Protein 4UQL (pdb70)

InterPro domains:
  IPR001821 [NiFe]-hydrogenase, small subunit [PIRSF000310] (13-313)
  IPR001821 [NiFe]-hydrogenase, small subunit [PTHR30013] (14-313)
  IPR001821 [NiFe]-hydrogenase, small subunit [TIGR00391] (17-311)
  IPR006137 NADH:ubiquinone oxidoreductase-like, 20kDa subunit [PF01058] (67-210)
  IPR006311 Twin-arginine translocation pathway, signal sequence [PS51318] (1-50)
  IPR019546 Twin-arginine translocation pathway, signal sequence, bacterial/archaeal [TIGR01409] (21-50)
  IPR027394 Cytochrome-c3 hydrogenase, C-terminal [PF14720] (229-311)
  IPR037024 [NiFe]-hydrogenase, small subunit, N-terminal domain superfamily [G3DSA:3.40.50.700] (50-228)
  IPR037148 [NiFe]-hydrogenase, small subunit, C-terminal domain superfamily [G3DSA:4.10.480.10] (229-313)

Solvent-accessible surface area: 50407 Å² total

Nearest PDB structures (foldseek):
  4upv-assembly1_B  TM=1.004E+00  e=9.635E-62  Solidesulfovibrio fructosivorans
  4ucx-assembly3_C  TM=1.003E+00  e=6.636E-60  Solidesulfovibrio fructosivorans
  4ucw-assembly1_A  TM=9.988E-01  e=8.092E-60  Solidesulfovibrio fructosivorans
  1yrq-assembly5_F  TM=1.002E+00  e=2.042E-59  Solidesulfovibrio fructosivorans
  4ucq-assembly1_A  TM=9.997E-01  e=3.466E-59  Solidesulfovibrio fructosivorans

Organism: Solidesulfovibrio fructosivorans (NCBI:txid878)

Foldseek 3Di:
DDDAAEEEEDEWAAPCVLVVQLQLDVVPHPVCCCVPHHPDQADPVDDDDDAPRRVVSNVCQCPPPVAHAYEYEAWQQCPPNQVVIDDNNHRSLVVLLSSVVGHPAYEYFELCQLFNPDCCAPPNPRNTGHVCRSNVDQHQYQYFSGHHSCQVVVQVVCCVPPRHADADPSNYHCVFFVDFQQVLDPQVVLVVVVQEDCDCPDPSLVVLHDLVQQQAPSVPAGGCCNPCHHSNPHGQSRVSHHDQNGRDHNSSPVRPPRRHPD/DDDDAAEEEEDEWAADCVLVVLLQLDVVPHPVCCCVPHHPDQADVVDDDDDAPRNVVSNVCQLPDPVAHAYEYHAWQQCPPNQPVIDDNRHRPLVVLLSSVVGHPAYEYFELCQLFNPDCCAPPNPRVTGHVCRSRVDQHQYQYDPGHHSCQVVVQVVCCVPPNHADADPSNYHCVFFVDFQQVLDPLVVLVVVVQEDCDCVDPSLVVLHDLVQQQAPSVVAGGCCNPCPHSNPHDQSRVSHHHQNGRDHNSSPVRPPRRHPD/DQFFAQDFAKFWDWALPLFPATWIKIFTAHGQATAFIWIFHDDFDCLQVVQAFFFLQCSLQSQQVLDQLGDPSSQFSLLFVLFFQLAFADLLQQLLSQLLLLLSLLLSLLCLVQVRFCLLAAQLVLLLVDQLCVLLVVLVVLFPDDPCSHSVNLVVLSVVVVVQVVVVCVDVCVPRLQPPHDVNHQDHSSLNSLSVSLSVVSVVLSVLSQVLSCLSQVHGHYGDFAGNFGGNCLVCLDDPSLVSSVVSLLVSLCCLRGRVLSSLLVSLLRVVVQLVFQFDAKAWFQAGDFSGSSASVSSQVGHLLHTFIGGRNDLLDTHGDDLQQKAWFQQQAQAPNPAAPHRQLRHDQHGHDDDDPPRRHRYLFIAIAGNNHFHAWALLRSLSNCCSVCSPLSVVLVVVSCVSSVHDPSSLRGLSVLSNSSSSVSNVSSVCSVVSSVVSNVVCVVPVRGGDDGDQDQWGKGKGWHQHNLGIKMWIFTHHRSGTNGIDIAFNQSRASNAAGPVNDGGSLRVSSGGFGANDSVSRSSNSSNVSSSSHHSRRND/DPQFFAQDFAKFWDWALPLFPATWIKIFTDGGQATAFIWIFHDDFDCLQVVQAFFFLQCSLQSQQVLDQLGDPSSQFSLLFVLFFQLAFADLLQQLLSQLLLLLSLLLSLLCLVQPRFVLLAALLVLLLVDQLCVLLVVLVVQFPDDPCSHSVNLVVLSVVVVCQVVVVPVDVCVPRLCPPHDSNHFDHSSLNSLSSSLSVVSVVLSVLSQVLSCLSQVGGPYGDFAGNFGGNCLVCLADPSLVSSVVSLLVSLCSLRGRVQSSLLSSCLRVVVQLVFQFDFKAWFLAGCFSGSSASVSSQVGHLLHTFMTGRNDLQDTHGDDLVQKDWFQQQAQADPPQAPHRQLRHDQHGHDDDDPPRRHRYLFIAMDGNRHFHAWALLRSLSNCCSVCSPLSVVLVVVSCVSNVHDPSSLSGLSNLSNSSSSVSNVSSVCSVVSSVVSNVCSVPDSRGGDDGDQDQWGKGKGWHQHNLGTKIWIFTHHRSGTNGIDIAFNQSSASNAAGPVRHGGSLRVSSGGFGANDSVSRSSNSSNVSSSSHHSRRND

B-factor: mean 11.03, std 7.53, range [3.12, 58.78]

Sequence (1610 aa):
AKHRPSVVWLHNAECTGCTEAAIRTIKPYIDALILDTISLDYQETIIMAAAGEAAEAALHQALEGKDGYYLVVEGGLPTIDGGQWGMVAGHPMIETTKKAAAKAKGIICIGTCSAYGGVQKAKPNPSQAKGVSEALGVKTINIPGCPPNPINFVGAVVHVLTKGIPDLDENGRPKLFYGELVHDNCPRLPHFEASEFAPSFDSEEAKKGFCLYELGCKGPVTYNNCPKVLFNQVNWPVQAGHPCLGCSEPDFWDTMTPFYEQGTAKHRPSVVWLHNAECTGCTEAAIRTIKPYIDALILDTISLDYQETIMAAAGEAAEAALHQALEGKDGYYLVVEGGLPTIDGGQWGMVAGHPMIETTKKAAAKAKGIICIGTCSAYGGVQKAKPNPSQAKGVSEALGVKTINIPGCPPNPINFVGAVVHVLTKGIPDLDENGRPKLFYGELVHDNCPRLPHFEASEFAPSFDSEEAKKGFCLYELGCKGPVTYNNCPKVLFNQVNWPVQAGHPCLGCSEPDFWDTMTPFYEQGGPTPQSTFTGPIVVDPITRIEGHLRIMVEVENGKVKDAWSSSQLFRGLEIILKGRDPRDAQHFTQRACGVTYVHALASSRCVDDAVKVSIPANARMMRNLVMASQYLHDHLVHFYHAHALDWVDVTAALKADPNKAAKLAASIAPARPGNSAKALKAVQDKLKAFVESGQLGIFTNAYFLGGHKAYYLPPEVDLIATAHYLEALHMQVKAASAMAILGGKNPHTQFTVVGGCSNYQGLTKDPLANYLALSKEVCQFVNECYIPDLLAVAGFYKDWGGIGGTSNYLAFGEFATDDSSPEKHLATSQFPSGVITGRDLGKVDNVDLGAIYEDVKYSWYAAPPGGGDGKHPYDGVTDPKYTKLDDKDHYSWMKAPRYKGKAMEVGPLARTFIAYAKGQPDFKKVVDMVLGKLSVPATALHSTLGRTAARGIETAIVCANMEKWIKEMADSGAKDNTLCAKWEMPEESKGVGLADAPRGALSHWIRIKGKKIDNFQLVVPSTWNLGPRGAQGDKSPVEEALIGTPIADPKRPVEILRTVHAFDPIACGVHKPTPQSTFTGPIVVDPITRIEGHLRIMVEVENGKVKDAWSSSQLFRGLEIILKGRDPRDAQHFTQRACGVTYVHALASSRCVDDAVKVSIPANARMMRNLVMASQYLHDHLVHFYHAHALDWVDVTAALKADPNKAAKLAASIAPARPGNSAKALKAVQDKLKAFVESGQLGIFTNAYFLGGHKAYYLPPEVDLIATAHYLEALHMQVKAASAMAILGGKNPHTQFTVVGGCSNYQGLTKDPLANYLALSKEVCQFVNECYIPDLLAVAGFYKDWGGIGGTSNYLAFGEFATDDSSPEKHLATSQFPSGVITGRDLGKVDNVDLGAIYEDVKYSWYAPGGDGKHPYDGVTDPKYTKLDDKDHYSWMKAPRYKGKAMEVGPLARTFIAYAKGQPDFKKVVDMVLGKLSVPATALHSTLGRTAARGIETAIVCANMEKWIKEMADSGAKDNTLCAKWEMPEESSKGVGLADAPRGALSHWIRIKGKKIDNFQLVVPSTWNLGPRGAQGDKSPVEEALIGTPIADPKRPVEILRTVHAFDPIACGVH

Secondary structure (DSSP, 8-state):
-PPPPEEEEEE-B--SHHHHHHTT-BTTBHHHIIIII-EEEE-TTT-S--HHHHHHHHHHHHT-TT--EEEEESBEE-GGGGTTBEETTEEHHHHHHHHHHH-S-EEEEHHHHHH--GGGSTT-TT-EE-HHHHH----EEE-SSSPPHHHHHHHHHHHHHT-PPPB-TTS-BHHHHSSBTGGG-TTHHHHHTT-B-SSTTSHHHHTT-B-GGGT--GGG-B--HHHH-BTTTB-TTTTT-----TTSTTHHHHS-STTS--/----PPEEEEEE-B--SHHHHHHTT-BTTBHHHIIIII-EEEE-TTT-S--HHHHHHHHHHHHT-TT--EEEEESBEE-TGGGTTBEETTEEHHHHHHHHHHH-SEEEEEHHHHHH--GGGSTT-TT-EE-HHHHH----EEE-SSSPPHHHHHHHHHHHHHT-SPPB-TTS-BHHHHSSBTGGG-TTHHHHHTT-B-SSTTSHHHHTT-B-GGGT--GGG-B--HHHH-BTTTB-TTTTT-----TTSTTHHHHS-STTS--/--------EEEEE-S--SSSS-EEEEEEEETTEEEEEEEEE-B---HHHHHTTS-GGGHHHHHGGG-----HHHHHHHHHHHHHHT-PPPHHHHHHHHHHHHHHHHHHHHHIIIIIIGGGT--HHHHTT--HHHHHHHHHHHS---GGGSHHHHHHHHHHHHHHHHTT--GGGTT-TTTT--TT----HHHHHHHHHHHHHHHHHHHHHHHHHHHHHSSSSS---EETTEE--GGGGSHHHHHHHHHHHHHHHHHIIIIIHHHHHHHHHH-GGGGGSS----EEE--EEES--SSHHHHHHHEEE--EEE-TT-TT-PBPP-GGGEEEE-TTBSB-TT-TTB-GGG----B----TT-TTS-BSS-EEEETTB--B-SHHHHHHHHHHTT-HHHHHHHHHHHHHHT--GGGGSSHHHHHHHHHHHHHHHHHHHHHHHHHHHHHHHH----B------SSEEEEEEEEETTEEEEEEEEEETTEEEEEEEE-HHHHHH----TT-PPPHHHHHHTT-B-S-TTS-HHHHHHHHHT---HHHH-/-PPP-----EEEEE-S--SSSS-EEEEEEEETTEEEEEEEEE-B---HHHHHTTS-GGGHHHHHHTT-----HHHHHHHHHHHHHHT----HHHHHHHHHHHHHHHHHHHHHIIIIIIGGGT--TGGGGGS-HHHHHHHHHHHS---GGGSHHHHHHHHHHHHHHHHTT--GGGTT-TTTT--TT----HHHHHHHHHHHHHHHHHHHHHHHHHHHHHSSSSS---EETTEE--GGGGSHHHHHHHHHHHHHHHHHIIIIIHHHHHHHHHHTGGGGGSS----EEE--EEES--SSHHHHHHHEEE--EEE-TT-TT--BPP-GGGEEEE-TTTTB-TT-TTB-GGG----B----TT-TTS--SS-EEEETTB--B-SHHHHHHHHHHTT-HHHHHHHHHHHHHHT--GGGGSSHHHHHHHHHHHHHHHHHHHHHHHHHHHHHHHH----B------SSEEEEEEEEETTEEEEEEEEEETTEEEEEEEE-HHHHHH----TT-PPPHHHHHHTT-B-S-TTS-HHHHHHHHHT---HHHH-

CATH classification: 3.40.50.700 (+1 more: 4.10.480.10)

Radius of gyration: 38.62 Å; Cα contacts (8 Å, |Δi|>4): 4024; chains: 4; bounding box: 84×78×112 Å

Structure (mmCIF, N/CA/C/O backbone):
data_4UQL
#
_entry.id   4UQL
#
_cell.length_a   64.690
_cell.length_b   100.850
_cell.length_c   116.700
_cell.angle_alpha   90.00
_cell.angle_beta   105.96
_cell.angle_gamma   90.00
#
_symmetry.space_group_name_H-M   'P 1 21 1'
#
loop_
_entity.id
_entity.type
_entity.pdbx_description
1 polymer 'HYDROGENASE (NIFE) SMALL SUBUNIT HYDA'
2 polymer 'NICKEL-DEPENDENT HYDROGENASE LARGE SUBUNIT'
3 non-polymer 'IRON/SULFUR CLUSTER'
4 non-polymer 'FE3-S4 CLUSTER'
5 non-polymer GLYCEROL
6 non-polymer GLYCINE
7 non-polymer 'morpholine-4-sulfonic acid'
8 non-polymer 'HYDROSULFURIC ACID'
9 non-polymer 'CARBONMONOXIDE-(DICYANO) IRON'
10 non-polymer 'NICKEL (II) ION'
11 non-polymer 'MAGNESIUM ION'
12 non-polymer 'CHLORIDE ION'
13 water water
#
loop_
_atom_site.group_PDB
_atom_site.id
_atom_site.type_symbol
_atom_site.label_atom_id
_atom_site.label_alt_id
_atom_site.label_comp_id
_atom_site.label_asym_id
_atom_site.label_entity_id
_atom_site.label_seq_id
_atom_site.pdbx_PDB_ins_code
_atom_site.Cartn_x
_atom_site.Cartn_y
_atom_site.Cartn_z
_atom_site.occupancy
_atom_site.B_iso_or_equiv
_atom_site.auth_seq_id
_atom_site.auth_comp_id
_atom_site.auth_asym_id
_atom_site.auth_atom_id
_atom_site.pdbx_PDB_model_num
ATOM 1 N N . ALA A 1 4 ? 9.111 42.301 53.021 1.00 48.01 3 ALA A N 1
ATOM 2 C CA . ALA A 1 4 ? 8.147 43.352 52.565 1.00 50.80 3 ALA A CA 1
ATOM 3 C C . ALA A 1 4 ? 6.734 43.167 53.101 1.00 41.73 3 ALA A C 1
ATOM 4 O O . ALA A 1 4 ? 6.524 43.135 54.318 1.00 50.22 3 ALA A O 1
ATOM 5 N N . LYS A 1 5 ? 5.766 43.059 52.192 1.00 37.33 4 LYS A N 1
ATOM 6 C CA . LYS A 1 5 ? 4.365 42.859 52.565 1.00 37.89 4 LYS A CA 1
ATOM 7 C C . LYS A 1 5 ? 4.126 41.441 53.153 1.00 38.14 4 LYS A C 1
ATOM 8 O O . LYS A 1 5 ? 4.654 40.447 52.644 1.00 33.50 4 LYS A O 1
ATOM 14 N N . HIS A 1 6 ? 3.343 41.378 54.230 1.00 31.21 5 HIS A N 1
ATOM 15 C CA . HIS A 1 6 ? 2.998 40.126 54.895 1.00 25.31 5 HIS A CA 1
ATOM 16 C C . HIS A 1 6 ? 2.024 39.319 54.045 1.00 23.48 5 HIS A C 1
ATOM 17 O O . HIS A 1 6 ? 1.042 39.849 53.577 1.00 30.83 5 HIS A O 1
ATOM 24 N N . ARG A 1 7 ? 2.302 38.040 53.844 1.00 16.89 6 ARG A N 1
ATOM 25 C CA . ARG A 1 7 ? 1.376 37.186 53.115 1.00 15.05 6 ARG A CA 1
ATOM 26 C C . ARG A 1 7 ? 0.539 36.410 54.127 1.00 12.65 6 ARG A C 1
ATOM 27 O O . ARG A 1 7 ? 1.058 35.923 55.131 1.00 14.44 6 ARG A O 1
ATOM 35 N N . PRO A 1 8 ? -0.765 36.262 53.855 1.00 11.77 7 PRO A N 1
ATOM 36 C CA . PRO A 1 8 ? -1.616 35.513 54.762 1.00 12.13 7 PRO A CA 1
ATOM 37 C C . PRO A 1 8 ? -1.179 34.065 54.992 1.00 11.34 7 PRO A C 1
ATOM 38 O O . PRO A 1 8 ? -0.862 33.356 54.037 1.00 10.35 7 PRO A O 1
ATOM 42 N N . SER A 1 9 ? -1.134 33.668 56.248 1.00 10.41 8 SER A N 1
ATOM 43 C CA . SER A 1 9 ? -0.725 32.336 56.639 1.00 10.50 8 SER A CA 1
ATOM 44 C C . SER A 1 9 ? -1.785 31.285 56.307 1.00 10.42 8 SER A C 1
ATOM 45 O O . SER A 1 9 ? -2.957 31.435 56.634 1.00 10.39 8 SER A O 1
ATOM 48 N N . VAL A 1 10 ? -1.330 30.214 55.654 1.00 9.36 9 VAL A N 1
ATOM 49 C CA . VAL A 1 10 ? -2.158 29.044 55.383 1.00 8.99 9 VAL A CA 1
ATOM 50 C C . VAL A 1 10 ? -1.549 27.810 56.030 1.00 9.14 9 VAL A C 1
ATOM 51 O O . VAL A 1 10 ? -0.394 27.504 55.805 1.00 9.53 9 VAL A O 1
ATOM 55 N N . VAL A 1 11 ? -2.338 27.121 56.829 1.00 7.98 10 VAL A N 1
ATOM 56 C CA . VAL A 1 11 ? -1.993 25.823 57.427 1.00 7.21 10 VAL A CA 1
ATOM 57 C C . VAL A 1 11 ? -2.785 24.766 56.662 1.00 6.92 10 VAL A C 1
ATOM 58 O O . VAL A 1 11 ? -3.978 24.892 56.564 1.00 7.45 10 VAL A O 1
ATOM 62 N N . TRP A 1 12 ? -2.111 23.749 56.137 1.00 7.26 11 TRP A N 1
ATOM 63 C CA . TRP A 1 12 ? -2.765 22.712 55.328 1.00 6.86 11 TRP A CA 1
ATOM 64 C C . TRP A 1 12 ? -2.548 21.384 56.034 1.00 6.09 11 TRP A C 1
ATOM 65 O O . TRP A 1 12 ? -1.396 20.997 56.275 1.00 7.56 11 TRP A O 1
ATOM 76 N N . LEU A 1 13 ? -3.631 20.734 56.444 1.00 5.51 12 LEU A N 1
ATOM 77 C CA . LEU A 1 13 ? -3.608 19.470 57.155 1.00 6.85 12 LEU A CA 1
ATOM 78 C C . LEU A 1 13 ? -4.027 18.321 56.240 1.00 6.18 12 LEU A C 1
ATOM 79 O O . LEU A 1 13 ? -4.920 18.484 55.384 1.00 7.32 12 LEU A O 1
ATOM 84 N N . HIS A 1 14 ? -3.344 17.181 56.407 1.00 5.82 13 HIS A N 1
ATOM 85 C CA . HIS A 1 14 ? -3.651 15.958 55.646 1.00 5.52 13 HIS A CA 1
ATOM 86 C C . HIS A 1 14 ? -4.149 14.905 56.618 1.00 5.23 13 HIS A C 1
ATOM 87 O O . HIS A 1 14 ? -3.399 14.511 57.515 1.00 6.42 13 HIS A O 1
ATOM 94 N N . ASN A 1 15 ? -5.399 14.478 56.421 1.00 5.04 14 ASN A N 1
ATOM 95 C CA . ASN A 1 15 ? -6.004 13.505 57.309 1.00 6.15 14 ASN A CA 1
ATOM 96 C C . ASN A 1 15 ? -6.130 12.159 56.592 1.00 5.44 14 ASN A C 1
ATOM 97 O O . ASN A 1 15 ? -5.129 11.634 56.132 1.00 6.14 14 ASN A O 1
ATOM 102 N N . ALA A 1 16 ? -7.324 11.594 56.463 1.00 5.30 15 ALA A N 1
ATOM 103 C CA . ALA A 1 16 ? -7.556 10.364 55.689 1.00 5.32 15 ALA A CA 1
ATOM 104 C C . ALA A 1 16 ? -7.783 10.783 54.245 1.00 4.27 15 ALA A C 1
ATOM 105 O O . ALA A 1 16 ? -8.872 11.162 53.848 1.00 5.16 15 ALA A O 1
ATOM 107 N N . GLU A 1 17 ? -6.691 10.731 53.478 1.00 4.77 16 GLU A N 1
ATOM 108 C CA . GLU A 1 17 ? -6.625 11.329 52.141 1.00 4.86 16 GLU A CA 1
ATOM 109 C C . GLU A 1 17 ? -5.709 10.454 51.293 1.00 5.29 16 GLU A C 1
ATOM 110 O O . GLU A 1 17 ? -4.968 9.637 51.795 1.00 5.64 16 GLU A O 1
ATOM 116 N N . CYS A 1 18 ? -5.791 10.666 49.972 1.00 4.25 17 CYS A N 1
ATOM 117 C CA . CYS A 1 18 ? -4.945 9.949 49.013 1.00 4.47 17 CYS A CA 1
ATOM 118 C C . CYS A 1 18 ? -3.932 10.863 48.378 1.00 4.34 17 CYS A C 1
ATOM 119 O O . CYS A 1 18 ? -3.149 10.416 47.570 1.00 4.61 17 CYS A O 1
ATOM 122 N N . THR A 1 19 ? -3.924 12.125 48.821 1.00 4.27 18 THR A N 1
ATOM 123 C CA . THR A 1 19 ? -3.012 13.181 48.342 1.00 4.67 18 THR A CA 1
ATOM 124 C C . THR A 1 19 ? -3.326 13.655 46.925 1.00 4.15 18 THR A C 1
ATOM 125 O O . THR A 1 19 ? -2.635 14.541 46.364 1.00 5.12 18 THR A O 1
ATOM 129 N N . GLY A 1 20 ? -4.415 13.172 46.343 1.00 4.10 19 GLY A N 1
ATOM 130 C CA . GLY A 1 20 ? -4.858 13.610 45.029 1.00 5.02 19 GLY A CA 1
ATOM 131 C C . GLY A 1 20 ? -5.332 15.053 45.022 1.00 4.22 19 GLY A C 1
ATOM 132 O O . GLY A 1 20 ? -5.256 15.712 43.994 1.00 4.92 19 GLY A O 1
ATOM 133 N N . CYS A 1 21 ? -5.733 15.574 46.160 1.00 3.82 20 CYS A N 1
ATOM 134 C CA . CYS A 1 21 ? -6.184 16.967 46.263 1.00 5.10 20 CYS A CA 1
ATOM 135 C C . CYS A 1 21 ? -4.965 17.885 46.269 1.00 4.15 20 CYS A C 1
ATOM 136 O O . CYS A 1 21 ? -4.986 18.891 45.569 1.00 6.21 20 CYS A O 1
ATOM 139 N N . THR A 1 22 ? -3.908 17.552 47.025 1.00 3.43 21 THR A N 1
ATOM 140 C CA . THR A 1 22 ? -2.657 18.272 46.894 1.00 4.11 21 THR A CA 1
ATOM 141 C C . THR A 1 22 ? -2.165 18.263 45.465 1.00 4.34 21 THR A C 1
ATOM 142 O O . THR A 1 22 ? -1.725 19.287 44.961 1.00 4.21 21 THR A O 1
ATOM 146 N N . GLU A 1 23 ? -2.185 17.087 44.848 1.00 4.40 22 GLU A N 1
ATOM 147 C CA . GLU A 1 23 ? -1.699 16.975 43.486 1.00 4.10 22 GLU A CA 1
ATOM 148 C C . GLU A 1 23 ? -2.533 17.859 42.568 1.00 3.83 22 GLU A C 1
ATOM 149 O O . GLU A 1 23 ? -1.974 18.578 41.713 1.00 5.20 22 GLU A O 1
ATOM 155 N N . ALA A 1 24 ? -3.854 17.842 42.725 1.00 3.79 23 ALA A N 1
ATOM 156 C CA . ALA A 1 24 ? -4.692 18.719 41.945 1.00 4.79 23 ALA A CA 1
ATOM 157 C C . ALA A 1 24 ? -4.323 20.185 42.112 1.00 4.72 23 ALA A C 1
ATOM 158 O O . ALA A 1 24 ? -4.249 20.934 41.106 1.00 5.25 23 ALA A O 1
ATOM 160 N N . ALA A 1 25 ? -4.099 20.596 43.357 1.00 5.20 24 ALA A N 1
ATOM 161 C CA . ALA A 1 25 ? -3.822 21.981 43.639 1.00 5.78 24 ALA A CA 1
ATOM 162 C C . ALA A 1 25 ? -2.567 22.476 42.893 1.00 5.75 24 ALA A C 1
ATOM 163 O O . ALA A 1 25 ? -2.501 23.594 42.377 1.00 6.48 24 ALA A O 1
ATOM 165 N N . ILE A 1 26 ? -1.560 21.603 42.776 1.00 5.24 25 ILE A N 1
ATOM 166 C CA . ILE A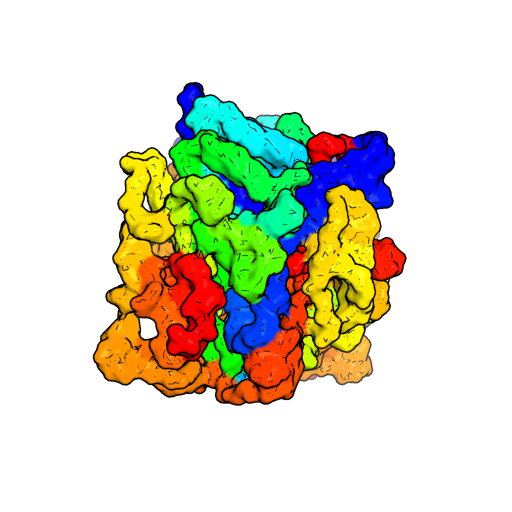 1 26 ? -0.299 21.981 42.120 1.00 5.76 25 ILE A CA 1
ATOM 167 C C . ILE A 1 26 ? -0.386 21.954 40.604 1.00 5.48 25 ILE A C 1
ATOM 168 O O . ILE A 1 26 ? 0.591 22.308 39.921 1.00 6.24 25 ILE A O 1
ATOM 173 N N . ARG A 1 27 ? -1.537 21.589 40.067 1.00 5.20 26 ARG A N 1
ATOM 174 C CA . ARG A 1 27 ? -1.774 21.703 38.615 1.00 6.13 26 ARG A CA 1
ATOM 175 C C . ARG A 1 27 ? -2.273 23.091 38.236 1.00 6.25 26 ARG A C 1
ATOM 176 O O . ARG A 1 27 ? -2.530 23.360 37.067 1.00 7.58 26 ARG A O 1
ATOM 184 N N . THR A 1 28 ? -2.397 23.991 39.208 1.00 5.60 27 THR A N 1
ATOM 185 C CA . THR A 1 28 ? -2.832 25.339 38.914 1.00 6.00 27 THR A CA 1
ATOM 186 C C . THR A 1 28 ? -1.878 26.041 37.923 1.00 6.02 27 THR A C 1
ATOM 187 O O . THR A 1 28 ? -0.667 25.894 38.042 1.00 7.19 27 THR A O 1
ATOM 191 N N . ILE A 1 29 ? -2.439 26.858 37.024 1.00 6.14 28 ILE A N 1
ATOM 192 C CA . ILE A 1 29 ? -1.646 27.672 36.110 1.00 7.88 28 ILE A CA 1
ATOM 193 C C . ILE A 1 29 ? -2.024 29.149 36.195 1.00 8.11 28 ILE A C 1
ATOM 194 O O . ILE A 1 29 ? -1.369 29.971 35.559 1.00 10.16 28 ILE A O 1
ATOM 199 N N . LYS A 1 30 ? -3.049 29.483 36.984 1.00 9.26 29 LYS A N 1
ATOM 200 C CA . LYS A 1 30 ? -3.479 30.868 37.132 1.00 10.76 29 LYS A CA 1
ATOM 201 C C . LYS A 1 30 ? -3.634 31.237 38.594 1.00 10.64 29 LYS A C 1
ATOM 202 O O . LYS A 1 30 ? -4.754 31.343 39.098 1.00 13.48 29 LYS A O 1
ATOM 213 N N . PRO A 1 31 ? -2.502 31.418 39.308 1.00 9.66 30 PRO A N 1
ATOM 214 C CA . PRO A 1 31 ? -1.112 31.319 38.886 1.00 9.81 30 PRO A CA 1
ATOM 215 C C . PRO A 1 31 ? -0.560 29.924 39.093 1.00 8.33 30 PRO A C 1
ATOM 216 O O . PRO A 1 31 ? -1.247 29.069 39.662 1.00 8.92 30 PRO A O 1
ATOM 220 N N . TYR A 1 32 ? 0.656 29.667 38.637 1.00 7.34 31 TYR A N 1
ATOM 221 C CA . TYR A 1 32 ? 1.322 28.430 39.031 1.00 7.20 31 TYR A CA 1
ATOM 222 C C . TYR A 1 32 ? 1.570 28.454 40.539 1.00 7.72 31 TYR A C 1
ATOM 223 O O . TYR A 1 32 ? 1.573 29.505 41.179 1.00 8.22 31 TYR A O 1
ATOM 232 N N . ILE A 1 33 ? 1.804 27.275 41.085 1.00 7.49 32 ILE A N 1
ATOM 233 C CA . ILE A 1 33 ? 1.865 27.131 42.506 1.00 7.91 32 ILE A CA 1
ATOM 234 C C . ILE A 1 33 ? 3.047 27.854 43.140 1.00 8.31 32 ILE A C 1
ATOM 235 O O . ILE A 1 33 ? 2.935 28.335 44.268 1.00 9.08 32 ILE A O 1
ATOM 240 N N . ASP A 1 34 ? 4.165 27.985 42.404 1.00 9.14 33 ASP A N 1
ATOM 241 C CA . ASP A 1 34 ? 5.306 28.736 42.929 1.00 9.17 33 ASP A CA 1
ATOM 242 C C . ASP A 1 34 ? 4.927 30.208 43.150 1.00 8.90 33 ASP A C 1
ATOM 243 O O . ASP A 1 34 ? 5.224 30.768 44.192 1.00 9.29 33 ASP A O 1
ATOM 248 N N . ALA A 1 35 ? 4.230 30.802 42.179 1.00 8.84 34 ALA A N 1
ATOM 249 C CA . ALA A 1 35 ? 3.839 32.178 42.336 1.00 8.67 34 ALA A CA 1
ATOM 250 C C . ALA A 1 35 ? 2.877 32.333 43.501 1.00 7.89 34 ALA A C 1
ATOM 251 O O . ALA A 1 35 ? 2.954 33.286 44.262 1.00 10.09 34 ALA A O 1
ATOM 253 N N . LEU A 1 36 ? 1.974 31.374 43.660 1.00 9.44 35 LEU A N 1
ATOM 254 C CA . LEU A 1 36 ? 0.997 31.509 44.712 1.00 8.73 35 LEU A CA 1
ATOM 255 C C . LEU A 1 36 ? 1.688 31.510 46.070 1.00 9.19 35 LEU A C 1
ATOM 256 O O . LEU A 1 36 ? 1.390 32.328 46.936 1.00 10.68 35 LEU A O 1
ATOM 261 N N . ILE A 1 37 ? 2.653 30.619 46.258 1.00 9.35 36 ILE A N 1
ATOM 262 C CA . ILE A 1 37 ? 3.275 30.499 47.552 1.00 10.00 36 ILE A CA 1
ATOM 263 C C . ILE A 1 37 ? 4.409 31.486 47.788 1.00 11.08 36 ILE A C 1
ATOM 264 O O . ILE A 1 37 ? 4.795 31.724 48.938 1.00 11.39 36 ILE A O 1
ATOM 269 N N . LEU A 1 38 ? 4.980 32.061 46.728 1.00 10.52 37 LEU A N 1
ATOM 270 C CA . LEU A 1 38 ? 6.014 33.068 46.900 1.00 11.65 37 LEU A CA 1
ATOM 271 C C . LEU A 1 38 ? 5.386 34.454 47.066 1.00 11.55 37 LEU A C 1
ATOM 272 O O . LEU A 1 38 ? 5.972 35.318 47.735 1.00 14.41 37 LEU A O 1
ATOM 277 N N . ASP A 1 39 ? 4.210 34.673 46.452 1.00 12.18 38 ASP A N 1
ATOM 278 C CA . ASP A 1 39 ? 3.679 36.039 46.263 1.00 13.18 38 ASP A CA 1
ATOM 279 C C . ASP A 1 39 ? 2.368 36.291 46.983 1.00 13.91 38 ASP A C 1
ATOM 280 O O . ASP A 1 39 ? 2.116 37.412 47.386 1.00 16.04 38 ASP A O 1
ATOM 285 N N . THR A 1 40 ? 1.533 35.262 47.128 1.00 13.09 39 THR A N 1
ATOM 286 C CA . THR A 1 40 ? 0.143 35.480 47.548 1.00 12.49 39 THR A CA 1
ATOM 287 C C . THR A 1 40 ? -0.202 34.970 48.950 1.00 11.49 39 THR A C 1
ATOM 288 O O . THR A 1 40 ? -0.871 35.652 49.721 1.00 14.56 39 THR A O 1
ATOM 292 N N . ILE A 1 41 ? 0.237 33.749 49.241 1.00 10.92 40 ILE A N 1
ATOM 293 C CA . ILE A 1 41 ? 0.038 33.179 50.555 1.00 10.26 40 ILE A CA 1
ATOM 294 C C . ILE A 1 41 ? 1.396 32.875 51.194 1.00 9.40 40 ILE A C 1
ATOM 295 O O . ILE A 1 41 ? 2.420 32.830 50.525 1.00 11.21 40 ILE A O 1
ATOM 300 N N . SER A 1 42 ? 1.365 32.596 52.490 1.00 9.51 41 SER A N 1
ATOM 301 C CA . SER A 1 42 ? 2.489 31.965 53.187 1.00 8.33 41 SER A CA 1
ATOM 302 C C . SER A 1 42 ? 2.013 30.584 53.604 1.00 8.61 41 SER A C 1
ATOM 303 O O . SER A 1 42 ? 1.250 30.425 54.551 1.00 9.47 41 SER A O 1
ATOM 306 N N . LEU A 1 43 ? 2.453 29.586 52.831 1.00 8.79 42 LEU A N 1
ATOM 307 C CA . LEU A 1 43 ? 2.084 28.203 53.081 1.00 9.57 42 LEU A CA 1
ATOM 308 C C . LEU A 1 43 ? 3.001 27.698 54.185 1.00 8.46 42 LEU A C 1
ATOM 309 O O . LEU A 1 43 ? 4.175 27.387 53.940 1.00 8.08 42 LEU A O 1
ATOM 314 N N . ASP A 1 44 ? 2.470 27.601 55.398 1.00 7.84 43 ASP A N 1
ATOM 315 C CA . ASP A 1 44 ? 3.314 27.481 56.577 1.00 7.94 43 ASP A CA 1
ATOM 316 C C . ASP A 1 44 ? 3.365 26.082 57.163 1.00 8.15 43 ASP A C 1
ATOM 317 O O . ASP A 1 44 ? 4.150 25.812 58.062 1.00 9.22 43 ASP A O 1
ATOM 322 N N . TYR A 1 45 ? 2.565 25.170 56.594 1.00 8.18 44 TYR A N 1
ATOM 323 C CA . TYR A 1 45 ? 2.599 23.742 56.987 1.00 7.84 44 TYR A CA 1
ATOM 324 C C . TYR A 1 45 ? 1.907 23.009 55.854 1.00 6.67 44 TYR A C 1
ATOM 325 O O . TYR A 1 45 ? 0.825 23.386 55.417 1.00 7.98 44 TYR A O 1
ATOM 334 N N . GLN A 1 46 ? 2.601 22.014 55.297 1.00 6.53 45 GLN A N 1
ATOM 335 C CA . GLN A 1 46 ? 2.100 21.221 54.190 1.00 6.56 45 GLN A CA 1
ATOM 336 C C . GLN A 1 46 ? 3.009 19.986 54.098 1.00 6.66 45 GLN A C 1
ATOM 337 O O . GLN A 1 46 ? 4.130 20.057 53.609 1.00 6.71 45 GLN A O 1
ATOM 343 N N . GLU A 1 47 ? 2.527 18.857 54.599 1.00 6.89 46 GLU A N 1
ATOM 344 C CA . GLU A 1 47 ? 3.389 17.713 54.795 1.00 7.08 46 GLU A CA 1
ATOM 345 C C . GLU A 1 47 ? 4.025 17.184 53.503 1.00 7.41 46 GLU A C 1
ATOM 346 O O . GLU A 1 47 ? 5.139 16.693 53.527 1.00 8.51 46 GLU A O 1
ATOM 352 N N . THR A 1 48 ? 3.292 17.276 52.404 1.00 6.88 47 THR A N 1
ATOM 353 C CA . THR A 1 48 ? 3.733 16.696 51.128 1.00 6.33 47 THR A CA 1
ATOM 354 C C . THR A 1 48 ? 4.979 17.378 50.604 1.00 6.38 47 THR A C 1
ATOM 355 O O . THR A 1 48 ? 5.804 16.744 49.901 1.00 7.25 47 THR A O 1
ATOM 359 N N . ILE A 1 49 ? 5.116 18.678 50.867 1.00 7.29 48 ILE A N 1
ATOM 360 C CA A ILE A 1 49 ? 6.206 19.427 50.225 0.50 8.80 48 ILE A CA 1
ATOM 361 C CA B ILE A 1 49 ? 6.233 19.366 50.231 0.50 9.15 48 ILE A CA 1
ATOM 362 C C . ILE A 1 49 ? 7.182 20.090 51.186 1.00 7.50 48 ILE A C 1
ATOM 363 O O . ILE A 1 49 ? 8.229 20.517 50.760 1.00 7.47 48 ILE A O 1
ATOM 372 N N . MET A 1 50 ? 6.857 20.156 52.469 1.00 7.18 49 MET A N 1
ATOM 373 C CA . MET A 1 50 ? 7.697 20.964 53.367 1.00 6.77 49 MET A CA 1
ATOM 374 C C . MET A 1 50 ? 9.037 20.295 53.652 1.00 6.43 49 MET A C 1
ATOM 375 O O . MET A 1 50 ? 9.162 19.078 53.674 1.00 7.42 49 MET A O 1
ATOM 380 N N . ALA A 1 51 ? 10.029 21.137 53.930 1.00 7.32 50 ALA A N 1
ATOM 381 C CA . ALA A 1 51 ? 11.408 20.687 54.206 1.00 8.00 50 ALA A CA 1
ATOM 382 C C . ALA A 1 51 ? 11.562 19.996 55.542 1.00 8.34 50 ALA A C 1
ATOM 383 O O . ALA A 1 51 ? 12.193 18.953 55.612 1.00 9.36 50 ALA A O 1
ATOM 385 N N . ALA A 1 52 ? 11.023 20.602 56.598 1.00 8.64 51 ALA A N 1
ATOM 386 C CA . ALA A 1 52 ? 11.130 20.039 57.928 1.00 8.56 51 ALA A CA 1
ATOM 387 C C . ALA A 1 52 ? 10.407 18.707 58.022 1.00 8.47 51 ALA A C 1
ATOM 388 O O . ALA A 1 52 ? 9.380 18.523 57.376 1.00 9.22 51 ALA A O 1
ATOM 390 N N . ALA A 1 53 ? 10.895 17.819 58.890 1.00 8.22 52 ALA A N 1
ATOM 391 C CA . ALA A 1 53 ? 10.217 16.575 59.206 1.00 7.00 52 ALA A CA 1
ATOM 392 C C . ALA A 1 53 ? 10.166 16.424 60.699 1.00 7.87 52 ALA A C 1
ATOM 393 O O . ALA A 1 53 ? 10.891 17.109 61.438 1.00 8.81 52 ALA A O 1
ATOM 395 N N . GLY A 1 54 ? 9.359 15.481 61.170 1.00 7.92 53 GLY A N 1
ATOM 396 C CA . GLY A 1 54 ? 9.378 15.111 62.565 1.00 8.05 53 GLY A CA 1
ATOM 397 C C . GLY A 1 54 ? 9.106 16.252 63.501 1.00 8.42 53 GLY A C 1
ATOM 398 O O . GLY A 1 54 ? 8.251 17.073 63.259 1.00 8.85 53 GLY A O 1
ATOM 399 N N . GLU A 1 55 ? 9.856 16.313 64.596 1.00 9.34 54 GLU A N 1
ATOM 400 C CA . GLU A 1 55 ? 9.627 17.372 65.576 1.00 9.49 54 GLU A CA 1
ATOM 401 C C . GLU A 1 55 ? 9.802 18.772 64.993 1.00 10.34 54 GLU A C 1
ATOM 402 O O . GLU A 1 55 ? 9.134 19.701 65.428 1.00 11.23 54 GLU A O 1
ATOM 408 N N . ALA A 1 56 ? 10.692 18.935 64.026 1.00 9.40 55 ALA A N 1
ATOM 409 C CA . ALA A 1 56 ? 10.840 20.238 63.370 1.00 9.74 55 ALA A CA 1
ATOM 410 C C . ALA A 1 56 ? 9.585 20.640 62.595 1.00 9.45 55 ALA A C 1
ATOM 411 O O . ALA A 1 56 ? 9.180 21.817 62.563 1.00 9.75 55 ALA A O 1
ATOM 413 N N . ALA A 1 57 ? 8.958 19.651 61.956 1.00 8.34 56 ALA A N 1
ATOM 414 C CA . ALA A 1 57 ? 7.684 19.895 61.272 1.00 8.24 56 ALA A CA 1
ATOM 415 C C . ALA A 1 57 ? 6.554 20.198 62.258 1.00 8.96 56 ALA A C 1
ATOM 416 O O . ALA A 1 57 ? 5.747 21.085 62.036 1.00 9.48 56 ALA A O 1
ATOM 418 N N . GLU A 1 58 ? 6.487 19.445 63.356 1.00 8.65 57 GLU A N 1
ATOM 419 C CA . GLU A 1 58 ? 5.465 19.708 64.363 1.00 10.81 57 GLU A CA 1
ATOM 420 C C . GLU A 1 58 ? 5.651 21.136 64.942 1.00 9.77 57 GLU A C 1
ATOM 421 O O . GLU A 1 58 ? 4.682 21.874 65.169 1.00 11.94 57 GLU A O 1
ATOM 427 N N . ALA A 1 59 ? 6.915 21.527 65.140 1.00 9.41 58 ALA A N 1
ATOM 428 C CA . ALA A 1 59 ? 7.231 22.848 65.656 1.00 10.74 58 ALA A CA 1
ATOM 429 C C . ALA A 1 59 ? 6.798 23.887 64.629 1.00 9.60 58 ALA A C 1
ATOM 430 O O . ALA A 1 59 ? 6.278 24.949 64.996 1.00 10.82 58 ALA A O 1
ATOM 432 N N . ALA A 1 60 ? 6.996 23.607 63.340 1.00 9.25 59 ALA A N 1
ATOM 433 C CA . ALA A 1 60 ? 6.550 24.547 62.321 1.00 9.40 59 ALA A CA 1
ATOM 434 C C . ALA A 1 60 ? 4.997 24.720 62.364 1.00 9.74 59 ALA A C 1
ATOM 435 O O . ALA A 1 60 ? 4.456 25.846 62.206 1.00 10.15 59 ALA A O 1
ATOM 437 N N . LEU A 1 61 ? 4.274 23.627 62.590 1.00 8.92 60 LEU A N 1
ATOM 438 C CA . LEU A 1 61 ? 2.829 23.702 62.705 1.00 9.58 60 LEU A CA 1
ATOM 439 C C . LEU A 1 61 ? 2.475 24.610 63.859 1.00 9.82 60 LEU A C 1
ATOM 440 O O . LEU A 1 61 ? 1.603 25.474 63.722 1.00 10.94 60 LEU A O 1
ATOM 445 N N . HIS A 1 62 ? 3.065 24.344 65.019 1.00 11.09 61 HIS A N 1
ATOM 446 C CA . HIS A 1 62 ? 2.764 25.143 66.220 1.00 11.99 61 HIS A CA 1
ATOM 447 C C . HIS A 1 62 ? 3.091 26.609 66.066 1.00 11.73 61 HIS A C 1
ATOM 448 O O . HIS A 1 62 ? 2.284 27.458 66.438 1.00 11.56 61 HIS A O 1
ATOM 461 N N . GLN A 1 63 ? 4.209 26.905 65.408 1.00 11.70 62 GLN A N 1
ATOM 462 C CA . GLN A 1 63 ? 4.582 28.281 65.108 1.00 12.84 62 GLN A CA 1
ATOM 463 C C . GLN A 1 63 ? 3.495 28.937 64.262 1.00 11.41 62 GLN A C 1
ATOM 464 O O . GLN A 1 63 ? 3.111 30.087 64.497 1.00 13.83 62 GLN A O 1
ATOM 475 N N . ALA A 1 64 ? 2.979 28.199 63.282 1.00 10.70 63 ALA A N 1
ATOM 476 C CA . ALA A 1 64 ? 1.913 28.745 62.458 1.00 10.69 63 ALA A CA 1
ATOM 477 C C . ALA A 1 64 ? 0.613 28.972 63.241 1.00 11.21 63 ALA A C 1
ATOM 478 O O . ALA A 1 64 ? -0.019 30.026 63.146 1.00 12.63 63 ALA A O 1
ATOM 480 N N . LEU A 1 65 ? 0.242 27.996 64.064 1.00 11.42 64 LEU A N 1
ATOM 481 C CA . LEU A 1 65 ? -1.007 28.077 64.785 1.00 12.39 64 LEU A CA 1
ATOM 482 C C . LEU A 1 65 ? -0.946 29.185 65.821 1.00 12.18 64 LEU A C 1
ATOM 483 O O . LEU A 1 65 ? -1.996 29.730 66.171 1.00 15.62 64 LEU A O 1
ATOM 488 N N . GLU A 1 66 ? 0.252 29.528 66.298 1.00 13.16 65 GLU A N 1
ATOM 489 C CA . GLU A 1 66 ? 0.388 30.595 67.311 1.00 14.62 65 GLU A CA 1
ATOM 490 C C . GLU A 1 66 ? 0.756 31.977 66.722 1.00 15.97 65 GLU A C 1
ATOM 491 O O . GLU A 1 66 ? 0.925 32.959 67.457 1.00 19.92 65 GLU A O 1
ATOM 502 N N . GLY A 1 67 ? 0.800 32.079 65.397 1.00 15.87 66 GLY A N 1
ATOM 503 C CA . GLY A 1 67 ? 1.214 33.320 64.736 1.00 17.26 66 GLY A CA 1
ATOM 504 C C . GLY A 1 67 ? 0.272 34.447 65.073 1.00 18.37 66 GLY A C 1
ATOM 505 O O . GLY A 1 67 ? -0.953 34.271 65.085 1.00 19.52 66 GLY A O 1
ATOM 506 N N . LYS A 1 68 ? 0.834 35.623 65.333 1.00 22.88 67 LYS A N 1
ATOM 507 C CA . LYS A 1 68 ? 0.039 36.747 65.804 1.00 22.81 67 LYS A CA 1
ATOM 508 C C . LYS A 1 68 ? -0.984 37.235 64.780 1.00 21.60 67 LYS A C 1
ATOM 509 O O . LYS A 1 68 ? -2.026 37.755 65.149 1.00 22.59 67 LYS A O 1
ATOM 515 N N . ASP A 1 69 ? -0.704 37.025 63.501 1.00 18.90 68 ASP A N 1
ATOM 516 C CA . ASP A 1 69 ? -1.614 37.483 62.462 1.00 18.32 68 ASP A CA 1
ATOM 517 C C . ASP A 1 69 ? -2.688 36.460 62.135 1.00 14.42 68 ASP A C 1
ATOM 518 O O . ASP A 1 69 ? -3.495 36.701 61.263 1.00 17.88 68 ASP A O 1
ATOM 523 N N . GLY A 1 70 ? -2.686 35.311 62.819 1.00 14.83 69 GLY A N 1
ATOM 524 C CA . GLY A 1 70 ? -3.659 34.258 62.553 1.00 13.65 69 GLY A CA 1
ATOM 525 C C . GLY A 1 70 ? -3.394 33.530 61.246 1.00 12.92 69 GLY A C 1
ATOM 526 O O . GLY A 1 70 ? -2.391 33.766 60.582 1.00 13.11 69 GLY A O 1
ATOM 527 N N . TYR A 1 71 ? -4.310 32.666 60.869 1.00 11.88 70 TYR A N 1
ATOM 528 C CA . TYR A 1 71 ? -4.084 31.777 59.725 1.00 10.13 70 TYR A CA 1
ATOM 529 C C . TYR A 1 71 ? -5.418 31.295 59.190 1.00 10.15 70 TYR A C 1
ATOM 530 O O . TYR A 1 71 ? -6.444 31.312 59.892 1.00 11.37 70 TYR A O 1
ATOM 539 N N . TYR A 1 72 ? -5.394 30.843 57.940 1.00 9.40 71 TYR A N 1
ATOM 540 C CA . TYR A 1 72 ? -6.485 30.136 57.331 1.00 9.98 71 TYR A CA 1
ATOM 541 C C . TYR A 1 72 ? -6.128 28.641 57.327 1.00 9.07 71 TYR A C 1
ATOM 542 O O . TYR A 1 72 ? -4.952 28.280 57.267 1.00 9.44 71 TYR A O 1
ATOM 551 N N . LEU A 1 73 ? -7.152 27.798 57.325 1.00 8.14 72 LEU A N 1
ATOM 552 C CA . LEU A 1 73 ? -6.950 26.345 57.391 1.00 7.03 72 LEU A CA 1
ATOM 553 C C . LEU A 1 73 ? -7.443 25.696 56.150 1.00 6.50 72 LEU A C 1
ATOM 554 O O . LEU A 1 73 ? -8.623 25.912 55.777 1.00 7.49 72 LEU A O 1
ATOM 559 N N . VAL A 1 74 ? -6.590 24.886 55.517 1.00 6.71 73 VAL A N 1
ATOM 560 C CA . VAL A 1 74 ? -7.040 24.000 54.431 1.00 5.57 73 VAL A CA 1
ATOM 561 C C . VAL A 1 74 ? -6.986 22.589 55.001 1.00 6.36 73 VAL A C 1
ATOM 562 O O . VAL A 1 74 ? -6.005 22.211 55.623 1.00 5.99 73 VAL A O 1
ATOM 566 N N . VAL A 1 75 ? -8.043 21.831 54.763 1.00 5.51 74 VAL A N 1
ATOM 567 C CA . VAL A 1 75 ? -8.111 20.441 55.225 1.00 5.48 74 VAL A CA 1
ATOM 568 C C . VAL A 1 75 ? -8.284 19.525 54.033 1.00 4.88 74 VAL A C 1
ATOM 569 O O . VAL A 1 75 ? -9.264 19.695 53.269 1.00 5.22 74 VAL A O 1
ATOM 573 N N . GLU A 1 76 ? -7.414 18.520 53.946 1.00 4.87 75 GLU A N 1
ATOM 574 C CA . GLU A 1 76 ? -7.493 17.485 52.913 1.00 4.64 75 GLU A CA 1
ATOM 575 C C . GLU A 1 76 ? -7.692 16.174 53.663 1.00 5.06 75 GLU A C 1
ATOM 576 O O . GLU A 1 76 ? -6.914 15.863 54.542 1.00 5.94 75 GLU A O 1
ATOM 582 N N . GLY A 1 77 ? -8.720 15.445 53.257 1.00 4.65 76 GLY A N 1
ATOM 583 C CA . GLY A 1 77 ? -9.000 14.151 53.879 1.00 4.55 76 GLY A CA 1
ATOM 584 C C . GLY A 1 77 ? -10.112 14.178 54.901 1.00 5.15 76 GLY A C 1
ATOM 585 O O . GLY A 1 77 ? -10.343 15.200 55.557 1.00 6.38 76 GLY A O 1
ATOM 586 N N . GLY A 1 78 ? -10.780 13.028 55.060 1.00 5.27 77 GLY A N 1
ATOM 587 C CA . GLY A 1 78 ? -11.771 12.814 56.111 1.00 4.98 77 GLY A CA 1
ATOM 588 C C . GLY A 1 78 ? -11.102 12.525 57.457 1.00 5.29 77 GLY A C 1
ATOM 589 O O . GLY A 1 78 ? -9.886 12.396 57.564 1.00 6.24 77 GLY A O 1
ATOM 590 N N . LEU A 1 79 ? -11.929 12.468 58.501 1.00 5.74 78 LEU A N 1
ATOM 591 C CA . LEU A 1 79 ? -11.451 12.249 59.851 1.00 6.35 78 LEU A CA 1
ATOM 592 C C . LEU A 1 79 ? -11.873 10.881 60.347 1.00 6.75 78 LEU A C 1
ATOM 593 O O . LEU A 1 79 ? -13.067 10.618 60.526 1.00 7.87 78 LEU A O 1
ATOM 598 N N . PRO A 1 80 ? -10.902 9.968 60.524 1.00 7.00 79 PRO A N 1
ATOM 599 C CA . PRO A 1 80 ? -11.264 8.646 61.060 1.00 8.45 79 PRO A CA 1
ATOM 600 C C . PRO A 1 80 ? -11.516 8.770 62.556 1.00 8.21 79 PRO A C 1
ATOM 601 O O . PRO A 1 80 ? -10.652 9.221 63.276 1.00 10.60 79 PRO A O 1
ATOM 605 N N . THR A 1 81 ? -12.679 8.324 63.017 1.00 6.98 80 THR A N 1
ATOM 606 C CA . THR A 1 81 ? -13.100 8.549 64.411 1.00 8.44 80 THR A CA 1
ATOM 607 C C . THR A 1 81 ? -13.134 7.317 65.281 1.00 7.94 80 THR A C 1
ATOM 608 O O . THR A 1 81 ? -13.226 7.451 66.506 1.00 9.26 80 THR A O 1
ATOM 612 N N . ILE A 1 82 ? -13.051 6.112 64.708 1.00 7.32 81 ILE A N 1
ATOM 613 C CA . ILE A 1 82 ? -13.094 4.913 65.558 1.00 7.55 81 ILE A CA 1
ATOM 614 C C . ILE A 1 82 ? -11.913 4.915 66.512 1.00 7.47 81 ILE A C 1
ATOM 615 O O . ILE A 1 82 ? -10.874 5.513 66.243 1.00 7.22 81 ILE A O 1
ATOM 620 N N . ASP A 1 83 ? -12.060 4.258 67.660 1.00 8.85 82 ASP A N 1
ATOM 621 C CA . ASP A 1 83 ? -10.980 4.138 68.625 1.00 8.14 82 ASP A CA 1
ATOM 622 C C . ASP A 1 83 ? -10.401 5.521 68.982 1.00 8.29 82 ASP A C 1
ATOM 623 O O . ASP A 1 83 ? -9.193 5.690 69.098 1.00 9.63 82 ASP A O 1
ATOM 628 N N . GLY A 1 84 ? -11.284 6.515 69.147 1.00 9.92 83 GLY A N 1
ATOM 629 C CA . GLY A 1 84 ? -10.878 7.871 69.540 1.00 9.97 83 GLY A CA 1
ATOM 630 C C . GLY A 1 84 ? -9.968 8.558 68.576 1.00 8.04 83 GLY A C 1
ATOM 631 O O . GLY A 1 84 ? -9.265 9.490 68.913 1.00 10.00 83 GLY A O 1
ATOM 632 N N . GLY A 1 85 ? -10.097 8.179 67.299 1.00 7.32 84 GLY A N 1
ATOM 633 C CA . GLY A 1 85 ? -9.285 8.807 66.230 1.00 6.92 84 GLY A CA 1
ATOM 634 C C . GLY A 1 85 ? -7.965 8.159 65.960 1.00 6.54 84 GLY A C 1
ATOM 635 O O . GLY A 1 85 ? -7.217 8.620 65.109 1.00 6.55 84 GLY A O 1
ATOM 636 N N . GLN A 1 86 ? -7.665 7.055 66.636 1.00 6.72 85 GLN A N 1
ATOM 637 C CA . GLN A 1 86 ? -6.317 6.502 66.605 1.00 6.56 85 GLN A CA 1
ATOM 638 C C . GLN A 1 86 ? -5.918 5.792 65.309 1.00 6.23 85 GLN A C 1
ATOM 639 O O . GLN A 1 86 ? -4.747 5.479 65.169 1.00 7.66 85 GLN A O 1
ATOM 645 N N . TRP A 1 87 ? -6.878 5.527 64.412 1.00 6.16 86 TRP A N 1
ATOM 646 C CA . TRP A 1 87 ? -6.536 4.885 63.144 1.00 6.34 86 TRP A CA 1
ATOM 647 C C . TRP A 1 87 ? -6.002 5.887 62.105 1.00 6.13 86 TRP A C 1
ATOM 648 O O . TRP A 1 87 ? -5.644 5.495 61.011 1.00 5.76 86 TRP A O 1
ATOM 659 N N . GLY A 1 88 ? -5.918 7.156 62.471 1.00 6.01 87 GLY A N 1
ATOM 660 C CA . GLY A 1 88 ? -5.247 8.164 61.606 1.00 6.54 87 GLY A CA 1
ATOM 661 C C . GLY A 1 88 ? -4.558 9.127 62.513 1.00 5.69 87 GLY A C 1
ATOM 662 O O . GLY A 1 88 ? -5.216 9.873 63.211 1.00 6.60 87 GLY A O 1
ATOM 663 N N . MET A 1 89 ? -3.231 9.075 62.499 1.00 5.64 88 MET A N 1
ATOM 664 C CA . MET A 1 89 ? -2.417 9.837 63.433 1.00 6.62 88 MET A CA 1
ATOM 665 C C . MET A 1 89 ? -1.249 10.527 62.746 1.00 7.26 88 MET A C 1
ATOM 666 O O . MET A 1 89 ? -0.660 9.973 61.796 1.00 7.00 88 MET A O 1
ATOM 675 N N . VAL A 1 90 ? -0.839 11.692 63.290 1.00 7.41 89 VAL A N 1
ATOM 676 C CA . VAL A 1 90 ? 0.367 12.388 62.876 1.00 7.41 89 VAL A CA 1
ATOM 677 C C . VAL A 1 90 ? 1.047 12.873 64.112 1.00 7.43 89 VAL A C 1
ATOM 678 O O . VAL A 1 90 ? 0.397 13.459 64.994 1.00 7.89 89 VAL A O 1
ATOM 682 N N . ALA A 1 91 ? 2.345 12.621 64.197 1.00 7.16 90 ALA A N 1
ATOM 683 C CA . ALA A 1 91 ? 3.168 13.020 65.359 1.00 8.09 90 ALA A CA 1
ATOM 684 C C . ALA A 1 91 ? 2.608 12.430 66.664 1.00 8.98 90 ALA A C 1
ATOM 685 O O . ALA A 1 91 ? 2.772 13.014 67.729 1.00 10.89 90 ALA A O 1
ATOM 687 N N . GLY A 1 92 ? 1.937 11.282 66.568 1.00 8.31 91 GLY A N 1
ATOM 688 C CA . GLY A 1 92 ? 1.429 10.616 67.762 1.00 9.41 91 GLY A CA 1
ATOM 689 C C . GLY A 1 92 ? 0.131 11.207 68.251 1.00 9.10 91 GLY A C 1
ATOM 690 O O . GLY A 1 92 ? -0.330 10.873 69.336 1.00 12.30 91 GLY A O 1
ATOM 691 N N . HIS A 1 93 ? -0.529 12.005 67.419 1.00 8.83 92 HIS A N 1
ATOM 692 C CA . HIS A 1 93 ? -1.844 12.583 67.757 1.00 9.86 92 HIS A CA 1
ATOM 693 C C . HIS A 1 93 ? -2.920 12.216 66.737 1.00 8.35 92 HIS A C 1
ATOM 694 O O . HIS A 1 93 ? -2.685 12.284 65.537 1.00 7.97 92 HIS A O 1
ATOM 701 N N . PRO A 1 94 ? -4.120 11.826 67.194 1.00 7.17 93 PRO A N 1
ATOM 702 C CA . PRO A 1 94 ? -5.214 11.622 66.262 1.00 7.04 93 PRO A CA 1
ATOM 703 C C . PRO A 1 94 ? -5.432 12.827 65.371 1.00 7.59 93 PRO A C 1
ATOM 704 O O . PRO A 1 94 ? -5.476 13.954 65.844 1.00 7.72 93 PRO A O 1
ATOM 708 N N . MET A 1 95 ? -5.668 12.548 64.098 1.00 6.46 94 MET A N 1
ATOM 709 C CA . MET A 1 95 ? -5.951 13.602 63.147 1.00 7.69 94 MET A CA 1
ATOM 710 C C . MET A 1 95 ? -7.123 14.463 63.595 1.00 7.97 94 MET A C 1
ATOM 711 O O . MET A 1 95 ? -7.107 15.664 63.394 1.00 8.84 94 MET A O 1
ATOM 716 N N . ILE A 1 96 ? -8.156 13.858 64.181 1.00 8.65 95 ILE A N 1
ATOM 717 C CA . ILE A 1 96 ? -9.292 14.630 64.623 1.00 9.06 95 ILE A CA 1
ATOM 718 C C . ILE A 1 96 ? -8.857 15.673 65.664 1.00 9.06 95 ILE A C 1
ATOM 719 O O . ILE A 1 96 ? -9.378 16.784 65.670 1.00 10.60 95 ILE A O 1
ATOM 724 N N . GLU A 1 97 ? -7.915 15.354 66.534 1.00 9.82 96 GLU A N 1
ATOM 725 C CA . GLU A 1 97 ? -7.475 16.298 67.555 1.00 10.74 96 GLU A CA 1
ATOM 726 C C . GLU A 1 97 ? -6.790 17.500 66.922 1.00 9.36 96 GLU A C 1
ATOM 727 O O . GLU A 1 97 ? -7.060 18.631 67.285 1.00 10.99 96 GLU A O 1
ATOM 738 N N . THR A 1 98 ? -5.881 17.253 66.003 1.00 10.21 97 THR A N 1
ATOM 739 C CA . THR A 1 98 ? -5.158 18.334 65.390 1.00 9.10 97 THR A CA 1
ATOM 740 C C . THR A 1 98 ? -6.080 19.198 64.534 1.00 8.57 97 THR A C 1
ATOM 741 O O . THR A 1 98 ? -5.968 20.444 64.572 1.00 10.15 97 THR A O 1
ATOM 745 N N . THR A 1 99 ? -6.990 18.586 63.777 1.00 8.75 98 THR A N 1
ATOM 746 C CA . THR A 1 99 ? -7.919 19.348 62.998 1.00 8.83 98 THR A CA 1
ATOM 747 C C . THR A 1 99 ? -8.839 20.192 63.866 1.00 7.79 98 THR A C 1
ATOM 748 O O . THR A 1 99 ? -9.095 21.354 63.530 1.00 9.56 98 THR A O 1
ATOM 752 N N . LYS A 1 100 ? -9.314 19.625 64.972 1.00 9.66 99 LYS A N 1
ATOM 753 C CA . LYS A 1 100 ? -10.162 20.368 65.892 1.00 11.34 99 LYS A CA 1
ATOM 754 C C . LYS A 1 100 ? -9.416 21.562 66.467 1.00 11.33 99 LYS A C 1
ATOM 755 O O . LYS A 1 100 ? -9.964 22.661 66.506 1.00 11.29 99 LYS A O 1
ATOM 761 N N . LYS A 1 101 ? -8.140 21.392 66.841 1.00 10.22 100 LYS A N 1
ATOM 762 C CA . LYS A 1 101 ? -7.345 22.470 67.429 1.00 13.24 100 LYS A CA 1
ATOM 763 C C . LYS A 1 101 ? -7.153 23.571 66.381 1.00 11.92 100 LYS A C 1
ATOM 764 O O . LYS A 1 101 ? -7.300 24.762 66.663 1.00 13.38 100 LYS A O 1
ATOM 770 N N . ALA A 1 102 ? -6.793 23.174 65.174 1.00 10.84 101 ALA A N 1
ATOM 771 C CA . ALA A 1 102 ? -6.512 24.144 64.139 1.00 10.77 101 ALA A CA 1
ATOM 772 C C . ALA A 1 102 ? -7.775 24.877 63.708 1.00 10.93 101 ALA A C 1
ATOM 773 O O . ALA A 1 102 ? -7.747 26.079 63.425 1.00 10.54 101 ALA A O 1
ATOM 775 N N . ALA A 1 103 ? -8.874 24.154 63.625 1.00 11.25 102 ALA A N 1
ATOM 776 C CA . ALA A 1 103 ? -10.151 24.726 63.214 1.00 11.96 102 ALA A CA 1
ATOM 777 C C . ALA A 1 103 ? -10.620 25.788 64.197 1.00 13.53 102 ALA A C 1
ATOM 778 O O . ALA A 1 103 ? -11.209 26.777 63.789 1.00 13.55 102 ALA A O 1
ATOM 780 N N . ALA A 1 104 ? -10.320 25.609 65.483 1.00 14.17 103 ALA A N 1
ATOM 781 C CA . ALA A 1 104 ? -10.858 26.517 66.508 1.00 16.45 103 ALA A CA 1
ATOM 782 C C . ALA A 1 104 ? -10.458 27.977 66.342 1.00 16.60 103 ALA A C 1
ATOM 783 O O . ALA A 1 104 ? -11.287 28.864 66.567 1.00 18.71 103 ALA A O 1
ATOM 785 N N . LYS A 1 105 ? -9.220 28.219 65.915 1.00 14.80 104 LYS A N 1
ATOM 786 C CA . LYS A 1 105 ? -8.729 29.587 65.770 1.00 14.93 104 LYS A CA 1
ATOM 787 C C . LYS A 1 105 ? -8.598 30.046 64.314 1.00 13.83 104 LYS A C 1
ATOM 788 O O . LYS A 1 105 ? -8.251 31.201 64.079 1.00 16.55 104 LYS A O 1
ATOM 794 N N . ALA A 1 106 ? -8.890 29.177 63.342 1.00 11.98 105 ALA A N 1
ATOM 795 C CA . ALA A 1 106 ? -8.777 29.527 61.942 1.00 11.29 105 ALA A CA 1
ATOM 796 C C . ALA A 1 106 ? -9.658 30.719 61.583 1.00 10.77 105 ALA A C 1
ATOM 797 O O . ALA A 1 106 ? -10.790 30.816 62.033 1.00 12.39 105 ALA A O 1
ATOM 799 N N . LYS A 1 107 ? -9.152 31.585 60.712 1.00 9.92 106 LYS A N 1
ATOM 800 C CA . LYS A 1 107 ? -9.931 32.689 60.145 1.00 11.51 106 LYS A CA 1
ATOM 801 C C . LYS A 1 107 ? -10.971 32.164 59.185 1.00 11.95 106 LYS A C 1
ATOM 802 O O . LYS A 1 107 ? -11.961 32.819 58.913 1.00 18.06 106 LYS A O 1
ATOM 808 N N . GLY A 1 108 ? -10.719 30.975 58.647 1.00 10.45 107 GLY A N 1
ATOM 809 C CA . GLY A 1 108 ? -11.606 30.379 57.658 1.00 11.12 107 GLY A CA 1
ATOM 810 C C . GLY A 1 108 ? -11.106 28.968 57.442 1.00 9.67 107 GLY A C 1
ATOM 811 O O . GLY A 1 108 ? -9.917 28.706 57.647 1.00 10.11 107 GLY A O 1
ATOM 812 N N . ILE A 1 109 ? -12.024 28.093 57.032 1.00 9.76 108 ILE A N 1
ATOM 813 C CA . ILE A 1 109 ? -11.742 26.698 56.798 1.00 9.32 108 ILE A CA 1
ATOM 814 C C . ILE A 1 109 ? -12.171 26.322 55.398 1.00 8.89 108 ILE A C 1
ATOM 815 O O . ILE A 1 109 ? -13.351 26.437 55.067 1.00 10.30 108 ILE A O 1
ATOM 820 N N . ILE A 1 110 ? -11.216 25.887 54.593 1.00 7.43 109 ILE A N 1
ATOM 821 C CA . ILE A 1 110 ? -11.489 25.416 53.259 1.00 6.95 109 ILE A CA 1
ATOM 822 C C . ILE A 1 110 ? -11.240 23.908 53.231 1.00 7.12 109 ILE A C 1
ATOM 823 O O . ILE A 1 110 ? -10.146 23.459 53.568 1.00 7.64 109 ILE A O 1
ATOM 828 N N . CYS A 1 111 ? -12.289 23.143 52.927 1.00 6.23 110 CYS A N 1
ATOM 829 C CA . CYS A 1 111 ? -12.141 21.683 52.744 1.00 5.56 110 CYS A CA 1
ATOM 830 C C . CYS A 1 111 ? -11.876 21.391 51.273 1.00 5.46 110 CYS A C 1
ATOM 831 O O . CYS A 1 111 ? -12.778 21.538 50.436 1.00 5.68 110 CYS A O 1
ATOM 834 N N . ILE A 1 112 ? -10.635 21.031 50.965 1.00 5.48 111 ILE A N 1
ATOM 835 C CA . ILE A 1 112 ? -10.272 20.647 49.602 1.00 5.06 111 ILE A CA 1
ATOM 836 C C . ILE A 1 112 ? -10.588 19.165 49.427 1.00 4.59 111 ILE A C 1
ATOM 837 O O . ILE A 1 112 ? -10.047 18.333 50.159 1.00 5.19 111 ILE A O 1
ATOM 842 N N . GLY A 1 113 ? -11.514 18.897 48.514 1.00 4.64 112 GLY A N 1
ATOM 843 C CA . GLY A 1 113 ? -11.921 17.523 48.183 1.00 4.58 112 GLY A CA 1
ATOM 844 C C . GLY A 1 113 ? -13.187 17.036 48.854 1.00 4.45 112 GLY A C 1
ATOM 845 O O . GLY A 1 113 ? -13.576 17.477 49.931 1.00 5.46 112 GLY A O 1
ATOM 846 N N . THR A 1 114 ? -13.791 16.051 48.221 1.00 4.16 113 THR A N 1
ATOM 847 C CA . THR A 1 114 ? -14.947 15.434 48.775 1.00 4.51 113 THR A CA 1
ATOM 848 C C . THR A 1 114 ? -14.648 14.775 50.122 1.00 4.71 113 THR A C 1
ATOM 849 O O . THR A 1 114 ? -15.541 14.718 50.981 1.00 5.22 113 THR A O 1
ATOM 853 N N . CYS A 1 115 ? -13.445 14.272 50.350 1.00 5.03 114 CYS A N 1
ATOM 854 C CA . CYS A 1 115 ? -13.173 13.598 51.632 1.00 4.60 114 CYS A CA 1
ATOM 855 C C . CYS A 1 115 ? -13.244 14.539 52.831 1.00 4.79 114 CYS A C 1
ATOM 856 O O . CYS A 1 115 ? -13.928 14.240 53.789 1.00 6.02 114 CYS A O 1
ATOM 859 N N . SER A 1 116 ? -12.544 15.677 52.788 1.00 5.19 115 SER A N 1
ATOM 860 C CA . SER A 1 116 ? -12.675 16.605 53.908 1.00 5.44 115 SER A CA 1
ATOM 861 C C . SER A 1 116 ? -14.059 17.224 53.929 1.00 5.79 115 SER A C 1
ATOM 862 O O . SER A 1 116 ? -14.649 17.446 55.006 1.00 6.74 115 SER A O 1
ATOM 865 N N . ALA A 1 117 ? -14.635 17.541 52.780 1.00 5.64 116 ALA A N 1
ATOM 866 C CA . ALA A 1 117 ? -15.970 18.187 52.751 1.00 6.28 116 ALA A CA 1
ATOM 867 C C . ALA A 1 117 ? -17.032 17.289 53.387 1.00 7.20 116 ALA A C 1
ATOM 868 O O . ALA A 1 117 ? -17.827 17.780 54.213 1.00 6.96 116 ALA A O 1
ATOM 870 N N . TYR A 1 118 ? -17.065 16.023 52.977 1.00 5.97 117 TYR A N 1
ATOM 871 C CA . TYR A 1 118 ? -18.193 15.143 53.206 1.00 6.74 117 TYR A CA 1
ATOM 872 C C . TYR A 1 118 ? -17.855 13.785 53.788 1.00 6.84 117 TYR A C 1
ATOM 873 O O . TYR A 1 118 ? -18.783 13.052 54.163 1.00 9.00 117 TYR A O 1
ATOM 882 N N . GLY A 1 119 ? -16.572 13.415 53.850 1.00 6.12 118 GLY A N 1
ATOM 883 C CA . GLY A 1 119 ? -16.132 12.149 54.397 1.00 5.62 118 GLY A CA 1
ATOM 884 C C . GLY A 1 119 ? -15.408 11.276 53.391 1.00 4.90 118 GLY A C 1
ATOM 885 O O . GLY A 1 119 ? -14.391 10.672 53.724 1.00 5.68 118 GLY A O 1
ATOM 886 N N . GLY A 1 120 ? -15.900 11.276 52.133 1.00 5.10 119 GLY A N 1
ATOM 887 C CA . GLY A 1 120 ? -15.181 10.634 51.028 1.00 5.95 119 GLY A CA 1
ATOM 888 C C . GLY A 1 120 ? -15.043 9.135 51.085 1.00 4.16 119 GLY A C 1
ATOM 889 O O . GLY A 1 120 ? -15.856 8.413 51.635 1.00 5.44 119 GLY A O 1
ATOM 890 N N . VAL A 1 121 ? -14.005 8.652 50.425 1.00 4.21 120 VAL A N 1
ATOM 891 C CA . VAL A 1 121 ? -13.933 7.235 50.034 1.00 4.77 120 VAL A CA 1
ATOM 892 C C . VAL A 1 121 ? -13.908 6.333 51.248 1.00 5.03 120 VAL A C 1
ATOM 893 O O . VAL A 1 121 ? -14.549 5.291 51.266 1.00 5.61 120 VAL A O 1
ATOM 897 N N . GLN A 1 122 ? -13.181 6.750 52.297 1.00 4.62 121 GLN A N 1
ATOM 898 C CA . GLN A 1 122 ? -13.051 5.915 53.494 1.00 4.95 121 GLN A CA 1
ATOM 899 C C . GLN A 1 122 ? -14.374 5.831 54.285 1.00 5.13 121 GLN A C 1
ATOM 900 O O . GLN A 1 122 ? -14.557 4.945 55.108 1.00 5.49 121 GLN A O 1
ATOM 906 N N . LYS A 1 123 ? -15.278 6.787 54.037 1.00 5.24 122 LYS A N 1
ATOM 907 C CA . LYS A 1 123 ? -16.603 6.800 54.685 1.00 5.29 122 LYS A CA 1
ATOM 908 C C . LYS A 1 123 ? -17.594 5.902 53.961 1.00 5.57 122 LYS A C 1
ATOM 909 O O . LYS A 1 123 ? -18.636 5.558 54.500 1.00 6.65 122 LYS A O 1
ATOM 915 N N . ALA A 1 124 ? -17.259 5.439 52.772 1.00 5.59 123 ALA A N 1
ATOM 916 C CA . ALA A 1 124 ? -18.156 4.573 52.033 1.00 5.71 123 ALA A CA 1
ATOM 917 C C . ALA A 1 124 ? -18.423 3.279 52.832 1.00 5.92 123 ALA A C 1
ATOM 918 O O . ALA A 1 124 ? -17.578 2.764 53.558 1.00 5.74 123 ALA A O 1
ATOM 920 N N . LYS A 1 125 ? -19.618 2.738 52.645 1.00 6.89 124 LYS A N 1
ATOM 921 C CA . LYS A 1 125 ? -20.042 1.583 53.411 1.00 7.57 124 LYS A CA 1
ATOM 922 C C . LYS A 1 125 ? -19.042 0.445 53.292 1.00 6.53 124 LYS A C 1
ATOM 923 O O . LYS A 1 125 ? -18.545 0.146 52.194 1.00 6.22 124 LYS A O 1
ATOM 929 N N . PRO A 1 126 ? -18.752 -0.245 54.411 1.00 6.73 125 PRO A N 1
ATOM 930 C CA . PRO A 1 126 ? -19.323 -0.125 55.766 1.00 6.80 125 PRO A CA 1
ATOM 931 C C . PRO A 1 126 ? -18.532 0.797 56.682 1.00 6.91 125 PRO A C 1
ATOM 932 O O . PRO A 1 126 ? -18.670 0.722 57.916 1.00 8.86 125 PRO A O 1
ATOM 936 N N . ASN A 1 127 ? -17.670 1.633 56.115 1.00 7.01 126 ASN A N 1
ATOM 937 C CA . ASN A 1 127 ? -16.959 2.685 56.871 1.00 7.28 126 ASN A CA 1
ATOM 938 C C . ASN A 1 127 ? -16.214 2.122 58.092 1.00 7.19 126 ASN A C 1
ATOM 939 O O . ASN A 1 127 ? -16.493 2.469 59.235 1.00 7.92 126 ASN A O 1
ATOM 944 N N . PRO A 1 128 ? -15.184 1.302 57.837 1.00 7.45 127 PRO A N 1
ATOM 945 C CA . PRO A 1 128 ? -14.553 0.610 58.981 1.00 7.52 127 PRO A CA 1
ATOM 946 C C . PRO A 1 128 ? -13.873 1.554 59.958 1.00 6.86 127 PRO A C 1
ATOM 947 O O . PRO A 1 128 ? -13.797 1.247 61.149 1.00 8.65 127 PRO A O 1
ATOM 951 N N . SER A 1 129 ? -13.373 2.685 59.469 1.00 6.62 128 SER A N 1
ATOM 952 C CA . SER A 1 129 ? -12.690 3.631 60.351 1.00 7.08 128 SER A CA 1
ATOM 953 C C . SER A 1 129 ? -13.604 4.681 60.981 1.00 6.11 128 SER A C 1
ATOM 954 O O . SER A 1 129 ? -13.115 5.565 61.693 1.00 7.21 128 SER A O 1
ATOM 957 N N . GLN A 1 130 ? -14.910 4.617 60.691 1.00 6.79 129 GLN A N 1
ATOM 958 C CA . GLN A 1 130 ? -15.871 5.608 61.162 1.00 7.55 129 GLN A CA 1
ATOM 959 C C . GLN A 1 130 ? -15.408 7.003 60.770 1.00 7.73 129 GLN A C 1
ATOM 960 O O . GLN A 1 130 ? -15.302 7.928 61.578 1.00 8.03 129 GLN A O 1
ATOM 966 N N . ALA A 1 131 ? -15.103 7.111 59.479 1.00 6.02 130 ALA A N 1
ATOM 967 C CA . ALA A 1 131 ? -14.665 8.355 58.910 1.00 6.01 130 ALA A CA 1
ATOM 968 C C . ALA A 1 131 ? -15.794 9.313 58.727 1.00 6.35 130 ALA A C 1
ATOM 969 O O . ALA A 1 131 ? -16.915 8.937 58.363 1.00 8.54 130 ALA A O 1
ATOM 971 N N . LYS A 1 132 ? -15.492 10.588 58.944 1.00 6.51 131 LYS A N 1
ATOM 972 C CA . LYS A 1 132 ? -16.476 11.696 58.856 1.00 7.45 131 LYS A CA 1
ATOM 973 C C . LYS A 1 132 ? -15.865 12.862 58.107 1.00 6.87 131 LYS A C 1
ATOM 974 O O . LYS A 1 132 ? -14.658 13.043 58.080 1.00 7.31 131 LYS A O 1
ATOM 985 N N . GLY A 1 133 ? -16.723 13.644 57.470 1.00 6.85 132 GLY A N 1
ATOM 986 C CA . GLY A 1 133 ? -16.287 14.905 56.983 1.00 6.80 132 GLY A CA 1
ATOM 987 C C . GLY A 1 133 ? -15.968 15.855 58.108 1.00 6.59 132 GLY A C 1
ATOM 988 O O . GLY A 1 133 ? -16.318 15.606 59.263 1.00 7.24 132 GLY A O 1
ATOM 989 N N . VAL A 1 134 ? -15.322 16.959 57.777 1.00 7.58 133 VAL A N 1
ATOM 990 C CA . VAL A 1 134 ? -14.896 17.901 58.825 1.00 7.80 133 VAL A CA 1
ATOM 991 C C . VAL A 1 134 ? -16.107 18.541 59.527 1.00 8.10 133 VAL A C 1
ATOM 992 O O . VAL A 1 134 ? -16.185 18.525 60.752 1.00 10.00 133 VAL A O 1
ATOM 996 N N . SER A 1 135 ? -17.064 19.062 58.777 1.00 8.84 134 SER A N 1
ATOM 997 C CA . SER A 1 135 ? -18.254 19.644 59.430 1.00 9.55 134 SER A CA 1
ATOM 998 C C . SER A 1 135 ? -19.045 18.583 60.173 1.00 10.02 134 SER A C 1
ATOM 999 O O . SER A 1 135 ? -19.579 18.817 61.283 1.00 11.98 134 SER A O 1
ATOM 1006 N N . GLU A 1 136 ? -19.117 17.393 59.588 1.00 10.22 135 GLU A N 1
ATOM 1007 C CA . GLU A 1 136 ? -19.822 16.266 60.221 1.00 10.40 135 GLU A CA 1
ATOM 1008 C C . GLU A 1 136 ? -19.214 15.957 61.600 1.00 11.56 135 GLU A C 1
ATOM 1009 O O . GLU A 1 136 ? -19.953 15.734 62.562 1.00 13.35 135 GLU A O 1
ATOM 1015 N N . ALA A 1 137 ? -17.889 15.922 61.693 1.00 10.50 136 ALA A N 1
ATOM 1016 C CA . ALA A 1 137 ? -17.206 15.551 62.934 1.00 11.59 136 ALA A CA 1
ATOM 1017 C C . ALA A 1 137 ? -17.158 16.699 63.947 1.00 14.07 136 ALA A C 1
ATOM 1018 O O . ALA A 1 137 ? -17.285 16.448 65.132 1.00 15.37 136 ALA A O 1
ATOM 1020 N N . LEU A 1 138 ? -16.939 17.928 63.470 1.00 11.52 137 LEU A N 1
ATOM 1021 C CA . LEU A 1 138 ? -16.625 19.066 64.338 1.00 13.76 137 LEU A CA 1
ATOM 1022 C C . LEU A 1 138 ? -17.766 20.047 64.560 1.00 14.12 137 LEU A C 1
ATOM 1023 O O . LEU A 1 138 ? -17.719 20.825 65.526 1.00 16.85 137 LEU A O 1
ATOM 1028 N N . GLY A 1 139 ? -18.824 19.965 63.748 1.00 13.78 138 GLY A N 1
ATOM 1029 C CA . GLY A 1 139 ? -19.969 20.879 63.847 1.00 16.34 138 GLY A CA 1
ATOM 1030 C C . GLY A 1 139 ? -19.651 22.314 63.466 1.00 19.81 138 GLY A C 1
ATOM 1031 O O . GLY A 1 139 ? -20.361 23.230 63.915 1.00 28.23 138 GLY A O 1
ATOM 1032 N N . VAL A 1 140 ? -18.590 22.519 62.680 1.00 17.88 139 VAL A N 1
ATOM 1033 C CA . VAL A 1 140 ? -18.154 23.866 62.228 1.00 18.77 139 VAL A CA 1
ATOM 1034 C C . VAL A 1 140 ? -18.545 24.006 60.759 1.00 17.69 139 VAL A C 1
ATOM 1035 O O . VAL A 1 140 ? -18.562 23.023 60.041 1.00 16.89 139 VAL A O 1
ATOM 1039 N N . LYS A 1 141 ? -18.829 25.221 60.299 1.00 18.68 140 LYS A N 1
ATOM 1040 C CA . LYS A 1 141 ? -19.104 25.488 58.902 1.00 15.58 140 LYS A CA 1
ATOM 1041 C C . LYS A 1 141 ? -17.779 25.537 58.145 1.00 13.51 140 LYS A C 1
ATOM 1042 O O . LYS A 1 141 ? -16.786 26.077 58.639 1.00 16.42 140 LYS A O 1
ATOM 1048 N N . THR A 1 142 ? -17.790 24.963 56.939 1.00 11.58 141 THR A N 1
ATOM 1049 C CA . THR A 1 142 ? -16.632 24.917 56.055 1.00 9.85 141 THR A CA 1
ATOM 1050 C C . THR A 1 142 ? -16.989 25.404 54.666 1.00 9.38 141 THR A C 1
ATOM 1051 O O . THR A 1 142 ? -18.151 25.303 54.208 1.00 11.44 141 THR A O 1
ATOM 1055 N N . ILE A 1 143 ? -15.975 25.947 53.997 1.00 8.16 142 ILE A N 1
ATOM 1056 C CA . ILE A 1 143 ? -16.089 26.266 52.583 1.00 7.74 142 ILE A CA 1
ATOM 1057 C C . ILE A 1 143 ? -15.616 25.012 51.853 1.00 7.72 142 ILE A C 1
ATOM 1058 O O . ILE A 1 143 ? -14.447 24.656 51.936 1.00 7.88 142 ILE A O 1
ATOM 1063 N N . ASN A 1 144 ? -16.514 24.338 51.179 1.00 7.28 143 ASN A N 1
ATOM 1064 C CA . ASN A 1 144 ? -16.222 23.057 50.574 1.00 6.52 143 ASN A CA 1
ATOM 1065 C C . ASN A 1 144 ? -15.887 23.221 49.098 1.00 5.86 143 ASN A C 1
ATOM 1066 O O . ASN A 1 144 ? -16.659 23.788 48.321 1.00 6.69 143 ASN A O 1
ATOM 1071 N N . ILE A 1 145 ? -14.756 22.603 48.718 1.00 5.91 144 ILE A N 1
ATOM 1072 C CA . ILE A 1 145 ? -14.301 22.556 47.335 1.00 6.06 144 ILE A CA 1
ATOM 1073 C C . ILE A 1 145 ? -14.195 21.089 46.920 1.00 6.08 144 ILE A C 1
ATOM 1074 O O . ILE A 1 145 ? -13.122 20.529 46.852 1.00 5.04 144 ILE A O 1
ATOM 1079 N N . PRO A 1 146 ? -15.343 20.448 46.659 1.00 5.53 145 PRO A N 1
ATOM 1080 C CA . PRO A 1 146 ? -15.345 18.996 46.483 1.00 5.28 145 PRO A CA 1
ATOM 1081 C C . PRO A 1 146 ? -15.131 18.581 45.030 1.00 4.93 145 PRO A C 1
ATOM 1082 O O . PRO A 1 146 ? -14.863 19.414 44.153 1.00 5.05 145 PRO A O 1
ATOM 1086 N N . GLY A 1 147 ? -15.238 17.296 44.791 1.00 4.72 146 GLY A N 1
ATOM 1087 C CA . GLY A 1 147 ? -14.629 16.675 43.638 1.00 4.80 146 GLY A CA 1
ATOM 1088 C C . GLY A 1 147 ? -13.544 15.776 44.146 1.00 3.61 146 GLY A C 1
ATOM 1089 O O . GLY A 1 147 ? -12.999 15.976 45.251 1.00 4.24 146 GLY A O 1
ATOM 1090 N N . CYS A 1 148 ? -13.126 14.838 43.312 1.00 3.60 147 CYS A N 1
ATOM 1091 C CA . CYS A 1 148 ? -12.254 13.772 43.748 1.00 4.28 147 CYS A CA 1
ATOM 1092 C C . CYS A 1 148 ? -11.126 13.556 42.721 1.00 3.49 147 CYS A C 1
ATOM 1093 O O . CYS A 1 148 ? -11.041 12.502 42.032 1.00 4.61 147 CYS A O 1
ATOM 1096 N N . PRO A 1 149 ? -10.226 14.521 42.573 1.00 3.67 148 PRO A N 1
ATOM 1097 C CA . PRO A 1 149 ? -10.142 15.778 43.302 1.00 3.58 148 PRO A CA 1
ATOM 1098 C C . PRO A 1 149 ? -10.876 16.922 42.584 1.00 3.41 148 PRO A C 1
ATOM 1099 O O . PRO A 1 149 ? -11.264 16.842 41.401 1.00 4.41 148 PRO A O 1
ATOM 1103 N N . PRO A 1 150 ? -11.038 18.036 43.290 1.00 4.32 149 PRO A N 1
ATOM 1104 C CA . PRO A 1 150 ? -11.527 19.256 42.650 1.00 4.57 149 PRO A CA 1
ATOM 1105 C C . PRO A 1 150 ? -10.537 19.766 41.617 1.00 4.56 149 PRO A C 1
ATOM 1106 O O . PRO A 1 150 ? -9.313 19.508 41.647 1.00 5.39 149 PRO A O 1
ATOM 1110 N N . ASN A 1 151 ? -11.071 20.586 40.728 1.00 4.72 150 ASN A N 1
ATOM 1111 C CA . ASN A 1 151 ? -10.235 21.320 39.797 1.00 4.94 150 ASN A CA 1
ATOM 1112 C C . ASN A 1 151 ? -9.365 22.322 40.571 1.00 4.43 150 ASN A C 1
ATOM 1113 O O . ASN A 1 151 ? -9.876 23.032 41.452 1.00 5.63 150 ASN A O 1
ATOM 1118 N N . PRO A 1 152 ? -8.070 22.431 40.249 1.00 4.15 151 PRO A N 1
ATOM 1119 C CA . PRO A 1 152 ? -7.300 23.562 40.851 1.00 5.11 151 PRO A CA 1
ATOM 1120 C C . PRO A 1 152 ? -7.913 24.930 40.686 1.00 6.37 151 PRO A C 1
ATOM 1121 O O . PRO A 1 152 ? -7.774 25.765 41.590 1.00 6.71 151 PRO A O 1
ATOM 1125 N N . ILE A 1 153 ? -8.635 25.125 39.589 1.00 5.87 152 ILE A N 1
ATOM 1126 C CA . ILE A 1 153 ? -9.267 26.399 39.369 1.00 6.67 152 ILE A CA 1
ATOM 1127 C C . ILE A 1 153 ? -10.212 26.740 40.523 1.00 6.20 152 ILE A C 1
ATOM 1128 O O . ILE A 1 153 ? -10.318 27.908 40.973 1.00 7.78 152 ILE A O 1
ATOM 1133 N N . ASN A 1 154 ? -10.897 25.720 41.017 1.00 5.54 153 ASN A N 1
ATOM 1134 C CA . ASN A 1 154 ? -11.940 25.925 42.042 1.00 6.91 153 ASN A CA 1
ATOM 1135 C C . ASN A 1 154 ? -11.304 26.165 43.387 1.00 6.30 153 ASN A C 1
ATOM 1136 O O . ASN A 1 154 ? -11.731 27.010 44.162 1.00 7.97 153 ASN A O 1
ATOM 1141 N N . PHE A 1 155 ? -10.246 25.409 43.670 1.00 6.02 154 PHE A N 1
ATOM 1142 C CA . PHE A 1 155 ? -9.538 25.550 44.934 1.00 6.30 154 PHE A CA 1
ATOM 1143 C C . PHE A 1 155 ? -8.786 26.877 45.034 1.00 6.68 154 PHE A C 1
ATOM 1144 O O . PHE A 1 155 ? -8.950 27.630 45.981 1.00 7.80 154 PHE A O 1
ATOM 1152 N N . VAL A 1 156 ? -7.960 27.158 44.015 1.00 7.16 155 VAL A N 1
ATOM 1153 C CA . VAL A 1 156 ? -7.189 28.395 44.000 1.00 7.62 155 VAL A CA 1
ATOM 1154 C C . VAL A 1 156 ? -8.143 29.577 43.911 1.00 8.60 155 VAL A C 1
ATOM 1155 O O . VAL A 1 156 ? -7.934 30.555 44.637 1.00 10.19 155 VAL A O 1
ATOM 1159 N N . GLY A 1 157 ? -9.214 29.478 43.117 1.00 9.35 156 GLY A N 1
ATOM 1160 C CA . GLY A 1 157 ? -10.214 30.536 43.052 1.00 10.92 156 GLY A CA 1
ATOM 1161 C C . GLY A 1 157 ? -10.834 30.852 44.393 1.00 10.21 156 GLY A C 1
ATOM 1162 O O . GLY A 1 157 ? -10.999 32.022 44.771 1.00 13.24 156 GLY A O 1
ATOM 1163 N N . ALA A 1 158 ? -11.171 29.829 45.159 1.00 8.51 157 ALA A N 1
ATOM 1164 C CA . ALA A 1 158 ? -11.759 30.006 46.458 1.00 10.44 157 ALA A CA 1
ATOM 1165 C C . ALA A 1 158 ? -10.775 30.603 47.453 1.00 10.20 157 ALA A C 1
ATOM 1166 O O . ALA A 1 158 ? -11.156 31.466 48.229 1.00 11.91 157 ALA A O 1
ATOM 1168 N N . VAL A 1 159 ? -9.530 30.113 47.456 1.00 9.15 158 VAL A N 1
ATOM 1169 C CA . VAL A 1 159 ? -8.503 30.695 48.315 1.00 10.82 158 VAL A CA 1
ATOM 1170 C C . VAL A 1 159 ? -8.326 32.178 48.053 1.00 11.03 158 VAL A C 1
ATOM 1171 O O . VAL A 1 159 ? -8.326 32.993 48.988 1.00 12.23 158 VAL A O 1
ATOM 1175 N N . VAL A 1 160 ? -8.144 32.537 46.786 1.00 10.75 159 VAL A N 1
ATOM 1176 C CA . VAL A 1 160 ? -7.940 33.938 46.437 1.00 13.62 159 VAL A CA 1
ATOM 1177 C C . VAL A 1 160 ? -9.172 34.754 46.828 1.00 12.91 159 VAL A C 1
ATOM 1178 O O . VAL A 1 160 ? -9.038 35.861 47.361 1.00 17.33 159 VAL A O 1
ATOM 1182 N N . HIS A 1 161 ? -10.367 34.223 46.586 1.00 13.80 160 HIS A N 1
ATOM 1183 C CA . HIS A 1 161 ? -11.599 34.915 46.932 1.00 15.68 160 HIS A CA 1
ATOM 1184 C C . HIS A 1 161 ? -11.657 35.197 48.425 1.00 16.48 160 HIS A C 1
ATOM 1185 O O . HIS A 1 161 ? -11.919 36.336 48.836 1.00 18.69 160 HIS A O 1
ATOM 1192 N N . VAL A 1 162 ? -11.367 34.188 49.239 1.00 15.36 161 VAL A N 1
ATOM 1193 C CA . VAL A 1 162 ? -11.424 34.336 50.677 1.00 17.07 161 VAL A CA 1
ATOM 1194 C C . VAL A 1 162 ? -10.419 35.381 51.156 1.00 18.47 161 VAL A C 1
ATOM 1195 O O . VAL A 1 162 ? -10.762 36.232 51.984 1.00 22.04 161 VAL A O 1
ATOM 1199 N N . LEU A 1 163 ? -9.201 35.353 50.613 1.00 16.57 162 LEU A N 1
ATOM 1200 C CA . LEU A 1 163 ? -8.166 36.298 51.035 1.00 20.58 162 LEU A CA 1
ATOM 1201 C C . LEU A 1 163 ? -8.432 37.732 50.587 1.00 20.81 162 LEU A C 1
ATOM 1202 O O . LEU A 1 163 ? -8.024 38.663 51.256 1.00 26.52 162 LEU A O 1
ATOM 1207 N N . THR A 1 164 ? -9.124 37.901 49.461 1.00 22.73 163 THR A N 1
ATOM 1208 C CA . THR A 1 164 ? -9.232 39.221 48.839 1.00 29.60 163 THR A CA 1
ATOM 1209 C C . THR A 1 164 ? -10.592 39.875 49.034 1.00 32.33 163 THR A C 1
ATOM 1210 O O . THR A 1 164 ? -10.682 41.091 49.219 1.00 45.01 163 THR A O 1
ATOM 1214 N N . LYS A 1 165 ? -11.649 39.078 48.985 1.00 29.26 164 LYS A N 1
ATOM 1215 C CA . LYS A 1 165 ? -12.998 39.594 48.953 1.00 31.56 164 LYS A CA 1
ATOM 1216 C C . LYS A 1 165 ? -13.771 39.199 50.206 1.00 29.42 164 LYS A C 1
ATOM 1217 O O . LYS A 1 165 ? -14.360 40.077 50.845 1.00 40.72 164 LYS A O 1
ATOM 1228 N N . GLY A 1 166 ? -13.726 37.925 50.577 1.00 23.79 165 GLY A N 1
ATOM 1229 C CA . GLY A 1 166 ? -14.459 37.379 51.705 1.00 23.19 165 GLY A CA 1
ATOM 1230 C C . GLY A 1 166 ? -15.046 36.020 51.332 1.00 20.21 165 GLY A C 1
ATOM 1231 O O . GLY A 1 166 ? -14.579 35.397 50.403 1.00 21.51 165 GLY A O 1
ATOM 1232 N N . ILE A 1 167 ? -16.060 35.563 52.069 1.00 20.33 166 ILE A N 1
ATOM 1233 C CA . ILE A 1 167 ? -16.656 34.243 51.832 1.00 19.45 166 ILE A CA 1
ATOM 1234 C C . ILE A 1 167 ? -17.514 34.265 50.562 1.00 15.40 166 ILE A C 1
ATOM 1235 O O . ILE A 1 167 ? -18.424 35.055 50.454 1.00 17.16 166 ILE A O 1
ATOM 1240 N N . PRO A 1 168 ? -17.218 33.375 49.591 1.00 13.23 167 PRO A N 1
ATOM 1241 C CA . PRO A 1 168 ? -18.045 33.368 48.393 1.00 13.91 167 PRO A CA 1
ATOM 1242 C C . PRO A 1 168 ? -19.416 32.840 48.702 1.00 13.20 167 PRO A C 1
ATOM 1243 O O . PRO A 1 168 ? -19.601 32.153 49.702 1.00 14.52 167 PRO A O 1
ATOM 1247 N N . ASP A 1 169 ? -20.379 33.186 47.863 1.00 12.73 168 ASP A N 1
ATOM 1248 C CA . ASP A 1 169 ? -21.756 32.650 48.008 1.00 12.02 168 ASP A CA 1
ATOM 1249 C C . ASP A 1 169 ? -21.718 31.111 47.913 1.00 10.85 168 ASP A C 1
ATOM 1250 O O . ASP A 1 169 ? -21.225 30.586 46.945 1.00 11.71 168 ASP A O 1
ATOM 1259 N N . LEU A 1 170 ? -22.286 30.426 48.895 1.00 10.64 169 LEU A N 1
ATOM 1260 C CA . LEU A 1 170 ? -22.232 28.973 49.004 1.00 11.27 169 LEU A CA 1
ATOM 1261 C C . LEU A 1 170 ? -23.615 28.379 48.830 1.00 12.06 169 LEU A C 1
ATOM 1262 O O . LEU A 1 170 ? -24.618 28.940 49.276 1.00 13.53 169 LEU A O 1
ATOM 1267 N N . ASP A 1 171 ? -23.658 27.209 48.231 1.00 10.03 170 ASP A N 1
ATOM 1268 C CA . ASP A 1 171 ? -24.865 26.424 48.183 1.00 11.35 170 ASP A CA 1
ATOM 1269 C C . ASP A 1 171 ? -25.107 25.669 49.499 1.00 11.34 170 ASP A C 1
ATOM 1270 O O . ASP A 1 171 ? -24.344 25.790 50.470 1.00 11.97 170 ASP A O 1
ATOM 1275 N N . GLU A 1 172 ? -26.192 24.906 49.519 1.00 12.05 171 GLU A N 1
ATOM 1276 C CA . GLU A 1 172 ? -26.625 24.211 50.716 1.00 13.68 171 GLU A CA 1
ATOM 1277 C C . GLU A 1 172 ? -25.643 23.111 51.104 1.00 12.69 171 GLU A C 1
ATOM 1278 O O . GLU A 1 172 ? -25.643 22.685 52.242 1.00 14.54 171 GLU A O 1
ATOM 1284 N N . ASN A 1 173 ? -24.751 22.716 50.192 1.00 10.35 172 ASN A N 1
ATOM 1285 C CA . ASN A 1 173 ? -23.680 21.770 50.522 1.00 10.76 172 ASN A CA 1
ATOM 1286 C C . ASN A 1 173 ? -22.328 22.474 50.793 1.00 9.96 172 ASN A C 1
ATOM 1287 O O . ASN A 1 173 ? -21.276 21.843 50.828 1.00 10.23 172 ASN A O 1
ATOM 1292 N N . GLY A 1 174 ? -22.355 23.787 50.991 1.00 9.67 173 GLY A N 1
ATOM 1293 C CA . GLY A 1 174 ? -21.160 24.538 51.351 1.00 8.39 173 GLY A CA 1
ATOM 1294 C C . GLY A 1 174 ? -20.231 24.865 50.201 1.00 7.94 173 GLY A C 1
ATOM 1295 O O . GLY A 1 174 ? -19.091 25.243 50.432 1.00 9.31 173 GLY A O 1
ATOM 1296 N N . ARG A 1 175 ? -20.705 24.673 48.971 1.00 7.90 174 ARG A N 1
ATOM 1297 C CA . ARG A 1 175 ? -19.849 24.810 47.794 1.00 7.43 174 ARG A CA 1
ATOM 1298 C C . ARG A 1 175 ? -20.027 26.192 47.146 1.00 7.98 174 ARG A C 1
ATOM 1299 O O . ARG A 1 175 ? -21.151 26.666 46.985 1.00 8.63 174 ARG A O 1
ATOM 1307 N N . PRO A 1 176 ? -18.938 26.826 46.740 1.00 7.07 175 PRO A N 1
ATOM 1308 C CA . PRO A 1 176 ? -19.070 28.136 46.079 1.00 7.26 175 PRO A CA 1
ATOM 1309 C C . PRO A 1 176 ? -19.871 28.047 44.791 1.00 7.77 175 PRO A C 1
ATOM 1310 O O . PRO A 1 176 ? -19.530 27.256 43.896 1.00 8.25 175 PRO A O 1
ATOM 1314 N N . LYS A 1 177 ? -20.943 28.839 44.689 1.00 9.62 176 LYS A N 1
ATOM 1315 C CA . LYS A 1 177 ? -21.744 28.864 43.472 1.00 9.92 176 LYS A CA 1
ATOM 1316 C C . LYS A 1 177 ? -20.939 29.280 42.249 1.00 10.17 176 LYS A C 1
ATOM 1317 O O . LYS A 1 177 ? -21.283 28.906 41.123 1.00 11.52 176 LYS A O 1
ATOM 1323 N N . LEU A 1 178 ? -19.852 30.020 42.459 1.00 9.86 177 LEU A N 1
ATOM 1324 C CA . LEU A 1 178 ? -18.975 30.420 41.330 1.00 10.96 177 LEU A CA 1
ATOM 1325 C C . LEU A 1 178 ? -18.513 29.224 40.500 1.00 10.27 177 LEU A C 1
ATOM 1326 O O . LEU A 1 178 ? -18.340 29.324 39.300 1.00 12.67 177 LEU A O 1
ATOM 1331 N N . PHE A 1 179 ? -18.293 28.103 41.174 1.00 7.74 178 PHE A N 1
ATOM 1332 C CA . PHE A 1 179 ? -17.744 26.892 40.524 1.00 7.29 178 PHE A CA 1
ATOM 1333 C C . PHE A 1 179 ? -18.740 25.737 40.479 1.00 6.95 178 PHE A C 1
ATOM 1334 O O . PHE A 1 179 ? -18.668 24.913 39.571 1.00 8.11 178 PHE A O 1
ATOM 1342 N N . TYR A 1 180 ? -19.639 25.676 41.463 1.00 6.26 179 TYR A N 1
ATOM 1343 C CA . TYR A 1 180 ? -20.496 24.511 41.646 1.00 7.17 179 TYR A CA 1
ATOM 1344 C C . TYR A 1 180 ? -21.972 24.855 41.418 1.00 6.99 179 TYR A C 1
ATOM 1345 O O . TYR A 1 180 ? -22.822 24.096 41.803 1.00 7.81 179 TYR A O 1
ATOM 1354 N N . GLY A 1 181 ? -22.269 26.007 40.808 1.00 7.20 180 GLY A N 1
ATOM 1355 C CA . GLY A 1 181 ? -23.650 26.468 40.672 1.00 8.10 180 GLY A CA 1
ATOM 1356 C C . GLY A 1 181 ? -24.471 25.785 39.591 1.00 8.26 180 GLY A C 1
ATOM 1357 O O . GLY A 1 181 ? -25.694 25.897 39.581 1.00 10.72 180 GLY A O 1
ATOM 1358 N N . GLU A 1 182 ? -23.773 25.106 38.678 1.00 7.90 181 GLU A N 1
ATOM 1359 C CA . GLU A 1 182 ? -24.396 24.451 37.537 1.00 8.59 181 GLU A CA 1
ATOM 1360 C C . GLU A 1 182 ? -24.099 22.954 37.499 1.00 8.68 181 GLU A C 1
ATOM 1361 O O . GLU A 1 182 ? -23.020 22.485 37.895 1.00 7.05 181 GLU A O 1
ATOM 1367 N N . LEU A 1 183 ? -25.058 22.212 36.988 1.00 7.69 182 LEU A N 1
ATOM 1368 C CA . LEU A 1 183 ? -24.860 20.802 36.693 1.00 7.08 182 LEU A CA 1
ATOM 1369 C C . LEU A 1 183 ? -23.825 20.597 35.619 1.00 7.19 182 LEU A C 1
ATOM 1370 O O . LEU A 1 183 ? -23.773 21.327 34.641 1.00 7.37 182 LEU A O 1
ATOM 1375 N N . VAL A 1 184 ? -23.001 19.576 35.810 1.00 6.53 183 VAL A N 1
ATOM 1376 C CA . VAL A 1 184 ? -22.129 19.068 34.744 1.00 5.78 183 VAL A CA 1
ATOM 1377 C C . VAL A 1 184 ? -22.906 18.922 33.424 1.00 6.02 183 VAL A C 1
ATOM 1378 O O . VAL A 1 184 ? -22.535 19.429 32.382 1.00 6.82 183 VAL A O 1
ATOM 1382 N N . HIS A 1 185 ? -24.061 18.299 33.525 1.00 5.85 184 HIS A N 1
ATOM 1383 C CA . HIS A 1 185 ? -24.864 18.030 32.364 1.00 5.64 184 HIS A CA 1
ATOM 1384 C C . HIS A 1 185 ? -25.310 19.240 31.569 1.00 5.46 184 HIS A C 1
ATOM 1385 O O . HIS A 1 185 ? -25.386 19.170 30.344 1.00 6.78 184 HIS A O 1
ATOM 1392 N N . ASP A 1 186 ? -25.568 20.345 32.252 1.00 5.88 185 ASP A N 1
ATOM 1393 C CA . ASP A 1 186 ? -26.070 21.493 31.540 1.00 7.47 185 ASP A CA 1
ATOM 1394 C C . ASP A 1 186 ? -25.076 22.047 30.539 1.00 7.21 185 ASP A C 1
ATOM 1395 O O . ASP A 1 186 ? -25.473 22.604 29.494 1.00 8.39 185 ASP A O 1
ATOM 1400 N N . ASN A 1 187 ? -23.810 21.835 30.863 1.00 5.60 186 ASN A N 1
ATOM 1401 C CA . ASN A 1 187 ? -22.701 22.343 30.042 1.00 6.86 186 ASN A CA 1
ATOM 1402 C C . ASN A 1 187 ? -21.996 21.291 29.194 1.00 6.42 186 ASN A C 1
ATOM 1403 O O . ASN A 1 187 ? -21.009 21.585 28.526 1.00 7.65 186 ASN A O 1
ATOM 1408 N N . CYS A 1 188 ? -22.532 20.075 29.168 1.00 6.34 187 CYS A N 1
ATOM 1409 C CA . CYS A 1 188 ? -21.897 18.997 28.468 1.00 6.35 187 CYS A CA 1
ATOM 1410 C C . CYS A 1 188 ? -22.131 19.133 26.951 1.00 5.87 187 CYS A C 1
ATOM 1411 O O . CYS A 1 188 ? -23.265 19.316 26.511 1.00 5.76 187 CYS A O 1
ATOM 1414 N N . PRO A 1 189 ? -21.075 18.965 26.121 1.00 5.73 188 PRO A N 1
ATOM 1415 C CA . PRO A 1 189 ? -21.292 19.027 24.674 1.00 6.92 188 PRO A CA 1
ATOM 1416 C C . PRO A 1 189 ? -22.193 17.917 24.120 1.00 6.21 188 PRO A C 1
ATOM 1417 O O . PRO A 1 189 ? -22.664 18.052 23.001 1.00 7.11 188 PRO A O 1
ATOM 1421 N N . ARG A 1 190 ? -22.394 16.852 24.887 1.00 5.80 189 ARG A N 1
ATOM 1422 C CA . ARG A 1 190 ? -23.255 15.778 24.434 1.00 5.83 189 ARG A CA 1
ATOM 1423 C C . ARG A 1 190 ? -24.711 15.965 24.832 1.00 5.88 189 ARG A C 1
ATOM 1424 O O . ARG A 1 190 ? -25.557 15.070 24.527 1.00 6.97 189 ARG A O 1
ATOM 1432 N N . LEU A 1 191 ? -25.055 17.114 25.380 1.00 6.33 190 LEU A N 1
ATOM 1433 C CA . LEU A 1 191 ? -26.435 17.390 25.764 1.00 6.73 190 LEU A CA 1
ATOM 1434 C C . LEU A 1 191 ? -27.432 17.300 24.615 1.00 7.42 190 LEU A C 1
ATOM 1435 O O . LEU A 1 191 ? -28.493 16.760 24.790 1.00 8.31 190 LEU A O 1
ATOM 1440 N N . PRO A 1 192 ? -27.093 17.820 23.433 1.00 8.02 191 PRO A N 1
ATOM 1441 C CA . PRO A 1 192 ? -28.027 17.647 22.335 1.00 9.37 191 PRO A CA 1
ATOM 1442 C C . PRO A 1 192 ? -28.290 16.147 22.013 1.00 8.48 191 PRO A C 1
ATOM 1443 O O . PRO A 1 192 ? -29.407 15.787 21.695 1.00 9.24 191 PRO A O 1
ATOM 1447 N N . HIS A 1 193 ? -27.282 15.303 22.122 1.00 8.21 192 HIS A N 1
ATOM 1448 C CA . HIS A 1 193 ? -27.516 13.871 21.994 1.00 8.22 192 HIS A CA 1
ATOM 1449 C C . HIS A 1 193 ? -28.469 13.337 23.052 1.00 8.11 192 HIS A C 1
ATOM 1450 O O . HIS A 1 193 ? -29.410 12.588 22.737 1.00 9.06 192 HIS A O 1
ATOM 1457 N N . PHE A 1 194 ? -28.241 13.705 24.305 1.00 8.07 193 PHE A N 1
ATOM 1458 C CA . PHE A 1 194 ? -29.169 13.335 25.379 1.00 8.23 193 PHE A CA 1
ATOM 1459 C C . PHE A 1 194 ? -30.608 13.727 25.038 1.00 8.58 193 PHE A C 1
ATOM 1460 O O . PHE A 1 194 ? -31.524 12.921 25.161 1.00 9.98 193 PHE A O 1
ATOM 1468 N N . GLU A 1 195 ? -30.814 14.977 24.644 1.00 8.72 194 GLU A N 1
ATOM 1469 C CA . GLU A 1 195 ? -32.151 15.442 24.377 1.00 10.45 194 GLU A CA 1
ATOM 1470 C C . GLU A 1 195 ? -32.798 14.673 23.239 1.00 9.47 194 GLU A C 1
ATOM 1471 O O . GLU A 1 195 ? -34.023 14.518 23.221 1.00 11.60 194 GLU A O 1
ATOM 1477 N N . ALA A 1 196 ? -31.999 14.221 22.274 1.00 9.16 195 ALA A N 1
ATOM 1478 C CA . ALA A 1 196 ? -32.503 13.426 21.135 1.00 10.36 195 ALA A CA 1
ATOM 1479 C C . ALA A 1 196 ? -32.494 11.929 21.426 1.00 9.39 195 ALA A C 1
ATOM 1480 O O . ALA A 1 196 ? -32.766 11.114 20.529 1.00 11.71 195 ALA A O 1
ATOM 1482 N N . SER A 1 197 ? -32.198 11.552 22.669 1.00 9.01 196 SER A N 1
ATOM 1483 C CA . SER A 1 197 ? -32.140 10.130 23.073 1.00 10.88 196 SER A CA 1
ATOM 1484 C C . SER A 1 197 ? -31.149 9.333 22.199 1.00 10.83 196 SER A C 1
ATOM 1485 O O . SER A 1 197 ? -31.408 8.170 21.821 1.00 11.25 196 SER A O 1
ATOM 1488 N N . GLU A 1 198 ? -30.019 9.961 21.903 1.00 9.41 197 GLU A N 1
ATOM 1489 C CA . GLU A 1 198 ? -28.907 9.366 21.180 1.00 9.05 197 GLU A CA 1
ATOM 1490 C C . GLU A 1 198 ? -27.874 8.945 22.230 1.00 8.64 197 GLU A C 1
ATOM 1491 O O . GLU A 1 198 ? -27.048 9.735 22.688 1.00 7.49 197 GLU A O 1
ATOM 1497 N N . PHE A 1 199 ? -27.966 7.672 22.605 1.00 8.02 198 PHE A N 1
ATOM 1498 C CA . PHE A 1 199 ? -27.219 7.076 23.713 1.00 8.30 198 PHE A CA 1
ATOM 1499 C C . PHE A 1 199 ? -26.316 5.931 23.232 1.00 7.84 198 PHE A C 1
ATOM 1500 O O . PHE A 1 199 ? -26.700 5.154 22.367 1.00 9.49 198 PHE A O 1
ATOM 1508 N N . ALA A 1 200 ? -25.139 5.818 23.831 1.00 7.11 199 ALA A N 1
ATOM 1509 C CA . ALA A 1 200 ? -24.254 4.682 23.677 1.00 7.26 199 ALA A CA 1
ATOM 1510 C C . ALA A 1 200 ? -24.737 3.536 24.588 1.00 7.42 199 ALA A C 1
ATOM 1511 O O . ALA A 1 200 ? -24.809 3.710 25.799 1.00 8.41 199 ALA A O 1
ATOM 1513 N N . PRO A 1 201 ? -25.001 2.344 24.008 1.00 7.41 200 PRO A N 1
ATOM 1514 C CA . PRO A 1 201 ? -25.461 1.244 24.862 1.00 8.53 200 PRO A CA 1
ATOM 1515 C C . PRO A 1 201 ? -24.315 0.431 25.487 1.00 8.58 200 PRO A C 1
ATOM 1516 O O . PRO A 1 201 ? -24.535 -0.358 26.411 1.00 11.34 200 PRO A O 1
ATOM 1520 N N . SER A 1 202 ? -23.099 0.642 24.991 1.00 7.88 201 SER A N 1
ATOM 1521 C CA . SER A 1 202 ? -21.900 -0.054 25.458 1.00 7.50 201 SER A CA 1
ATOM 1522 C C . SER A 1 202 ? -20.701 0.741 24.971 1.00 6.47 201 SER A C 1
ATOM 1523 O O . SER A 1 202 ? -20.816 1.619 24.078 1.00 7.49 201 SER A O 1
ATOM 1526 N N . PHE A 1 203 ? -19.533 0.492 25.569 1.00 5.70 202 PHE A N 1
ATOM 1527 C CA . PHE A 1 203 ? -18.363 1.264 25.198 1.00 5.41 202 PHE A CA 1
ATOM 1528 C C . PHE A 1 203 ? -17.794 0.845 23.856 1.00 6.23 202 PHE A C 1
ATOM 1529 O O . PHE A 1 203 ? -17.093 1.630 23.259 1.00 7.29 202 PHE A O 1
ATOM 1537 N N . ASP A 1 204 ? -18.099 -0.376 23.413 1.00 6.85 203 ASP A N 1
ATOM 1538 C CA . ASP A 1 204 ? -17.627 -0.850 22.088 1.00 7.05 203 ASP A CA 1
ATOM 1539 C C . ASP A 1 204 ? -18.514 -0.458 20.923 1.00 8.01 203 ASP A C 1
ATOM 1540 O O . ASP A 1 204 ? -18.133 -0.634 19.774 1.00 9.39 203 ASP A O 1
ATOM 1545 N N . SER A 1 205 ? -19.687 0.066 21.231 1.00 7.06 204 SER A N 1
ATOM 1546 C CA . SER A 1 205 ? -20.701 0.324 20.219 1.00 6.83 204 SER A CA 1
ATOM 1547 C C . SER A 1 205 ? -20.328 1.432 19.255 1.00 7.16 204 SER A C 1
ATOM 1548 O O . SER A 1 205 ? -19.520 2.298 19.556 1.00 7.36 204 SER A O 1
ATOM 1551 N N . GLU A 1 206 ? -20.950 1.360 18.082 1.00 7.43 205 GLU A N 1
ATOM 1552 C CA . GLU A 1 206 ? -20.777 2.440 17.113 1.00 8.32 205 GLU A CA 1
ATOM 1553 C C . GLU A 1 206 ? -21.281 3.783 17.683 1.00 7.59 205 GLU A C 1
ATOM 1554 O O . GLU A 1 206 ? -20.696 4.825 17.417 1.00 8.36 205 GLU A O 1
ATOM 1565 N N . GLU A 1 207 ? -22.325 3.735 18.504 1.00 7.74 206 GLU A N 1
ATOM 1566 C CA . GLU A 1 207 ? -22.823 4.938 19.160 1.00 7.83 206 GLU A CA 1
ATOM 1567 C C . GLU A 1 207 ? -21.731 5.593 20.050 1.00 6.94 206 GLU A C 1
ATOM 1568 O O . GLU A 1 207 ? -21.588 6.844 20.064 1.00 7.56 206 GLU A O 1
ATOM 1574 N N . ALA A 1 208 ? -20.997 4.759 20.817 1.00 6.43 207 ALA A N 1
ATOM 1575 C CA . ALA A 1 208 ? -19.881 5.279 21.610 1.00 6.76 207 ALA A CA 1
ATOM 1576 C C . ALA A 1 208 ? -18.840 5.909 20.679 1.00 6.52 207 ALA A C 1
ATOM 1577 O O . ALA A 1 208 ? -18.329 7.009 20.961 1.00 6.23 207 ALA A O 1
ATOM 1579 N N . LYS A 1 209 ? -18.517 5.260 19.566 1.00 7.89 208 LYS A N 1
ATOM 1580 C CA . LYS A 1 209 ? -17.540 5.815 18.644 1.00 7.83 208 LYS A CA 1
ATOM 1581 C C . LYS A 1 209 ? -17.992 7.157 18.080 1.00 7.38 208 LYS A C 1
ATOM 1582 O O . LYS A 1 209 ? -17.157 8.035 17.826 1.00 10.15 208 LYS A O 1
ATOM 1588 N N . LYS A 1 210 ? -19.307 7.318 17.887 1.00 7.82 209 LYS A N 1
ATOM 1589 C CA . LYS A 1 210 ? -19.897 8.565 17.354 1.00 8.80 209 LYS A CA 1
ATOM 1590 C C . LYS A 1 210 ? -20.038 9.632 18.431 1.00 8.86 209 LYS A C 1
ATOM 1591 O O . LYS A 1 210 ? -20.513 10.728 18.164 1.00 10.65 209 LYS A O 1
ATOM 1597 N N . GLY A 1 211 ? -19.619 9.330 19.648 1.00 7.48 210 GLY A N 1
ATOM 1598 C CA . GLY A 1 211 ? -19.713 10.345 20.710 1.00 6.70 210 GLY A CA 1
ATOM 1599 C C . GLY A 1 211 ? -21.087 10.625 21.261 1.00 6.20 210 GLY A C 1
ATOM 1600 O O . GLY A 1 211 ? -21.371 11.704 21.727 1.00 7.94 210 GLY A O 1
ATOM 1601 N N . PHE A 1 212 ? -21.938 9.604 21.259 1.00 6.26 211 PHE A N 1
ATOM 1602 C CA . PHE A 1 212 ? -23.280 9.724 21.845 1.00 6.33 211 PHE A CA 1
ATOM 1603 C C . PHE A 1 212 ? -23.233 9.886 23.353 1.00 6.46 211 PHE A C 1
ATOM 1604 O O . PHE A 1 212 ? -22.205 9.710 23.981 1.00 6.37 211 PHE A O 1
ATOM 1612 N N . CYS A 1 213 ? -24.350 10.328 23.913 1.00 7.02 212 CYS A N 1
ATOM 1613 C CA . CYS A 1 213 ? -24.489 10.533 25.346 1.00 7.20 212 CYS A CA 1
ATOM 1614 C C . CYS A 1 213 ? -24.259 9.242 26.101 1.00 6.18 212 CYS A C 1
ATOM 1615 O O . CYS A 1 213 ? -24.619 8.171 25.623 1.00 6.50 212 CYS A O 1
ATOM 1618 N N . LEU A 1 214 ? -23.649 9.393 27.275 1.00 4.87 213 LEU A N 1
ATOM 1619 C CA . LEU A 1 214 ? -23.250 8.274 28.136 1.00 5.74 213 LEU A CA 1
ATOM 1620 C C . LEU A 1 214 ? -24.247 7.945 29.272 1.00 5.26 213 LEU A C 1
ATOM 1621 O O . LEU A 1 214 ? -23.905 7.197 30.167 1.00 6.04 213 LEU A O 1
ATOM 1626 N N . TYR A 1 215 ? -25.452 8.516 29.219 1.00 6.01 214 TYR A N 1
ATOM 1627 C CA . TYR A 1 215 ? -26.414 8.330 30.321 1.00 6.56 214 TYR A CA 1
ATOM 1628 C C . TYR A 1 215 ? -26.732 6.849 30.567 1.00 7.31 214 TYR A C 1
ATOM 1629 O O . TYR A 1 215 ? -26.881 6.415 31.698 1.00 7.46 214 TYR A O 1
ATOM 1638 N N . GLU A 1 216 ? -26.888 6.075 29.490 1.00 7.09 215 GLU A N 1
ATOM 1639 C CA . GLU A 1 216 ? -27.230 4.653 29.650 1.00 7.24 215 GLU A CA 1
ATOM 1640 C C . GLU A 1 216 ? -26.078 3.836 30.190 1.00 7.11 215 GLU A C 1
ATOM 1641 O O . GLU A 1 216 ? -26.290 2.703 30.627 1.00 11.24 215 GLU A O 1
ATOM 1647 N N . LEU A 1 217 ? -24.887 4.395 30.160 1.00 6.77 216 LEU A N 1
ATOM 1648 C CA . LEU A 1 217 ? -23.701 3.793 30.764 1.00 6.45 216 LEU A CA 1
ATOM 1649 C C . LEU A 1 217 ? -23.399 4.337 32.135 1.00 6.80 216 LEU A C 1
ATOM 1650 O O . LEU A 1 217 ? -22.307 4.101 32.657 1.00 6.64 216 LEU A O 1
ATOM 1655 N N . GLY A 1 218 ? -24.363 5.044 32.726 1.00 6.38 217 GLY A N 1
ATOM 1656 C CA . GLY A 1 218 ? -24.283 5.425 34.120 1.00 7.14 217 GLY A CA 1
ATOM 1657 C C . GLY A 1 218 ? -23.975 6.884 34.428 1.00 5.66 217 GLY A C 1
ATOM 1658 O O . GLY A 1 218 ? -23.794 7.248 35.605 1.00 6.85 217 GLY A O 1
ATOM 1659 N N . CYS A 1 219 ? -23.852 7.724 33.386 1.00 4.48 218 CYS A N 1
ATOM 1660 C CA . CYS A 1 219 ? -23.441 9.072 33.616 1.00 5.58 218 CYS A CA 1
ATOM 1661 C C . CYS A 1 219 ? -24.267 9.790 34.674 1.00 4.60 218 CYS A C 1
ATOM 1662 O O . CYS A 1 219 ? -25.495 9.914 34.559 1.00 5.19 218 CYS A O 1
ATOM 1665 N N . LYS A 1 220 ? -23.577 10.315 35.678 1.00 4.43 219 LYS A N 1
ATOM 1666 C CA . LYS A 1 220 ? -24.239 11.111 36.740 1.00 4.94 219 LYS A CA 1
ATOM 1667 C C . LYS A 1 220 ? -24.185 12.597 36.507 1.00 5.22 219 LYS A C 1
ATOM 1668 O O . LYS A 1 220 ? -24.572 13.388 37.365 1.00 5.82 219 LYS A O 1
ATOM 1674 N N . GLY A 1 221 ? -23.782 13.036 35.324 1.00 5.46 220 GLY A N 1
ATOM 1675 C CA . GLY A 1 221 ? -23.785 14.459 35.026 1.00 6.59 220 GLY A CA 1
ATOM 1676 C C . GLY A 1 221 ? -25.081 15.160 35.376 1.00 5.76 220 GLY A C 1
ATOM 1677 O O . GLY A 1 221 ? -25.064 16.314 35.836 1.00 6.16 220 GLY A O 1
ATOM 1678 N N . PRO A 1 222 ? -26.244 14.513 35.087 1.00 5.39 221 PRO A N 1
ATOM 1679 C CA . PRO A 1 222 ? -27.505 15.230 35.374 1.00 6.67 221 PRO A CA 1
ATOM 1680 C C . PRO A 1 222 ? -27.818 15.511 36.837 1.00 6.60 221 PRO A C 1
ATOM 1681 O O . PRO A 1 222 ? -28.731 16.262 37.095 1.00 8.87 221 PRO A O 1
ATOM 1685 N N . VAL A 1 223 ? -27.082 14.924 37.779 1.00 7.02 222 VAL A N 1
ATOM 1686 C CA . VAL A 1 223 ? -27.331 15.152 39.188 1.00 7.22 222 VAL A CA 1
ATOM 1687 C C . VAL A 1 223 ? -26.057 15.617 39.915 1.00 7.55 222 VAL A C 1
ATOM 1688 O O . VAL A 1 223 ? -25.987 15.612 41.152 1.00 9.67 222 VAL A O 1
ATOM 1692 N N . THR A 1 224 ? -25.044 16.058 39.151 1.00 6.08 223 THR A N 1
ATOM 1693 C CA . THR A 1 224 ? -23.756 16.439 39.716 1.00 5.32 223 THR A CA 1
ATOM 1694 C C . THR A 1 224 ? -23.417 17.891 39.428 1.00 5.76 223 THR A C 1
ATOM 1695 O O . THR A 1 224 ? -23.419 18.321 38.265 1.00 6.67 223 THR A O 1
ATOM 1699 N N . TYR A 1 225 ? -23.174 18.662 40.501 1.00 6.19 224 TYR A N 1
ATOM 1700 C CA . TYR A 1 225 ? -22.778 20.073 40.384 1.00 6.24 224 TYR A CA 1
ATOM 1701 C C . TYR A 1 225 ? -21.267 20.213 40.333 1.00 6.25 224 TYR A C 1
ATOM 1702 O O . TYR A 1 225 ? -20.568 19.931 41.271 1.00 6.92 224 TYR A O 1
ATOM 1711 N N . ASN A 1 226 ? -20.775 20.648 39.188 1.00 5.91 225 ASN A N 1
ATOM 1712 C CA . ASN A 1 226 ? -19.335 20.856 38.979 1.00 6.11 225 ASN A CA 1
ATOM 1713 C C . ASN A 1 226 ? -19.159 21.616 37.675 1.00 6.15 225 ASN A C 1
ATOM 1714 O O . ASN A 1 226 ? -20.151 21.715 36.911 1.00 7.02 225 ASN A O 1
ATOM 1719 N N . ASN A 1 227 ? -17.943 22.099 37.411 1.00 5.87 226 ASN A N 1
ATOM 1720 C CA . ASN A 1 227 ? -17.701 22.929 36.238 1.00 5.81 226 ASN A CA 1
ATOM 1721 C C . ASN A 1 227 ? -16.791 22.224 35.203 1.00 5.34 226 ASN A C 1
ATOM 1722 O O . ASN A 1 227 ? -16.239 22.877 34.321 1.00 6.77 226 ASN A O 1
ATOM 1727 N N . CYS A 1 228 ? -16.721 20.889 35.274 1.00 5.36 227 CYS A N 1
ATOM 1728 C CA . CYS A 1 228 ? -15.782 20.119 34.465 1.00 4.46 227 CYS A CA 1
ATOM 1729 C C . CYS A 1 228 ? -15.823 20.414 32.949 1.00 4.65 227 CYS A C 1
ATOM 1730 O O . CYS A 1 228 ? -14.773 20.673 32.371 1.00 5.55 227 CYS A O 1
ATOM 1733 N N . PRO A 1 229 ? -17.004 20.350 32.294 1.00 5.21 228 PRO A N 1
ATOM 1734 C CA . PRO A 1 229 ? -16.970 20.651 30.860 1.00 5.31 228 PRO A CA 1
ATOM 1735 C C . PRO A 1 229 ? -16.591 22.097 30.519 1.00 5.17 228 PRO A C 1
ATOM 1736 O O . PRO A 1 229 ? -16.136 22.376 29.415 1.00 7.59 228 PRO A O 1
ATOM 1740 N N . LYS A 1 230 ? -16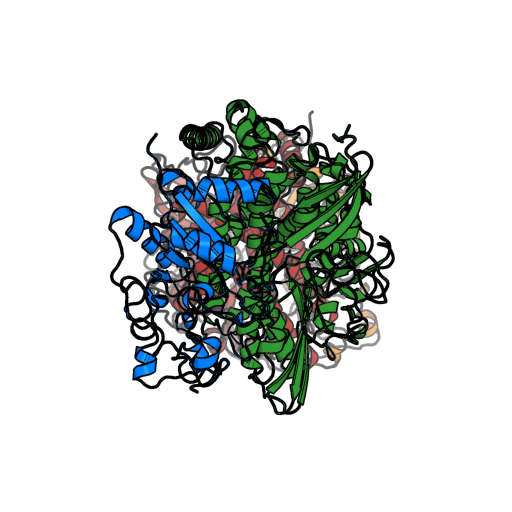.859 23.003 31.432 1.00 5.23 229 LYS A N 1
ATOM 1741 C CA . LYS A 1 230 ? -16.647 24.429 31.178 1.00 5.98 229 LYS A CA 1
ATOM 1742 C C . LYS A 1 230 ? -15.175 24.792 31.196 1.00 6.44 229 LYS A C 1
ATOM 1743 O O . LYS A 1 230 ? -14.709 25.504 30.309 1.00 7.62 229 LYS A O 1
ATOM 1749 N N . VAL A 1 231 ? -14.445 24.305 32.182 1.00 5.66 230 VAL A N 1
ATOM 1750 C CA . VAL A 1 231 ? -13.069 24.708 32.389 1.00 6.29 230 VAL A CA 1
ATOM 1751 C C . VAL A 1 231 ? -12.051 23.629 32.049 1.00 6.19 230 VAL A C 1
ATOM 1752 O O . VAL A 1 231 ? -10.891 23.933 31.818 1.00 7.45 230 VAL A O 1
ATOM 1756 N N . LEU A 1 232 ? -12.513 22.393 31.946 1.00 6.57 231 LEU A N 1
ATOM 1757 C CA . LEU A 1 232 ? -11.663 21.244 31.648 1.00 5.19 231 LEU A CA 1
ATOM 1758 C C . LEU A 1 232 ? -10.662 21.019 32.742 1.00 4.81 231 LEU A C 1
ATOM 1759 O O . LEU A 1 232 ? -10.523 21.809 33.681 1.00 6.08 231 LEU A O 1
ATOM 1764 N N . PHE A 1 233 ? -9.974 19.875 32.631 1.00 4.52 232 PHE A N 1
ATOM 1765 C CA . PHE A 1 233 ? -8.847 19.524 33.485 1.00 4.33 232 PHE A CA 1
ATOM 1766 C C . PHE A 1 233 ? -7.553 19.603 32.619 1.00 4.79 232 PHE A C 1
ATOM 1767 O O . PHE A 1 233 ? -7.520 19.172 31.450 1.00 4.91 232 PHE A O 1
ATOM 1775 N N . ASN A 1 234 ? -6.518 20.080 33.268 1.00 4.68 233 ASN A N 1
ATOM 1776 C CA . ASN A 1 234 ? -5.174 20.113 32.682 1.00 5.33 233 ASN A CA 1
ATOM 1777 C C . ASN A 1 234 ? -5.142 20.832 31.345 1.00 6.04 233 ASN A C 1
ATOM 1778 O O . ASN A 1 234 ? -4.260 20.583 30.523 1.00 5.60 233 ASN A O 1
ATOM 1783 N N . GLN A 1 235 ? -6.076 21.764 31.185 1.00 5.51 234 GLN A N 1
ATOM 1784 C CA . GLN A 1 235 ? -6.221 22.548 29.937 1.00 5.87 234 GLN A CA 1
ATOM 1785 C C . GLN A 1 235 ? -6.511 21.722 28.708 1.00 6.66 234 GLN A C 1
ATOM 1786 O O . GLN A 1 235 ? -6.398 22.252 27.595 1.00 8.68 234 GLN A O 1
ATOM 1792 N N . VAL A 1 236 ? -6.909 20.454 28.889 1.00 4.87 235 VAL A N 1
ATOM 1793 C CA . VAL A 1 236 ? -7.069 19.587 27.738 1.00 5.33 235 VAL A CA 1
ATOM 1794 C C . VAL A 1 236 ? -8.288 18.692 27.667 1.00 4.69 235 VAL A C 1
ATOM 1795 O O . VAL A 1 236 ? -8.662 18.306 26.564 1.00 5.47 235 VAL A O 1
ATOM 1799 N N . ASN A 1 237 ? -8.915 18.313 28.788 1.00 4.32 236 ASN A N 1
ATOM 1800 C CA . ASN A 1 237 ? -9.871 17.213 28.706 1.00 4.35 236 ASN A CA 1
ATOM 1801 C C . ASN A 1 237 ? -10.793 17.130 29.894 1.00 3.85 236 ASN A C 1
ATOM 1802 O O . ASN A 1 237 ? -10.541 17.812 30.896 1.00 4.82 236 ASN A O 1
ATOM 1807 N N . TRP A 1 238 ? -11.823 16.302 29.797 1.00 3.90 237 TRP A N 1
ATOM 1808 C CA . TRP A 1 238 ? -12.573 15.941 31.005 1.00 4.56 237 TRP A CA 1
ATOM 1809 C C . TRP A 1 238 ? -13.150 14.530 30.735 1.00 5.00 237 TRP A C 1
ATOM 1810 O O . TRP A 1 238 ? -13.133 14.054 29.587 1.00 5.08 237 TRP A O 1
ATOM 1821 N N . PRO A 1 239 ? -13.778 13.882 31.739 1.00 4.18 238 PRO A N 1
ATOM 1822 C CA . PRO A 1 239 ? -14.099 12.478 31.566 1.00 4.62 238 PRO A CA 1
ATOM 1823 C C . PRO A 1 239 ? -15.010 12.143 30.404 1.00 4.35 238 PRO A C 1
ATOM 1824 O O . PRO A 1 239 ? -14.758 11.182 29.683 1.00 4.77 238 PRO A O 1
ATOM 1828 N N . VAL A 1 240 ? -16.085 12.901 30.201 1.00 4.27 239 VAL A N 1
ATOM 1829 C CA . VAL A 1 240 ? -17.035 12.591 29.127 1.00 4.60 239 VAL A CA 1
ATOM 1830 C C . VAL A 1 240 ? -16.382 12.799 27.752 1.00 4.66 239 VAL A C 1
ATOM 1831 O O . VAL A 1 240 ? -16.654 12.048 26.800 1.00 5.18 239 VAL A O 1
ATOM 1835 N N . GLN A 1 241 ? -15.544 13.821 27.631 1.00 4.12 240 GLN A N 1
ATOM 1836 C CA . GLN A 1 241 ? -14.754 14.016 26.383 1.00 4.83 240 GLN A CA 1
ATOM 1837 C C . GLN A 1 241 ? -13.840 12.816 26.087 1.00 5.15 240 GLN A C 1
ATOM 1838 O O . GLN A 1 241 ? -13.617 12.456 24.923 1.00 5.67 240 GLN A O 1
ATOM 1844 N N . ALA A 1 242 ? -13.351 12.173 27.158 1.00 3.95 241 ALA A N 1
ATOM 1845 C CA . ALA A 1 242 ? -12.602 10.913 27.081 1.00 4.25 241 ALA A CA 1
ATOM 1846 C C . ALA A 1 242 ? -13.506 9.718 27.030 1.00 4.04 241 ALA A C 1
ATOM 1847 O O . ALA A 1 242 ? -13.043 8.585 27.174 1.00 4.77 241 ALA A O 1
ATOM 1849 N N . GLY A 1 243 ? -14.806 9.927 26.776 1.00 4.90 242 GLY A N 1
ATOM 1850 C CA . GLY A 1 243 ? -15.738 8.826 26.490 1.00 4.07 242 GLY A CA 1
ATOM 1851 C C . GLY A 1 243 ? -16.315 8.118 27.717 1.00 4.31 242 GLY A C 1
ATOM 1852 O O . GLY A 1 243 ? -16.943 7.074 27.540 1.00 5.01 242 GLY A O 1
ATOM 1853 N N . HIS A 1 244 ? -16.056 8.630 28.927 1.00 3.95 243 HIS A N 1
ATOM 1854 C CA . HIS A 1 244 ? -16.439 7.947 30.141 1.00 4.39 243 HIS A CA 1
ATOM 1855 C C . HIS A 1 244 ? -17.511 8.725 30.915 1.00 4.58 243 HIS A C 1
ATOM 1856 O O . HIS A 1 244 ? -17.398 9.923 31.063 1.00 5.16 243 HIS A O 1
ATOM 1863 N N . PRO A 1 245 ? -18.526 8.022 31.478 1.00 5.14 244 PRO A N 1
ATOM 1864 C CA . PRO A 1 245 ? -19.507 8.708 32.303 1.00 4.59 244 PRO A CA 1
ATOM 1865 C C . PRO A 1 245 ? -18.888 9.396 33.526 1.00 4.09 244 PRO A C 1
ATOM 1866 O O . PRO A 1 245 ? -17.834 8.996 34.070 1.00 5.23 244 PRO A O 1
ATOM 1870 N N . CYS A 1 246 ? -19.586 10.453 33.930 1.00 4.42 245 CYS A N 1
ATOM 1871 C CA . CYS A 1 246 ? -19.328 11.119 35.219 1.00 4.15 245 CYS A CA 1
ATOM 1872 C C . CYS A 1 246 ? -19.753 10.173 36.364 1.00 3.97 245 CYS A C 1
ATOM 1873 O O . CYS A 1 246 ? -20.802 9.517 36.272 1.00 5.49 245 CYS A O 1
ATOM 1876 N N . LEU A 1 247 ? -18.915 10.124 37.391 1.00 4.35 246 LEU A N 1
ATOM 1877 C CA . LEU A 1 247 ? -19.173 9.329 38.609 1.00 4.37 246 LEU A CA 1
ATOM 1878 C C . LEU A 1 247 ? -19.955 10.101 39.655 1.00 4.21 246 LEU A C 1
ATOM 1879 O O . LEU A 1 247 ? -20.363 9.515 40.677 1.00 6.56 246 LEU A O 1
ATOM 1884 N N . GLY A 1 248 ? -20.114 11.421 39.466 1.00 4.03 247 GLY A N 1
ATOM 1885 C CA . GLY A 1 248 ? -20.746 12.219 40.516 1.00 4.93 247 GLY A CA 1
ATOM 1886 C C . GLY A 1 248 ? -19.837 12.671 41.629 1.00 4.25 247 GLY A C 1
ATOM 1887 O O . GLY A 1 248 ? -20.289 12.841 42.752 1.00 5.60 247 GLY A O 1
ATOM 1888 N N . CYS A 1 249 ? -18.534 12.836 41.350 1.00 4.06 248 CYS A N 1
ATOM 1889 C CA . CYS A 1 249 ? -17.536 12.873 42.400 1.00 4.60 248 CYS A CA 1
ATOM 1890 C C . CYS A 1 249 ? -17.485 14.114 43.272 1.00 4.79 248 CYS A C 1
ATOM 1891 O O . CYS A 1 249 ? -16.767 14.108 44.278 1.00 5.35 248 CYS A O 1
ATOM 1894 N N . SER A 1 250 ? -18.228 15.159 42.887 1.00 4.47 249 SER A N 1
ATOM 1895 C CA . SER A 1 250 ? -18.374 16.347 43.732 1.00 5.22 249 SER A CA 1
ATOM 1896 C C . SER A 1 250 ? -19.610 16.340 44.595 1.00 5.94 249 SER A C 1
ATOM 1897 O O . SER A 1 250 ? -19.827 17.312 45.328 1.00 7.21 249 SER A O 1
ATOM 1900 N N . GLU A 1 251 ? -20.362 15.242 44.593 1.00 5.47 250 GLU A N 1
ATOM 1901 C CA . GLU A 1 251 ? -21.581 15.116 45.392 1.00 6.07 250 GLU A CA 1
ATOM 1902 C C . GLU A 1 251 ? -21.299 14.410 46.714 1.00 6.86 250 GLU A C 1
ATOM 1903 O O . GLU A 1 251 ? -20.507 13.473 46.779 1.00 6.91 250 GLU A O 1
ATOM 1909 N N . PRO A 1 252 ? -21.905 14.882 47.813 1.00 6.70 251 PRO A N 1
ATOM 1910 C CA . PRO A 1 252 ? -21.684 14.200 49.085 1.00 6.53 251 PRO A CA 1
ATOM 1911 C C . PRO A 1 252 ? -21.998 12.699 49.036 1.00 5.58 251 PRO A C 1
ATOM 1912 O O . PRO A 1 252 ? -23.033 12.290 48.494 1.00 7.34 251 PRO A O 1
ATOM 1916 N N . ASP A 1 253 ? -21.107 11.908 49.632 1.00 6.53 252 ASP A N 1
ATOM 1917 C CA . ASP A 1 253 ? -21.348 10.493 49.781 1.00 6.95 252 ASP A CA 1
ATOM 1918 C C . ASP A 1 253 ? -21.543 9.780 48.460 1.00 6.94 252 ASP A C 1
ATOM 1919 O O . ASP A 1 253 ? -22.228 8.749 48.394 1.00 6.75 252 ASP A O 1
ATOM 1924 N N . PHE A 1 254 ? -20.920 10.297 47.396 1.00 6.22 253 PHE A N 1
ATOM 1925 C CA . PHE A 1 254 ? -21.211 9.767 46.060 1.00 5.68 253 PHE A CA 1
ATOM 1926 C C . PHE A 1 254 ? -20.848 8.286 45.936 1.00 4.53 253 PHE A C 1
ATOM 1927 O O . PHE A 1 254 ? -21.449 7.552 45.120 1.00 5.36 253 PHE A O 1
ATOM 1935 N N . TRP A 1 255 ? -19.844 7.832 46.702 1.00 4.65 254 TRP A N 1
ATOM 1936 C CA . TRP A 1 255 ? -19.462 6.446 46.659 1.00 6.03 254 TRP A CA 1
ATOM 1937 C C . TRP A 1 255 ? -20.621 5.500 46.915 1.00 5.83 254 TRP A C 1
ATOM 1938 O O . TRP A 1 255 ? -20.619 4.354 46.450 1.00 7.05 254 TRP A O 1
ATOM 1949 N N . ASP A 1 256 ? -21.580 5.946 47.719 1.00 5.28 255 ASP A N 1
ATOM 1950 C CA . ASP A 1 256 ? -22.776 5.162 48.013 1.00 5.90 255 ASP A CA 1
ATOM 1951 C C . ASP A 1 256 ? -24.001 5.639 47.270 1.00 6.87 255 ASP A C 1
ATOM 1952 O O . ASP A 1 256 ? -24.845 4.821 46.974 1.00 11.49 255 ASP A O 1
ATOM 1957 N N . THR A 1 257 ? -24.115 6.921 46.929 1.00 5.91 256 THR A N 1
ATOM 1958 C CA . THR A 1 257 ? -25.321 7.395 46.263 1.00 6.28 256 THR A CA 1
ATOM 1959 C C . THR A 1 257 ? -25.282 7.259 44.751 1.00 6.48 256 THR A C 1
ATOM 1960 O O . THR A 1 257 ? -26.347 7.212 44.111 1.00 8.81 256 THR A O 1
ATOM 1964 N N . MET A 1 258 ? -24.073 7.203 44.176 1.00 6.40 257 MET A N 1
ATOM 1965 C CA . MET A 1 258 ? -23.914 7.170 42.729 1.00 7.10 257 MET A CA 1
ATOM 1966 C C . MET A 1 258 ? -23.543 5.805 42.141 1.00 7.04 257 MET A C 1
ATOM 1967 O O . MET A 1 258 ? -23.449 5.640 40.933 1.00 7.95 257 MET A O 1
ATOM 1972 N N . THR A 1 259 ? -23.291 4.843 43.007 1.00 6.24 258 THR A N 1
ATOM 1973 C CA . THR A 1 259 ? -23.006 3.514 42.610 1.00 6.75 258 THR A CA 1
ATOM 1974 C C . THR A 1 259 ? -24.300 2.715 42.504 1.00 7.12 258 THR A C 1
ATOM 1975 O O . THR A 1 259 ? -25.214 2.940 43.273 1.00 9.59 258 THR A O 1
ATOM 1979 N N . PRO A 1 260 ? -24.371 1.749 41.585 1.00 8.37 259 PRO A N 1
ATOM 1980 C CA . PRO A 1 260 ? -23.311 1.334 40.663 1.00 8.33 259 PRO A CA 1
ATOM 1981 C C . PRO A 1 260 ? -22.984 2.407 39.633 1.00 6.12 259 PRO A C 1
ATOM 1982 O O . PRO A 1 260 ? -23.873 3.053 39.075 1.00 7.64 259 PRO A O 1
ATOM 1986 N N . PHE A 1 261 ? -21.691 2.606 39.375 1.00 5.85 260 PHE A N 1
ATOM 1987 C CA . PHE A 1 261 ? -21.266 3.706 38.481 1.00 6.27 260 PHE A CA 1
ATOM 1988 C C . PHE A 1 261 ? -21.734 3.545 37.067 1.00 6.31 260 PHE A C 1
ATOM 1989 O O . PHE A 1 261 ? -21.893 4.530 36.359 1.00 7.50 260 PHE A O 1
ATOM 1997 N N . TYR A 1 262 ? -21.906 2.311 36.610 1.00 5.39 261 TYR A N 1
ATOM 1998 C CA . TYR A 1 262 ? -22.235 2.092 35.219 1.00 5.98 261 TYR A CA 1
ATOM 1999 C C . TYR A 1 262 ? -23.733 1.818 35.006 1.00 7.44 261 TYR A C 1
ATOM 2000 O O . TYR A 1 262 ? -24.138 1.305 33.953 1.00 10.31 261 TYR A O 1
ATOM 2009 N N . GLU A 1 263 ? -24.542 2.115 36.025 1.00 7.49 262 GLU A N 1
ATOM 2010 C CA . GLU A 1 263 ? -25.997 1.944 36.009 1.00 9.53 262 GLU A CA 1
ATOM 2011 C C . GLU A 1 263 ? -26.650 3.248 36.413 1.00 8.42 262 GLU A C 1
ATOM 2012 O O . GLU A 1 263 ? -25.989 4.122 36.906 1.00 9.58 262 GLU A O 1
ATOM 2018 N N . GLN A 1 264 ? -27.951 3.388 36.129 1.00 10.03 263 GLN A N 1
ATOM 2019 C CA . GLN A 1 264 ? -28.759 4.430 36.732 1.00 9.88 263 GLN A CA 1
ATOM 2020 C C . GLN A 1 264 ? -29.591 3.849 37.903 1.00 11.92 263 GLN A C 1
ATOM 2021 O O . GLN A 1 264 ? -30.836 3.694 37.786 1.00 14.33 263 GLN A O 1
ATOM 2027 N N . GLY A 1 265 ? -28.891 3.594 39.021 1.00 13.48 264 GLY A N 1
ATOM 2028 C CA . GLY A 1 265 ? -29.471 3.120 40.268 1.00 16.88 264 GLY A CA 1
ATOM 2029 C C . GLY A 1 265 ? -29.339 1.622 40.397 1.00 19.90 264 GLY A C 1
ATOM 2030 O O . GLY A 1 265 ? -29.323 0.928 39.381 1.00 24.49 264 GLY A O 1
ATOM 2032 N N . THR B 1 3 ? 50.672 17.798 1.184 1.00 27.03 2 THR B N 1
ATOM 2033 C CA . THR B 1 3 ? 51.228 16.675 0.368 1.00 28.75 2 THR B CA 1
ATOM 2034 C C . THR B 1 3 ? 50.612 16.660 -1.042 1.00 28.30 2 THR B C 1
ATOM 2035 O O . THR B 1 3 ? 49.413 16.899 -1.191 1.00 25.73 2 THR B O 1
ATOM 2039 N N . ALA B 1 4 ? 51.448 16.424 -2.066 1.00 23.19 3 ALA B N 1
ATOM 2040 C CA . ALA B 1 4 ? 50.971 16.255 -3.444 1.00 20.98 3 ALA B CA 1
ATOM 2041 C C . ALA B 1 4 ? 50.397 14.860 -3.628 1.00 20.96 3 ALA B C 1
ATOM 2042 O O . ALA B 1 4 ? 51.094 13.846 -3.474 1.00 22.48 3 ALA B O 1
ATOM 2044 N N . LYS B 1 5 ? 49.115 14.828 -3.972 1.00 22.20 4 LYS B N 1
ATOM 2045 C CA . LYS B 1 5 ? 48.355 13.595 -4.081 1.00 18.48 4 LYS B CA 1
ATOM 2046 C C . LYS B 1 5 ? 47.616 13.574 -5.402 1.00 21.34 4 LYS B C 1
ATOM 2047 O O . LYS B 1 5 ? 47.220 14.644 -5.943 1.00 20.82 4 LYS B O 1
ATOM 2058 N N . HIS B 1 6 ? 47.446 12.347 -5.909 1.00 18.71 5 HIS B N 1
ATOM 2059 C CA . HIS B 1 6 ? 46.695 12.107 -7.118 1.00 18.85 5 HIS B CA 1
ATOM 2060 C C . HIS B 1 6 ? 46.120 10.677 -7.180 1.00 17.54 5 HIS B C 1
ATOM 2061 O O . HIS B 1 6 ? 46.809 9.697 -7.157 1.00 23.25 5 HIS B O 1
ATOM 2068 N N . ARG B 1 7 ? 44.808 10.608 -7.257 1.00 11.31 6 ARG B N 1
ATOM 2069 C CA . ARG B 1 7 ? 44.048 9.407 -7.656 1.00 11.79 6 ARG B CA 1
ATOM 2070 C C . ARG B 1 7 ? 43.810 9.490 -9.182 1.00 9.87 6 ARG B C 1
ATOM 2071 O O . ARG B 1 7 ? 43.599 10.555 -9.736 1.00 11.08 6 ARG B O 1
ATOM 2079 N N . PRO B 1 8 ? 43.834 8.342 -9.878 1.00 9.60 7 PRO B N 1
ATOM 2080 C CA . PRO B 1 8 ? 43.668 8.387 -11.315 1.00 10.01 7 PRO B CA 1
ATOM 2081 C C . PRO B 1 8 ? 42.366 9.035 -11.754 1.00 8.34 7 PRO B C 1
ATOM 2082 O O . PRO B 1 8 ? 41.282 8.715 -11.211 1.00 8.96 7 PRO B O 1
ATOM 2086 N N . SER B 1 9 ? 42.473 9.923 -12.739 1.00 7.66 8 SER B N 1
ATOM 2087 C CA . SER B 1 9 ? 41.344 10.646 -13.238 1.00 7.82 8 SER B CA 1
ATOM 2088 C C . SER B 1 9 ? 40.481 9.792 -14.148 1.00 6.87 8 SER B C 1
ATOM 2089 O O . SER B 1 9 ? 40.983 9.110 -15.040 1.00 8.51 8 SER B O 1
ATOM 2092 N N . VAL B 1 10 ? 39.164 9.826 -13.894 1.00 7.66 9 VAL B N 1
ATOM 2093 C CA . VAL B 1 10 ? 38.188 9.174 -14.769 1.00 6.99 9 VAL B CA 1
ATOM 2094 C C . VAL B 1 10 ? 37.217 10.232 -15.270 1.00 6.61 9 VAL B C 1
ATOM 2095 O O . VAL B 1 10 ? 36.624 10.961 -14.481 1.00 7.13 9 VAL B O 1
ATOM 2099 N N . VAL B 1 11 ? 37.048 10.290 -16.582 1.00 6.49 10 VAL B N 1
ATOM 2100 C CA . VAL B 1 11 ? 36.060 11.112 -17.255 1.00 6.07 10 VAL B CA 1
ATOM 2101 C C . VAL B 1 11 ? 35.001 10.142 -17.751 1.00 5.95 10 VAL B C 1
ATOM 2102 O O . VAL B 1 11 ? 35.342 9.203 -18.496 1.00 6.50 10 VAL B O 1
ATOM 2106 N N . TRP B 1 12 ? 33.750 10.370 -17.373 1.00 5.19 11 TRP B N 1
ATOM 2107 C CA . TRP B 1 12 ? 32.635 9.514 -17.752 1.00 4.85 11 TRP B CA 1
ATOM 2108 C C . TRP B 1 12 ? 31.710 10.292 -18.637 1.00 5.00 11 TRP B C 1
ATOM 2109 O O . TRP B 1 12 ? 31.161 11.327 -18.210 1.00 6.47 11 TRP B O 1
ATOM 2120 N N . LEU B 1 13 ? 31.518 9.825 -19.860 1.00 5.70 12 LEU B N 1
ATOM 2121 C CA . LEU B 1 13 ? 30.616 10.506 -20.805 1.00 5.82 12 LEU B CA 1
ATOM 2122 C C . LEU B 1 13 ? 29.322 9.732 -20.973 1.00 5.55 12 LEU B C 1
ATOM 2123 O O . LEU B 1 13 ? 29.372 8.484 -21.025 1.00 7.10 12 LEU B O 1
ATOM 2128 N N . HIS B 1 14 ? 28.205 10.459 -21.075 1.00 5.18 13 HIS B N 1
ATOM 2129 C CA . HIS B 1 14 ? 26.904 9.879 -21.372 1.00 5.01 13 HIS B CA 1
ATOM 2130 C C . HIS B 1 14 ? 26.461 10.327 -22.740 1.00 5.85 13 HIS B C 1
ATOM 2131 O O . HIS B 1 14 ? 26.290 11.512 -22.995 1.00 5.85 13 HIS B O 1
ATOM 2138 N N . ASN B 1 15 ? 26.279 9.362 -23.614 1.00 4.90 14 ASN B N 1
ATOM 2139 C CA . ASN B 1 15 ? 25.863 9.609 -24.975 1.00 5.15 14 ASN B CA 1
ATOM 2140 C C . ASN B 1 15 ? 24.410 9.160 -25.180 1.00 4.92 14 ASN B C 1
ATOM 2141 O O . ASN B 1 15 ? 23.535 9.684 -24.458 1.00 5.43 14 ASN B O 1
ATOM 2146 N N . ALA B 1 16 ? 24.121 8.230 -26.090 1.00 4.71 15 ALA B N 1
ATOM 2147 C CA . ALA B 1 16 ? 22.752 7.773 -26.282 1.00 5.01 15 ALA B CA 1
ATOM 2148 C C . ALA B 1 16 ? 22.571 6.566 -25.355 1.00 4.83 15 ALA B C 1
ATOM 2149 O O . ALA B 1 16 ? 22.953 5.429 -25.671 1.00 5.45 15 ALA B O 1
ATOM 2151 N N . GLU B 1 17 ? 22.061 6.857 -24.157 1.00 4.64 16 GLU B N 1
ATOM 2152 C CA . GLU B 1 17 ? 21.995 5.922 -23.055 1.00 4.13 16 GLU B CA 1
ATOM 2153 C C . GLU B 1 17 ? 20.713 6.123 -22.279 1.00 4.42 16 GLU B C 1
ATOM 2154 O O . GLU B 1 17 ? 19.999 7.125 -22.413 1.00 5.33 16 GLU B O 1
ATOM 2160 N N . CYS B 1 18 ? 20.442 5.138 -21.415 1.00 4.14 17 CYS B N 1
ATOM 2161 C CA . CYS B 1 18 ? 19.269 5.155 -20.554 1.00 4.63 17 CYS B CA 1
ATOM 2162 C C . CYS B 1 18 ? 19.655 5.414 -19.088 1.00 4.53 17 CYS B C 1
ATOM 2163 O O . CYS B 1 18 ? 18.763 5.520 -18.220 1.00 4.83 17 CYS B O 1
ATOM 2166 N N . THR B 1 19 ? 20.955 5.507 -18.797 1.00 4.13 18 THR B N 1
ATOM 2167 C CA . THR B 1 19 ? 21.503 5.740 -17.471 1.00 4.01 18 THR B CA 1
ATOM 2168 C C . THR B 1 19 ? 21.411 4.520 -16.563 1.00 4.63 18 THR B C 1
ATOM 2169 O O . THR B 1 19 ? 21.829 4.539 -15.420 1.00 4.69 18 THR B O 1
ATOM 2173 N N . GLY B 1 20 ? 20.971 3.414 -17.143 1.00 3.70 19 GLY B N 1
ATOM 2174 C CA . GLY B 1 20 ? 20.962 2.166 -16.381 1.00 4.02 19 GLY B CA 1
ATOM 2175 C C . GLY B 1 20 ? 22.351 1.633 -16.072 1.00 3.99 19 GLY B C 1
ATOM 2176 O O . GLY B 1 20 ? 22.541 0.880 -15.105 1.00 4.48 19 GLY B O 1
ATOM 2177 N N . CYS B 1 21 ? 23.333 1.992 -16.872 1.00 4.39 20 CYS B N 1
ATOM 2178 C CA . CYS B 1 21 ? 24.720 1.586 -16.598 1.00 4.15 20 CYS B CA 1
ATOM 2179 C C . CYS B 1 21 ? 25.340 2.377 -15.446 1.00 4.28 20 CYS B C 1
ATOM 2180 O O . CYS B 1 21 ? 25.972 1.776 -14.560 1.00 5.33 20 CYS B O 1
ATOM 2183 N N . THR B 1 22 ? 25.089 3.685 -15.405 1.00 3.93 21 THR B N 1
ATOM 2184 C CA . THR B 1 22 ? 25.433 4.450 -14.191 1.00 4.64 21 THR B CA 1
ATOM 2185 C C . THR B 1 22 ? 24.751 3.855 -12.958 1.00 3.64 21 THR B C 1
ATOM 2186 O O . THR B 1 22 ? 25.408 3.681 -11.921 1.00 4.02 21 THR B O 1
ATOM 2190 N N . GLU B 1 23 ? 23.460 3.557 -13.067 1.00 3.68 22 GLU B N 1
ATOM 2191 C CA . GLU B 1 23 ? 22.744 2.951 -11.944 1.00 3.63 22 GLU B CA 1
ATOM 2192 C C . GLU B 1 23 ? 23.336 1.652 -11.537 1.00 4.41 22 GLU B C 1
ATOM 2193 O O . GLU B 1 23 ? 23.538 1.422 -10.332 1.00 4.71 22 GLU B O 1
ATOM 2199 N N . ALA B 1 24 ? 23.660 0.787 -12.516 1.00 3.98 23 ALA B N 1
ATOM 2200 C CA . ALA B 1 24 ? 24.294 -0.489 -12.157 1.00 4.48 23 ALA B CA 1
ATOM 2201 C C . ALA B 1 24 ? 25.606 -0.258 -11.412 1.00 4.73 23 ALA B C 1
ATOM 2202 O O . ALA B 1 24 ? 25.899 -0.917 -10.413 1.00 5.22 23 ALA B O 1
ATOM 2204 N N . ALA B 1 25 ? 26.432 0.670 -11.897 1.00 4.84 24 ALA B N 1
ATOM 2205 C CA . ALA B 1 25 ? 27.722 0.914 -11.272 1.00 4.72 24 ALA B CA 1
ATOM 2206 C C . ALA B 1 25 ? 27.581 1.269 -9.795 1.00 5.27 24 ALA B C 1
ATOM 2207 O O . ALA B 1 25 ? 28.405 0.838 -8.968 1.00 5.31 24 ALA B O 1
ATOM 2209 N N . ILE B 1 26 ? 26.562 2.051 -9.436 1.00 4.67 25 ILE B N 1
ATOM 2210 C CA . ILE B 1 26 ? 26.411 2.466 -8.038 1.00 5.42 25 ILE B CA 1
ATOM 2211 C C . ILE B 1 26 ? 25.813 1.406 -7.142 1.00 5.08 25 ILE B C 1
ATOM 2212 O O . ILE B 1 26 ? 25.698 1.613 -5.949 1.00 5.54 25 ILE B O 1
ATOM 2217 N N . ARG B 1 27 ? 25.508 0.239 -7.709 1.00 4.96 26 ARG B N 1
ATOM 2218 C CA . ARG B 1 27 ? 25.102 -0.924 -6.915 1.00 5.19 26 ARG B CA 1
ATOM 2219 C C . ARG B 1 27 ? 26.317 -1.722 -6.429 1.00 5.31 26 ARG B C 1
ATOM 2220 O O . ARG B 1 27 ? 26.154 -2.724 -5.748 1.00 7.75 26 ARG B O 1
ATOM 2228 N N . THR B 1 28 ? 27.529 -1.291 -6.747 1.00 5.31 27 THR B N 1
ATOM 2229 C CA . THR B 1 28 ? 28.744 -1.947 -6.265 1.00 5.87 27 THR B CA 1
ATOM 2230 C C . THR B 1 28 ? 28.765 -2.025 -4.737 1.00 6.12 27 THR B C 1
ATOM 2231 O O . THR B 1 28 ? 28.409 -1.082 -4.059 1.00 5.95 27 THR B O 1
ATOM 2235 N N . ILE B 1 29 ? 29.229 -3.155 -4.203 1.00 6.97 28 ILE B N 1
ATOM 2236 C CA . ILE B 1 29 ? 29.489 -3.289 -2.766 1.00 7.31 28 ILE B CA 1
ATOM 2237 C C . ILE B 1 29 ? 30.943 -3.687 -2.431 1.00 7.81 28 ILE B C 1
ATOM 2238 O O . ILE B 1 29 ? 31.337 -3.770 -1.263 1.00 9.91 28 ILE B O 1
ATOM 2243 N N . LYS B 1 30 ? 31.770 -3.863 -3.451 1.00 9.81 29 LYS B N 1
ATOM 2244 C CA . LYS B 1 30 ? 33.163 -4.222 -3.205 1.00 11.28 29 LYS B CA 1
ATOM 2245 C C . LYS B 1 30 ? 34.082 -3.482 -4.142 1.00 12.29 29 LYS B C 1
ATOM 2246 O O . LYS B 1 30 ? 34.491 -4.015 -5.203 1.00 16.79 29 LYS B O 1
ATOM 2252 N N . PRO B 1 31 ? 34.379 -2.228 -3.808 1.00 10.05 30 PRO B N 1
ATOM 2253 C CA . PRO B 1 31 ? 33.870 -1.403 -2.718 1.00 9.90 30 PRO B CA 1
ATOM 2254 C C . PRO B 1 31 ? 32.532 -0.734 -3.060 1.00 7.44 30 PRO B C 1
ATOM 2255 O O . PRO B 1 31 ? 32.089 -0.755 -4.201 1.00 9.22 30 PRO B O 1
ATOM 2259 N N . TYR B 1 32 ? 31.930 -0.106 -2.067 1.00 7.57 31 TYR B N 1
ATOM 2260 C CA . TYR B 1 32 ? 30.793 0.782 -2.317 1.00 6.92 31 TYR B CA 1
ATOM 2261 C C . TYR B 1 32 ? 31.275 1.987 -3.098 1.00 7.05 31 TYR B C 1
ATOM 2262 O O . TYR B 1 32 ? 32.467 2.310 -3.125 1.00 7.57 31 TYR B O 1
ATOM 2271 N N . ILE B 1 33 ? 30.357 2.655 -3.764 1.00 6.43 32 ILE B N 1
ATOM 2272 C CA . ILE B 1 33 ? 30.727 3.715 -4.678 1.00 8.24 32 ILE B CA 1
ATOM 2273 C C . ILE B 1 33 ? 31.408 4.897 -4.019 1.00 7.16 32 ILE B C 1
ATOM 2274 O O . ILE B 1 33 ? 32.247 5.557 -4.632 1.00 8.62 32 ILE B O 1
ATOM 2279 N N . ASP B 1 34 ? 31.022 5.197 -2.776 1.00 7.21 33 ASP B N 1
ATOM 2280 C CA . ASP B 1 34 ? 31.654 6.281 -2.056 1.00 8.23 33 ASP B CA 1
ATOM 2281 C C . ASP B 1 34 ? 33.144 6.012 -1.858 1.00 7.89 33 ASP B C 1
ATOM 2282 O O . ASP B 1 34 ? 33.959 6.884 -2.139 1.00 8.75 33 ASP B O 1
ATOM 2287 N N . ALA B 1 35 ? 33.491 4.808 -1.375 1.00 8.11 34 ALA B N 1
ATOM 2288 C CA . ALA B 1 35 ? 34.880 4.417 -1.191 1.00 8.57 34 ALA B CA 1
ATOM 2289 C C . ALA B 1 35 ? 35.643 4.483 -2.497 1.00 8.21 34 ALA B C 1
ATOM 2290 O O . ALA B 1 35 ? 36.781 4.981 -2.539 1.00 9.77 34 ALA B O 1
ATOM 2292 N N . LEU B 1 36 ? 35.002 4.069 -3.590 1.00 7.71 35 LEU B N 1
ATOM 2293 C CA . LEU B 1 36 ? 35.675 4.062 -4.869 1.00 8.58 35 LEU B CA 1
ATOM 2294 C C . LEU B 1 36 ? 36.072 5.494 -5.259 1.00 9.03 35 LEU B C 1
ATOM 2295 O O . LEU B 1 36 ? 37.219 5.751 -5.687 1.00 9.74 35 LEU B O 1
ATOM 2300 N N . ILE B 1 37 ? 35.112 6.410 -5.133 1.00 7.63 36 ILE B N 1
ATOM 2301 C CA . ILE B 1 37 ? 35.371 7.768 -5.575 1.00 8.32 36 ILE B CA 1
ATOM 2302 C C . ILE B 1 37 ? 36.113 8.644 -4.572 1.00 8.60 36 ILE B C 1
ATOM 2303 O O . ILE B 1 37 ? 36.715 9.656 -4.964 1.00 8.52 36 ILE B O 1
ATOM 2308 N N . LEU B 1 38 ? 36.119 8.250 -3.301 1.00 8.35 37 LEU B N 1
ATOM 2309 C CA . LEU B 1 38 ? 36.907 8.982 -2.302 1.00 9.86 37 LEU B CA 1
ATOM 2310 C C . LEU B 1 38 ? 38.350 8.468 -2.283 1.00 10.02 37 LEU B C 1
ATOM 2311 O O . LEU B 1 38 ? 39.262 9.249 -2.081 1.00 11.95 37 LEU B O 1
ATOM 2316 N N . ASP B 1 39 ? 38.570 7.180 -2.523 1.00 10.25 38 ASP B N 1
ATOM 2317 C CA . ASP B 1 39 ? 39.866 6.575 -2.228 1.00 12.07 38 ASP B CA 1
ATOM 2318 C C . ASP B 1 39 ? 40.605 6.033 -3.408 1.00 12.09 38 ASP B C 1
ATOM 2319 O O . ASP B 1 39 ? 41.819 5.986 -3.363 1.00 14.59 38 ASP B O 1
ATOM 2324 N N . THR B 1 40 ? 39.894 5.627 -4.476 1.00 10.35 39 THR B N 1
ATOM 2325 C CA . THR B 1 40 ? 40.529 4.844 -5.528 1.00 10.59 39 THR B CA 1
ATOM 2326 C C . THR B 1 40 ? 40.689 5.613 -6.838 1.00 9.50 39 THR B C 1
ATOM 2327 O O . THR B 1 40 ? 41.717 5.517 -7.486 1.00 12.14 39 THR B O 1
ATOM 2331 N N . ILE B 1 41 ? 39.634 6.325 -7.237 1.00 8.85 40 ILE B N 1
ATOM 2332 C CA . ILE B 1 41 ? 39.621 7.109 -8.460 1.00 8.74 40 ILE B CA 1
ATOM 2333 C C . ILE B 1 41 ? 39.285 8.534 -8.126 1.00 7.75 40 ILE B C 1
ATOM 2334 O O . ILE B 1 41 ? 38.831 8.851 -7.020 1.00 9.11 40 ILE B O 1
ATOM 2339 N N . SER B 1 42 ? 39.530 9.402 -9.100 1.00 6.95 41 SER B N 1
ATOM 2340 C CA . SER B 1 42 ? 39.055 10.767 -9.079 1.00 6.61 41 SER B CA 1
ATOM 2341 C C . SER B 1 42 ? 38.047 10.898 -10.213 1.00 7.11 41 SER B C 1
ATOM 2342 O O . SER B 1 42 ? 38.409 10.928 -11.386 1.00 7.96 41 SER B O 1
ATOM 2345 N N . LEU B 1 43 ? 36.756 10.835 -9.854 1.00 6.04 42 LEU B N 1
ATOM 2346 C CA . LEU B 1 43 ? 35.711 10.884 -10.828 1.00 6.76 42 LEU B CA 1
ATOM 2347 C C . LEU B 1 43 ? 35.479 12.345 -11.167 1.00 7.56 42 LEU B C 1
ATOM 2348 O O . LEU B 1 43 ? 34.884 13.079 -10.382 1.00 7.74 42 LEU B O 1
ATOM 2353 N N . ASP B 1 44 ? 35.980 12.768 -12.320 1.00 6.87 43 ASP B N 1
ATOM 2354 C CA . ASP B 1 44 ? 36.151 14.193 -12.608 1.00 6.27 43 ASP B CA 1
ATOM 2355 C C . ASP B 1 44 ? 35.068 14.800 -13.502 1.00 6.56 43 ASP B C 1
ATOM 2356 O O . ASP B 1 44 ? 35.004 16.034 -13.635 1.00 8.49 43 ASP B O 1
ATOM 2361 N N . TYR B 1 45 ? 34.240 13.957 -14.097 1.00 5.95 44 TYR B N 1
ATOM 2362 C CA . TYR B 1 45 ? 33.105 14.414 -14.873 1.00 5.66 44 TYR B CA 1
ATOM 2363 C C . TYR B 1 45 ? 32.157 13.247 -14.889 1.00 5.37 44 TYR B C 1
ATOM 2364 O O . TYR B 1 45 ? 32.562 12.094 -15.205 1.00 6.61 44 TYR B O 1
ATOM 2373 N N . GLN B 1 46 ? 30.903 13.495 -14.518 1.00 5.55 45 GLN B N 1
ATOM 2374 C CA . GLN B 1 46 ? 29.886 12.432 -14.464 1.00 6.03 45 GLN B CA 1
ATOM 2375 C C . GLN B 1 46 ? 28.553 13.166 -14.347 1.00 5.77 45 GLN B C 1
ATOM 2376 O O . GLN B 1 46 ? 28.193 13.674 -13.269 1.00 6.03 45 GLN B O 1
ATOM 2382 N N . GLU B 1 47 ? 27.855 13.338 -15.467 1.00 5.95 46 GLU B N 1
ATOM 2383 C CA . GLU B 1 47 ? 26.663 14.211 -15.504 1.00 5.64 46 GLU B CA 1
ATOM 2384 C C . GLU B 1 47 ? 25.577 13.866 -14.502 1.00 5.14 46 GLU B C 1
ATOM 2385 O O . GLU B 1 47 ? 24.921 14.758 -14.026 1.00 6.11 46 GLU B O 1
ATOM 2391 N N . THR B 1 48 ? 25.381 12.587 -14.216 1.00 5.44 47 THR B N 1
ATOM 2392 C CA . THR B 1 48 ? 24.248 12.127 -13.397 1.00 6.14 47 THR B CA 1
ATOM 2393 C C . THR B 1 48 ? 24.435 12.596 -11.948 1.00 6.48 47 THR B C 1
ATOM 2394 O O . THR B 1 48 ? 23.473 12.825 -11.249 1.00 6.76 47 THR B O 1
ATOM 2398 N N . ILE B 1 49 ? 25.667 12.703 -11.478 1.00 7.00 48 ILE B N 1
ATOM 2399 C CA . ILE B 1 49 ? 25.883 13.000 -10.062 1.00 8.74 48 ILE B CA 1
ATOM 2400 C C . ILE B 1 49 ? 26.685 14.252 -9.744 1.00 7.06 48 ILE B C 1
ATOM 2401 O O . ILE B 1 49 ? 26.665 14.693 -8.621 1.00 6.64 48 ILE B O 1
ATOM 2406 N N . MET B 1 50 ? 27.328 14.891 -10.725 1.00 6.38 49 MET B N 1
ATOM 2407 C CA . MET B 1 50 ? 28.188 16.022 -10.445 1.00 5.12 49 MET B CA 1
ATOM 2408 C C . MET B 1 50 ? 27.412 17.282 -10.035 1.00 4.94 49 MET B C 1
ATOM 2409 O O . MET B 1 50 ? 26.281 17.536 -10.452 1.00 6.14 49 MET B O 1
ATOM 2414 N N . ALA B 1 51 ? 28.062 18.051 -9.192 1.00 5.57 50 ALA B N 1
ATOM 2415 C CA . ALA B 1 51 ? 27.473 19.263 -8.658 1.00 6.05 50 ALA B CA 1
ATOM 2416 C C . ALA B 1 51 ? 27.371 20.373 -9.694 1.00 6.80 50 ALA B C 1
ATOM 2417 O O . ALA B 1 51 ? 26.331 21.043 -9.761 1.00 7.68 50 ALA B O 1
ATOM 2419 N N . ALA B 1 52 ? 28.443 20.626 -10.444 1.00 6.58 51 ALA B N 1
ATOM 2420 C CA . ALA B 1 52 ? 28.410 21.708 -11.446 1.00 7.02 51 ALA B CA 1
ATOM 2421 C C . ALA B 1 52 ? 27.422 21.416 -12.535 1.00 5.60 51 ALA B C 1
ATOM 2422 O O . ALA B 1 52 ? 27.201 20.226 -12.856 1.00 6.44 51 ALA B O 1
ATOM 2424 N N . ALA B 1 53 ? 26.847 22.459 -13.123 1.00 5.80 52 ALA B N 1
ATOM 2425 C CA . ALA B 1 53 ? 25.968 22.361 -14.258 1.00 6.08 52 ALA B CA 1
ATOM 2426 C C . ALA B 1 53 ? 26.411 23.359 -15.302 1.00 5.90 52 ALA B C 1
ATOM 2427 O O . ALA B 1 53 ? 27.175 24.263 -15.011 1.00 7.02 52 ALA B O 1
ATOM 2429 N N . GLY B 1 54 ? 25.898 23.203 -16.515 1.00 6.22 53 GLY B N 1
ATOM 2430 C CA . GLY B 1 54 ? 26.079 24.233 -17.507 1.00 6.91 53 GLY B CA 1
ATOM 2431 C C . GLY B 1 54 ? 27.525 24.523 -17.828 1.00 6.66 53 GLY B C 1
ATOM 2432 O O . GLY B 1 54 ? 28.345 23.626 -17.897 1.00 7.06 53 GLY B O 1
ATOM 2433 N N . GLU B 1 55 ? 27.867 25.802 -17.952 1.00 7.18 54 GLU B N 1
ATOM 2434 C CA . GLU B 1 55 ? 29.244 26.139 -18.286 1.00 7.77 54 GLU B CA 1
ATOM 2435 C C . GLU B 1 55 ? 30.258 25.680 -17.236 1.00 6.48 54 GLU B C 1
ATOM 2436 O O . GLU B 1 55 ? 31.397 25.347 -17.565 1.00 7.85 54 GLU B O 1
ATOM 2442 N N . ALA B 1 56 ? 29.831 25.625 -15.986 1.00 6.13 55 ALA B N 1
ATOM 2443 C CA . ALA B 1 56 ? 30.703 25.130 -14.932 1.00 6.75 55 ALA B CA 1
ATOM 2444 C C . ALA B 1 56 ? 31.019 23.630 -15.098 1.00 6.80 55 ALA B C 1
ATOM 2445 O O . ALA B 1 56 ? 32.141 23.182 -14.821 1.00 6.74 55 ALA B O 1
ATOM 2447 N N . ALA B 1 57 ? 30.020 22.881 -15.550 1.00 6.26 56 ALA B N 1
ATOM 2448 C CA . ALA B 1 57 ? 30.239 21.469 -15.861 1.00 6.62 56 ALA B CA 1
ATOM 2449 C C . ALA B 1 57 ? 31.124 21.319 -17.082 1.00 6.50 56 ALA B C 1
ATOM 2450 O O . ALA B 1 57 ? 32.010 20.457 -17.085 1.00 8.33 56 ALA B O 1
ATOM 2452 N N . GLU B 1 58 ? 30.851 22.101 -18.123 1.00 7.84 57 GLU B N 1
ATOM 2453 C CA . GLU B 1 58 ? 31.685 22.016 -19.319 1.00 8.66 57 GLU B CA 1
ATOM 2454 C C . GLU B 1 58 ? 33.161 22.368 -18.955 1.00 7.97 57 GLU B C 1
ATOM 2455 O O . GLU B 1 58 ? 34.127 21.768 -19.462 1.00 8.81 57 GLU B O 1
ATOM 2461 N N . ALA B 1 59 ? 33.337 23.381 -18.092 1.00 8.21 58 ALA B N 1
ATOM 2462 C CA . ALA B 1 59 ? 34.654 23.753 -17.616 1.00 7.61 58 ALA B CA 1
ATOM 2463 C C . ALA B 1 59 ? 35.323 22.622 -16.842 1.00 7.77 58 ALA B C 1
ATOM 2464 O O . ALA B 1 59 ? 36.520 22.383 -17.010 1.00 9.70 58 ALA B O 1
ATOM 2466 N N . ALA B 1 60 ? 34.575 21.897 -16.021 1.00 7.66 59 ALA B N 1
ATOM 2467 C CA . ALA B 1 60 ? 35.104 20.751 -15.328 1.00 7.49 59 ALA B CA 1
ATOM 2468 C C . ALA B 1 60 ? 35.556 19.672 -16.322 1.00 7.57 59 ALA B C 1
ATOM 2469 O O . ALA B 1 60 ? 36.608 19.051 -16.124 1.00 8.39 59 ALA B O 1
ATOM 2471 N N . LEU B 1 61 ? 34.773 19.427 -17.370 1.00 7.27 60 LEU B N 1
ATOM 2472 C CA . LEU B 1 61 ? 35.191 18.478 -18.373 1.00 7.27 60 LEU B CA 1
ATOM 2473 C C . LEU B 1 61 ? 36.516 18.876 -19.005 1.00 8.05 60 LEU B C 1
ATOM 2474 O O . LEU B 1 61 ? 37.411 18.057 -19.117 1.00 8.72 60 LEU B O 1
ATOM 2479 N N . HIS B 1 62 ? 36.605 20.126 -19.445 1.00 7.91 61 HIS B N 1
ATOM 2480 C CA . HIS B 1 62 ? 37.793 20.591 -20.118 1.00 8.92 61 HIS B CA 1
ATOM 2481 C C . HIS B 1 62 ? 39.007 20.515 -19.188 1.00 9.02 61 HIS B C 1
ATOM 2482 O O . HIS B 1 62 ? 40.106 20.106 -19.605 1.00 10.38 61 HIS B O 1
ATOM 2495 N N . GLN B 1 63 ? 38.812 20.880 -17.928 1.00 9.01 62 GLN B N 1
ATOM 2496 C CA . GLN B 1 63 ? 39.872 20.776 -16.943 1.00 10.01 62 GLN B CA 1
ATOM 2497 C C . GLN B 1 63 ? 40.383 19.317 -16.845 1.00 10.57 62 GLN B C 1
ATOM 2498 O O . GLN B 1 63 ? 41.606 19.062 -16.825 1.00 12.06 62 GLN B O 1
ATOM 2509 N N . ALA B 1 64 ? 39.477 18.357 -16.804 1.00 8.96 63 ALA B N 1
ATOM 2510 C CA . ALA B 1 64 ? 39.844 16.936 -16.762 1.00 8.23 63 ALA B CA 1
ATOM 2511 C C . ALA B 1 64 ? 40.544 16.492 -18.045 1.00 8.20 63 ALA B C 1
ATOM 2512 O O . ALA B 1 64 ? 41.554 15.799 -18.008 1.00 9.89 63 ALA B O 1
ATOM 2514 N N . LEU B 1 65 ? 40.003 16.876 -19.205 1.00 8.44 64 LEU B N 1
ATOM 2515 C CA . LEU B 1 65 ? 40.587 16.438 -20.467 1.00 9.71 64 LEU B CA 1
ATOM 2516 C C . LEU B 1 65 ? 42.004 16.989 -20.651 1.00 9.18 64 LEU B C 1
ATOM 2517 O O . LEU B 1 65 ? 42.829 16.333 -21.290 1.00 10.61 64 LEU B O 1
ATOM 2522 N N . GLU B 1 66 ? 42.282 18.164 -20.074 1.00 9.09 65 GLU B N 1
ATOM 2523 C CA . GLU B 1 66 ? 43.581 18.813 -20.195 1.00 11.13 65 GLU B CA 1
ATOM 2524 C C . GLU B 1 66 ? 44.510 18.499 -19.019 1.00 10.39 65 GLU B C 1
ATOM 2525 O O . GLU B 1 66 ? 45.611 19.023 -18.938 1.00 12.89 65 GLU B O 1
ATOM 2536 N N . GLY B 1 67 ? 44.090 17.626 -18.119 1.00 9.88 66 GLY B N 1
ATOM 2537 C CA . GLY B 1 67 ? 44.900 17.288 -16.935 1.00 10.04 66 GLY B CA 1
ATOM 2538 C C . GLY B 1 67 ? 46.256 16.720 -17.305 1.00 10.50 66 GLY B C 1
ATOM 2539 O O . GLY B 1 67 ? 46.372 15.880 -18.187 1.00 12.21 66 GLY B O 1
ATOM 2540 N N . LYS B 1 68 ? 47.303 17.154 -16.623 1.00 11.20 67 LYS B N 1
ATOM 2541 C CA . LYS B 1 68 ? 48.639 16.733 -17.030 1.00 11.82 67 LYS B CA 1
ATOM 2542 C C . LYS B 1 68 ? 48.932 15.309 -16.672 1.00 12.05 67 LYS B C 1
ATOM 2543 O O . LYS B 1 68 ? 49.851 14.723 -17.246 1.00 13.20 67 LYS B O 1
ATOM 2554 N N . ASP B 1 69 ? 48.141 14.732 -15.772 1.00 10.81 68 ASP B N 1
ATOM 2555 C CA . ASP B 1 69 ? 48.326 13.339 -15.358 1.00 12.25 68 ASP B CA 1
ATOM 2556 C C . ASP B 1 69 ? 47.680 12.356 -16.288 1.00 9.84 68 ASP B C 1
ATOM 2557 O O . ASP B 1 69 ? 47.912 11.166 -16.170 1.00 12.92 68 ASP B O 1
ATOM 2562 N N . GLY B 1 70 ? 46.894 12.855 -17.241 1.00 9.90 69 GLY B N 1
ATOM 2563 C CA . GLY B 1 70 ? 46.109 11.997 -18.130 1.00 10.47 69 GLY B CA 1
ATOM 2564 C C . GLY B 1 70 ? 44.848 11.480 -17.429 1.00 9.83 69 GLY B C 1
ATOM 2565 O O . GLY B 1 70 ? 44.578 11.817 -16.262 1.00 10.39 69 GLY B O 1
ATOM 2566 N N . TYR B 1 71 ? 44.038 10.715 -18.161 1.00 9.03 70 TYR B N 1
ATOM 2567 C CA . TYR B 1 71 ? 42.768 10.220 -17.640 1.00 8.35 70 TYR B CA 1
ATOM 2568 C C . TYR B 1 71 ? 42.340 8.963 -18.371 1.00 8.14 70 TYR B C 1
ATOM 2569 O O . TYR B 1 71 ? 42.741 8.691 -19.499 1.00 9.40 70 TYR B O 1
ATOM 2578 N N . TYR B 1 72 ? 41.476 8.218 -17.691 1.00 7.32 71 TYR B N 1
ATOM 2579 C CA . TYR B 1 72 ? 40.774 7.120 -18.264 1.00 7.60 71 TYR B CA 1
ATOM 2580 C C . TYR B 1 72 ? 39.393 7.602 -18.657 1.00 6.55 71 TYR B C 1
ATOM 2581 O O . TYR B 1 72 ? 38.792 8.458 -18.002 1.00 8.57 71 TYR B O 1
ATOM 2590 N N . LEU B 1 73 ? 38.904 7.080 -19.777 1.00 6.11 72 LEU B N 1
ATOM 2591 C CA . LEU B 1 73 ? 37.599 7.425 -20.312 1.00 6.54 72 LEU B CA 1
ATOM 2592 C C . LEU B 1 73 ? 36.616 6.272 -20.138 1.00 5.39 72 LEU B C 1
ATOM 2593 O O . LEU B 1 73 ? 36.863 5.164 -20.595 1.00 7.47 72 LEU B O 1
ATOM 2598 N N . VAL B 1 74 ? 35.494 6.548 -19.458 1.00 5.56 73 VAL B N 1
ATOM 2599 C CA . VAL B 1 74 ? 34.339 5.627 -19.419 1.00 5.86 73 VAL B CA 1
ATOM 2600 C C . VAL B 1 74 ? 33.280 6.168 -20.354 1.00 4.55 73 VAL B C 1
ATOM 2601 O O . VAL B 1 74 ? 32.925 7.357 -20.228 1.00 5.63 73 VAL B O 1
ATOM 2605 N N . VAL B 1 75 ? 32.770 5.337 -21.261 1.00 4.77 74 VAL B N 1
ATOM 2606 C CA . VAL B 1 75 ? 31.701 5.785 -22.123 1.00 4.60 74 VAL B CA 1
ATOM 2607 C C . VAL B 1 75 ? 30.446 4.952 -21.892 1.00 4.63 74 VAL B C 1
ATOM 2608 O O . VAL B 1 75 ? 30.487 3.728 -21.875 1.00 5.06 74 VAL B O 1
ATOM 2612 N N . GLU B 1 76 ? 29.348 5.641 -21.622 1.00 4.92 75 GLU B N 1
ATOM 2613 C CA . GLU B 1 76 ? 28.022 5.058 -21.444 1.00 4.65 75 GLU B CA 1
ATOM 2614 C C . GLU B 1 76 ? 27.159 5.530 -22.603 1.00 4.24 75 GLU B C 1
ATOM 2615 O O . GLU B 1 76 ? 27.059 6.713 -22.829 1.00 6.30 75 GLU B O 1
ATOM 2621 N N . GLY B 1 77 ? 26.592 4.598 -23.344 1.00 4.71 76 GLY B N 1
ATOM 2622 C CA . GLY B 1 77 ? 25.712 4.940 -24.454 1.00 5.10 76 GLY B CA 1
ATOM 2623 C C . GLY B 1 77 ? 26.378 4.832 -25.811 1.00 5.22 76 GLY B C 1
ATOM 2624 O O . GLY B 1 77 ? 27.588 4.972 -25.961 1.00 6.40 76 GLY B O 1
ATOM 2625 N N . GLY B 1 78 ? 25.526 4.643 -26.822 1.00 5.07 77 GLY B N 1
ATOM 2626 C CA . GLY B 1 78 ? 25.957 4.656 -28.223 1.00 6.03 77 GLY B CA 1
ATOM 2627 C C . GLY B 1 78 ? 26.106 6.061 -28.757 1.00 5.89 77 GLY B C 1
ATOM 2628 O O . GLY B 1 78 ? 25.737 7.036 -28.124 1.00 6.02 77 GLY B O 1
ATOM 2629 N N . LEU B 1 79 ? 26.679 6.155 -29.964 1.00 5.82 78 LEU B N 1
ATOM 2630 C CA . LEU B 1 79 ? 26.958 7.439 -30.598 1.00 5.40 78 LEU B CA 1
ATOM 2631 C C . LEU B 1 79 ? 25.976 7.671 -31.743 1.00 5.36 78 LEU B C 1
ATOM 2632 O O . LEU B 1 79 ? 26.020 6.933 -32.719 1.00 6.82 78 LEU B O 1
ATOM 2637 N N . PRO B 1 80 ? 25.061 8.641 -31.598 1.00 5.48 79 PRO B N 1
ATOM 2638 C CA . PRO B 1 80 ? 24.105 8.875 -32.677 1.00 6.65 79 PRO B CA 1
ATOM 2639 C C . PRO B 1 80 ? 24.749 9.718 -33.758 1.00 6.23 79 PRO B C 1
ATOM 2640 O O . PRO B 1 80 ? 25.167 10.865 -33.493 1.00 7.04 79 PRO B O 1
ATOM 2644 N N . THR B 1 81 ? 24.878 9.158 -34.956 1.00 5.86 80 THR B N 1
ATOM 2645 C CA . THR B 1 81 ? 25.687 9.815 -35.983 1.00 6.60 80 THR B CA 1
ATOM 2646 C C . THR B 1 81 ? 24.887 10.527 -37.068 1.00 6.39 80 THR B C 1
ATOM 2647 O O . THR B 1 81 ? 25.475 11.291 -37.798 1.00 7.98 80 THR B O 1
ATOM 2651 N N . ILE B 1 82 ? 23.576 10.317 -37.189 1.00 6.41 81 ILE B N 1
ATOM 2652 C CA . ILE B 1 82 ? 22.819 10.916 -38.279 1.00 7.29 81 ILE B CA 1
ATOM 2653 C C . ILE B 1 82 ? 22.827 12.420 -38.159 1.00 7.19 81 ILE B C 1
ATOM 2654 O O . ILE B 1 82 ? 23.027 12.987 -37.061 1.00 7.20 81 ILE B O 1
ATOM 2659 N N . ASP B 1 83 ? 22.645 13.097 -39.292 1.00 7.67 82 ASP B N 1
ATOM 2660 C CA . ASP B 1 83 ? 22.546 14.571 -39.326 1.00 10.31 82 ASP B CA 1
ATOM 2661 C C . ASP B 1 83 ? 23.752 15.203 -38.616 1.00 8.47 82 ASP B C 1
ATOM 2662 O O . ASP B 1 83 ? 23.603 16.099 -37.783 1.00 10.29 82 ASP B O 1
ATOM 2671 N N . GLY B 1 84 ? 24.962 14.776 -38.949 1.00 9.17 83 GLY B N 1
ATOM 2672 C CA . GLY B 1 84 ? 26.153 15.367 -38.380 1.00 12.00 83 GLY B CA 1
ATOM 2673 C C . GLY B 1 84 ? 26.296 15.235 -36.878 1.00 9.97 83 GLY B C 1
ATOM 2674 O O . GLY B 1 84 ? 26.997 16.002 -36.232 1.00 11.31 83 GLY B O 1
ATOM 2675 N N . GLY B 1 85 ? 25.673 14.212 -36.322 1.00 8.16 84 GLY B N 1
ATOM 2676 C CA . GLY B 1 85 ? 25.758 14.005 -34.873 1.00 7.82 84 GLY B CA 1
ATOM 2677 C C . GLY B 1 85 ? 24.813 14.838 -34.046 1.00 7.55 84 GLY B C 1
ATOM 2678 O O . GLY B 1 85 ? 24.865 14.764 -32.815 1.00 8.45 84 GLY B O 1
ATOM 2679 N N . GLN B 1 86 ? 23.936 15.621 -34.702 1.00 6.84 85 GLN B N 1
ATOM 2680 C CA . GLN B 1 86 ? 23.139 16.574 -34.014 1.00 8.15 85 GLN B CA 1
ATOM 2681 C C . GLN B 1 86 ? 21.961 16.052 -33.226 1.00 6.93 85 GLN B C 1
ATOM 2682 O O . GLN B 1 86 ? 21.352 16.850 -32.505 1.00 8.44 85 GLN B O 1
ATOM 2688 N N . TRP B 1 87 ? 21.583 14.785 -33.390 1.00 5.89 86 TRP B N 1
ATOM 2689 C CA . TRP B 1 87 ? 20.455 14.251 -32.629 1.00 6.02 86 TRP B CA 1
ATOM 2690 C C . TRP B 1 87 ? 20.879 13.823 -31.219 1.00 5.70 86 TRP B C 1
ATOM 2691 O O . TRP B 1 87 ? 20.028 13.327 -30.468 1.00 6.01 86 TRP B O 1
ATOM 2702 N N . GLY B 1 88 ? 22.147 14.012 -30.842 1.00 5.80 87 GLY B N 1
ATOM 2703 C CA . GLY B 1 88 ? 22.602 13.770 -29.497 1.00 5.40 87 GLY B CA 1
ATOM 2704 C C . GLY B 1 88 ? 23.654 14.810 -29.194 1.00 5.37 87 GLY B C 1
ATOM 2705 O O . GLY B 1 88 ? 24.750 14.726 -29.756 1.00 6.39 87 GLY B O 1
ATOM 2706 N N . MET B 1 89 ? 23.349 15.791 -28.329 1.00 6.17 88 MET B N 1
ATOM 2707 C CA . MET B 1 89 ? 24.246 16.906 -28.062 1.00 6.69 88 MET B CA 1
ATOM 2708 C C . MET B 1 89 ? 24.334 17.218 -26.580 1.00 6.62 88 MET B C 1
ATOM 2709 O O . MET B 1 89 ? 23.336 17.049 -25.853 1.00 7.33 88 MET B O 1
ATOM 2718 N N . VAL B 1 90 ? 25.518 17.633 -26.154 1.00 6.80 89 VAL B N 1
ATOM 2719 C CA . VAL B 1 90 ? 25.733 18.144 -24.801 1.00 7.21 89 VAL B CA 1
ATOM 2720 C C . VAL B 1 90 ? 26.493 19.463 -24.958 1.00 7.75 89 VAL B C 1
ATOM 2721 O O . VAL B 1 90 ? 27.517 19.533 -25.641 1.00 7.95 89 VAL B O 1
ATOM 2725 N N . ALA B 1 91 ? 26.019 20.491 -24.262 1.00 6.69 90 ALA B N 1
ATOM 2726 C CA . ALA B 1 91 ? 26.627 21.819 -24.284 1.00 9.08 90 ALA B CA 1
ATOM 2727 C C . ALA B 1 91 ? 26.775 22.347 -25.704 1.00 9.17 90 ALA B C 1
ATOM 2728 O O . ALA B 1 91 ? 27.728 23.090 -26.019 1.00 11.20 90 ALA B O 1
ATOM 2730 N N . GLY B 1 92 ? 25.841 21.972 -26.575 1.00 8.57 91 GLY B N 1
ATOM 2731 C CA . GLY B 1 92 ? 25.851 22.445 -27.952 1.00 9.95 91 GLY B CA 1
ATOM 2732 C C . GLY B 1 92 ? 26.808 21.717 -28.882 1.00 10.64 91 GLY B C 1
ATOM 2733 O O . GLY B 1 92 ? 27.008 22.149 -30.016 1.00 13.44 91 GLY B O 1
ATOM 2734 N N . HIS B 1 93 ? 27.395 20.615 -28.421 1.00 10.08 92 HIS B N 1
ATOM 2735 C CA . HIS B 1 93 ? 28.319 19.835 -29.228 1.00 9.87 92 HIS B CA 1
ATOM 2736 C C . HIS B 1 93 ? 27.825 18.424 -29.486 1.00 8.16 92 HIS B C 1
ATOM 2737 O O . HIS B 1 93 ? 27.371 17.761 -28.550 1.00 8.53 92 HIS B O 1
ATOM 2744 N N . PRO B 1 94 ? 27.922 17.947 -30.717 1.00 7.62 93 PRO B N 1
ATOM 2745 C CA . PRO B 1 94 ? 27.586 16.544 -30.982 1.00 7.59 93 PRO B CA 1
ATOM 2746 C C . PRO B 1 94 ? 28.323 15.601 -30.061 1.00 6.66 93 PRO B C 1
ATOM 2747 O O . PRO B 1 94 ? 29.555 15.693 -29.885 1.00 7.60 93 PRO B O 1
ATOM 2751 N N . MET B 1 95 ? 27.602 14.615 -29.518 1.00 6.65 94 MET B N 1
ATOM 2752 C CA . MET B 1 95 ? 28.211 13.591 -28.708 1.00 6.91 94 MET B CA 1
ATOM 2753 C C . MET B 1 95 ? 29.393 12.884 -29.402 1.00 8.03 94 MET B C 1
ATOM 2754 O O . MET B 1 95 ? 30.405 12.556 -28.768 1.00 7.89 94 MET B O 1
ATOM 2759 N N . ILE B 1 96 ? 29.262 12.639 -30.708 1.00 7.24 95 ILE B N 1
ATOM 2760 C CA . ILE B 1 96 ? 30.348 11.940 -31.419 1.00 9.31 95 ILE B CA 1
ATOM 2761 C C . ILE B 1 96 ? 31.594 12.830 -31.408 1.00 9.95 95 ILE B C 1
ATOM 2762 O O . ILE B 1 96 ? 32.705 12.314 -31.270 1.00 9.68 95 ILE B O 1
ATOM 2767 N N . GLU B 1 97 ? 31.437 14.155 -31.486 1.00 9.15 96 GLU B N 1
ATOM 2768 C CA . GLU B 1 97 ? 32.609 15.010 -31.469 1.00 9.61 96 GLU B CA 1
ATOM 2769 C C . GLU B 1 97 ? 33.318 14.992 -30.127 1.00 9.16 96 GLU B C 1
ATOM 2770 O O . GLU B 1 97 ? 34.543 14.868 -30.034 1.00 9.92 96 GLU B O 1
ATOM 2776 N N . THR B 1 98 ? 32.559 15.133 -29.059 1.00 8.19 97 THR B N 1
ATOM 2777 C CA . THR B 1 98 ? 33.175 15.129 -27.728 1.00 8.11 97 THR B CA 1
ATOM 2778 C C . THR B 1 98 ? 33.829 13.793 -27.397 1.00 8.26 97 THR B C 1
ATOM 2779 O O . THR B 1 98 ? 34.924 13.745 -26.832 1.00 9.31 97 THR B O 1
ATOM 2783 N N . THR B 1 99 ? 33.140 12.689 -27.694 1.00 8.07 98 THR B N 1
ATOM 2784 C CA . THR B 1 99 ? 33.705 11.379 -27.443 1.00 8.35 98 THR B CA 1
ATOM 2785 C C . THR B 1 99 ? 34.979 11.161 -28.278 1.00 8.66 98 THR B C 1
ATOM 2786 O O . THR B 1 99 ? 35.938 10.572 -27.790 1.00 8.07 98 THR B O 1
ATOM 2790 N N . LYS B 1 100 ? 34.967 11.596 -29.536 1.00 8.73 99 LYS B N 1
ATOM 2791 C CA . LYS B 1 100 ? 36.151 11.440 -30.360 1.00 10.52 99 LYS B CA 1
ATOM 2792 C C . LYS B 1 100 ? 37.312 12.189 -29.708 1.00 10.81 99 LYS B C 1
ATOM 2793 O O . LYS B 1 100 ? 38.408 11.628 -29.608 1.00 11.82 99 LYS B O 1
ATOM 2799 N N . LYS B 1 101 ? 37.110 13.439 -29.310 1.00 9.76 100 LYS B N 1
ATOM 2800 C CA . LYS B 1 101 ? 38.155 14.214 -28.670 1.00 12.54 100 LYS B CA 1
ATOM 2801 C C . LYS B 1 101 ? 38.655 13.546 -27.398 1.00 10.09 100 LYS B C 1
ATOM 2802 O O . LYS B 1 101 ? 39.873 13.473 -27.176 1.00 12.14 100 LYS B O 1
ATOM 2808 N N . ALA B 1 102 ? 37.747 13.123 -26.510 1.00 9.31 101 ALA B N 1
ATOM 2809 C CA . ALA B 1 102 ? 38.162 12.469 -25.262 1.00 9.12 101 ALA B CA 1
ATOM 2810 C C . ALA B 1 102 ? 38.890 11.167 -25.519 1.00 8.80 101 ALA B C 1
ATOM 2811 O O . ALA B 1 102 ? 39.864 10.827 -24.823 1.00 10.09 101 ALA B O 1
ATOM 2813 N N . ALA B 1 103 ? 38.412 10.405 -26.505 1.00 8.96 102 ALA B N 1
ATOM 2814 C CA . ALA B 1 103 ? 39.028 9.130 -26.805 1.00 10.44 102 ALA B CA 1
ATOM 2815 C C . ALA B 1 103 ? 40.468 9.279 -27.293 1.00 12.10 102 ALA B C 1
ATOM 2816 O O . ALA B 1 103 ? 41.298 8.452 -26.954 1.00 12.64 102 ALA B O 1
ATOM 2818 N N . ALA B 1 104 ? 40.759 10.340 -28.040 1.00 11.72 103 ALA B N 1
ATOM 2819 C CA . ALA B 1 104 ? 42.050 10.517 -28.680 1.00 13.84 103 ALA B CA 1
ATOM 2820 C C . ALA B 1 104 ? 43.187 10.645 -27.680 1.00 14.97 103 ALA B C 1
ATOM 2821 O O . ALA B 1 104 ? 44.316 10.222 -27.978 1.00 16.84 103 ALA B O 1
ATOM 2823 N N . LYS B 1 105 ? 42.932 11.204 -26.499 1.00 14.75 104 LYS B N 1
ATOM 2824 C CA . LYS B 1 105 ? 44.000 11.375 -25.518 1.00 14.88 104 LYS B CA 1
ATOM 2825 C C . LYS B 1 105 ? 43.848 10.489 -24.301 1.00 11.85 104 LYS B C 1
ATOM 2826 O O . LYS B 1 105 ? 44.626 10.597 -23.387 1.00 14.57 104 LYS B O 1
ATOM 2832 N N . ALA B 1 106 ? 42.819 9.656 -24.236 1.00 9.83 105 ALA B N 1
ATOM 2833 C CA . ALA B 1 106 ? 42.610 8.801 -23.059 1.00 9.77 105 ALA B CA 1
ATOM 2834 C C . ALA B 1 106 ? 43.724 7.784 -22.892 1.00 10.45 105 ALA B C 1
ATOM 2835 O O . ALA B 1 106 ? 44.204 7.215 -23.856 1.00 12.55 105 ALA B O 1
ATOM 2837 N N . LYS B 1 107 ? 44.047 7.494 -21.643 1.00 9.35 106 LYS B N 1
ATOM 2838 C CA . LYS B 1 107 ? 44.987 6.411 -21.284 1.00 11.79 106 LYS B CA 1
ATOM 2839 C C . LYS B 1 107 ? 44.390 5.052 -21.623 1.00 10.17 106 LYS B C 1
ATOM 2840 O O . LYS B 1 107 ? 45.089 4.100 -21.927 1.00 14.17 106 LYS B O 1
ATOM 2851 N N . GLY B 1 108 ? 43.073 4.955 -21.514 1.00 10.88 107 GLY B N 1
ATOM 2852 C CA . GLY B 1 108 ? 42.340 3.741 -21.817 1.00 10.90 107 GLY B CA 1
ATOM 2853 C C . GLY B 1 108 ? 40.881 4.099 -21.917 1.00 8.56 107 GLY B C 1
ATOM 2854 O O . GLY B 1 108 ? 40.449 5.103 -21.369 1.00 8.85 107 GLY B O 1
ATOM 2855 N N . ILE B 1 109 ? 40.093 3.243 -22.566 1.00 8.88 108 ILE B N 1
ATOM 2856 C CA . ILE B 1 109 ? 38.682 3.501 -22.804 1.00 8.22 108 ILE B CA 1
ATOM 2857 C C . ILE B 1 109 ? 37.917 2.279 -22.355 1.00 8.40 108 ILE B C 1
ATOM 2858 O O . ILE B 1 109 ? 38.153 1.186 -22.877 1.00 9.87 108 ILE B O 1
ATOM 2863 N N . ILE B 1 110 ? 37.007 2.485 -21.411 1.00 7.37 109 ILE B N 1
ATOM 2864 C CA . ILE B 1 110 ? 36.106 1.450 -20.954 1.00 6.27 109 ILE B CA 1
ATOM 2865 C C . ILE B 1 110 ? 34.687 1.792 -21.402 1.00 5.17 109 ILE B C 1
ATOM 2866 O O . ILE B 1 110 ? 34.164 2.852 -21.044 1.00 6.58 109 ILE B O 1
ATOM 2871 N N . CYS B 1 111 ? 34.077 0.898 -22.171 1.00 5.26 110 CYS B N 1
ATOM 2872 C CA . CYS B 1 111 ? 32.693 1.040 -22.572 1.00 5.63 110 CYS B CA 1
ATOM 2873 C C . CYS B 1 111 ? 31.849 0.256 -21.593 1.00 4.98 110 CYS B C 1
ATOM 2874 O O . CYS B 1 111 ? 31.865 -0.992 -21.562 1.00 5.89 110 CYS B O 1
ATOM 2877 N N . ILE B 1 112 ? 31.129 1.017 -20.767 1.00 4.57 111 ILE B N 1
ATOM 2878 C CA . ILE B 1 112 ? 30.157 0.426 -19.842 1.00 4.49 111 ILE B CA 1
ATOM 2879 C C . ILE B 1 112 ? 28.827 0.231 -20.548 1.00 4.57 111 ILE B C 1
ATOM 2880 O O . ILE B 1 112 ? 28.258 1.205 -21.035 1.00 5.24 111 ILE B O 1
ATOM 2885 N N . GLY B 1 113 ? 28.439 -1.040 -20.676 1.00 4.01 112 GLY B N 1
ATOM 2886 C CA . GLY B 1 113 ? 27.182 -1.410 -21.344 1.00 4.19 112 GLY B CA 1
ATOM 2887 C C . GLY B 1 113 ? 27.270 -1.803 -22.781 1.00 4.35 112 GLY B C 1
ATOM 2888 O O . GLY B 1 113 ? 28.208 -1.423 -23.517 1.00 5.16 112 GLY B O 1
ATOM 2889 N N . THR B 1 114 ? 26.300 -2.593 -23.161 1.00 4.43 113 THR B N 1
ATOM 2890 C CA . THR B 1 114 ? 26.117 -2.983 -24.583 1.00 4.47 113 THR B CA 1
ATOM 2891 C C . THR B 1 114 ? 25.985 -1.765 -25.499 1.00 4.62 113 THR B C 1
ATOM 2892 O O . THR B 1 114 ? 26.491 -1.786 -26.627 1.00 4.95 113 THR B O 1
ATOM 2896 N N . CYS B 1 115 ? 25.396 -0.669 -25.041 1.00 4.26 114 CYS B N 1
ATOM 2897 C CA . CYS B 1 115 ? 25.272 0.495 -25.959 1.00 4.72 114 CYS B CA 1
ATOM 2898 C C . CYS B 1 115 ? 26.610 1.089 -26.388 1.00 5.02 114 CYS B C 1
ATOM 2899 O O . CYS B 1 115 ? 26.860 1.294 -27.595 1.00 5.36 114 CYS B O 1
ATOM 2902 N N . SER B 1 116 ? 27.455 1.438 -25.417 1.00 4.63 115 SER B N 1
ATOM 2903 C CA . SER B 1 116 ? 28.754 2.016 -25.806 1.00 4.50 115 SER B CA 1
ATOM 2904 C C . SER B 1 116 ? 29.614 0.936 -26.471 1.00 4.63 115 SER B C 1
ATOM 2905 O O . SER B 1 116 ? 30.354 1.232 -27.400 1.00 5.30 115 SER B O 1
ATOM 2908 N N . ALA B 1 117 ? 29.573 -0.292 -25.979 1.00 5.00 116 ALA B N 1
ATOM 2909 C CA . ALA B 1 117 ? 30.422 -1.333 -26.565 1.00 5.05 116 ALA B CA 1
ATOM 2910 C C . ALA B 1 117 ? 30.059 -1.599 -28.028 1.00 5.40 116 ALA B C 1
ATOM 2911 O O . ALA B 1 117 ? 30.950 -1.654 -28.869 1.00 6.37 116 ALA B O 1
ATOM 2913 N N . TYR B 1 118 ? 28.751 -1.738 -28.340 1.00 5.08 117 TYR B N 1
ATOM 2914 C CA . TYR B 1 118 ? 28.287 -2.299 -29.596 1.00 5.38 117 TYR B CA 1
ATOM 2915 C C . TYR B 1 118 ? 27.228 -1.509 -30.334 1.00 5.78 117 TYR B C 1
ATOM 2916 O O . TYR B 1 118 ? 26.904 -1.851 -31.470 1.00 7.26 117 TYR B O 1
ATOM 2925 N N . GLY B 1 119 ? 26.671 -0.492 -29.681 1.00 5.57 118 GLY B N 1
ATOM 2926 C CA . GLY B 1 119 ? 25.634 0.301 -30.231 1.00 5.43 118 GLY B CA 1
ATOM 2927 C C . GLY B 1 119 ? 24.313 0.300 -29.501 1.00 5.35 118 GLY B C 1
ATOM 2928 O O . GLY B 1 119 ? 23.678 1.346 -29.318 1.00 5.83 118 GLY B O 1
ATOM 2929 N N . GLY B 1 120 ? 23.894 -0.885 -29.045 1.00 4.23 119 GLY B N 1
ATOM 2930 C CA . GLY B 1 120 ? 22.757 -1.018 -28.130 1.00 5.54 119 GLY B CA 1
ATOM 2931 C C . GLY B 1 120 ? 21.394 -0.710 -28.701 1.00 4.68 119 GLY B C 1
ATOM 2932 O O . GLY B 1 120 ? 21.116 -0.838 -29.898 1.00 4.40 119 GLY B O 1
ATOM 2933 N N . VAL B 1 121 ? 20.499 -0.324 -27.798 1.00 3.96 120 VAL B N 1
ATOM 2934 C CA . VAL B 1 121 ? 19.070 -0.366 -28.102 1.00 4.65 120 VAL B CA 1
ATOM 2935 C C . VAL B 1 121 ? 18.702 0.577 -29.245 1.00 4.85 120 VAL B C 1
ATOM 2936 O O . VAL B 1 121 ? 17.862 0.259 -30.096 1.00 5.77 120 VAL B O 1
ATOM 2940 N N . GLN B 1 122 ? 19.296 1.770 -29.250 1.00 5.05 121 GLN B N 1
ATOM 2941 C CA . GLN B 1 122 ? 19.017 2.748 -30.306 1.00 4.49 121 GLN B CA 1
ATOM 2942 C C . GLN B 1 122 ? 19.571 2.367 -31.683 1.00 4.98 121 GLN B C 1
ATOM 2943 O O . GLN B 1 122 ? 19.087 2.893 -32.695 1.00 5.34 121 GLN B O 1
ATOM 2949 N N . LYS B 1 123 ? 20.496 1.412 -31.724 1.00 5.06 122 LYS B N 1
ATOM 2950 C CA . LYS B 1 123 ? 21.001 0.890 -32.997 1.00 5.23 122 LYS B CA 1
ATOM 2951 C C . LYS B 1 123 ? 20.080 -0.162 -33.589 1.00 5.71 122 LYS B C 1
ATOM 2952 O O . LYS B 1 123 ? 20.195 -0.460 -34.772 1.00 5.92 122 LYS B O 1
ATOM 2958 N N . ALA B 1 124 ? 19.161 -0.721 -32.795 1.00 5.68 123 ALA B N 1
ATOM 2959 C CA . ALA B 1 124 ? 18.282 -1.735 -33.294 1.00 5.61 123 ALA B CA 1
ATOM 2960 C C . ALA B 1 124 ? 17.539 -1.248 -34.529 1.00 5.61 123 ALA B C 1
ATOM 2961 O O . ALA B 1 124 ? 17.174 -0.073 -34.631 1.00 6.11 123 ALA B O 1
ATOM 2963 N N . LYS B 1 125 ? 17.266 -2.170 -35.437 1.00 5.89 124 LYS B N 1
ATOM 2964 C CA . LYS B 1 125 ? 16.645 -1.817 -36.702 1.00 6.40 124 LYS B CA 1
ATOM 2965 C C . LYS B 1 125 ? 15.351 -1.042 -36.450 1.00 4.97 124 LYS B C 1
ATOM 2966 O O . LYS B 1 125 ? 14.543 -1.394 -35.582 1.00 6.29 124 LYS B O 1
ATOM 2972 N N . PRO B 1 126 ? 15.105 0.040 -37.224 1.00 5.95 125 PRO B N 1
ATOM 2973 C CA . PRO B 1 126 ? 15.847 0.506 -38.401 1.00 6.42 125 PRO B CA 1
ATOM 2974 C C . PRO B 1 126 ? 16.918 1.548 -38.065 1.00 6.04 125 PRO B C 1
ATOM 2975 O O . PRO B 1 126 ? 17.367 2.251 -38.970 1.00 7.74 125 PRO B O 1
ATOM 2979 N N . ASN B 1 127 ? 17.285 1.671 -36.776 1.00 6.16 126 ASN B N 1
ATOM 2980 C CA . ASN B 1 127 ? 18.336 2.552 -36.331 1.00 6.31 126 ASN B CA 1
ATOM 2981 C C . ASN B 1 127 ? 18.078 4.014 -36.758 1.00 5.85 126 ASN B C 1
ATOM 2982 O O . ASN B 1 127 ? 18.837 4.612 -37.559 1.00 5.39 126 ASN B O 1
ATOM 2987 N N . PRO B 1 128 ? 17.039 4.637 -36.221 1.00 6.32 127 PRO B N 1
ATOM 2988 C CA . PRO B 1 128 ? 16.647 6.000 -36.663 1.00 7.50 127 PRO B CA 1
ATOM 2989 C C . PRO B 1 128 ? 17.770 7.040 -36.577 1.00 6.71 127 PRO B C 1
ATOM 2990 O O . PRO B 1 128 ? 17.907 7.893 -37.443 1.00 7.79 127 PRO B O 1
ATOM 2994 N N . SER B 1 129 ? 18.600 6.950 -35.546 1.00 6.42 128 SER B N 1
ATOM 2995 C CA . SER B 1 129 ? 19.650 7.928 -35.297 1.00 7.15 128 SER B CA 1
ATOM 2996 C C . SER B 1 129 ? 20.997 7.546 -35.855 1.00 6.60 128 SER B C 1
ATOM 2997 O O . SER B 1 129 ? 21.981 8.276 -35.639 1.00 6.23 128 SER B O 1
ATOM 3000 N N . GLN B 1 130 ? 21.073 6.408 -36.563 1.00 5.32 129 GLN B N 1
ATOM 3001 C CA . GLN B 1 130 ? 22.383 5.859 -36.984 1.00 5.58 129 GLN B CA 1
ATOM 3002 C C . GLN B 1 130 ? 23.349 5.838 -35.811 1.00 4.96 129 GLN B C 1
ATOM 3003 O O . GLN B 1 130 ? 24.458 6.341 -35.839 1.00 6.38 129 GLN B O 1
ATOM 3009 N N . ALA B 1 131 ? 22.853 5.195 -34.751 1.00 5.89 130 ALA B N 1
ATOM 3010 C CA . ALA B 1 131 ? 23.675 4.954 -33.580 1.00 5.68 130 ALA B CA 1
ATOM 3011 C C . ALA B 1 131 ? 24.711 3.856 -33.819 1.00 6.05 130 ALA B C 1
ATOM 3012 O O . ALA B 1 131 ? 24.403 2.818 -34.412 1.00 6.92 130 ALA B O 1
ATOM 3014 N N . LYS B 1 132 ? 25.896 4.103 -33.293 1.00 5.21 131 LYS B N 1
ATOM 3015 C CA . LYS B 1 132 ? 27.010 3.182 -33.438 1.00 5.10 131 LYS B CA 1
ATOM 3016 C C . LYS B 1 132 ? 27.666 2.942 -32.088 1.00 5.34 131 LYS B C 1
ATOM 3017 O O . LYS B 1 132 ? 27.604 3.786 -31.202 1.00 6.33 131 LYS B O 1
ATOM 3023 N N . GLY B 1 133 ? 28.304 1.783 -31.921 1.00 5.61 132 GLY B N 1
ATOM 3024 C CA . GLY B 1 133 ? 29.164 1.593 -30.780 1.00 5.71 132 GLY B CA 1
ATOM 3025 C C . GLY B 1 133 ? 30.399 2.499 -30.898 1.00 5.88 132 GLY B C 1
ATOM 3026 O O . GLY B 1 133 ? 30.675 3.083 -31.980 1.00 6.83 132 GLY B O 1
ATOM 3027 N N . VAL B 1 134 ? 31.145 2.644 -29.816 1.00 6.40 133 VAL B N 1
ATOM 3028 C CA . VAL B 1 134 ? 32.294 3.526 -29.819 1.00 7.01 133 VAL B CA 1
ATOM 3029 C C . VAL B 1 134 ? 33.360 3.063 -30.822 1.00 6.26 133 VAL B C 1
ATOM 3030 O O . VAL B 1 134 ? 33.815 3.867 -31.624 1.00 7.66 133 VAL B O 1
ATOM 3034 N N . SER B 1 135 ? 33.773 1.792 -30.760 1.00 7.10 134 SER B N 1
ATOM 3035 C CA . SER B 1 135 ? 34.775 1.305 -31.715 1.00 8.07 134 SER B CA 1
ATOM 3036 C C . SER B 1 135 ? 34.235 1.372 -33.124 1.00 8.10 134 SER B C 1
ATOM 3037 O O . SER B 1 135 ? 34.975 1.688 -34.072 1.00 8.49 134 SER B O 1
ATOM 3044 N N . GLU B 1 136 ? 32.969 1.029 -33.297 1.00 6.79 135 GLU B N 1
ATOM 3045 C CA . GLU B 1 136 ? 32.328 1.086 -34.613 1.00 6.69 135 GLU B CA 1
ATOM 3046 C C . GLU B 1 136 ? 32.446 2.458 -35.214 1.00 7.17 135 GLU B C 1
ATOM 3047 O O . GLU B 1 136 ? 32.704 2.597 -36.414 1.00 9.27 135 GLU B O 1
ATOM 3053 N N . ALA B 1 137 ? 32.210 3.486 -34.400 1.00 7.75 136 ALA B N 1
ATOM 3054 C CA . ALA B 1 137 ? 32.200 4.864 -34.890 1.00 9.56 136 ALA B CA 1
ATOM 3055 C C . ALA B 1 137 ? 33.583 5.456 -35.057 1.00 11.51 136 ALA B C 1
ATOM 3056 O O . ALA B 1 137 ? 33.804 6.266 -35.977 1.00 14.45 136 ALA B O 1
ATOM 3058 N N . LEU B 1 138 ? 34.478 5.101 -34.132 1.00 9.62 137 LEU B N 1
ATOM 3059 C CA . LEU B 1 138 ? 35.740 5.829 -34.013 1.00 11.76 137 LEU B CA 1
ATOM 3060 C C . LEU B 1 138 ? 36.966 5.044 -34.457 1.00 12.12 137 LEU B C 1
ATOM 3061 O O . LEU B 1 138 ? 37.997 5.638 -34.687 1.00 13.95 137 LEU B O 1
ATOM 3066 N N . GLY B 1 139 ? 36.843 3.735 -34.589 1.00 11.37 138 GLY B N 1
ATOM 3067 C CA . GLY B 1 139 ? 37.927 2.875 -35.009 1.00 13.05 138 GLY B CA 1
ATOM 3068 C C . GLY B 1 139 ? 39.031 2.717 -33.981 1.00 14.44 138 GLY B C 1
ATOM 3069 O O . GLY B 1 139 ? 40.180 2.450 -34.361 1.00 23.79 138 GLY B O 1
ATOM 3070 N N . VAL B 1 140 ? 38.676 2.945 -32.719 1.00 14.04 139 VAL B N 1
ATOM 3071 C CA . VAL B 1 140 ? 39.539 2.795 -31.546 1.00 14.15 139 VAL B CA 1
ATOM 3072 C C . VAL B 1 140 ? 39.183 1.486 -30.845 1.00 15.07 139 VAL B C 1
ATOM 3073 O O . VAL B 1 140 ? 38.014 1.088 -30.862 1.00 13.49 139 VAL B O 1
ATOM 3077 N N . LYS B 1 141 ? 40.163 0.870 -30.192 1.00 15.59 140 LYS B N 1
ATOM 3078 C CA . LYS B 1 141 ? 39.938 -0.361 -29.439 1.00 14.70 140 LYS B CA 1
ATOM 3079 C C . LYS B 1 141 ? 39.405 0.056 -28.064 1.00 12.14 140 LYS B C 1
ATOM 3080 O O . LYS B 1 141 ? 39.857 1.046 -27.502 1.00 15.97 140 LYS B O 1
ATOM 3086 N N . THR B 1 142 ? 38.453 -0.710 -27.541 1.00 9.30 141 THR B N 1
ATOM 3087 C CA . THR B 1 142 ? 37.867 -0.411 -26.250 1.00 8.10 141 THR B CA 1
ATOM 3088 C C . THR B 1 142 ? 37.833 -1.664 -25.374 1.00 8.15 141 THR B C 1
ATOM 3089 O O . THR B 1 142 ? 37.814 -2.777 -25.877 1.00 9.29 141 THR B O 1
ATOM 3093 N N . ILE B 1 143 ? 37.838 -1.458 -24.042 1.00 7.41 142 ILE B N 1
ATOM 3094 C CA . ILE B 1 143 ? 37.579 -2.534 -23.097 1.00 6.70 142 ILE B CA 1
ATOM 3095 C C . ILE B 1 143 ? 36.078 -2.525 -22.895 1.00 5.26 142 ILE B C 1
ATOM 3096 O O . ILE B 1 143 ? 35.494 -1.569 -22.349 1.00 6.72 142 ILE B O 1
ATOM 3101 N N . ASN B 1 144 ? 35.431 -3.586 -23.335 1.00 5.88 143 ASN B N 1
ATOM 3102 C CA . ASN B 1 144 ? 33.949 -3.623 -23.329 1.00 5.29 143 ASN B CA 1
ATOM 3103 C C . ASN B 1 144 ? 33.434 -4.362 -22.117 1.00 5.27 143 ASN B C 1
ATOM 3104 O O . ASN B 1 144 ? 33.827 -5.516 -21.860 1.00 5.12 143 ASN B O 1
ATOM 3109 N N . ILE B 1 145 ? 32.498 -3.735 -21.407 1.00 4.91 144 ILE B N 1
ATOM 3110 C CA . ILE B 1 145 ? 31.853 -4.329 -20.225 1.00 5.05 144 ILE B CA 1
ATOM 3111 C C . ILE B 1 145 ? 30.346 -4.357 -20.518 1.00 5.46 144 ILE B C 1
ATOM 3112 O O . ILE B 1 145 ? 29.586 -3.527 -20.023 1.00 5.42 144 ILE B O 1
ATOM 3117 N N . PRO B 1 146 ? 29.920 -5.270 -21.394 1.00 5.14 145 PRO B N 1
ATOM 3118 C CA . PRO B 1 146 ? 28.558 -5.240 -21.889 1.00 5.43 145 PRO B CA 1
ATOM 3119 C C . PRO B 1 146 ? 27.572 -5.987 -20.980 1.00 4.02 145 PRO B C 1
ATOM 3120 O O . PRO B 1 146 ? 27.894 -6.498 -19.897 1.00 5.25 145 PRO B O 1
ATOM 3124 N N . GLY B 1 147 ? 26.349 -6.032 -21.451 1.00 4.25 146 GLY B N 1
ATOM 3125 C CA . GLY B 1 147 ? 25.205 -6.307 -20.611 1.00 4.27 146 GLY B CA 1
ATOM 3126 C C . GLY B 1 147 ? 24.381 -5.045 -20.546 1.00 3.70 146 GLY B C 1
ATOM 3127 O O . GLY B 1 147 ? 24.858 -3.957 -20.867 1.00 4.60 146 GLY B O 1
ATOM 3128 N N . CYS B 1 1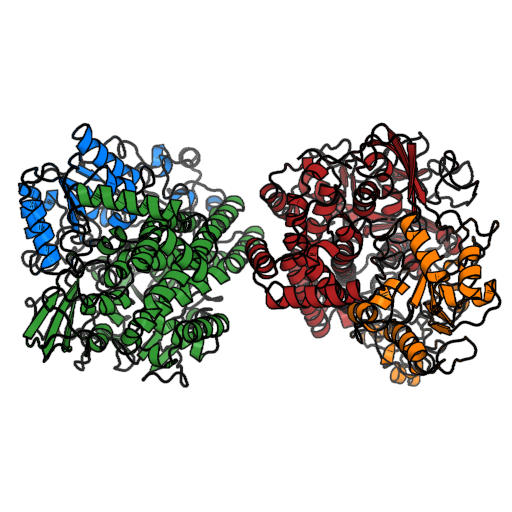48 ? 23.101 -5.209 -20.185 1.00 3.21 147 CYS B N 1
ATOM 3129 C CA . CYS B 1 148 ? 22.128 -4.144 -20.322 1.00 3.81 147 CYS B CA 1
ATOM 3130 C C . CYS B 1 148 ? 21.280 -4.042 -19.054 1.00 3.93 147 CYS B C 1
ATOM 3131 O O . CYS B 1 148 ? 20.078 -4.279 -19.044 1.00 4.80 147 CYS B O 1
ATOM 3134 N N . PRO B 1 149 ? 21.917 -3.577 -17.960 1.00 3.68 148 PRO B N 1
ATOM 3135 C CA . PRO B 1 149 ? 23.334 -3.172 -17.833 1.00 4.12 148 PRO B CA 1
ATOM 3136 C C . PRO B 1 149 ? 24.245 -4.311 -17.389 1.00 4.28 148 PRO B C 1
ATOM 3137 O O . PRO B 1 149 ? 23.804 -5.349 -16.919 1.00 4.19 148 PRO B O 1
ATOM 3141 N N . PRO B 1 150 ? 25.558 -4.116 -17.478 1.00 4.30 149 PRO B N 1
ATOM 3142 C CA . PRO B 1 150 ? 26.493 -5.033 -16.833 1.00 4.47 149 PRO B CA 1
ATOM 3143 C C . PRO B 1 150 ? 26.343 -5.094 -15.335 1.00 4.35 149 PRO B C 1
ATOM 3144 O O . PRO B 1 150 ? 25.886 -4.118 -14.702 1.00 4.91 149 PRO B O 1
ATOM 3148 N N . ASN B 1 151 ? 26.751 -6.198 -14.751 1.00 4.38 150 ASN B N 1
ATOM 3149 C CA . ASN B 1 151 ? 26.909 -6.288 -13.320 1.00 4.36 150 ASN B CA 1
ATOM 3150 C C . ASN B 1 151 ? 27.951 -5.248 -12.843 1.00 4.21 150 ASN B C 1
ATOM 3151 O O . ASN B 1 151 ? 29.024 -5.133 -13.445 1.00 5.19 150 ASN B O 1
ATOM 3156 N N . PRO B 1 152 ? 27.697 -4.548 -11.714 1.00 4.48 151 PRO B N 1
ATOM 3157 C CA . PRO B 1 152 ? 28.766 -3.729 -11.141 1.00 5.11 151 PRO B CA 1
ATOM 3158 C C . PRO B 1 152 ? 30.033 -4.502 -10.875 1.00 4.90 151 PRO B C 1
ATOM 3159 O O . PRO B 1 152 ? 31.130 -3.912 -10.902 1.00 6.10 151 PRO B O 1
ATOM 3163 N N . ILE B 1 153 ? 29.911 -5.792 -10.549 1.00 4.86 152 ILE B N 1
ATOM 3164 C CA . ILE B 1 153 ? 31.101 -6.585 -10.257 1.00 5.78 152 ILE B CA 1
ATOM 3165 C C . ILE B 1 153 ? 32.045 -6.548 -11.464 1.00 5.89 152 ILE B C 1
ATOM 3166 O O . ILE B 1 153 ? 33.257 -6.515 -11.296 1.00 7.34 152 ILE B O 1
ATOM 3171 N N . ASN B 1 154 ? 31.454 -6.575 -12.657 1.00 5.86 153 ASN B N 1
ATOM 3172 C CA . ASN B 1 154 ? 32.231 -6.627 -13.891 1.00 5.63 153 ASN B CA 1
ATOM 3173 C C . ASN B 1 154 ? 32.807 -5.262 -14.259 1.00 6.69 153 ASN B C 1
ATOM 3174 O O . ASN B 1 154 ? 33.990 -5.162 -14.655 1.00 6.81 153 ASN B O 1
ATOM 3179 N N . PHE B 1 155 ? 32.014 -4.210 -14.082 1.00 6.33 154 PHE B N 1
ATOM 3180 C CA . PHE B 1 155 ? 32.498 -2.899 -14.374 1.00 5.99 154 PHE B CA 1
ATOM 3181 C C . PHE B 1 155 ? 33.556 -2.416 -13.368 1.00 6.81 154 PHE B C 1
ATOM 3182 O O . PHE B 1 155 ? 34.646 -2.026 -13.760 1.00 7.64 154 PHE B O 1
ATOM 3190 N N . VAL B 1 156 ? 33.233 -2.472 -12.068 1.00 7.52 155 VAL B N 1
ATOM 3191 C CA . VAL B 1 156 ? 34.165 -2.025 -11.043 1.00 8.01 155 VAL B CA 1
ATOM 3192 C C . VAL B 1 156 ? 35.373 -2.963 -11.048 1.00 9.12 155 VAL B C 1
ATOM 3193 O O . VAL B 1 156 ? 36.499 -2.519 -10.889 1.00 8.88 155 VAL B O 1
ATOM 3197 N N . GLY B 1 157 ? 35.154 -4.269 -11.252 1.00 8.84 156 GLY B N 1
ATOM 3198 C CA . GLY B 1 157 ? 36.282 -5.198 -11.341 1.00 11.33 156 GLY B CA 1
ATOM 3199 C C . GLY B 1 157 ? 37.216 -4.837 -12.476 1.00 9.41 156 GLY B C 1
ATOM 3200 O O . GLY B 1 157 ? 38.428 -4.827 -12.302 1.00 10.77 156 GLY B O 1
ATOM 3201 N N . ALA B 1 158 ? 36.662 -4.499 -13.619 1.00 8.22 157 ALA B N 1
ATOM 3202 C CA . ALA B 1 158 ? 37.494 -4.100 -14.720 1.00 8.62 157 ALA B CA 1
ATOM 3203 C C . ALA B 1 158 ? 38.264 -2.820 -14.442 1.00 8.70 157 ALA B C 1
ATOM 3204 O O . ALA B 1 158 ? 39.450 -2.724 -14.794 1.00 10.20 157 ALA B O 1
ATOM 3206 N N . VAL B 1 159 ? 37.592 -1.812 -13.884 1.00 9.71 158 VAL B N 1
ATOM 3207 C CA . VAL B 1 159 ? 38.247 -0.550 -13.534 1.00 10.02 158 VAL B CA 1
ATOM 3208 C C . VAL B 1 159 ? 39.418 -0.799 -12.598 1.00 9.87 158 VAL B C 1
ATOM 3209 O O . VAL B 1 159 ? 40.557 -0.338 -12.833 1.00 11.11 158 VAL B O 1
ATOM 3213 N N . VAL B 1 160 ? 39.152 -1.561 -11.537 1.00 10.58 159 VAL B N 1
ATOM 3214 C CA . VAL B 1 160 ? 40.203 -1.831 -10.569 1.00 10.49 159 VAL B CA 1
ATOM 3215 C C . VAL B 1 160 ? 41.349 -2.625 -11.215 1.00 12.34 159 VAL B C 1
ATOM 3216 O O . VAL B 1 160 ? 42.528 -2.373 -10.929 1.00 14.33 159 VAL B O 1
ATOM 3220 N N . HIS B 1 161 ? 41.028 -3.546 -12.099 1.00 11.46 160 HIS B N 1
ATOM 3221 C CA . HIS B 1 161 ? 42.053 -4.319 -12.788 1.00 11.96 160 HIS B CA 1
ATOM 3222 C C . HIS B 1 161 ? 42.924 -3.403 -13.611 1.00 12.64 160 HIS B C 1
ATOM 3223 O O . HIS B 1 161 ? 44.139 -3.504 -13.559 1.00 13.59 160 HIS B O 1
ATOM 3230 N N . VAL B 1 162 ? 42.286 -2.536 -14.395 1.00 11.09 161 VAL B N 1
ATOM 3231 C CA . VAL B 1 162 ? 43.016 -1.613 -15.266 1.00 13.07 161 VAL B CA 1
ATOM 3232 C C . VAL B 1 162 ? 43.967 -0.753 -14.456 1.00 12.54 161 VAL B C 1
ATOM 3233 O O . VAL B 1 162 ? 45.119 -0.549 -14.847 1.00 17.14 161 VAL B O 1
ATOM 3237 N N . LEU B 1 163 ? 43.522 -0.288 -13.308 1.00 14.33 162 LEU B N 1
ATOM 3238 C CA . LEU B 1 163 ? 44.326 0.593 -12.489 1.00 16.15 162 LEU B CA 1
ATOM 3239 C C . LEU B 1 163 ? 45.451 -0.111 -11.726 1.00 19.57 162 LEU B C 1
ATOM 3240 O O . LEU B 1 163 ? 46.407 0.519 -11.357 1.00 26.82 162 LEU B O 1
ATOM 3245 N N . THR B 1 164 ? 45.343 -1.412 -11.482 1.00 19.03 163 THR B N 1
ATOM 3246 C CA . THR B 1 164 ? 46.290 -2.089 -10.590 1.00 18.85 163 THR B CA 1
ATOM 3247 C C . THR B 1 164 ? 47.114 -3.172 -11.259 1.00 22.41 163 THR B C 1
ATOM 3248 O O . THR B 1 164 ? 48.200 -3.454 -10.805 1.00 35.36 163 THR B O 1
ATOM 3252 N N . LYS B 1 165 ? 46.608 -3.759 -12.343 1.00 21.17 164 LYS B N 1
ATOM 3253 C CA . LYS B 1 165 ? 47.227 -4.920 -12.958 1.00 22.09 164 LYS B CA 1
ATOM 3254 C C . LYS B 1 165 ? 47.598 -4.671 -14.390 1.00 22.79 164 LYS B C 1
ATOM 3255 O O . LYS B 1 165 ? 48.668 -5.071 -14.834 1.00 29.07 164 LYS B O 1
ATOM 3261 N N . GLY B 1 166 ? 46.731 -3.969 -15.084 1.00 17.40 165 GLY B N 1
ATOM 3262 C CA . GLY B 1 166 ? 46.872 -3.679 -16.496 1.00 17.65 165 GLY B CA 1
ATOM 3263 C C . GLY B 1 166 ? 45.617 -4.033 -17.262 1.00 15.35 165 GLY B C 1
ATOM 3264 O O . GLY B 1 166 ? 44.522 -4.158 -16.701 1.00 16.90 165 GLY B O 1
ATOM 3265 N N . ILE B 1 167 ? 45.753 -4.199 -18.577 1.00 15.03 166 ILE B N 1
ATOM 3266 C CA . ILE B 1 167 ? 44.597 -4.502 -19.393 1.00 14.86 166 ILE B CA 1
ATOM 3267 C C . ILE B 1 167 ? 44.298 -6.003 -19.180 1.00 12.66 166 ILE B C 1
ATOM 3268 O O . ILE B 1 167 ? 45.166 -6.845 -19.408 1.00 14.94 166 ILE B O 1
ATOM 3273 N N . PRO B 1 168 ? 43.052 -6.353 -18.774 1.00 13.39 167 PRO B N 1
ATOM 3274 C CA . PRO B 1 168 ? 42.762 -7.781 -18.620 1.00 14.48 167 PRO B CA 1
ATOM 3275 C C . PRO B 1 168 ? 42.660 -8.447 -19.978 1.00 11.86 167 PRO B C 1
ATOM 3276 O O . PRO B 1 168 ? 42.427 -7.797 -20.991 1.00 12.27 167 PRO B O 1
ATOM 3280 N N . ASP B 1 169 ? 42.862 -9.748 -20.005 1.00 11.31 168 ASP B N 1
ATOM 3281 C CA . ASP B 1 169 ? 42.755 -10.490 -21.265 1.00 10.36 168 ASP B CA 1
ATOM 3282 C C . ASP B 1 169 ? 41.342 -10.341 -21.794 1.00 10.84 168 ASP B C 1
ATOM 3283 O O . ASP B 1 169 ? 40.370 -10.553 -21.058 1.00 11.79 168 ASP B O 1
ATOM 3288 N N . LEU B 1 170 ? 41.226 -9.943 -23.047 1.00 9.25 169 LEU B N 1
ATOM 3289 C CA . LEU B 1 170 ? 39.922 -9.723 -23.692 1.00 8.66 169 LEU B CA 1
ATOM 3290 C C . LEU B 1 170 ? 39.630 -10.745 -24.749 1.00 8.40 169 LEU B C 1
ATOM 3291 O O . LEU B 1 170 ? 40.521 -11.263 -25.404 1.00 11.78 169 LEU B O 1
ATOM 3296 N N . ASP B 1 171 ? 38.355 -11.071 -24.885 1.00 8.24 170 ASP B N 1
ATOM 3297 C CA . ASP B 1 171 ? 37.925 -11.940 -25.949 1.00 8.25 170 ASP B CA 1
ATOM 3298 C C . ASP B 1 171 ? 37.815 -11.148 -27.270 1.00 9.76 170 ASP B C 1
ATOM 3299 O O . ASP B 1 171 ? 38.128 -9.965 -27.329 1.00 10.14 170 ASP B O 1
ATOM 3304 N N . GLU B 1 172 ? 37.316 -11.809 -28.315 1.00 10.61 171 GLU B N 1
ATOM 3305 C CA . GLU B 1 172 ? 37.232 -11.188 -29.626 1.00 10.60 171 GLU B CA 1
ATOM 3306 C C . GLU B 1 172 ? 36.189 -10.096 -29.716 1.00 10.58 171 GLU B C 1
ATOM 3307 O O . GLU B 1 172 ? 36.208 -9.316 -30.649 1.00 12.80 171 GLU B O 1
ATOM 3318 N N . ASN B 1 173 ? 35.285 -10.041 -28.735 1.00 8.70 172 ASN B N 1
ATOM 3319 C CA . ASN B 1 173 ? 34.316 -8.950 -28.635 1.00 8.63 172 ASN B CA 1
ATOM 3320 C C . ASN B 1 173 ? 34.777 -7.864 -27.640 1.00 8.23 172 ASN B C 1
ATOM 3321 O O . ASN B 1 173 ? 33.990 -7.016 -27.217 1.00 8.16 172 ASN B O 1
ATOM 3326 N N . GLY B 1 174 ? 36.043 -7.908 -27.228 1.00 7.12 173 GLY B N 1
ATOM 3327 C CA . GLY B 1 174 ? 36.609 -6.890 -26.369 1.00 7.84 173 GLY B CA 1
ATOM 3328 C C . GLY B 1 174 ? 36.283 -7.005 -24.898 1.00 6.49 173 GLY B C 1
ATOM 3329 O O . GLY B 1 174 ? 36.489 -6.051 -24.142 1.00 7.88 173 GLY B O 1
ATOM 3330 N N . ARG B 1 175 ? 35.758 -8.150 -24.475 1.00 6.69 174 ARG B N 1
ATOM 3331 C CA . ARG B 1 175 ? 35.231 -8.304 -23.130 1.00 6.71 174 ARG B CA 1
ATOM 3332 C C . ARG B 1 175 ? 36.238 -9.028 -22.278 1.00 6.67 174 ARG B C 1
ATOM 3333 O O . ARG B 1 175 ? 36.784 -10.010 -22.724 1.00 7.14 174 ARG B O 1
ATOM 3341 N N . PRO B 1 176 ? 36.438 -8.619 -21.033 1.00 6.28 175 PRO B N 1
ATOM 3342 C CA . PRO B 1 176 ? 37.372 -9.328 -20.176 1.00 7.03 175 PRO B CA 1
ATOM 3343 C C . PRO B 1 176 ? 36.925 -10.762 -19.923 1.00 7.31 175 PRO B C 1
ATOM 3344 O O . PRO B 1 176 ? 35.795 -10.975 -19.437 1.00 8.67 175 PRO B O 1
ATOM 3348 N N . LYS B 1 177 ? 37.829 -11.715 -20.166 1.00 7.84 176 LYS B N 1
ATOM 3349 C CA . LYS B 1 177 ? 37.543 -13.120 -19.936 1.00 8.51 176 LYS B CA 1
ATOM 3350 C C . LYS B 1 177 ? 37.268 -13.433 -18.484 1.00 8.58 176 LYS B C 1
ATOM 3351 O O . LYS B 1 177 ? 36.563 -14.382 -18.185 1.00 10.37 176 LYS B O 1
ATOM 3357 N N . LEU B 1 178 ? 37.834 -12.628 -17.582 1.00 8.72 177 LEU B N 1
ATOM 3358 C CA . LEU B 1 178 ? 37.563 -12.775 -16.155 1.00 10.90 177 LEU B CA 1
ATOM 3359 C C . LEU B 1 178 ? 36.077 -12.850 -15.833 1.00 9.21 177 LEU B C 1
ATOM 3360 O O . LEU B 1 178 ? 35.670 -13.549 -14.902 1.00 11.49 177 LEU B O 1
ATOM 3365 N N . PHE B 1 179 ? 35.282 -12.060 -16.568 1.00 7.64 178 PHE B N 1
ATOM 3366 C CA . PHE B 1 179 ? 33.847 -11.973 -16.326 1.00 6.77 178 PHE B CA 1
ATOM 3367 C C . PHE B 1 179 ? 32.978 -12.595 -17.414 1.00 6.98 178 PHE B C 1
ATOM 3368 O O . PHE B 1 179 ? 31.866 -13.039 -17.116 1.00 7.45 178 PHE B O 1
ATOM 3376 N N . TYR B 1 180 ? 33.480 -12.564 -18.657 1.00 6.06 179 TYR B N 1
ATOM 3377 C CA . TYR B 1 180 ? 32.738 -12.925 -19.835 1.00 6.47 179 TYR B CA 1
ATOM 3378 C C . TYR B 1 180 ? 33.237 -14.188 -20.529 1.00 6.92 179 TYR B C 1
ATOM 3379 O O . TYR B 1 180 ? 32.814 -14.490 -21.641 1.00 7.52 179 TYR B O 1
ATOM 3388 N N . GLY B 1 181 ? 34.098 -14.931 -19.837 1.00 7.43 180 GLY B N 1
ATOM 3389 C CA . GLY B 1 181 ? 34.730 -16.115 -20.450 1.00 7.74 180 GLY B CA 1
ATOM 3390 C C . GLY B 1 181 ? 33.848 -17.353 -20.547 1.00 7.83 180 GLY B C 1
ATOM 3391 O O . GLY B 1 181 ? 34.195 -18.285 -21.278 1.00 10.77 180 GLY B O 1
ATOM 3392 N N . GLU B 1 182 ? 32.732 -17.368 -19.812 1.00 8.04 181 GLU B N 1
ATOM 3393 C CA . GLU B 1 182 ? 31.831 -18.517 -19.748 1.00 7.39 181 GLU B CA 1
ATOM 3394 C C . GLU B 1 182 ? 30.416 -18.145 -20.178 1.00 7.18 181 GLU B C 1
ATOM 3395 O O . GLU B 1 182 ? 29.953 -17.022 -19.963 1.00 7.25 181 GLU B O 1
ATOM 3406 N N . LEU B 1 183 ? 29.715 -19.080 -20.784 1.00 6.82 182 LEU B N 1
ATOM 3407 C CA . LEU B 1 183 ? 28.305 -18.958 -21.098 1.00 6.16 182 LEU B CA 1
ATOM 3408 C C . LEU B 1 183 ? 27.493 -18.899 -19.821 1.00 6.82 182 LEU B C 1
ATOM 3409 O O . LEU B 1 183 ? 27.764 -19.637 -18.869 1.00 7.59 182 LEU B O 1
ATOM 3414 N N . VAL B 1 184 ? 26.472 -18.072 -19.858 1.00 6.38 183 VAL B N 1
ATOM 3415 C CA . VAL B 1 184 ? 25.443 -18.053 -18.823 1.00 5.60 183 VAL B CA 1
ATOM 3416 C C . VAL B 1 184 ? 24.976 -19.491 -18.535 1.00 6.13 183 VAL B C 1
ATOM 3417 O O . VAL B 1 184 ? 24.916 -19.950 -17.405 1.00 6.92 183 VAL B O 1
ATOM 3421 N N . HIS B 1 185 ? 24.668 -20.194 -19.614 1.00 5.46 184 HIS B N 1
ATOM 3422 C CA . HIS B 1 185 ? 24.093 -21.549 -19.513 1.00 5.38 184 HIS B CA 1
ATOM 3423 C C . HIS B 1 185 ? 25.005 -22.512 -18.784 1.00 6.26 184 HIS B C 1
ATOM 3424 O O . HIS B 1 185 ? 24.515 -23.403 -18.087 1.00 7.84 184 HIS B O 1
ATOM 3431 N N . ASP B 1 186 ? 26.319 -22.386 -18.965 1.00 7.47 185 ASP B N 1
ATOM 3432 C CA . ASP B 1 186 ? 27.217 -23.355 -18.373 1.00 9.64 185 ASP B CA 1
ATOM 3433 C C . ASP B 1 186 ? 27.217 -23.323 -16.858 1.00 8.59 185 ASP B C 1
ATOM 3434 O O . ASP B 1 186 ? 27.574 -24.306 -16.236 1.00 11.03 185 ASP B O 1
ATOM 3439 N N . ASN B 1 187 ? 26.769 -22.222 -16.260 1.00 8.30 186 ASN B N 1
ATOM 3440 C CA . ASN B 1 187 ? 26.688 -22.066 -14.838 1.00 8.74 186 ASN B CA 1
ATOM 3441 C C . ASN B 1 187 ? 25.252 -21.980 -14.323 1.00 6.41 186 ASN B C 1
ATOM 3442 O O . ASN B 1 187 ? 25.056 -21.652 -13.172 1.00 7.94 186 ASN B O 1
ATOM 3447 N N . CYS B 1 188 ? 24.257 -22.253 -15.167 1.00 5.63 187 CYS B N 1
ATOM 3448 C CA . CYS B 1 188 ? 22.880 -22.085 -14.778 1.00 5.24 187 CYS B CA 1
ATOM 3449 C C . CYS B 1 188 ? 22.453 -23.272 -13.868 1.00 6.36 187 CYS B C 1
ATOM 3450 O O . CYS B 1 188 ? 22.662 -24.420 -14.227 1.00 6.84 187 CYS B O 1
ATOM 3453 N N . PRO B 1 189 ? 21.806 -23.009 -12.731 1.00 5.69 188 PRO B N 1
ATOM 3454 C CA . PRO B 1 189 ? 21.304 -24.106 -11.926 1.00 6.28 188 PRO B CA 1
ATOM 3455 C C . PRO B 1 189 ? 20.233 -24.950 -12.569 1.00 6.72 188 PRO B C 1
ATOM 3456 O O . PRO B 1 189 ? 19.912 -25.992 -12.012 1.00 8.20 188 PRO B O 1
ATOM 3460 N N . ARG B 1 190 ? 19.653 -24.520 -13.686 1.00 5.46 189 ARG B N 1
ATOM 3461 C CA . ARG B 1 190 ? 18.663 -25.322 -14.397 1.00 6.02 189 ARG B CA 1
ATOM 3462 C C . ARG B 1 190 ? 19.307 -26.252 -15.410 1.00 6.87 189 ARG B C 1
ATOM 3463 O O . ARG B 1 190 ? 18.602 -27.007 -16.100 1.00 6.48 189 ARG B O 1
ATOM 3471 N N . LEU B 1 191 ? 20.643 -26.201 -15.518 1.00 5.86 190 LEU B N 1
ATOM 3472 C CA . LEU B 1 191 ? 21.379 -27.045 -16.466 1.00 6.66 190 LEU B CA 1
ATOM 3473 C C . LEU B 1 191 ? 21.026 -28.542 -16.379 1.00 7.22 190 LEU B C 1
ATOM 3474 O O . LEU B 1 191 ? 20.821 -29.187 -17.434 1.00 7.57 190 LEU B O 1
ATOM 3479 N N . PRO B 1 192 ? 20.866 -29.115 -15.151 1.00 7.11 191 PRO B N 1
ATOM 3480 C CA . PRO B 1 192 ? 20.491 -30.545 -15.116 1.00 7.58 191 PRO B CA 1
ATOM 3481 C C . PRO B 1 192 ? 19.130 -30.787 -15.777 1.00 8.31 191 PRO B C 1
ATOM 3482 O O . PRO B 1 192 ? 18.919 -31.834 -16.365 1.00 9.96 191 PRO B O 1
ATOM 3486 N N . HIS B 1 193 ? 18.199 -29.825 -15.684 1.00 6.07 192 HIS B N 1
ATOM 3487 C CA . HIS B 1 193 ? 16.921 -29.968 -16.427 1.00 7.47 192 HIS B CA 1
ATOM 3488 C C . HIS B 1 193 ? 17.169 -29.908 -17.916 1.00 6.01 192 HIS B C 1
ATOM 3489 O O . HIS B 1 193 ? 16.593 -30.717 -18.677 1.00 6.36 192 HIS B O 1
ATOM 3496 N N . PHE B 1 194 ? 17.950 -28.927 -18.366 1.00 5.91 193 PHE B N 1
ATOM 3497 C CA . PHE B 1 194 ? 18.271 -28.846 -19.798 1.00 6.05 193 PHE B CA 1
ATOM 3498 C C . PHE B 1 194 ? 18.806 -30.200 -20.317 1.00 6.38 193 PHE B C 1
ATOM 3499 O O . PHE B 1 194 ? 18.366 -30.711 -21.338 1.00 6.29 193 PHE B O 1
ATOM 3507 N N . GLU B 1 195 ? 19.788 -30.734 -19.613 1.00 7.38 194 GLU B N 1
ATOM 3508 C CA . GLU B 1 195 ? 20.438 -31.983 -20.063 1.00 8.00 194 GLU B CA 1
ATOM 3509 C C . GLU B 1 195 ? 19.451 -33.144 -20.153 1.00 7.69 194 GLU B C 1
ATOM 3510 O O . GLU B 1 195 ? 19.595 -34.005 -21.005 1.00 11.11 194 GLU B O 1
ATOM 3521 N N . ALA B 1 196 ? 18.463 -33.156 -19.256 1.00 6.13 195 ALA B N 1
ATOM 3522 C CA . ALA B 1 196 ? 17.412 -34.162 -19.210 1.00 7.55 195 ALA B CA 1
ATOM 3523 C C . ALA B 1 196 ? 16.206 -33.774 -20.092 1.00 6.61 195 ALA B C 1
ATOM 3524 O O . ALA B 1 196 ? 15.162 -34.407 -20.038 1.00 7.07 195 ALA B O 1
ATOM 3526 N N . SER B 1 197 ? 16.368 -32.740 -20.911 1.00 6.71 196 SER B N 1
ATOM 3527 C CA . SER B 1 197 ? 15.290 -32.248 -21.768 1.00 7.85 196 SER B CA 1
ATOM 3528 C C . SER B 1 197 ? 13.985 -32.016 -21.003 1.00 7.34 196 SER B C 1
ATOM 3529 O O . SER B 1 197 ? 12.900 -32.400 -21.474 1.00 7.96 196 SER B O 1
ATOM 3532 N N . GLU B 1 198 ? 14.115 -31.345 -19.848 1.00 6.54 197 GLU B N 1
ATOM 3533 C CA . GLU B 1 198 ? 13.007 -31.040 -18.956 1.00 6.59 197 GLU B CA 1
ATOM 3534 C C . GLU B 1 198 ? 12.783 -29.511 -19.053 1.00 6.61 197 GLU B C 1
ATOM 3535 O O . GLU B 1 198 ? 13.493 -28.731 -18.435 1.00 6.80 197 GLU B O 1
ATOM 3541 N N . PHE B 1 199 ? 11.765 -29.148 -19.822 1.00 6.49 198 PHE B N 1
ATOM 3542 C CA . PHE B 1 199 ? 11.502 -27.760 -20.233 1.00 6.41 198 PHE B CA 1
ATOM 3543 C C . PHE B 1 199 ? 10.108 -27.335 -19.793 1.00 6.47 198 PHE B C 1
ATOM 3544 O O . PHE B 1 199 ? 9.157 -28.087 -19.840 1.00 7.90 198 PHE B O 1
ATOM 3552 N N . ALA B 1 200 ? 9.972 -26.060 -19.482 1.00 7.08 199 ALA B N 1
ATOM 3553 C CA . ALA B 1 200 ? 8.680 -25.420 -19.270 1.00 6.99 199 ALA B CA 1
ATOM 3554 C C . ALA B 1 200 ? 8.089 -25.041 -20.627 1.00 6.34 199 ALA B C 1
ATOM 3555 O O . ALA B 1 200 ? 8.724 -24.313 -21.387 1.00 7.19 199 ALA B O 1
ATOM 3557 N N . PRO B 1 201 ? 6.880 -25.516 -20.954 1.00 7.06 200 PRO B N 1
ATOM 3558 C CA . PRO B 1 201 ? 6.315 -25.189 -22.266 1.00 7.46 200 PRO B CA 1
ATOM 3559 C C . PRO B 1 201 ? 5.656 -23.840 -22.306 1.00 7.61 200 PRO B C 1
ATOM 3560 O O . PRO B 1 201 ? 5.362 -23.349 -23.400 1.00 9.43 200 PRO B O 1
ATOM 3564 N N . SER B 1 202 ? 5.386 -23.262 -21.132 1.00 7.67 201 SER B N 1
ATOM 3565 C CA . SER B 1 202 ? 4.690 -21.972 -21.018 1.00 8.06 201 SER B CA 1
ATOM 3566 C C . SER B 1 202 ? 4.964 -21.435 -19.626 1.00 6.59 201 SER B C 1
ATOM 3567 O O . SER B 1 202 ? 5.380 -22.196 -18.718 1.00 7.44 201 SER B O 1
ATOM 3570 N N . PHE B 1 203 ? 4.723 -20.158 -19.429 1.00 6.05 202 PHE B N 1
ATOM 3571 C CA . PHE B 1 203 ? 4.956 -19.574 -18.130 1.00 6.07 202 PHE B CA 1
ATOM 3572 C C . PHE B 1 203 ? 3.974 -20.023 -17.046 1.00 6.25 202 PHE B C 1
ATOM 3573 O O . PHE B 1 203 ? 4.334 -20.003 -15.862 1.00 7.56 202 PHE B O 1
ATOM 3581 N N . ASP B 1 204 ? 2.767 -20.418 -17.443 1.00 5.78 203 ASP B N 1
ATOM 3582 C CA . ASP B 1 204 ? 1.737 -20.835 -16.486 1.00 6.15 203 ASP B CA 1
ATOM 3583 C C . ASP B 1 204 ? 1.852 -22.331 -16.140 1.00 6.73 203 ASP B C 1
ATOM 3584 O O . ASP B 1 204 ? 1.149 -22.803 -15.269 1.00 7.94 203 ASP B O 1
ATOM 3589 N N . SER B 1 205 ? 2.723 -23.057 -16.827 1.00 6.52 204 SER B N 1
ATOM 3590 C CA . SER B 1 205 ? 2.790 -24.526 -16.701 1.00 6.30 204 SER B CA 1
ATOM 3591 C C . SER B 1 205 ? 3.327 -24.993 -15.368 1.00 6.57 204 SER B C 1
ATOM 3592 O O . SER B 1 205 ? 4.098 -24.294 -14.662 1.00 6.84 204 SER B O 1
ATOM 3595 N N . GLU B 1 206 ? 2.881 -26.188 -14.998 1.00 6.38 205 GLU B N 1
ATOM 3596 C CA . GLU B 1 206 ? 3.442 -26.775 -13.805 1.00 6.66 205 GLU B CA 1
ATOM 3597 C C . GLU B 1 206 ? 4.953 -26.942 -13.930 1.00 6.90 205 GLU B C 1
ATOM 3598 O O . GLU B 1 206 ? 5.701 -26.830 -12.939 1.00 7.20 205 GLU B O 1
ATOM 3604 N N . GLU B 1 207 ? 5.426 -27.244 -15.129 1.00 7.18 206 GLU B N 1
ATOM 3605 C CA . GLU B 1 207 ? 6.868 -27.344 -15.348 1.00 6.51 206 GLU B CA 1
ATOM 3606 C C . GLU B 1 207 ? 7.603 -26.041 -14.997 1.00 5.80 206 GLU B C 1
ATOM 3607 O O . GLU B 1 207 ? 8.676 -26.044 -14.405 1.00 6.15 206 GLU B O 1
ATOM 3613 N N . ALA B 1 208 ? 7.016 -24.917 -15.347 1.00 6.28 207 ALA B N 1
ATOM 3614 C CA . ALA B 1 208 ? 7.611 -23.624 -14.954 1.00 5.64 207 ALA B CA 1
ATOM 3615 C C . ALA B 1 208 ? 7.635 -23.498 -13.435 1.00 5.26 207 ALA B C 1
ATOM 3616 O O . ALA B 1 208 ? 8.644 -23.056 -12.868 1.00 5.58 207 ALA B O 1
ATOM 3618 N N . LYS B 1 209 ? 6.530 -23.897 -12.787 1.00 5.96 208 LYS B N 1
ATOM 3619 C CA . LYS B 1 209 ? 6.479 -23.819 -11.317 1.00 7.00 208 LYS B CA 1
ATOM 3620 C C . LYS B 1 209 ? 7.561 -24.645 -10.653 1.00 6.69 208 LYS B C 1
ATOM 3621 O O . LYS B 1 209 ? 8.072 -24.281 -9.612 1.00 8.37 208 LYS B O 1
ATOM 3627 N N . LYS B 1 210 ? 7.895 -25.784 -11.279 1.00 6.87 209 LYS B N 1
ATOM 3628 C CA . LYS B 1 210 ? 8.919 -26.701 -10.780 1.00 8.35 209 LYS B CA 1
ATOM 3629 C C . LYS B 1 210 ? 10.336 -26.237 -11.074 1.00 8.31 209 LYS B C 1
ATOM 3630 O O . LYS B 1 210 ? 11.289 -26.889 -10.663 1.00 10.59 209 LYS B O 1
ATOM 3641 N N . GLY B 1 211 ? 10.502 -25.159 -11.843 1.00 6.92 210 GLY B N 1
ATOM 3642 C CA . GLY B 1 211 ? 11.854 -24.650 -12.146 1.00 6.89 210 GLY B CA 1
ATOM 3643 C C . GLY B 1 211 ? 12.538 -25.371 -13.288 1.00 6.96 210 GLY B C 1
ATOM 3644 O O . GLY B 1 211 ? 13.768 -25.410 -13.356 1.00 6.70 210 GLY B O 1
ATOM 3645 N N . PHE B 1 212 ? 11.749 -25.918 -14.227 1.00 6.48 211 PHE B N 1
ATOM 3646 C CA . PHE B 1 212 ? 12.331 -26.551 -15.429 1.00 6.01 211 PHE B CA 1
ATOM 3647 C C . PHE B 1 212 ? 13.035 -25.513 -16.306 1.00 5.23 211 PHE B C 1
ATOM 3648 O O . PHE B 1 212 ? 12.845 -24.308 -16.132 1.00 6.06 211 PHE B O 1
ATOM 3656 N N . CYS B 1 213 ? 13.872 -25.997 -17.225 1.00 4.91 212 CYS B N 1
ATOM 3657 C CA . CYS B 1 213 ? 14.645 -25.121 -18.068 1.00 5.14 212 CYS B CA 1
ATOM 3658 C C . CYS B 1 213 ? 13.753 -24.293 -18.968 1.00 5.07 212 CYS B C 1
ATOM 3659 O O . CYS B 1 213 ? 12.671 -24.734 -19.387 1.00 5.80 212 CYS B O 1
ATOM 3662 N N . LEU B 1 214 ? 14.187 -23.065 -19.212 1.00 5.18 213 LEU B N 1
ATOM 3663 C CA . LEU B 1 214 ? 13.412 -22.039 -19.970 1.00 5.23 213 LEU B CA 1
ATOM 3664 C C . LEU B 1 214 ? 13.796 -21.943 -21.460 1.00 5.07 213 LEU B C 1
ATOM 3665 O O . LEU B 1 214 ? 13.427 -21.002 -22.149 1.00 6.09 213 LEU B O 1
ATOM 3670 N N . TYR B 1 215 ? 14.514 -22.939 -21.976 1.00 5.68 214 TYR B N 1
ATOM 3671 C CA . TYR B 1 215 ? 14.980 -22.908 -23.364 1.00 6.39 214 TYR B CA 1
ATOM 3672 C C . TYR B 1 215 ? 13.844 -22.797 -24.391 1.00 6.19 214 TYR B C 1
ATOM 3673 O O . TYR B 1 215 ? 13.946 -22.063 -25.374 1.00 6.34 214 TYR B O 1
ATOM 3690 N N . GLU B 1 216 ? 12.747 -23.513 -24.159 1.00 5.81 215 GLU B N 1
ATOM 3691 C CA . GLU B 1 216 ? 11.612 -23.469 -25.095 1.00 6.32 215 GLU B CA 1
ATOM 3692 C C . GLU B 1 216 ? 10.892 -22.149 -25.045 1.00 7.27 215 GLU B C 1
ATOM 3693 O O . GLU B 1 216 ? 10.124 -21.837 -25.963 1.00 8.90 215 GLU B O 1
ATOM 3699 N N . LEU B 1 217 ? 11.126 -21.374 -23.981 1.00 6.02 216 LEU B N 1
ATOM 3700 C CA . LEU B 1 217 ? 10.577 -20.032 -23.864 1.00 5.30 216 LEU B CA 1
ATOM 3701 C C . LEU B 1 217 ? 11.528 -18.948 -24.299 1.00 5.51 216 LEU B C 1
ATOM 3702 O O . LEU B 1 217 ? 11.284 -17.776 -24.016 1.00 6.77 216 LEU B O 1
ATOM 3707 N N . GLY B 1 218 ? 12.576 -19.319 -25.017 1.00 5.41 217 GLY B N 1
ATOM 3708 C CA . GLY B 1 218 ? 13.441 -18.365 -25.642 1.00 5.81 217 GLY B CA 1
ATOM 3709 C C . GLY B 1 218 ? 14.793 -18.136 -25.018 1.00 5.32 217 GLY B C 1
ATOM 3710 O O . GLY B 1 218 ? 15.547 -17.261 -25.494 1.00 6.75 217 GLY B O 1
ATOM 3711 N N . CYS B 1 219 ? 15.129 -18.878 -23.941 1.00 5.14 218 CYS B N 1
ATOM 3712 C CA . CYS B 1 219 ? 16.335 -18.552 -23.186 1.00 4.99 218 CYS B CA 1
ATOM 3713 C C . CYS B 1 219 ? 17.559 -18.510 -24.068 1.00 5.45 218 CYS B C 1
ATOM 3714 O O . CYS B 1 219 ? 17.859 -19.508 -24.770 1.00 6.39 218 CYS B O 1
ATOM 3717 N N . LYS B 1 220 ? 18.275 -17.381 -24.042 1.00 5.21 219 LYS B N 1
ATOM 3718 C CA . LYS B 1 220 ? 19.535 -17.227 -24.775 1.00 5.55 219 LYS B CA 1
ATOM 3719 C C . LYS B 1 220 ? 20.764 -17.501 -23.948 1.00 5.03 219 LYS B C 1
ATOM 3720 O O . LYS B 1 220 ? 21.885 -17.318 -24.415 1.00 5.65 219 LYS B O 1
ATOM 3726 N N . GLY B 1 221 ? 20.606 -18.082 -22.764 1.00 4.93 220 GLY B N 1
ATOM 3727 C CA . GLY B 1 221 ? 21.781 -18.458 -21.961 1.00 5.17 220 GLY B CA 1
ATOM 3728 C C . GLY B 1 221 ? 22.791 -19.287 -22.720 1.00 5.56 220 GLY B C 1
ATOM 3729 O O . GLY B 1 221 ? 23.989 -19.089 -22.537 1.00 5.37 220 GLY B O 1
ATOM 3730 N N . PRO B 1 222 ? 22.335 -20.240 -23.557 1.00 5.49 221 PRO B N 1
ATOM 3731 C CA . PRO B 1 222 ? 23.298 -21.044 -24.309 1.00 5.82 221 PRO B CA 1
ATOM 3732 C C . PRO B 1 222 ? 24.196 -20.346 -25.300 1.00 5.99 221 PRO B C 1
ATOM 3733 O O . PRO B 1 222 ? 25.161 -20.999 -25.773 1.00 7.55 221 PRO B O 1
ATOM 3737 N N . VAL B 1 223 ? 23.889 -19.078 -25.660 1.00 5.55 222 VAL B N 1
ATOM 3738 C CA . VAL B 1 223 ? 24.655 -18.352 -26.661 1.00 6.13 222 VAL B CA 1
ATOM 3739 C C . VAL B 1 223 ? 25.142 -17.017 -26.102 1.00 6.23 222 VAL B C 1
ATOM 3740 O O . VAL B 1 223 ? 25.591 -16.153 -26.857 1.00 8.39 222 VAL B O 1
ATOM 3744 N N . THR B 1 224 ? 25.074 -16.836 -24.778 1.00 5.40 223 THR B N 1
ATOM 3745 C CA . THR B 1 224 ? 25.345 -15.547 -24.115 1.00 4.89 223 THR B CA 1
ATOM 3746 C C . THR B 1 224 ? 26.488 -15.705 -23.128 1.00 5.01 223 THR B C 1
ATOM 3747 O O . THR B 1 224 ? 26.401 -16.549 -22.242 1.00 6.42 223 THR B O 1
ATOM 3751 N N . TYR B 1 225 ? 27.540 -14.896 -23.292 1.00 5.17 224 TYR B N 1
ATOM 3752 C CA . TYR B 1 225 ? 28.662 -14.915 -22.397 1.00 6.09 224 TYR B CA 1
ATOM 3753 C C . TYR B 1 225 ? 28.452 -13.864 -21.298 1.00 6.03 224 TYR B C 1
ATOM 3754 O O . TYR B 1 225 ? 28.442 -12.651 -21.571 1.00 6.66 224 TYR B O 1
ATOM 3763 N N . ASN B 1 226 ? 28.340 -14.337 -20.061 1.00 5.67 225 ASN B N 1
ATOM 3764 C CA . ASN B 1 226 ? 28.175 -13.431 -18.912 1.00 5.45 225 ASN B CA 1
ATOM 3765 C C . ASN B 1 226 ? 28.282 -14.331 -17.671 1.00 6.25 225 ASN B C 1
ATOM 3766 O O . ASN B 1 226 ? 28.264 -15.567 -17.782 1.00 7.06 225 ASN B O 1
ATOM 3771 N N . ASN B 1 227 ? 28.384 -13.696 -16.511 1.00 6.23 226 ASN B N 1
ATOM 3772 C CA . ASN B 1 227 ? 28.594 -14.406 -15.262 1.00 5.52 226 ASN B CA 1
ATOM 3773 C C . ASN B 1 227 ? 27.396 -14.369 -14.306 1.00 5.13 226 ASN B C 1
ATOM 3774 O O . ASN B 1 227 ? 27.519 -14.710 -13.127 1.00 6.42 226 ASN B O 1
ATOM 3779 N N . CYS B 1 228 ? 26.232 -14.063 -14.837 1.00 5.44 227 CYS B N 1
ATOM 3780 C CA . CYS B 1 228 ? 25.033 -13.821 -14.059 1.00 5.65 227 CYS B CA 1
ATOM 3781 C C . CYS B 1 228 ? 24.667 -14.879 -13.000 1.00 6.00 227 CYS B C 1
ATOM 3782 O O . CYS B 1 228 ? 24.434 -14.521 -11.846 1.00 6.02 227 CYS B O 1
ATOM 3785 N N . PRO B 1 229 ? 24.612 -16.176 -13.388 1.00 6.28 228 PRO B N 1
ATOM 3786 C CA . PRO B 1 229 ? 24.242 -17.140 -12.327 1.00 6.01 228 PRO B CA 1
ATOM 3787 C C . PRO B 1 229 ? 25.312 -17.294 -11.260 1.00 6.35 228 PRO B C 1
ATOM 3788 O O . PRO B 1 229 ? 25.012 -17.774 -10.169 1.00 7.89 228 PRO B O 1
ATOM 3792 N N . LYS B 1 230 ? 26.561 -17.032 -11.616 1.00 6.40 229 LYS B N 1
ATOM 3793 C CA . LYS B 1 230 ? 27.668 -17.222 -10.697 1.00 7.75 229 LYS B CA 1
ATOM 3794 C C . LYS B 1 230 ? 27.729 -16.149 -9.622 1.00 7.76 229 LYS B C 1
ATOM 3795 O O . LYS B 1 230 ? 28.025 -16.450 -8.470 1.00 10.03 229 LYS B O 1
ATOM 3806 N N . VAL B 1 231 ? 27.568 -14.894 -10.007 1.00 6.65 230 VAL B N 1
ATOM 3807 C CA . VAL B 1 231 ? 27.694 -13.784 -9.062 1.00 6.26 230 VAL B CA 1
ATOM 3808 C C . VAL B 1 231 ? 26.365 -13.195 -8.617 1.00 4.96 230 VAL B C 1
ATOM 3809 O O . VAL B 1 231 ? 26.344 -12.499 -7.597 1.00 6.52 230 VAL B O 1
ATOM 3813 N N . LEU B 1 232 ? 25.274 -13.434 -9.376 1.00 4.35 231 LEU B N 1
ATOM 3814 C CA . LEU B 1 232 ? 23.938 -12.860 -9.129 1.00 4.53 231 LEU B CA 1
ATOM 3815 C C . LEU B 1 232 ? 23.974 -11.330 -9.305 1.00 4.17 231 LEU B C 1
ATOM 3816 O O . LEU B 1 232 ? 25.020 -10.717 -9.496 1.00 5.28 231 LEU B O 1
ATOM 3821 N N . PHE B 1 233 ? 22.779 -10.745 -9.233 1.00 4.44 232 PHE B N 1
ATOM 3822 C CA . PHE B 1 233 ? 22.594 -9.315 -9.169 1.00 3.93 232 PHE B CA 1
ATOM 3823 C C . PHE B 1 233 ? 22.046 -8.957 -7.801 1.00 4.23 232 PHE B C 1
ATOM 3824 O O . PHE B 1 233 ? 21.234 -9.689 -7.226 1.00 5.21 232 PHE B O 1
ATOM 3832 N N . ASN B 1 234 ? 22.499 -7.820 -7.310 1.00 4.76 233 ASN B N 1
ATOM 3833 C CA . ASN B 1 234 ? 22.000 -7.253 -6.070 1.00 4.12 233 ASN B CA 1
ATOM 3834 C C . ASN B 1 234 ? 22.179 -8.224 -4.883 1.00 4.74 233 ASN B C 1
ATOM 3835 O O . ASN B 1 234 ? 21.442 -8.115 -3.920 1.00 5.38 233 ASN B O 1
ATOM 3840 N N . GLN B 1 235 ? 23.121 -9.165 -5.017 1.00 4.93 234 GLN B N 1
ATOM 3841 C CA . GLN B 1 235 ? 23.413 -10.182 -3.993 1.00 5.63 234 GLN B CA 1
ATOM 3842 C C . GLN B 1 235 ? 22.205 -11.097 -3.769 1.00 5.70 234 GLN B C 1
ATOM 3843 O O . GLN B 1 235 ? 22.232 -11.840 -2.785 1.00 7.88 234 GLN B O 1
ATOM 3849 N N . VAL B 1 236 ? 21.208 -11.128 -4.664 1.00 5.61 235 VAL B N 1
ATOM 3850 C CA . VAL B 1 236 ? 19.995 -11.926 -4.387 1.00 5.41 235 VAL B CA 1
ATOM 3851 C C . VAL B 1 236 ? 19.401 -12.733 -5.534 1.00 5.19 235 VAL B C 1
ATOM 3852 O O . VAL B 1 236 ? 18.674 -13.651 -5.249 1.00 6.46 235 VAL B O 1
ATOM 3856 N N . ASN B 1 237 ? 19.651 -12.391 -6.803 1.00 5.00 236 ASN B N 1
ATOM 3857 C CA . ASN B 1 237 ? 18.800 -12.980 -7.863 1.00 4.10 236 ASN B CA 1
ATOM 3858 C C . ASN B 1 237 ? 19.419 -12.807 -9.242 1.00 4.16 236 ASN B C 1
ATOM 3859 O O . ASN B 1 237 ? 20.414 -12.080 -9.415 1.00 4.72 236 ASN B O 1
ATOM 3864 N N . TRP B 1 238 ? 18.849 -13.540 -10.196 1.00 4.15 237 TRP B N 1
ATOM 3865 C CA . TRP B 1 238 ? 19.155 -13.263 -11.607 1.00 4.78 237 TRP B CA 1
ATOM 3866 C C . TRP B 1 238 ? 17.949 -13.698 -12.437 1.00 4.33 237 TRP B C 1
ATOM 3867 O O . TRP B 1 238 ? 17.065 -14.371 -11.909 1.00 4.88 237 TRP B O 1
ATOM 3878 N N . PRO B 1 239 ? 17.851 -13.318 -13.705 1.00 4.29 238 PRO B N 1
ATOM 3879 C CA . PRO B 1 239 ? 16.606 -13.530 -14.415 1.00 5.26 238 PRO B CA 1
ATOM 3880 C C . PRO B 1 239 ? 16.048 -14.944 -14.405 1.00 4.73 238 PRO B C 1
ATOM 3881 O O . PRO B 1 239 ? 14.852 -15.122 -14.181 1.00 5.18 238 PRO B O 1
ATOM 3885 N N . VAL B 1 240 ? 16.882 -15.950 -14.662 1.00 4.98 239 VAL B N 1
ATOM 3886 C CA . VAL B 1 240 ? 16.383 -17.333 -14.748 1.00 4.93 239 VAL B CA 1
ATOM 3887 C C . VAL B 1 240 ? 15.905 -17.784 -13.360 1.00 4.81 239 VAL B C 1
ATOM 3888 O O . VAL B 1 240 ? 14.901 -18.513 -13.253 1.00 5.43 239 VAL B O 1
ATOM 3892 N N . GLN B 1 241 ? 16.591 -17.343 -12.288 1.00 4.94 240 GLN B N 1
ATOM 3893 C CA . GLN B 1 241 ? 16.118 -17.681 -10.946 1.00 4.76 240 GLN B CA 1
ATOM 3894 C C . GLN B 1 241 ? 14.740 -17.050 -10.690 1.00 5.10 240 GLN B C 1
ATOM 3895 O O . GLN B 1 241 ? 13.909 -17.650 -9.959 1.00 6.50 240 GLN B O 1
ATOM 3901 N N . ALA B 1 242 ? 14.452 -15.898 -11.304 1.00 4.47 241 ALA B N 1
ATOM 3902 C CA . ALA B 1 242 ? 13.131 -15.267 -11.283 1.00 4.89 241 ALA B CA 1
ATOM 3903 C C . ALA B 1 242 ? 12.203 -15.805 -12.373 1.00 4.51 241 ALA B C 1
ATOM 3904 O O . ALA B 1 242 ? 11.146 -15.230 -12.646 1.00 4.51 241 ALA B O 1
ATOM 3906 N N . GLY B 1 243 ? 12.538 -16.953 -12.979 1.00 4.53 242 GLY B N 1
ATOM 3907 C CA . GLY B 1 243 ? 11.696 -17.678 -13.893 1.00 4.56 242 GLY B CA 1
ATOM 3908 C C . GLY B 1 243 ? 11.629 -17.165 -15.300 1.00 5.03 242 GLY B C 1
ATOM 3909 O O . GLY B 1 243 ? 10.757 -17.617 -16.068 1.00 5.07 242 GLY B O 1
ATOM 3910 N N . HIS B 1 244 ? 12.544 -16.252 -15.678 1.00 4.24 243 HIS B N 1
ATOM 3911 C CA . HIS B 1 244 ? 12.435 -15.629 -16.996 1.00 4.05 243 HIS B CA 1
ATOM 3912 C C . HIS B 1 244 ? 13.652 -15.964 -17.856 1.00 4.56 243 HIS B C 1
ATOM 3913 O O . HIS B 1 244 ? 14.785 -15.971 -17.324 1.00 4.67 243 HIS B O 1
ATOM 3920 N N . PRO B 1 245 ? 13.468 -16.234 -19.157 1.00 4.37 244 PRO B N 1
ATOM 3921 C CA . PRO B 1 245 ? 14.647 -16.503 -19.992 1.00 4.32 244 PRO B CA 1
ATOM 3922 C C . PRO B 1 245 ? 15.623 -15.349 -20.082 1.00 4.14 244 PRO B C 1
ATOM 3923 O O . PRO B 1 245 ? 15.249 -14.213 -19.920 1.00 5.13 244 PRO B O 1
ATOM 3927 N N . CYS B 1 246 ? 16.902 -15.680 -20.303 1.00 3.46 245 CYS B N 1
ATOM 3928 C CA . CYS B 1 246 ? 17.928 -14.730 -20.676 1.00 3.94 245 CYS B CA 1
ATOM 3929 C C . CYS B 1 246 ? 17.632 -14.178 -22.058 1.00 3.89 245 CYS B C 1
ATOM 3930 O O . CYS B 1 246 ? 17.211 -14.917 -22.967 1.00 5.17 245 CYS B O 1
ATOM 3933 N N . LEU B 1 247 ? 17.807 -12.846 -22.206 1.00 4.18 246 LEU B N 1
ATOM 3934 C CA . LEU B 1 247 ? 17.605 -12.109 -23.455 1.00 5.02 246 LEU B CA 1
ATOM 3935 C C . LEU B 1 247 ? 18.858 -12.065 -24.320 1.00 4.97 246 LEU B C 1
ATOM 3936 O O . LEU B 1 247 ? 18.803 -11.612 -25.445 1.00 5.32 246 LEU B O 1
ATOM 3941 N N . GLY B 1 248 ? 20.003 -12.432 -23.761 1.00 4.82 247 GLY B N 1
ATOM 3942 C CA . GLY B 1 248 ? 21.263 -12.312 -24.489 1.00 5.12 247 GLY B CA 1
ATOM 3943 C C . GLY B 1 248 ? 21.895 -10.954 -24.399 1.00 5.06 247 GLY B C 1
ATOM 3944 O O . GLY B 1 248 ? 22.627 -10.570 -25.319 1.00 4.45 247 GLY B O 1
ATOM 3945 N N . CYS B 1 249 ? 21.661 -10.257 -23.291 1.00 4.42 248 CYS B N 1
ATOM 3946 C CA . CYS B 1 249 ? 21.893 -8.810 -23.312 1.00 4.71 248 CYS B CA 1
ATOM 3947 C C . CYS B 1 249 ? 23.362 -8.361 -23.281 1.00 4.28 248 CYS B C 1
ATOM 3948 O O . CYS B 1 249 ? 23.612 -7.170 -23.498 1.00 5.38 248 CYS B O 1
ATOM 3951 N N . SER B 1 250 ? 24.318 -9.287 -23.081 1.00 4.42 249 SER B N 1
ATOM 3952 C CA . SER B 1 250 ? 25.733 -8.945 -23.183 1.00 4.62 249 SER B CA 1
ATOM 3953 C C . SER B 1 250 ? 26.336 -9.263 -24.565 1.00 5.41 249 SER B C 1
ATOM 3954 O O . SER B 1 250 ? 27.540 -9.111 -24.744 1.00 6.17 249 SER B O 1
ATOM 3957 N N . GLU B 1 251 ? 25.492 -9.671 -25.512 1.00 5.66 250 GLU B N 1
ATOM 3958 C CA . GLU B 1 251 ? 25.958 -9.998 -26.848 1.00 5.69 250 GLU B CA 1
ATOM 3959 C C . GLU B 1 251 ? 25.786 -8.807 -27.796 1.00 4.77 250 GLU B C 1
ATOM 3960 O O . GLU B 1 251 ? 24.776 -8.080 -27.737 1.00 5.82 250 GLU B O 1
ATOM 3966 N N . PRO B 1 252 ? 26.750 -8.614 -28.699 1.00 6.55 251 PRO B N 1
ATOM 3967 C CA . PRO B 1 252 ? 26.589 -7.512 -29.646 1.00 6.02 251 PRO B CA 1
ATOM 3968 C C . PRO B 1 252 ? 25.316 -7.594 -30.441 1.00 6.68 251 PRO B C 1
ATOM 3969 O O . PRO B 1 252 ? 24.953 -8.642 -30.941 1.00 7.17 251 PRO B O 1
ATOM 3973 N N . ASP B 1 253 ? 24.666 -6.454 -30.604 1.00 7.05 252 ASP B N 1
ATOM 3974 C CA . ASP B 1 253 ? 23.492 -6.354 -31.481 1.00 6.77 252 ASP B CA 1
ATOM 3975 C C . ASP B 1 253 ? 22.356 -7.307 -31.067 1.00 6.15 252 ASP B C 1
ATOM 3976 O O . ASP B 1 253 ? 21.538 -7.687 -31.864 1.00 6.55 252 ASP B O 1
ATOM 3981 N N . PHE B 1 254 ? 22.260 -7.612 -29.775 1.00 6.11 253 PHE B N 1
ATOM 3982 C CA . PHE B 1 254 ? 21.320 -8.643 -29.338 1.00 5.37 253 PHE B CA 1
ATOM 3983 C C . PHE B 1 254 ? 19.862 -8.279 -29.625 1.00 5.41 253 PHE B C 1
ATOM 3984 O O . PHE B 1 254 ? 19.049 -9.164 -29.854 1.00 5.71 253 PHE B O 1
ATOM 3992 N N . TRP B 1 255 ? 19.539 -6.965 -29.686 1.00 4.97 254 TRP B N 1
ATOM 3993 C CA . TRP B 1 255 ? 18.210 -6.534 -29.988 1.00 5.65 254 TRP B CA 1
ATOM 3994 C C . TRP B 1 255 ? 17.727 -7.081 -31.316 1.00 4.91 254 TRP B C 1
ATOM 3995 O O . TRP B 1 255 ? 16.515 -7.204 -31.518 1.00 6.64 254 TRP B O 1
ATOM 4006 N N . ASP B 1 256 ? 18.675 -7.301 -32.243 1.00 5.74 255 ASP B N 1
ATOM 4007 C CA . ASP B 1 256 ? 18.352 -7.895 -33.527 1.00 5.94 255 ASP B CA 1
ATOM 4008 C C . ASP B 1 256 ? 18.735 -9.343 -33.683 1.00 7.05 255 ASP B C 1
ATOM 4009 O O . ASP B 1 256 ? 18.066 -10.022 -34.420 1.00 13.12 255 ASP B O 1
ATOM 4014 N N . THR B 1 257 ? 19.731 -9.835 -32.966 1.00 5.58 256 THR B N 1
ATOM 4015 C CA . THR B 1 257 ? 20.154 -11.208 -33.154 1.00 6.44 256 THR B CA 1
ATOM 4016 C C . THR B 1 257 ? 19.444 -12.171 -32.206 1.00 7.19 256 THR B C 1
ATOM 4017 O O . THR B 1 257 ? 19.401 -13.389 -32.511 1.00 8.47 256 THR B O 1
ATOM 4021 N N . MET B 1 258 ? 18.902 -11.679 -31.070 1.00 6.43 257 MET B N 1
ATOM 4022 C CA . MET B 1 258 ? 18.278 -12.548 -30.061 1.00 6.91 257 MET B CA 1
ATOM 4023 C C . MET B 1 258 ? 16.780 -12.470 -30.053 1.00 6.45 257 MET B C 1
ATOM 4024 O O . MET B 1 258 ? 16.149 -13.171 -29.274 1.00 7.71 257 MET B O 1
ATOM 4029 N N . THR B 1 259 ? 16.208 -11.620 -30.906 1.00 7.44 258 THR B N 1
ATOM 4030 C CA . THR B 1 259 ? 14.758 -11.484 -31.021 1.00 8.22 258 THR B CA 1
ATOM 4031 C C . THR B 1 259 ? 14.233 -12.342 -32.165 1.00 8.93 258 THR B C 1
ATOM 4032 O O . THR B 1 259 ? 14.941 -12.560 -33.165 1.00 9.77 258 THR B O 1
ATOM 4036 N N . PRO B 1 260 ? 13.020 -12.866 -32.041 1.00 8.51 259 PRO B N 1
ATOM 4037 C CA . PRO B 1 260 ? 12.086 -12.683 -30.924 1.00 7.67 259 PRO B CA 1
ATOM 4038 C C . PRO B 1 260 ? 12.560 -13.307 -29.630 1.00 6.56 259 PRO B C 1
ATOM 4039 O O . PRO B 1 260 ? 13.123 -14.420 -29.640 1.00 8.35 259 PRO B O 1
ATOM 4043 N N . PHE B 1 261 ? 12.410 -12.563 -28.536 1.00 6.15 260 PHE B N 1
ATOM 4044 C CA . PHE B 1 261 ? 12.984 -13.015 -27.270 1.00 5.58 260 PHE B CA 1
ATOM 4045 C C . PHE B 1 261 ? 12.376 -14.309 -26.742 1.00 5.88 260 PHE B C 1
ATOM 4046 O O . PHE B 1 261 ? 13.099 -15.058 -26.078 1.00 7.24 260 PHE B O 1
ATOM 4054 N N . TYR B 1 262 ? 11.110 -14.611 -27.084 1.00 5.47 261 TYR B N 1
ATOM 4055 C CA . TYR B 1 262 ? 10.489 -15.797 -26.536 1.00 6.35 261 TYR B CA 1
ATOM 4056 C C . TYR B 1 262 ? 10.523 -16.975 -27.489 1.00 7.92 261 TYR B C 1
ATOM 4057 O O . TYR B 1 262 ? 9.763 -17.922 -27.324 1.00 10.16 261 TYR B O 1
ATOM 4066 N N . GLU B 1 263 ? 11.420 -16.903 -28.464 1.00 8.05 262 GLU B N 1
ATOM 4067 C CA . GLU B 1 263 ? 11.577 -17.971 -29.454 1.00 9.92 262 GLU B CA 1
ATOM 4068 C C . GLU B 1 263 ? 13.036 -18.317 -29.582 1.00 9.03 262 GLU B C 1
ATOM 4069 O O . GLU B 1 263 ? 13.879 -17.591 -29.143 1.00 8.88 262 GLU B O 1
ATOM 4075 N N . GLN B 1 264 ? 13.301 -19.453 -30.210 1.00 9.28 263 GLN B N 1
ATOM 4076 C CA . GLN B 1 264 ? 14.667 -19.764 -30.657 1.00 10.49 263 GLN B CA 1
ATOM 4077 C C . GLN B 1 264 ? 14.812 -19.445 -32.161 1.00 14.48 263 GLN B C 1
ATOM 4078 O O . GLN B 1 264 ? 14.670 -20.329 -32.964 1.00 19.36 263 GLN B O 1
ATOM 4084 N N . GLY B 1 265 ? 14.981 -18.149 -32.493 1.00 20.83 264 GLY B N 1
ATOM 4085 C CA A GLY B 1 265 ? 15.247 -17.695 -33.865 0.55 21.87 264 GLY B CA 1
ATOM 4086 C CA B GLY B 1 265 ? 14.963 -17.647 -33.891 0.45 21.17 264 GLY B CA 1
ATOM 4087 C C A GLY B 1 265 ? 16.663 -17.997 -34.358 0.55 24.13 264 GLY B C 1
ATOM 4088 C C B GLY B 1 265 ? 13.636 -17.129 -34.482 0.45 24.95 264 GLY B C 1
ATOM 4089 O O A GLY B 1 265 ? 17.593 -18.306 -33.618 0.55 27.20 264 GLY B O 1
ATOM 4090 O O B GLY B 1 265 ? 12.514 -17.314 -33.984 0.45 19.51 264 GLY B O 1
ATOM 4093 N N . PRO C 2 20 ? 35.398 12.495 56.137 1.00 38.89 6 PRO Q N 1
ATOM 4094 C CA . PRO C 2 20 ? 34.530 11.329 56.400 1.00 36.64 6 PRO Q CA 1
ATOM 4095 C C . PRO C 2 20 ? 33.034 11.677 56.396 1.00 31.23 6 PRO Q C 1
ATOM 4096 O O . PRO C 2 20 ? 32.686 12.843 56.577 1.00 32.24 6 PRO Q O 1
ATOM 4100 N N . THR C 2 21 ? 32.169 10.682 56.173 1.00 24.48 7 THR Q N 1
ATOM 4101 C CA . THR C 2 21 ? 30.704 10.887 56.280 1.00 20.32 7 THR Q CA 1
ATOM 4102 C C . THR C 2 21 ? 30.431 11.388 57.694 1.00 18.25 7 THR Q C 1
ATOM 4103 O O . THR C 2 21 ? 30.736 10.686 58.685 1.00 19.28 7 THR Q O 1
ATOM 4107 N N . PRO C 2 22 ? 29.857 12.588 57.821 1.00 15.70 8 PRO Q N 1
ATOM 4108 C CA . PRO C 2 22 ? 29.603 13.103 59.179 1.00 16.17 8 PRO Q CA 1
ATOM 4109 C C . PRO C 2 22 ? 28.711 12.172 60.029 1.00 13.90 8 PRO Q C 1
ATOM 4110 O O . PRO C 2 22 ? 27.728 11.608 59.544 1.00 14.37 8 PRO Q O 1
ATOM 4114 N N . GLN C 2 23 ? 29.086 12.019 61.286 1.00 15.82 9 GLN Q N 1
ATOM 4115 C CA . GLN C 2 23 ? 28.471 11.053 62.178 1.00 14.87 9 GLN Q CA 1
ATOM 4116 C C . GLN C 2 23 ? 28.759 11.498 63.615 1.00 14.74 9 GLN Q C 1
ATOM 4117 O O . GLN C 2 23 ? 29.910 11.730 63.996 1.00 17.30 9 GLN Q O 1
ATOM 4123 N N . SER C 2 24 ? 27.686 11.634 64.388 1.00 12.76 10 SER Q N 1
ATOM 4124 C CA . SER C 2 24 ? 27.762 11.966 65.802 1.00 14.79 10 SER Q CA 1
ATOM 4125 C C . SER C 2 24 ? 28.128 10.711 66.617 1.00 13.64 10 SER Q C 1
ATOM 4126 O O . SER C 2 24 ? 28.328 9.624 66.060 1.00 14.18 10 SER Q O 1
ATOM 4129 N N . THR C 2 25 ? 28.250 10.881 67.942 1.00 15.31 11 THR Q N 1
ATOM 4130 C CA . THR C 2 25 ? 28.372 9.754 68.872 1.00 15.87 11 THR Q CA 1
ATOM 4131 C C . THR C 2 25 ? 27.047 9.394 69.558 1.00 15.64 11 THR Q C 1
ATOM 4132 O O . THR C 2 25 ? 27.031 8.622 70.501 1.00 18.12 11 THR Q O 1
ATOM 4136 N N . PHE C 2 26 ? 25.928 9.878 69.012 1.00 15.57 12 PHE Q N 1
ATOM 4137 C CA . PHE C 2 26 ? 24.648 9.783 69.694 1.00 15.28 12 PHE Q CA 1
ATOM 4138 C C . PHE C 2 26 ? 24.243 8.322 69.889 1.00 15.16 12 PHE Q C 1
ATOM 4139 O O . PHE C 2 26 ? 24.300 7.541 68.942 1.00 14.62 12 PHE Q O 1
ATOM 4147 N N . THR C 2 27 ? 23.786 7.990 71.104 1.00 14.60 13 THR Q N 1
ATOM 4148 C CA . THR C 2 27 ? 23.210 6.683 71.411 1.00 13.99 13 THR Q CA 1
ATOM 4149 C C . THR C 2 27 ? 21.843 6.909 72.037 1.00 13.60 13 THR Q C 1
ATOM 4150 O O . THR C 2 27 ? 21.719 7.564 73.053 1.00 17.26 13 THR Q O 1
ATOM 4154 N N . GLY C 2 28 ? 20.823 6.347 71.423 1.00 13.27 14 GLY Q N 1
ATOM 4155 C CA . GLY C 2 28 ? 19.475 6.458 71.937 1.00 13.71 14 GLY Q CA 1
ATOM 4156 C C . GLY C 2 28 ? 18.466 6.382 70.788 1.00 11.26 14 GLY Q C 1
ATOM 4157 O O . GLY C 2 28 ? 18.820 6.130 69.640 1.00 10.97 14 GLY Q O 1
ATOM 4158 N N . PRO C 2 29 ? 17.181 6.565 71.117 1.00 12.12 15 PRO Q N 1
ATOM 4159 C CA . PRO C 2 29 ? 16.130 6.482 70.110 1.00 10.75 15 PRO Q CA 1
ATOM 4160 C C . PRO C 2 29 ? 15.946 7.753 69.322 1.00 12.01 15 PRO Q C 1
ATOM 4161 O O . PRO C 2 29 ? 16.174 8.838 69.824 1.00 15.20 15 PRO Q O 1
ATOM 4165 N N . ILE C 2 30 ? 15.483 7.616 68.089 1.00 9.83 16 ILE Q N 1
ATOM 4166 C CA . ILE C 2 30 ? 15.017 8.774 67.317 1.00 10.04 16 ILE Q CA 1
ATOM 4167 C C . ILE C 2 30 ? 13.700 8.365 66.671 1.00 10.14 16 ILE Q C 1
ATOM 4168 O O . ILE C 2 30 ? 13.604 7.249 66.143 1.00 10.50 16 ILE Q O 1
ATOM 4173 N N . VAL C 2 31 ? 12.685 9.243 66.781 1.00 9.15 17 VAL Q N 1
ATOM 4174 C CA . VAL C 2 31 ? 11.418 9.077 66.072 1.00 9.27 17 VAL Q CA 1
ATOM 4175 C C . VAL C 2 31 ? 11.270 10.234 65.120 1.00 8.98 17 VAL Q C 1
ATOM 4176 O O . VAL C 2 31 ? 11.475 11.366 65.519 1.00 11.03 17 VAL Q O 1
ATOM 4180 N N . VAL C 2 32 ? 10.919 9.944 63.891 1.00 8.04 18 VAL Q N 1
ATOM 4181 C CA . VAL C 2 32 ? 10.595 10.985 62.923 1.00 7.61 18 VAL Q CA 1
ATOM 4182 C C . VAL C 2 32 ? 9.151 10.767 62.474 1.00 7.08 18 VAL Q C 1
ATOM 4183 O O . VAL C 2 32 ? 8.823 9.795 61.740 1.00 7.30 18 VAL Q O 1
ATOM 4187 N N . ASP C 2 33 ? 8.285 11.680 62.913 1.00 7.08 19 ASP Q N 1
ATOM 4188 C CA . ASP C 2 33 ? 6.830 11.571 62.638 1.00 6.99 19 ASP Q CA 1
ATOM 4189 C C . ASP C 2 33 ? 6.310 12.982 62.755 1.00 6.41 19 ASP Q C 1
ATOM 4190 O O . ASP C 2 33 ? 6.261 13.535 63.856 1.00 8.76 19 ASP Q O 1
ATOM 4195 N N . PRO C 2 34 ? 5.897 13.598 61.635 1.00 7.02 20 PRO Q N 1
ATOM 4196 C CA . PRO C 2 34 ? 5.710 12.992 60.296 1.00 6.65 20 PRO Q CA 1
ATOM 4197 C C . PRO C 2 34 ? 6.985 12.874 59.475 1.00 6.63 20 PRO Q C 1
ATOM 4198 O O . PRO C 2 34 ? 7.840 13.759 59.497 1.00 6.80 20 PRO Q O 1
ATOM 4202 N N . ILE C 2 35 ? 7.063 11.825 58.657 1.00 6.55 21 ILE Q N 1
ATOM 4203 C CA . ILE C 2 35 ? 7.958 11.853 57.541 1.00 6.86 21 ILE Q CA 1
ATOM 4204 C C . ILE C 2 35 ? 7.279 12.697 56.488 1.00 5.87 21 ILE Q C 1
ATOM 4205 O O . ILE C 2 35 ? 6.227 12.358 55.968 1.00 7.39 21 ILE Q O 1
ATOM 4210 N N . THR C 2 36 ? 7.848 13.864 56.204 1.00 6.00 22 THR Q N 1
ATOM 4211 C CA . THR C 2 36 ? 7.312 14.765 55.214 1.00 5.48 22 THR Q CA 1
ATOM 4212 C C . THR C 2 36 ? 7.917 14.441 53.848 1.00 5.86 22 THR Q C 1
ATOM 4213 O O . THR C 2 36 ? 8.840 13.616 53.772 1.00 5.93 22 THR Q O 1
ATOM 4217 N N . ARG C 2 37 ? 7.385 15.057 52.816 1.00 5.45 23 ARG Q N 1
ATOM 4218 C CA . ARG C 2 37 ? 7.838 14.834 51.437 1.00 6.16 23 ARG Q CA 1
ATOM 4219 C C . ARG C 2 37 ? 7.769 13.363 51.047 1.00 5.88 23 ARG Q C 1
ATOM 4220 O O . ARG C 2 37 ? 8.652 12.839 50.343 1.00 6.75 23 ARG Q O 1
ATOM 4228 N N . ILE C 2 38 ? 6.726 12.702 51.538 1.00 5.86 24 ILE Q N 1
ATOM 4229 C CA . ILE C 2 38 ? 6.235 11.462 50.991 1.00 6.18 24 ILE Q CA 1
ATOM 4230 C C . ILE C 2 38 ? 4.746 11.622 50.787 1.00 7.36 24 ILE Q C 1
ATOM 4231 O O . ILE C 2 38 ? 4.159 12.619 51.186 1.00 8.78 24 ILE Q O 1
ATOM 4236 N N . GLU C 2 39 ? 4.114 10.619 50.183 1.00 5.96 25 GLU Q N 1
ATOM 4237 C CA . GLU C 2 39 ? 2.676 10.520 50.232 1.00 5.62 25 GLU Q CA 1
ATOM 4238 C C . GLU C 2 39 ? 2.272 9.744 51.494 1.00 6.15 25 GLU Q C 1
ATOM 4239 O O . GLU C 2 39 ? 2.825 8.681 51.749 1.00 6.10 25 GLU Q O 1
ATOM 4245 N N . GLY C 2 40 ? 1.329 10.306 52.260 1.00 6.52 26 GLY Q N 1
ATOM 4246 C CA . GLY C 2 40 ? 0.756 9.595 53.399 1.00 5.68 26 GLY Q CA 1
ATOM 4247 C C . GLY C 2 40 ? 1.508 9.703 54.698 1.00 5.36 26 GLY Q C 1
ATOM 4248 O O . GLY C 2 40 ? 2.443 10.490 54.842 1.00 7.85 26 GLY Q O 1
ATOM 4249 N N . HIS C 2 41 ? 1.117 8.857 55.651 1.00 4.91 27 HIS Q N 1
ATOM 4250 C CA . HIS C 2 41 ? 1.432 9.089 57.062 1.00 5.48 27 HIS Q CA 1
ATOM 4251 C C . HIS C 2 41 ? 2.324 8.007 57.608 1.00 5.21 27 HIS Q C 1
ATOM 4252 O O . HIS C 2 41 ? 1.869 6.910 57.914 1.00 5.11 27 HIS Q O 1
ATOM 4259 N N . LEU C 2 42 ? 3.624 8.358 57.692 1.00 5.33 28 LEU Q N 1
ATOM 4260 C CA . LEU C 2 42 ? 4.635 7.462 58.179 1.00 5.26 28 LEU Q CA 1
ATOM 4261 C C . LEU C 2 42 ? 5.365 7.985 59.376 1.00 5.58 28 LEU Q C 1
ATOM 4262 O O . LEU C 2 42 ? 5.734 9.163 59.433 1.00 6.06 28 LEU Q O 1
ATOM 4267 N N . ARG C 2 43 ? 5.583 7.057 60.317 1.00 6.02 29 ARG Q N 1
ATOM 4268 C CA . ARG C 2 43 ? 6.398 7.266 61.526 1.00 5.97 29 ARG Q CA 1
ATOM 4269 C C . ARG C 2 43 ? 7.575 6.325 61.395 1.00 6.55 29 ARG Q C 1
ATOM 4270 O O . ARG C 2 43 ? 7.381 5.092 61.228 1.00 7.37 29 ARG Q O 1
ATOM 4278 N N . ILE C 2 44 ? 8.793 6.859 61.464 1.00 6.40 30 ILE Q N 1
ATOM 4279 C CA . ILE C 2 44 ? 9.978 6.006 61.535 1.00 7.42 30 ILE Q CA 1
ATOM 4280 C C . ILE C 2 44 ? 10.529 6.057 62.944 1.00 7.75 30 ILE Q C 1
ATOM 4281 O O . ILE C 2 44 ? 10.712 7.139 63.517 1.00 8.07 30 ILE Q O 1
ATOM 4286 N N . MET C 2 45 ? 10.757 4.883 63.536 1.00 6.82 31 MET Q N 1
ATOM 4287 C CA . MET C 2 45 ? 11.452 4.804 64.819 1.00 7.47 31 MET Q CA 1
ATOM 4288 C C . MET C 2 45 ? 12.748 4.072 64.584 1.00 8.05 31 MET Q C 1
ATOM 4289 O O . MET C 2 45 ? 12.775 3.038 63.900 1.00 8.54 31 MET Q O 1
ATOM 4294 N N . VAL C 2 46 ? 13.825 4.596 65.154 1.00 9.53 32 VAL Q N 1
ATOM 4295 C CA . VAL C 2 46 ? 15.129 3.937 65.113 1.00 8.40 32 VAL Q CA 1
ATOM 4296 C C . VAL C 2 46 ? 15.784 3.927 66.478 1.00 8.34 32 VAL Q C 1
ATOM 4297 O O . VAL C 2 46 ? 15.522 4.773 67.324 1.00 10.61 32 VAL Q O 1
ATOM 4301 N N . GLU C 2 47 ? 16.645 2.946 66.696 1.00 10.34 33 GLU Q N 1
ATOM 4302 C CA . GLU C 2 47 ? 17.608 2.951 67.804 1.00 11.08 33 GLU Q CA 1
ATOM 4303 C C . GLU C 2 47 ? 18.961 3.232 67.189 1.00 10.56 33 GLU Q C 1
ATOM 4304 O O . GLU C 2 47 ? 19.340 2.585 66.220 1.00 12.18 33 GLU Q O 1
ATOM 4310 N N . VAL C 2 48 ? 19.674 4.199 67.745 1.00 10.13 34 VAL Q N 1
ATOM 4311 C CA . VAL C 2 48 ? 20.967 4.640 67.252 1.00 10.57 34 VAL Q CA 1
ATOM 4312 C C . VAL C 2 48 ? 22.017 4.320 68.313 1.00 12.05 34 VAL Q C 1
ATOM 4313 O O . VAL C 2 48 ? 21.763 4.457 69.519 1.00 12.48 34 VAL Q O 1
ATOM 4317 N N . GLU C 2 49 ? 23.182 3.854 67.872 1.00 12.00 35 GLU Q N 1
ATOM 4318 C CA . GLU C 2 49 ? 24.292 3.582 68.806 1.00 12.45 35 GLU Q CA 1
ATOM 4319 C C . GLU C 2 49 ? 25.559 4.136 68.200 1.00 14.46 35 GLU Q C 1
ATOM 4320 O O . GLU C 2 49 ? 25.883 3.826 67.036 1.00 14.15 35 GLU Q O 1
ATOM 4326 N N . ASN C 2 50 ? 26.236 5.011 68.949 1.00 13.78 36 ASN Q N 1
ATOM 4327 C CA . ASN C 2 50 ? 27.486 5.632 68.509 1.00 15.24 36 ASN Q CA 1
ATOM 4328 C C . ASN C 2 50 ? 27.312 6.283 67.118 1.00 13.05 36 ASN Q C 1
ATOM 4329 O O . ASN C 2 50 ? 28.148 6.163 66.244 1.00 15.19 36 ASN Q O 1
ATOM 4338 N N . GLY C 2 51 ? 26.165 6.938 66.950 1.00 13.31 37 GLY Q N 1
ATOM 4339 C CA . GLY C 2 51 ? 25.873 7.680 65.733 1.00 12.87 37 GLY Q CA 1
ATOM 4340 C C . GLY C 2 51 ? 25.439 6.905 64.503 1.00 12.74 37 GLY Q C 1
ATOM 4341 O O . GLY C 2 51 ? 25.292 7.507 63.430 1.00 12.42 37 GLY Q O 1
ATOM 4342 N N . LYS C 2 52 ? 25.195 5.600 64.627 1.00 11.69 38 LYS Q N 1
ATOM 4343 C CA . LYS C 2 52 ? 24.634 4.824 63.509 1.00 11.85 38 LYS Q CA 1
ATOM 4344 C C . LYS C 2 52 ? 23.384 4.080 63.941 1.00 10.89 38 LYS Q C 1
ATOM 4345 O O . LYS C 2 52 ? 23.280 3.538 65.054 1.00 12.18 38 LYS Q O 1
ATOM 4351 N N . VAL C 2 53 ? 22.446 4.024 63.003 1.00 10.29 39 VAL Q N 1
ATOM 4352 C CA . VAL C 2 53 ? 21.199 3.293 63.243 1.00 9.91 39 VAL Q CA 1
ATOM 4353 C C . VAL C 2 53 ? 21.500 1.809 63.429 1.00 10.51 39 VAL Q C 1
ATOM 4354 O O . VAL C 2 53 ? 22.154 1.193 62.609 1.00 11.18 39 VAL Q O 1
ATOM 4358 N N . LYS C 2 54 ? 21.022 1.264 64.546 1.00 11.47 40 LYS Q N 1
ATOM 4359 C CA . LYS C 2 54 ? 21.222 -0.148 64.881 1.00 11.90 40 LYS Q CA 1
ATOM 4360 C C . LYS C 2 54 ? 19.965 -0.980 64.697 1.00 10.65 40 LYS Q C 1
ATOM 4361 O O . LYS C 2 54 ? 20.074 -2.177 64.469 1.00 11.57 40 LYS Q O 1
ATOM 4372 N N . ASP C 2 55 ? 18.776 -0.367 64.805 1.00 10.01 41 ASP Q N 1
ATOM 4373 C CA . ASP C 2 55 ? 17.539 -1.057 64.548 1.00 10.17 41 ASP Q CA 1
ATOM 4374 C C . ASP C 2 55 ? 16.506 -0.029 64.104 1.00 8.87 41 ASP Q C 1
ATOM 4375 O O . ASP C 2 55 ? 16.657 1.179 64.350 1.00 9.79 41 ASP Q O 1
ATOM 4380 N N . ALA C 2 56 ? 15.467 -0.511 63.431 1.00 7.95 42 ALA Q N 1
ATOM 4381 C CA . ALA C 2 56 ? 14.536 0.347 62.747 1.00 8.46 42 ALA Q CA 1
ATOM 4382 C C . ALA C 2 56 ? 13.163 -0.292 62.610 1.00 7.84 42 ALA Q C 1
ATOM 4383 O O . ALA C 2 56 ? 13.028 -1.527 62.511 1.00 7.72 42 ALA Q O 1
ATOM 4385 N N . TRP C 2 57 ? 12.160 0.573 62.618 1.00 7.31 43 TRP Q N 1
ATOM 4386 C CA . TRP C 2 57 ? 10.733 0.228 62.469 1.00 7.19 43 TRP Q CA 1
ATOM 4387 C C . TRP C 2 57 ? 10.048 1.214 61.521 1.00 6.37 43 TRP Q C 1
ATOM 4388 O O . TRP C 2 57 ? 10.182 2.426 61.687 1.00 8.35 43 TRP Q O 1
ATOM 4399 N N . SER C 2 58 ? 9.316 0.673 60.547 1.00 6.59 44 SER Q N 1
ATOM 4400 C CA . SER C 2 58 ? 8.505 1.460 59.622 1.00 5.93 44 SER Q CA 1
ATOM 4401 C C . SER C 2 58 ? 7.038 1.370 60.010 1.00 5.66 44 SER Q C 1
ATOM 4402 O O . SER C 2 58 ? 6.436 0.321 59.832 1.00 6.32 44 SER Q O 1
ATOM 4405 N N . SER C 2 59 ? 6.520 2.458 60.582 1.00 4.66 45 SER Q N 1
ATOM 4406 C CA . SER C 2 59 ? 5.203 2.441 61.211 1.00 5.77 45 SER Q CA 1
ATOM 4407 C C . SER C 2 59 ? 4.176 3.307 60.457 1.00 5.51 45 SER Q C 1
ATOM 4408 O O . SER C 2 59 ? 4.169 4.524 60.561 1.00 7.04 45 SER Q O 1
ATOM 4411 N N . SER C 2 60 ? 3.363 2.677 59.636 1.00 5.04 46 SER Q N 1
ATOM 4412 C CA . SER C 2 60 ? 2.353 3.386 58.884 1.00 4.79 46 SER Q CA 1
ATOM 4413 C C . SER C 2 60 ? 1.161 3.729 59.754 1.00 5.11 46 SER Q C 1
ATOM 4414 O O . SER C 2 60 ? 0.626 2.853 60.475 1.00 6.16 46 SER Q O 1
ATOM 4417 N N . GLN C 2 61 ? 0.718 4.991 59.678 1.00 4.95 47 GLN Q N 1
ATOM 4418 C CA . GLN C 2 61 ? -0.147 5.600 60.713 1.00 5.55 47 GLN Q CA 1
ATOM 4419 C C . GLN C 2 61 ? -1.597 5.900 60.322 1.00 5.31 47 GLN Q C 1
ATOM 4420 O O . GLN C 2 61 ? -2.330 6.501 61.136 1.00 6.37 47 GLN Q O 1
ATOM 4426 N N . LEU C 2 62 ? -2.036 5.505 59.130 1.00 4.89 48 LEU Q N 1
ATOM 4427 C CA . LEU C 2 62 ? -3.402 5.703 58.715 1.00 4.88 48 LEU Q CA 1
ATOM 4428 C C . LEU C 2 62 ? -3.906 4.424 58.069 1.00 5.31 48 LEU Q C 1
ATOM 4429 O O . LEU C 2 62 ? -3.230 3.816 57.208 1.00 5.34 48 LEU Q O 1
ATOM 4434 N N . PHE C 2 63 ? -5.134 4.035 58.446 1.00 5.20 49 PHE Q N 1
ATOM 4435 C CA . PHE C 2 63 ? -5.870 2.969 57.762 1.00 4.95 49 PHE Q CA 1
ATOM 4436 C C . PHE C 2 63 ? -7.162 3.545 57.194 1.00 4.39 49 PHE Q C 1
ATOM 4437 O O . PHE C 2 63 ? -7.845 4.288 57.892 1.00 5.76 49 PHE Q O 1
ATOM 4445 N N . ARG C 2 64 ? -7.497 3.144 55.960 1.00 3.72 50 ARG Q N 1
ATOM 4446 C CA . ARG C 2 64 ? -8.774 3.516 55.326 1.00 4.27 50 ARG Q CA 1
ATOM 4447 C C . ARG C 2 64 ? -9.673 2.291 55.054 1.00 5.18 50 ARG Q C 1
ATOM 4448 O O . ARG C 2 64 ? -10.859 2.303 55.315 1.00 5.87 50 ARG Q O 1
ATOM 4456 N N . GLY C 2 65 ? -9.116 1.214 54.506 1.00 5.17 51 GLY Q N 1
ATOM 4457 C CA . GLY C 2 65 ? -9.857 -0.041 54.360 1.00 5.27 51 GLY Q CA 1
ATOM 4458 C C . GLY C 2 65 ? -10.646 -0.218 53.096 1.00 4.66 51 GLY Q C 1
ATOM 4459 O O . GLY C 2 65 ? -11.757 -0.721 53.117 1.00 5.23 51 GLY Q O 1
ATOM 4460 N N . LEU C 2 66 ? -10.025 0.166 51.972 1.00 4.69 52 LEU Q N 1
ATOM 4461 C CA . LEU C 2 66 ? -10.673 0.035 50.669 1.00 5.07 52 LEU Q CA 1
ATOM 4462 C C . LEU C 2 66 ? -11.055 -1.413 50.357 1.00 4.89 52 LEU Q C 1
ATOM 4463 O O . LEU C 2 66 ? -12.079 -1.640 49.729 1.00 5.19 52 LEU Q O 1
ATOM 4468 N N . GLU C 2 67 ? -10.283 -2.417 50.807 1.00 4.79 53 GLU Q N 1
ATOM 4469 C CA . GLU C 2 67 ? -10.624 -3.820 50.521 1.00 5.49 53 GLU Q CA 1
ATOM 4470 C C . GLU C 2 67 ? -11.931 -4.203 51.215 1.00 5.87 53 GLU Q C 1
ATOM 4471 O O . GLU C 2 67 ? -12.740 -4.927 50.685 1.00 7.82 53 GLU Q O 1
ATOM 4477 N N . ILE C 2 68 ? -12.131 -3.689 52.428 1.00 5.52 54 ILE Q N 1
ATOM 4478 C CA . ILE C 2 68 ? -13.375 -3.922 53.196 1.00 5.49 54 ILE Q CA 1
ATOM 4479 C C . ILE C 2 68 ? -14.584 -3.251 52.510 1.00 4.60 54 ILE Q C 1
ATOM 4480 O O . ILE C 2 68 ? -15.644 -3.846 52.302 1.00 5.61 54 ILE Q O 1
ATOM 4485 N N . ILE C 2 69 ? -14.361 -1.991 52.101 1.00 5.11 55 ILE Q N 1
ATOM 4486 C CA . ILE C 2 69 ? -15.361 -1.190 51.452 1.00 5.45 55 ILE Q CA 1
ATOM 4487 C C . ILE C 2 69 ? -15.860 -1.821 50.133 1.00 5.08 55 ILE Q C 1
ATOM 4488 O O . ILE C 2 69 ? -17.050 -1.748 49.787 1.00 5.48 55 ILE Q O 1
ATOM 4493 N N . LEU C 2 70 ? -14.955 -2.493 49.403 1.00 4.54 56 LEU Q N 1
ATOM 4494 C CA . LEU C 2 70 ? -15.352 -3.089 48.143 1.00 4.92 56 LEU Q CA 1
ATOM 4495 C C . LEU C 2 70 ? -16.197 -4.351 48.225 1.00 5.57 56 LEU Q C 1
ATOM 4496 O O . LEU C 2 70 ? -16.875 -4.710 47.250 1.00 6.68 56 LEU Q O 1
ATOM 4501 N N . LYS C 2 71 ? -16.233 -5.007 49.385 1.00 6.44 57 LYS Q N 1
ATOM 4502 C CA . LYS C 2 71 ? -16.968 -6.270 49.487 1.00 6.70 57 LYS Q CA 1
ATOM 4503 C C . LYS C 2 71 ? -18.441 -6.073 49.138 1.00 6.83 57 LYS Q C 1
ATOM 4504 O O . LYS C 2 71 ? -19.098 -5.175 49.627 1.00 8.26 57 LYS Q O 1
ATOM 4510 N N . GLY C 2 72 ? -18.953 -6.935 48.262 1.00 6.71 58 GLY Q N 1
ATOM 4511 C CA . GLY C 2 72 ? -20.350 -6.899 47.898 1.00 7.77 58 GLY Q CA 1
ATOM 4512 C C . GLY C 2 72 ? -20.667 -5.964 46.775 1.00 7.44 58 GLY Q C 1
ATOM 4513 O O . GLY C 2 72 ? -21.811 -5.971 46.265 1.00 8.82 58 GLY Q O 1
ATOM 4514 N N . ARG C 2 73 ? -19.711 -5.138 46.357 1.00 6.55 59 ARG Q N 1
ATOM 4515 C CA . ARG C 2 73 ? -19.963 -4.192 45.271 1.00 5.41 59 ARG Q CA 1
ATOM 4516 C C . ARG C 2 73 ? -19.859 -4.802 43.859 1.00 5.83 59 ARG Q C 1
ATOM 4517 O O . ARG C 2 73 ? -19.389 -5.926 43.665 1.00 6.65 59 ARG Q O 1
ATOM 4525 N N . ASP C 2 74 ? -20.273 -4.019 42.865 1.00 7.65 60 ASP Q N 1
ATOM 4526 C CA . ASP C 2 74 ? -20.147 -4.380 41.464 1.00 6.72 60 ASP Q CA 1
ATOM 4527 C C . ASP C 2 74 ? -18.667 -4.399 41.094 1.00 6.07 60 ASP Q C 1
ATOM 4528 O O . ASP C 2 74 ? -17.998 -3.401 41.283 1.00 6.44 60 ASP Q O 1
ATOM 4533 N N . PRO C 2 75 ? -18.167 -5.505 40.491 1.00 5.95 61 PRO Q N 1
ATOM 4534 C CA . PRO C 2 75 ? -16.766 -5.518 40.057 1.00 5.60 61 PRO Q CA 1
ATOM 4535 C C . PRO C 2 75 ? -16.378 -4.365 39.116 1.00 4.85 61 PRO Q C 1
ATOM 4536 O O . PRO C 2 75 ? -15.202 -3.942 39.127 1.00 5.52 61 PRO Q O 1
ATOM 4540 N N . ARG C 2 76 ? -17.342 -3.883 38.303 1.00 4.62 62 ARG Q N 1
ATOM 4541 C CA . ARG C 2 76 ? -17.038 -2.749 37.442 1.00 4.43 62 ARG Q CA 1
ATOM 4542 C C . ARG C 2 76 ? -16.698 -1.500 38.243 1.00 4.87 62 ARG Q C 1
ATOM 4543 O O . ARG C 2 76 ? -16.019 -0.593 37.722 1.00 6.19 62 ARG Q O 1
ATOM 4551 N N . ASP C 2 77 ? -17.162 -1.411 39.480 1.00 5.65 63 ASP Q N 1
ATOM 4552 C CA . ASP C 2 77 ? -16.915 -0.205 40.277 1.00 4.80 63 ASP Q CA 1
ATOM 4553 C C . ASP C 2 77 ? -15.530 -0.218 40.917 1.00 4.18 63 ASP Q C 1
ATOM 4554 O O . ASP C 2 77 ? -15.069 0.822 41.394 1.00 5.11 63 ASP Q O 1
ATOM 4559 N N . ALA C 2 78 ? -14.864 -1.381 40.948 1.00 4.88 64 ALA Q N 1
ATOM 4560 C CA . ALA C 2 78 ? -13.656 -1.500 41.770 1.00 4.56 64 ALA Q CA 1
ATOM 4561 C C . ALA C 2 78 ? -12.599 -0.477 41.388 1.00 4.69 64 ALA Q C 1
ATOM 4562 O O . ALA C 2 78 ? -12.052 0.161 42.250 1.00 5.26 64 ALA Q O 1
ATOM 4564 N N . GLN C 2 79 ? -12.345 -0.300 40.090 1.00 4.17 65 GLN Q N 1
ATOM 4565 C CA . GLN C 2 79 ? -11.295 0.610 39.666 1.00 4.32 65 GLN Q CA 1
ATOM 4566 C C . GLN C 2 79 ? -11.484 2.047 40.122 1.00 4.05 65 GLN Q C 1
ATOM 4567 O O . GLN C 2 79 ? -10.503 2.746 40.315 1.00 4.22 65 GLN Q O 1
ATOM 4573 N N . HIS C 2 80 ? -12.715 2.470 40.291 1.00 3.96 66 HIS Q N 1
ATOM 4574 C CA . HIS C 2 80 ? -13.011 3.848 40.699 1.00 3.82 66 HIS Q CA 1
ATOM 4575 C C . HIS C 2 80 ? -12.675 4.042 42.169 1.00 3.57 66 HIS Q C 1
ATOM 4576 O O . HIS C 2 80 ? -12.197 5.079 42.554 1.00 4.87 66 HIS Q O 1
ATOM 4583 N N . PHE C 2 81 ? -12.973 3.024 42.991 1.00 3.89 67 PHE Q N 1
ATOM 4584 C CA . PHE C 2 81 ? -12.594 3.032 44.393 1.00 4.06 67 PHE Q CA 1
ATOM 4585 C C . PHE C 2 81 ? -11.083 2.860 44.566 1.00 3.81 67 PHE Q C 1
ATOM 4586 O O . PHE C 2 81 ? -10.454 3.601 45.322 1.00 4.16 67 PHE Q O 1
ATOM 4594 N N . THR C 2 82 ? -10.495 1.849 43.905 1.00 3.76 68 THR Q N 1
ATOM 4595 C CA . THR C 2 82 ? -9.095 1.586 44.183 1.00 3.98 68 THR Q CA 1
ATOM 4596 C C . THR C 2 82 ? -8.205 2.692 43.626 1.00 3.52 68 THR Q C 1
ATOM 4597 O O . THR C 2 82 ? -7.099 2.850 44.130 1.00 3.73 68 THR Q O 1
ATOM 4601 N N . GLN C 2 83 ? -8.635 3.420 42.599 1.00 3.30 69 GLN Q N 1
ATOM 4602 C CA . GLN C 2 83 ? -7.801 4.505 42.127 1.00 3.92 69 GLN Q CA 1
ATOM 4603 C C . GLN C 2 83 ? -7.469 5.464 43.300 1.00 3.45 69 GLN Q C 1
ATOM 4604 O O . GLN C 2 83 ? -6.422 6.100 43.360 1.00 4.41 69 GLN Q O 1
ATOM 4610 N N . ARG C 2 84 ? -8.458 5.627 44.179 1.00 3.98 70 ARG Q N 1
ATOM 4611 C CA . ARG C 2 84 ? -8.356 6.486 45.332 1.00 4.27 70 ARG Q CA 1
ATOM 4612 C C . ARG C 2 84 ? -7.522 5.886 46.455 1.00 4.28 70 ARG Q C 1
ATOM 4613 O O . ARG C 2 84 ? -7.371 6.510 47.526 1.00 5.38 70 ARG Q O 1
ATOM 4621 N N . ALA C 2 85 ? -6.912 4.719 46.211 1.00 4.18 71 ALA Q N 1
ATOM 4622 C CA . ALA C 2 85 ? -5.824 4.338 47.106 1.00 4.22 71 ALA Q CA 1
ATOM 4623 C C . ALA C 2 85 ? -4.755 5.460 47.187 1.00 4.69 71 ALA Q C 1
ATOM 4624 O O . ALA C 2 85 ? -4.086 5.657 48.192 1.00 6.06 71 ALA Q O 1
ATOM 4626 N N . CYS C 2 86 ? -4.572 6.168 46.065 1.00 5.09 72 CYS Q N 1
ATOM 4627 C CA . CYS C 2 86 ? -3.513 7.153 46.004 1.00 5.27 72 CYS Q CA 1
ATOM 4628 C C . CYS C 2 86 ? -3.653 8.061 44.815 1.00 4.51 72 CYS Q C 1
ATOM 4629 O O . CYS C 2 86 ? -3.914 7.616 43.695 1.00 4.60 72 CYS Q O 1
ATOM 4632 N N . GLY C 2 87 ? -3.453 9.357 45.067 1.00 4.60 73 GLY Q N 1
ATOM 4633 C CA . GLY C 2 87 ? -3.479 10.344 43.970 1.00 4.95 73 GLY Q CA 1
ATOM 4634 C C . GLY C 2 87 ? -2.124 10.860 43.523 1.00 4.61 73 GLY Q C 1
ATOM 4635 O O . GLY C 2 87 ? -2.043 11.690 42.624 1.00 6.04 73 GLY Q O 1
ATOM 4636 N N . VAL C 2 88 ? -1.062 10.384 44.161 1.00 4.11 74 VAL Q N 1
ATOM 4637 C CA . VAL C 2 88 ? 0.289 10.629 43.663 1.00 4.63 74 VAL Q CA 1
ATOM 4638 C C . VAL C 2 88 ? 0.534 9.662 42.506 1.00 4.78 74 VAL Q C 1
ATOM 4639 O O . VAL C 2 88 ? 0.725 10.094 41.354 1.00 5.35 74 VAL Q O 1
ATOM 4650 N N . THR C 2 90 ? -1.593 8.273 40.893 1.00 4.89 76 THR Q N 1
ATOM 4651 C CA . THR C 2 90 ? -2.883 8.230 40.246 1.00 5.29 76 THR Q CA 1
ATOM 4652 C C . THR C 2 90 ? -2.778 7.304 39.026 1.00 4.92 76 THR Q C 1
ATOM 4653 O O . THR C 2 90 ? -1.675 6.952 38.575 1.00 5.35 76 THR Q O 1
ATOM 4657 N N . TYR C 2 91 ? -3.928 6.877 38.535 1.00 4.42 77 TYR Q N 1
ATOM 4658 C CA . TYR C 2 91 ? -4.092 5.948 37.417 1.00 3.82 77 TYR Q CA 1
ATOM 4659 C C . TYR C 2 91 ? -3.714 4.506 37.750 1.00 3.55 77 TYR Q C 1
ATOM 4660 O O . TYR C 2 91 ? -4.426 3.558 37.380 1.00 4.82 77 TYR Q O 1
ATOM 4669 N N . VAL C 2 92 ? -2.574 4.278 38.392 1.00 4.02 78 VAL Q N 1
ATOM 4670 C CA . VAL C 2 92 ? -2.040 2.916 38.422 1.00 4.00 78 VAL Q CA 1
ATOM 4671 C C . VAL C 2 92 ? -2.965 1.885 39.060 1.00 4.32 78 VAL Q C 1
ATOM 4672 O O . VAL C 2 92 ? -3.029 0.760 38.605 1.00 4.16 78 VAL Q O 1
ATOM 4676 N N . HIS C 2 93 ? -3.706 2.285 40.086 1.00 3.51 79 HIS Q N 1
ATOM 4677 C CA . HIS C 2 93 ? -4.647 1.340 40.686 1.00 4.45 79 HIS Q CA 1
ATOM 4678 C C . HIS C 2 93 ? -5.881 1.147 39.813 1.00 4.45 79 HIS Q C 1
ATOM 4679 O O . HIS C 2 93 ? -6.423 0.060 39.802 1.00 4.30 79 HIS Q O 1
ATOM 4686 N N . ALA C 2 94 ? -6.315 2.175 39.076 1.00 3.46 80 ALA Q N 1
ATOM 4687 C CA . ALA C 2 94 ? -7.419 1.958 38.105 1.00 3.79 80 ALA Q CA 1
ATOM 4688 C C . ALA C 2 94 ? -6.942 0.948 37.044 1.00 4.24 80 ALA Q C 1
ATOM 4689 O O . ALA C 2 94 ? -7.730 0.079 36.609 1.00 4.69 80 ALA Q O 1
ATOM 4691 N N . LEU C 2 95 ? -5.666 1.067 36.626 1.00 3.56 81 LEU Q N 1
ATOM 4692 C CA . LEU C 2 95 ? -5.101 0.112 35.657 1.00 4.07 81 LEU Q CA 1
ATOM 4693 C C . LEU C 2 95 ? -5.038 -1.286 36.233 1.00 3.98 81 LEU Q C 1
ATOM 4694 O O . LEU C 2 95 ? -5.463 -2.261 35.565 1.00 4.62 81 LEU Q O 1
ATOM 4699 N N . ALA C 2 96 ? -4.502 -1.410 37.444 1.00 3.95 82 ALA Q N 1
ATOM 4700 C CA . ALA C 2 96 ? -4.403 -2.732 38.009 1.00 4.30 82 ALA Q CA 1
ATOM 4701 C C . ALA C 2 96 ? -5.761 -3.363 38.228 1.00 4.38 82 ALA Q C 1
ATOM 4702 O O . ALA C 2 96 ? -5.931 -4.561 37.977 1.00 4.91 82 ALA Q O 1
ATOM 4704 N N . SER C 2 97 ? -6.729 -2.585 38.687 1.00 4.33 83 SER Q N 1
ATOM 4705 C CA . SER C 2 97 ? -8.084 -3.117 38.850 1.00 4.63 83 SER Q CA 1
ATOM 4706 C C . SER C 2 97 ? -8.711 -3.488 37.532 1.00 4.93 83 SER Q C 1
ATOM 4707 O O . SER C 2 97 ? -9.429 -4.492 37.437 1.00 5.19 83 SER Q O 1
ATOM 4710 N N . SER C 2 98 ? -8.453 -2.672 36.519 1.00 4.71 84 SER Q N 1
ATOM 4711 C CA . SER C 2 98 ? -9.022 -3.007 35.205 1.00 5.00 84 SER Q CA 1
ATOM 4712 C C . SER C 2 98 ? -8.402 -4.271 34.643 1.00 5.05 84 SER Q C 1
ATOM 4713 O O . SER C 2 98 ? -9.090 -5.134 34.129 1.00 6.31 84 SER Q O 1
ATOM 4716 N N . ARG C 2 99 ? -7.090 -4.432 34.809 1.00 4.50 85 ARG Q N 1
ATOM 4717 C CA . ARG C 2 99 ? -6.419 -5.643 34.396 1.00 5.33 85 ARG Q CA 1
ATOM 4718 C C . ARG C 2 99 ? -6.987 -6.847 35.200 1.00 4.83 85 ARG Q C 1
ATOM 4719 O O . ARG C 2 99 ? -7.158 -7.947 34.659 1.00 5.84 85 ARG Q O 1
ATOM 4727 N N . CYS C 2 100 ? -7.237 -6.632 36.488 1.00 4.70 86 CYS Q N 1
ATOM 4728 C CA . CYS C 2 100 ? -7.700 -7.686 37.366 1.00 4.87 86 CYS Q CA 1
ATOM 4729 C C . CYS C 2 100 ? -9.108 -8.149 36.949 1.00 5.00 86 CYS Q C 1
ATOM 4730 O O . CYS C 2 100 ? -9.370 -9.359 36.804 1.00 5.51 86 CYS Q O 1
ATOM 4733 N N . VAL C 2 101 ? -10.014 -7.213 36.748 1.00 5.36 87 VAL Q N 1
ATOM 4734 C CA . VAL C 2 101 ? -11.375 -7.537 36.369 1.00 5.49 87 VAL Q CA 1
ATOM 4735 C C . VAL C 2 101 ? -11.406 -8.091 34.930 1.00 5.67 87 VAL Q C 1
ATOM 4736 O O . VAL C 2 101 ? -12.165 -9.025 34.642 1.00 6.11 87 VAL Q O 1
ATOM 4740 N N . ASP C 2 102 ? -10.572 -7.544 34.038 1.00 6.01 88 ASP Q N 1
ATOM 4741 C CA . ASP C 2 102 ? -10.472 -8.089 32.685 1.00 6.23 88 ASP Q CA 1
ATOM 4742 C C . ASP C 2 102 ? -10.076 -9.576 32.771 1.00 6.11 88 ASP Q C 1
ATOM 4743 O O . ASP C 2 102 ? -10.629 -10.413 32.044 1.00 7.22 88 ASP Q O 1
ATOM 4748 N N . ASP C 2 103 ? -9.124 -9.901 33.642 1.00 6.47 89 ASP Q N 1
ATOM 4749 C CA . ASP C 2 103 ? -8.698 -11.292 33.842 1.00 6.41 89 ASP Q CA 1
ATOM 4750 C C . ASP C 2 103 ? -9.832 -12.126 34.407 1.00 6.25 89 ASP Q C 1
ATOM 4751 O O . ASP C 2 103 ? -10.085 -13.234 33.938 1.00 7.95 89 ASP Q O 1
ATOM 4756 N N . ALA C 2 104 ? -10.534 -11.589 35.396 1.00 6.13 90 ALA Q N 1
ATOM 4757 C CA . ALA C 2 104 ? -11.632 -12.325 36.047 1.00 6.41 90 ALA Q CA 1
ATOM 4758 C C . ALA C 2 104 ? -12.790 -12.622 35.123 1.00 6.65 90 ALA Q C 1
ATOM 4759 O O . ALA C 2 104 ? -13.389 -13.688 35.202 1.00 7.51 90 ALA Q O 1
ATOM 4761 N N . VAL C 2 105 ? -13.059 -11.708 34.190 1.00 6.66 91 VAL Q N 1
ATOM 4762 C CA . VAL C 2 105 ? -14.171 -11.934 33.234 1.00 6.74 91 VAL Q CA 1
ATOM 4763 C C . VAL C 2 105 ? -13.660 -12.606 31.961 1.00 7.43 91 VAL Q C 1
ATOM 4764 O O . VAL C 2 105 ? -14.476 -12.916 31.061 1.00 8.08 91 VAL Q O 1
ATOM 4768 N N . LYS C 2 106 ? -12.349 -12.835 31.897 1.00 6.55 92 LYS Q N 1
ATOM 4769 C CA . LYS C 2 106 ? -11.693 -13.486 30.751 1.00 6.97 92 LYS Q CA 1
ATOM 4770 C C . LYS C 2 106 ? -11.960 -12.755 29.425 1.00 7.18 92 LYS Q C 1
ATOM 4771 O O . LYS C 2 106 ? -12.255 -13.346 28.408 1.00 9.64 92 LYS Q O 1
ATOM 4782 N N . VAL C 2 107 ? -11.723 -11.438 29.455 1.00 6.26 93 VAL Q N 1
ATOM 4783 C CA . VAL C 2 107 ? -11.722 -10.627 28.253 1.00 6.72 93 VAL Q CA 1
ATOM 4784 C C . VAL C 2 107 ? -10.288 -10.229 27.897 1.00 7.30 93 VAL Q C 1
ATOM 4785 O O . VAL C 2 107 ? -9.484 -9.850 28.778 1.00 8.04 93 VAL Q O 1
ATOM 4789 N N . SER C 2 108 ? -9.971 -10.287 26.603 1.00 6.65 94 SER Q N 1
ATOM 4790 C CA . SER C 2 108 ? -8.719 -9.763 26.082 1.00 7.30 94 SER Q CA 1
ATOM 4791 C C . SER C 2 108 ? -8.959 -8.397 25.466 1.00 6.55 94 SER Q C 1
ATOM 4792 O O . SER C 2 108 ? -9.740 -8.242 24.524 1.00 7.38 94 SER Q O 1
ATOM 4797 N N . ILE C 2 109 ? -8.333 -7.377 26.022 1.00 6.09 95 ILE Q N 1
ATOM 4798 C CA . ILE C 2 109 ? -8.541 -6.044 25.520 1.00 6.88 95 ILE Q CA 1
ATOM 4799 C C . ILE C 2 109 ? -7.943 -5.896 24.112 1.00 6.21 95 ILE Q C 1
ATOM 4800 O O . ILE C 2 109 ? -6.949 -6.539 23.775 1.00 6.91 95 ILE Q O 1
ATOM 4805 N N . PRO C 2 110 ? -8.508 -4.995 23.306 1.00 6.12 96 PRO Q N 1
ATOM 4806 C CA . PRO C 2 110 ? -7.974 -4.743 21.959 1.00 7.46 96 PRO Q CA 1
ATOM 4807 C C . PRO C 2 110 ? -6.565 -4.151 22.031 1.00 5.93 96 PRO Q C 1
ATOM 4808 O O . PRO C 2 110 ? -6.198 -3.489 23.025 1.00 5.71 96 PRO Q O 1
ATOM 4812 N N . ALA C 2 111 ? -5.801 -4.337 20.948 1.00 7.17 97 ALA Q N 1
ATOM 4813 C CA . ALA C 2 111 ? -4.455 -3.809 20.896 1.00 6.58 97 ALA Q CA 1
ATOM 4814 C C . ALA C 2 111 ? -4.411 -2.317 21.218 1.00 5.91 97 ALA Q C 1
ATOM 4815 O O . ALA C 2 111 ? -3.491 -1.868 21.914 1.00 6.43 97 ALA Q O 1
ATOM 4817 N N . ASN C 2 112 ? -5.341 -1.547 20.655 1.00 6.02 98 ASN Q N 1
ATOM 4818 C CA . ASN C 2 112 ? -5.328 -0.082 20.893 1.00 6.60 98 ASN Q CA 1
ATOM 4819 C C . ASN C 2 112 ? -5.458 0.252 22.364 1.00 6.16 98 ASN Q C 1
ATOM 4820 O O . ASN C 2 112 ? -4.909 1.258 22.805 1.00 6.38 98 ASN Q O 1
ATOM 4825 N N . ALA C 2 113 ? -6.235 -0.578 23.062 1.00 4.98 99 ALA Q N 1
ATOM 4826 C CA . ALA C 2 113 ? -6.431 -0.340 24.491 1.00 5.49 99 ALA Q CA 1
ATOM 4827 C C . ALA C 2 113 ? -5.180 -0.675 25.287 1.00 4.98 99 ALA Q C 1
ATOM 4828 O O . ALA C 2 113 ? -4.834 0.028 26.262 1.00 4.94 99 ALA Q O 1
ATOM 4830 N N . ARG C 2 114 ? -4.525 -1.764 24.897 1.00 5.21 100 ARG Q N 1
ATOM 4831 C CA . ARG C 2 114 ? -3.216 -2.086 25.509 1.00 4.42 100 ARG Q CA 1
ATOM 4832 C C . ARG C 2 114 ? -2.254 -0.896 25.318 1.00 5.12 100 ARG Q C 1
ATOM 4833 O O . ARG C 2 114 ? -1.569 -0.438 26.243 1.00 5.68 100 ARG Q O 1
ATOM 4841 N N . MET C 2 115 ? -2.194 -0.395 24.086 1.00 5.54 101 MET Q N 1
ATOM 4842 C CA . MET C 2 115 ? -1.282 0.723 23.756 1.00 5.82 101 MET Q CA 1
ATOM 4843 C C . MET C 2 115 ? -1.653 1.963 24.550 1.00 5.04 101 MET Q C 1
ATOM 4844 O O . MET C 2 115 ? -0.772 2.632 25.128 1.00 5.41 101 MET Q O 1
ATOM 4849 N N . MET C 2 116 ? -2.946 2.282 24.652 1.00 4.49 102 MET Q N 1
ATOM 4850 C CA . MET C 2 116 ? -3.336 3.518 25.331 1.00 4.48 102 MET Q CA 1
ATOM 4851 C C . MET C 2 116 ? -3.049 3.399 26.834 1.00 4.61 102 MET Q C 1
ATOM 4852 O O . MET C 2 116 ? -2.564 4.327 27.486 1.00 4.74 102 MET Q O 1
ATOM 4857 N N . ARG C 2 117 ? -3.412 2.242 27.404 1.00 4.13 103 ARG Q N 1
ATOM 4858 C CA . ARG C 2 117 ? -3.190 2.016 28.832 1.00 4.30 103 ARG Q CA 1
ATOM 4859 C C . ARG C 2 117 ? -1.702 2.100 29.138 1.00 4.54 103 ARG Q C 1
ATOM 4860 O O . ARG C 2 117 ? -1.308 2.688 30.151 1.00 5.16 103 ARG Q O 1
ATOM 4868 N N . ASN C 2 118 ? -0.849 1.555 28.283 1.00 4.03 104 ASN Q N 1
ATOM 4869 C CA . ASN C 2 118 ? 0.573 1.576 28.572 1.00 4.71 104 ASN Q CA 1
ATOM 4870 C C . ASN C 2 118 ? 1.182 2.952 28.363 1.00 4.56 104 ASN Q C 1
ATOM 4871 O O . ASN C 2 118 ? 2.098 3.325 29.092 1.00 4.97 104 ASN Q O 1
ATOM 4876 N N . LEU C 2 119 ? 0.671 3.725 27.405 1.00 4.63 105 LEU Q N 1
ATOM 4877 C CA . LEU C 2 119 ? 1.119 5.100 27.265 1.00 4.92 105 LEU Q CA 1
ATOM 4878 C C . LEU C 2 119 ? 0.744 5.980 28.438 1.00 4.51 105 LEU Q C 1
ATOM 4879 O O . LEU C 2 119 ? 1.554 6.802 28.868 1.00 4.87 105 LEU Q O 1
ATOM 4884 N N . VAL C 2 120 ? -0.454 5.775 28.988 1.00 3.91 106 VAL Q N 1
ATOM 4885 C CA . VAL C 2 120 ? -0.820 6.533 30.163 1.00 4.09 106 VAL Q CA 1
ATOM 4886 C C . VAL C 2 120 ? 0.124 6.183 31.332 1.00 3.77 106 VAL Q C 1
ATOM 4887 O O . VAL C 2 120 ? 0.506 7.031 32.134 1.00 4.46 106 VAL Q O 1
ATOM 4891 N N . MET C 2 121 ? 0.482 4.901 31.450 1.00 4.10 107 MET Q N 1
ATOM 4892 C CA . MET C 2 121 ? 1.444 4.503 32.451 1.00 4.38 107 MET Q CA 1
ATOM 4893 C C . MET C 2 121 ? 2.778 5.210 32.237 1.00 4.31 107 MET Q C 1
ATOM 4894 O O . MET C 2 121 ? 3.406 5.684 33.199 1.00 4.79 107 MET Q O 1
ATOM 4899 N N . ALA C 2 122 ? 3.242 5.263 30.985 1.00 4.49 108 ALA Q N 1
ATOM 4900 C CA . ALA C 2 122 ? 4.482 5.946 30.672 1.00 4.92 108 ALA Q CA 1
ATOM 4901 C C . ALA C 2 122 ? 4.431 7.414 31.066 1.00 4.14 108 ALA Q C 1
ATOM 4902 O O . ALA C 2 122 ? 5.360 7.921 31.706 1.00 4.91 108 ALA Q O 1
ATOM 4904 N N . SER C 2 123 ? 3.309 8.067 30.740 1.00 4.89 109 SER Q N 1
ATOM 4905 C CA . SER C 2 123 ? 3.135 9.469 31.129 1.00 4.26 109 SER Q CA 1
ATOM 4906 C C . SER C 2 123 ? 3.165 9.644 32.623 1.00 4.32 109 SER Q C 1
ATOM 4907 O O . SER C 2 123 ? 3.698 10.654 33.127 1.00 4.82 109 SER Q O 1
ATOM 4910 N N . GLN C 2 124 ? 2.595 8.688 33.353 1.00 4.62 110 GLN Q N 1
ATOM 4911 C CA . GLN C 2 124 ? 2.668 8.713 34.807 1.00 4.31 110 GLN Q CA 1
ATOM 4912 C C . GLN C 2 124 ? 4.074 8.590 35.327 1.00 4.62 110 GLN Q C 1
ATOM 4913 O O . GLN C 2 124 ? 4.452 9.292 36.268 1.00 5.46 110 GLN Q O 1
ATOM 4919 N N . TYR C 2 125 ? 4.855 7.630 34.793 1.00 4.12 111 TYR Q N 1
ATOM 4920 C CA . TYR C 2 125 ? 6.260 7.548 35.191 1.00 4.68 111 TYR Q CA 1
ATOM 4921 C C . TYR C 2 125 ? 6.960 8.900 35.067 1.00 4.82 111 TYR Q C 1
ATOM 4922 O O . TYR C 2 125 ? 7.728 9.306 35.943 1.00 6.26 111 TYR Q O 1
ATOM 4931 N N . LEU C 2 126 ? 6.737 9.593 33.956 1.00 5.56 112 LEU Q N 1
ATOM 4932 C CA . LEU C 2 126 ? 7.458 10.834 33.738 1.00 5.44 112 LEU Q CA 1
ATOM 4933 C C . LEU C 2 126 ? 7.039 11.922 34.748 1.00 5.29 112 LEU Q C 1
ATOM 4934 O O . LEU C 2 126 ? 7.894 12.591 35.346 1.00 6.75 112 LEU Q O 1
ATOM 4939 N N . HIS C 2 127 ? 5.712 12.068 34.955 1.00 5.63 113 HIS Q N 1
ATOM 4940 C CA . HIS C 2 127 ? 5.236 13.057 35.895 1.00 5.97 113 HIS Q CA 1
ATOM 4941 C C . HIS C 2 127 ? 5.772 12.739 37.289 1.00 6.03 113 HIS Q C 1
ATOM 4942 O O . HIS C 2 127 ? 6.312 13.597 37.972 1.00 6.48 113 HIS Q O 1
ATOM 4949 N N . ASP C 2 128 ? 5.591 11.488 37.693 1.00 5.97 114 ASP Q N 1
ATOM 4950 C CA . ASP C 2 128 ? 5.836 11.061 39.051 1.00 5.72 114 ASP Q CA 1
ATOM 4951 C C . ASP C 2 128 ? 7.337 11.148 39.405 1.00 5.42 114 ASP Q C 1
ATOM 4952 O O . ASP C 2 128 ? 7.728 11.734 40.439 1.00 6.67 114 ASP Q O 1
ATOM 4957 N N . HIS C 2 129 ? 8.204 10.596 38.564 1.00 5.97 115 HIS Q N 1
ATOM 4958 C CA . HIS C 2 129 ? 9.622 10.615 38.907 1.00 5.86 115 HIS Q CA 1
ATOM 4959 C C . HIS C 2 129 ? 10.215 12.034 38.911 1.00 5.85 115 HIS Q C 1
ATOM 4960 O O . HIS C 2 129 ? 11.048 12.352 39.742 1.00 6.32 115 HIS Q O 1
ATOM 4967 N N . LEU C 2 130 ? 9.764 12.907 38.021 1.00 6.21 116 LEU Q N 1
ATOM 4968 C CA . LEU C 2 130 ? 10.247 14.289 38.045 1.00 6.82 116 LEU Q CA 1
ATOM 4969 C C . LEU C 2 130 ? 9.871 14.989 39.337 1.00 6.46 116 LEU Q C 1
ATOM 4970 O O . LEU C 2 130 ? 10.707 15.664 39.923 1.00 7.27 116 LEU Q O 1
ATOM 4979 N N . VAL C 2 131 ? 8.604 14.876 39.738 1.00 5.35 117 VAL Q N 1
ATOM 4980 C CA . VAL C 2 131 ? 8.149 15.517 40.965 1.00 6.86 117 VAL Q CA 1
ATOM 4981 C C . VAL C 2 131 ? 8.891 14.902 42.130 1.00 6.05 117 VAL Q C 1
ATOM 4982 O O . VAL C 2 131 ? 9.269 15.561 43.077 1.00 6.63 117 VAL Q O 1
ATOM 4986 N N . HIS C 2 132 ? 9.056 13.575 42.083 1.00 5.71 118 HIS Q N 1
ATOM 4987 C CA . HIS C 2 132 ? 9.761 12.958 43.212 1.00 5.62 118 HIS Q CA 1
ATOM 4988 C C . HIS C 2 132 ? 11.162 13.504 43.405 1.00 5.74 118 HIS Q C 1
ATOM 4989 O O . HIS C 2 132 ? 11.565 13.931 44.514 1.00 5.91 118 HIS Q O 1
ATOM 4996 N N . PHE C 2 133 ? 11.945 13.513 42.329 1.00 5.90 119 PHE Q N 1
ATOM 4997 C CA . PHE C 2 133 ? 13.330 13.948 42.488 1.00 6.23 119 PHE Q CA 1
ATOM 4998 C C . PHE C 2 133 ? 13.405 15.391 42.990 1.00 5.87 119 PHE Q C 1
ATOM 4999 O O . PHE C 2 133 ? 14.091 15.706 43.970 1.00 6.39 119 PHE Q O 1
ATOM 5007 N N . TYR C 2 134 ? 12.685 16.295 42.333 1.00 5.71 120 TYR Q N 1
ATOM 5008 C CA . TYR C 2 134 ? 12.794 17.713 42.713 1.00 6.03 120 TYR Q CA 1
ATOM 5009 C C . TYR C 2 134 ? 12.075 18.052 43.998 1.00 6.79 120 TYR Q C 1
ATOM 5010 O O . TYR C 2 134 ? 12.656 18.674 44.881 1.00 7.71 120 TYR Q O 1
ATOM 5019 N N . HIS C 2 135 ? 10.791 17.690 44.059 1.00 6.01 121 HIS Q N 1
ATOM 5020 C CA . HIS C 2 135 ? 9.909 18.212 45.076 1.00 6.38 121 HIS Q CA 1
ATOM 5021 C C . HIS C 2 135 ? 9.847 17.378 46.339 1.00 6.41 121 HIS Q C 1
ATOM 5022 O O . HIS C 2 135 ? 9.551 17.933 47.401 1.00 9.26 121 HIS Q O 1
ATOM 5029 N N . ALA C 2 136 ? 10.159 16.097 46.240 1.00 6.04 122 ALA Q N 1
ATOM 5030 C CA . ALA C 2 136 ? 10.256 15.277 47.438 1.00 5.98 122 ALA Q CA 1
ATOM 5031 C C . ALA C 2 136 ? 11.663 15.066 47.922 1.00 6.68 122 ALA Q C 1
ATOM 5032 O O . ALA C 2 136 ? 11.949 15.173 49.121 1.00 9.72 122 ALA Q O 1
ATOM 5034 N N . HIS C 2 137 ? 12.553 14.678 47.014 1.00 6.44 123 HIS Q N 1
ATOM 5035 C CA . HIS C 2 137 ? 13.876 14.215 47.437 1.00 6.67 123 HIS Q CA 1
ATOM 5036 C C . HIS C 2 137 ? 14.940 15.301 47.550 1.00 6.23 123 HIS Q C 1
ATOM 5037 O O . HIS C 2 137 ? 15.763 15.244 48.448 1.00 8.15 123 HIS Q O 1
ATOM 5044 N N . ALA C 2 138 ? 14.952 16.246 46.622 1.00 7.26 124 ALA Q N 1
ATOM 5045 C CA . ALA C 2 138 ? 16.070 17.156 46.531 1.00 7.32 124 ALA Q CA 1
ATOM 5046 C C . ALA C 2 138 ? 16.382 17.951 47.795 1.00 7.34 124 ALA Q C 1
ATOM 5047 O O . ALA C 2 138 ? 17.562 18.181 48.064 1.00 7.67 124 ALA Q O 1
ATOM 5049 N N . LEU C 2 139 ? 15.383 18.318 48.587 1.00 7.25 125 LEU Q N 1
ATOM 5050 C CA . LEU C 2 139 ? 15.656 19.113 49.791 1.00 7.80 125 LEU Q CA 1
ATOM 5051 C C . LEU C 2 139 ? 16.398 18.319 50.863 1.00 7.35 125 LEU Q C 1
ATOM 5052 O O . LEU C 2 139 ? 16.786 18.913 51.875 1.00 8.70 125 LEU Q O 1
ATOM 5057 N N . ASP C 2 140 ? 16.588 17.010 50.671 1.00 6.52 126 ASP Q N 1
ATOM 5058 C CA . ASP C 2 140 ? 17.464 16.242 51.566 1.00 7.17 126 ASP Q CA 1
ATOM 5059 C C . ASP C 2 140 ? 18.939 16.424 51.222 1.00 8.15 126 ASP Q C 1
ATOM 5060 O O . ASP C 2 140 ? 19.808 16.031 52.024 1.00 8.03 126 ASP Q O 1
ATOM 5065 N N . TRP C 2 141 ? 19.224 16.984 50.042 1.00 9.09 127 TRP Q N 1
ATOM 5066 C CA . TRP C 2 141 ? 20.574 17.071 49.495 1.00 8.19 127 TRP Q CA 1
ATOM 5067 C C . TRP C 2 141 ? 21.004 18.491 49.161 1.00 8.80 127 TRP Q C 1
ATOM 5068 O O . TRP C 2 141 ? 22.228 18.752 49.109 1.00 10.25 127 TRP Q O 1
ATOM 5079 N N . VAL C 2 142 ? 20.010 19.360 48.912 1.00 8.60 128 VAL Q N 1
ATOM 5080 C CA . VAL C 2 142 ? 20.200 20.713 48.464 1.00 9.58 128 VAL Q CA 1
ATOM 5081 C C . VAL C 2 142 ? 19.855 21.677 49.608 1.00 10.36 128 VAL Q C 1
ATOM 5082 O O . VAL C 2 142 ? 18.765 21.596 50.186 1.00 11.69 128 VAL Q O 1
ATOM 5086 N N . ASP C 2 143 ? 20.830 22.531 49.961 1.00 10.81 129 ASP Q N 1
ATOM 5087 C CA . ASP C 2 143 ? 20.630 23.615 50.928 1.00 10.56 129 ASP Q CA 1
ATOM 5088 C C . ASP C 2 143 ? 20.146 24.883 50.200 1.00 11.96 129 ASP Q C 1
ATOM 5089 O O . ASP C 2 143 ? 20.946 25.568 49.556 1.00 11.07 129 ASP Q O 1
ATOM 5094 N N . VAL C 2 144 ? 18.851 25.183 50.268 1.00 12.95 130 VAL Q N 1
ATOM 5095 C CA . VAL C 2 144 ? 18.307 26.315 49.533 1.00 13.35 130 VAL Q CA 1
ATOM 5096 C C . VAL C 2 144 ? 18.810 27.654 50.049 1.00 14.05 130 VAL Q C 1
ATOM 5097 O O . VAL C 2 144 ? 19.022 28.578 49.257 1.00 15.10 130 VAL Q O 1
ATOM 5101 N N . THR C 2 145 ? 19.052 27.778 51.336 1.00 14.99 131 THR Q N 1
ATOM 5102 C CA . THR C 2 145 ? 19.631 29.028 51.843 1.00 17.24 131 THR Q CA 1
ATOM 5103 C C . THR C 2 145 ? 21.064 29.261 51.306 1.00 14.04 131 THR Q C 1
ATOM 5104 O O . THR C 2 145 ? 21.441 30.408 51.049 1.00 15.88 131 THR Q O 1
ATOM 5108 N N . ALA C 2 146 ? 21.838 28.204 51.065 1.00 13.36 132 ALA Q N 1
ATOM 5109 C CA . ALA C 2 146 ? 23.162 28.353 50.525 1.00 12.65 132 ALA Q CA 1
ATOM 5110 C C . ALA C 2 146 ? 23.100 28.795 49.064 1.00 11.69 132 ALA Q C 1
ATOM 5111 O O . ALA C 2 146 ? 23.993 29.494 48.580 1.00 10.77 132 ALA Q O 1
ATOM 5113 N N . ALA C 2 147 ? 22.008 28.464 48.379 1.00 11.14 133 ALA Q N 1
ATOM 5114 C CA . ALA C 2 147 ? 21.830 28.999 47.038 1.00 10.41 133 ALA Q CA 1
ATOM 5115 C C . ALA C 2 147 ? 21.805 30.528 46.983 1.00 10.96 133 ALA Q C 1
ATOM 5116 O O . ALA C 2 147 ? 22.190 31.117 45.970 1.00 12.48 133 ALA Q O 1
ATOM 5118 N N . LEU C 2 148 ? 21.354 31.163 48.069 1.00 11.44 134 LEU Q N 1
ATOM 5119 C CA . LEU C 2 148 ? 21.333 32.620 48.164 1.00 11.78 134 LEU Q CA 1
ATOM 5120 C C . LEU C 2 148 ? 22.724 33.217 48.054 1.00 9.98 134 LEU Q C 1
ATOM 5121 O O . LEU C 2 148 ? 22.832 34.402 47.708 1.00 12.36 134 LEU Q O 1
ATOM 5126 N N . LYS C 2 149 ? 23.763 32.455 48.423 1.00 9.74 135 LYS Q N 1
ATOM 5127 C CA . LYS C 2 149 ? 25.150 32.939 48.451 1.00 12.10 135 LYS Q CA 1
ATOM 5128 C C . LYS C 2 149 ? 25.901 32.694 47.171 1.00 12.15 135 LYS Q C 1
ATOM 5129 O O . LYS C 2 149 ? 27.007 33.207 46.989 1.00 13.76 135 LYS Q O 1
ATOM 5135 N N . ALA C 2 150 ? 25.334 31.894 46.280 1.00 11.38 136 ALA Q N 1
ATOM 5136 C CA . ALA C 2 150 ? 26.037 31.523 45.066 1.00 13.01 136 ALA Q CA 1
ATOM 5137 C C . ALA C 2 150 ? 26.352 32.695 44.162 1.00 12.65 136 ALA Q C 1
ATOM 5138 O O . ALA C 2 150 ? 25.655 33.705 44.170 1.00 13.60 136 ALA Q O 1
ATOM 5140 N N . ASP C 2 151 ? 27.407 32.541 43.359 1.00 12.60 137 ASP Q N 1
ATOM 5141 C CA . ASP C 2 151 ? 27.720 33.492 42.299 1.00 14.22 137 ASP Q CA 1
ATOM 5142 C C . ASP C 2 151 ? 26.993 33.004 41.031 1.00 14.09 137 ASP Q C 1
ATOM 5143 O O . ASP C 2 151 ? 27.305 31.948 40.554 1.00 12.87 137 ASP Q O 1
ATOM 5148 N N . PRO C 2 152 ? 26.003 33.765 40.519 1.00 13.22 138 PRO Q N 1
ATOM 5149 C CA . PRO C 2 152 ? 25.279 33.218 39.359 1.00 13.40 138 PRO Q CA 1
ATOM 5150 C C . PRO C 2 152 ? 26.152 33.037 38.123 1.00 12.16 138 PRO Q C 1
ATOM 5151 O O . PRO C 2 152 ? 25.838 32.179 37.299 1.00 12.44 138 PRO Q O 1
ATOM 5155 N N . ASN C 2 153 ? 27.215 33.843 37.968 1.00 15.97 139 ASN Q N 1
ATOM 5156 C CA . ASN C 2 153 ? 28.127 33.647 36.826 1.00 15.73 139 ASN Q CA 1
ATOM 5157 C C . ASN C 2 153 ? 28.873 32.339 36.987 1.00 12.92 139 ASN Q C 1
ATOM 5158 O O . ASN C 2 153 ? 28.974 31.563 36.026 1.00 16.37 139 ASN Q O 1
ATOM 5163 N N . LYS C 2 154 ? 29.374 32.057 38.195 1.00 14.16 140 LYS Q N 1
ATOM 5164 C CA . LYS C 2 154 ? 30.039 30.765 38.423 1.00 15.14 140 LYS Q CA 1
ATOM 5165 C C . LYS C 2 154 ? 29.042 29.600 38.234 1.00 13.58 140 LYS Q C 1
ATOM 5166 O O . LYS C 2 154 ? 29.401 28.557 37.667 1.00 14.86 140 LYS Q O 1
ATOM 5172 N N . ALA C 2 155 ? 27.806 29.783 38.682 1.00 13.55 141 ALA Q N 1
ATOM 5173 C CA . ALA C 2 155 ? 26.782 28.745 38.561 1.00 12.28 141 ALA Q CA 1
ATOM 5174 C C . ALA C 2 155 ? 26.483 28.480 37.087 1.00 11.98 141 ALA Q C 1
ATOM 5175 O O . ALA C 2 155 ? 26.350 27.328 36.665 1.00 11.95 141 ALA Q O 1
ATOM 5177 N N . ALA C 2 156 ? 26.423 29.541 36.277 1.00 10.51 142 ALA Q N 1
ATOM 5178 C CA . ALA C 2 156 ? 26.121 29.371 34.851 1.00 11.88 142 ALA Q CA 1
ATOM 5179 C C . ALA C 2 156 ? 27.261 28.646 34.111 1.00 12.80 142 ALA Q C 1
ATOM 5180 O O . ALA C 2 156 ? 27.031 27.816 33.251 1.00 11.81 142 ALA Q O 1
ATOM 5182 N N . LYS C 2 157 ? 28.498 28.928 34.506 1.00 12.85 143 LYS Q N 1
ATOM 5183 C CA . LYS C 2 157 ? 29.664 28.248 33.957 1.00 14.54 143 LYS Q CA 1
ATOM 5184 C C . LYS C 2 157 ? 29.629 26.770 34.329 1.00 15.76 143 LYS Q C 1
ATOM 5185 O O . LYS C 2 157 ? 29.859 25.909 33.477 1.00 15.50 143 LYS Q O 1
ATOM 5191 N N . LEU C 2 158 ? 29.308 26.472 35.590 1.00 13.48 144 LEU Q N 1
ATOM 5192 C CA . LEU C 2 158 ? 29.174 25.101 36.015 1.00 13.30 144 LEU Q CA 1
ATOM 5193 C C . LEU C 2 158 ? 28.076 24.392 35.263 1.00 12.52 144 LEU Q C 1
ATOM 5194 O O . LEU C 2 158 ? 28.279 23.295 34.758 1.00 14.37 144 LEU Q O 1
ATOM 5199 N N . ALA C 2 159 ? 26.907 25.018 35.243 1.00 13.19 145 ALA Q N 1
ATOM 5200 C CA . ALA C 2 159 ? 25.781 24.470 34.493 1.00 10.72 145 ALA Q CA 1
ATOM 5201 C C . ALA C 2 159 ? 26.105 24.142 33.020 1.00 11.91 145 ALA Q C 1
ATOM 5202 O O . ALA C 2 159 ? 25.703 23.100 32.476 1.00 13.23 145 ALA Q O 1
ATOM 5204 N N . ALA C 2 160 ? 26.895 24.991 32.367 1.00 11.49 146 ALA Q N 1
ATOM 5205 C CA . ALA C 2 160 ? 27.276 24.788 30.961 1.00 11.99 146 ALA Q CA 1
ATOM 5206 C C . ALA C 2 160 ? 28.237 23.623 30.802 1.00 11.50 146 ALA Q C 1
ATOM 5207 O O . ALA C 2 160 ? 28.331 23.023 29.728 1.00 16.47 146 ALA Q O 1
ATOM 5209 N N . SER C 2 161 ? 28.959 23.286 31.872 1.00 13.39 147 SER Q N 1
ATOM 5210 C CA . SER C 2 161 ? 29.930 22.184 31.827 1.00 13.25 147 SER Q CA 1
ATOM 5211 C C . SER C 2 161 ? 29.247 20.841 32.104 1.00 16.74 147 SER Q C 1
ATOM 5212 O O . SER C 2 161 ? 29.716 19.797 31.632 1.00 24.05 147 SER Q O 1
ATOM 5215 N N . ILE C 2 162 ? 28.153 20.850 32.869 1.00 15.89 148 ILE Q N 1
ATOM 5216 C CA . ILE C 2 162 ? 27.552 19.589 33.358 1.00 18.19 148 ILE Q CA 1
ATOM 5217 C C . ILE C 2 162 ? 26.235 19.245 32.694 1.00 15.82 148 ILE Q C 1
ATOM 5218 O O . ILE C 2 162 ? 25.667 18.181 32.968 1.00 21.79 148 ILE Q O 1
ATOM 5223 N N . ALA C 2 163 ? 25.746 20.131 31.825 1.00 14.68 149 ALA Q N 1
ATOM 5224 C CA . ALA C 2 163 ? 24.469 19.947 31.189 1.00 15.14 149 ALA Q CA 1
ATOM 5225 C C . ALA C 2 163 ? 24.414 20.584 29.841 1.00 13.55 149 ALA Q C 1
ATOM 5226 O O . ALA C 2 163 ? 25.169 21.508 29.529 1.00 15.46 149 ALA Q O 1
ATOM 5228 N N . PRO C 2 164 ? 23.488 20.123 29.015 1.00 16.88 150 PRO Q N 1
ATOM 5229 C CA . PRO C 2 164 ? 23.291 20.790 27.731 1.00 14.41 150 PRO Q CA 1
ATOM 5230 C C . PRO C 2 164 ? 23.009 22.293 27.845 1.00 13.78 150 PRO Q C 1
ATOM 5231 O O . PRO C 2 164 ? 22.422 22.768 28.828 1.00 14.84 150 PRO Q O 1
ATOM 5235 N N . ALA C 2 165 ? 23.453 23.048 26.849 1.00 15.69 151 ALA Q N 1
ATOM 5236 C CA . ALA C 2 165 ? 23.242 24.485 26.810 1.00 15.98 151 ALA Q CA 1
ATOM 5237 C C . ALA C 2 165 ? 21.745 24.793 26.801 1.00 14.86 151 ALA Q C 1
ATOM 5238 O O . ALA C 2 165 ? 20.989 24.228 25.983 1.00 16.48 151 ALA Q O 1
ATOM 5240 N N . ARG C 2 166 ? 21.313 25.696 27.677 1.00 13.59 152 ARG Q N 1
ATOM 5241 C CA . ARG C 2 166 ? 19.892 26.082 27.709 1.00 13.57 152 ARG Q CA 1
ATOM 5242 C C . ARG C 2 166 ? 19.703 27.438 28.346 1.00 13.46 152 ARG Q C 1
ATOM 5243 O O . ARG C 2 166 ? 20.445 27.789 29.288 1.00 14.25 152 ARG Q O 1
ATOM 5251 N N . PRO C 2 167 ? 18.709 28.208 27.873 1.00 14.80 153 PRO Q N 1
ATOM 5252 C CA . PRO C 2 167 ? 18.574 29.565 28.410 1.00 15.33 153 PRO Q CA 1
ATOM 5253 C C . PRO C 2 167 ? 18.225 29.645 29.892 1.00 14.66 153 PRO Q C 1
ATOM 5254 O O . PRO C 2 167 ? 18.615 30.605 30.576 1.00 14.75 153 PRO Q O 1
ATOM 5258 N N . GLY C 2 168 ? 17.547 28.633 30.409 1.00 12.55 154 GLY Q N 1
ATOM 5259 C CA . GLY C 2 168 ? 17.238 28.648 31.828 1.00 11.58 154 GLY Q CA 1
ATOM 5260 C C . GLY C 2 168 ? 18.454 28.434 32.742 1.00 11.45 154 GLY Q C 1
ATOM 5261 O O . GLY C 2 168 ? 18.353 28.616 33.938 1.00 11.17 154 GLY Q O 1
ATOM 5262 N N . ASN C 2 169 ? 19.609 28.093 32.165 1.00 9.70 155 ASN Q N 1
ATOM 5263 C CA . ASN C 2 169 ? 20.845 27.938 32.906 1.00 9.34 155 ASN Q CA 1
ATOM 5264 C C . ASN C 2 169 ? 21.781 29.142 32.727 1.00 10.40 155 ASN Q C 1
ATOM 5265 O O . ASN C 2 169 ? 22.928 29.122 33.192 1.00 10.36 155 ASN Q O 1
ATOM 5270 N N . SER C 2 170 ? 21.297 30.204 32.088 1.00 10.80 156 SER Q N 1
ATOM 5271 C CA . SER C 2 170 ? 22.133 31.374 31.917 1.00 11.73 156 SER Q CA 1
ATOM 5272 C C . SER C 2 170 ? 22.353 32.081 33.257 1.00 9.74 156 SER Q C 1
ATOM 5273 O O . SER C 2 170 ? 21.580 31.896 34.201 1.00 10.06 156 SER Q O 1
ATOM 5276 N N . ALA C 2 171 ? 23.391 32.891 33.357 1.00 11.84 157 ALA Q N 1
ATOM 5277 C CA . ALA C 2 171 ? 23.634 33.686 34.571 1.00 12.80 157 ALA Q CA 1
ATOM 5278 C C . ALA C 2 171 ? 22.413 34.575 34.893 1.00 11.41 157 ALA Q C 1
ATOM 5279 O O . ALA C 2 171 ? 22.005 34.699 36.051 1.00 12.35 157 ALA Q O 1
ATOM 5281 N N . LYS C 2 172 ? 21.814 35.183 33.872 1.00 12.57 158 LYS Q N 1
ATOM 5282 C CA . LYS C 2 172 ? 20.633 36.013 34.054 1.00 11.90 158 LYS Q CA 1
ATOM 5283 C C . LYS C 2 172 ? 19.490 35.212 34.685 1.00 11.89 158 LYS Q C 1
ATOM 5284 O O . LYS C 2 172 ? 18.825 35.673 35.596 1.00 12.30 158 LYS Q O 1
ATOM 5290 N N . ALA C 2 173 ? 19.226 34.035 34.143 1.00 10.83 159 ALA Q N 1
ATOM 5291 C CA . ALA C 2 173 ? 18.108 33.220 34.616 1.00 10.90 159 ALA Q CA 1
ATOM 5292 C C . ALA C 2 173 ? 18.366 32.736 36.039 1.00 9.56 159 ALA Q C 1
ATOM 5293 O O . ALA C 2 173 ? 17.443 32.697 36.864 1.00 10.71 159 ALA Q O 1
ATOM 5295 N N . LEU C 2 174 ? 19.596 32.320 36.327 1.00 9.36 160 LEU Q N 1
ATOM 5296 C CA . LEU C 2 174 ? 19.915 31.834 37.640 1.00 8.52 160 LEU Q CA 1
ATOM 5297 C C . LEU C 2 174 ? 19.918 32.994 38.654 1.00 9.39 160 LEU Q C 1
ATOM 5298 O O . LEU C 2 174 ? 19.510 32.804 39.804 1.00 10.15 160 LEU Q O 1
ATOM 5303 N N . LYS C 2 175 ? 20.390 34.177 38.258 1.00 10.72 161 LYS Q N 1
ATOM 5304 C CA . LYS C 2 175 ? 20.293 35.335 39.145 1.00 9.70 161 LYS Q CA 1
ATOM 5305 C C . LYS C 2 175 ? 18.835 35.685 39.433 1.00 9.62 161 LYS Q C 1
ATOM 5306 O O . LYS C 2 175 ? 18.506 36.060 40.529 1.00 11.08 161 LYS Q O 1
ATOM 5312 N N . ALA C 2 176 ? 17.962 35.567 38.441 1.00 9.53 162 ALA Q N 1
ATOM 5313 C CA . ALA C 2 176 ? 16.535 35.879 38.676 1.00 9.89 162 ALA Q CA 1
ATOM 5314 C C . ALA C 2 176 ? 15.932 34.918 39.686 1.00 9.85 162 ALA Q C 1
ATOM 5315 O O . ALA C 2 176 ? 15.159 35.330 40.539 1.00 10.94 162 ALA Q O 1
ATOM 5317 N N . VAL C 2 177 ? 16.280 33.646 39.591 1.00 9.86 163 VAL Q N 1
ATOM 5318 C CA . VAL C 2 177 ? 15.825 32.703 40.629 1.00 9.16 163 VAL Q CA 1
ATOM 5319 C C . VAL C 2 177 ? 16.348 33.113 42.009 1.00 9.65 163 VAL Q C 1
ATOM 5320 O O . VAL C 2 177 ? 15.614 33.144 43.029 1.00 9.72 163 VAL Q O 1
ATOM 5324 N N . GLN C 2 178 ? 17.629 33.417 42.036 1.00 9.05 164 GLN Q N 1
ATOM 5325 C CA . GLN C 2 178 ? 18.275 33.840 43.267 1.00 8.64 164 GLN Q CA 1
ATOM 5326 C C . GLN C 2 178 ? 17.579 35.040 43.867 1.00 8.78 164 GLN Q C 1
ATOM 5327 O O . GLN C 2 178 ? 17.306 35.075 45.055 1.00 10.56 164 GLN Q O 1
ATOM 5333 N N . ASP C 2 179 ? 17.290 36.045 43.046 1.00 10.39 165 ASP Q N 1
ATOM 5334 C CA . ASP C 2 179 ? 16.611 37.239 43.544 1.00 10.61 165 ASP Q CA 1
ATOM 5335 C C . ASP C 2 179 ? 15.186 36.951 44.085 1.00 10.69 165 ASP Q C 1
ATOM 5336 O O . ASP C 2 179 ? 14.796 37.527 45.090 1.00 11.14 165 ASP Q O 1
ATOM 5341 N N . LYS C 2 180 ? 14.454 36.014 43.461 1.00 9.26 166 LYS Q N 1
ATOM 5342 C CA . LYS C 2 180 ? 13.132 35.601 43.960 1.00 10.86 166 LYS Q CA 1
ATOM 5343 C C . LYS C 2 180 ? 13.253 34.943 45.330 1.00 10.61 166 LYS Q C 1
ATOM 5344 O O . LYS C 2 180 ? 12.502 35.249 46.257 1.00 12.00 166 LYS Q O 1
ATOM 5355 N N . LEU C 2 181 ? 14.269 34.107 45.497 1.00 10.78 167 LEU Q N 1
ATOM 5356 C CA . LEU C 2 181 ? 14.483 33.413 46.766 1.00 11.26 167 LEU Q CA 1
ATOM 5357 C C . LEU C 2 181 ? 14.889 34.420 47.869 1.00 12.56 167 LEU Q C 1
ATOM 5358 O O . LEU C 2 181 ? 14.436 34.316 49.007 1.00 13.19 167 LEU Q O 1
ATOM 5363 N N . LYS C 2 182 ? 15.749 35.378 47.529 1.00 10.18 168 LYS Q N 1
ATOM 5364 C CA . LYS C 2 182 ? 16.162 36.443 48.454 1.00 10.96 168 LYS Q CA 1
ATOM 5365 C C . LYS C 2 182 ? 14.944 37.221 48.943 1.00 12.34 168 LYS Q C 1
ATOM 5366 O O . LYS C 2 182 ? 14.794 37.467 50.146 1.00 16.79 168 LYS Q O 1
ATOM 5372 N N . ALA C 2 183 ? 14.080 37.629 48.031 1.00 13.50 169 ALA Q N 1
ATOM 5373 C CA . ALA C 2 183 ? 12.907 38.414 48.436 1.00 13.43 169 ALA Q CA 1
ATOM 5374 C C . ALA C 2 183 ? 11.975 37.594 49.323 1.00 14.39 169 ALA Q C 1
ATOM 5375 O O . ALA C 2 183 ? 11.437 38.125 50.282 1.00 14.70 169 ALA Q O 1
ATOM 5377 N N . PHE C 2 184 ? 11.814 36.302 49.016 1.00 11.76 170 PHE Q N 1
ATOM 5378 C CA . PHE C 2 184 ? 11.093 35.383 49.881 1.00 11.83 170 PHE Q CA 1
ATOM 5379 C C . PHE C 2 184 ? 11.689 35.252 51.291 1.00 13.78 170 PHE Q C 1
ATOM 5380 O O . PHE C 2 184 ? 10.976 35.438 52.302 1.00 16.88 170 PHE Q O 1
ATOM 5388 N N . VAL C 2 185 ? 12.973 34.920 51.385 1.00 15.11 171 VAL Q N 1
ATOM 5389 C CA . VAL C 2 185 ? 13.589 34.741 52.721 1.00 17.57 171 VAL Q CA 1
ATOM 5390 C C . VAL C 2 185 ? 13.526 36.083 53.494 1.00 20.09 171 VAL Q C 1
ATOM 5391 O O . VAL C 2 185 ? 13.314 36.104 54.708 1.00 20.79 171 VAL Q O 1
ATOM 5395 N N . GLU C 2 186 ? 13.691 37.217 52.811 1.00 24.36 172 GLU Q N 1
ATOM 5396 C CA . GLU C 2 186 ? 13.749 38.521 53.505 1.00 26.01 172 GLU Q CA 1
ATOM 5397 C C . GLU C 2 186 ? 12.388 38.936 54.114 1.00 25.94 172 GLU Q C 1
ATOM 5398 O O . GLU C 2 186 ? 12.331 39.723 55.059 1.00 24.11 172 GLU Q O 1
ATOM 5409 N N . SER C 2 187 ? 11.296 38.354 53.613 1.00 22.57 173 SER Q N 1
ATOM 5410 C CA . SER C 2 187 ? 9.961 38.565 54.189 1.00 22.62 173 SER Q CA 1
ATOM 5411 C C . SER C 2 187 ? 9.842 38.010 55.632 1.00 22.03 173 SER Q C 1
ATOM 5412 O O . SER C 2 187 ? 8.941 38.388 56.385 1.00 29.74 173 SER Q O 1
ATOM 5415 N N . GLY C 2 188 ? 10.746 37.103 55.993 1.00 19.38 174 GLY Q N 1
ATOM 5416 C CA . GLY C 2 188 ? 10.715 36.429 57.291 1.00 18.45 174 GLY Q CA 1
ATOM 5417 C C . GLY C 2 188 ? 9.756 35.262 57.346 1.00 16.19 174 GLY Q C 1
ATOM 5418 O O . GLY C 2 188 ? 9.708 34.531 58.334 1.00 21.98 174 GLY Q O 1
ATOM 5419 N N . GLN C 2 189 ? 8.991 35.067 56.286 1.00 13.26 175 GLN Q N 1
ATOM 5420 C CA . GLN C 2 189 ? 8.021 33.979 56.287 1.00 10.89 175 GLN Q CA 1
ATOM 5421 C C . GLN C 2 189 ? 8.570 32.872 55.401 1.00 9.84 175 GLN Q C 1
ATOM 5422 O O . GLN C 2 189 ? 8.373 32.900 54.180 1.00 11.66 175 GLN Q O 1
ATOM 5428 N N . LEU C 2 190 ? 9.281 31.922 56.001 1.00 11.18 176 LEU Q N 1
ATOM 5429 C CA . LEU C 2 190 ? 9.990 30.874 55.236 1.00 10.59 176 LEU Q CA 1
ATOM 5430 C C . LEU C 2 190 ? 9.058 29.801 54.695 1.00 10.49 176 LEU Q C 1
ATOM 5431 O O . LEU C 2 190 ? 9.465 29.021 53.844 1.00 9.96 176 LEU Q O 1
ATOM 5436 N N . GLY C 2 191 ? 7.796 29.787 55.120 1.00 10.56 177 GLY Q N 1
ATOM 5437 C CA . GLY C 2 191 ? 6.798 28.892 54.488 1.00 9.90 177 GLY Q CA 1
ATOM 5438 C C . GLY C 2 191 ? 7.223 27.462 54.583 1.00 9.04 177 GLY Q C 1
ATOM 5439 O O . GLY C 2 191 ? 7.561 26.969 55.677 1.00 9.99 177 GLY Q O 1
ATOM 5440 N N . ILE C 2 192 ? 7.278 26.791 53.433 1.00 8.62 178 ILE Q N 1
ATOM 5441 C CA . ILE C 2 192 ? 7.643 25.361 53.379 1.00 10.22 178 ILE Q CA 1
ATOM 5442 C C . ILE C 2 192 ? 9.092 25.100 53.793 1.00 9.22 178 ILE Q C 1
ATOM 5443 O O . ILE C 2 192 ? 9.464 23.948 53.998 1.00 10.00 178 ILE Q O 1
ATOM 5448 N N . PHE C 2 193 ? 9.920 26.136 53.906 1.00 10.01 179 PHE Q N 1
ATOM 5449 C CA . PHE C 2 193 ? 11.310 25.974 54.402 1.00 11.22 179 PHE Q CA 1
ATOM 5450 C C . PHE C 2 193 ? 11.500 26.215 55.914 1.00 9.19 179 PHE Q C 1
ATOM 5451 O O . PHE C 2 193 ? 12.604 26.131 56.435 1.00 10.64 179 PHE Q O 1
ATOM 5459 N N . THR C 2 194 ? 10.397 26.475 56.606 1.00 9.52 180 THR Q N 1
ATOM 5460 C CA . THR C 2 194 ? 10.423 26.738 58.044 1.00 9.70 180 THR Q CA 1
ATOM 5461 C C . THR C 2 194 ? 11.060 25.531 58.739 1.00 10.51 180 THR Q C 1
ATOM 5462 O O . THR C 2 194 ? 10.655 24.402 58.523 1.00 10.42 180 THR Q O 1
ATOM 5466 N N . ASN C 2 195 ? 12.065 25.773 59.560 1.00 10.34 181 ASN Q N 1
ATOM 5467 C CA . ASN C 2 195 ? 12.738 24.719 60.317 1.00 11.47 181 ASN Q CA 1
ATOM 5468 C C . ASN C 2 195 ? 13.393 23.639 59.445 1.00 9.63 181 ASN Q C 1
ATOM 5469 O O . ASN C 2 195 ? 13.640 22.528 59.917 1.00 10.95 181 ASN Q O 1
ATOM 5474 N N . ALA C 2 196 ? 13.739 23.967 58.203 1.00 9.46 182 ALA Q N 1
ATOM 5475 C CA . ALA C 2 196 ? 14.394 23.001 57.356 1.00 9.05 182 ALA Q CA 1
ATOM 5476 C C . ALA C 2 196 ? 15.686 22.544 58.026 1.00 8.81 182 ALA Q C 1
ATOM 5477 O O . ALA C 2 196 ? 16.373 23.323 58.706 1.00 10.82 182 ALA Q O 1
ATOM 5479 N N . TYR C 2 197 ? 16.052 21.275 57.816 1.00 9.71 183 TYR Q N 1
ATOM 5480 C CA . TYR C 2 197 ? 17.243 20.738 58.451 1.00 10.74 183 TYR Q CA 1
ATOM 5481 C C . TYR C 2 197 ? 18.534 21.463 58.016 1.00 11.06 183 TYR Q C 1
ATOM 5482 O O . TYR C 2 197 ? 19.549 21.431 58.733 1.00 12.19 183 TYR Q O 1
ATOM 5491 N N . PHE C 2 198 ? 18.520 22.117 56.853 1.00 11.31 184 PHE Q N 1
ATOM 5492 C CA . PHE C 2 198 ? 19.710 22.803 56.395 1.00 11.83 184 PHE Q CA 1
ATOM 5493 C C . PHE C 2 198 ? 19.834 24.225 56.949 1.00 11.71 184 PHE Q C 1
ATOM 5494 O O . PHE C 2 198 ? 20.899 24.821 56.834 1.00 14.53 184 PHE Q O 1
ATOM 5502 N N . LEU C 2 199 ? 18.783 24.783 57.544 1.00 11.05 185 LEU Q N 1
ATOM 5503 C CA . LEU C 2 199 ? 18.887 26.116 58.078 1.00 11.89 185 LEU Q CA 1
ATOM 5504 C C . LEU C 2 199 ? 20.002 26.256 59.101 1.00 14.45 185 LEU Q C 1
ATOM 5505 O O . LEU C 2 199 ? 20.105 25.495 60.043 1.00 15.76 185 LEU Q O 1
ATOM 5510 N N . GLY C 2 200 ? 20.831 27.278 58.910 1.00 14.63 186 GLY Q N 1
ATOM 5511 C CA . GLY C 2 200 ? 21.875 27.550 59.837 1.00 16.85 186 GLY Q CA 1
ATOM 5512 C C . GLY C 2 200 ? 23.087 26.693 59.595 1.00 18.50 186 GLY Q C 1
ATOM 5513 O O . GLY C 2 200 ? 24.037 26.767 60.355 1.00 24.76 186 GLY Q O 1
ATOM 5514 N N . GLY C 2 201 ? 23.062 25.906 58.526 1.00 17.91 187 GLY Q N 1
ATOM 5515 C CA . GLY C 2 201 ? 24.119 24.980 58.211 1.00 17.48 187 GLY Q CA 1
ATOM 5516 C C . GLY C 2 201 ? 23.941 23.609 58.849 1.00 15.40 187 GLY Q C 1
ATOM 5517 O O . GLY C 2 201 ? 23.552 23.484 60.014 1.00 18.41 187 GLY Q O 1
ATOM 5518 N N . HIS C 2 202 ? 24.308 22.579 58.093 1.00 14.41 188 HIS Q N 1
ATOM 5519 C CA . HIS C 2 202 ? 24.228 21.205 58.547 1.00 13.19 188 HIS Q CA 1
ATOM 5520 C C . HIS C 2 202 ? 25.373 20.419 57.875 1.00 14.00 188 HIS Q C 1
ATOM 5521 O O . HIS C 2 202 ? 25.500 20.430 56.648 1.00 14.98 188 HIS Q O 1
ATOM 5528 N N . LYS C 2 203 ? 26.184 19.688 58.652 1.00 12.99 189 LYS Q N 1
ATOM 5529 C CA . LYS C 2 203 ? 27.364 19.029 58.078 1.00 14.70 189 LYS Q CA 1
ATOM 5530 C C . LYS C 2 203 ? 27.077 17.926 57.032 1.00 13.59 189 LYS Q C 1
ATOM 5531 O O . LYS C 2 203 ? 27.933 17.571 56.235 1.00 13.57 189 LYS Q O 1
ATOM 5537 N N . ALA C 2 204 ? 25.872 17.365 57.034 1.00 10.79 190 ALA Q N 1
ATOM 5538 C CA . ALA C 2 204 ? 25.539 16.340 56.077 1.00 10.88 190 ALA Q CA 1
ATOM 5539 C C . ALA C 2 204 ? 25.162 16.921 54.723 1.00 11.89 190 ALA Q C 1
ATOM 5540 O O . ALA C 2 204 ? 24.978 16.163 53.785 1.00 11.84 190 ALA Q O 1
ATOM 5542 N N . TYR C 2 205 ? 25.064 18.241 54.620 1.00 11.34 191 TYR Q N 1
ATOM 5543 C CA . TYR C 2 205 ? 24.810 18.886 53.327 1.00 10.69 191 TYR Q CA 1
ATOM 5544 C C . TYR C 2 205 ? 26.162 19.307 52.709 1.00 12.20 191 TYR Q C 1
ATOM 5545 O O . TYR C 2 205 ? 26.878 20.116 53.304 1.00 14.86 191 TYR Q O 1
ATOM 5554 N N . TYR C 2 206 ? 26.498 18.738 51.533 1.00 10.92 192 TYR Q N 1
ATOM 5555 C CA . TYR C 2 206 ? 27.846 18.820 50.960 1.00 11.93 192 TYR Q CA 1
ATOM 5556 C C . TYR C 2 206 ? 27.976 19.774 49.809 1.00 13.32 192 TYR Q C 1
ATOM 5557 O O . TYR C 2 206 ? 29.095 20.076 49.422 1.00 16.52 192 TYR Q O 1
ATOM 5566 N N . LEU C 2 207 ? 26.863 20.206 49.215 1.00 10.38 193 LEU Q N 1
ATOM 5567 C CA . LEU C 2 207 ? 26.966 20.853 47.913 1.00 10.77 193 LEU Q CA 1
ATOM 5568 C C . LEU C 2 207 ? 27.546 22.286 47.908 1.00 11.29 193 LEU Q C 1
ATOM 5569 O O . LEU C 2 207 ? 27.298 23.074 48.817 1.00 12.02 193 LEU Q O 1
ATOM 5574 N N . PRO C 2 208 ? 28.281 22.621 46.852 1.00 12.78 194 PRO Q N 1
ATOM 5575 C CA . PRO C 2 208 ? 28.675 24.004 46.621 1.00 10.75 194 PRO Q CA 1
ATOM 5576 C C . PRO C 2 208 ? 27.415 24.854 46.459 1.00 10.99 194 PRO Q C 1
ATOM 5577 O O . PRO C 2 208 ? 26.461 24.371 45.843 1.00 11.00 194 PRO Q O 1
ATOM 5581 N N . PRO C 2 209 ? 27.421 26.115 46.932 1.00 10.92 195 PRO Q N 1
ATOM 5582 C CA . PRO C 2 209 ? 26.274 27.013 46.700 1.00 12.05 195 PRO Q CA 1
ATOM 5583 C C . PRO C 2 209 ? 25.788 27.089 45.258 1.00 9.91 195 PRO Q C 1
ATOM 5584 O O . PRO C 2 209 ? 24.606 27.136 45.000 1.00 9.71 195 PRO Q O 1
ATOM 5588 N N . GLU C 2 210 ? 26.700 27.070 44.310 1.00 11.16 196 GLU Q N 1
ATOM 5589 C CA . GLU C 2 210 ? 26.375 27.108 42.901 1.00 11.91 196 GLU Q CA 1
ATOM 5590 C C . GLU C 2 210 ? 25.537 25.910 42.447 1.00 9.52 196 GLU Q C 1
ATOM 5591 O O . GLU C 2 210 ? 24.615 26.061 41.637 1.00 9.37 196 GLU Q O 1
ATOM 5597 N N . VAL C 2 211 ? 25.865 24.718 42.973 1.00 10.47 197 VAL Q N 1
ATOM 5598 C CA . VAL C 2 211 ? 25.051 23.518 42.702 1.00 10.30 197 VAL Q CA 1
ATOM 5599 C C . VAL C 2 211 ? 23.690 23.660 43.367 1.00 9.38 197 VAL Q C 1
ATOM 5600 O O . VAL C 2 211 ? 22.650 23.309 42.761 1.00 10.01 197 VAL Q O 1
ATOM 5604 N N . ASP C 2 212 ? 23.650 24.179 44.592 1.00 9.76 198 ASP Q N 1
ATOM 5605 C CA . ASP C 2 212 ? 22.348 24.424 45.210 1.00 9.28 198 ASP Q CA 1
ATOM 5606 C C . ASP C 2 212 ? 21.480 25.362 44.367 1.00 8.46 198 ASP Q C 1
ATOM 5607 O O . ASP C 2 212 ? 20.254 25.141 44.249 1.00 9.86 198 ASP Q O 1
ATOM 5612 N N . LEU C 2 213 ? 22.080 26.423 43.793 1.00 8.21 199 LEU Q N 1
ATOM 5613 C CA . LEU C 2 213 ? 21.323 27.349 42.969 1.00 9.14 199 LEU Q CA 1
ATOM 5614 C C . LEU C 2 213 ? 20.773 26.697 41.701 1.00 9.63 199 LEU Q C 1
ATOM 5615 O O . LEU C 2 213 ? 19.614 26.900 41.349 1.00 9.41 199 LEU Q O 1
ATOM 5620 N N . ILE C 2 214 ? 21.621 25.943 40.992 1.00 8.32 200 ILE Q N 1
ATOM 5621 C CA . ILE C 2 214 ? 21.189 25.251 39.774 1.00 7.59 200 ILE Q CA 1
ATOM 5622 C C . ILE C 2 214 ? 20.009 24.322 40.109 1.00 7.51 200 ILE Q C 1
ATOM 5623 O O . ILE C 2 214 ? 18.993 24.355 39.435 1.00 7.16 200 ILE Q O 1
ATOM 5628 N N . ALA C 2 215 ? 20.158 23.523 41.164 1.00 8.14 201 ALA Q N 1
ATOM 5629 C CA . ALA C 2 215 ? 19.099 22.602 41.529 1.00 8.13 201 ALA Q CA 1
ATOM 5630 C C . ALA C 2 215 ? 17.810 23.319 41.929 1.00 7.21 201 ALA Q C 1
ATOM 5631 O O . ALA C 2 215 ? 16.711 22.866 41.575 1.00 7.72 201 ALA Q O 1
ATOM 5633 N N . THR C 2 216 ? 17.930 24.465 42.615 1.00 7.47 202 THR Q N 1
ATOM 5634 C CA . THR C 2 216 ? 16.749 25.170 43.069 1.00 7.68 202 THR Q CA 1
ATOM 5635 C C . THR C 2 216 ? 16.044 25.824 41.888 1.00 7.20 202 THR Q C 1
ATOM 5636 O O . THR C 2 216 ? 14.811 25.851 41.838 1.00 9.16 202 THR Q O 1
ATOM 5640 N N . ALA C 2 217 ? 16.825 26.381 40.955 1.00 7.35 203 ALA Q N 1
ATOM 5641 C CA . ALA C 2 217 ? 16.242 26.886 39.732 1.00 7.71 203 ALA Q CA 1
ATOM 5642 C C . ALA C 2 217 ? 15.431 25.823 39.003 1.00 6.55 203 ALA Q C 1
ATOM 5643 O O . ALA C 2 217 ? 14.292 26.062 38.582 1.00 7.79 203 ALA Q O 1
ATOM 5645 N N . HIS C 2 218 ? 15.981 24.625 38.920 1.00 7.12 204 HIS Q N 1
ATOM 5646 C CA . HIS C 2 218 ? 15.309 23.492 38.299 1.00 7.03 204 HIS Q CA 1
ATOM 5647 C C . HIS C 2 218 ? 14.095 22.964 39.102 1.00 6.16 204 HIS Q C 1
ATOM 5648 O O . HIS C 2 218 ? 13.112 22.555 38.494 1.00 6.55 204 HIS Q O 1
ATOM 5655 N N . TYR C 2 219 ? 14.161 23.009 40.421 1.00 6.71 205 TYR Q N 1
ATOM 5656 C CA . TYR C 2 219 ? 13.026 22.712 41.267 1.00 5.99 205 TYR Q CA 1
ATOM 5657 C C . TYR C 2 219 ? 11.834 23.582 40.853 1.00 6.48 205 TYR Q C 1
ATOM 5658 O O . TYR C 2 219 ? 10.721 23.103 40.667 1.00 6.99 205 TYR Q O 1
ATOM 5667 N N . LEU C 2 220 ? 12.076 24.877 40.709 1.00 6.90 206 LEU Q N 1
ATOM 5668 C CA . LEU C 2 220 ? 11.037 25.767 40.280 1.00 7.32 206 LEU Q CA 1
ATOM 5669 C C . LEU C 2 220 ? 10.561 25.494 38.849 1.00 6.88 206 LEU Q C 1
ATOM 5670 O O . LEU C 2 220 ? 9.359 25.455 38.608 1.00 8.06 206 LEU Q O 1
ATOM 5675 N N . GLU C 2 221 ? 11.506 25.265 37.914 1.00 6.84 207 GLU Q N 1
ATOM 5676 C CA . GLU C 2 221 ? 11.108 24.947 36.553 1.00 7.50 207 GLU Q CA 1
ATOM 5677 C C . GLU C 2 221 ? 10.300 23.672 36.557 1.00 6.85 207 GLU Q C 1
ATOM 5678 O O . GLU C 2 221 ? 9.348 23.525 35.790 1.00 7.28 207 GLU Q O 1
ATOM 5684 N N . ALA C 2 222 ? 10.642 22.713 37.408 1.00 6.79 208 ALA Q N 1
ATOM 5685 C CA . ALA C 2 222 ? 9.943 21.413 37.420 1.00 7.12 208 ALA Q CA 1
ATOM 5686 C C . ALA C 2 222 ? 8.513 21.564 37.892 1.00 6.30 208 ALA Q C 1
ATOM 5687 O O . ALA C 2 222 ? 7.652 20.774 37.509 1.00 7.44 208 ALA Q O 1
ATOM 5689 N N . LEU C 2 223 ? 8.239 22.545 38.758 1.00 7.20 209 LEU Q N 1
ATOM 5690 C CA . LEU C 2 223 ? 6.841 22.845 39.106 1.00 8.12 209 LEU Q CA 1
ATOM 5691 C C . LEU C 2 223 ? 6.007 23.183 37.880 1.00 8.67 209 LEU Q C 1
ATOM 5692 O O . LEU C 2 223 ? 4.869 22.814 37.807 1.00 9.70 209 LEU Q O 1
ATOM 5697 N N . HIS C 2 224 ? 6.587 23.908 36.917 1.00 6.99 210 HIS Q N 1
ATOM 5698 C CA . HIS C 2 224 ? 5.882 24.202 35.689 1.00 7.94 210 HIS Q CA 1
ATOM 5699 C C . HIS C 2 224 ? 5.862 23.023 34.772 1.00 6.92 210 HIS Q C 1
ATOM 5700 O O . HIS C 2 224 ? 4.841 22.737 34.145 1.00 9.19 210 HIS Q O 1
ATOM 5707 N N . MET C 2 225 ? 6.979 22.310 34.695 1.00 6.74 211 MET Q N 1
ATOM 5708 C CA . MET C 2 225 ? 7.050 21.182 33.748 1.00 6.68 211 MET Q CA 1
ATOM 5709 C C . MET C 2 225 ? 6.136 20.034 34.151 1.00 6.21 211 MET Q C 1
ATOM 5710 O O . MET C 2 225 ? 5.588 19.342 33.278 1.00 7.20 211 MET Q O 1
ATOM 5715 N N . GLN C 2 226 ? 5.923 19.818 35.449 1.00 6.06 212 GLN Q N 1
ATOM 5716 C CA . GLN C 2 226 ? 4.996 18.760 35.838 1.00 6.30 212 GLN Q CA 1
ATOM 5717 C C . GLN C 2 226 ? 3.555 19.028 35.415 1.00 5.86 212 GLN Q C 1
ATOM 5718 O O . GLN C 2 226 ? 2.810 18.103 35.116 1.00 6.23 212 GLN Q O 1
ATOM 5724 N N . VAL C 2 227 ? 3.171 20.296 35.317 1.00 5.25 213 VAL Q N 1
ATOM 5725 C CA . VAL C 2 227 ? 1.851 20.626 34.745 1.00 5.88 213 VAL Q CA 1
ATOM 5726 C C . VAL C 2 227 ? 1.769 20.092 33.298 1.00 6.26 213 VAL Q C 1
ATOM 5727 O O . VAL C 2 227 ? 0.787 19.503 32.904 1.00 5.60 213 VAL Q O 1
ATOM 5731 N N . LYS C 2 228 ? 2.826 20.327 32.506 1.00 5.22 214 LYS Q N 1
ATOM 5732 C CA . LYS C 2 228 ? 2.868 19.811 31.144 1.00 6.06 214 LYS Q CA 1
ATOM 5733 C C . LYS C 2 228 ? 2.819 18.302 31.102 1.00 4.81 214 LYS Q C 1
ATOM 5734 O O . LYS C 2 228 ? 2.143 17.714 30.239 1.00 5.98 214 LYS Q O 1
ATOM 5740 N N . ALA C 2 229 ? 3.525 17.646 32.008 1.00 4.80 215 ALA Q N 1
ATOM 5741 C CA . ALA C 2 229 ? 3.497 16.194 32.045 1.00 5.34 215 ALA Q CA 1
ATOM 5742 C C . ALA C 2 229 ? 2.106 15.667 32.356 1.00 5.28 215 ALA Q C 1
ATOM 5743 O O . ALA C 2 229 ? 1.664 14.653 31.794 1.00 5.53 215 ALA Q O 1
ATOM 5745 N N . ALA C 2 230 ? 1.395 16.329 33.273 1.00 4.82 216 ALA Q N 1
ATOM 5746 C CA . ALA C 2 230 ? 0.026 15.929 33.601 1.00 5.09 216 ALA Q CA 1
ATOM 5747 C C . ALA C 2 230 ? -0.955 16.220 32.491 1.00 4.75 216 ALA Q C 1
ATOM 5748 O O . ALA C 2 230 ? -1.871 15.440 32.270 1.00 5.92 216 ALA Q O 1
ATOM 5750 N N . SER C 2 231 ? -0.758 17.328 31.783 1.00 4.90 217 SER Q N 1
ATOM 5751 C CA . SER C 2 231 ? -1.575 17.618 30.624 1.00 5.14 217 SER Q CA 1
ATOM 5752 C C . SER C 2 231 ? -1.451 16.529 29.527 1.00 5.76 217 SER Q C 1
ATOM 5753 O O . SER C 2 231 ? -2.427 16.114 28.952 1.00 5.66 217 SER Q O 1
ATOM 5758 N N . ALA C 2 232 ? -0.228 16.103 29.264 1.00 5.16 218 ALA Q N 1
ATOM 5759 C CA . ALA C 2 232 ? -0.003 15.030 28.304 1.00 5.48 218 ALA Q CA 1
ATOM 5760 C C . ALA C 2 232 ? -0.790 13.821 28.793 1.00 4.63 218 ALA Q C 1
ATOM 5761 O O . ALA C 2 232 ? -1.554 13.233 28.020 1.00 5.74 218 ALA Q O 1
ATOM 5763 N N . MET C 2 233 ? -0.617 13.446 30.063 1.00 4.56 219 MET Q N 1
ATOM 5764 C CA . MET C 2 233 ? -1.341 12.307 30.553 1.00 4.86 219 MET Q CA 1
ATOM 5765 C C . MET C 2 233 ? -2.861 12.420 30.372 1.00 4.91 219 MET Q C 1
ATOM 5766 O O . MET C 2 233 ? -3.502 11.436 29.998 1.00 6.02 219 MET Q O 1
ATOM 5771 N N . ALA C 2 234 ? -3.407 13.607 30.630 1.00 5.01 220 ALA Q N 1
ATOM 5772 C CA . ALA C 2 234 ? -4.842 13.819 30.565 1.00 5.18 220 ALA Q CA 1
ATOM 5773 C C . ALA C 2 234 ? -5.401 13.823 29.137 1.00 4.56 220 ALA Q C 1
ATOM 5774 O O . ALA C 2 234 ? -6.593 13.600 28.964 1.00 4.54 220 ALA Q O 1
ATOM 5776 N N . ILE C 2 235 ? -4.580 14.089 28.116 1.00 5.04 221 ILE Q N 1
ATOM 5777 C CA . ILE C 2 235 ? -5.068 13.962 26.745 1.00 5.18 221 ILE Q CA 1
ATOM 5778 C C . ILE C 2 235 ? -5.627 12.549 26.521 1.00 4.62 221 ILE Q C 1
ATOM 5779 O O . ILE C 2 235 ? -6.692 12.380 25.902 1.00 5.56 221 ILE Q O 1
ATOM 5784 N N . LEU C 2 236 ? -4.922 11.551 27.038 1.00 4.42 222 LEU Q N 1
ATOM 5785 C CA . LEU C 2 236 ? -5.337 10.150 26.957 1.00 4.69 222 LEU Q CA 1
ATOM 5786 C C . LEU C 2 236 ? -6.216 9.739 28.128 1.00 5.00 222 LEU Q C 1
ATOM 5787 O O . LEU C 2 236 ? -7.119 8.942 27.963 1.00 5.64 222 LEU Q O 1
ATOM 5792 N N . GLY C 2 237 ? -5.938 10.288 29.305 1.00 4.85 223 GLY Q N 1
ATOM 5793 C CA . GLY C 2 237 ? -6.575 9.779 30.522 1.00 5.04 223 GLY Q CA 1
ATOM 5794 C C . GLY C 2 237 ? -7.845 10.497 30.964 1.00 5.37 223 GLY Q C 1
ATOM 5795 O O . GLY C 2 237 ? -8.482 10.056 31.910 1.00 6.15 223 GLY Q O 1
ATOM 5796 N N . GLY C 2 238 ? -8.201 11.595 30.296 1.00 4.50 224 GLY Q N 1
ATOM 5797 C CA . GLY C 2 238 ? -9.395 12.356 30.635 1.00 4.46 224 GLY Q CA 1
ATOM 5798 C C . GLY C 2 238 ? -9.170 13.497 31.621 1.00 4.58 224 GLY Q C 1
ATOM 5799 O O . GLY C 2 238 ? -9.730 14.585 31.456 1.00 5.49 224 GLY Q O 1
ATOM 5800 N N . LYS C 2 239 ? -8.371 13.258 32.644 1.00 4.27 225 LYS Q N 1
ATOM 5801 C CA . LYS C 2 239 ? -8.010 14.287 33.643 1.00 4.27 225 LYS Q CA 1
ATOM 5802 C C . LYS C 2 239 ? -6.889 13.722 34.497 1.00 4.21 225 LYS Q C 1
ATOM 5803 O O . LYS C 2 239 ? -6.652 12.501 34.531 1.00 5.08 225 LYS Q O 1
ATOM 5809 N N . ASN C 2 240 ? -6.206 14.609 35.197 1.00 3.99 226 ASN Q N 1
ATOM 5810 C CA . ASN C 2 240 ? -5.174 14.203 36.133 1.00 3.49 226 ASN Q CA 1
ATOM 5811 C C . ASN C 2 240 ? -5.231 15.260 37.239 1.00 4.11 226 ASN Q C 1
ATOM 5812 O O . ASN C 2 240 ? -5.091 16.449 36.963 1.00 4.76 226 ASN Q O 1
ATOM 5817 N N . PRO C 2 241 ? -5.355 14.831 38.515 1.00 3.23 227 PRO Q N 1
ATOM 5818 C CA . PRO C 2 241 ? -5.370 13.454 38.985 1.00 3.51 227 PRO Q CA 1
ATOM 5819 C C . PRO C 2 241 ? -6.668 12.738 38.731 1.00 3.97 227 PRO Q C 1
ATOM 5820 O O . PRO C 2 241 ? -7.742 13.339 38.502 1.00 4.14 227 PRO Q O 1
ATOM 5824 N N . HIS C 2 242 ? -6.539 11.419 38.796 1.00 4.00 228 HIS Q N 1
ATOM 5825 C CA . HIS C 2 242 ? -7.608 10.420 38.790 1.00 4.23 228 HIS Q CA 1
ATOM 5826 C C . HIS C 2 242 ? -8.225 10.300 37.418 1.00 3.66 228 HIS Q C 1
ATOM 5827 O O . HIS C 2 242 ? -9.217 10.905 37.073 1.00 3.98 228 HIS Q O 1
ATOM 5834 N N . THR C 2 243 ? -7.561 9.476 36.611 1.00 4.16 229 THR Q N 1
ATOM 5835 C CA . THR C 2 243 ? -7.952 9.333 35.230 1.00 3.82 229 THR Q CA 1
ATOM 5836 C C . THR C 2 243 ? -9.327 8.682 35.123 1.00 4.02 229 THR Q C 1
ATOM 5837 O O . THR C 2 243 ? -9.832 8.077 36.087 1.00 4.07 229 THR Q O 1
ATOM 5841 N N . GLN C 2 244 ? -9.952 8.760 33.962 1.00 4.07 230 GLN Q N 1
ATOM 5842 C CA . GLN C 2 244 ? -11.306 8.265 33.796 1.00 4.30 230 GLN Q CA 1
ATOM 5843 C C . GLN C 2 244 ? -11.500 7.900 32.316 1.00 4.97 230 GLN Q C 1
ATOM 5844 O O . GLN C 2 244 ? -12.332 8.482 31.595 1.00 5.97 230 GLN Q O 1
ATOM 5850 N N . PHE C 2 245 ? -10.760 6.879 31.898 1.00 4.99 231 PHE Q N 1
ATOM 5851 C CA . PHE C 2 245 ? -10.758 6.426 30.491 1.00 5.49 231 PHE Q CA 1
ATOM 5852 C C . PHE C 2 245 ? -10.725 4.916 30.348 1.00 5.39 231 PHE Q C 1
ATOM 5853 O O . PHE C 2 245 ? -10.709 4.419 29.216 1.00 6.92 231 PHE Q O 1
ATOM 5861 N N . THR C 2 246 ? -10.585 4.185 31.447 1.00 4.59 232 THR Q N 1
ATOM 5862 C CA . THR C 2 246 ? -10.516 2.744 31.405 1.00 4.54 232 THR Q CA 1
ATOM 5863 C C . THR C 2 246 ? -11.898 2.172 31.704 1.00 4.29 232 THR Q C 1
ATOM 5864 O O . THR C 2 246 ? -12.651 2.696 32.541 1.00 4.95 232 THR Q O 1
ATOM 5868 N N . VAL C 2 247 ? -12.200 1.054 31.052 1.00 4.47 233 VAL Q N 1
ATOM 5869 C CA . VAL C 2 247 ? -13.431 0.299 31.271 1.00 5.03 233 VAL Q CA 1
ATOM 5870 C C . VAL C 2 247 ? -13.070 -1.172 31.204 1.00 5.06 233 VAL Q C 1
ATOM 5871 O O . VAL C 2 247 ? -12.007 -1.547 30.678 1.00 5.46 233 VAL Q O 1
ATOM 5875 N N . VAL C 2 248 ? -13.967 -2.038 31.707 1.00 5.31 234 VAL Q N 1
ATOM 5876 C CA . VAL C 2 248 ? -13.765 -3.463 31.523 1.00 6.09 234 VAL Q CA 1
ATOM 5877 C C . VAL C 2 248 ? -13.744 -3.721 30.023 1.00 5.76 234 VAL Q C 1
ATOM 5878 O O . VAL C 2 248 ? -14.639 -3.268 29.295 1.00 6.56 234 VAL Q O 1
ATOM 5882 N N . GLY C 2 249 ? -12.750 -4.440 29.556 1.00 6.62 235 GLY Q N 1
ATOM 5883 C CA . GLY C 2 249 ? -12.652 -4.728 28.127 1.00 7.30 235 GLY Q CA 1
ATOM 5884 C C . GLY C 2 249 ? -11.794 -3.743 27.331 1.00 5.75 235 GLY Q C 1
ATOM 5885 O O . GLY C 2 249 ? -11.566 -3.973 26.156 1.00 6.25 235 GLY Q O 1
ATOM 5886 N N . GLY C 2 250 ? -11.331 -2.631 27.937 1.00 5.56 236 GLY Q N 1
ATOM 5887 C CA . GLY C 2 250 ? -10.401 -1.755 27.242 1.00 4.83 236 GLY Q CA 1
ATOM 5888 C C . GLY C 2 250 ? -10.466 -0.327 27.715 1.00 4.45 236 GLY Q C 1
ATOM 5889 O O . GLY C 2 250 ? -10.230 -0.067 28.896 1.00 5.01 236 GLY Q O 1
ATOM 5890 N N . CYS C 2 251 ? -10.716 0.591 26.781 1.00 4.94 237 CYS Q N 1
ATOM 5891 C CA . CYS C 2 251 ? -10.738 2.021 27.090 1.00 4.67 237 CYS Q CA 1
ATOM 5892 C C . CYS C 2 251 ? -11.934 2.668 26.425 1.00 3.71 237 CYS Q C 1
ATOM 5893 O O . CYS C 2 251 ? -12.524 2.105 25.492 1.00 5.73 237 CYS Q O 1
ATOM 5896 N N . SER C 2 252 ? -12.278 3.877 26.889 1.00 4.37 238 SER Q N 1
ATOM 5897 C CA . SER C 2 252 ? -13.441 4.601 26.360 1.00 4.56 238 SER Q CA 1
ATOM 5898 C C . SER C 2 252 ? -13.067 5.743 25.453 1.00 4.85 238 SER Q C 1
ATOM 5899 O O . SER C 2 252 ? -13.945 6.320 24.777 1.00 5.17 238 SER Q O 1
ATOM 5902 N N . ASN C 2 253 ? -11.780 6.120 25.449 1.00 4.40 239 ASN Q N 1
ATOM 5903 C CA . ASN C 2 253 ? -11.353 7.400 24.873 1.00 4.24 239 ASN Q CA 1
ATOM 5904 C C . ASN C 2 253 ? -11.043 7.279 23.378 1.00 5.05 239 ASN Q C 1
ATOM 5905 O O . ASN C 2 253 ? -9.870 7.329 22.969 1.00 5.11 239 ASN Q O 1
ATOM 5910 N N . TYR C 2 254 ? -12.077 7.209 22.550 1.00 5.11 240 TYR Q N 1
ATOM 5911 C CA . TYR C 2 254 ? -11.873 7.219 21.097 1.00 4.66 240 TYR Q CA 1
ATOM 5912 C C . TYR C 2 254 ? -11.149 8.447 20.595 1.00 5.91 240 TYR Q C 1
ATOM 5913 O O . TYR C 2 254 ? -10.352 8.354 19.630 1.00 6.53 240 TYR Q O 1
ATOM 5922 N N . GLN C 2 255 ? -11.379 9.590 21.215 1.00 5.23 241 GLN Q N 1
ATOM 5923 C CA . GLN C 2 255 ? -10.708 10.801 20.778 1.00 6.50 241 GLN Q CA 1
ATOM 5924 C C . GLN C 2 255 ? -9.191 10.685 20.957 1.00 6.16 241 GLN Q C 1
ATOM 5925 O O . GLN C 2 255 ? -8.422 11.290 20.215 1.00 7.66 241 GLN Q O 1
ATOM 5931 N N . GLY C 2 256 ? -8.742 9.878 21.912 1.00 5.76 242 GLY Q N 1
ATOM 5932 C CA . GLY C 2 256 ? -7.311 9.716 22.154 1.00 7.00 242 GLY Q CA 1
ATOM 5933 C C . GLY C 2 256 ? -6.591 8.918 21.071 1.00 6.72 242 GLY Q C 1
ATOM 5934 O O . GLY C 2 256 ? -5.361 8.849 21.097 1.00 8.11 242 GLY Q O 1
ATOM 5935 N N . LEU C 2 257 ? -7.327 8.385 20.092 1.00 5.75 243 LEU Q N 1
ATOM 5936 C CA . LEU C 2 257 ? -6.719 7.760 18.916 1.00 8.07 243 LEU Q CA 1
ATOM 5937 C C . LEU C 2 257 ? -6.670 8.721 17.719 1.00 8.13 243 LEU Q C 1
ATOM 5938 O O . LEU C 2 257 ? -6.188 8.317 16.648 1.00 11.70 243 LEU Q O 1
ATOM 5943 N N . THR C 2 258 ? -7.105 9.972 17.910 1.00 7.17 244 THR Q N 1
ATOM 5944 C CA . THR C 2 258 ? -7.224 10.911 16.790 1.00 8.62 244 THR Q CA 1
ATOM 5945 C C . THR C 2 258 ? -5.967 11.783 16.672 1.00 9.12 244 THR Q C 1
ATOM 5946 O O . THR C 2 258 ? -5.132 11.911 17.593 1.00 8.19 244 THR Q O 1
ATOM 5950 N N . LYS C 2 259 ? -5.809 12.377 15.480 1.00 10.23 245 LYS Q N 1
ATOM 5951 C CA . LYS C 2 259 ? -4.548 13.029 15.080 1.00 11.26 245 LYS Q CA 1
ATOM 5952 C C . LYS C 2 259 ? -4.144 14.236 15.896 1.00 8.82 245 LYS Q C 1
ATOM 5953 O O . LYS C 2 259 ? -2.953 14.367 16.278 1.00 9.32 245 LYS Q O 1
ATOM 5964 N N . ASP C 2 260 ? -5.060 15.156 16.142 1.00 10.13 246 ASP Q N 1
ATOM 5965 C CA . ASP C 2 260 ? -4.674 16.348 16.875 1.00 11.60 246 ASP Q CA 1
ATOM 5966 C C . ASP C 2 260 ? -4.299 16.071 18.320 1.00 7.90 246 ASP Q C 1
ATOM 5967 O O . ASP C 2 260 ? -3.239 16.506 18.740 1.00 9.16 246 ASP Q O 1
ATOM 5972 N N . PRO C 2 261 ? -5.136 15.319 19.066 1.00 7.45 247 PRO Q N 1
ATOM 5973 C CA . PRO C 2 261 ? -4.736 14.946 20.402 1.00 8.15 247 PRO Q CA 1
ATOM 5974 C C . PRO C 2 261 ? -3.367 14.248 20.446 1.00 7.70 247 PRO Q C 1
ATOM 5975 O O . PRO C 2 261 ? -2.531 14.593 21.298 1.00 6.70 247 PRO Q O 1
ATOM 5979 N N . LEU C 2 262 ? -3.106 13.311 19.529 1.00 6.94 248 LEU Q N 1
ATOM 5980 C CA . LEU C 2 262 ? -1.828 12.599 19.565 1.00 6.89 248 LEU Q CA 1
ATOM 5981 C C . LEU C 2 262 ? -0.644 13.496 19.183 1.00 6.76 248 LEU Q C 1
ATOM 5982 O O . LEU C 2 262 ? 0.447 13.331 19.715 1.00 6.63 248 LEU Q O 1
ATOM 5987 N N . ALA C 2 263 ? -0.851 14.448 18.269 1.00 6.50 249 ALA Q N 1
ATOM 5988 C CA . ALA C 2 263 ? 0.195 15.411 17.983 1.00 7.39 249 ALA Q CA 1
ATOM 5989 C C . ALA C 2 263 ? 0.515 16.254 19.225 1.00 7.48 249 ALA Q C 1
ATOM 5990 O O . ALA C 2 263 ? 1.668 16.512 19.524 1.00 7.61 249 ALA Q O 1
ATOM 5992 N N . ASN C 2 264 ? -0.498 16.683 19.955 1.00 7.06 250 ASN Q N 1
ATOM 5993 C CA . ASN C 2 264 ? -0.286 17.477 21.177 1.00 6.28 250 ASN Q CA 1
ATOM 5994 C C . ASN C 2 264 ? 0.381 16.630 22.254 1.00 5.82 250 ASN Q C 1
ATOM 5995 O O . ASN C 2 264 ? 1.201 17.135 23.000 1.00 6.54 250 ASN Q O 1
ATOM 6000 N N . TYR C 2 265 ? -0.045 15.382 22.365 1.00 5.37 251 TYR Q N 1
ATOM 6001 C CA . TYR C 2 265 ? 0.516 14.438 23.334 1.00 5.50 251 TYR Q CA 1
ATOM 6002 C C . TYR C 2 265 ? 2.007 14.251 23.077 1.00 5.87 251 TYR Q C 1
ATOM 6003 O O . TYR C 2 265 ? 2.848 14.284 24.026 1.00 6.95 251 TYR Q O 1
ATOM 6012 N N . LEU C 2 266 ? 2.385 14.077 21.818 1.00 6.05 252 LEU Q N 1
ATOM 6013 C CA . LEU C 2 266 ? 3.788 13.947 21.457 1.00 7.01 252 LEU Q CA 1
ATOM 6014 C C . LEU C 2 266 ? 4.565 15.214 21.763 1.00 7.10 252 LEU Q C 1
ATOM 6015 O O . LEU C 2 266 ? 5.664 15.158 22.303 1.00 7.44 252 LEU Q O 1
ATOM 6020 N N . ALA C 2 267 ? 4.015 16.375 21.380 1.00 7.11 253 ALA Q N 1
ATOM 6021 C CA . ALA C 2 267 ? 4.700 17.657 21.589 1.00 8.46 253 ALA Q CA 1
ATOM 6022 C C . ALA C 2 267 ? 4.917 17.893 23.068 1.00 7.52 253 ALA Q C 1
ATOM 6023 O O . ALA C 2 267 ? 6.012 18.295 23.485 1.00 7.44 253 ALA Q O 1
ATOM 6025 N N . LEU C 2 268 ? 3.889 17.688 23.891 1.00 8.28 254 LEU Q N 1
ATOM 6026 C CA . LEU C 2 268 ? 4.065 17.883 25.347 1.00 7.49 254 LEU Q CA 1
ATOM 6027 C C . LEU C 2 268 ? 5.073 16.903 25.921 1.00 6.67 254 LEU Q C 1
ATOM 6028 O O . LEU C 2 268 ? 5.955 17.242 26.741 1.00 7.04 254 LEU Q O 1
ATOM 6033 N N . SER C 2 269 ? 4.975 15.658 25.471 1.00 7.21 255 SER Q N 1
ATOM 6034 C CA . SER C 2 269 ? 5.890 14.642 25.943 1.00 7.18 255 SER Q CA 1
ATOM 6035 C C . SER C 2 269 ? 7.329 14.925 25.557 1.00 7.24 255 SER Q C 1
ATOM 6036 O O . SER C 2 269 ? 8.229 14.665 26.343 1.00 8.35 255 SER Q O 1
ATOM 6039 N N . LYS C 2 270 ? 7.535 15.490 24.352 1.00 7.24 256 LYS Q N 1
ATOM 6040 C CA . LYS C 2 270 ? 8.876 15.890 23.927 1.00 8.02 256 LYS Q CA 1
ATOM 6041 C C . LYS C 2 270 ? 9.458 16.983 24.815 1.00 6.99 256 LYS Q C 1
ATOM 6042 O O . LYS C 2 270 ? 10.653 16.955 25.152 1.00 8.98 256 LYS Q O 1
ATOM 6053 N N . GLU C 2 271 ? 8.608 17.942 25.206 1.00 7.70 257 GLU Q N 1
ATOM 6054 C CA . GLU C 2 271 ? 9.042 19.015 26.075 1.00 7.89 257 GLU Q CA 1
ATOM 6055 C C . GLU C 2 271 ? 9.423 18.465 27.446 1.00 7.41 257 GLU Q C 1
ATOM 6056 O O . GLU C 2 271 ? 10.449 18.848 28.023 1.00 7.71 257 GLU Q O 1
ATOM 6067 N N . VAL C 2 272 ? 8.615 17.557 27.992 1.00 7.48 258 VAL Q N 1
ATOM 6068 C CA . VAL C 2 272 ? 8.884 16.943 29.300 1.00 7.27 258 VAL Q CA 1
ATOM 6069 C C . VAL C 2 272 ? 10.222 16.171 29.233 1.00 7.08 258 VAL Q C 1
ATOM 6070 O O . VAL C 2 272 ? 11.073 16.302 30.117 1.00 8.09 258 VAL Q O 1
ATOM 6074 N N . CYS C 2 273 ? 10.396 15.420 28.158 1.00 7.45 259 CYS Q N 1
ATOM 6075 C CA . CYS C 2 273 ? 11.565 14.602 27.987 1.00 8.65 259 CYS Q CA 1
ATOM 6076 C C . CYS C 2 273 ? 12.804 15.453 27.766 1.00 7.37 259 CYS Q C 1
ATOM 6077 O O . CYS C 2 273 ? 13.886 15.098 28.239 1.00 7.46 259 CYS Q O 1
ATOM 6080 N N . GLN C 2 274 ? 12.654 16.596 27.119 1.00 7.70 260 GLN Q N 1
ATOM 6081 C CA . GLN C 2 274 ? 13.767 17.542 27.031 1.00 8.69 260 GLN Q CA 1
ATOM 6082 C C . GLN C 2 274 ? 14.221 17.985 28.422 1.00 7.85 260 GLN Q C 1
ATOM 6083 O O . GLN C 2 274 ? 15.408 18.057 28.716 1.00 8.94 260 GLN Q O 1
ATOM 6089 N N . PHE C 2 275 ? 13.277 18.254 29.309 1.00 7.61 261 PHE Q N 1
ATOM 6090 C CA . PHE C 2 275 ? 13.584 18.609 30.669 1.00 7.28 261 PHE Q CA 1
ATOM 6091 C C . PHE C 2 275 ? 14.216 17.465 31.445 1.00 7.20 261 PHE Q C 1
ATOM 6092 O O . PHE C 2 275 ? 15.169 17.696 32.221 1.00 8.02 261 PHE Q O 1
ATOM 6100 N N . VAL C 2 276 ? 13.717 16.240 31.245 1.00 6.69 262 VAL Q N 1
ATOM 6101 C CA . VAL C 2 276 ? 14.340 15.101 31.864 1.00 7.20 262 VAL Q CA 1
ATOM 6102 C C . VAL C 2 276 ? 15.827 15.045 31.478 1.00 7.96 262 VAL Q C 1
ATOM 6103 O O . VAL C 2 276 ? 16.721 14.840 32.324 1.00 8.22 262 VAL Q O 1
ATOM 6107 N N . ASN C 2 277 ? 16.095 15.161 30.190 1.00 8.55 263 ASN Q N 1
ATOM 6108 C CA . ASN C 2 277 ? 17.441 14.969 29.712 1.00 9.85 263 ASN Q CA 1
ATOM 6109 C C . ASN C 2 277 ? 18.367 16.172 29.976 1.00 8.63 263 ASN Q C 1
ATOM 6110 O O . ASN C 2 277 ? 19.566 16.005 30.155 1.00 11.74 263 ASN Q O 1
ATOM 6115 N N . GLU C 2 278 ? 17.814 17.380 29.979 1.00 9.00 264 GLU Q N 1
ATOM 6116 C CA . GLU C 2 278 ? 18.619 18.599 30.156 1.00 10.18 264 GLU Q CA 1
ATOM 6117 C C . GLU C 2 278 ? 18.802 18.971 31.611 1.00 9.22 264 GLU Q C 1
ATOM 6118 O O . GLU C 2 278 ? 19.807 19.600 31.956 1.00 10.45 264 GLU Q O 1
ATOM 6124 N N . CYS C 2 279 ? 17.820 18.626 32.461 1.00 7.90 265 CYS Q N 1
ATOM 6125 C CA . CYS C 2 279 ? 17.830 19.041 33.870 1.00 8.05 265 CYS Q CA 1
ATOM 6126 C C . CYS C 2 279 ? 17.845 17.900 34.872 1.00 7.77 265 CYS Q C 1
ATOM 6127 O O . CYS C 2 279 ? 18.739 17.821 35.712 1.00 7.38 265 CYS Q O 1
ATOM 6130 N N . TYR C 2 280 ? 16.893 16.979 34.787 1.00 8.05 266 TYR Q N 1
ATOM 6131 C CA . TYR C 2 280 ? 16.779 15.938 35.819 1.00 6.90 266 TYR Q CA 1
ATOM 6132 C C . TYR C 2 280 ? 18.021 15.080 35.838 1.00 6.57 266 TYR Q C 1
ATOM 6133 O O . TYR C 2 280 ? 18.689 14.988 36.879 1.00 7.53 266 TYR Q O 1
ATOM 6142 N N . ILE C 2 281 ? 18.366 14.468 34.712 1.00 7.42 267 ILE Q N 1
ATOM 6143 C CA . ILE C 2 281 ? 19.520 13.555 34.720 1.00 8.91 267 ILE Q CA 1
ATOM 6144 C C . ILE C 2 281 ? 20.833 14.266 35.088 1.00 7.84 267 ILE Q C 1
ATOM 6145 O O . ILE C 2 281 ? 21.569 13.802 35.978 1.00 8.92 267 ILE Q O 1
ATOM 6150 N N . PRO C 2 282 ? 21.104 15.430 34.467 1.00 7.80 268 PRO Q N 1
ATOM 6151 C CA . PRO C 2 282 ? 22.327 16.123 34.835 1.00 8.98 268 PRO Q CA 1
ATOM 6152 C C . PRO C 2 282 ? 22.363 16.539 36.310 1.00 7.89 268 PRO Q C 1
ATOM 6153 O O . PRO C 2 282 ? 23.401 16.469 36.937 1.00 9.45 268 PRO Q O 1
ATOM 6157 N N . ASP C 2 283 ? 21.247 16.976 36.865 1.00 8.51 269 ASP Q N 1
ATOM 6158 C CA . ASP C 2 283 ? 21.220 17.350 38.274 1.00 7.99 269 ASP Q CA 1
ATOM 6159 C C . ASP C 2 283 ? 21.377 16.163 39.192 1.00 7.95 269 ASP Q C 1
ATOM 6160 O O . ASP C 2 283 ? 22.076 16.197 40.199 1.00 8.45 269 ASP Q O 1
ATOM 6165 N N . LEU C 2 284 ? 20.693 15.079 38.846 1.00 8.05 270 LEU Q N 1
ATOM 6166 C CA . LEU C 2 284 ? 20.807 13.842 39.605 1.00 8.39 270 LEU Q CA 1
ATOM 6167 C C . LEU C 2 284 ? 22.276 13.385 39.652 1.00 8.14 270 LEU Q C 1
ATOM 6168 O O . LEU C 2 284 ? 22.821 13.012 40.706 1.00 9.92 270 LEU Q O 1
ATOM 6173 N N . LEU C 2 285 ? 22.927 13.400 38.501 1.00 8.94 271 LEU Q N 1
ATOM 6174 C CA . LEU C 2 285 ? 24.309 12.918 38.456 1.00 10.51 271 LEU Q CA 1
ATOM 6175 C C . LEU C 2 285 ? 25.241 13.889 39.146 1.00 10.31 271 LEU Q C 1
ATOM 6176 O O . LEU C 2 285 ? 26.224 13.475 39.782 1.00 11.26 271 LEU Q O 1
ATOM 6181 N N . ALA C 2 286 ? 24.981 15.189 39.019 1.00 9.36 272 ALA Q N 1
ATOM 6182 C CA . ALA C 2 286 ? 25.836 16.145 39.674 1.00 11.31 272 ALA Q CA 1
ATOM 6183 C C . ALA C 2 286 ? 25.696 16.083 41.172 1.00 11.83 272 ALA Q C 1
ATOM 6184 O O . ALA C 2 286 ? 26.694 16.082 41.889 1.00 13.56 272 ALA Q O 1
ATOM 6186 N N . VAL C 2 287 ? 24.475 15.970 41.688 1.00 11.87 273 VAL Q N 1
ATOM 6187 C CA . VAL C 2 287 ? 24.282 15.836 43.126 1.00 12.53 273 VAL Q CA 1
ATOM 6188 C C . VAL C 2 287 ? 24.885 14.521 43.628 1.00 13.25 273 VAL Q C 1
ATOM 6189 O O . VAL C 2 287 ? 25.641 14.494 44.626 1.00 14.41 273 VAL Q O 1
ATOM 6193 N N . ALA C 2 288 ? 24.609 13.433 42.907 1.00 11.24 274 ALA Q N 1
ATOM 6194 C CA . ALA C 2 288 ? 25.132 12.125 43.298 1.00 12.18 274 ALA Q CA 1
ATOM 6195 C C . ALA C 2 288 ? 26.658 12.104 43.375 1.00 10.52 274 ALA Q C 1
ATOM 6196 O O . ALA C 2 288 ? 27.237 11.497 44.280 1.00 11.38 274 ALA Q O 1
ATOM 6198 N N . GLY C 2 289 ? 27.298 12.863 42.497 1.00 10.48 275 GLY Q N 1
ATOM 6199 C CA . GLY C 2 289 ? 28.746 12.931 42.470 1.00 11.38 275 GLY Q CA 1
ATOM 6200 C C . GLY C 2 289 ? 29.359 13.498 43.721 1.00 12.65 275 GLY Q C 1
ATOM 6201 O O . GLY C 2 289 ? 30.481 13.176 44.039 1.00 16.78 275 GLY Q O 1
ATOM 6202 N N . PHE C 2 290 ? 28.636 14.359 44.430 1.00 12.22 276 PHE Q N 1
ATOM 6203 C CA . PHE C 2 290 ? 29.100 14.895 45.702 1.00 11.81 276 PHE Q CA 1
ATOM 6204 C C . PHE C 2 290 ? 28.804 13.979 46.874 1.00 12.06 276 PHE Q C 1
ATOM 6205 O O . PHE C 2 290 ? 29.369 14.138 47.943 1.00 13.21 276 PHE Q O 1
ATOM 6213 N N . TYR C 2 291 ? 27.894 13.034 46.672 1.00 10.66 277 TYR Q N 1
ATOM 6214 C CA . TYR C 2 291 ? 27.428 12.147 47.728 1.00 10.99 277 TYR Q CA 1
ATOM 6215 C C . TYR C 2 291 ? 27.760 10.679 47.452 1.00 11.32 277 TYR Q C 1
ATOM 6216 O O . TYR C 2 291 ? 26.965 9.786 47.762 1.00 10.44 277 TYR Q O 1
ATOM 6225 N N . LYS C 2 292 ? 28.965 10.421 46.940 1.00 12.26 278 LYS Q N 1
ATOM 6226 C CA . LYS C 2 292 ? 29.366 9.056 46.550 1.00 11.53 278 LYS Q CA 1
ATOM 6227 C C . LYS C 2 292 ? 29.419 8.106 47.752 1.00 10.92 278 LYS Q C 1
ATOM 6228 O O . LYS C 2 292 ? 29.270 6.882 47.616 1.00 12.69 278 LYS Q O 1
ATOM 6239 N N . ASP C 2 293 ? 29.624 8.673 48.941 1.00 10.74 279 ASP Q N 1
ATOM 6240 C CA . ASP C 2 293 ? 29.575 7.886 50.193 1.00 11.43 279 ASP Q CA 1
ATOM 6241 C C . ASP C 2 293 ? 28.226 7.223 50.387 1.00 10.37 279 ASP Q C 1
ATOM 6242 O O . ASP C 2 293 ? 28.111 6.172 51.031 1.00 11.27 279 ASP Q O 1
ATOM 6247 N N . TRP C 2 294 ? 27.194 7.813 49.795 1.00 10.24 280 TRP Q N 1
ATOM 6248 C CA . TRP C 2 294 ? 25.846 7.220 49.880 1.00 9.45 280 TRP Q CA 1
ATOM 6249 C C . TRP C 2 294 ? 25.651 5.976 48.974 1.00 9.04 280 TRP Q C 1
ATOM 6250 O O . TRP C 2 294 ? 24.637 5.286 49.053 1.00 10.90 280 TRP Q O 1
ATOM 6261 N N . GLY C 2 295 ? 26.700 5.639 48.215 1.00 9.25 281 GLY Q N 1
ATOM 6262 C CA . GLY C 2 295 ? 26.768 4.401 47.503 1.00 9.84 281 GLY Q CA 1
ATOM 6263 C C . GLY C 2 295 ? 27.087 3.222 48.403 1.00 10.61 281 GLY Q C 1
ATOM 6264 O O . GLY C 2 295 ? 27.088 2.077 47.919 1.00 12.52 281 GLY Q O 1
ATOM 6265 N N . GLY C 2 296 ? 27.394 3.500 49.681 1.00 11.07 282 GLY Q N 1
ATOM 6266 C CA . GLY C 2 296 ? 27.679 2.473 50.678 1.00 12.08 282 GLY Q CA 1
ATOM 6267 C C . GLY C 2 296 ? 26.694 2.397 51.839 1.00 12.37 282 GLY Q C 1
ATOM 6268 O O . GLY C 2 296 ? 26.987 1.743 52.853 1.00 14.31 282 GLY Q O 1
ATOM 6269 N N . ILE C 2 297 ? 25.574 3.111 51.715 1.00 11.86 283 ILE Q N 1
ATOM 6270 C CA . ILE C 2 297 ? 24.537 3.240 52.749 1.00 11.14 283 ILE Q CA 1
ATOM 6271 C C . ILE C 2 297 ? 23.200 2.848 52.103 1.00 11.27 283 ILE Q C 1
ATOM 6272 O O . ILE C 2 297 ? 22.940 3.246 50.960 1.00 10.12 283 ILE Q O 1
ATOM 6277 N N . GLY C 2 298 ? 22.370 2.061 52.798 1.00 9.82 284 GLY Q N 1
ATOM 6278 C CA . GLY C 2 298 ? 20.985 1.828 52.362 1.00 9.38 284 GLY Q CA 1
ATOM 6279 C C . GLY C 2 298 ? 20.724 0.642 51.460 1.00 8.14 284 GLY Q C 1
ATOM 6280 O O . GLY C 2 298 ? 19.680 0.608 50.823 1.00 10.27 284 GLY Q O 1
ATOM 6281 N N . GLY C 2 299 ? 21.640 -0.307 51.380 1.00 9.66 285 GLY Q N 1
ATOM 6282 C CA . GLY C 2 299 ? 21.460 -1.436 50.505 1.00 10.54 285 GLY Q CA 1
ATOM 6283 C C . GLY C 2 299 ? 20.537 -2.518 51.046 1.00 10.47 285 GLY Q C 1
ATOM 6284 O O . GLY C 2 299 ? 20.374 -2.691 52.253 1.00 11.68 285 GLY Q O 1
ATOM 6285 N N . THR C 2 300 ? 19.953 -3.262 50.115 1.00 9.92 286 THR Q N 1
ATOM 6286 C CA . THR C 2 300 ? 19.155 -4.449 50.407 1.00 9.32 286 THR Q CA 1
ATOM 6287 C C . THR C 2 300 ? 19.616 -5.504 49.393 1.00 10.76 286 THR Q C 1
ATOM 6288 O O . THR C 2 300 ? 20.569 -5.246 48.625 1.00 12.79 286 THR Q O 1
ATOM 6292 N N . SER C 2 301 ? 18.951 -6.669 49.345 1.00 10.98 287 SER Q N 1
ATOM 6293 C CA . SER C 2 301 ? 19.489 -7.790 48.545 1.00 12.86 287 SER Q CA 1
ATOM 6294 C C . SER C 2 301 ? 18.548 -8.487 47.628 1.00 12.08 287 SER Q C 1
ATOM 6295 O O . SER C 2 301 ? 19.018 -9.172 46.731 1.00 11.49 287 SER Q O 1
ATOM 6298 N N . ASN C 2 302 ? 17.232 -8.358 47.833 1.00 10.06 288 ASN Q N 1
ATOM 6299 C CA . ASN C 2 302 ? 16.261 -9.073 46.997 1.00 7.82 288 ASN Q CA 1
ATOM 6300 C C . ASN C 2 302 ? 15.363 -8.123 46.221 1.00 7.06 288 ASN Q C 1
ATOM 6301 O O . ASN C 2 302 ? 14.901 -7.120 46.783 1.00 7.44 288 ASN Q O 1
ATOM 6306 N N . TYR C 2 303 ? 15.097 -8.431 44.949 1.00 6.77 289 TYR Q N 1
ATOM 6307 C CA . TYR C 2 303 ? 14.357 -7.544 44.058 1.00 6.30 289 TYR Q CA 1
ATOM 6308 C C . TYR C 2 303 ? 13.304 -8.257 43.266 1.00 6.48 289 TYR Q C 1
ATOM 6309 O O . TYR C 2 303 ? 13.529 -9.370 42.771 1.00 7.77 289 TYR Q O 1
ATOM 6318 N N . LEU C 2 304 ? 12.146 -7.616 43.152 1.00 5.64 290 LEU Q N 1
ATOM 6319 C CA . LEU C 2 304 ? 11.035 -8.173 42.413 1.00 5.95 290 LEU Q CA 1
ATOM 6320 C C . LEU C 2 304 ? 10.417 -7.161 41.487 1.00 5.83 290 LEU Q C 1
ATOM 6321 O O . LEU C 2 304 ? 10.279 -5.996 41.841 1.00 5.66 290 LEU Q O 1
ATOM 6326 N N . ALA C 2 305 ? 10.036 -7.619 40.299 1.00 6.08 291 ALA Q N 1
ATOM 6327 C CA . ALA C 2 305 ? 9.210 -6.792 39.394 1.00 5.38 291 ALA Q CA 1
ATOM 6328 C C . ALA C 2 305 ? 8.247 -7.671 38.639 1.00 5.97 291 ALA Q C 1
ATOM 6329 O O . ALA C 2 305 ? 8.588 -8.814 38.260 1.00 5.95 291 ALA Q O 1
ATOM 6331 N N . PHE C 2 306 ? 7.044 -7.137 38.406 1.00 5.34 292 PHE Q N 1
ATOM 6332 C CA . PHE C 2 306 ? 6.082 -7.790 37.520 1.00 5.23 292 PHE Q CA 1
ATOM 6333 C C . PHE C 2 306 ? 6.241 -7.369 36.054 1.00 5.66 292 PHE Q C 1
ATOM 6334 O O . PHE C 2 306 ? 5.560 -7.887 35.190 1.00 6.55 292 PHE Q O 1
ATOM 6342 N N . GLY C 2 307 ? 7.155 -6.451 35.788 1.00 6.75 293 GLY Q N 1
ATOM 6343 C CA . GLY C 2 307 ? 7.345 -5.871 34.462 1.00 6.49 293 GLY Q CA 1
ATOM 6344 C C . GLY C 2 307 ? 6.291 -4.837 34.120 1.00 6.00 293 GLY Q C 1
ATOM 6345 O O . GLY C 2 307 ? 5.208 -4.786 34.686 1.00 5.57 293 GLY Q O 1
ATOM 6346 N N . GLU C 2 308 ? 6.597 -3.965 33.169 1.00 5.69 294 GLU Q N 1
ATOM 6347 C CA . GLU C 2 308 ? 5.589 -3.074 32.611 1.00 5.65 294 GLU Q CA 1
ATOM 6348 C C . GLU C 2 308 ? 5.893 -2.831 31.143 1.00 5.41 294 GLU Q C 1
ATOM 6349 O O . GLU C 2 308 ? 6.923 -3.234 30.642 1.00 6.03 294 GLU Q O 1
ATOM 6355 N N . PHE C 2 309 ? 4.918 -2.292 30.413 1.00 5.72 295 PHE Q N 1
ATOM 6356 C CA . PHE C 2 309 ? 5.056 -1.939 28.986 1.00 6.05 295 PHE Q CA 1
ATOM 6357 C C . PHE C 2 309 ? 5.140 -3.218 28.170 1.00 6.00 295 PHE Q C 1
ATOM 6358 O O . PHE C 2 309 ? 6.067 -3.438 27.345 1.00 6.82 295 PHE Q O 1
ATOM 6366 N N . ALA C 2 310 ? 4.160 -4.094 28.407 1.00 5.66 296 ALA Q N 1
ATOM 6367 C CA . ALA C 2 310 ? 4.070 -5.367 27.690 1.00 6.40 296 ALA Q CA 1
ATOM 6368 C C . ALA C 2 310 ? 3.480 -5.200 26.296 1.00 6.48 296 ALA Q C 1
ATOM 6369 O O . ALA C 2 310 ? 2.572 -4.389 26.022 1.00 7.21 296 ALA Q O 1
ATOM 6371 N N . THR C 2 311 ? 3.964 -6.084 25.409 1.00 7.25 297 THR Q N 1
ATOM 6372 C CA . THR C 2 311 ? 3.373 -6.171 24.067 1.00 8.65 297 THR Q CA 1
ATOM 6373 C C . THR C 2 311 ? 2.215 -7.145 24.002 1.00 8.09 297 THR Q C 1
ATOM 6374 O O . THR C 2 311 ? 1.469 -7.124 23.018 1.00 8.47 297 THR Q O 1
ATOM 6378 N N . ASP C 2 312 ? 2.028 -7.976 25.038 1.00 8.54 298 ASP Q N 1
ATOM 6379 C CA . ASP C 2 312 ? 0.859 -8.865 25.134 1.00 8.31 298 ASP Q CA 1
ATOM 6380 C C . ASP C 2 312 ? 0.347 -8.801 26.580 1.00 7.61 298 ASP Q C 1
ATOM 6381 O O . ASP C 2 312 ? 1.020 -9.293 27.503 1.00 9.34 298 ASP Q O 1
ATOM 6386 N N . ASP C 2 313 ? -0.796 -8.126 26.770 1.00 7.93 299 ASP Q N 1
ATOM 6387 C CA . ASP C 2 313 ? -1.443 -7.994 28.068 1.00 8.85 299 ASP Q CA 1
ATOM 6388 C C . ASP C 2 313 ? -2.729 -8.830 28.105 1.00 11.53 299 ASP Q C 1
ATOM 6389 O O . ASP C 2 313 ? -3.661 -8.503 28.843 1.00 15.83 299 ASP Q O 1
ATOM 6394 N N . SER C 2 314 ? -2.804 -9.901 27.313 1.00 9.42 300 SER Q N 1
ATOM 6395 C CA . SER C 2 314 ? -3.987 -10.746 27.275 1.00 11.44 300 SER Q CA 1
ATOM 6396 C C . SER C 2 314 ? -4.171 -11.597 28.540 1.00 12.73 300 SER Q C 1
ATOM 6397 O O . SER C 2 314 ? -5.244 -12.115 28.778 1.00 16.46 300 SER Q O 1
ATOM 6400 N N . SER C 2 315 ? -3.124 -11.776 29.326 1.00 9.66 301 SER Q N 1
ATOM 6401 C CA . SER C 2 315 ? -3.190 -12.526 30.561 1.00 10.14 301 SER Q CA 1
ATOM 6402 C C . SER C 2 315 ? -2.066 -12.043 31.466 1.00 9.05 301 SER Q C 1
ATOM 6403 O O . SER C 2 315 ? -1.082 -11.441 30.991 1.00 9.05 301 SER Q O 1
ATOM 6406 N N . PRO C 2 316 ? -2.177 -12.350 32.747 1.00 9.97 302 PRO Q N 1
ATOM 6407 C CA . PRO C 2 316 ? -1.074 -11.984 33.657 1.00 10.28 302 PRO Q CA 1
ATOM 6408 C C . PRO C 2 316 ? 0.255 -12.685 33.292 1.00 8.77 302 PRO Q C 1
ATOM 6409 O O . PRO C 2 316 ? 1.316 -12.081 33.368 1.00 9.31 302 PRO Q O 1
ATOM 6413 N N . GLU C 2 317 ? 0.199 -13.942 32.866 1.00 9.63 303 GLU Q N 1
ATOM 6414 C CA . GLU C 2 317 ? 1.405 -14.603 32.451 1.00 10.20 303 GLU Q CA 1
ATOM 6415 C C . GLU C 2 317 ? 2.020 -13.979 31.174 1.00 8.15 303 GLU Q C 1
ATOM 6416 O O . GLU C 2 317 ? 3.229 -13.837 31.068 1.00 9.05 303 GLU Q O 1
ATOM 6427 N N . LYS C 2 318 ? 1.197 -13.572 30.219 1.00 8.09 304 LYS Q N 1
ATOM 6428 C CA . LYS C 2 318 ? 1.711 -12.833 29.043 1.00 7.82 304 LYS Q CA 1
ATOM 6429 C C . LYS C 2 318 ? 2.260 -11.467 29.441 1.00 7.19 304 LYS Q C 1
ATOM 6430 O O . LYS C 2 318 ? 3.290 -11.061 28.893 1.00 7.61 304 LYS Q O 1
ATOM 6436 N N . HIS C 2 319 ? 1.676 -10.801 30.434 1.00 6.67 305 HIS Q N 1
ATOM 6437 C CA . HIS C 2 319 ? 2.238 -9.554 30.887 1.00 6.68 305 HIS Q CA 1
ATOM 6438 C C . HIS C 2 319 ? 3.649 -9.818 31.461 1.00 5.40 305 HIS Q C 1
ATOM 6439 O O . HIS C 2 319 ? 4.604 -9.122 31.152 1.00 6.72 305 HIS Q O 1
ATOM 6446 N N . LEU C 2 320 ? 3.774 -10.829 32.328 1.00 6.62 306 LEU Q N 1
ATOM 6447 C CA . LEU C 2 320 ? 5.081 -11.149 32.940 1.00 7.00 306 LEU Q CA 1
ATOM 6448 C C . LEU C 2 320 ? 6.097 -11.485 31.845 1.00 7.23 306 LEU Q C 1
ATOM 6449 O O . LEU C 2 320 ? 7.250 -11.079 31.944 1.00 8.72 306 LEU Q O 1
ATOM 6454 N N . ALA C 2 321 ? 5.655 -12.175 30.789 1.00 7.08 307 ALA Q N 1
ATOM 6455 C CA . ALA C 2 321 ? 6.607 -12.641 29.766 1.00 7.43 307 ALA Q CA 1
ATOM 6456 C C . ALA C 2 321 ? 7.005 -11.589 28.757 1.00 7.62 307 ALA Q C 1
ATOM 6457 O O . ALA C 2 321 ? 8.115 -11.682 28.178 1.00 9.88 307 ALA Q O 1
ATOM 6459 N N . THR C 2 322 ? 6.110 -10.633 28.469 1.00 6.77 308 THR Q N 1
ATOM 6460 C CA . THR C 2 322 ? 6.315 -9.756 27.346 1.00 7.21 308 THR Q CA 1
ATOM 6461 C C . THR C 2 322 ? 6.538 -8.302 27.711 1.00 7.25 308 THR Q C 1
ATOM 6462 O O . THR C 2 322 ? 6.680 -7.481 26.809 1.00 7.94 308 THR Q O 1
ATOM 6466 N N . SER C 2 323 ? 6.575 -7.972 29.014 1.00 7.38 309 SER Q N 1
ATOM 6467 C CA . SER C 2 323 ? 6.914 -6.634 29.470 1.00 7.05 309 SER Q CA 1
ATOM 6468 C C . SER C 2 323 ? 8.277 -6.161 28.926 1.00 6.74 309 SER Q C 1
ATOM 6469 O O . SER C 2 323 ? 9.254 -6.830 29.112 1.00 8.96 309 SER Q O 1
ATOM 6472 N N . GLN C 2 324 ? 8.302 -4.987 28.308 1.00 6.54 310 GLN Q N 1
ATOM 6473 C CA . GLN C 2 324 ? 9.518 -4.422 27.771 1.00 7.68 310 GLN Q CA 1
ATOM 6474 C C . GLN C 2 324 ? 10.471 -3.986 28.883 1.00 7.29 310 GLN Q C 1
ATOM 6475 O O . GLN C 2 324 ? 11.685 -3.997 28.677 1.00 8.73 310 GLN Q O 1
ATOM 6481 N N . PHE C 2 325 ? 9.934 -3.562 30.040 1.00 6.65 311 PHE Q N 1
ATOM 6482 C CA . PHE C 2 325 ? 10.711 -3.458 31.262 1.00 7.14 311 PHE Q CA 1
ATOM 6483 C C . PHE C 2 325 ? 10.431 -4.795 31.929 1.00 6.68 311 PHE Q C 1
ATOM 6484 O O . PHE C 2 325 ? 9.325 -4.979 32.414 1.00 7.15 311 PHE Q O 1
ATOM 6492 N N . PRO C 2 326 ? 11.387 -5.749 31.879 1.00 6.83 312 PRO Q N 1
ATOM 6493 C CA . PRO C 2 326 ? 11.030 -7.138 32.201 1.00 7.31 312 PRO Q CA 1
ATOM 6494 C C . PRO C 2 326 ? 10.703 -7.430 33.641 1.00 7.77 312 PRO Q C 1
ATOM 6495 O O . PRO C 2 326 ? 11.076 -6.688 34.561 1.00 8.23 312 PRO Q O 1
ATOM 6499 N N . SER C 2 327 ? 9.957 -8.517 33.827 1.00 7.03 313 SER Q N 1
ATOM 6500 C CA . SER C 2 327 ? 9.692 -9.044 35.171 1.00 7.52 313 SER Q CA 1
ATOM 6501 C C . SER C 2 327 ? 10.803 -9.965 35.668 1.00 7.17 313 SER Q C 1
ATOM 6502 O O . SER C 2 327 ? 11.640 -10.395 34.889 1.00 8.17 313 SER Q O 1
ATOM 6505 N N . GLY C 2 328 ? 10.808 -10.293 36.949 1.00 6.61 314 GLY Q N 1
ATOM 6506 C CA . GLY C 2 328 ? 11.724 -11.292 37.488 1.00 7.89 314 GLY Q CA 1
ATOM 6507 C C . GLY C 2 328 ? 11.915 -11.137 38.962 1.00 6.99 314 GLY Q C 1
ATOM 6508 O O . GLY C 2 328 ? 11.327 -10.247 39.613 1.00 7.47 314 GLY Q O 1
ATOM 6509 N N . VAL C 2 329 ? 12.708 -12.047 39.505 1.00 7.45 315 VAL Q N 1
ATOM 6510 C CA . VAL C 2 329 ? 13.022 -12.084 40.905 1.00 8.22 315 VAL Q CA 1
ATOM 6511 C C . VAL C 2 329 ? 14.536 -12.299 41.063 1.00 8.20 315 VAL Q C 1
ATOM 6512 O O . VAL C 2 329 ? 15.090 -13.278 40.515 1.00 9.54 315 VAL Q O 1
ATOM 6516 N N . ILE C 2 330 ? 15.210 -11.459 41.834 1.00 9.27 316 ILE Q N 1
ATOM 6517 C CA . ILE C 2 330 ? 16.625 -11.585 42.167 1.00 8.47 316 ILE Q CA 1
ATOM 6518 C C . ILE C 2 330 ? 16.703 -11.736 43.686 1.00 8.72 316 ILE Q C 1
ATOM 6519 O O . ILE C 2 330 ? 16.056 -10.994 44.427 1.00 9.70 316 ILE Q O 1
ATOM 6524 N N . THR C 2 331 ? 17.458 -12.735 44.117 1.00 10.23 317 THR Q N 1
ATOM 6525 C CA . THR C 2 331 ? 17.643 -13.056 45.504 1.00 12.90 317 THR Q CA 1
ATOM 6526 C C . THR C 2 331 ? 19.126 -12.934 45.824 1.00 11.63 317 THR Q C 1
ATOM 6527 O O . THR C 2 331 ? 20.012 -13.377 45.057 1.00 14.27 317 THR Q O 1
ATOM 6531 N N . GLY C 2 332 ? 19.425 -12.341 46.969 1.00 11.06 318 GLY Q N 1
ATOM 6532 C CA . GLY C 2 332 ? 20.785 -12.286 47.462 1.00 12.62 318 GLY Q CA 1
ATOM 6533 C C . GLY C 2 332 ? 21.746 -11.587 46.498 1.00 12.85 318 GLY Q C 1
ATOM 6534 O O . GLY C 2 332 ? 22.915 -11.992 46.373 1.00 15.58 318 GLY Q O 1
ATOM 6535 N N . ARG C 2 333 ? 21.259 -10.526 45.842 1.00 13.19 319 ARG Q N 1
ATOM 6536 C CA . ARG C 2 333 ? 22.046 -9.712 44.897 1.00 15.28 319 ARG Q CA 1
ATOM 6537 C C . ARG C 2 333 ? 22.627 -10.502 43.692 1.00 14.86 319 ARG Q C 1
ATOM 6538 O O . ARG C 2 333 ? 23.492 -10.009 43.001 1.00 18.84 319 ARG Q O 1
ATOM 6546 N N . ASP C 2 334 ? 22.146 -11.720 43.451 1.00 14.41 320 ASP Q N 1
ATOM 6547 C CA . ASP C 2 334 ? 22.701 -12.589 42.405 1.00 16.45 320 ASP Q CA 1
ATOM 6548 C C . ASP C 2 334 ? 22.034 -12.280 41.076 1.00 16.22 320 ASP Q C 1
ATOM 6549 O O . ASP C 2 334 ? 20.965 -12.806 40.747 1.00 16.60 320 ASP Q O 1
ATOM 6554 N N . LEU C 2 335 ? 22.704 -11.456 40.290 1.00 17.54 321 LEU Q N 1
ATOM 6555 C CA . LEU C 2 335 ? 22.192 -11.087 38.974 1.00 19.54 321 LEU Q CA 1
ATOM 6556 C C . LEU C 2 335 ? 22.349 -12.194 37.935 1.00 19.73 321 LEU Q C 1
ATOM 6557 O O . LEU C 2 335 ? 21.736 -12.129 36.859 1.00 21.50 321 LEU Q O 1
ATOM 6562 N N . GLY C 2 336 ? 23.143 -13.218 38.257 1.00 18.94 322 GLY Q N 1
ATOM 6563 C CA . GLY C 2 336 ? 23.267 -14.399 37.402 1.00 20.33 322 GLY Q CA 1
ATOM 6564 C C . GLY C 2 336 ? 22.084 -15.349 37.447 1.00 22.12 322 GLY Q C 1
ATOM 6565 O O . GLY C 2 336 ? 22.037 -16.287 36.664 1.00 24.28 322 GLY Q O 1
ATOM 6566 N N . LYS C 2 337 ? 21.141 -15.145 38.365 1.00 19.59 323 LYS Q N 1
ATOM 6567 C CA . LYS C 2 337 ? 20.034 -16.071 38.528 1.00 21.36 323 LYS Q CA 1
ATOM 6568 C C . LYS C 2 337 ? 18.699 -15.344 38.694 1.00 19.93 323 LYS Q C 1
ATOM 6569 O O . LYS C 2 337 ? 18.067 -15.418 39.743 1.00 25.96 323 LYS Q O 1
ATOM 6580 N N . VAL C 2 338 ? 18.251 -14.674 37.642 1.00 16.07 324 VAL Q N 1
ATOM 6581 C CA . VAL C 2 338 ? 16.927 -14.037 37.642 1.00 15.57 324 VAL Q CA 1
ATOM 6582 C C . VAL C 2 338 ? 15.863 -15.104 37.425 1.00 15.74 324 VAL Q C 1
ATOM 6583 O O . VAL C 2 338 ? 15.884 -15.796 36.416 1.00 21.32 324 VAL Q O 1
ATOM 6587 N N . ASP C 2 339 ? 15.002 -15.296 38.414 1.00 12.29 325 ASP Q N 1
ATOM 6588 C CA . ASP C 2 339 ? 13.924 -16.275 38.343 1.00 11.63 325 ASP Q CA 1
ATOM 6589 C C . ASP C 2 339 ? 12.660 -15.638 37.808 1.00 10.02 325 ASP Q C 1
ATOM 6590 O O . ASP C 2 339 ? 12.444 -14.416 37.923 1.00 11.74 325 ASP Q O 1
ATOM 6595 N N . ASN C 2 340 ? 11.822 -16.472 37.200 1.00 10.49 326 ASN Q N 1
ATOM 6596 C CA . ASN C 2 340 ? 10.490 -16.037 36.831 1.00 10.99 326 ASN Q CA 1
ATOM 6597 C C . ASN C 2 340 ? 9.669 -15.800 38.078 1.00 10.32 326 ASN Q C 1
ATOM 6598 O O . ASN C 2 340 ? 9.874 -16.453 39.108 1.00 11.63 326 ASN Q O 1
ATOM 6603 N N . VAL C 2 341 ? 8.736 -14.861 37.976 1.00 9.03 327 VAL Q N 1
ATOM 6604 C CA . VAL C 2 341 ? 7.762 -14.623 39.042 1.00 8.50 327 VAL Q CA 1
ATOM 6605 C C . VAL C 2 341 ? 6.758 -15.745 39.138 1.00 9.59 327 VAL Q C 1
ATOM 6606 O O . VAL C 2 341 ? 6.108 -16.084 38.123 1.00 10.90 327 VAL Q O 1
ATOM 6610 N N . ASP C 2 342 ? 6.632 -16.315 40.324 1.00 8.70 328 ASP Q N 1
ATOM 6611 C CA . ASP C 2 342 ? 5.600 -17.306 40.615 1.00 9.25 328 ASP Q CA 1
ATOM 6612 C C . ASP C 2 342 ? 4.516 -16.593 41.412 1.00 8.83 328 ASP Q C 1
ATOM 6613 O O . ASP C 2 342 ? 4.688 -16.289 42.598 1.00 9.32 328 ASP Q O 1
ATOM 6618 N N . LEU C 2 343 ? 3.418 -16.288 40.733 1.00 8.30 329 LEU Q N 1
ATOM 6619 C CA . LEU C 2 343 ? 2.293 -15.574 41.379 1.00 7.90 329 LEU Q CA 1
ATOM 6620 C C . LEU C 2 343 ? 1.704 -16.346 42.558 1.00 8.58 329 LEU Q C 1
ATOM 6621 O O . LEU C 2 343 ? 1.085 -15.750 43.456 1.00 10.40 329 LEU Q O 1
ATOM 6626 N N . GLY C 2 344 ? 1.863 -17.671 42.569 1.00 8.15 330 GLY Q N 1
ATOM 6627 C CA . GLY C 2 344 ? 1.394 -18.511 43.691 1.00 8.74 330 GLY Q CA 1
ATOM 6628 C C . GLY C 2 344 ? 2.221 -18.404 44.956 1.00 8.97 330 GLY Q C 1
ATOM 6629 O O . GLY C 2 344 ? 1.806 -18.884 45.991 1.00 10.91 330 GLY Q O 1
ATOM 6630 N N . ALA C 2 345 ? 3.412 -17.814 44.834 1.00 7.77 331 ALA Q N 1
ATOM 6631 C CA . ALA C 2 345 ? 4.404 -17.725 45.928 1.00 9.28 331 ALA Q CA 1
ATOM 6632 C C . ALA C 2 345 ? 4.276 -16.436 46.735 1.00 8.07 331 ALA Q C 1
ATOM 6633 O O . ALA C 2 345 ? 4.945 -16.288 47.743 1.00 9.04 331 ALA Q O 1
ATOM 6635 N N . ILE C 2 346 ? 3.440 -15.495 46.290 1.00 7.87 332 ILE Q N 1
ATOM 6636 C CA . ILE C 2 346 ? 3.200 -14.223 46.996 1.00 6.30 332 ILE Q CA 1
ATOM 6637 C C . ILE C 2 346 ? 2.228 -14.456 48.125 1.00 6.17 332 ILE Q C 1
ATOM 6638 O O . ILE C 2 346 ? 1.225 -15.114 47.956 1.00 7.42 332 ILE Q O 1
ATOM 6643 N N . TYR C 2 347 ? 2.553 -13.901 49.294 1.00 7.05 333 TYR Q N 1
ATOM 6644 C CA . TYR C 2 347 ? 1.585 -13.887 50.379 1.00 6.60 333 TYR Q CA 1
ATOM 6645 C C . TYR C 2 347 ? 1.848 -12.677 51.260 1.00 6.06 333 TYR Q C 1
ATOM 6646 O O . TYR C 2 347 ? 2.853 -11.973 51.110 1.00 7.18 333 TYR Q O 1
ATOM 6655 N N . GLU C 2 348 ? 0.972 -12.453 52.206 1.00 6.11 334 GLU Q N 1
ATOM 6656 C CA . GLU C 2 348 ? 1.115 -11.348 53.141 1.00 6.30 334 GLU Q CA 1
ATOM 6657 C C . GLU C 2 348 ? 0.958 -11.850 54.560 1.00 5.81 334 GLU Q C 1
ATOM 6658 O O . GLU C 2 348 ? 0.049 -12.629 54.862 1.00 6.76 334 GLU Q O 1
ATOM 6664 N N . ASP C 2 349 ? 1.821 -11.327 55.428 1.00 5.68 335 ASP Q N 1
ATOM 6665 C CA . ASP C 2 349 ? 1.761 -11.582 56.854 1.00 6.83 335 ASP Q CA 1
ATOM 6666 C C . ASP C 2 349 ? 1.175 -10.363 57.576 1.00 6.87 335 ASP Q C 1
ATOM 6667 O O . ASP C 2 349 ? 1.211 -9.233 57.045 1.00 6.99 335 ASP Q O 1
ATOM 6672 N N . VAL C 2 350 ? 0.662 -10.609 58.774 1.00 6.12 336 VAL Q N 1
ATOM 6673 C CA . VAL C 2 350 ? 0.158 -9.543 59.626 1.00 6.94 336 VAL Q CA 1
ATOM 6674 C C . VAL C 2 350 ? 0.684 -9.621 61.038 1.00 6.98 336 VAL Q C 1
ATOM 6675 O O . VAL C 2 350 ? 0.284 -8.831 61.892 1.00 7.20 336 VAL Q O 1
ATOM 6679 N N . LYS C 2 351 ? 1.609 -10.531 61.339 1.00 7.27 337 LYS Q N 1
ATOM 6680 C CA . LYS C 2 351 ? 2.136 -10.698 62.712 1.00 7.30 337 LYS Q CA 1
ATOM 6681 C C . LYS C 2 351 ? 2.541 -9.414 63.424 1.00 7.20 337 LYS Q C 1
ATOM 6682 O O . LYS C 2 351 ? 2.226 -9.252 64.592 1.00 8.21 337 LYS Q O 1
ATOM 6693 N N . TYR C 2 352 ? 3.200 -8.503 62.705 1.00 5.84 338 TYR Q N 1
ATOM 6694 C CA . TYR C 2 352 ? 3.717 -7.226 63.230 1.00 6.93 338 TYR Q CA 1
ATOM 6695 C C . TYR C 2 352 ? 2.872 -6.045 62.796 1.00 5.48 338 TYR Q C 1
ATOM 6696 O O . TYR C 2 352 ? 3.286 -4.887 62.905 1.00 7.09 338 TYR Q O 1
ATOM 6705 N N . SER C 2 353 ? 1.636 -6.335 62.356 1.00 5.48 339 SER Q N 1
ATOM 6706 C CA . SER C 2 353 ? 0.719 -5.328 61.861 1.00 5.95 339 SER Q CA 1
ATOM 6707 C C . SER C 2 353 ? -0.498 -5.192 62.764 1.00 6.11 339 SER Q C 1
ATOM 6708 O O . SER C 2 353 ? -0.823 -6.091 63.553 1.00 6.67 339 SER Q O 1
ATOM 6711 N N . TRP C 2 354 ? -1.254 -4.128 62.536 1.00 5.70 340 TRP Q N 1
ATOM 6712 C CA . TRP C 2 354 ? -2.491 -3.877 63.266 1.00 5.77 340 TRP Q CA 1
ATOM 6713 C C . TRP C 2 354 ? -3.695 -4.614 62.647 1.00 6.20 340 TRP Q C 1
ATOM 6714 O O . TRP C 2 354 ? -4.676 -3.991 62.264 1.00 5.99 340 TRP Q O 1
ATOM 6725 N N . TYR C 2 355 ? -3.603 -5.954 62.637 1.00 6.04 341 TYR Q N 1
ATOM 6726 C CA . TYR C 2 355 ? -4.675 -6.823 62.193 1.00 6.53 341 TYR Q CA 1
ATOM 6727 C C . TYR C 2 355 ? -4.843 -7.946 63.155 1.00 7.50 341 TYR Q C 1
ATOM 6728 O O . TYR C 2 355 ? -3.973 -8.207 63.993 1.00 7.58 341 TYR Q O 1
ATOM 6737 N N A ALA C 2 356 ? -6.035 -8.524 63.118 0.55 7.31 342 ALA Q N 1
ATOM 6738 N N B ALA C 2 356 ? -5.933 -8.671 63.035 0.45 7.32 342 ALA Q N 1
ATOM 6739 C CA A ALA C 2 356 ? -6.435 -9.578 64.053 0.55 8.81 342 ALA Q CA 1
ATOM 6740 C CA B ALA C 2 356 ? -6.145 -9.801 63.925 0.45 8.10 342 ALA Q CA 1
ATOM 6741 C C A ALA C 2 356 ? -5.653 -10.876 63.856 0.55 10.79 342 ALA Q C 1
ATOM 6742 C C B ALA C 2 356 ? -5.013 -10.852 63.838 0.45 8.62 342 ALA Q C 1
ATOM 6743 O O A ALA C 2 356 ? -5.018 -11.063 62.807 0.55 10.05 342 ALA Q O 1
ATOM 6744 O O B ALA C 2 356 ? -4.670 -11.321 62.744 0.45 7.79 342 ALA Q O 1
ATOM 6747 N N A PRO C 2 357 ? -5.737 -11.805 64.843 0.55 10.72 343 PRO Q N 1
ATOM 6748 N N B PRO C 2 357 ? -4.482 -11.292 64.990 0.45 9.04 343 PRO Q N 1
ATOM 6749 C CA A PRO C 2 357 ? -5.132 -13.131 64.810 0.55 9.74 343 PRO Q CA 1
ATOM 6750 C CA B PRO C 2 357 ? -3.440 -12.298 64.873 0.45 8.56 343 PRO Q CA 1
ATOM 6751 C C A PRO C 2 357 ? -5.532 -14.018 63.685 0.55 12.87 343 PRO Q C 1
ATOM 6752 C C B PRO C 2 357 ? -3.719 -13.593 64.073 0.45 11.06 343 PRO Q C 1
ATOM 6753 O O A PRO C 2 357 ? -6.685 -13.956 63.139 0.55 12.19 343 PRO Q O 1
ATOM 6754 O O B PRO C 2 357 ? -2.778 -14.310 63.769 0.45 15.13 343 PRO Q O 1
ATOM 6761 N N A GLY C 2 358 ? -4.518 -14.823 63.327 0.55 14.04 344 GLY Q N 1
ATOM 6762 N N B GLY C 2 358 ? -4.943 -13.869 63.648 0.45 13.98 344 GLY Q N 1
ATOM 6763 C CA A GLY C 2 358 ? -4.630 -15.879 62.374 0.55 16.21 344 GLY Q CA 1
ATOM 6764 C CA B GLY C 2 358 ? -5.129 -15.045 62.739 0.45 15.77 344 GLY Q CA 1
ATOM 6765 C C A GLY C 2 358 ? -4.365 -15.479 60.944 0.55 12.89 344 GLY Q C 1
ATOM 6766 C C B GLY C 2 358 ? -4.836 -14.980 61.220 0.45 16.62 344 GLY Q C 1
ATOM 6767 O O A GLY C 2 358 ? -4.606 -16.271 60.083 0.55 16.62 344 GLY Q O 1
ATOM 6768 O O B GLY C 2 358 ? -5.320 -15.829 60.449 0.45 17.80 344 GLY Q O 1
ATOM 6769 N N A GLY C 2 359 ? -3.963 -14.236 60.686 0.55 12.70 345 GLY Q N 1
ATOM 6770 N N B GLY C 2 359 ? -4.036 -14.016 60.765 0.45 13.90 345 GLY Q N 1
ATOM 6771 C CA . GLY C 2 359 ? -3.939 -13.708 59.317 1.00 12.54 345 GLY Q CA 1
ATOM 6772 C C . GLY C 2 359 ? -2.623 -13.890 58.572 1.00 10.05 345 GLY Q C 1
ATOM 6773 O O . GLY C 2 359 ? -2.476 -13.368 57.467 1.00 10.45 345 GLY Q O 1
ATOM 6774 N N . ASP C 2 360 ? -1.665 -14.603 59.127 1.00 8.99 346 ASP Q N 1
ATOM 6775 C CA . ASP C 2 360 ? -0.400 -14.784 58.425 1.00 9.19 346 ASP Q CA 1
ATOM 6776 C C . ASP C 2 360 ? -0.464 -15.755 57.279 1.00 8.18 346 ASP Q C 1
ATOM 6777 O O . ASP C 2 360 ? -1.306 -16.630 57.225 1.00 10.26 346 ASP Q O 1
ATOM 6782 N N . GLY C 2 361 ? 0.443 -15.542 56.352 1.00 8.15 347 GLY Q N 1
ATOM 6783 C CA . GLY C 2 361 ? 0.665 -16.477 55.274 1.00 8.27 347 GLY Q CA 1
ATOM 6784 C C . GLY C 2 361 ? -0.406 -16.534 54.206 1.00 9.54 347 GLY Q C 1
ATOM 6785 O O . GLY C 2 361 ? -0.522 -17.566 53.528 1.00 11.40 347 GLY Q O 1
ATOM 6786 N N . LYS C 2 362 ? -1.154 -15.449 54.016 1.00 7.13 348 LYS Q N 1
ATOM 6787 C CA . LYS C 2 362 ? -2.283 -15.437 53.102 1.00 7.45 348 LYS Q CA 1
ATOM 6788 C C . LYS C 2 362 ? -1.909 -15.033 51.719 1.00 6.42 348 LYS Q C 1
ATOM 6789 O O . LYS C 2 362 ? -1.470 -13.898 51.476 1.00 6.94 348 LYS Q O 1
ATOM 6795 N N . HIS C 2 363 ? -2.093 -15.950 50.784 1.00 6.83 349 HIS Q N 1
ATOM 6796 C CA . HIS C 2 363 ? -2.047 -15.597 49.376 1.00 6.80 349 HIS Q CA 1
ATOM 6797 C C . HIS C 2 363 ? -3.161 -14.589 49.160 1.00 6.16 349 HIS Q C 1
ATOM 6798 O O . HIS C 2 363 ? -4.197 -14.700 49.765 1.00 7.51 349 HIS Q O 1
ATOM 6805 N N . PRO C 2 364 ? -2.949 -13.581 48.278 1.00 6.15 350 PRO Q N 1
ATOM 6806 C CA . PRO C 2 364 ? -3.974 -12.528 48.193 1.00 7.37 350 PRO Q CA 1
ATOM 6807 C C . PRO C 2 364 ? -5.375 -12.965 47.700 1.00 6.78 350 PRO Q C 1
ATOM 6808 O O . PRO C 2 364 ? -6.371 -12.321 48.018 1.00 6.75 350 PRO Q O 1
ATOM 6812 N N . TYR C 2 365 ? -5.476 -14.072 46.975 1.00 6.30 351 TYR Q N 1
ATOM 6813 C CA . TYR C 2 365 ? -6.798 -14.626 46.689 1.00 7.92 351 TYR Q CA 1
ATOM 6814 C C . TYR C 2 365 ? -7.528 -15.087 47.961 1.00 7.81 351 TYR Q C 1
ATOM 6815 O O . TYR C 2 365 ? -8.749 -15.218 47.941 1.00 10.45 351 TYR Q O 1
ATOM 6824 N N . ASP C 2 366 ? -6.760 -15.331 49.027 1.00 6.97 352 ASP Q N 1
ATOM 6825 C CA . ASP C 2 366 ? -7.296 -15.749 50.311 1.00 8.03 352 ASP Q CA 1
ATOM 6826 C C . ASP C 2 366 ? -7.095 -14.619 51.335 1.00 7.38 352 ASP Q C 1
ATOM 6827 O O . ASP C 2 366 ? -7.141 -14.836 52.531 1.00 8.67 352 ASP Q O 1
ATOM 6832 N N . GLY C 2 367 ? -6.862 -13.393 50.865 1.00 7.19 353 GLY Q N 1
ATOM 6833 C CA . GLY C 2 367 ? -6.531 -12.342 51.813 1.00 7.41 353 GLY Q CA 1
ATOM 6834 C C . GLY C 2 367 ? -7.627 -12.005 52.787 1.00 5.68 353 GLY Q C 1
ATOM 6835 O O . GLY C 2 367 ? -8.816 -12.175 52.505 1.00 8.21 353 GLY Q O 1
ATOM 6836 N N . VAL C 2 368 ? -7.209 -11.475 53.925 1.00 5.95 354 VAL Q N 1
ATOM 6837 C CA . VAL C 2 368 ? -8.094 -11.090 54.993 1.00 7.65 354 VAL Q CA 1
ATOM 6838 C C . VAL C 2 368 ? -7.634 -9.716 55.511 1.00 6.87 354 VAL Q C 1
ATOM 6839 O O . VAL C 2 368 ? -6.417 -9.494 55.703 1.00 7.23 354 VAL Q O 1
ATOM 6846 N N . THR C 2 369 ? -8.577 -8.796 55.706 1.00 6.78 355 THR Q N 1
ATOM 6847 C CA . THR C 2 369 ? -8.263 -7.456 56.203 1.00 6.10 355 THR Q CA 1
ATOM 6848 C C . THR C 2 369 ? -9.167 -7.164 57.407 1.00 6.86 355 THR Q C 1
ATOM 6849 O O . THR C 2 369 ? -10.294 -6.682 57.242 1.00 7.61 355 THR Q O 1
ATOM 6853 N N . ASP C 2 370 ? -8.657 -7.484 58.587 1.00 7.36 356 ASP Q N 1
ATOM 6854 C CA . ASP C 2 370 ? -9.426 -7.477 59.842 1.00 7.10 356 ASP Q CA 1
ATOM 6855 C C . ASP C 2 370 ? -8.675 -6.563 60.814 1.00 6.42 356 ASP Q C 1
ATOM 6856 O O . ASP C 2 370 ? -7.810 -7.006 61.593 1.00 7.84 356 ASP Q O 1
ATOM 6861 N N . PRO C 2 371 ? -8.889 -5.245 60.692 1.00 7.39 357 PRO Q N 1
ATOM 6862 C CA . PRO C 2 371 ? -8.102 -4.271 61.469 1.00 7.54 357 PRO Q CA 1
ATOM 6863 C C . PRO C 2 371 ? -8.257 -4.397 62.985 1.00 7.33 357 PRO Q C 1
ATOM 6864 O O . PRO C 2 371 ? -9.352 -4.628 63.490 1.00 9.66 357 PRO Q O 1
ATOM 6868 N N . LYS C 2 372 ? -7.159 -4.232 63.684 1.00 7.54 358 LYS Q N 1
ATOM 6869 C CA . LYS C 2 372 ? -7.101 -4.342 65.130 1.00 8.07 358 LYS Q CA 1
ATOM 6870 C C . LYS C 2 372 ? -5.919 -3.529 65.632 1.00 6.81 358 LYS Q C 1
ATOM 6871 O O . LYS C 2 372 ? -4.781 -3.965 65.567 1.00 7.35 358 LYS Q O 1
ATOM 6877 N N . TYR C 2 373 ? -6.203 -2.365 66.182 1.00 7.37 359 TYR Q N 1
ATOM 6878 C CA . TYR C 2 373 ? -5.158 -1.517 66.724 1.00 7.80 359 TYR Q CA 1
ATOM 6879 C C . TYR C 2 373 ? -4.774 -1.962 68.128 1.00 7.59 359 TYR Q C 1
ATOM 6880 O O . TYR C 2 373 ? -5.617 -2.498 68.851 1.00 10.42 359 TYR Q O 1
ATOM 6889 N N . THR C 2 374 ? -3.522 -1.743 68.519 1.00 7.31 360 THR Q N 1
ATOM 6890 C CA . THR C 2 374 ? -3.068 -2.052 69.868 1.00 8.16 360 THR Q CA 1
ATOM 6891 C C . THR C 2 374 ? -2.698 -0.737 70.588 1.00 7.92 360 THR Q C 1
ATOM 6892 O O . THR C 2 374 ? -3.520 -0.167 71.305 1.00 9.08 360 THR Q O 1
ATOM 6896 N N . LYS C 2 375 ? -1.481 -0.270 70.371 1.00 8.39 361 LYS Q N 1
ATOM 6897 C CA . LYS C 2 375 ? -1.001 0.962 70.977 1.00 8.28 361 LYS Q CA 1
ATOM 6898 C C . LYS C 2 375 ? 0.168 1.444 70.132 1.00 7.06 361 LYS Q C 1
ATOM 6899 O O . LYS C 2 375 ? 0.817 0.676 69.439 1.00 8.57 361 LYS Q O 1
ATOM 6905 N N . LEU C 2 376 ? 0.419 2.741 70.213 1.00 7.57 362 LEU Q N 1
ATOM 6906 C CA . LEU C 2 376 ? 1.478 3.363 69.473 1.00 9.20 362 LEU Q CA 1
ATOM 6907 C C . LEU C 2 376 ? 2.800 2.751 69.896 1.00 8.43 362 LEU Q C 1
ATOM 6908 O O . LEU C 2 376 ? 3.078 2.559 71.104 1.00 8.80 362 LEU Q O 1
ATOM 6913 N N . ASP C 2 377 ? 3.635 2.462 68.913 1.00 8.20 363 ASP Q N 1
ATOM 6914 C CA . ASP C 2 377 ? 4.994 1.925 69.141 1.00 9.18 363 ASP Q CA 1
ATOM 6915 C C . ASP C 2 377 ? 5.056 0.552 69.789 1.00 8.82 363 ASP Q C 1
ATOM 6916 O O . ASP C 2 377 ? 6.089 0.178 70.368 1.00 10.62 363 ASP Q O 1
ATOM 6921 N N . ASP C 2 378 ? 3.952 -0.199 69.702 1.00 7.92 364 ASP Q N 1
ATOM 6922 C CA . ASP C 2 378 ? 3.955 -1.610 70.127 1.00 7.87 364 ASP Q CA 1
ATOM 6923 C C . ASP C 2 378 ? 4.933 -2.377 69.246 1.00 8.02 364 ASP Q C 1
ATOM 6924 O O . ASP C 2 378 ? 4.669 -2.539 68.053 1.00 7.89 364 ASP Q O 1
ATOM 6929 N N . LYS C 2 379 ? 6.043 -2.853 69.797 1.00 9.98 365 LYS Q N 1
ATOM 6930 C CA . LYS C 2 379 ? 7.020 -3.554 68.968 1.00 11.20 365 LYS Q CA 1
ATOM 6931 C C . LYS C 2 379 ? 6.476 -4.865 68.406 1.00 9.84 365 LYS Q C 1
ATOM 6932 O O . LYS C 2 379 ? 7.070 -5.404 67.474 1.00 11.23 365 LYS Q O 1
ATOM 6938 N N . ASP C 2 380 ? 5.369 -5.392 68.948 1.00 9.36 366 ASP Q N 1
ATOM 6939 C CA . ASP C 2 380 ? 4.724 -6.563 68.371 1.00 8.84 366 ASP Q CA 1
ATOM 6940 C C . ASP C 2 380 ? 3.704 -6.243 67.292 1.00 7.99 366 ASP Q C 1
ATOM 6941 O O . ASP C 2 380 ? 3.332 -7.151 66.544 1.00 8.80 366 ASP Q O 1
ATOM 6946 N N . HIS C 2 381 ? 3.223 -5.000 67.226 1.00 7.10 367 HIS Q N 1
ATOM 6947 C CA . HIS C 2 381 ? 2.216 -4.618 66.217 1.00 6.75 367 HIS Q CA 1
ATOM 6948 C C . HIS C 2 381 ? 2.373 -3.131 65.986 1.00 6.93 367 HIS Q C 1
ATOM 6949 O O . HIS C 2 381 ? 1.931 -2.312 66.808 1.00 7.42 367 HIS Q O 1
ATOM 6956 N N . TYR C 2 382 ? 3.030 -2.743 64.877 1.00 5.71 368 TYR Q N 1
ATOM 6957 C CA . TYR C 2 382 ? 3.443 -1.356 64.767 1.00 6.94 368 TYR Q CA 1
ATOM 6958 C C . TYR C 2 382 ? 3.147 -0.732 63.408 1.00 6.13 368 TYR Q C 1
ATOM 6959 O O . TYR C 2 382 ? 3.656 0.345 63.105 1.00 6.90 368 TYR Q O 1
ATOM 6968 N N . SER C 2 383 ? 2.279 -1.340 62.615 1.00 5.42 369 SER Q N 1
ATOM 6969 C CA . SER C 2 383 ? 1.992 -0.730 61.307 1.00 5.99 369 SER Q CA 1
ATOM 6970 C C . SER C 2 383 ? 0.635 -1.136 60.809 1.00 5.62 369 SER Q C 1
ATOM 6971 O O . SER C 2 383 ? 0.237 -2.285 60.984 1.00 6.98 369 SER Q O 1
ATOM 6974 N N . TRP C 2 384 ? 0.003 -0.232 60.074 1.00 5.67 370 TRP Q N 1
ATOM 6975 C CA . TRP C 2 384 ? -1.185 -0.570 59.340 1.00 5.37 370 TRP Q CA 1
ATOM 6976 C C . TRP C 2 384 ? -0.890 -1.265 58.001 1.00 4.88 370 TRP Q C 1
ATOM 6977 O O . TRP C 2 384 ? -1.789 -1.722 57.357 1.00 5.78 370 TRP Q O 1
ATOM 6988 N N . MET C 2 385 ? 0.352 -1.278 57.554 1.00 4.61 371 MET Q N 1
ATOM 6989 C CA . MET C 2 385 ? 0.672 -2.102 56.387 1.00 5.18 371 MET Q CA 1
ATOM 6990 C C . MET C 2 385 ? 0.777 -3.574 56.803 1.00 5.21 371 MET Q C 1
ATOM 6991 O O . MET C 2 385 ? 1.326 -3.890 57.871 1.00 6.09 371 MET Q O 1
ATOM 6996 N N . LYS C 2 386 ? 0.330 -4.459 55.898 1.00 5.75 372 LYS Q N 1
ATOM 6997 C CA . LYS C 2 386 ? 0.714 -5.891 55.932 1.00 6.20 372 LYS Q CA 1
ATOM 6998 C C . LYS C 2 386 ? 2.173 -6.002 55.473 1.00 5.76 372 LYS Q C 1
ATOM 6999 O O . LYS C 2 386 ? 2.787 -5.021 55.010 1.00 5.93 372 LYS Q O 1
ATOM 7005 N N . ALA C 2 387 ? 2.697 -7.211 55.625 1.00 6.07 373 ALA Q N 1
ATOM 7006 C CA . ALA C 2 387 ? 4.074 -7.524 55.270 1.00 5.46 373 ALA Q CA 1
ATOM 7007 C C . ALA C 2 387 ? 4.052 -8.557 54.141 1.00 5.32 373 ALA Q C 1
ATOM 7008 O O . ALA C 2 387 ? 3.995 -9.761 54.383 1.00 6.11 373 ALA Q O 1
ATOM 7010 N N . PRO C 2 388 ? 4.136 -8.092 52.872 1.00 5.40 374 PRO Q N 1
ATOM 7011 C CA . PRO C 2 388 ? 4.200 -9.042 51.761 1.00 5.37 374 PRO Q CA 1
ATOM 7012 C C . PRO C 2 388 ? 5.557 -9.729 51.700 1.00 5.30 374 PRO Q C 1
ATOM 7013 O O . PRO C 2 388 ? 6.585 -9.091 51.885 1.00 6.52 374 PRO Q O 1
ATOM 7017 N N . ARG C 2 389 ? 5.533 -11.030 51.483 1.00 5.97 375 ARG Q N 1
ATOM 7018 C CA . ARG C 2 389 ? 6.753 -11.819 51.419 1.00 6.35 375 ARG Q CA 1
ATOM 7019 C C . ARG C 2 389 ? 6.624 -12.806 50.234 1.00 7.50 375 ARG Q C 1
ATOM 7020 O O . ARG C 2 389 ? 5.544 -13.057 49.694 1.00 7.24 375 ARG Q O 1
ATOM 7028 N N . TYR C 2 390 ? 7.774 -13.302 49.796 1.00 8.64 376 TYR Q N 1
ATOM 7029 C CA . TYR C 2 390 ? 7.900 -14.132 48.618 1.00 9.42 376 TYR Q CA 1
ATOM 7030 C C . TYR C 2 390 ? 8.838 -15.266 48.971 1.00 11.84 376 TYR Q C 1
ATOM 7031 O O . TYR C 2 390 ? 10.020 -15.057 49.194 1.00 10.80 376 TYR Q O 1
ATOM 7040 N N . LYS C 2 391 ? 8.273 -16.459 49.088 1.00 12.50 377 LYS Q N 1
ATOM 7041 C CA . LYS C 2 391 ? 9.041 -17.612 49.559 1.00 15.16 377 LYS Q CA 1
ATOM 7042 C C . LYS C 2 391 ? 9.805 -17.303 50.853 1.00 14.57 377 LYS Q C 1
ATOM 7043 O O . LYS C 2 391 ? 10.980 -17.650 51.012 1.00 18.22 377 LYS Q O 1
ATOM 7049 N N . GLY C 2 392 ? 9.136 -16.613 51.767 1.00 14.76 378 GLY Q N 1
ATOM 7050 C CA . GLY C 2 392 ? 9.745 -16.288 53.061 1.00 15.08 378 GLY Q CA 1
ATOM 7051 C C . GLY C 2 392 ? 10.582 -15.047 53.117 1.00 14.37 378 GLY Q C 1
ATOM 7052 O O . GLY C 2 392 ? 10.996 -14.645 54.199 1.00 18.53 378 GLY Q O 1
ATOM 7053 N N . LYS C 2 393 ? 10.832 -14.433 51.969 1.00 11.45 379 LYS Q N 1
ATOM 7054 C CA . LYS C 2 393 ? 11.765 -13.293 51.880 1.00 9.48 379 LYS Q CA 1
ATOM 7055 C C . LYS C 2 393 ? 11.078 -11.974 51.555 1.00 8.91 379 LYS Q C 1
ATOM 7056 O O . LYS C 2 393 ? 10.101 -11.922 50.813 1.00 9.06 379 LYS Q O 1
ATOM 7062 N N . ALA C 2 394 ? 11.593 -10.912 52.141 1.00 8.41 380 ALA Q N 1
ATOM 7063 C CA . ALA C 2 394 ? 11.184 -9.563 51.763 1.00 7.60 380 ALA Q CA 1
ATOM 7064 C C . ALA C 2 394 ? 11.750 -9.236 50.406 1.00 7.99 380 ALA Q C 1
ATOM 7065 O O . ALA C 2 394 ? 12.838 -9.706 50.045 1.00 11.85 380 ALA Q O 1
ATOM 7067 N N . MET C 2 395 ? 11.021 -8.427 49.644 1.00 7.12 381 MET Q N 1
ATOM 7068 C CA . MET C 2 395 ? 11.450 -8.043 48.308 1.00 6.70 381 MET Q CA 1
ATOM 7069 C C . MET C 2 395 ? 11.378 -6.529 48.187 1.00 6.50 381 MET Q C 1
ATOM 7070 O O . MET C 2 395 ? 10.340 -5.913 48.511 1.00 7.11 381 MET Q O 1
ATOM 7079 N N . GLU C 2 396 ? 12.453 -5.934 47.655 1.00 6.76 382 GLU Q N 1
ATOM 7080 C CA . GLU C 2 396 ? 12.445 -4.547 47.230 1.00 5.93 382 GLU Q CA 1
ATOM 7081 C C . GLU C 2 396 ? 11.876 -4.461 45.834 1.00 5.80 382 GLU Q C 1
ATOM 7082 O O . GLU C 2 396 ? 12.207 -5.302 44.984 1.00 6.49 382 GLU Q O 1
ATOM 7088 N N . VAL C 2 397 ? 11.032 -3.459 45.609 1.00 5.30 383 VAL Q N 1
ATOM 7089 C CA . VAL C 2 397 ? 10.373 -3.268 44.326 1.00 5.47 383 VAL Q CA 1
ATOM 7090 C C . VAL C 2 397 ? 10.624 -1.811 43.916 1.00 5.12 383 VAL Q C 1
ATOM 7091 O O . VAL C 2 397 ? 10.965 -0.944 44.756 1.00 5.91 383 VAL Q O 1
ATOM 7095 N N . GLY C 2 398 ? 10.415 -1.532 42.641 1.00 4.90 384 GLY Q N 1
ATOM 7096 C CA . GLY C 2 398 ? 10.562 -0.167 42.145 1.00 5.08 384 GLY Q CA 1
ATOM 7097 C C . GLY C 2 398 ? 11.674 -0.016 41.140 1.00 4.74 384 GLY Q C 1
ATOM 7098 O O . GLY C 2 398 ? 12.133 -1.016 40.572 1.00 5.62 384 GLY Q O 1
ATOM 7099 N N . PRO C 2 399 ? 12.115 1.228 40.915 1.00 5.50 385 PRO Q N 1
ATOM 7100 C CA . PRO C 2 399 ? 13.065 1.462 39.840 1.00 5.96 385 PRO Q CA 1
ATOM 7101 C C . PRO C 2 399 ? 14.375 0.657 39.982 1.00 6.17 385 PRO Q C 1
ATOM 7102 O O . PRO C 2 399 ? 14.868 0.126 39.001 1.00 6.13 385 PRO Q O 1
ATOM 7106 N N . LEU C 2 400 ? 14.930 0.578 41.192 1.00 5.75 386 LEU Q N 1
ATOM 7107 C CA . LEU C 2 400 ? 16.162 -0.169 41.390 1.00 6.36 386 LEU Q CA 1
ATOM 7108 C C . LEU C 2 400 ? 15.932 -1.656 41.064 1.00 6.00 386 LEU Q C 1
ATOM 7109 O O . LEU C 2 400 ? 16.742 -2.275 40.388 1.00 7.23 386 LEU Q O 1
ATOM 7114 N N . ALA C 2 401 ? 14.818 -2.215 41.520 1.00 6.89 387 ALA Q N 1
ATOM 7115 C CA . ALA C 2 401 ? 14.495 -3.603 41.212 1.00 6.45 387 ALA Q CA 1
ATOM 7116 C C . ALA C 2 401 ? 14.404 -3.795 39.714 1.00 6.63 387 ALA Q C 1
ATOM 7117 O O . ALA C 2 401 ? 14.980 -4.729 39.140 1.00 7.36 387 ALA Q O 1
ATOM 7119 N N . ARG C 2 402 ? 13.636 -2.945 39.046 1.00 5.99 388 ARG Q N 1
ATOM 7120 C CA . ARG C 2 402 ? 13.495 -3.070 37.591 1.00 6.31 388 ARG Q CA 1
ATOM 7121 C C . ARG C 2 402 ? 14.840 -2.951 36.882 1.00 6.29 388 ARG Q C 1
ATOM 7122 O O . ARG C 2 402 ? 15.073 -3.640 35.872 1.00 6.90 388 ARG Q O 1
ATOM 7130 N N . THR C 2 403 ? 15.668 -2.021 37.349 1.00 6.50 389 THR Q N 1
ATOM 7131 C CA . THR C 2 403 ? 16.979 -1.778 36.773 1.00 7.13 389 THR Q CA 1
ATOM 7132 C C . THR C 2 403 ? 17.878 -3.005 36.877 1.00 7.27 389 THR Q C 1
ATOM 7133 O O . THR C 2 403 ? 18.494 -3.442 35.894 1.00 8.71 389 THR Q O 1
ATOM 7137 N N . PHE C 2 404 ? 17.960 -3.590 38.058 1.00 6.81 390 PHE Q N 1
ATOM 7138 C CA . PHE C 2 404 ? 18.782 -4.787 38.189 1.00 8.36 390 PHE Q CA 1
ATOM 7139 C C . PHE C 2 404 ? 18.259 -5.940 37.351 1.00 8.12 390 PHE Q C 1
ATOM 7140 O O . PHE C 2 404 ? 19.043 -6.654 36.735 1.00 10.21 390 PHE Q O 1
ATOM 7148 N N . ILE C 2 405 ? 16.944 -6.151 37.344 1.00 7.15 391 ILE Q N 1
ATOM 7149 C CA . ILE C 2 405 ? 16.384 -7.227 36.569 1.00 8.56 391 ILE Q CA 1
ATOM 7150 C C . ILE C 2 405 ? 16.625 -7.027 35.061 1.00 8.82 391 ILE Q C 1
ATOM 7151 O O . ILE C 2 405 ? 17.048 -7.949 34.363 1.00 10.21 391 ILE Q O 1
ATOM 7156 N N . ALA C 2 406 ? 16.363 -5.828 34.563 1.00 7.66 392 ALA Q N 1
ATOM 7157 C CA . ALA C 2 406 ? 16.607 -5.532 33.163 1.00 8.36 392 ALA Q CA 1
ATOM 7158 C C . ALA C 2 406 ? 18.089 -5.654 32.793 1.00 9.39 392 ALA Q C 1
ATOM 7159 O O . ALA C 2 406 ? 18.458 -6.212 31.754 1.00 11.12 392 ALA Q O 1
ATOM 7161 N N . TYR C 2 407 ? 18.954 -5.139 33.647 1.00 9.77 393 TYR Q N 1
ATOM 7162 C CA . TYR C 2 407 ? 20.388 -5.234 33.390 1.00 11.45 393 TYR Q CA 1
ATOM 7163 C C . TYR C 2 407 ? 20.814 -6.695 33.342 1.00 12.60 393 TYR Q C 1
ATOM 7164 O O . TYR C 2 407 ? 21.545 -7.139 32.429 1.00 15.94 393 TYR Q O 1
ATOM 7173 N N . ALA C 2 408 ? 20.377 -7.466 34.332 1.00 12.18 394 ALA Q N 1
ATOM 7174 C CA . ALA C 2 408 ? 20.716 -8.895 34.390 1.00 12.83 394 ALA Q CA 1
ATOM 7175 C C . ALA C 2 408 ? 20.278 -9.638 33.149 1.00 15.60 394 ALA Q C 1
ATOM 7176 O O . ALA C 2 408 ? 20.921 -10.603 32.708 1.00 19.71 394 ALA Q O 1
ATOM 7178 N N . LYS C 2 409 ? 19.150 -9.215 32.601 1.00 13.68 395 LYS Q N 1
ATOM 7179 C CA . LYS C 2 409 ? 18.616 -9.862 31.413 1.00 15.51 395 LYS Q CA 1
ATOM 7180 C C . LYS C 2 409 ? 19.177 -9.268 30.115 1.00 16.78 395 LYS Q C 1
ATOM 7181 O O . LYS C 2 409 ? 18.837 -9.717 29.020 1.00 22.38 395 LYS Q O 1
ATOM 7187 N N . GLY C 2 410 ? 20.043 -8.272 30.225 1.00 16.97 396 GLY Q N 1
ATOM 7188 C CA . GLY C 2 410 ? 20.653 -7.679 29.025 1.00 17.75 396 GLY Q CA 1
ATOM 7189 C C . GLY C 2 410 ? 19.681 -6.812 28.221 1.00 17.35 396 GLY Q C 1
ATOM 7190 O O . GLY C 2 410 ? 19.860 -6.637 27.025 1.00 19.39 396 GLY Q O 1
ATOM 7191 N N . GLN C 2 411 ? 18.661 -6.253 28.869 1.00 14.54 397 GLN Q N 1
ATOM 7192 C CA . GLN C 2 411 ? 17.758 -5.308 28.185 1.00 14.13 397 GLN Q CA 1
ATOM 7193 C C . GLN C 2 411 ? 18.649 -4.147 27.659 1.00 13.79 397 GLN Q C 1
ATOM 7194 O O . GLN C 2 411 ? 19.377 -3.510 28.448 1.00 13.08 397 GLN Q O 1
ATOM 7200 N N . PRO C 2 412 ? 18.607 -3.874 26.339 1.00 14.28 398 PRO Q N 1
ATOM 7201 C CA . PRO C 2 412 ? 19.713 -3.074 25.806 1.00 13.50 398 PRO Q CA 1
ATOM 7202 C C . PRO C 2 412 ? 19.735 -1.600 26.261 1.00 12.65 398 PRO Q C 1
ATOM 7203 O O . PRO C 2 412 ? 20.816 -1.028 26.437 1.00 15.16 398 PRO Q O 1
ATOM 7207 N N . ASP C 2 413 ? 18.571 -1.011 26.474 1.00 12.03 399 ASP Q N 1
ATOM 7208 C CA . ASP C 2 413 ? 18.478 0.338 26.967 1.00 12.12 399 ASP Q CA 1
ATOM 7209 C C . ASP C 2 413 ? 19.000 0.423 28.401 1.00 11.69 399 ASP Q C 1
ATOM 7210 O O . ASP C 2 413 ? 19.736 1.344 28.770 1.00 11.74 399 ASP Q O 1
ATOM 7215 N N . PHE C 2 414 ? 18.576 -0.501 29.250 1.00 10.38 400 PHE Q N 1
ATOM 7216 C CA . PHE C 2 414 ? 19.055 -0.470 30.612 1.00 10.18 400 PHE Q CA 1
ATOM 7217 C C . PHE C 2 414 ? 20.578 -0.715 30.677 1.00 11.39 400 PHE Q C 1
ATOM 7218 O O . PHE C 2 414 ? 21.300 -0.104 31.475 1.00 12.08 400 PHE Q O 1
ATOM 7226 N N . LYS C 2 415 ? 21.077 -1.651 29.862 1.00 11.39 401 LYS Q N 1
ATOM 7227 C CA . LYS C 2 415 ? 22.522 -1.887 29.809 1.00 14.18 401 LYS Q CA 1
ATOM 7228 C C . LYS C 2 415 ? 23.252 -0.577 29.493 1.00 13.79 401 LYS Q C 1
ATOM 7229 O O . LYS C 2 415 ? 24.212 -0.205 30.195 1.00 14.39 401 LYS Q O 1
ATOM 7240 N N . LYS C 2 416 ? 22.822 0.125 28.441 1.00 12.76 402 LYS Q N 1
ATOM 7241 C CA . LYS C 2 416 ? 23.487 1.371 28.018 1.00 15.17 402 LYS Q CA 1
ATOM 7242 C C . LYS C 2 416 ? 23.452 2.438 29.111 1.00 13.56 402 LYS Q C 1
ATOM 7243 O O . LYS C 2 416 ? 24.468 3.022 29.462 1.00 15.64 402 LYS Q O 1
ATOM 7249 N N . VAL C 2 417 ? 22.276 2.676 29.676 1.00 14.02 403 VAL Q N 1
ATOM 7250 C CA . VAL C 2 417 ? 22.091 3.789 30.601 1.00 12.74 403 VAL Q CA 1
ATOM 7251 C C . VAL C 2 417 ? 22.727 3.506 31.950 1.00 12.82 403 VAL Q C 1
ATOM 7252 O O . VAL C 2 417 ? 23.339 4.388 32.549 1.00 13.66 403 VAL Q O 1
ATOM 7256 N N . VAL C 2 418 ? 22.635 2.266 32.411 1.00 10.72 404 VAL Q N 1
ATOM 7257 C CA . VAL C 2 418 ? 23.290 1.906 33.643 1.00 10.80 404 VAL Q CA 1
ATOM 7258 C C . VAL C 2 418 ? 24.806 2.069 33.484 1.00 12.60 404 VAL Q C 1
ATOM 7259 O O . VAL C 2 418 ? 25.474 2.657 34.331 1.00 12.62 404 VAL Q O 1
ATOM 7263 N N . ASP C 2 419 ? 25.345 1.525 32.406 1.00 13.21 405 ASP Q N 1
ATOM 7264 C CA . ASP C 2 419 ? 26.777 1.636 32.189 1.00 13.63 405 ASP Q CA 1
ATOM 7265 C C . ASP C 2 419 ? 27.225 3.117 32.085 1.00 14.34 405 ASP Q C 1
ATOM 7266 O O . ASP C 2 419 ? 28.287 3.493 32.588 1.00 14.64 405 ASP Q O 1
ATOM 7271 N N . MET C 2 420 ? 26.412 3.968 31.454 1.00 14.57 406 MET Q N 1
ATOM 7272 C CA . MET C 2 420 ? 26.709 5.413 31.411 1.00 15.56 406 MET Q CA 1
ATOM 7273 C C . MET C 2 420 ? 26.771 5.985 32.798 1.00 15.92 406 MET Q C 1
ATOM 7274 O O . MET C 2 420 ? 27.698 6.735 33.120 1.00 19.35 406 MET Q O 1
ATOM 7279 N N . VAL C 2 421 ? 25.794 5.645 33.628 1.00 14.10 407 VAL Q N 1
ATOM 7280 C CA . VAL C 2 421 ? 25.722 6.234 34.967 1.00 15.43 407 VAL Q CA 1
ATOM 7281 C C . VAL C 2 421 ? 26.868 5.766 35.819 1.00 13.07 407 VAL Q C 1
ATOM 7282 O O . VAL C 2 421 ? 27.496 6.563 36.510 1.00 17.04 407 VAL Q O 1
ATOM 7286 N N . LEU C 2 422 ? 27.172 4.479 35.761 1.00 13.60 408 LEU Q N 1
ATOM 7287 C CA . LEU C 2 422 ? 28.304 3.948 36.522 1.00 13.16 408 LEU Q CA 1
ATOM 7288 C C . LEU C 2 422 ? 29.628 4.593 36.106 1.00 14.83 408 LEU Q C 1
ATOM 7289 O O . LEU C 2 422 ? 30.463 4.882 36.937 1.00 16.94 408 LEU Q O 1
ATOM 7294 N N . GLY C 2 423 ? 29.787 4.820 34.806 1.00 14.11 409 GLY Q N 1
ATOM 7295 C CA . GLY C 2 423 ? 30.951 5.516 34.265 1.00 15.12 409 GLY Q CA 1
ATOM 7296 C C . GLY C 2 423 ? 31.030 6.955 34.669 1.00 15.01 409 GLY Q C 1
ATOM 7297 O O . GLY C 2 423 ? 32.080 7.387 35.124 1.00 15.57 409 GLY Q O 1
ATOM 7298 N N . LYS C 2 424 ? 29.921 7.682 34.523 1.00 16.67 410 LYS Q N 1
ATOM 7299 C CA . LYS C 2 424 ? 29.890 9.108 34.878 1.00 17.24 410 LYS Q CA 1
ATOM 7300 C C . LYS C 2 424 ? 30.083 9.364 36.387 1.00 18.09 410 LYS Q C 1
ATOM 7301 O O . LYS C 2 424 ? 30.822 10.269 36.761 1.00 19.05 410 LYS Q O 1
ATOM 7307 N N . LEU C 2 425 ? 29.423 8.577 37.240 1.00 16.51 411 LEU Q N 1
ATOM 7308 C CA . LEU C 2 425 ? 29.576 8.710 38.678 1.00 18.15 411 LEU Q CA 1
ATOM 7309 C C . LEU C 2 425 ? 30.886 8.132 39.129 1.00 16.45 411 LEU Q C 1
ATOM 7310 O O . LEU C 2 425 ? 31.309 8.349 40.249 1.00 19.82 411 LEU Q O 1
ATOM 7315 N N . SER C 2 426 ? 31.472 7.303 38.270 1.00 14.74 412 SER Q N 1
ATOM 7316 C CA . SER C 2 426 ? 32.677 6.599 38.591 1.00 14.09 412 SER Q CA 1
ATOM 7317 C C . SER C 2 426 ? 32.561 5.809 39.913 1.00 15.49 412 SER Q C 1
ATOM 7318 O O . SER C 2 426 ? 33.358 5.961 40.819 1.00 18.58 412 SER Q O 1
ATOM 7321 N N . VAL C 2 427 ? 31.586 4.911 39.960 1.00 15.56 413 VAL Q N 1
ATOM 7322 C CA . VAL C 2 427 ? 31.378 4.006 41.088 1.00 16.79 413 VAL Q CA 1
ATOM 7323 C C . VAL C 2 427 ? 31.298 2.572 40.539 1.00 19.08 413 VAL Q C 1
ATOM 7324 O O . VAL C 2 427 ? 30.873 2.392 39.396 1.00 17.25 413 VAL Q O 1
ATOM 7328 N N . PRO C 2 428 ? 31.707 1.555 41.331 1.00 20.54 414 PRO Q N 1
ATOM 7329 C CA . PRO C 2 428 ? 31.527 0.156 40.896 1.00 24.33 414 PRO Q CA 1
ATOM 7330 C C . PRO C 2 428 ? 30.050 -0.249 40.901 1.00 19.64 414 PRO Q C 1
ATOM 7331 O O . PRO C 2 428 ? 29.239 0.353 41.623 1.00 17.58 414 PRO Q O 1
ATOM 7335 N N . ALA C 2 429 ? 29.700 -1.238 40.086 1.00 19.70 415 ALA Q N 1
ATOM 7336 C CA . ALA C 2 429 ? 28.305 -1.740 39.987 1.00 20.21 415 ALA Q CA 1
ATOM 7337 C C . ALA C 2 429 ? 27.675 -2.145 41.341 1.00 16.42 415 ALA Q C 1
ATOM 7338 O O . ALA C 2 429 ? 26.502 -1.945 41.566 1.00 17.13 415 ALA Q O 1
ATOM 7340 N N . THR C 2 430 ? 28.490 -2.651 42.253 1.00 19.39 416 THR Q N 1
ATOM 7341 C CA . THR C 2 430 ? 28.042 -3.008 43.587 1.00 19.89 416 THR Q CA 1
ATOM 7342 C C . THR C 2 430 ? 27.463 -1.809 44.320 1.00 13.94 416 THR Q C 1
ATOM 7343 O O . THR C 2 430 ? 26.596 -1.954 45.200 1.00 14.90 416 THR Q O 1
ATOM 7347 N N . ALA C 2 431 ? 27.903 -0.618 43.951 1.00 12.60 417 ALA Q N 1
ATOM 7348 C CA . ALA C 2 431 ? 27.402 0.603 44.584 1.00 13.71 417 ALA Q CA 1
ATOM 7349 C C . ALA C 2 431 ? 25.959 0.894 44.210 1.00 11.83 417 ALA Q C 1
ATOM 7350 O O . ALA C 2 431 ? 25.321 1.755 44.814 1.00 13.15 417 ALA Q O 1
ATOM 7352 N N . LEU C 2 432 ? 25.415 0.199 43.208 1.00 10.85 418 LEU Q N 1
ATOM 7353 C CA . LEU C 2 432 ? 23.996 0.353 42.908 1.00 10.66 418 LEU Q CA 1
ATOM 7354 C C . LEU C 2 432 ? 23.092 -0.173 44.009 1.00 9.17 418 LEU Q C 1
ATOM 7355 O O . LEU C 2 432 ? 21.937 0.295 44.137 1.00 9.42 418 LEU Q O 1
ATOM 7360 N N . HIS C 2 433 ? 23.582 -1.134 44.812 1.00 9.09 419 HIS Q N 1
ATOM 7361 C CA . HIS C 2 433 ? 22.785 -1.643 45.941 1.00 9.45 419 HIS Q CA 1
ATOM 7362 C C . HIS C 2 433 ? 22.920 -0.683 47.116 1.00 8.88 419 HIS Q C 1
ATOM 7363 O O . HIS C 2 433 ? 23.649 -0.954 48.074 1.00 9.52 419 HIS Q O 1
ATOM 7370 N N . SER C 2 434 ? 22.232 0.445 47.053 1.00 8.63 420 SER Q N 1
ATOM 7371 C CA . SER C 2 434 ? 22.427 1.518 48.031 1.00 8.13 420 SER Q CA 1
ATOM 7372 C C . SER C 2 434 ? 21.332 2.544 47.790 1.00 7.59 420 SER Q C 1
ATOM 7373 O O . SER C 2 434 ? 20.636 2.521 46.775 1.00 8.06 420 SER Q O 1
ATOM 7376 N N . THR C 2 435 ? 21.250 3.489 48.716 1.00 7.85 421 THR Q N 1
ATOM 7377 C CA . THR C 2 435 ? 20.399 4.638 48.585 1.00 7.78 421 THR Q CA 1
ATOM 7378 C C . THR C 2 435 ? 20.788 5.500 47.396 1.00 6.57 421 THR Q C 1
ATOM 7379 O O . THR C 2 435 ? 19.900 5.975 46.681 1.00 7.78 421 THR Q O 1
ATOM 7383 N N . LEU C 2 436 ? 22.089 5.679 47.154 1.00 7.22 422 LEU Q N 1
ATOM 7384 C CA . LEU C 2 436 ? 22.531 6.368 45.937 1.00 8.52 422 LEU Q CA 1
ATOM 7385 C C . LEU C 2 436 ? 22.060 5.633 44.681 1.00 7.62 422 LEU Q C 1
ATOM 7386 O O . LEU C 2 436 ? 21.521 6.259 43.757 1.00 7.67 422 LEU Q O 1
ATOM 7395 N N . GLY C 2 437 ? 22.182 4.306 44.662 1.00 8.30 423 GLY Q N 1
ATOM 7396 C CA . GLY C 2 437 ? 21.774 3.544 43.512 1.00 7.44 423 GLY Q CA 1
ATOM 7397 C C . GLY C 2 437 ? 20.287 3.604 43.290 1.00 7.53 423 GLY Q C 1
ATOM 7398 O O . GLY C 2 437 ? 19.837 3.687 42.155 1.00 8.30 423 GLY Q O 1
ATOM 7399 N N . ARG C 2 438 ? 19.508 3.521 44.365 1.00 7.36 424 ARG Q N 1
ATOM 7400 C CA . ARG C 2 438 ? 18.052 3.569 44.324 1.00 7.61 424 ARG Q CA 1
ATOM 7401 C C . ARG C 2 438 ? 17.566 4.892 43.725 1.00 7.42 424 ARG Q C 1
ATOM 7402 O O . ARG C 2 438 ? 16.656 4.923 42.870 1.00 8.64 424 ARG Q O 1
ATOM 7410 N N . THR C 2 439 ? 18.226 5.976 44.079 1.00 7.71 425 THR Q N 1
ATOM 7411 C CA . THR C 2 439 ? 17.914 7.293 43.546 1.00 7.88 425 THR Q CA 1
ATOM 7412 C C . THR C 2 439 ? 18.315 7.419 42.069 1.00 7.36 425 THR Q C 1
ATOM 7413 O O . THR C 2 439 ? 17.549 7.926 41.242 1.00 7.85 425 THR Q O 1
ATOM 7417 N N . ALA C 2 440 ? 19.520 6.928 41.737 1.00 7.16 426 ALA Q N 1
ATOM 7418 C CA . ALA C 2 440 ? 19.973 6.885 40.357 1.00 8.35 426 ALA Q CA 1
ATOM 7419 C C . ALA C 2 440 ? 19.068 6.080 39.436 1.00 6.93 426 ALA Q C 1
ATOM 7420 O O . ALA C 2 440 ? 18.785 6.501 38.313 1.00 7.10 426 ALA Q O 1
ATOM 7422 N N . ALA C 2 441 ? 18.612 4.924 39.924 1.00 6.72 427 ALA Q N 1
ATOM 7423 C CA . ALA C 2 441 ? 17.790 4.050 39.107 1.00 6.68 427 ALA Q CA 1
ATOM 7424 C C . ALA C 2 441 ? 16.492 4.721 38.707 1.00 7.33 427 ALA Q C 1
ATOM 7425 O O . ALA C 2 441 ? 15.982 4.478 37.583 1.00 6.45 427 ALA Q O 1
ATOM 7427 N N . ARG C 2 442 ? 15.944 5.574 39.576 1.00 5.97 428 ARG Q N 1
ATOM 7428 C CA . ARG C 2 442 ? 14.704 6.247 39.250 1.00 6.14 428 ARG Q CA 1
ATOM 7429 C C . ARG C 2 442 ? 14.946 7.171 38.041 1.00 5.87 428 ARG Q C 1
ATOM 7430 O O . ARG C 2 442 ? 14.136 7.226 37.129 1.00 5.87 428 ARG Q O 1
ATOM 7438 N N . GLY C 2 443 ? 16.112 7.821 37.971 1.00 6.91 429 GLY Q N 1
ATOM 7439 C CA . GLY C 2 443 ? 16.449 8.665 36.802 1.00 6.82 429 GLY Q CA 1
ATOM 7440 C C . GLY C 2 443 ? 16.737 7.838 35.571 1.00 6.98 429 GLY Q C 1
ATOM 7441 O O . GLY C 2 443 ? 16.231 8.174 34.484 1.00 7.31 429 GLY Q O 1
ATOM 7442 N N . ILE C 2 444 ? 17.515 6.768 35.733 1.00 7.20 430 ILE Q N 1
ATOM 7443 C CA . ILE C 2 444 ? 17.821 5.846 34.639 1.00 7.35 430 ILE Q CA 1
ATOM 7444 C C . ILE C 2 444 ? 16.546 5.462 33.906 1.00 8.07 430 ILE Q C 1
ATOM 7445 O O . ILE C 2 444 ? 16.470 5.601 32.664 1.00 7.82 430 ILE Q O 1
ATOM 7450 N N . GLU C 2 445 ? 15.529 4.968 34.634 1.00 7.48 431 GLU Q N 1
ATOM 7451 C CA . GLU C 2 445 ? 14.347 4.489 33.904 1.00 7.03 431 GLU Q CA 1
ATOM 7452 C C . GLU C 2 445 ? 13.539 5.607 33.319 1.00 6.19 431 GLU Q C 1
ATOM 7453 O O . GLU C 2 445 ? 12.823 5.395 32.329 1.00 7.39 431 GLU Q O 1
ATOM 7459 N N . THR C 2 446 ? 13.591 6.795 33.947 1.00 6.58 432 THR Q N 1
ATOM 7460 C CA . THR C 2 446 ? 12.883 7.946 33.375 1.00 6.63 432 THR Q CA 1
ATOM 7461 C C . THR C 2 446 ? 13.464 8.266 31.980 1.00 7.02 432 THR Q C 1
ATOM 7462 O O . THR C 2 446 ? 12.726 8.501 31.035 1.00 6.64 432 THR Q O 1
ATOM 7466 N N . ALA C 2 447 ? 14.780 8.293 31.861 1.00 6.49 433 ALA Q N 1
ATOM 7467 C CA . ALA C 2 447 ? 15.420 8.506 30.587 1.00 7.03 433 ALA Q CA 1
ATOM 7468 C C . ALA C 2 447 ? 14.962 7.435 29.568 1.00 7.11 433 ALA Q C 1
ATOM 7469 O O . ALA C 2 447 ? 14.751 7.748 28.407 1.00 7.75 433 ALA Q O 1
ATOM 7471 N N . ILE C 2 448 ? 14.851 6.182 29.997 1.00 6.89 434 ILE Q N 1
ATOM 7472 C CA . ILE C 2 448 ? 14.517 5.109 29.085 1.00 7.72 434 ILE Q CA 1
ATOM 7473 C C . ILE C 2 448 ? 13.064 5.214 28.655 1.00 7.20 434 ILE Q C 1
ATOM 7474 O O . ILE C 2 448 ? 12.761 5.036 27.497 1.00 7.30 434 ILE Q O 1
ATOM 7479 N N . VAL C 2 449 ? 12.144 5.553 29.573 1.00 6.25 435 VAL Q N 1
ATOM 7480 C CA . VAL C 2 449 ? 10.766 5.809 29.164 1.00 7.21 435 VAL Q CA 1
ATOM 7481 C C . VAL C 2 449 ? 10.758 6.913 28.099 1.00 7.06 435 VAL Q C 1
ATOM 7482 O O . VAL C 2 449 ? 10.113 6.772 27.055 1.00 7.13 435 VAL Q O 1
ATOM 7486 N N . CYS C 2 450 ? 11.471 8.017 28.352 1.00 6.90 436 CYS Q N 1
ATOM 7487 C CA . CYS C 2 450 ? 11.488 9.106 27.372 1.00 7.17 436 CYS Q CA 1
ATOM 7488 C C . CYS C 2 450 ? 11.913 8.619 25.989 1.00 8.50 436 CYS Q C 1
ATOM 7489 O O . CYS C 2 450 ? 11.330 8.971 24.970 1.00 11.13 436 CYS Q O 1
ATOM 7492 N N . ALA C 2 451 ? 12.950 7.793 25.969 1.00 8.16 437 ALA Q N 1
ATOM 7493 C CA . ALA C 2 451 ? 13.519 7.279 24.721 1.00 9.23 437 ALA Q CA 1
ATOM 7494 C C . ALA C 2 451 ? 12.541 6.432 23.911 1.00 9.30 437 ALA Q C 1
ATOM 7495 O O . ALA C 2 451 ? 12.711 6.243 22.718 1.00 11.87 437 ALA Q O 1
ATOM 7497 N N . ASN C 2 452 ? 11.540 5.862 24.588 1.00 7.88 438 ASN Q N 1
ATOM 7498 C CA . ASN C 2 452 ? 10.552 5.006 23.940 1.00 7.89 438 ASN Q CA 1
ATOM 7499 C C . ASN C 2 452 ? 9.256 5.706 23.538 1.00 6.99 438 ASN Q C 1
ATOM 7500 O O . ASN C 2 452 ? 8.428 5.145 22.812 1.00 7.04 438 ASN Q O 1
ATOM 7505 N N . MET C 2 453 ? 9.051 6.931 24.012 1.00 6.70 439 MET Q N 1
ATOM 7506 C CA . MET C 2 453 ? 7.763 7.588 23.794 1.00 7.45 439 MET Q CA 1
ATOM 7507 C C . MET C 2 453 ? 7.360 7.758 22.337 1.00 7.52 439 MET Q C 1
ATOM 7508 O O . MET C 2 453 ? 6.229 7.460 21.990 1.00 8.97 439 MET Q O 1
ATOM 7513 N N . GLU C 2 454 ? 8.282 8.190 21.483 1.00 8.93 440 GLU Q N 1
ATOM 7514 C CA . GLU C 2 454 ? 7.886 8.455 20.102 1.00 9.86 440 GLU Q CA 1
ATOM 7515 C C . GLU C 2 454 ? 7.482 7.156 19.392 1.00 9.74 440 GLU Q C 1
ATOM 7516 O O . GLU C 2 454 ? 6.469 7.087 18.667 1.00 10.20 440 GLU Q O 1
ATOM 7522 N N . LYS C 2 455 ? 8.245 6.096 19.653 1.00 8.31 441 LYS Q N 1
ATOM 7523 C CA . LYS C 2 455 ? 7.931 4.778 19.115 1.00 9.14 441 LYS Q CA 1
ATOM 7524 C C . LYS C 2 455 ? 6.550 4.315 19.550 1.00 8.36 441 LYS Q C 1
ATOM 7525 O O . LYS C 2 455 ? 5.714 3.893 18.715 1.00 8.34 441 LYS Q O 1
ATOM 7531 N N . TRP C 2 456 ? 6.297 4.390 20.849 1.00 8.01 442 TRP Q N 1
ATOM 7532 C CA . TRP C 2 456 ? 5.012 3.983 21.364 1.00 6.47 442 TRP Q CA 1
ATOM 7533 C C . TRP C 2 456 ? 3.824 4.823 20.843 1.00 6.12 442 TRP Q C 1
ATOM 7534 O O . TRP C 2 456 ? 2.756 4.299 20.533 1.00 6.73 442 TRP Q O 1
ATOM 7545 N N . ILE C 2 457 ? 4.025 6.121 20.727 1.00 6.56 443 ILE Q N 1
ATOM 7546 C CA . ILE C 2 457 ? 2.978 6.995 20.188 1.00 7.73 443 ILE Q CA 1
ATOM 7547 C C . ILE C 2 457 ? 2.681 6.666 18.728 1.00 7.25 443 ILE Q C 1
ATOM 7548 O O . ILE C 2 457 ? 1.540 6.614 18.330 1.00 8.82 443 ILE Q O 1
ATOM 7553 N N . LYS C 2 458 ? 3.745 6.498 17.931 1.00 8.01 444 LYS Q N 1
ATOM 7554 C CA . LYS C 2 458 ? 3.585 6.136 16.537 1.00 9.23 444 LYS Q CA 1
ATOM 7555 C C . LYS C 2 458 ? 2.853 4.814 16.368 1.00 8.32 444 LYS Q C 1
ATOM 7556 O O . LYS C 2 458 ? 1.953 4.714 15.502 1.00 9.04 444 LYS Q O 1
ATOM 7562 N N . GLU C 2 459 ? 3.195 3.831 17.195 1.00 7.88 445 GLU Q N 1
ATOM 7563 C CA . GLU C 2 459 ? 2.525 2.532 17.170 1.00 8.31 445 GLU Q CA 1
ATOM 7564 C C . GLU C 2 459 ? 1.024 2.732 17.323 1.00 8.07 445 GLU Q C 1
ATOM 7565 O O . GLU C 2 459 ? 0.235 2.181 16.535 1.00 8.95 445 GLU Q O 1
ATOM 7571 N N . MET C 2 460 ? 0.611 3.512 18.326 1.00 8.26 446 MET Q N 1
ATOM 7572 C CA . MET C 2 460 ? -0.822 3.665 18.615 1.00 8.60 446 MET Q CA 1
ATOM 7573 C C . MET C 2 460 ? -1.508 4.528 17.577 1.00 7.99 446 MET Q C 1
ATOM 7574 O O . MET C 2 460 ? -2.615 4.212 17.153 1.00 10.14 446 MET Q O 1
ATOM 7579 N N . ALA C 2 461 ? -0.824 5.589 17.136 1.00 9.43 447 ALA Q N 1
ATOM 7580 C CA . ALA C 2 461 ? -1.388 6.479 16.130 1.00 10.89 447 ALA Q CA 1
ATOM 7581 C C . ALA C 2 461 ? -1.674 5.715 14.836 1.00 12.71 447 ALA Q C 1
ATOM 7582 O O . ALA C 2 461 ? -2.760 5.827 14.235 1.00 13.49 447 ALA Q O 1
ATOM 7584 N N . ASP C 2 462 ? -0.717 4.888 14.450 1.00 10.40 448 ASP Q N 1
ATOM 7585 C CA . ASP C 2 462 ? -0.857 4.106 13.208 1.00 13.02 448 ASP Q CA 1
ATOM 7586 C C . ASP C 2 462 ? -1.948 3.059 13.361 1.00 14.37 448 ASP Q C 1
ATOM 7587 O O . ASP C 2 462 ? -2.785 2.897 12.466 1.00 16.05 448 ASP Q O 1
ATOM 7592 N N . SER C 2 463 ? -1.982 2.376 14.504 1.00 11.11 449 SER Q N 1
ATOM 7593 C CA . SER C 2 463 ? -2.982 1.356 14.746 1.00 13.15 449 SER Q CA 1
ATOM 7594 C C . SER C 2 463 ? -4.380 1.941 14.784 1.00 14.56 449 SER Q C 1
ATOM 7595 O O . SER C 2 463 ? -5.301 1.418 14.161 1.00 16.96 449 SER Q O 1
ATOM 7598 N N . GLY C 2 464 ? -4.509 3.045 15.502 1.00 12.86 450 GLY Q N 1
ATOM 7599 C CA . GLY C 2 464 ? -5.785 3.729 15.676 1.00 13.78 450 GLY Q CA 1
ATOM 7600 C C . GLY C 2 464 ? -6.317 4.355 14.421 1.00 17.72 450 GLY Q C 1
ATOM 7601 O O . GLY C 2 464 ? -7.538 4.416 14.254 1.00 19.64 450 GLY Q O 1
ATOM 7602 N N . ALA C 2 465 ? -5.416 4.777 13.517 1.00 17.35 451 ALA Q N 1
ATOM 7603 C CA . ALA C 2 465 ? -5.832 5.316 12.213 1.00 19.33 451 ALA Q CA 1
ATOM 7604 C C . ALA C 2 465 ? -6.424 4.228 11.310 1.00 19.89 451 ALA Q C 1
ATOM 7605 O O . ALA C 2 465 ? -7.319 4.497 10.474 1.00 28.63 451 ALA Q O 1
ATOM 7607 N N . LYS C 2 466 ? -5.927 3.014 11.472 1.00 18.68 452 LYS Q N 1
ATOM 7608 C CA . LYS C 2 466 ? -6.380 1.868 10.678 1.00 21.46 452 LYS Q CA 1
ATOM 7609 C C . LYS C 2 466 ? -7.683 1.232 11.169 1.00 21.29 452 LYS Q C 1
ATOM 7610 O O . LYS C 2 466 ? -8.484 0.750 10.350 1.00 24.56 452 LYS Q O 1
ATOM 7616 N N . ASP C 2 467 ? -7.867 1.203 12.497 1.00 20.20 453 ASP Q N 1
ATOM 7617 C CA . ASP C 2 467 ? -9.021 0.545 13.097 1.00 19.17 453 ASP Q CA 1
ATOM 7618 C C . ASP C 2 467 ? -9.141 1.123 14.485 1.00 16.09 453 ASP Q C 1
ATOM 7619 O O . ASP C 2 467 ? -8.202 0.977 15.264 1.00 17.39 453 ASP Q O 1
ATOM 7624 N N . ASN C 2 468 ? -10.239 1.816 14.816 1.00 15.76 454 ASN Q N 1
ATOM 7625 C CA . ASN C 2 468 ? -10.279 2.437 16.152 1.00 16.31 454 ASN Q CA 1
ATOM 7626 C C . ASN C 2 468 ? -10.949 1.598 17.235 1.00 12.87 454 ASN Q C 1
ATOM 7627 O O . ASN C 2 468 ? -11.377 2.153 18.236 1.00 13.38 454 ASN Q O 1
ATOM 7632 N N . THR C 2 469 ? -10.970 0.267 17.078 1.00 11.39 455 THR Q N 1
ATOM 7633 C CA . THR C 2 469 ? -11.501 -0.594 18.138 1.00 10.63 455 THR Q CA 1
ATOM 7634 C C . THR C 2 469 ? -10.706 -0.394 19.424 1.00 9.67 455 THR Q C 1
ATOM 7635 O O . THR C 2 469 ? -9.483 -0.442 19.426 1.00 9.64 455 THR Q O 1
ATOM 7639 N N . LEU C 2 470 ? -11.439 -0.154 20.503 1.00 8.14 456 LEU Q N 1
ATOM 7640 C CA . LEU C 2 470 ? -10.831 0.180 21.757 1.00 6.66 456 LEU Q CA 1
ATOM 7641 C C . LEU C 2 470 ? -11.404 -0.609 22.925 1.00 5.61 456 LEU Q C 1
ATOM 7642 O O . LEU C 2 470 ? -10.776 -0.583 24.003 1.00 6.59 456 LEU Q O 1
ATOM 7647 N N . CYS C 2 471 ? -12.569 -1.244 22.783 1.00 6.44 457 CYS Q N 1
ATOM 7648 C CA . CYS C 2 471 ? -13.155 -2.011 23.857 1.00 7.14 457 CYS Q CA 1
ATOM 7649 C C . CYS C 2 471 ? -13.654 -3.314 23.305 1.00 6.42 457 CYS Q C 1
ATOM 7650 O O . CYS C 2 471 ? -14.270 -3.340 22.228 1.00 8.83 457 CYS Q O 1
ATOM 7653 N N . ALA C 2 472 ? -13.436 -4.392 24.028 1.00 6.05 458 ALA Q N 1
ATOM 7654 C CA . ALA C 2 472 ? -13.942 -5.728 23.690 1.00 7.27 458 ALA Q CA 1
ATOM 7655 C C . ALA C 2 472 ? -15.254 -6.003 24.426 1.00 7.42 458 ALA Q C 1
ATOM 7656 O O . ALA C 2 472 ? -15.548 -5.396 25.473 1.00 11.20 458 ALA Q O 1
ATOM 7658 N N . LYS C 2 473 ? -16.077 -6.891 23.862 1.00 7.33 459 LYS Q N 1
ATOM 7659 C CA . LYS C 2 473 ? -17.280 -7.347 24.556 1.00 7.60 459 LYS Q CA 1
ATOM 7660 C C . LYS C 2 473 ? -16.936 -8.355 25.657 1.00 8.33 459 LYS Q C 1
ATOM 7661 O O . LYS C 2 473 ? -15.987 -9.109 25.534 1.00 8.92 459 LYS Q O 1
ATOM 7672 N N . TRP C 2 474 ? -17.766 -8.397 26.690 1.00 6.83 460 TRP Q N 1
ATOM 7673 C CA . TRP C 2 474 ? -17.545 -9.279 27.797 1.00 7.00 460 TRP Q CA 1
ATOM 7674 C C . TRP C 2 474 ? -18.834 -9.548 28.553 1.00 7.42 460 TRP Q C 1
ATOM 7675 O O . TRP C 2 474 ? -19.820 -8.829 28.369 1.00 9.32 460 TRP Q O 1
ATOM 7686 N N . GLU C 2 475 ? -18.808 -10.552 29.444 1.00 8.36 461 GLU Q N 1
ATOM 7687 C CA . GLU C 2 475 ? -19.956 -10.859 30.256 1.00 10.15 461 GLU Q CA 1
ATOM 7688 C C . GLU C 2 475 ? -19.473 -11.131 31.688 1.00 9.32 461 GLU Q C 1
ATOM 7689 O O . GLU C 2 475 ? -18.431 -11.713 31.868 1.00 10.20 461 GLU Q O 1
ATOM 7695 N N . MET C 2 476 ? -20.225 -10.653 32.670 1.00 8.90 462 MET Q N 1
ATOM 7696 C CA . MET C 2 476 ? -19.926 -10.904 34.063 1.00 8.59 462 MET Q CA 1
ATOM 7697 C C . MET C 2 476 ? -20.178 -12.368 34.423 1.00 9.67 462 MET Q C 1
ATOM 7698 O O . MET C 2 476 ? -21.304 -12.849 34.315 1.00 11.20 462 MET Q O 1
ATOM 7703 N N . PRO C 2 477 ? -19.152 -13.089 34.871 1.00 9.20 463 PRO Q N 1
ATOM 7704 C CA . PRO C 2 477 ? -19.365 -14.450 35.348 1.00 9.56 463 PRO Q CA 1
ATOM 7705 C C . PRO C 2 477 ? -20.025 -14.476 36.743 1.00 9.52 463 PRO Q C 1
ATOM 7706 O O . PRO C 2 477 ? -19.894 -13.548 37.545 1.00 9.54 463 PRO Q O 1
ATOM 7710 N N . GLU C 2 478 ? -20.715 -15.574 37.031 1.00 9.65 464 GLU Q N 1
ATOM 7711 C CA . GLU C 2 478 ? -21.278 -15.792 38.349 1.00 10.21 464 GLU Q CA 1
ATOM 7712 C C . GLU C 2 478 ? -20.151 -15.880 39.390 1.00 8.56 464 GLU Q C 1
ATOM 7713 O O . GLU C 2 478 ? -20.206 -15.244 40.436 1.00 9.46 464 GLU Q O 1
ATOM 7724 N N . GLU C 2 479 ? -19.132 -16.674 39.085 1.00 8.84 465 GLU Q N 1
ATOM 7725 C CA . GLU C 2 479 ? -18.003 -16.904 39.978 1.00 8.87 465 GLU Q CA 1
ATOM 7726 C C . GLU C 2 479 ? -16.743 -17.010 39.170 1.00 9.20 465 GLU Q C 1
ATOM 7727 O O . GLU C 2 479 ? -16.684 -17.738 38.180 1.00 9.89 465 GLU Q O 1
ATOM 7733 N N . SER C 2 480 ? -15.720 -16.294 39.605 1.00 8.16 466 SER Q N 1
ATOM 7734 C CA . SER C 2 480 ? -14.421 -16.322 38.934 1.00 7.45 466 SER Q CA 1
ATOM 7735 C C . SER C 2 480 ? -13.381 -15.688 39.858 1.00 7.36 466 SER Q C 1
ATOM 7736 O O . SER C 2 480 ? -13.718 -15.213 40.952 1.00 8.79 466 SER Q O 1
ATOM 7741 N N . LYS C 2 481 ? -12.125 -15.705 39.446 1.00 7.92 467 LYS Q N 1
ATOM 7742 C CA . LYS C 2 481 ? -11.079 -14.927 40.092 1.00 6.74 467 LYS Q CA 1
ATOM 7743 C C . LYS C 2 481 ? -10.171 -14.372 39.032 1.00 5.92 467 LYS Q C 1
ATOM 7744 O O . LYS C 2 481 ? -10.118 -14.866 37.914 1.00 6.81 467 LYS Q O 1
ATOM 7750 N N . GLY C 2 482 ? -9.440 -13.347 39.389 1.00 5.63 468 GLY Q N 1
ATOM 7751 C CA . GLY C 2 482 ? -8.475 -12.766 38.485 1.00 6.37 468 GLY Q CA 1
ATOM 7752 C C . GLY C 2 482 ? -7.474 -11.929 39.193 1.00 5.30 468 GLY Q C 1
ATOM 7753 O O . GLY C 2 482 ? -7.701 -11.477 40.340 1.00 5.46 468 GLY Q O 1
ATOM 7754 N N . VAL C 2 483 ? -6.383 -11.646 38.498 1.00 5.51 469 VAL Q N 1
ATOM 7755 C CA . VAL C 2 483 ? -5.301 -10.826 39.035 1.00 5.78 469 VAL Q CA 1
ATOM 7756 C C . VAL C 2 483 ? -4.869 -9.835 37.962 1.00 5.23 469 VAL Q C 1
ATOM 7757 O O . VAL C 2 483 ? -4.744 -10.197 36.794 1.00 6.58 469 VAL Q O 1
ATOM 7761 N N . GLY C 2 484 ? -4.636 -8.590 38.385 1.00 4.53 470 GLY Q N 1
ATOM 7762 C CA . GLY C 2 484 ? -4.084 -7.565 37.564 1.00 4.66 470 GLY Q CA 1
ATOM 7763 C C . GLY C 2 484 ? -2.712 -7.174 38.083 1.00 4.69 470 GLY Q C 1
ATOM 7764 O O . GLY C 2 484 ? -2.565 -6.832 39.252 1.00 5.93 470 GLY Q O 1
ATOM 7765 N N . LEU C 2 485 ? -1.734 -7.184 37.184 1.00 4.95 471 LEU Q N 1
ATOM 7766 C CA . LEU C 2 485 ? -0.350 -6.878 37.479 1.00 5.06 471 LEU Q CA 1
ATOM 7767 C C . LEU C 2 485 ? 0.053 -5.582 36.777 1.00 4.79 471 LEU Q C 1
ATOM 7768 O O . LEU C 2 485 ? -0.329 -5.356 35.634 1.00 6.14 471 LEU Q O 1
ATOM 7773 N N . ALA C 2 486 ? 0.855 -4.780 37.471 1.00 4.80 472 ALA Q N 1
ATOM 7774 C CA . ALA C 2 486 ? 1.450 -3.615 36.872 1.00 5.70 472 ALA Q CA 1
ATOM 7775 C C . ALA C 2 486 ? 2.757 -3.357 37.574 1.00 5.39 472 ALA Q C 1
ATOM 7776 O O . ALA C 2 486 ? 2.879 -3.688 38.759 1.00 8.21 472 ALA Q O 1
ATOM 7778 N N . ASP C 2 487 ? 3.729 -2.762 36.891 1.00 4.78 473 ASP Q N 1
ATOM 7779 C CA . ASP C 2 487 ? 4.824 -2.177 37.620 1.00 5.41 473 ASP Q CA 1
ATOM 7780 C C . ASP C 2 487 ? 4.624 -0.663 37.612 1.00 4.86 473 ASP Q C 1
ATOM 7781 O O . ASP C 2 487 ? 4.842 0.012 36.564 1.00 5.63 473 ASP Q O 1
ATOM 7786 N N . ALA C 2 488 ? 4.081 -0.166 38.719 1.00 4.73 474 ALA Q N 1
ATOM 7787 C CA . ALA C 2 488 ? 3.854 1.241 38.909 1.00 4.55 474 ALA Q CA 1
ATOM 7788 C C . ALA C 2 488 ? 5.194 1.943 39.179 1.00 4.13 474 ALA Q C 1
ATOM 7789 O O . ALA C 2 488 ? 6.205 1.295 39.350 1.00 5.41 474 ALA Q O 1
ATOM 7791 N N . PRO C 2 489 ? 5.207 3.273 39.219 1.00 4.28 475 PRO Q N 1
ATOM 7792 C CA . PRO C 2 489 ? 6.444 3.981 39.474 1.00 5.71 475 PRO Q CA 1
ATOM 7793 C C . PRO C 2 489 ? 7.202 3.481 40.673 1.00 5.79 475 PRO Q C 1
ATOM 7794 O O . PRO C 2 489 ? 8.454 3.577 40.661 1.00 5.74 475 PRO Q O 1
ATOM 7798 N N . ARG C 2 490 ? 6.510 2.971 41.707 1.00 4.70 476 ARG Q N 1
ATOM 7799 C CA . ARG C 2 490 ? 7.201 2.544 42.934 1.00 4.46 476 ARG Q CA 1
ATOM 7800 C C . ARG C 2 490 ? 7.429 1.029 42.956 1.00 4.39 476 ARG Q C 1
ATOM 7801 O O . ARG C 2 490 ? 8.124 0.543 43.857 1.00 5.23 476 ARG Q O 1
ATOM 7809 N N . GLY C 2 491 ? 6.888 0.321 41.946 1.00 3.87 477 GLY Q N 1
ATOM 7810 C CA . GLY C 2 491 ? 7.165 -1.099 41.821 1.00 4.99 477 GLY Q CA 1
ATOM 7811 C C . GLY C 2 491 ? 5.967 -1.987 41.586 1.00 4.90 477 GLY Q C 1
ATOM 7812 O O . GLY C 2 491 ? 4.898 -1.551 41.152 1.00 6.07 477 GLY Q O 1
ATOM 7813 N N . ALA C 2 492 ? 6.151 -3.270 41.887 1.00 6.21 478 ALA Q N 1
ATOM 7814 C CA . ALA C 2 492 ? 5.215 -4.340 41.590 1.00 5.63 478 ALA Q CA 1
ATOM 7815 C C . ALA C 2 492 ? 3.886 -4.228 42.318 1.00 4.88 478 ALA Q C 1
ATOM 7816 O O . ALA C 2 492 ? 3.810 -4.375 43.547 1.00 6.36 478 ALA Q O 1
ATOM 7818 N N . LEU C 2 493 ? 2.855 -3.943 41.512 1.00 4.89 479 LEU Q N 1
ATOM 7819 C CA . LEU C 2 493 ? 1.509 -3.744 41.983 1.00 3.84 479 LEU Q CA 1
ATOM 7820 C C . LEU C 2 493 ? 0.631 -4.908 41.523 1.00 4.07 479 LEU Q C 1
ATOM 7821 O O . LEU C 2 493 ? 0.630 -5.252 40.369 1.00 4.70 479 LEU Q O 1
ATOM 7826 N N . SER C 2 494 ? -0.192 -5.448 42.418 1.00 4.26 480 SER Q N 1
ATOM 7827 C CA . SER C 2 494 ? -1.147 -6.475 42.059 1.00 4.52 480 SER Q CA 1
ATOM 7828 C C . SER C 2 494 ? -2.456 -6.283 42.777 1.00 3.72 480 SER Q C 1
ATOM 7829 O O . SER C 2 494 ? -2.489 -5.972 43.974 1.00 5.45 480 SER Q O 1
ATOM 7832 N N . HIS C 2 495 ? -3.536 -6.457 42.007 1.00 3.75 481 HIS Q N 1
ATOM 7833 C CA . HIS C 2 495 ? -4.911 -6.468 42.547 1.00 4.38 481 HIS Q CA 1
ATOM 7834 C C . HIS C 2 495 ? -5.471 -7.851 42.280 1.00 5.08 481 HIS Q C 1
ATOM 7835 O O . HIS C 2 495 ? -5.282 -8.373 41.174 1.00 4.86 481 HIS Q O 1
ATOM 7842 N N . TRP C 2 496 ? -6.212 -8.398 43.254 1.00 4.77 482 TRP Q N 1
ATOM 7843 C CA . TRP C 2 496 ? -6.674 -9.793 43.177 1.00 4.33 482 TRP Q CA 1
ATOM 7844 C C . TRP C 2 496 ? -8.143 -9.853 43.570 1.00 4.35 482 TRP Q C 1
ATOM 7845 O O . TRP C 2 496 ? -8.496 -9.374 44.657 1.00 5.42 482 TRP Q O 1
ATOM 7856 N N . ILE C 2 497 ? -8.987 -10.355 42.665 1.00 4.46 483 ILE Q N 1
ATOM 7857 C CA . ILE C 2 497 ? -10.424 -10.373 42.901 1.00 4.81 483 ILE Q CA 1
ATOM 7858 C C . ILE C 2 497 ? -10.938 -11.808 42.949 1.00 5.45 483 ILE Q C 1
ATOM 7859 O O . ILE C 2 497 ? -10.504 -12.648 42.172 1.00 6.35 483 ILE Q O 1
ATOM 7864 N N . ARG C 2 498 ? -11.875 -12.037 43.848 1.00 5.49 484 ARG Q N 1
ATOM 7865 C CA . ARG C 2 498 ? -12.781 -13.186 43.813 1.00 5.96 484 ARG Q CA 1
ATOM 7866 C C . ARG C 2 498 ? -14.173 -12.665 43.583 1.00 5.79 484 ARG Q C 1
ATOM 7867 O O . ARG C 2 498 ? -14.655 -11.841 44.365 1.00 7.04 484 ARG Q O 1
ATOM 7882 N N . ILE C 2 499 ? -14.820 -13.108 42.510 1.00 6.18 485 ILE Q N 1
ATOM 7883 C CA . ILE C 2 499 ? -16.194 -12.746 42.214 1.00 6.82 485 ILE Q CA 1
ATOM 7884 C C . ILE C 2 499 ? -17.074 -13.922 42.600 1.00 7.38 485 ILE Q C 1
ATOM 7885 O O . ILE C 2 499 ? -16.759 -15.080 42.281 1.00 8.26 485 ILE Q O 1
ATOM 7890 N N . LYS C 2 500 ? -18.189 -13.649 43.269 1.00 7.34 486 LYS Q N 1
ATOM 7891 C CA . LYS C 2 500 ? -19.133 -14.712 43.640 1.00 8.23 486 LYS Q CA 1
ATOM 7892 C C . LYS C 2 500 ? -20.501 -14.058 43.552 1.00 8.14 486 LYS Q C 1
ATOM 7893 O O . LYS C 2 500 ? -20.667 -12.904 43.982 1.00 8.84 486 LYS Q O 1
ATOM 7904 N N . GLY C 2 501 ? -21.494 -14.710 42.956 1.00 8.30 487 GLY Q N 1
ATOM 7905 C CA . GLY C 2 501 ? -22.807 -14.098 42.801 1.00 9.38 487 GLY Q CA 1
ATOM 7906 C C . GLY C 2 501 ? -22.735 -12.831 41.940 1.00 8.48 487 GLY Q C 1
ATOM 7907 O O . GLY C 2 501 ? -23.534 -11.919 42.127 1.00 9.24 487 GLY Q O 1
ATOM 7908 N N . LYS C 2 502 ? -21.749 -12.765 41.027 1.00 8.16 488 LYS Q N 1
ATOM 7909 C CA . LYS C 2 502 ? -21.529 -11.600 40.151 1.00 7.41 488 LYS Q CA 1
ATOM 7910 C C . LYS C 2 502 ? -21.110 -10.340 40.951 1.00 7.98 488 LYS Q C 1
ATOM 7911 O O . LYS C 2 502 ? -21.101 -9.255 40.392 1.00 9.52 488 LYS Q O 1
ATOM 7917 N N . LYS C 2 503 ? -20.695 -10.501 42.189 1.00 7.79 489 LYS Q N 1
ATOM 7918 C CA . LYS C 2 503 ? -20.298 -9.389 43.011 1.00 7.97 489 LYS Q CA 1
ATOM 7919 C C . LYS C 2 503 ? -18.897 -9.648 43.562 1.00 7.01 489 LYS Q C 1
ATOM 7920 O O . LYS C 2 503 ? -18.363 -10.756 43.492 1.00 6.17 489 LYS Q O 1
ATOM 7931 N N . ILE C 2 504 ? -18.287 -8.614 44.111 1.00 7.09 490 ILE Q N 1
ATOM 7932 C CA . ILE C 2 504 ? -16.987 -8.752 44.737 1.00 7.10 490 ILE Q CA 1
ATOM 7933 C C . ILE C 2 504 ? -17.128 -9.556 46.023 1.00 6.82 490 ILE Q C 1
ATOM 7934 O O . ILE C 2 504 ? -17.742 -9.084 46.984 1.00 7.99 490 ILE Q O 1
ATOM 7939 N N . ASP C 2 505 ? -16.491 -10.714 46.089 1.00 7.26 491 ASP Q N 1
ATOM 7940 C CA . ASP C 2 505 ? -16.417 -11.496 47.346 1.00 7.30 491 ASP Q CA 1
ATOM 7941 C C . ASP C 2 505 ? -15.156 -11.190 48.116 1.00 7.57 491 ASP Q C 1
ATOM 7942 O O . ASP C 2 505 ? -15.165 -11.147 49.332 1.00 8.56 491 ASP Q O 1
ATOM 7947 N N . ASN C 2 506 ? -14.063 -10.977 47.390 1.00 7.34 492 ASN Q N 1
ATOM 7948 C CA . ASN C 2 506 ? -12.778 -10.575 48.012 1.00 7.61 492 ASN Q CA 1
ATOM 7949 C C . ASN C 2 506 ? -12.087 -9.689 46.987 1.00 6.73 492 ASN Q C 1
ATOM 7950 O O . ASN C 2 506 ? -12.117 -9.967 45.788 1.00 6.82 492 ASN Q O 1
ATOM 7955 N N . PHE C 2 507 ? -11.499 -8.628 47.462 1.00 5.90 493 PHE Q N 1
ATOM 7956 C CA . PHE C 2 507 ? -10.677 -7.796 46.593 1.00 5.83 493 PHE Q CA 1
ATOM 7957 C C . PHE C 2 507 ? -9.505 -7.362 47.426 1.00 6.03 493 PHE Q C 1
ATOM 7958 O O . PHE C 2 507 ? -9.667 -6.715 48.480 1.00 8.64 493 PHE Q O 1
ATOM 7966 N N . GLN C 2 508 ? -8.292 -7.751 47.022 1.00 4.98 494 GLN Q N 1
ATOM 7967 C CA . GLN C 2 508 ? -7.074 -7.498 47.770 1.00 4.96 494 GLN Q CA 1
ATOM 7968 C C . GLN C 2 508 ? -6.082 -6.738 46.911 1.00 4.52 494 GLN Q C 1
ATOM 7969 O O . GLN C 2 508 ? -5.782 -7.160 45.782 1.00 5.33 494 GLN Q O 1
ATOM 7975 N N . LEU C 2 509 ? -5.542 -5.664 47.491 1.00 4.65 495 LEU Q N 1
ATOM 7976 C CA . LEU C 2 509 ? -4.449 -4.918 46.855 1.00 4.79 495 LEU Q CA 1
ATOM 7977 C C . LEU C 2 509 ? -3.157 -5.296 47.586 1.00 5.20 495 LEU Q C 1
ATOM 7978 O O . LEU C 2 509 ? -3.107 -5.320 48.807 1.00 4.82 495 LEU Q O 1
ATOM 7983 N N . VAL C 2 510 ? -2.110 -5.560 46.822 1.00 4.45 496 VAL Q N 1
ATOM 7984 C CA . VAL C 2 510 ? -0.748 -5.707 47.335 1.00 4.72 496 VAL Q CA 1
ATOM 7985 C C . VAL C 2 510 ? 0.112 -4.718 46.551 1.00 4.81 496 VAL Q C 1
ATOM 7986 O O . VAL C 2 510 ? 0.240 -4.849 45.333 1.00 5.26 496 VAL Q O 1
ATOM 7990 N N . VAL C 2 511 ? 0.615 -3.698 47.232 1.00 4.58 497 VAL Q N 1
ATOM 7991 C CA . VAL C 2 511 ? 1.044 -2.498 46.576 1.00 4.53 497 VAL Q CA 1
ATOM 7992 C C . VAL C 2 511 ? 2.567 -2.337 46.765 1.00 3.74 497 VAL Q C 1
ATOM 7993 O O . VAL C 2 511 ? 3.143 -2.815 47.731 1.00 3.95 497 VAL Q O 1
ATOM 7997 N N . PRO C 2 512 ? 3.263 -1.610 45.835 1.00 4.45 498 PRO Q N 1
ATOM 7998 C CA . PRO C 2 512 ? 4.724 -1.560 45.970 1.00 4.81 498 PRO Q CA 1
ATOM 7999 C C . PRO C 2 512 ? 5.230 -1.046 47.297 1.00 4.20 498 PRO Q C 1
ATOM 8000 O O . PRO C 2 512 ? 6.154 -1.621 47.887 1.00 5.02 498 PRO Q O 1
ATOM 8004 N N . SER C 2 513 ? 4.619 0.021 47.817 1.00 4.73 499 SER Q N 1
ATOM 8005 C CA . SER C 2 513 ? 5.051 0.491 49.145 1.00 4.79 499 SER Q CA 1
ATOM 8006 C C . SER C 2 513 ? 4.733 -0.484 50.267 1.00 4.86 499 SER Q C 1
ATOM 8007 O O . SER C 2 513 ? 5.374 -0.418 51.317 1.00 4.74 499 SER Q O 1
ATOM 8010 N N . THR C 2 514 ? 3.773 -1.372 50.076 1.00 5.23 500 THR Q N 1
ATOM 8011 C CA . THR C 2 514 ? 3.553 -2.479 51.025 1.00 5.32 500 THR Q CA 1
ATOM 8012 C C . THR C 2 514 ? 4.806 -3.353 51.044 1.00 5.34 500 THR Q C 1
ATOM 8013 O O . THR C 2 514 ? 5.330 -3.675 52.127 1.00 5.94 500 THR Q O 1
ATOM 8017 N N . TRP C 2 515 ? 5.279 -3.747 49.863 1.00 4.65 501 TRP Q N 1
ATOM 8018 C CA . TRP C 2 515 ? 6.534 -4.520 49.805 1.00 5.02 501 TRP Q CA 1
ATOM 8019 C C . TRP C 2 515 ? 7.704 -3.806 50.459 1.00 4.81 501 TRP Q C 1
ATOM 8020 O O . TRP C 2 515 ? 8.448 -4.383 51.213 1.00 6.18 501 TRP Q O 1
ATOM 8031 N N . ASN C 2 516 ? 7.865 -2.529 50.146 1.00 4.76 502 ASN Q N 1
ATOM 8032 C CA . ASN C 2 516 ? 9.075 -1.823 50.501 1.00 5.18 502 ASN Q CA 1
ATOM 8033 C C . ASN C 2 516 ? 9.078 -1.329 51.959 1.00 5.03 502 ASN Q C 1
ATOM 8034 O O . ASN C 2 516 ? 10.111 -1.319 52.639 1.00 6.03 502 ASN Q O 1
ATOM 8039 N N . LEU C 2 517 ? 7.930 -0.824 52.409 1.00 4.95 503 LEU Q N 1
ATOM 8040 C CA . LEU C 2 517 ? 7.819 -0.122 53.679 1.00 5.77 503 LEU Q CA 1
ATOM 8041 C C . LEU C 2 517 ? 6.883 -0.772 54.677 1.00 6.42 503 LEU Q C 1
ATOM 8042 O O . LEU C 2 517 ? 6.673 -0.219 55.768 1.00 7.05 503 LEU Q O 1
ATOM 8047 N N . GLY C 2 518 ? 6.394 -1.948 54.407 1.00 6.73 504 GLY Q N 1
ATOM 8048 C CA . GLY C 2 518 ? 5.647 -2.655 55.417 1.00 6.87 504 GLY Q CA 1
ATOM 8049 C C . GLY C 2 518 ? 6.555 -3.033 56.553 1.00 6.71 504 GLY Q C 1
ATOM 8050 O O . GLY C 2 518 ? 7.765 -2.814 56.515 1.00 9.11 504 GLY Q O 1
ATOM 8051 N N . PRO C 2 519 ? 5.958 -3.592 57.609 1.00 5.90 505 PRO Q N 1
ATOM 8052 C CA . PRO C 2 519 ? 6.720 -4.001 58.769 1.00 6.41 505 PRO Q CA 1
ATOM 8053 C C . PRO C 2 519 ? 7.388 -5.369 58.553 1.00 6.84 505 PRO Q C 1
ATOM 8054 O O . PRO C 2 519 ? 7.375 -5.946 57.437 1.00 7.27 505 PRO Q O 1
ATOM 8058 N N . ARG C 2 520 ? 7.951 -5.881 59.641 1.00 7.41 506 ARG Q N 1
ATOM 8059 C CA . ARG C 2 520 ? 8.470 -7.228 59.674 1.00 7.34 506 ARG Q CA 1
ATOM 8060 C C . ARG C 2 520 ? 7.381 -8.258 59.309 1.00 7.16 506 ARG Q C 1
ATOM 8061 O O . ARG C 2 520 ? 6.193 -8.078 59.569 1.00 7.22 506 ARG Q O 1
ATOM 8069 N N . GLY C 2 521 ? 7.813 -9.369 58.705 1.00 7.69 507 GLY Q N 1
ATOM 8070 C CA . GLY C 2 521 ? 6.943 -10.499 58.433 1.00 8.03 507 GLY Q CA 1
ATOM 8071 C C . GLY C 2 521 ? 6.826 -11.483 59.563 1.00 7.19 507 GLY Q C 1
ATOM 8072 O O . GLY C 2 521 ? 7.326 -11.222 60.675 1.00 7.47 507 GLY Q O 1
ATOM 8073 N N . ALA C 2 522 ? 6.213 -12.620 59.278 1.00 8.29 508 ALA Q N 1
ATOM 8074 C CA . ALA C 2 522 ? 5.946 -13.587 60.370 1.00 8.84 508 ALA Q CA 1
ATOM 8075 C C . ALA C 2 522 ? 7.213 -14.098 61.067 1.00 8.73 508 ALA Q C 1
ATOM 8076 O O . ALA C 2 522 ? 7.197 -14.453 62.243 1.00 10.31 508 ALA Q O 1
ATOM 8078 N N . GLN C 2 523 ? 8.305 -14.105 60.318 1.00 8.97 509 GLN Q N 1
ATOM 8079 C CA . GLN C 2 523 ? 9.606 -14.595 60.793 1.00 9.12 509 GLN Q CA 1
ATOM 8080 C C . GLN C 2 523 ? 10.366 -13.490 61.538 1.00 8.95 509 GLN Q C 1
ATOM 8081 O O . GLN C 2 523 ? 11.482 -13.682 61.978 1.00 10.04 509 GLN Q O 1
ATOM 8087 N N . GLY C 2 524 ? 9.741 -12.318 61.680 1.00 9.91 510 GLY Q N 1
ATOM 8088 C CA . GLY C 2 524 ? 10.352 -11.193 62.374 1.00 9.44 510 GLY Q CA 1
ATOM 8089 C C . GLY C 2 524 ? 11.429 -10.490 61.549 1.00 9.03 510 GLY Q C 1
ATOM 8090 O O . GLY C 2 524 ? 12.254 -9.743 62.094 1.00 10.29 510 GLY Q O 1
ATOM 8091 N N . ASP C 2 525 ? 11.389 -10.727 60.237 1.00 8.92 511 ASP Q N 1
ATOM 8092 C CA . ASP C 2 525 ? 12.382 -10.245 59.302 1.00 8.38 511 ASP Q CA 1
ATOM 8093 C C . ASP C 2 525 ? 12.043 -8.850 58.798 1.00 7.67 511 ASP Q C 1
ATOM 8094 O O . ASP C 2 525 ? 10.914 -8.602 58.298 1.00 8.04 511 ASP Q O 1
ATOM 8099 N N . LYS C 2 526 ? 13.039 -7.983 58.886 1.00 8.71 512 LYS Q N 1
ATOM 8100 C CA . LYS C 2 526 ? 12.877 -6.585 58.478 1.00 9.50 512 LYS Q CA 1
ATOM 8101 C C . LYS C 2 526 ? 12.471 -6.441 57.023 1.00 9.40 512 LYS Q C 1
ATOM 8102 O O . LYS C 2 526 ? 12.922 -7.173 56.145 1.00 9.90 512 LYS Q O 1
ATOM 8113 N N . SER C 2 527 ? 11.628 -5.457 56.759 1.00 7.95 513 SER Q N 1
ATOM 8114 C CA . SER C 2 527 ? 11.281 -5.081 55.415 1.00 7.79 513 SER Q CA 1
ATOM 8115 C C . SER C 2 527 ? 12.434 -4.323 54.737 1.00 6.23 513 SER Q C 1
ATOM 8116 O O . SER C 2 527 ? 13.431 -3.963 55.404 1.00 6.96 513 SER Q O 1
ATOM 8119 N N . PRO C 2 528 ? 12.329 -4.101 53.411 1.00 6.03 514 PRO Q N 1
ATOM 8120 C CA . PRO C 2 528 ? 13.430 -3.414 52.733 1.00 7.30 514 PRO Q CA 1
ATOM 8121 C C . PRO C 2 528 ? 13.812 -2.063 53.343 1.00 7.30 514 PRO Q C 1
ATOM 8122 O O . PRO C 2 528 ? 15.016 -1.812 53.549 1.00 7.29 514 PRO Q O 1
ATOM 8126 N N . VAL C 2 529 ? 12.843 -1.218 53.686 1.00 5.92 515 VAL Q N 1
ATOM 8127 C CA . VAL C 2 529 ? 13.223 0.073 54.238 1.00 6.15 515 VAL Q CA 1
ATOM 8128 C C . VAL C 2 529 ? 13.870 -0.086 55.630 1.00 6.97 515 VAL Q C 1
ATOM 8129 O O . VAL C 2 529 ? 14.792 0.636 55.953 1.00 8.20 515 VAL Q O 1
ATOM 8133 N N . GLU C 2 530 ? 13.357 -1.007 56.432 1.00 6.30 516 GLU Q N 1
ATOM 8134 C CA . GLU C 2 530 ? 13.925 -1.225 57.750 1.00 7.27 516 GLU Q CA 1
ATOM 8135 C C . GLU C 2 530 ? 15.364 -1.725 57.656 1.00 8.11 516 GLU Q C 1
ATOM 8136 O O . GLU C 2 530 ? 16.263 -1.250 58.381 1.00 8.32 516 GLU Q O 1
ATOM 8142 N N . GLU C 2 531 ? 15.607 -2.681 56.759 1.00 6.88 517 GLU Q N 1
ATOM 8143 C CA . GLU C 2 531 ? 16.979 -3.171 56.518 1.00 8.67 517 GLU Q CA 1
ATOM 8144 C C . GLU C 2 531 ? 17.896 -2.049 55.994 1.00 7.16 517 GLU Q C 1
ATOM 8145 O O . GLU C 2 531 ? 19.036 -1.878 56.443 1.00 9.31 517 GLU Q O 1
ATOM 8151 N N . ALA C 2 532 ? 17.390 -1.292 55.027 1.00 6.56 518 ALA Q N 1
ATOM 8152 C CA . ALA C 2 532 ? 18.174 -0.207 54.419 1.00 6.99 518 ALA Q CA 1
ATOM 8153 C C . ALA C 2 532 ? 18.599 0.829 55.439 1.00 7.30 518 ALA Q C 1
ATOM 8154 O O . ALA C 2 532 ? 19.662 1.411 55.310 1.00 7.86 518 ALA Q O 1
ATOM 8156 N N . LEU C 2 533 ? 17.788 1.056 56.464 1.00 7.55 519 LEU Q N 1
ATOM 8157 C CA . LEU C 2 533 ? 18.107 2.032 57.510 1.00 8.27 519 LEU Q CA 1
ATOM 8158 C C . LEU C 2 533 ? 19.216 1.608 58.458 1.00 7.87 519 LEU Q C 1
ATOM 8159 O O . LEU C 2 533 ? 19.838 2.447 59.076 1.00 8.98 519 LEU Q O 1
ATOM 8164 N N . ILE C 2 534 ? 19.440 0.298 58.598 1.00 7.69 520 ILE Q N 1
ATOM 8165 C CA . ILE C 2 534 ? 20.507 -0.139 59.475 1.00 8.56 520 ILE Q CA 1
ATOM 8166 C C . ILE C 2 534 ? 21.834 0.382 58.896 1.00 9.86 520 ILE Q C 1
ATOM 8167 O O . ILE C 2 534 ? 22.088 0.288 57.727 1.00 10.84 520 ILE Q O 1
ATOM 8172 N N . GLY C 2 535 ? 22.645 0.995 59.732 1.00 8.95 521 GLY Q N 1
ATOM 8173 C CA . GLY C 2 535 ? 23.936 1.489 59.338 1.00 10.75 521 GLY Q CA 1
ATOM 8174 C C . GLY C 2 535 ? 23.916 2.951 58.986 1.00 10.76 521 GLY Q C 1
ATOM 8175 O O . GLY C 2 535 ? 24.947 3.499 58.697 1.00 12.95 521 GLY Q O 1
ATOM 8176 N N . THR C 2 536 ? 22.748 3.596 59.006 1.00 10.56 522 THR Q N 1
ATOM 8177 C CA . THR C 2 536 ? 22.654 5.008 58.629 1.00 9.72 522 THR Q CA 1
ATOM 8178 C C . THR C 2 536 ? 23.403 5.863 59.635 1.00 9.72 522 THR Q C 1
ATOM 8179 O O . THR C 2 536 ? 23.114 5.757 60.856 1.00 11.15 522 THR Q O 1
ATOM 8183 N N . PRO C 2 537 ? 24.354 6.694 59.161 1.00 9.15 523 PRO Q N 1
ATOM 8184 C CA . PRO C 2 537 ? 25.034 7.638 60.081 1.00 10.70 523 PRO Q CA 1
ATOM 8185 C C . PRO C 2 537 ? 24.127 8.822 60.377 1.00 11.31 523 PRO Q C 1
ATOM 8186 O O . PRO C 2 537 ? 23.297 9.235 59.535 1.00 11.93 523 PRO Q O 1
ATOM 8190 N N . ILE C 2 538 ? 24.273 9.367 61.579 1.00 10.48 524 ILE Q N 1
ATOM 8191 C CA . ILE C 2 538 ? 23.442 10.469 62.010 1.00 10.34 524 ILE Q CA 1
ATOM 8192 C C . ILE C 2 538 ? 24.363 11.601 62.507 1.00 11.12 524 ILE Q C 1
ATOM 8193 O O . ILE C 2 538 ? 24.957 11.511 63.587 1.00 13.04 524 ILE Q O 1
ATOM 8198 N N . ALA C 2 539 ? 24.521 12.647 61.699 1.00 11.12 525 ALA Q N 1
ATOM 8199 C CA . ALA C 2 539 ? 25.341 13.768 62.069 1.00 12.46 525 ALA Q CA 1
ATOM 8200 C C . ALA C 2 539 ? 24.753 14.569 63.241 1.00 12.70 525 ALA Q C 1
ATOM 8201 O O . ALA C 2 539 ? 25.496 15.054 64.090 1.00 16.34 525 ALA Q O 1
ATOM 8203 N N . ASP C 2 540 ? 23.441 14.760 63.229 1.00 12.32 526 ASP Q N 1
ATOM 8204 C CA . ASP C 2 540 ? 22.744 15.545 64.230 1.00 13.46 526 ASP Q CA 1
ATOM 8205 C C . ASP C 2 540 ? 21.428 14.892 64.504 1.00 13.37 526 ASP Q C 1
ATOM 8206 O O . ASP C 2 540 ? 20.553 14.928 63.647 1.00 11.79 526 ASP Q O 1
ATOM 8211 N N . PRO C 2 541 ? 21.259 14.299 65.684 1.00 14.14 527 PRO Q N 1
ATOM 8212 C CA . PRO C 2 541 ? 20.033 13.565 65.980 1.00 13.35 527 PRO Q CA 1
ATOM 8213 C C . PRO C 2 541 ? 18.775 14.442 66.029 1.00 14.90 527 PRO Q C 1
ATOM 8214 O O . PRO C 2 541 ? 17.660 13.926 65.894 1.00 16.17 527 PRO Q O 1
ATOM 8218 N N . LYS C 2 542 ? 18.961 15.756 66.206 1.00 16.09 528 LYS Q N 1
ATOM 8219 C CA . LYS C 2 542 ? 17.846 16.706 66.162 1.00 16.87 528 LYS Q CA 1
ATOM 8220 C C . LYS C 2 542 ? 17.389 17.012 64.727 1.00 14.62 528 LYS Q C 1
ATOM 8221 O O . LYS C 2 542 ? 16.313 17.523 64.532 1.00 16.11 528 LYS Q O 1
ATOM 8227 N N . ARG C 2 543 ? 18.238 16.700 63.755 1.00 12.13 529 ARG Q N 1
ATOM 8228 C CA . ARG C 2 543 ? 18.000 16.999 62.342 1.00 11.05 529 ARG Q CA 1
ATOM 8229 C C . ARG C 2 543 ? 18.460 15.828 61.500 1.00 10.16 529 ARG Q C 1
ATOM 8230 O O . ARG C 2 543 ? 19.437 15.935 60.764 1.00 9.95 529 ARG Q O 1
ATOM 8238 N N . PRO C 2 544 ? 17.781 14.681 61.633 1.00 11.41 530 PRO Q N 1
ATOM 8239 C CA . PRO C 2 544 ? 18.278 13.423 61.056 1.00 11.24 530 PRO Q CA 1
ATOM 8240 C C . PRO C 2 544 ? 17.990 13.262 59.552 1.00 9.55 530 PRO Q C 1
ATOM 8241 O O . PRO C 2 544 ? 17.271 12.359 59.110 1.00 10.80 530 PRO Q O 1
ATOM 8245 N N . VAL C 2 545 ? 18.589 14.140 58.752 1.00 9.37 531 VAL Q N 1
ATOM 8246 C CA . VAL C 2 545 ? 18.375 14.130 57.321 1.00 8.18 531 VAL Q CA 1
ATOM 8247 C C . VAL C 2 545 ? 18.759 12.801 56.700 1.00 7.74 531 VAL Q C 1
ATOM 8248 O O . VAL C 2 545 ? 18.195 12.404 55.690 1.00 8.25 531 VAL Q O 1
ATOM 8252 N N . GLU C 2 546 ? 19.674 12.072 57.293 1.00 8.48 532 GLU Q N 1
ATOM 8253 C CA . GLU C 2 546 ? 20.125 10.812 56.703 1.00 8.18 532 GLU Q CA 1
ATOM 8254 C C . GLU C 2 546 ? 19.004 9.764 56.686 1.00 8.16 532 GLU Q C 1
ATOM 8255 O O . GLU C 2 546 ? 18.934 8.944 55.782 1.00 9.39 532 GLU Q O 1
ATOM 8261 N N . ILE C 2 547 ? 18.148 9.794 57.703 1.00 8.16 533 ILE Q N 1
ATOM 8262 C CA . ILE C 2 547 ? 16.954 8.944 57.714 1.00 8.57 533 ILE Q CA 1
ATOM 8263 C C . ILE C 2 547 ? 16.043 9.264 56.520 1.00 7.96 533 ILE Q C 1
ATOM 8264 O O . ILE C 2 547 ? 15.610 8.372 55.766 1.00 8.33 533 ILE Q O 1
ATOM 8269 N N . LEU C 2 548 ? 15.784 10.547 56.339 1.00 7.94 534 LEU Q N 1
ATOM 8270 C CA . LEU C 2 548 ? 15.037 11.048 55.198 1.00 7.24 534 LEU Q CA 1
ATOM 8271 C C . LEU C 2 548 ? 15.641 10.621 53.862 1.00 6.61 534 LEU Q C 1
ATOM 8272 O O . LEU C 2 548 ? 14.892 10.224 52.947 1.00 6.58 534 LEU Q O 1
ATOM 8277 N N . ARG C 2 549 ? 16.961 10.692 53.720 1.00 7.28 535 ARG Q N 1
ATOM 8278 C CA . ARG C 2 549 ? 17.577 10.367 52.437 1.00 7.50 535 ARG Q CA 1
ATOM 8279 C C . ARG C 2 549 ? 17.258 8.938 51.992 1.00 7.35 535 ARG Q C 1
ATOM 8280 O O . ARG C 2 549 ? 16.849 8.697 50.842 1.00 8.67 535 ARG Q O 1
ATOM 8288 N N . THR C 2 550 ? 17.407 8.014 52.916 1.00 7.58 536 THR Q N 1
ATOM 8289 C CA . THR C 2 550 ? 17.068 6.599 52.612 1.00 8.61 536 THR Q CA 1
ATOM 8290 C C . THR C 2 550 ? 15.583 6.336 52.460 1.00 7.76 536 THR Q C 1
ATOM 8291 O O . THR C 2 550 ? 15.175 5.692 51.515 1.00 8.79 536 THR Q O 1
ATOM 8295 N N . VAL C 2 551 ? 14.786 6.871 53.359 1.00 7.77 537 VAL Q N 1
ATOM 8296 C CA . VAL C 2 551 ? 13.352 6.645 53.289 1.00 7.03 537 VAL Q CA 1
ATOM 8297 C C . VAL C 2 551 ? 12.814 7.204 51.962 1.00 6.00 537 VAL Q C 1
ATOM 8298 O O . VAL C 2 551 ? 12.081 6.533 51.218 1.00 7.00 537 VAL Q O 1
ATOM 8302 N N . HIS C 2 552 ? 13.200 8.434 51.653 1.00 5.92 538 HIS Q N 1
ATOM 8303 C CA . HIS C 2 552 ? 12.733 9.098 50.436 1.00 5.83 538 HIS Q CA 1
ATOM 8304 C C . HIS C 2 552 ? 13.208 8.382 49.186 1.00 5.51 538 HIS Q C 1
ATOM 8305 O O . HIS C 2 552 ? 12.520 8.419 48.178 1.00 5.45 538 HIS Q O 1
ATOM 8312 N N . ALA C 2 553 ? 14.366 7.747 49.254 1.00 6.61 539 ALA Q N 1
ATOM 8313 C CA . ALA C 2 553 ? 14.866 7.013 48.061 1.00 6.68 539 ALA Q CA 1
ATOM 8314 C C . ALA C 2 553 ? 13.950 5.868 47.631 1.00 6.57 539 ALA Q C 1
ATOM 8315 O O . ALA C 2 553 ? 13.920 5.548 46.442 1.00 6.02 539 ALA Q O 1
ATOM 8317 N N . PHE C 2 554 ? 13.202 5.263 48.562 1.00 6.11 540 PHE Q N 1
ATOM 8318 C CA . PHE C 2 554 ? 12.163 4.270 48.237 1.00 6.42 540 PHE Q CA 1
ATOM 8319 C C . PHE C 2 554 ? 10.871 4.886 47.700 1.00 6.79 540 PHE Q C 1
ATOM 8320 O O . PHE C 2 554 ? 9.992 4.152 47.259 1.00 7.33 540 PHE Q O 1
ATOM 8328 N N . ASP C 2 555 ? 10.750 6.219 47.744 1.00 6.31 541 ASP Q N 1
ATOM 8329 C CA . ASP C 2 555 ? 9.603 6.959 47.225 1.00 6.31 541 ASP Q CA 1
ATOM 8330 C C . ASP C 2 555 ? 8.311 6.401 47.867 1.00 5.91 541 ASP Q C 1
ATOM 8331 O O . ASP C 2 555 ? 7.388 5.907 47.215 1.00 5.96 541 ASP Q O 1
ATOM 8336 N N . PRO C 2 556 ? 8.204 6.547 49.207 1.00 5.84 542 PRO Q N 1
ATOM 8337 C CA . PRO C 2 556 ? 7.098 5.919 49.919 1.00 5.82 542 PRO Q CA 1
ATOM 8338 C C . PRO C 2 556 ? 5.741 6.549 49.603 1.00 5.35 542 PRO Q C 1
ATOM 8339 O O . PRO C 2 556 ? 5.612 7.753 49.438 1.00 5.49 542 PRO Q O 1
ATOM 8352 N N . ILE C 2 558 ? 2.119 5.896 51.614 1.00 4.98 544 ILE Q N 1
ATOM 8353 C CA . ILE C 2 558 ? 1.519 5.139 52.705 1.00 4.65 544 ILE Q CA 1
ATOM 8354 C C . ILE C 2 558 ? 0.059 4.896 52.444 1.00 4.87 544 ILE Q C 1
ATOM 8355 O O . ILE C 2 558 ? -0.512 3.875 52.866 1.00 5.28 544 ILE Q O 1
ATOM 8360 N N . ALA C 2 559 ? -0.597 5.807 51.730 1.00 5.37 545 ALA Q N 1
ATOM 8361 C CA . ALA C 2 559 ? -1.998 5.574 51.292 1.00 5.42 545 ALA Q CA 1
ATOM 8362 C C . ALA C 2 559 ? -1.999 4.346 50.363 1.00 4.93 545 ALA Q C 1
ATOM 8363 O O . ALA C 2 559 ? -2.817 3.454 50.507 1.00 5.36 545 ALA Q O 1
ATOM 8365 N N . CYS C 2 560 ? -1.065 4.289 49.439 1.00 5.08 546 CYS Q N 1
ATOM 8366 C CA . CYS C 2 560 ? -0.874 3.076 48.617 1.00 5.50 546 CYS Q CA 1
ATOM 8367 C C . CYS C 2 560 ? -0.609 1.862 49.471 1.00 5.35 546 CYS Q C 1
ATOM 8368 O O . CYS C 2 560 ? -1.218 0.795 49.274 1.00 6.06 546 CYS Q O 1
ATOM 8371 N N . GLY C 2 561 ? 0.330 1.999 50.401 1.00 4.74 547 GLY Q N 1
ATOM 8372 C CA . GLY C 2 561 ? 0.787 0.797 51.058 1.00 4.88 547 GLY Q CA 1
ATOM 8373 C C . GLY C 2 561 ? -0.251 0.163 51.976 1.00 4.71 547 GLY Q C 1
ATOM 8374 O O . GLY C 2 561 ? -0.285 -1.066 52.099 1.00 4.95 547 GLY Q O 1
ATOM 8375 N N . VAL C 2 562 ? -1.061 0.998 52.630 1.00 4.43 548 VAL Q N 1
ATOM 8376 C CA . VAL C 2 562 ? -2.113 0.505 53.553 1.00 5.19 548 VAL Q CA 1
ATOM 8377 C C . VAL C 2 562 ? -3.459 0.332 52.883 1.00 5.07 548 VAL Q C 1
ATOM 8378 O O . VAL C 2 562 ? -4.185 -0.631 53.169 1.00 4.80 548 VAL Q O 1
ATOM 8382 N N . HIS C 2 563 ? -3.836 1.283 52.010 1.00 4.11 549 HIS Q N 1
ATOM 8383 C CA . HIS C 2 563 ? -5.173 1.284 51.401 1.00 4.94 549 HIS Q CA 1
ATOM 8384 C C . HIS C 2 563 ? -6.265 0.979 52.445 1.00 5.14 549 HIS Q C 1
ATOM 8385 O O . HIS C 2 563 ? -7.222 0.258 52.131 1.00 5.59 549 HIS Q O 1
ATOM 8393 N N . LYS D 2 19 ? 16.139 38.230 5.416 1.00 39.94 5 LYS R N 1
ATOM 8394 C CA . LYS D 2 19 ? 15.033 37.332 4.937 1.00 40.10 5 LYS R CA 1
ATOM 8395 C C . LYS D 2 19 ? 14.546 37.530 3.494 1.00 36.72 5 LYS R C 1
ATOM 8396 O O . LYS D 2 19 ? 13.843 36.665 2.986 1.00 38.90 5 LYS R O 1
ATOM 8398 N N . PRO D 2 20 ? 14.887 38.656 2.827 1.00 30.96 6 PRO R N 1
ATOM 8399 C CA . PRO D 2 20 ? 14.464 38.630 1.415 1.00 24.77 6 PRO R CA 1
ATOM 8400 C C . PRO D 2 20 ? 15.210 37.544 0.625 1.00 20.26 6 PRO R C 1
ATOM 8401 O O . PRO D 2 20 ? 16.383 37.280 0.875 1.00 21.31 6 PRO R O 1
ATOM 8405 N N . THR D 2 21 ? 14.526 36.908 -0.309 1.00 13.80 7 THR R N 1
ATOM 8406 C CA . THR D 2 21 ? 15.171 35.923 -1.180 1.00 9.81 7 THR R CA 1
ATOM 8407 C C . THR D 2 21 ? 16.215 36.662 -2.028 1.00 9.76 7 THR R C 1
ATOM 8408 O O . THR D 2 21 ? 15.877 37.643 -2.713 1.00 11.86 7 THR R O 1
ATOM 8412 N N . PRO D 2 22 ? 17.484 36.195 -2.007 1.00 9.57 8 PRO R N 1
ATOM 8413 C CA . PRO D 2 22 ? 18.541 36.883 -2.760 1.00 10.84 8 PRO R CA 1
ATOM 8414 C C . PRO D 2 22 ? 18.211 36.936 -4.255 1.00 9.40 8 PRO R C 1
ATOM 8415 O O . PRO D 2 22 ? 17.720 35.958 -4.850 1.00 9.63 8 PRO R O 1
ATOM 8419 N N . GLN D 2 23 ? 18.466 38.094 -4.851 1.00 9.62 9 GLN R N 1
ATOM 8420 C CA . GLN D 2 23 ? 18.121 38.321 -6.230 1.00 8.93 9 GLN R CA 1
ATOM 8421 C C . GLN D 2 23 ? 19.010 39.420 -6.768 1.00 10.18 9 GLN R C 1
ATOM 8422 O O . GLN D 2 23 ? 19.079 40.499 -6.180 1.00 11.12 9 GLN R O 1
ATOM 8428 N N . SER D 2 24 ? 19.748 39.130 -7.832 1.00 9.48 10 SER R N 1
ATOM 8429 C CA . SER D 2 24 ? 20.569 40.133 -8.532 1.00 8.87 10 SER R CA 1
ATOM 8430 C C . SER D 2 24 ? 19.713 41.077 -9.362 1.00 8.98 10 SER R C 1
ATOM 8431 O O . SER D 2 24 ? 18.500 41.026 -9.306 1.00 9.23 10 SER R O 1
ATOM 8434 N N . THR D 2 25 ? 20.365 41.997 -10.068 1.00 9.27 11 THR R N 1
ATOM 8435 C CA . THR D 2 25 ? 19.699 42.863 -11.042 1.00 9.32 11 THR R CA 1
ATOM 8436 C C . THR D 2 25 ? 19.923 42.380 -12.472 1.00 9.55 11 THR R C 1
ATOM 8437 O O . THR D 2 25 ? 19.666 43.106 -13.404 1.00 12.60 11 THR R O 1
ATOM 8441 N N . PHE D 2 26 ? 20.384 41.146 -12.648 1.00 9.02 12 PHE R N 1
ATOM 8442 C CA . PHE D 2 26 ? 20.812 40.671 -13.953 1.00 7.88 12 PHE R CA 1
ATOM 8443 C C . PHE D 2 26 ? 19.689 40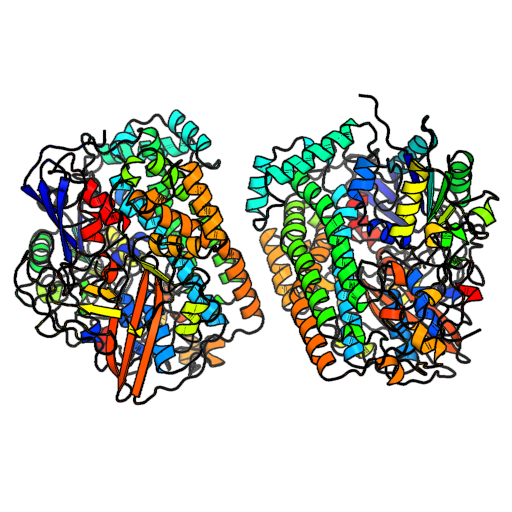.698 -14.962 1.00 7.66 12 PHE R C 1
ATOM 8444 O O . PHE D 2 26 ? 18.580 40.227 -14.683 1.00 7.84 12 PHE R O 1
ATOM 8452 N N . THR D 2 27 ? 20.004 41.245 -16.136 1.00 8.29 13 THR R N 1
ATOM 8453 C CA . THR D 2 27 ? 19.064 41.210 -17.275 1.00 7.82 13 THR R CA 1
ATOM 8454 C C . THR D 2 27 ? 19.822 40.652 -18.470 1.00 8.49 13 THR R C 1
ATOM 8455 O O . THR D 2 27 ? 20.872 41.178 -18.854 1.00 7.81 13 THR R O 1
ATOM 8459 N N . GLY D 2 28 ? 19.297 39.572 -19.034 1.00 7.49 14 GLY R N 1
ATOM 8460 C CA . GLY D 2 28 ? 19.955 38.895 -20.124 1.00 8.00 14 GLY R CA 1
ATOM 8461 C C . GLY D 2 28 ? 19.596 37.430 -20.144 1.00 7.85 14 GLY R C 1
ATOM 8462 O O . GLY D 2 28 ? 18.706 36.961 -19.383 1.00 8.82 14 GLY R O 1
ATOM 8463 N N . PRO D 2 29 ? 20.190 36.688 -21.086 1.00 9.46 15 PRO R N 1
ATOM 8464 C CA . PRO D 2 29 ? 19.924 35.263 -21.251 1.00 8.64 15 PRO R CA 1
ATOM 8465 C C . PRO D 2 29 ? 20.777 34.435 -20.320 1.00 7.71 15 PRO R C 1
ATOM 8466 O O . PRO D 2 29 ? 21.889 34.827 -19.979 1.00 9.73 15 PRO R O 1
ATOM 8470 N N . ILE D 2 30 ? 20.250 33.280 -19.919 1.00 7.61 16 ILE R N 1
ATOM 8471 C CA . ILE D 2 30 ? 21.075 32.255 -19.244 1.00 8.61 16 ILE R CA 1
ATOM 8472 C C . ILE D 2 30 ? 20.743 30.933 -19.908 1.00 8.40 16 ILE R C 1
ATOM 8473 O O . ILE D 2 30 ? 19.561 30.610 -20.087 1.00 8.19 16 ILE R O 1
ATOM 8478 N N . VAL D 2 31 ? 21.771 30.194 -20.300 1.00 7.43 17 VAL R N 1
ATOM 8479 C CA . VAL D 2 31 ? 21.620 28.843 -20.827 1.00 7.21 17 VAL R CA 1
ATOM 8480 C C . VAL D 2 31 ? 22.356 27.924 -19.876 1.00 5.94 17 VAL R C 1
ATOM 8481 O O . VAL D 2 31 ? 23.492 28.185 -19.481 1.00 7.81 17 VAL R O 1
ATOM 8485 N N . VAL D 2 32 ? 21.703 26.833 -19.485 1.00 5.30 18 VAL R N 1
ATOM 8486 C CA . VAL D 2 32 ? 22.312 25.810 -18.634 1.00 5.58 18 VAL R CA 1
ATOM 8487 C C . VAL D 2 32 ? 22.248 24.482 -19.398 1.00 4.72 18 VAL R C 1
ATOM 8488 O O . VAL D 2 32 ? 21.167 23.880 -19.566 1.00 5.04 18 VAL R O 1
ATOM 8492 N N . ASP D 2 33 ? 23.407 24.033 -19.884 1.00 5.12 19 ASP R N 1
ATOM 8493 C CA . ASP D 2 33 ? 23.525 22.834 -20.732 1.00 5.75 19 ASP R CA 1
ATOM 8494 C C . ASP D 2 33 ? 24.944 22.346 -20.555 1.00 5.77 19 ASP R C 1
ATOM 8495 O O . ASP D 2 33 ? 25.872 22.980 -21.011 1.00 7.46 19 ASP R O 1
ATOM 8500 N N . PRO D 2 34 ? 25.141 21.189 -19.897 1.00 6.07 20 PRO R N 1
ATOM 8501 C CA . PRO D 2 34 ? 24.122 20.242 -19.449 1.00 5.66 20 PRO R CA 1
ATOM 8502 C C . PRO D 2 34 ? 23.443 20.615 -18.116 1.00 4.95 20 PRO R C 1
ATOM 8503 O O . PRO D 2 34 ? 24.115 21.105 -17.204 1.00 5.84 20 PRO R O 1
ATOM 8507 N N . ILE D 2 35 ? 22.155 20.314 -18.001 1.00 5.14 21 ILE R N 1
ATOM 8508 C CA . ILE D 2 35 ? 21.554 20.160 -16.685 1.00 4.91 21 ILE R CA 1
ATOM 8509 C C . ILE D 2 35 ? 22.087 18.822 -16.126 1.00 4.42 21 ILE R C 1
ATOM 8510 O O . ILE D 2 35 ? 21.804 17.754 -16.649 1.00 6.21 21 ILE R O 1
ATOM 8515 N N . THR D 2 36 ? 22.891 18.876 -15.073 1.00 4.58 22 THR R N 1
ATOM 8516 C CA . THR D 2 36 ? 23.441 17.698 -14.398 1.00 4.75 22 THR R CA 1
ATOM 8517 C C . THR D 2 36 ? 22.501 17.286 -13.291 1.00 4.58 22 THR R C 1
ATOM 8518 O O . THR D 2 36 ? 21.522 18.014 -12.988 1.00 5.23 22 THR R O 1
ATOM 8522 N N . ARG D 2 37 ? 22.736 16.095 -12.755 1.00 5.34 23 ARG R N 1
ATOM 8523 C CA . ARG D 2 37 ? 21.899 15.537 -11.643 1.00 4.76 23 ARG R CA 1
ATOM 8524 C C . ARG D 2 37 ? 20.455 15.447 -12.097 1.00 5.07 23 ARG R C 1
ATOM 8525 O O . ARG D 2 37 ? 19.537 15.674 -11.325 1.00 5.11 23 ARG R O 1
ATOM 8533 N N . ILE D 2 38 ? 20.277 15.045 -13.354 1.00 5.05 24 ILE R N 1
ATOM 8534 C CA . ILE D 2 38 ? 19.025 14.513 -13.847 1.00 4.70 24 ILE R CA 1
ATOM 8535 C C . ILE D 2 38 ? 19.412 13.257 -14.620 1.00 5.22 24 ILE R C 1
ATOM 8536 O O . ILE D 2 38 ? 20.596 13.016 -14.870 1.00 7.45 24 ILE R O 1
ATOM 8541 N N . GLU D 2 39 ? 18.434 12.536 -15.140 1.00 4.98 25 GLU R N 1
ATOM 8542 C CA . GLU D 2 39 ? 18.682 11.532 -16.144 1.00 5.18 25 GLU R CA 1
ATOM 8543 C C . GLU D 2 39 ? 18.557 12.206 -17.509 1.00 5.16 25 GLU R C 1
ATOM 8544 O O . GLU D 2 39 ? 17.587 12.909 -17.785 1.00 5.06 25 GLU R O 1
ATOM 8550 N N . GLY D 2 40 ? 19.543 11.978 -18.360 1.00 5.23 26 GLY R N 1
ATOM 8551 C CA . GLY D 2 40 ? 19.444 12.382 -19.762 1.00 5.74 26 GLY R CA 1
ATOM 8552 C C . GLY D 2 40 ? 19.897 13.814 -20.041 1.00 4.93 26 GLY R C 1
ATOM 8553 O O . GLY D 2 40 ? 20.463 14.500 -19.158 1.00 6.48 26 GLY R O 1
ATOM 8554 N N . HIS D 2 41 ? 19.625 14.251 -21.268 1.00 4.41 27 HIS R N 1
ATOM 8555 C CA . HIS D 2 41 ? 20.308 15.414 -21.826 1.00 4.22 27 HIS R CA 1
ATOM 8556 C C . HIS D 2 41 ? 19.324 16.555 -22.044 1.00 3.91 27 HIS R C 1
ATOM 8557 O O . HIS D 2 41 ? 18.516 16.567 -22.976 1.00 4.95 27 HIS R O 1
ATOM 8564 N N . LEU D 2 42 ? 19.433 17.555 -21.149 1.00 4.85 28 LEU R N 1
ATOM 8565 C CA . LEU D 2 42 ? 18.541 18.702 -21.102 1.00 5.04 28 LEU R CA 1
ATOM 8566 C C . LEU D 2 42 ? 19.378 19.990 -21.152 1.00 5.08 28 LEU R C 1
ATOM 8567 O O . LEU D 2 42 ? 20.374 20.131 -20.464 1.00 4.87 28 LEU R O 1
ATOM 8572 N N . ARG D 2 43 ? 18.898 20.895 -21.996 1.00 5.14 29 ARG R N 1
ATOM 8573 C CA . ARG D 2 43 ? 19.338 22.259 -22.113 1.00 5.22 29 ARG R CA 1
ATOM 8574 C C . ARG D 2 43 ? 18.182 23.152 -21.684 1.00 4.70 29 ARG R C 1
ATOM 8575 O O . ARG D 2 43 ? 17.084 23.056 -22.214 1.00 5.51 29 ARG R O 1
ATOM 8583 N N . ILE D 2 44 ? 18.423 24.026 -20.690 1.00 4.37 30 ILE R N 1
ATOM 8584 C CA . ILE D 2 44 ? 17.395 25.004 -20.289 1.00 5.29 30 ILE R CA 1
ATOM 8585 C C . ILE D 2 44 ? 17.887 26.372 -20.742 1.00 5.15 30 ILE R C 1
ATOM 8586 O O . ILE D 2 44 ? 19.054 26.729 -20.533 1.00 5.12 30 ILE R O 1
ATOM 8591 N N . MET D 2 45 ? 17.028 27.091 -21.436 1.00 5.23 31 MET R N 1
ATOM 8592 C CA . MET D 2 45 ? 17.289 28.504 -21.741 1.00 5.77 31 MET R CA 1
ATOM 8593 C C . MET D 2 45 ? 16.260 29.358 -21.038 1.00 5.71 31 MET R C 1
ATOM 8594 O O . MET D 2 45 ? 15.052 29.056 -21.045 1.00 6.06 31 MET R O 1
ATOM 8599 N N . VAL D 2 46 ? 16.708 30.460 -20.448 1.00 5.33 32 VAL R N 1
ATOM 8600 C CA . VAL D 2 46 ? 15.830 31.433 -19.871 1.00 5.87 32 VAL R CA 1
ATOM 8601 C C . VAL D 2 46 ? 16.239 32.850 -20.253 1.00 6.50 32 VAL R C 1
ATOM 8602 O O . VAL D 2 46 ? 17.378 33.113 -20.615 1.00 7.01 32 VAL R O 1
ATOM 8606 N N . GLU D 2 47 ? 15.243 33.717 -20.190 1.00 7.08 33 GLU R N 1
ATOM 8607 C CA . GLU D 2 47 ? 15.436 35.145 -20.300 1.00 7.24 33 GLU R CA 1
ATOM 8608 C C . GLU D 2 47 ? 15.153 35.707 -18.939 1.00 7.16 33 GLU R C 1
ATOM 8609 O O . GLU D 2 47 ? 14.154 35.360 -18.308 1.00 7.34 33 GLU R O 1
ATOM 8620 N N . VAL D 2 48 ? 16.044 36.573 -18.486 1.00 6.88 34 VAL R N 1
ATOM 8621 C CA . VAL D 2 48 ? 15.993 37.113 -17.129 1.00 6.84 34 VAL R CA 1
ATOM 8622 C C . VAL D 2 48 ? 15.900 38.621 -17.219 1.00 6.96 34 VAL R C 1
ATOM 8623 O O . VAL D 2 48 ? 16.552 39.229 -18.069 1.00 8.68 34 VAL R O 1
ATOM 8627 N N . GLU D 2 49 ? 15.111 39.229 -16.362 1.00 7.77 35 GLU R N 1
ATOM 8628 C CA . GLU D 2 49 ? 15.069 40.673 -16.254 1.00 7.95 35 GLU R CA 1
ATOM 8629 C C . GLU D 2 49 ? 15.043 41.121 -14.816 1.00 9.05 35 GLU R C 1
ATOM 8630 O O . GLU D 2 49 ? 14.226 40.640 -14.011 1.00 8.67 35 GLU R O 1
ATOM 8641 N N . ASN D 2 50 ? 15.964 42.006 -14.476 1.00 8.36 36 ASN R N 1
ATOM 8642 C CA . ASN D 2 50 ? 16.108 42.466 -13.104 1.00 9.68 36 ASN R CA 1
ATOM 8643 C C . ASN D 2 50 ? 16.145 41.342 -12.090 1.00 9.29 36 ASN R C 1
ATOM 8644 O O . ASN D 2 50 ? 15.551 41.404 -11.027 1.00 9.90 36 ASN R O 1
ATOM 8649 N N . GLY D 2 51 ? 16.893 40.306 -12.436 1.00 7.71 37 GLY R N 1
ATOM 8650 C CA . GLY D 2 51 ? 17.122 39.173 -11.552 1.00 9.96 37 GLY R CA 1
ATOM 8651 C C . GLY D 2 51 ? 16.029 38.140 -11.442 1.00 7.08 37 GLY R C 1
ATOM 8652 O O . GLY D 2 51 ? 16.161 37.263 -10.605 1.00 8.62 37 GLY R O 1
ATOM 8653 N N . LYS D 2 52 ? 14.950 38.243 -12.236 1.00 7.38 38 LYS R N 1
ATOM 8654 C CA . LYS D 2 52 ? 13.914 37.198 -12.244 1.00 7.43 38 LYS R CA 1
ATOM 8655 C C . LYS D 2 52 ? 13.732 36.702 -13.655 1.00 6.87 38 LYS R C 1
ATOM 8656 O O . LYS D 2 52 ? 13.714 37.476 -14.627 1.00 7.38 38 LYS R O 1
ATOM 8662 N N . VAL D 2 53 ? 13.523 35.396 -13.769 1.00 6.58 39 VAL R N 1
ATOM 8663 C CA . VAL D 2 53 ? 13.207 34.771 -15.057 1.00 6.27 39 VAL R CA 1
ATOM 8664 C C . VAL D 2 53 ? 11.858 35.260 -15.571 1.00 6.40 39 VAL R C 1
ATOM 8665 O O . VAL D 2 53 ? 10.844 35.206 -14.877 1.00 7.32 39 VAL R O 1
ATOM 8669 N N . LYS D 2 54 ? 11.878 35.748 -16.800 1.00 6.54 40 LYS R N 1
ATOM 8670 C CA . LYS D 2 54 ? 10.675 36.176 -17.465 1.00 6.88 40 LYS R CA 1
ATOM 8671 C C . LYS D 2 54 ? 10.205 35.264 -18.616 1.00 6.49 40 LYS R C 1
ATOM 8672 O O . LYS D 2 54 ? 9.083 35.382 -19.059 1.00 8.04 40 LYS R O 1
ATOM 8678 N N . ASP D 2 55 ? 11.077 34.388 -19.126 1.00 6.22 41 ASP R N 1
ATOM 8679 C CA . ASP D 2 55 ? 10.652 33.400 -20.135 1.00 6.65 41 ASP R CA 1
ATOM 8680 C C . ASP D 2 55 ? 11.585 32.224 -20.056 1.00 5.71 41 ASP R C 1
ATOM 8681 O O . ASP D 2 55 ? 12.693 32.340 -19.548 1.00 5.92 41 ASP R O 1
ATOM 8686 N N . ALA D 2 56 ? 11.116 31.074 -20.546 1.00 5.58 42 ALA R N 1
ATOM 8687 C CA . ALA D 2 56 ? 11.859 29.816 -20.397 1.00 5.67 42 ALA R CA 1
ATOM 8688 C C . ALA D 2 56 ? 11.530 28.846 -21.507 1.00 4.73 42 ALA R C 1
ATOM 8689 O O . ALA D 2 56 ? 10.407 28.866 -22.054 1.00 5.52 42 ALA R O 1
ATOM 8691 N N . TRP D 2 57 ? 12.510 28.005 -21.799 1.00 5.41 43 TRP R N 1
ATOM 8692 C CA . TRP D 2 57 ? 12.442 26.922 -22.779 1.00 5.17 43 TRP R CA 1
ATOM 8693 C C . TRP D 2 57 ? 13.112 25.682 -22.223 1.00 4.93 43 TRP R C 1
ATOM 8694 O O . TRP D 2 57 ? 14.248 25.734 -21.713 1.00 5.65 43 TRP R O 1
ATOM 8705 N N . SER D 2 58 ? 12.403 24.554 -22.372 1.00 4.86 44 SER R N 1
ATOM 8706 C CA . SER D 2 58 ? 12.923 23.242 -21.973 1.00 4.48 44 SER R CA 1
ATOM 8707 C C . SER D 2 58 ? 13.297 22.421 -23.220 1.00 4.18 44 SER R C 1
ATOM 8708 O O . SER D 2 58 ? 12.449 22.014 -23.988 1.00 5.00 44 SER R O 1
ATOM 8711 N N . SER D 2 59 ? 14.592 22.367 -23.496 1.00 4.36 45 SER R N 1
ATOM 8712 C CA . SER D 2 59 ? 15.103 21.811 -24.760 1.00 5.66 45 SER R CA 1
ATOM 8713 C C . SER D 2 59 ? 15.805 20.454 -24.609 1.00 5.42 45 SER R C 1
ATOM 8714 O O . SER D 2 59 ? 16.956 20.401 -24.164 1.00 5.91 45 SER R O 1
ATOM 8717 N N . SER D 2 60 ? 15.090 19.361 -24.917 1.00 4.47 46 SER R N 1
ATOM 8718 C CA . SER D 2 60 ? 15.658 18.028 -24.764 1.00 4.82 46 SER R CA 1
ATOM 8719 C C . SER D 2 60 ? 16.558 17.711 -25.966 1.00 5.11 46 SER R C 1
ATOM 8720 O O . SER D 2 60 ? 16.159 17.912 -27.115 1.00 5.62 46 SER R O 1
ATOM 8723 N N . GLN D 2 61 ? 17.739 17.178 -25.645 1.00 4.33 47 GLN R N 1
ATOM 8724 C CA . GLN D 2 61 ? 18.865 17.173 -26.577 1.00 4.59 47 GLN R CA 1
ATOM 8725 C C . GLN D 2 61 ? 19.276 15.805 -27.158 1.00 4.48 47 GLN R C 1
ATOM 8726 O O . GLN D 2 61 ? 20.271 15.755 -27.886 1.00 5.45 47 GLN R O 1
ATOM 8732 N N . LEU D 2 62 ? 18.559 14.724 -26.866 1.00 4.28 48 LEU R N 1
ATOM 8733 C CA . LEU D 2 62 ? 18.834 13.418 -27.433 1.00 4.81 48 LEU R CA 1
ATOM 8734 C C . LEU D 2 62 ? 17.555 12.801 -27.918 1.00 4.81 48 LEU R C 1
ATOM 8735 O O . LEU D 2 62 ? 16.550 12.800 -27.171 1.00 4.78 48 LEU R O 1
ATOM 8740 N N . PHE D 2 63 ? 17.607 12.189 -29.121 1.00 4.95 49 PHE R N 1
ATOM 8741 C CA . PHE D 2 63 ? 16.537 11.325 -29.643 1.00 5.41 49 PHE R CA 1
ATOM 8742 C C . PHE D 2 63 ? 17.100 9.920 -29.851 1.00 4.78 49 PHE R C 1
ATOM 8743 O O . PHE D 2 63 ? 18.192 9.776 -30.452 1.00 5.27 49 PHE R O 1
ATOM 8751 N N . ARG D 2 64 ? 16.341 8.878 -29.445 1.00 4.29 50 ARG R N 1
ATOM 8752 C CA . ARG D 2 64 ? 16.667 7.480 -29.745 1.00 4.18 50 ARG R CA 1
ATOM 8753 C C . ARG D 2 64 ? 15.642 6.841 -30.670 1.00 4.56 50 ARG R C 1
ATOM 8754 O O . ARG D 2 64 ? 16.035 6.114 -31.568 1.00 5.47 50 ARG R O 1
ATOM 8762 N N . GLY D 2 65 ? 14.350 7.041 -30.464 1.00 4.66 51 GLY R N 1
ATOM 8763 C CA . GLY D 2 65 ? 13.387 6.540 -31.451 1.00 5.17 51 GLY R CA 1
ATOM 8764 C C . GLY D 2 65 ? 12.881 5.138 -31.172 1.00 4.38 51 GLY R C 1
ATOM 8765 O O . GLY D 2 65 ? 12.654 4.366 -32.114 1.00 5.26 51 GLY R O 1
ATOM 8766 N N . LEU D 2 66 ? 12.654 4.785 -29.923 1.00 4.30 52 LEU R N 1
ATOM 8767 C CA . LEU D 2 66 ? 12.168 3.443 -29.600 1.00 5.06 52 LEU R CA 1
ATOM 8768 C C . LEU D 2 66 ? 10.826 3.106 -30.249 1.00 4.63 52 LEU R C 1
ATOM 8769 O O . LEU D 2 66 ? 10.591 1.931 -30.564 1.00 5.35 52 LEU R O 1
ATOM 8774 N N . GLU D 2 67 ? 9.950 4.067 -30.444 1.00 4.23 53 GLU R N 1
ATOM 8775 C CA . GLU D 2 67 ? 8.638 3.825 -31.054 1.00 5.41 53 GLU R CA 1
ATOM 8776 C C . GLU D 2 67 ? 8.850 3.386 -32.492 1.00 5.71 53 GLU R C 1
ATOM 8777 O O . GLU D 2 67 ? 8.119 2.553 -32.975 1.00 6.36 53 GLU R O 1
ATOM 8783 N N . ILE D 2 68 ? 9.855 3.962 -33.171 1.00 5.39 54 ILE R N 1
ATOM 8784 C CA . ILE D 2 68 ? 10.178 3.593 -34.526 1.00 5.65 54 ILE R CA 1
ATOM 8785 C C . ILE D 2 68 ? 10.732 2.158 -34.595 1.00 5.21 54 ILE R C 1
ATOM 8786 O O . ILE D 2 68 ? 10.372 1.360 -35.451 1.00 5.64 54 ILE R O 1
ATOM 8791 N N . ILE D 2 69 ? 11.672 1.905 -33.690 1.00 4.23 55 ILE R N 1
ATOM 8792 C CA . ILE D 2 69 ? 12.305 0.592 -33.592 1.00 5.18 55 ILE R CA 1
ATOM 8793 C C . ILE D 2 69 ? 11.343 -0.537 -33.350 1.00 4.83 55 ILE R C 1
ATOM 8794 O O . ILE D 2 69 ? 11.506 -1.627 -33.896 1.00 6.32 55 ILE R O 1
ATOM 8799 N N . LEU D 2 70 ? 10.286 -0.274 -32.605 1.00 4.89 56 LEU R N 1
ATOM 8800 C CA . LEU D 2 70 ? 9.313 -1.303 -32.308 1.00 5.40 56 LEU R CA 1
ATOM 8801 C C . LEU D 2 70 ? 8.434 -1.729 -33.485 1.00 5.24 56 LEU R C 1
ATOM 8802 O O . LEU D 2 70 ? 7.875 -2.819 -33.453 1.00 5.64 56 LEU R O 1
ATOM 8807 N N . LYS D 2 71 ? 8.319 -0.914 -34.523 1.00 6.07 57 LYS R N 1
ATOM 8808 C CA . LYS D 2 71 ? 7.380 -1.222 -35.594 1.00 7.00 57 LYS R CA 1
ATOM 8809 C C . LYS D 2 71 ? 7.746 -2.533 -36.246 1.00 6.77 57 LYS R C 1
ATOM 8810 O O . LYS D 2 71 ? 8.904 -2.766 -36.568 1.00 7.95 57 LYS R O 1
ATOM 8821 N N . GLY D 2 72 ? 6.718 -3.392 -36.419 1.00 6.89 58 GLY R N 1
ATOM 8822 C CA . GLY D 2 72 ? 6.887 -4.652 -37.069 1.00 8.36 58 GLY R CA 1
ATOM 8823 C C . GLY D 2 72 ? 7.361 -5.777 -36.183 1.00 7.03 58 GLY R C 1
ATOM 8824 O O . GLY D 2 72 ? 7.418 -6.935 -36.617 1.00 8.83 58 GLY R O 1
ATOM 8825 N N . ARG D 2 73 ? 7.704 -5.455 -34.935 1.00 6.63 59 ARG R N 1
ATOM 8826 C CA . ARG D 2 73 ? 8.219 -6.476 -34.040 1.00 6.75 59 ARG R CA 1
ATOM 8827 C C . ARG D 2 73 ? 7.098 -7.222 -33.298 1.00 7.15 59 ARG R C 1
ATOM 8828 O O . ARG D 2 73 ? 5.926 -6.865 -33.398 1.00 7.84 59 ARG R O 1
ATOM 8836 N N . ASP D 2 74 ? 7.489 -8.306 -32.625 1.00 7.33 60 ASP R N 1
ATOM 8837 C CA . ASP D 2 74 ? 6.590 -9.134 -31.825 1.00 7.91 60 ASP R CA 1
ATOM 8838 C C . ASP D 2 74 ? 6.124 -8.310 -30.621 1.00 6.39 60 ASP R C 1
ATOM 8839 O O . ASP D 2 74 ? 6.942 -7.815 -29.865 1.00 6.78 60 ASP R O 1
ATOM 8844 N N . PRO D 2 75 ? 4.802 -8.194 -30.417 1.00 6.08 61 PRO R N 1
ATOM 8845 C CA . PRO D 2 75 ? 4.370 -7.460 -29.241 1.00 5.87 61 PRO R CA 1
ATOM 8846 C C . PRO D 2 75 ? 4.927 -7.989 -27.921 1.00 5.31 61 PRO R C 1
ATOM 8847 O O . PRO D 2 75 ? 5.035 -7.223 -26.974 1.00 5.94 61 PRO R O 1
ATOM 8851 N N . ARG D 2 76 ? 5.235 -9.281 -27.838 1.00 5.48 62 ARG R N 1
ATOM 8852 C CA . ARG D 2 76 ? 5.863 -9.829 -26.612 1.00 6.22 62 ARG R CA 1
ATOM 8853 C C . ARG D 2 76 ? 7.217 -9.194 -26.322 1.00 5.40 62 ARG R C 1
ATOM 8854 O O . ARG D 2 76 ? 7.687 -9.211 -25.180 1.00 6.11 62 ARG R O 1
ATOM 8862 N N . ASP D 2 77 ? 7.890 -8.713 -27.347 1.00 5.97 63 ASP R N 1
ATOM 8863 C CA . ASP D 2 77 ? 9.229 -8.142 -27.191 1.00 5.70 63 ASP R CA 1
ATOM 8864 C C . ASP D 2 77 ? 9.180 -6.668 -26.683 1.00 5.48 63 ASP R C 1
ATOM 8865 O O . ASP D 2 77 ? 10.200 -6.134 -26.247 1.00 5.18 63 ASP R O 1
ATOM 8870 N N . ALA D 2 78 ? 8.024 -6.016 -26.772 1.00 4.64 64 ALA R N 1
ATOM 8871 C CA . ALA D 2 78 ? 7.950 -4.589 -26.519 1.00 4.56 64 ALA R CA 1
ATOM 8872 C C . ALA D 2 78 ? 8.533 -4.244 -25.180 1.00 4.39 64 ALA R C 1
ATOM 8873 O O . ALA D 2 78 ? 9.297 -3.304 -25.079 1.00 5.48 64 ALA R O 1
ATOM 8875 N N . GLN D 2 79 ? 8.108 -4.948 -24.139 1.00 4.30 65 GLN R N 1
ATOM 8876 C CA . GLN D 2 79 ? 8.533 -4.561 -22.780 1.00 4.18 65 GLN R CA 1
ATOM 8877 C C . GLN D 2 79 ? 10.038 -4.580 -22.573 1.00 3.79 65 GLN R C 1
ATOM 8878 O O . GLN D 2 79 ? 10.579 -3.826 -21.760 1.00 4.25 65 GLN R O 1
ATOM 8884 N N . HIS D 2 80 ? 10.747 -5.447 -23.321 1.00 3.86 66 HIS R N 1
ATOM 8885 C CA . HIS D 2 80 ? 12.178 -5.532 -23.200 1.00 4.31 66 HIS R CA 1
ATOM 8886 C C . HIS D 2 80 ? 12.898 -4.335 -23.808 1.00 3.58 66 HIS R C 1
ATOM 8887 O O . HIS D 2 80 ? 13.871 -3.821 -23.259 1.00 4.45 66 HIS R O 1
ATOM 8894 N N . PHE D 2 81 ? 12.359 -3.875 -24.943 1.00 3.93 67 PHE R N 1
ATOM 8895 C CA . PHE D 2 81 ? 12.848 -2.654 -25.587 1.00 4.06 67 PHE R CA 1
ATOM 8896 C C . PHE D 2 81 ? 12.456 -1.405 -24.770 1.00 4.53 67 PHE R C 1
ATOM 8897 O O . PHE D 2 81 ? 13.298 -0.534 -24.515 1.00 4.67 67 PHE R O 1
ATOM 8905 N N . THR D 2 82 ? 11.185 -1.297 -24.391 1.00 4.31 68 THR R N 1
ATOM 8906 C CA . THR D 2 82 ? 10.731 -0.093 -23.783 1.00 3.53 68 THR R CA 1
ATOM 8907 C C . THR D 2 82 ? 11.294 0.086 -22.369 1.00 3.45 68 THR R C 1
ATOM 8908 O O . THR D 2 82 ? 11.453 1.210 -21.910 1.00 4.23 68 THR R O 1
ATOM 8912 N N . GLN D 2 83 ? 11.631 -1.007 -21.713 1.00 3.62 69 GLN R N 1
ATOM 8913 C CA . GLN D 2 83 ? 12.291 -0.856 -20.408 1.00 3.89 69 GLN R CA 1
ATOM 8914 C C . GLN D 2 83 ? 13.543 0.017 -20.526 1.00 3.51 69 GLN R C 1
ATOM 8915 O O . GLN D 2 83 ? 13.870 0.773 -19.627 1.00 3.82 69 GLN R O 1
ATOM 8921 N N . ARG D 2 84 ? 14.231 -0.127 -21.662 1.00 3.57 70 ARG R N 1
ATOM 8922 C CA . ARG D 2 84 ? 15.435 0.646 -21.925 1.00 4.17 70 ARG R CA 1
ATOM 8923 C C . ARG D 2 84 ? 15.155 2.079 -22.332 1.00 4.46 70 ARG R C 1
ATOM 8924 O O . ARG D 2 84 ? 16.075 2.816 -22.645 1.00 5.11 70 ARG R O 1
ATOM 8932 N N . ALA D 2 85 ? 13.898 2.523 -22.289 1.00 4.46 71 ALA R N 1
ATOM 8933 C CA . ALA D 2 85 ? 13.673 3.981 -22.307 1.00 3.73 71 ALA R CA 1
ATOM 8934 C C . ALA D 2 85 ? 14.456 4.615 -21.178 1.00 4.30 71 ALA R C 1
ATOM 8935 O O . ALA D 2 85 ? 14.876 5.777 -21.324 1.00 4.72 71 ALA R O 1
ATOM 8937 N N . CYS D 2 86 ? 14.592 3.919 -20.035 1.00 4.00 72 CYS R N 1
ATOM 8938 C CA . CYS D 2 86 ? 15.259 4.545 -18.920 1.00 4.08 72 CYS R CA 1
ATOM 8939 C C . CYS D 2 86 ? 15.640 3.505 -17.874 1.00 4.31 72 CYS R C 1
ATOM 8940 O O . CYS D 2 86 ? 14.824 2.624 -17.539 1.00 4.86 72 CYS R O 1
ATOM 8943 N N . GLY D 2 87 ? 16.856 3.663 -17.325 1.00 3.57 73 GLY R N 1
ATOM 8944 C CA . GLY D 2 87 ? 17.360 2.823 -16.287 1.00 4.33 73 GLY R CA 1
ATOM 8945 C C . GLY D 2 87 ? 17.353 3.438 -14.907 1.00 4.23 73 GLY R C 1
ATOM 8946 O O . GLY D 2 87 ? 17.759 2.770 -13.942 1.00 4.99 73 GLY R O 1
ATOM 8947 N N . VAL D 2 88 ? 16.950 4.702 -14.791 1.00 3.98 74 VAL R N 1
ATOM 8948 C CA . VAL D 2 88 ? 16.711 5.314 -13.471 1.00 4.31 74 VAL R CA 1
ATOM 8949 C C . VAL D 2 88 ? 15.331 4.885 -13.002 1.00 3.70 74 VAL R C 1
ATOM 8950 O O . VAL D 2 88 ? 15.237 4.157 -12.004 1.00 4.50 74 VAL R O 1
ATOM 8961 N N . THR D 2 90 ? 13.910 2.379 -13.955 1.00 4.45 76 THR R N 1
ATOM 8962 C CA . THR D 2 90 ? 13.872 1.019 -14.427 1.00 4.10 76 THR R CA 1
ATOM 8963 C C . THR D 2 90 ? 12.531 0.383 -14.013 1.00 3.92 76 THR R C 1
ATOM 8964 O O . THR D 2 90 ? 11.828 0.925 -13.162 1.00 4.74 76 THR R O 1
ATOM 8968 N N . TYR D 2 91 ? 12.216 -0.750 -14.624 1.00 4.17 77 TYR R N 1
ATOM 8969 C CA . TYR D 2 91 ? 10.963 -1.481 -14.418 1.00 3.89 77 TYR R CA 1
ATOM 8970 C C . TYR D 2 91 ? 9.710 -0.821 -15.002 1.00 3.77 77 TYR R C 1
ATOM 8971 O O . TYR D 2 91 ? 8.920 -1.492 -15.653 1.00 4.05 77 TYR R O 1
ATOM 8980 N N . VAL D 2 92 ? 9.536 0.496 -14.781 1.00 3.61 78 VAL R N 1
ATOM 8981 C CA . VAL D 2 92 ? 8.202 1.063 -15.012 1.00 3.80 78 VAL R CA 1
ATOM 8982 C C . VAL D 2 92 ? 7.739 0.938 -16.453 1.00 3.61 78 VAL R C 1
ATOM 8983 O O . VAL D 2 92 ? 6.568 0.731 -16.690 1.00 3.99 78 VAL R O 1
ATOM 8987 N N . HIS D 2 93 ? 8.666 1.023 -17.412 1.00 3.88 79 HIS R N 1
ATOM 8988 C CA . HIS D 2 93 ? 8.237 0.873 -18.787 1.00 3.58 79 HIS R CA 1
ATOM 8989 C C . HIS D 2 93 ? 7.959 -0.607 -19.163 1.00 3.20 79 HIS R C 1
ATOM 8990 O O . HIS D 2 93 ? 7.077 -0.890 -19.989 1.00 3.77 79 HIS R O 1
ATOM 8997 N N . ALA D 2 94 ? 8.693 -1.528 -18.548 1.00 3.53 80 ALA R N 1
ATOM 8998 C CA . ALA D 2 94 ? 8.338 -2.953 -18.704 1.00 3.95 80 ALA R CA 1
ATOM 8999 C C . ALA D 2 94 ? 6.932 -3.197 -18.189 1.00 3.90 80 ALA R C 1
ATOM 9000 O O . ALA D 2 94 ? 6.169 -3.912 -18.791 1.00 5.22 80 ALA R O 1
ATOM 9002 N N . LEU D 2 95 ? 6.609 -2.573 -17.055 1.00 4.06 81 LEU R N 1
ATOM 9003 C CA . LEU D 2 95 ? 5.290 -2.714 -16.495 1.00 4.11 81 LEU R CA 1
ATOM 9004 C C . LEU D 2 95 ? 4.223 -2.085 -17.385 1.00 4.15 81 LEU R C 1
ATOM 9005 O O . LEU D 2 95 ? 3.179 -2.708 -17.655 1.00 4.60 81 LEU R O 1
ATOM 9010 N N . ALA D 2 96 ? 4.444 -0.830 -17.823 1.00 4.65 82 ALA R N 1
ATOM 9011 C CA . ALA D 2 96 ? 3.456 -0.217 -18.697 1.00 4.40 82 ALA R CA 1
ATOM 9012 C C . ALA D 2 96 ? 3.274 -0.993 -19.986 1.00 3.83 82 ALA R C 1
ATOM 9013 O O . ALA D 2 96 ? 2.146 -1.126 -20.480 1.00 4.32 82 ALA R O 1
ATOM 9015 N N . SER D 2 97 ? 4.359 -1.483 -20.589 1.00 4.20 83 SER R N 1
ATOM 9016 C CA . SER D 2 97 ? 4.229 -2.272 -21.826 1.00 4.27 83 SER R CA 1
ATOM 9017 C C . SER D 2 97 ? 3.497 -3.586 -21.577 1.00 4.50 83 SER R C 1
ATOM 9018 O O . SER D 2 97 ? 2.668 -3.995 -22.393 1.00 5.26 83 SER R O 1
ATOM 9021 N N . SER D 2 98 ? 3.808 -4.223 -20.446 1.00 4.15 84 SER R N 1
ATOM 9022 C CA . SER D 2 98 ? 3.090 -5.458 -20.098 1.00 5.01 84 SER R CA 1
ATOM 9023 C C . SER D 2 98 ? 1.599 -5.200 -19.873 1.00 4.37 84 SER R C 1
ATOM 9024 O O . SER D 2 98 ? 0.763 -5.935 -20.402 1.00 6.11 84 SER R O 1
ATOM 9027 N N . ARG D 2 99 ? 1.241 -4.113 -19.168 1.00 4.47 85 ARG R N 1
ATOM 9028 C CA . ARG D 2 99 ? -0.172 -3.762 -19.011 1.00 4.82 85 ARG R CA 1
ATOM 9029 C C . ARG D 2 99 ? -0.813 -3.472 -20.362 1.00 5.01 85 ARG R C 1
ATOM 9030 O O . ARG D 2 99 ? -1.955 -3.832 -20.590 1.00 5.55 85 ARG R O 1
ATOM 9038 N N . CYS D 2 100 ? -0.055 -2.824 -21.241 1.00 4.90 86 CYS R N 1
ATOM 9039 C CA . CYS D 2 100 ? -0.547 -2.434 -22.550 1.00 5.30 86 CYS R CA 1
ATOM 9040 C C . CYS D 2 100 ? -0.829 -3.670 -23.410 1.00 4.85 86 CYS R C 1
ATOM 9041 O O . CYS D 2 100 ? -1.911 -3.811 -23.963 1.00 5.17 86 CYS R O 1
ATOM 9044 N N . VAL D 2 101 ? 0.117 -4.585 -23.498 1.00 5.55 87 VAL R N 1
ATOM 9045 C CA . VAL D 2 101 ? -0.089 -5.794 -24.289 1.00 5.84 87 VAL R CA 1
ATOM 9046 C C . VAL D 2 101 ? -1.132 -6.718 -23.643 1.00 5.57 87 VAL R C 1
ATOM 9047 O O . VAL D 2 101 ? -1.924 -7.324 -24.336 1.00 6.53 87 VAL R O 1
ATOM 9051 N N . ASP D 2 102 ? -1.190 -6.759 -22.307 1.00 5.85 88 ASP R N 1
ATOM 9052 C CA . ASP D 2 102 ? -2.225 -7.554 -21.618 1.00 6.91 88 ASP R CA 1
ATOM 9053 C C . ASP D 2 102 ? -3.617 -7.031 -22.005 1.00 6.58 88 ASP R C 1
ATOM 9054 O O . ASP D 2 102 ? -4.539 -7.778 -22.292 1.00 6.95 88 ASP R O 1
ATOM 9059 N N . ASP D 2 103 ? -3.767 -5.694 -22.053 1.00 5.96 89 ASP R N 1
ATOM 9060 C CA . ASP D 2 103 ? -5.015 -5.085 -22.480 1.00 6.20 89 ASP R CA 1
ATOM 9061 C C . ASP D 2 103 ? -5.276 -5.399 -23.960 1.00 5.98 89 ASP R C 1
ATOM 9062 O O . ASP D 2 103 ? -6.395 -5.769 -24.325 1.00 7.57 89 ASP R O 1
ATOM 9067 N N . ALA D 2 104 ? -4.265 -5.297 -24.803 1.00 6.23 90 ALA R N 1
ATOM 9068 C CA . ALA D 2 104 ? -4.493 -5.558 -26.233 1.00 6.51 90 ALA R CA 1
ATOM 9069 C C . ALA D 2 104 ? -4.879 -6.994 -26.532 1.00 6.35 90 ALA R C 1
ATOM 9070 O O . ALA D 2 104 ? -5.709 -7.238 -27.431 1.00 8.32 90 ALA R O 1
ATOM 9072 N N . VAL D 2 105 ? -4.392 -7.953 -25.752 1.00 6.99 91 VAL R N 1
ATOM 9073 C CA . VAL D 2 105 ? -4.732 -9.371 -25.960 1.00 7.49 91 VAL R CA 1
ATOM 9074 C C . VAL D 2 105 ? -5.931 -9.791 -25.107 1.00 7.71 91 VAL R C 1
ATOM 9075 O O . VAL D 2 105 ? -6.397 -10.925 -25.216 1.00 9.31 91 VAL R O 1
ATOM 9079 N N . LYS D 2 106 ? -6.422 -8.872 -24.286 1.00 7.22 92 LYS R N 1
ATOM 9080 C CA . LYS D 2 106 ? -7.635 -9.060 -23.465 1.00 8.61 92 LYS R CA 1
ATOM 9081 C C . LYS D 2 106 ? -7.453 -10.180 -22.432 1.00 7.27 92 LYS R C 1
ATOM 9082 O O . LYS D 2 106 ? -8.329 -11.019 -22.227 1.00 10.01 92 LYS R O 1
ATOM 9093 N N . VAL D 2 107 ? -6.299 -10.164 -21.763 1.00 6.52 93 VAL R N 1
ATOM 9094 C CA . VAL D 2 107 ? -6.030 -11.081 -20.669 1.00 6.67 93 VAL R CA 1
ATOM 9095 C C . VAL D 2 107 ? -6.076 -10.293 -19.367 1.00 8.03 93 VAL R C 1
ATOM 9096 O O . VAL D 2 107 ? -5.542 -9.194 -19.290 1.00 9.99 93 VAL R O 1
ATOM 9100 N N . SER D 2 108 ? -6.733 -10.876 -18.372 1.00 7.26 94 SER R N 1
ATOM 9101 C CA . SER D 2 108 ? -6.707 -10.395 -16.990 1.00 7.36 94 SER R CA 1
ATOM 9102 C C . SER D 2 108 ? -5.680 -11.155 -16.165 1.00 6.80 94 SER R C 1
ATOM 9103 O O . SER D 2 108 ? -5.777 -12.371 -16.040 1.00 8.06 94 SER R O 1
ATOM 9110 N N . ILE D 2 109 ? -4.654 -10.474 -15.702 1.00 6.08 95 ILE R N 1
ATOM 9111 C CA . ILE D 2 109 ? -3.597 -11.159 -14.976 1.00 5.67 95 ILE R CA 1
ATOM 9112 C C . ILE D 2 109 ? -4.125 -11.668 -13.615 1.00 5.26 95 ILE R C 1
ATOM 9113 O O . ILE D 2 109 ? -5.060 -11.105 -13.023 1.00 6.41 95 ILE R O 1
ATOM 9118 N N . PRO D 2 110 ? -3.528 -12.759 -13.117 1.00 5.06 96 PRO R N 1
ATOM 9119 C CA . PRO D 2 110 ? -3.925 -13.294 -11.813 1.00 5.83 96 PRO R CA 1
ATOM 9120 C C . PRO D 2 110 ? -3.628 -12.326 -10.687 1.00 5.28 96 PRO R C 1
ATOM 9121 O O . PRO D 2 110 ? -2.747 -11.468 -10.790 1.00 5.73 96 PRO R O 1
ATOM 9125 N N . ALA D 2 111 ? -4.381 -12.479 -9.597 1.00 6.41 97 ALA R N 1
ATOM 9126 C CA . ALA D 2 111 ? -4.214 -11.609 -8.451 1.00 5.76 97 ALA R CA 1
ATOM 9127 C C . ALA D 2 111 ? -2.782 -11.543 -8.000 1.00 4.68 97 ALA R C 1
ATOM 9128 O O . ALA D 2 111 ? -2.281 -10.459 -7.662 1.00 5.94 97 ALA R O 1
ATOM 9130 N N . ASN D 2 112 ? -2.093 -12.702 -7.955 1.00 4.88 98 ASN R N 1
ATOM 9131 C CA . ASN D 2 112 ? -0.702 -12.693 -7.481 1.00 5.10 98 ASN R CA 1
ATOM 9132 C C . ASN D 2 112 ? 0.199 -11.816 -8.382 1.00 5.00 98 ASN R C 1
ATOM 9133 O O . ASN D 2 112 ? 1.155 -11.209 -7.886 1.00 5.30 98 ASN R O 1
ATOM 9138 N N . ALA D 2 113 ? -0.084 -11.795 -9.686 1.00 4.92 99 ALA R N 1
ATOM 9139 C CA . ALA D 2 113 ? 0.731 -11.006 -10.600 1.00 4.66 99 ALA R CA 1
ATOM 9140 C C . ALA D 2 113 ? 0.446 -9.525 -10.394 1.00 4.48 99 ALA R C 1
ATOM 9141 O O . ALA D 2 113 ? 1.378 -8.719 -10.465 1.00 5.21 99 ALA R O 1
ATOM 9143 N N . ARG D 2 114 ? -0.797 -9.175 -10.113 1.00 5.22 100 ARG R N 1
ATOM 9144 C CA . ARG D 2 114 ? -1.099 -7.763 -9.786 1.00 5.39 100 ARG R CA 1
ATOM 9145 C C . ARG D 2 114 ? -0.296 -7.359 -8.539 1.00 4.53 100 ARG R C 1
ATOM 9146 O O . ARG D 2 114 ? 0.348 -6.291 -8.469 1.00 5.50 100 ARG R O 1
ATOM 9154 N N . MET D 2 115 ? -0.374 -8.201 -7.517 1.00 5.21 101 MET R N 1
ATOM 9155 C CA . MET D 2 115 ? 0.336 -7.924 -6.266 1.00 5.00 101 MET R CA 1
ATOM 9156 C C . MET D 2 115 ? 1.851 -7.792 -6.479 1.00 4.83 101 MET R C 1
ATOM 9157 O O . MET D 2 115 ? 2.500 -6.900 -5.915 1.00 4.83 101 MET R O 1
ATOM 9162 N N . MET D 2 116 ? 2.420 -8.725 -7.218 1.00 4.39 102 MET R N 1
ATOM 9163 C CA . MET D 2 116 ? 3.877 -8.739 -7.375 1.00 4.16 102 MET R CA 1
ATOM 9164 C C . MET D 2 116 ? 4.320 -7.495 -8.190 1.00 3.47 102 MET R C 1
ATOM 9165 O O . MET D 2 116 ? 5.319 -6.857 -7.887 1.00 4.58 102 MET R O 1
ATOM 9170 N N . ARG D 2 117 ? 3.602 -7.232 -9.284 1.00 3.57 103 ARG R N 1
ATOM 9171 C CA . ARG D 2 117 ? 3.903 -6.061 -10.105 1.00 3.90 103 ARG R CA 1
ATOM 9172 C C . ARG D 2 117 ? 3.803 -4.783 -9.290 1.00 4.14 103 ARG R C 1
ATOM 9173 O O . ARG D 2 117 ? 4.649 -3.888 -9.430 1.00 4.32 103 ARG R O 1
ATOM 9181 N N . ASN D 2 118 ? 2.797 -4.697 -8.424 1.00 4.04 104 ASN R N 1
ATOM 9182 C CA . ASN D 2 118 ? 2.632 -3.474 -7.659 1.00 4.24 104 ASN R CA 1
ATOM 9183 C C . ASN D 2 118 ? 3.672 -3.355 -6.547 1.00 3.91 104 ASN R C 1
ATOM 9184 O O . ASN D 2 118 ? 4.103 -2.220 -6.264 1.00 4.57 104 ASN R O 1
ATOM 9189 N N . LEU D 2 119 ? 4.088 -4.458 -5.961 1.00 3.77 105 LEU R N 1
ATOM 9190 C CA . LEU D 2 119 ? 5.157 -4.381 -4.992 1.00 4.07 105 LEU R CA 1
ATOM 9191 C C . LEU D 2 119 ? 6.482 -3.959 -5.628 1.00 4.00 105 LEU R C 1
ATOM 9192 O O . LEU D 2 119 ? 7.259 -3.222 -5.038 1.00 4.75 105 LEU R O 1
ATOM 9197 N N . VAL D 2 120 ? 6.765 -4.473 -6.817 1.00 3.91 106 VAL R N 1
ATOM 9198 C CA . VAL D 2 120 ? 8.003 -4.040 -7.480 1.00 4.03 106 VAL R CA 1
ATOM 9199 C C . VAL D 2 120 ? 7.959 -2.527 -7.765 1.00 3.99 106 VAL R C 1
ATOM 9200 O O . VAL D 2 120 ? 8.973 -1.846 -7.591 1.00 3.66 106 VAL R O 1
ATOM 9204 N N . MET D 2 121 ? 6.761 -2.015 -8.145 1.00 3.34 107 MET R N 1
ATOM 9205 C CA . MET D 2 121 ? 6.607 -0.572 -8.257 1.00 3.52 107 MET R CA 1
ATOM 9206 C C . MET D 2 121 ? 6.855 0.148 -6.945 1.00 3.53 107 MET R C 1
ATOM 9207 O O . MET D 2 121 ? 7.554 1.181 -6.942 1.00 3.85 107 MET R O 1
ATOM 9212 N N . ALA D 2 122 ? 6.346 -0.373 -5.855 1.00 3.82 108 ALA R N 1
ATOM 9213 C CA . ALA D 2 122 ? 6.600 0.248 -4.561 1.00 3.88 108 ALA R CA 1
ATOM 9214 C C . ALA D 2 122 ? 8.090 0.291 -4.224 1.00 3.87 108 ALA R C 1
ATOM 9215 O O . ALA D 2 122 ? 8.608 1.307 -3.785 1.00 4.56 108 ALA R O 1
ATOM 9217 N N . SER D 2 123 ? 8.774 -0.847 -4.456 1.00 4.07 109 SER R N 1
ATOM 9218 C CA . SER D 2 123 ? 10.212 -0.869 -4.232 1.00 4.02 109 SER R CA 1
ATOM 9219 C C . SER D 2 123 ? 10.965 0.159 -5.074 1.00 3.68 109 SER R C 1
ATOM 9220 O O . SER D 2 123 ? 11.946 0.734 -4.625 1.00 4.48 109 SER R O 1
ATOM 9223 N N . GLN D 2 124 ? 10.498 0.351 -6.301 1.00 3.70 110 GLN R N 1
ATOM 9224 C CA . GLN D 2 124 ? 11.059 1.320 -7.197 1.00 4.00 110 GLN R CA 1
ATOM 9225 C C . GLN D 2 124 ? 10.868 2.738 -6.650 1.00 4.07 110 GLN R C 1
ATOM 9226 O O . GLN D 2 124 ? 11.792 3.570 -6.717 1.00 5.22 110 GLN R O 1
ATOM 9232 N N . TYR D 2 125 ? 9.647 3.034 -6.173 1.00 3.95 111 TYR R N 1
ATOM 9233 C CA . TYR D 2 125 ? 9.419 4.346 -5.611 1.00 4.57 111 TYR R CA 1
ATOM 9234 C C . TYR D 2 125 ? 10.428 4.628 -4.496 1.00 4.09 111 TYR R C 1
ATOM 9235 O O . TYR D 2 125 ? 10.932 5.742 -4.380 1.00 5.33 111 TYR R O 1
ATOM 9244 N N . LEU D 2 126 ? 10.629 3.664 -3.613 1.00 4.01 112 LEU R N 1
ATOM 9245 C CA . LEU D 2 126 ? 11.545 3.869 -2.464 1.00 4.68 112 LEU R CA 1
ATOM 9246 C C . LEU D 2 126 ? 12.981 4.112 -2.931 1.00 3.89 112 LEU R C 1
ATOM 9247 O O . LEU D 2 126 ? 13.664 5.028 -2.449 1.00 5.91 112 LEU R O 1
ATOM 9252 N N . HIS D 2 127 ? 13.488 3.281 -3.837 1.00 4.68 113 HIS R N 1
ATOM 9253 C CA . HIS D 2 127 ? 14.829 3.454 -4.354 1.00 4.76 113 HIS R CA 1
ATOM 9254 C C . HIS D 2 127 ? 15.018 4.808 -5.023 1.00 4.37 113 HIS R C 1
ATOM 9255 O O . HIS D 2 127 ? 15.975 5.538 -4.752 1.00 5.76 113 HIS R O 1
ATOM 9262 N N . ASP D 2 128 ? 14.077 5.110 -5.900 1.00 4.82 114 ASP R N 1
ATOM 9263 C CA . ASP D 2 128 ? 14.165 6.230 -6.833 1.00 4.94 114 ASP R CA 1
ATOM 9264 C C . ASP D 2 128 ? 14.070 7.542 -6.017 1.00 4.36 114 ASP R C 1
ATOM 9265 O O . ASP D 2 128 ? 14.905 8.438 -6.170 1.00 5.81 114 ASP R O 1
ATOM 9270 N N . HIS D 2 129 ? 13.066 7.656 -5.147 1.00 4.24 115 HIS R N 1
ATOM 9271 C CA . HIS D 2 129 ? 12.891 8.909 -4.429 1.00 3.98 115 HIS R CA 1
ATOM 9272 C C . HIS D 2 129 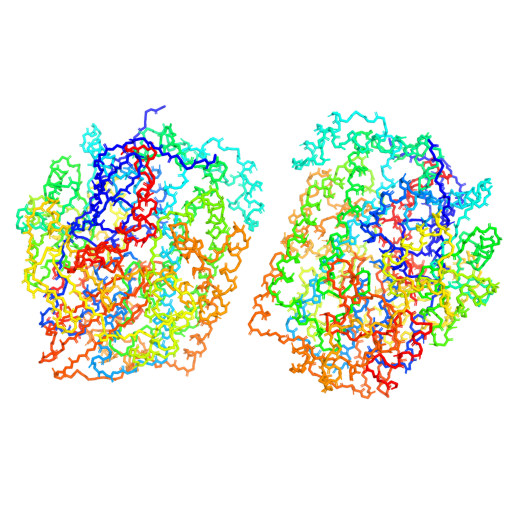? 14.051 9.160 -3.451 1.00 3.89 115 HIS R C 1
ATOM 9273 O O . HIS D 2 129 ? 14.465 10.314 -3.280 1.00 5.07 115 HIS R O 1
ATOM 9280 N N . LEU D 2 130 ? 14.545 8.127 -2.790 1.00 4.73 116 LEU R N 1
ATOM 9281 C CA . LEU D 2 130 ? 15.709 8.326 -1.895 1.00 5.68 116 LEU R CA 1
ATOM 9282 C C . LEU D 2 130 ? 16.937 8.841 -2.646 1.00 4.62 116 LEU R C 1
ATOM 9283 O O . LEU D 2 130 ? 17.579 9.784 -2.203 1.00 6.05 116 LEU R O 1
ATOM 9292 N N . VAL D 2 131 ? 17.258 8.211 -3.776 1.00 4.81 117 VAL R N 1
ATOM 9293 C CA . VAL D 2 131 ? 18.388 8.665 -4.567 1.00 4.60 117 VAL R CA 1
ATOM 9294 C C . VAL D 2 131 ? 18.149 10.064 -5.123 1.00 4.46 117 VAL R C 1
ATOM 9295 O O . VAL D 2 131 ? 19.070 10.894 -5.141 1.00 4.39 117 VAL R O 1
ATOM 9299 N N . HIS D 2 132 ? 16.919 10.349 -5.529 1.00 4.40 118 HIS R N 1
ATOM 9300 C CA . HIS D 2 132 ? 16.662 11.652 -6.033 1.00 4.38 118 HIS R CA 1
ATOM 9301 C C . HIS D 2 132 ? 16.957 12.726 -4.979 1.00 4.40 118 HIS R C 1
ATOM 9302 O O . HIS D 2 132 ? 17.665 13.711 -5.252 1.00 5.10 118 HIS R O 1
ATOM 9309 N N . PHE D 2 133 ? 16.319 12.620 -3.815 1.00 4.16 119 PHE R N 1
ATOM 9310 C CA . PHE D 2 133 ? 16.482 13.655 -2.823 1.00 4.46 119 PHE R CA 1
ATOM 9311 C C . PHE D 2 133 ? 17.958 13.867 -2.466 1.00 4.83 119 PHE R C 1
ATOM 9312 O O . PHE D 2 133 ? 18.470 15.010 -2.506 1.00 5.30 119 PHE R O 1
ATOM 9320 N N . TYR D 2 134 ? 18.684 12.778 -2.168 1.00 4.64 120 TYR R N 1
ATOM 9321 C CA . TYR D 2 134 ? 20.050 12.928 -1.687 1.00 4.91 120 TYR R CA 1
ATOM 9322 C C . TYR D 2 134 ? 21.005 13.208 -2.798 1.00 5.30 120 TYR R C 1
ATOM 9323 O O . TYR D 2 134 ? 21.796 14.146 -2.719 1.00 6.03 120 TYR R O 1
ATOM 9332 N N . HIS D 2 135 ? 20.971 12.390 -3.848 1.00 5.12 121 HIS R N 1
ATOM 9333 C CA . HIS D 2 135 ? 22.046 12.380 -4.823 1.00 5.24 121 HIS R CA 1
ATOM 9334 C C . HIS D 2 135 ? 21.819 13.304 -5.994 1.00 5.10 121 HIS R C 1
ATOM 9335 O O . HIS D 2 135 ? 22.780 13.746 -6.595 1.00 7.70 121 HIS R O 1
ATOM 9342 N N . ALA D 2 136 ? 20.566 13.612 -6.317 1.00 5.19 122 ALA R N 1
ATOM 9343 C CA . ALA D 2 136 ? 20.266 14.553 -7.371 1.00 4.47 122 ALA R CA 1
ATOM 9344 C C . ALA D 2 136 ? 19.955 15.945 -6.820 1.00 5.04 122 ALA R C 1
ATOM 9345 O O . ALA D 2 136 ? 20.475 16.945 -7.336 1.00 6.15 122 ALA R O 1
ATOM 9347 N N . HIS D 2 137 ? 19.087 16.044 -5.818 1.00 4.13 123 HIS R N 1
ATOM 9348 C CA . HIS D 2 137 ? 18.517 17.329 -5.480 1.00 3.80 123 HIS R CA 1
ATOM 9349 C C . HIS D 2 137 ? 19.303 18.044 -4.359 1.00 4.41 123 HIS R C 1
ATOM 9350 O O . HIS D 2 137 ? 19.407 19.286 -4.384 1.00 5.45 123 HIS R O 1
ATOM 9357 N N . ALA D 2 138 ? 19.814 17.298 -3.374 1.00 4.84 124 ALA R N 1
ATOM 9358 C CA . ALA D 2 138 ? 20.354 17.945 -2.143 1.00 5.67 124 ALA R CA 1
ATOM 9359 C C . ALA D 2 138 ? 21.429 18.966 -2.398 1.00 5.39 124 ALA R C 1
ATOM 9360 O O . ALA D 2 138 ? 21.527 19.965 -1.678 1.00 6.02 124 ALA R O 1
ATOM 9362 N N . LEU D 2 139 ? 22.262 18.716 -3.411 1.00 5.32 125 LEU R N 1
ATOM 9363 C CA . LEU D 2 139 ? 23.393 19.632 -3.667 1.00 6.03 125 LEU R CA 1
ATOM 9364 C C . LEU D 2 139 ? 22.924 21.014 -4.101 1.00 6.04 125 LEU R C 1
ATOM 9365 O O . LEU D 2 139 ? 23.747 21.935 -4.176 1.00 6.88 125 LEU R O 1
ATOM 9370 N N . ASP D 2 140 ? 21.635 21.150 -4.440 1.00 4.91 126 ASP R N 1
ATOM 9371 C CA . ASP D 2 140 ? 21.106 22.479 -4.740 1.00 5.30 126 ASP R CA 1
ATOM 9372 C C . ASP D 2 140 ? 20.791 23.290 -3.483 1.00 5.05 126 ASP R C 1
ATOM 9373 O O . ASP D 2 140 ? 20.605 24.490 -3.564 1.00 7.06 126 ASP R O 1
ATOM 9378 N N . TRP D 2 141 ? 20.682 22.616 -2.342 1.00 5.26 127 TRP R N 1
ATOM 9379 C CA . TRP D 2 141 ? 20.237 23.224 -1.097 1.00 6.31 127 TRP R CA 1
ATOM 9380 C C . TRP D 2 141 ? 21.306 23.182 0.003 1.00 5.31 127 TRP R C 1
ATOM 9381 O O . TRP D 2 141 ? 21.259 23.993 0.936 1.00 7.01 127 TRP R O 1
ATOM 9392 N N . VAL D 2 142 ? 22.208 22.213 -0.089 1.00 6.66 128 VAL R N 1
ATOM 9393 C CA . VAL D 2 142 ? 23.212 21.879 0.893 1.00 6.50 128 VAL R CA 1
ATOM 9394 C C . VAL D 2 142 ? 24.566 22.302 0.341 1.00 7.03 128 VAL R C 1
ATOM 9395 O O . VAL D 2 142 ? 24.954 21.888 -0.745 1.00 8.46 128 VAL R O 1
ATOM 9399 N N . ASP D 2 143 ? 25.262 23.154 1.104 1.00 8.30 129 ASP R N 1
ATOM 9400 C CA . ASP D 2 143 ? 26.649 23.537 0.820 1.00 9.24 129 ASP R CA 1
ATOM 9401 C C . ASP D 2 143 ? 27.566 22.516 1.494 1.00 8.16 129 ASP R C 1
ATOM 9402 O O . ASP D 2 143 ? 27.822 22.577 2.693 1.00 9.46 129 ASP R O 1
ATOM 9407 N N . VAL D 2 144 ? 28.037 21.533 0.726 1.00 9.25 130 VAL R N 1
ATOM 9408 C CA . VAL D 2 144 ? 28.837 20.465 1.314 1.00 10.83 130 VAL R CA 1
ATOM 9409 C C . VAL D 2 144 ? 30.114 21.001 1.955 1.00 10.42 130 VAL R C 1
ATOM 9410 O O . VAL D 2 144 ? 30.502 20.559 3.030 1.00 11.88 130 VAL R O 1
ATOM 9414 N N . THR D 2 145 ? 30.769 21.953 1.299 1.00 11.68 131 THR R N 1
ATOM 9415 C CA . THR D 2 145 ? 32.004 22.500 1.847 1.00 12.99 131 THR R CA 1
ATOM 9416 C C . THR D 2 145 ? 31.789 23.188 3.199 1.00 11.51 131 THR R C 1
ATOM 9417 O O . THR D 2 145 ? 32.642 23.067 4.079 1.00 15.04 131 THR R O 1
ATOM 9421 N N . ALA D 2 146 ? 30.631 23.812 3.403 1.00 11.18 132 ALA R N 1
ATOM 9422 C CA . ALA D 2 146 ? 30.264 24.439 4.690 1.00 10.49 132 ALA R CA 1
ATOM 9423 C C . ALA D 2 146 ? 30.138 23.395 5.797 1.00 9.81 132 ALA R C 1
ATOM 9424 O O . ALA D 2 146 ? 30.388 23.681 6.960 1.00 12.05 132 ALA R O 1
ATOM 9426 N N . ALA D 2 147 ? 29.862 22.150 5.434 1.00 10.96 133 ALA R N 1
ATOM 9427 C CA . ALA D 2 147 ? 29.845 21.101 6.474 1.00 11.18 133 ALA R CA 1
ATOM 9428 C C . ALA D 2 147 ? 31.179 20.963 7.210 1.00 12.25 133 ALA R C 1
ATOM 9429 O O . ALA D 2 147 ? 31.198 20.524 8.356 1.00 14.74 133 ALA R O 1
ATOM 9431 N N . LEU D 2 148 ? 32.295 21.303 6.555 1.00 13.62 134 LEU R N 1
ATOM 9432 C CA . LEU D 2 148 ? 33.603 21.272 7.192 1.00 16.22 134 LEU R CA 1
ATOM 9433 C C . LEU D 2 148 ? 33.743 22.297 8.275 1.00 15.35 134 LEU R C 1
ATOM 9434 O O . LEU D 2 148 ? 34.677 22.227 9.086 1.00 19.15 134 LEU R O 1
ATOM 9439 N N . LYS D 2 149 ? 32.861 23.280 8.283 1.00 12.88 135 LYS R N 1
ATOM 9440 C CA . LYS D 2 149 ? 32.902 24.336 9.304 1.00 16.48 135 LYS R CA 1
ATOM 9441 C C . LYS D 2 149 ? 32.030 24.025 10.520 1.00 13.84 135 LYS R C 1
ATOM 9442 O O . LYS D 2 149 ? 32.097 24.725 11.534 1.00 18.44 135 LYS R O 1
ATOM 9453 N N . ALA D 2 150 ? 31.227 22.973 10.447 1.00 11.93 136 ALA R N 1
ATOM 9454 C CA . ALA D 2 150 ? 30.251 22.693 11.501 1.00 11.65 136 ALA R CA 1
ATOM 9455 C C . ALA D 2 150 ? 30.921 22.180 12.736 1.00 10.75 136 ALA R C 1
ATOM 9456 O O . ALA D 2 150 ? 31.957 21.550 12.657 1.00 13.44 136 ALA R O 1
ATOM 9458 N N . ASP D 2 151 ? 30.330 22.465 13.887 1.00 12.65 137 ASP R N 1
ATOM 9459 C CA . ASP D 2 151 ? 30.689 21.809 15.129 1.00 13.84 137 ASP R CA 1
ATOM 9460 C C . ASP D 2 151 ? 29.896 20.495 15.220 1.00 12.32 137 ASP R C 1
ATOM 9461 O O . ASP D 2 151 ? 28.664 20.497 15.220 1.00 12.79 137 ASP R O 1
ATOM 9470 N N . PRO D 2 152 ? 30.585 19.355 15.228 1.00 13.80 138 PRO R N 1
ATOM 9471 C CA . PRO D 2 152 ? 29.858 18.049 15.137 1.00 14.83 138 PRO R CA 1
ATOM 9472 C C . PRO D 2 152 ? 29.031 17.736 16.356 1.00 11.62 138 PRO R C 1
ATOM 9473 O O . PRO D 2 152 ? 28.033 17.048 16.276 1.00 11.48 138 PRO R O 1
ATOM 9477 N N . ASN D 2 153 ? 29.420 18.271 17.510 1.00 14.03 139 ASN R N 1
ATOM 9478 C CA . ASN D 2 153 ? 28.551 18.169 18.702 1.00 13.29 139 ASN R CA 1
ATOM 9479 C C . ASN D 2 153 ? 27.291 18.971 18.614 1.00 12.62 139 ASN R C 1
ATOM 9480 O O . ASN D 2 153 ? 26.220 18.491 18.995 1.00 13.19 139 ASN R O 1
ATOM 9485 N N . LYS D 2 154 ? 27.389 20.197 18.094 1.00 13.56 140 LYS R N 1
ATOM 9486 C CA . LYS D 2 154 ? 26.176 20.963 17.887 1.00 14.70 140 LYS R CA 1
ATOM 9487 C C . LYS D 2 154 ? 25.298 20.282 16.835 1.00 10.34 140 LYS R C 1
ATOM 9488 O O . LYS D 2 154 ? 24.096 20.284 16.935 1.00 13.04 140 LYS R O 1
ATOM 9494 N N . ALA D 2 155 ? 25.946 19.736 15.803 1.00 10.57 141 ALA R N 1
ATOM 9495 C CA . ALA D 2 155 ? 25.231 19.027 14.751 1.00 10.62 141 ALA R CA 1
ATOM 9496 C C . ALA D 2 155 ? 24.523 17.814 15.337 1.00 8.26 141 ALA R C 1
ATOM 9497 O O . ALA D 2 155 ? 23.346 17.556 15.026 1.00 10.05 141 ALA R O 1
ATOM 9499 N N . ALA D 2 156 ? 25.214 17.071 16.201 1.00 8.70 142 ALA R N 1
ATOM 9500 C CA . ALA D 2 156 ? 24.590 15.891 16.841 1.00 10.31 142 ALA R CA 1
ATOM 9501 C C . ALA D 2 156 ? 23.389 16.287 17.716 1.00 9.15 142 ALA R C 1
ATOM 9502 O O . ALA D 2 156 ? 22.331 15.629 17.708 1.00 10.46 142 ALA R O 1
ATOM 9504 N N . LYS D 2 157 ? 23.528 17.412 18.434 1.00 10.27 143 LYS R N 1
ATOM 9505 C CA . LYS D 2 157 ? 22.431 17.912 19.286 1.00 11.96 143 LYS R CA 1
ATOM 9506 C C . LYS D 2 157 ? 21.237 18.315 18.417 1.00 13.53 143 LYS R C 1
ATOM 9507 O O . LYS D 2 157 ? 20.101 17.966 18.724 1.00 15.78 143 LYS R O 1
ATOM 9513 N N . LEU D 2 158 ? 21.505 19.008 17.314 1.00 11.58 144 LEU R N 1
ATOM 9514 C CA . LEU D 2 158 ? 20.438 19.391 16.417 1.00 13.43 144 LEU R CA 1
ATOM 9515 C C . LEU D 2 158 ? 19.760 18.164 15.823 1.00 12.79 144 LEU R C 1
ATOM 9516 O O . LEU D 2 158 ? 18.533 18.068 15.833 1.00 14.36 144 LEU R O 1
ATOM 9521 N N . ALA D 2 159 ? 20.564 17.198 15.379 1.00 12.21 145 ALA R N 1
ATOM 9522 C CA . ALA D 2 159 ? 20.030 15.971 14.791 1.00 13.06 145 ALA R CA 1
ATOM 9523 C C . ALA D 2 159 ? 19.147 15.236 15.783 1.00 11.68 145 ALA R C 1
ATOM 9524 O O . ALA D 2 159 ? 18.103 14.692 15.427 1.00 12.85 145 ALA R O 1
ATOM 9526 N N . ALA D 2 160 ? 19.547 15.257 17.053 1.00 12.13 146 ALA R N 1
ATOM 9527 C CA . ALA D 2 160 ? 18.751 14.623 18.094 1.00 14.47 146 ALA R CA 1
ATOM 9528 C C . ALA D 2 160 ? 17.419 15.344 18.336 1.00 14.34 146 ALA R C 1
ATOM 9529 O O . ALA D 2 160 ? 16.457 14.704 18.761 1.00 18.37 146 ALA R O 1
ATOM 9531 N N . SER D 2 161 ? 17.349 16.650 18.042 1.00 14.81 147 SER R N 1
ATOM 9532 C CA . SER D 2 161 ? 16.100 17.415 18.225 1.00 16.39 147 SER R CA 1
ATOM 9533 C C . SER D 2 161 ? 15.135 17.216 17.067 1.00 17.92 147 SER R C 1
ATOM 9534 O O . SER D 2 161 ? 13.937 17.407 17.220 1.00 23.03 147 SER R O 1
ATOM 9537 N N . ILE D 2 162 ? 15.654 16.885 15.900 1.00 18.42 148 ILE R N 1
ATOM 9538 C CA . ILE D 2 162 ? 14.812 16.876 14.714 1.00 18.76 148 ILE R CA 1
ATOM 9539 C C . ILE D 2 162 ? 14.573 15.502 14.136 1.00 17.48 148 ILE R C 1
ATOM 9540 O O . ILE D 2 162 ? 13.790 15.370 13.187 1.00 23.35 148 ILE R O 1
ATOM 9545 N N . ALA D 2 163 ? 15.209 14.468 14.689 1.00 15.70 149 ALA R N 1
ATOM 9546 C CA . ALA D 2 163 ? 15.032 13.130 14.155 1.00 15.97 149 ALA R CA 1
ATOM 9547 C C . ALA D 2 163 ? 15.188 12.104 15.252 1.00 14.14 149 ALA R C 1
ATOM 9548 O O . ALA D 2 163 ? 15.796 12.385 16.319 1.00 14.68 149 ALA R O 1
ATOM 9550 N N . PRO D 2 164 ? 14.645 10.896 15.026 1.00 17.73 150 PRO R N 1
ATOM 9551 C CA . PRO D 2 164 ? 14.876 9.795 15.972 1.00 17.51 150 PRO R CA 1
ATOM 9552 C C . PRO D 2 164 ? 16.350 9.548 16.317 1.00 18.30 150 PRO R C 1
ATOM 9553 O O . PRO D 2 164 ? 17.239 9.718 15.482 1.00 16.58 150 PRO R O 1
ATOM 9557 N N . ALA D 2 165 ? 16.607 9.149 17.550 1.00 16.33 151 ALA R N 1
ATOM 9558 C CA . ALA D 2 165 ? 17.956 8.799 17.979 1.00 16.42 151 ALA R CA 1
ATOM 9559 C C . ALA D 2 165 ? 18.514 7.715 17.078 1.00 13.81 151 ALA R C 1
ATOM 9560 O O . ALA D 2 165 ? 17.848 6.701 16.857 1.00 17.04 151 ALA R O 1
ATOM 9562 N N . ARG D 2 166 ? 19.745 7.903 16.609 1.00 10.83 152 ARG R N 1
ATOM 9563 C CA . ARG D 2 166 ? 20.405 6.896 15.795 1.00 11.22 152 ARG R CA 1
ATOM 9564 C C . ARG D 2 166 ? 21.911 7.041 15.837 1.00 11.04 152 ARG R C 1
ATOM 9565 O O . ARG D 2 166 ? 22.422 8.154 15.909 1.00 11.21 152 ARG R O 1
ATOM 9573 N N . PRO D 2 167 ? 22.641 5.923 15.778 1.00 12.95 153 PRO R N 1
ATOM 9574 C CA . PRO D 2 167 ? 24.110 6.025 15.929 1.00 13.30 153 PRO R CA 1
ATOM 9575 C C . PRO D 2 167 ? 24.787 6.830 14.819 1.00 12.43 153 PRO R C 1
ATOM 9576 O O . PRO D 2 167 ? 25.795 7.510 15.066 1.00 11.54 153 PRO R O 1
ATOM 9580 N N . GLY D 2 168 ? 24.207 6.819 13.610 1.00 10.64 154 GLY R N 1
ATOM 9581 C CA . GLY D 2 168 ? 24.799 7.558 12.508 1.00 9.54 154 GLY R CA 1
ATOM 9582 C C . GLY D 2 168 ? 24.676 9.068 12.663 1.00 8.86 154 GLY R C 1
ATOM 9583 O O . GLY D 2 168 ? 25.330 9.839 11.944 1.00 8.86 154 GLY R O 1
ATOM 9584 N N . ASN D 2 169 ? 23.892 9.518 13.644 1.00 8.00 155 ASN R N 1
ATOM 9585 C CA . ASN D 2 169 ? 23.757 10.968 13.928 1.00 7.38 155 ASN R CA 1
ATOM 9586 C C . ASN D 2 169 ? 24.600 11.379 15.151 1.00 7.31 155 ASN R C 1
ATOM 9587 O O . ASN D 2 169 ? 24.497 12.523 15.630 1.00 8.26 155 ASN R O 1
ATOM 9592 N N . SER D 2 170 ? 25.411 10.470 15.672 1.00 6.31 156 SER R N 1
ATOM 9593 C CA . SER D 2 170 ? 26.251 10.801 16.815 1.00 7.95 156 SER R CA 1
ATOM 9594 C C . SER D 2 170 ? 27.323 11.795 16.408 1.00 7.46 156 SER R C 1
ATOM 9595 O O . SER D 2 170 ? 27.754 11.854 15.254 1.00 7.91 156 SER R O 1
ATOM 9598 N N . ALA D 2 171 ? 27.849 12.539 17.383 1.00 8.81 157 ALA R N 1
ATOM 9599 C CA . ALA D 2 171 ? 28.987 13.404 17.109 1.00 7.55 157 ALA R CA 1
ATOM 9600 C C . ALA D 2 171 ? 30.164 12.624 16.528 1.00 7.55 157 ALA R C 1
ATOM 9601 O O . ALA D 2 171 ? 30.819 13.094 15.596 1.00 8.75 157 ALA R O 1
ATOM 9603 N N . LYS D 2 172 ? 30.432 11.421 17.055 1.00 8.05 158 LYS R N 1
ATOM 9604 C CA . LYS D 2 172 ? 31.534 10.610 16.560 1.00 8.58 158 LYS R CA 1
ATOM 9605 C C . LYS D 2 172 ? 31.339 10.253 15.089 1.00 7.84 158 LYS R C 1
ATOM 9606 O O . LYS D 2 172 ? 32.260 10.341 14.277 1.00 8.87 158 LYS R O 1
ATOM 9612 N N . ALA D 2 173 ? 30.124 9.860 14.738 1.00 7.93 159 ALA R N 1
ATOM 9613 C CA . ALA D 2 173 ? 29.825 9.529 13.361 1.00 8.54 159 ALA R CA 1
ATOM 9614 C C . ALA D 2 173 ? 29.890 10.739 12.428 1.00 7.10 159 ALA R C 1
ATOM 9615 O O . ALA D 2 173 ? 30.414 10.653 11.283 1.00 8.90 159 ALA R O 1
ATOM 9617 N N . LEU D 2 174 ? 29.333 11.868 12.863 1.00 7.82 160 LEU R N 1
ATOM 9618 C CA . LEU D 2 174 ? 29.375 13.064 12.044 1.00 8.42 160 LEU R CA 1
ATOM 9619 C C . LEU D 2 174 ? 30.797 13.601 11.860 1.00 7.81 160 LEU R C 1
ATOM 9620 O O . LEU D 2 174 ? 31.159 14.104 10.799 1.00 9.09 160 LEU R O 1
ATOM 9625 N N . LYS D 2 175 ? 31.612 13.481 12.902 1.00 8.80 161 LYS R N 1
ATOM 9626 C CA . LYS D 2 175 ? 33.005 13.855 12.802 1.00 9.21 161 LYS R CA 1
ATOM 9627 C C . LYS D 2 175 ? 33.768 12.996 11.813 1.00 9.04 161 LYS R C 1
ATOM 9628 O O . LYS D 2 175 ? 34.639 13.478 11.081 1.00 9.73 161 LYS R O 1
ATOM 9639 N N . ALA D 2 176 ? 33.468 11.703 11.805 1.00 9.87 162 ALA R N 1
ATOM 9640 C CA . ALA D 2 176 ? 34.122 10.803 10.849 1.00 10.06 162 ALA R CA 1
ATOM 9641 C C . ALA D 2 176 ? 33.767 11.187 9.427 1.00 8.42 162 ALA R C 1
ATOM 9642 O O . ALA D 2 176 ? 34.622 11.140 8.553 1.00 9.44 162 ALA R O 1
ATOM 9644 N N . VAL D 2 177 ? 32.542 11.645 9.193 1.00 8.16 163 VAL R N 1
ATOM 9645 C CA . VAL D 2 177 ? 32.152 12.153 7.886 1.00 7.65 163 VAL R CA 1
ATOM 9646 C C . VAL D 2 177 ? 32.952 13.395 7.565 1.00 6.91 163 VAL R C 1
ATOM 9647 O O . VAL D 2 177 ? 33.464 13.552 6.452 1.00 9.25 163 VAL R O 1
ATOM 9651 N N . GLN D 2 178 ? 33.019 14.315 8.515 1.00 8.81 164 GLN R N 1
ATOM 9652 C CA . GLN D 2 178 ? 33.762 15.553 8.311 1.00 8.80 164 GLN R CA 1
ATOM 9653 C C . GLN D 2 178 ? 35.187 15.282 7.969 1.00 9.97 164 GLN R C 1
ATOM 9654 O O . GLN D 2 178 ? 35.742 15.967 7.077 1.00 11.00 164 GLN R O 1
ATOM 9665 N N . ASP D 2 179 ? 35.795 14.309 8.656 1.00 9.31 165 ASP R N 1
ATOM 9666 C CA . ASP D 2 179 ? 37.206 13.989 8.404 1.00 11.20 165 ASP R CA 1
ATOM 9667 C C . ASP D 2 179 ? 37.420 13.433 6.984 1.00 11.28 165 ASP R C 1
ATOM 9668 O O . ASP D 2 179 ? 38.402 13.771 6.325 1.00 11.54 165 ASP R O 1
ATOM 9673 N N . LYS D 2 180 ? 36.500 12.586 6.521 1.00 10.50 166 LYS R N 1
ATOM 9674 C CA . LYS D 2 180 ? 36.580 12.027 5.179 1.00 11.81 166 LYS R CA 1
ATOM 9675 C C . LYS D 2 180 ? 36.465 13.136 4.143 1.00 12.05 166 LYS R C 1
ATOM 9676 O O . LYS D 2 180 ? 37.161 13.164 3.129 1.00 12.53 166 LYS R O 1
ATOM 9682 N N . LEU D 2 181 ? 35.540 14.040 4.377 1.00 9.73 167 LEU R N 1
ATOM 9683 C CA . LEU D 2 181 ? 35.296 15.122 3.441 1.00 11.83 167 LEU R CA 1
ATOM 9684 C C . LEU D 2 181 ? 36.459 16.111 3.415 1.00 10.29 167 LEU R C 1
ATOM 9685 O O . LEU D 2 181 ? 36.883 16.579 2.341 1.00 11.52 167 LEU R O 1
ATOM 9694 N N . LYS D 2 182 ? 37.008 16.390 4.591 1.00 9.96 168 LYS R N 1
ATOM 9695 C CA . LYS D 2 182 ? 38.175 17.259 4.698 1.00 10.55 168 LYS R CA 1
ATOM 9696 C C . LYS D 2 182 ? 39.378 16.680 3.926 1.00 11.77 168 LYS R C 1
ATOM 9697 O O . LYS D 2 182 ? 40.005 17.381 3.158 1.00 12.99 168 LYS R O 1
ATOM 9703 N N . ALA D 2 183 ? 39.636 15.386 4.098 1.00 10.85 169 ALA R N 1
ATOM 9704 C CA . ALA D 2 183 ? 40.711 14.748 3.370 1.00 11.74 169 ALA R CA 1
ATOM 9705 C C . ALA D 2 183 ? 40.485 14.834 1.870 1.00 10.77 169 ALA R C 1
ATOM 9706 O O . ALA D 2 183 ? 41.416 15.083 1.107 1.00 13.98 169 ALA R O 1
ATOM 9708 N N . PHE D 2 184 ? 39.253 14.634 1.437 1.00 11.44 170 PHE R N 1
ATOM 9709 C CA . PHE D 2 184 ? 38.921 14.713 0.021 1.00 11.14 170 PHE R CA 1
ATOM 9710 C C . PHE D 2 184 ? 39.120 16.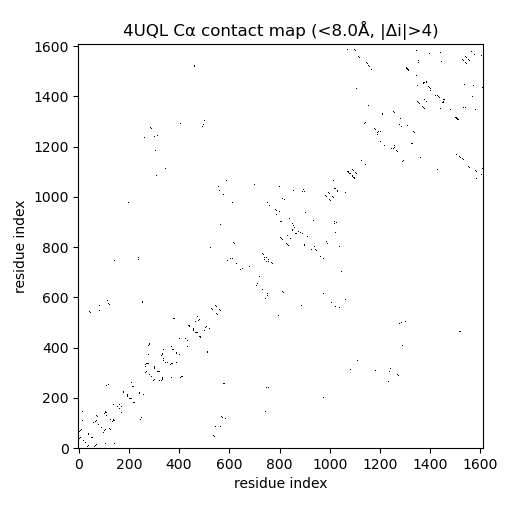127 -0.559 1.00 12.16 170 PHE R C 1
ATOM 9711 O O . PHE D 2 184 ? 39.788 16.346 -1.600 1.00 13.45 170 PHE R O 1
ATOM 9719 N N . VAL D 2 185 ? 38.536 17.116 0.098 1.00 11.62 171 VAL R N 1
ATOM 9720 C CA . VAL D 2 185 ? 38.686 18.509 -0.340 1.00 15.37 171 VAL R CA 1
ATOM 9721 C C . VAL D 2 185 ? 40.148 18.957 -0.326 1.00 16.75 171 VAL R C 1
ATOM 9722 O O . VAL D 2 185 ? 40.595 19.660 -1.210 1.00 22.18 171 VAL R O 1
ATOM 9726 N N . GLU D 2 186 ? 40.917 18.535 0.651 1.00 15.33 172 GLU R N 1
ATOM 9727 C CA . GLU D 2 186 ? 42.311 18.976 0.712 1.00 17.78 172 GLU R CA 1
ATOM 9728 C C . GLU D 2 186 ? 43.235 18.207 -0.230 1.00 15.92 172 GLU R C 1
ATOM 9729 O O . GLU D 2 186 ? 44.366 18.592 -0.434 1.00 17.13 172 GLU R O 1
ATOM 9735 N N . SER D 2 187 ? 42.707 17.146 -0.836 1.00 16.57 173 SER R N 1
ATOM 9736 C CA . SER D 2 187 ? 43.451 16.318 -1.782 1.00 15.34 173 SER R CA 1
ATOM 9737 C C . SER D 2 187 ? 43.771 17.062 -3.083 1.00 13.78 173 SER R C 1
ATOM 9738 O O . SER D 2 187 ? 44.613 16.605 -3.859 1.00 18.81 173 SER R O 1
ATOM 9741 N N . GLY D 2 188 ? 43.054 18.149 -3.351 1.00 16.14 174 GLY R N 1
ATOM 9742 C CA . GLY D 2 188 ? 43.212 18.877 -4.583 1.00 20.89 174 GLY R CA 1
ATOM 9743 C C . GLY D 2 188 ? 42.402 18.331 -5.743 1.00 16.96 174 GLY R C 1
ATOM 9744 O O . GLY D 2 188 ? 42.411 18.936 -6.809 1.00 25.91 174 GLY R O 1
ATOM 9745 N N . GLN D 2 189 ? 41.704 17.220 -5.564 1.00 8.32 175 GLN R N 1
ATOM 9746 C CA . GLN D 2 189 ? 40.893 16.639 -6.624 1.00 7.46 175 GLN R CA 1
ATOM 9747 C C . GLN D 2 189 ? 39.461 16.592 -6.147 1.00 8.18 175 GLN R C 1
ATOM 9748 O O . GLN D 2 189 ? 39.063 15.645 -5.460 1.00 9.02 175 GLN R O 1
ATOM 9754 N N . LEU D 2 190 ? 38.722 17.673 -6.443 1.00 8.04 176 LEU R N 1
ATOM 9755 C CA . LEU D 2 190 ? 37.355 17.782 -5.932 1.00 7.34 176 LEU R CA 1
ATOM 9756 C C . LEU D 2 190 ? 36.331 16.893 -6.633 1.00 7.55 176 LEU R C 1
ATOM 9757 O O . LEU D 2 190 ? 35.220 16.745 -6.154 1.00 8.42 176 LEU R O 1
ATOM 9762 N N . GLY D 2 191 ? 36.738 16.263 -7.746 1.00 7.92 177 GLY R N 1
ATOM 9763 C CA . GLY D 2 191 ? 35.902 15.301 -8.364 1.00 8.29 177 GLY R CA 1
ATOM 9764 C C . GLY D 2 191 ? 34.536 15.841 -8.695 1.00 7.97 177 GLY R C 1
ATOM 9765 O O . GLY D 2 191 ? 34.420 16.875 -9.367 1.00 8.85 177 GLY R O 1
ATOM 9766 N N . ILE D 2 192 ? 33.491 15.143 -8.217 1.00 7.83 178 ILE R N 1
ATOM 9767 C CA . ILE D 2 192 ? 32.101 15.545 -8.495 1.00 9.31 178 ILE R CA 1
ATOM 9768 C C . ILE D 2 192 ? 31.730 16.894 -7.894 1.00 8.12 178 ILE R C 1
ATOM 9769 O O . ILE D 2 192 ? 30.722 17.424 -8.205 1.00 9.31 178 ILE R O 1
ATOM 9774 N N . PHE D 2 193 ? 32.570 17.457 -7.027 1.00 7.63 179 PHE R N 1
ATOM 9775 C CA . PHE D 2 193 ? 32.300 18.796 -6.500 1.00 8.42 179 PHE R CA 1
ATOM 9776 C C . PHE D 2 193 ? 33.037 19.900 -7.250 1.00 8.17 179 PHE R C 1
ATOM 9777 O O . PHE D 2 193 ? 32.943 21.048 -6.849 1.00 9.50 179 PHE R O 1
ATOM 9785 N N . THR D 2 194 ? 33.769 19.568 -8.315 1.00 8.05 180 THR R N 1
ATOM 9786 C CA . THR D 2 194 ? 34.517 20.559 -9.074 1.00 7.71 180 THR R CA 1
ATOM 9787 C C . THR D 2 194 ? 33.549 21.628 -9.567 1.00 7.94 180 THR R C 1
ATOM 9788 O O . THR D 2 194 ? 32.511 21.315 -10.165 1.00 8.51 180 THR R O 1
ATOM 9792 N N . ASN D 2 195 ? 33.884 22.885 -9.316 1.00 7.64 181 ASN R N 1
ATOM 9793 C CA . ASN D 2 195 ? 33.066 24.017 -9.791 1.00 8.17 181 ASN R CA 1
ATOM 9794 C C . ASN D 2 195 ? 31.646 24.010 -9.238 1.00 7.67 181 ASN R C 1
ATOM 9795 O O . ASN D 2 195 ? 30.758 24.598 -9.826 1.00 8.04 181 ASN R O 1
ATOM 9800 N N . ALA D 2 196 ? 31.406 23.363 -8.107 1.00 7.51 182 ALA R N 1
ATOM 9801 C CA . ALA D 2 196 ? 30.078 23.370 -7.518 1.00 7.26 182 ALA R CA 1
ATOM 9802 C C . ALA D 2 196 ? 29.658 24.808 -7.258 1.00 7.52 182 ALA R C 1
ATOM 9803 O O . ALA D 2 196 ? 30.467 25.649 -6.915 1.00 8.55 182 ALA R O 1
ATOM 9805 N N . TYR D 2 197 ? 28.363 25.052 -7.413 1.00 6.23 183 TYR R N 1
ATOM 9806 C CA . TYR D 2 197 ? 27.854 26.423 -7.262 1.00 7.35 183 TYR R CA 1
ATOM 9807 C C . TYR D 2 197 ? 28.059 26.971 -5.847 1.00 7.01 183 TYR R C 1
ATOM 9808 O O . TYR D 2 197 ? 28.086 28.175 -5.666 1.00 10.15 183 TYR R O 1
ATOM 9817 N N . PHE D 2 198 ? 28.135 26.103 -4.847 1.00 7.97 184 PHE R N 1
ATOM 9818 C CA . PHE D 2 198 ? 28.328 26.555 -3.482 1.00 8.45 184 PHE R CA 1
ATOM 9819 C C . PHE D 2 198 ? 29.776 26.831 -3.130 1.00 9.90 184 PHE R C 1
ATOM 9820 O O . PHE D 2 198 ? 30.048 27.425 -2.082 1.00 12.80 184 PHE R O 1
ATOM 9828 N N . LEU D 2 199 ? 30.726 26.470 -3.988 1.00 8.90 185 LEU R N 1
ATOM 9829 C CA . LEU D 2 199 ? 32.123 26.741 -3.609 1.00 9.84 185 LEU R CA 1
ATOM 9830 C C . LEU D 2 199 ? 32.389 28.236 -3.467 1.00 10.76 185 LEU R C 1
ATOM 9831 O O . LEU D 2 199 ? 32.013 29.043 -4.314 1.00 12.19 185 LEU R O 1
ATOM 9836 N N . GLY D 2 200 ? 33.084 28.583 -2.409 1.00 13.34 186 GLY R N 1
ATOM 9837 C CA . GLY D 2 200 ? 33.373 29.992 -2.118 1.00 14.26 186 GLY R CA 1
ATOM 9838 C C . GLY D 2 200 ? 32.237 30.782 -1.511 1.00 14.97 186 GLY R C 1
ATOM 9839 O O . GLY D 2 200 ? 32.366 31.996 -1.259 1.00 19.87 186 GLY R O 1
ATOM 9840 N N . GLY D 2 201 ? 31.120 30.116 -1.266 1.00 14.94 187 GLY R N 1
ATOM 9841 C CA . GLY D 2 201 ? 29.958 30.819 -0.723 1.00 16.64 187 GLY R CA 1
ATOM 9842 C C . GLY D 2 201 ? 29.007 31.287 -1.803 1.00 14.54 187 GLY R C 1
ATOM 9843 O O . GLY D 2 201 ? 29.423 31.750 -2.870 1.00 15.40 187 GLY R O 1
ATOM 9844 N N . HIS D 2 202 ? 27.719 31.184 -1.493 1.00 11.37 188 HIS R N 1
ATOM 9845 C CA . HIS D 2 202 ? 26.670 31.555 -2.422 1.00 9.10 188 HIS R CA 1
ATOM 9846 C C . HIS D 2 202 ? 25.480 31.985 -1.623 1.00 7.89 188 HIS R C 1
ATOM 9847 O O . HIS D 2 202 ? 24.999 31.235 -0.790 1.00 9.29 188 HIS R O 1
ATOM 9854 N N . LYS D 2 203 ? 24.986 33.198 -1.888 1.00 9.67 189 LYS R N 1
ATOM 9855 C CA . LYS D 2 203 ? 23.904 33.762 -1.104 1.00 11.83 189 LYS R CA 1
ATOM 9856 C C . LYS D 2 203 ? 22.627 32.957 -1.110 1.00 8.94 189 LYS R C 1
ATOM 9857 O O . LYS D 2 203 ? 21.790 33.091 -0.214 1.00 10.01 189 LYS R O 1
ATOM 9863 N N . ALA D 2 204 ? 22.416 32.147 -2.147 1.00 8.01 190 ALA R N 1
ATOM 9864 C CA . ALA D 2 204 ? 21.182 31.375 -2.230 1.00 8.43 190 ALA R CA 1
ATOM 9865 C C . ALA D 2 204 ? 21.186 30.125 -1.381 1.00 7.43 190 ALA R C 1
ATOM 9866 O O . ALA D 2 204 ? 20.168 29.458 -1.278 1.00 7.49 190 ALA R O 1
ATOM 9868 N N . TYR D 2 205 ? 22.332 29.820 -0.772 1.00 6.16 191 TYR R N 1
ATOM 9869 C CA . TYR D 2 205 ? 22.484 28.681 0.110 1.00 7.03 191 TYR R CA 1
ATOM 9870 C C . TYR D 2 205 ? 22.362 29.170 1.560 1.00 6.79 191 TYR R C 1
ATOM 9871 O O . TYR D 2 205 ? 23.224 29.935 2.029 1.00 11.26 191 TYR R O 1
ATOM 9880 N N . TYR D 2 206 ? 21.297 28.735 2.229 1.00 7.70 192 TYR R N 1
ATOM 9881 C CA . TYR D 2 206 ? 20.868 29.306 3.494 1.00 8.28 192 TYR R CA 1
ATOM 9882 C C . TYR D 2 206 ? 21.240 28.470 4.722 1.00 8.41 192 TYR R C 1
ATOM 9883 O O . TYR D 2 206 ? 21.093 28.965 5.846 1.00 9.89 192 TYR R O 1
ATOM 9892 N N . LEU D 2 207 ? 21.615 27.207 4.552 1.00 7.53 193 LEU R N 1
ATOM 9893 C CA . LEU D 2 207 ? 21.623 26.336 5.713 1.00 7.80 193 LEU R CA 1
ATOM 9894 C C . LEU D 2 207 ? 22.760 26.655 6.668 1.00 7.88 193 LEU R C 1
ATOM 9895 O O . LEU D 2 207 ? 23.879 26.957 6.266 1.00 9.38 193 LEU R O 1
ATOM 9900 N N . PRO D 2 208 ? 22.519 26.457 7.968 1.00 9.59 194 PRO R N 1
ATOM 9901 C CA . PRO D 2 208 ? 23.639 26.440 8.897 1.00 9.51 194 PRO R CA 1
ATOM 9902 C C . PRO D 2 208 ? 24.603 25.298 8.545 1.00 9.32 194 PRO R C 1
ATOM 9903 O O . PRO D 2 208 ? 24.156 24.222 8.121 1.00 9.84 194 PRO R O 1
ATOM 9907 N N . PRO D 2 209 ? 25.898 25.483 8.769 1.00 9.84 195 PRO R N 1
ATOM 9908 C CA . PRO D 2 209 ? 26.867 24.388 8.612 1.00 9.96 195 PRO R CA 1
ATOM 9909 C C . PRO D 2 209 ? 26.479 23.052 9.254 1.00 8.99 195 PRO R C 1
ATOM 9910 O O . PRO D 2 209 ? 26.747 21.996 8.654 1.00 9.91 195 PRO R O 1
ATOM 9914 N N . GLU D 2 210 ? 25.826 23.102 10.420 1.00 9.67 196 GLU R N 1
ATOM 9915 C CA . GLU D 2 210 ? 25.450 21.858 11.118 1.00 8.76 196 GLU R CA 1
ATOM 9916 C C . GLU D 2 210 ? 24.423 21.086 10.314 1.00 9.23 196 GLU R C 1
ATOM 9917 O O . GLU D 2 210 ? 24.466 19.848 10.293 1.00 10.60 196 GLU R O 1
ATOM 9923 N N . VAL D 2 211 ? 23.504 21.789 9.670 1.00 8.49 197 VAL R N 1
ATOM 9924 C CA . VAL D 2 211 ? 22.520 21.118 8.802 1.00 8.22 197 VAL R CA 1
ATOM 9925 C C . VAL D 2 211 ? 23.203 20.567 7.567 1.00 8.74 197 VAL R C 1
ATOM 9926 O O . VAL D 2 211 ? 22.885 19.463 7.132 1.00 8.77 197 VAL R O 1
ATOM 9930 N N . ASP D 2 212 ? 24.156 21.318 7.008 1.00 7.71 198 ASP R N 1
ATOM 9931 C CA . ASP D 2 212 ? 24.926 20.794 5.868 1.00 7.88 198 ASP R CA 1
ATOM 9932 C C . ASP D 2 212 ? 25.623 19.487 6.260 1.00 8.61 198 ASP R C 1
ATOM 9933 O O . ASP D 2 212 ? 25.687 18.574 5.455 1.00 9.15 198 ASP R O 1
ATOM 9938 N N . LEU D 2 213 ? 26.171 19.416 7.474 1.00 8.59 199 LEU R N 1
ATOM 9939 C CA . LEU D 2 213 ? 26.912 18.234 7.874 1.00 8.38 199 LEU R CA 1
ATOM 9940 C C . LEU D 2 213 ? 25.960 17.043 8.046 1.00 7.22 199 LEU R C 1
ATOM 9941 O O . LEU D 2 213 ? 26.242 15.932 7.568 1.00 7.49 199 LEU R O 1
ATOM 9946 N N . ILE D 2 214 ? 24.822 17.264 8.697 1.00 7.73 200 ILE R N 1
ATOM 9947 C CA . ILE D 2 214 ? 23.842 16.169 8.863 1.00 8.25 200 ILE R CA 1
ATOM 9948 C C . ILE D 2 214 ? 23.413 15.631 7.482 1.00 7.72 200 ILE R C 1
ATOM 9949 O O . ILE D 2 214 ? 23.369 14.413 7.250 1.00 7.54 200 ILE R O 1
ATOM 9954 N N . ALA D 2 215 ? 23.099 16.560 6.567 1.00 7.04 201 ALA R N 1
ATOM 9955 C CA . ALA D 2 215 ? 22.636 16.149 5.244 1.00 7.15 201 ALA R CA 1
ATOM 9956 C C . ALA D 2 215 ? 23.707 15.393 4.480 1.00 7.19 201 ALA R C 1
ATOM 9957 O O . ALA D 2 215 ? 23.419 14.442 3.738 1.00 7.08 201 ALA R O 1
ATOM 9959 N N . THR D 2 216 ? 24.949 15.841 4.626 1.00 6.98 202 THR R N 1
ATOM 9960 C CA . THR D 2 216 ? 26.066 15.232 3.908 1.00 6.89 202 THR R CA 1
ATOM 9961 C C . THR D 2 216 ? 26.324 13.830 4.437 1.00 6.51 202 THR R C 1
ATOM 9962 O O . THR D 2 216 ? 26.596 12.897 3.677 1.00 7.23 202 THR R O 1
ATOM 9966 N N . ALA D 2 217 ? 26.268 13.684 5.769 1.00 6.40 203 ALA R N 1
ATOM 9967 C CA . ALA D 2 217 ? 26.367 12.371 6.344 1.00 6.37 203 ALA R CA 1
ATOM 9968 C C . ALA D 2 217 ? 25.302 11.412 5.782 1.00 5.86 203 ALA R C 1
ATOM 9969 O O . ALA D 2 217 ? 25.590 10.259 5.432 1.00 6.33 203 ALA R O 1
ATOM 9971 N N . HIS D 2 218 ? 24.080 11.906 5.667 1.00 5.96 204 HIS R N 1
ATOM 9972 C CA . HIS D 2 218 ? 22.999 11.105 5.135 1.00 5.68 204 HIS R CA 1
ATOM 9973 C C . HIS D 2 218 ? 23.098 10.820 3.662 1.00 5.16 204 HIS R C 1
ATOM 9974 O O . HIS D 2 218 ? 22.698 9.749 3.197 1.00 5.89 204 HIS R O 1
ATOM 9981 N N . TYR D 2 219 ? 23.648 11.783 2.916 1.00 5.47 205 TYR R N 1
ATOM 9982 C CA . TYR D 2 219 ? 23.992 11.569 1.500 1.00 5.44 205 TYR R CA 1
ATOM 9983 C C . TYR D 2 219 ? 24.872 10.331 1.319 1.00 5.66 205 TYR R C 1
ATOM 9984 O O . TYR D 2 219 ? 24.578 9.472 0.478 1.00 6.07 205 TYR R O 1
ATOM 9993 N N . LEU D 2 220 ? 25.897 10.220 2.162 1.00 5.42 206 LEU R N 1
ATOM 9994 C CA . LEU D 2 220 ? 26.772 9.072 2.107 1.00 6.27 206 LEU R CA 1
ATOM 9995 C C . LEU D 2 220 ? 26.086 7.797 2.580 1.00 6.29 206 LEU R C 1
ATOM 9996 O O . LEU D 2 220 ? 26.167 6.752 1.908 1.00 7.40 206 LEU R O 1
ATOM 10001 N N . GLU D 2 221 ? 25.331 7.866 3.668 1.00 5.48 207 GLU R N 1
ATOM 10002 C CA . GLU D 2 221 ? 24.559 6.691 4.100 1.00 6.35 207 GLU R CA 1
ATOM 10003 C C . GLU D 2 221 ? 23.581 6.236 3.014 1.00 6.23 207 GLU R C 1
ATOM 10004 O O . GLU D 2 221 ? 23.364 5.037 2.835 1.00 6.58 207 GLU R O 1
ATOM 10010 N N . ALA D 2 222 ? 22.940 7.181 2.348 1.00 5.77 208 ALA R N 1
ATOM 10011 C CA . ALA D 2 222 ? 21.971 6.846 1.315 1.00 5.06 208 ALA R CA 1
ATOM 10012 C C . ALA D 2 222 ? 22.607 6.099 0.165 1.00 5.86 208 ALA R C 1
ATOM 10013 O O . ALA D 2 222 ? 21.942 5.298 -0.493 1.00 6.54 208 ALA R O 1
ATOM 10015 N N . LEU D 2 223 ? 23.898 6.333 -0.104 1.00 6.66 209 LEU R N 1
ATOM 10016 C CA . LEU D 2 223 ? 24.564 5.579 -1.182 1.00 6.81 209 LEU R CA 1
ATOM 10017 C C . LEU D 2 223 ? 24.579 4.094 -0.803 1.00 6.76 209 LEU R C 1
ATOM 10018 O O . LEU D 2 223 ? 24.475 3.230 -1.653 1.00 8.71 209 LEU R O 1
ATOM 10023 N N . HIS D 2 224 ? 24.728 3.781 0.489 1.00 6.50 210 HIS R N 1
ATOM 10024 C CA . HIS D 2 224 ? 24.675 2.396 0.922 1.00 7.86 210 HIS R CA 1
ATOM 10025 C C . HIS D 2 224 ? 23.239 1.885 1.009 1.00 7.85 210 HIS R C 1
ATOM 10026 O O . HIS D 2 224 ? 22.956 0.779 0.596 1.00 8.57 210 HIS R O 1
ATOM 10033 N N . MET D 2 225 ? 22.310 2.717 1.484 1.00 6.89 211 MET R N 1
ATOM 10034 C CA . MET D 2 225 ? 20.931 2.271 1.646 1.00 6.99 211 MET R CA 1
ATOM 10035 C C . MET D 2 225 ? 20.259 1.995 0.328 1.00 5.60 211 MET R C 1
ATOM 10036 O O . MET D 2 225 ? 19.434 1.083 0.221 1.00 6.17 211 MET R O 1
ATOM 10041 N N . GLN D 2 226 ? 20.631 2.739 -0.725 1.00 4.81 212 GLN R N 1
ATOM 10042 C CA . GLN D 2 226 ? 20.009 2.485 -2.020 1.00 4.85 212 GLN R CA 1
ATOM 10043 C C . GLN D 2 226 ? 20.396 1.095 -2.589 1.00 4.83 212 GLN R C 1
ATOM 10044 O O . GLN D 2 226 ? 19.594 0.489 -3.304 1.00 5.50 212 GLN R O 1
ATOM 10050 N N . VAL D 2 227 ? 21.562 0.571 -2.225 1.00 4.66 213 VAL R N 1
ATOM 10051 C CA . VAL D 2 227 ? 21.920 -0.801 -2.566 1.00 4.93 213 VAL R CA 1
ATOM 10052 C C . VAL D 2 227 ? 20.900 -1.769 -1.960 1.00 5.27 213 VAL R C 1
ATOM 10053 O O . VAL D 2 227 ? 20.427 -2.692 -2.648 1.00 5.48 213 VAL R O 1
ATOM 10057 N N . LYS D 2 228 ? 20.519 -1.556 -0.710 1.00 5.73 214 LYS R N 1
ATOM 10058 C CA . LYS D 2 228 ? 19.532 -2.432 -0.072 1.00 5.36 214 LYS R CA 1
ATOM 10059 C C . LYS D 2 228 ? 18.145 -2.280 -0.701 1.00 5.21 214 LYS R C 1
ATOM 10060 O O . LYS D 2 228 ? 17.434 -3.250 -0.859 1.00 5.22 214 LYS R O 1
ATOM 10066 N N . ALA D 2 229 ? 17.761 -1.049 -1.063 1.00 4.38 215 ALA R N 1
ATOM 10067 C CA . ALA D 2 229 ? 16.477 -0.834 -1.716 1.00 4.64 215 ALA R CA 1
ATOM 10068 C C . ALA D 2 229 ? 16.452 -1.597 -3.048 1.00 4.02 215 ALA R C 1
ATOM 10069 O O . ALA D 2 229 ? 15.390 -2.181 -3.409 1.00 4.36 215 ALA R O 1
ATOM 10071 N N . ALA D 2 230 ? 17.554 -1.566 -3.801 1.00 4.31 216 ALA R N 1
ATOM 10072 C CA . ALA D 2 230 ? 17.613 -2.279 -5.078 1.00 4.37 216 ALA R CA 1
ATOM 10073 C C . ALA D 2 230 ? 17.640 -3.776 -4.868 1.00 3.86 216 ALA R C 1
ATOM 10074 O O . ALA D 2 230 ? 17.031 -4.527 -5.657 1.00 4.93 216 ALA R O 1
ATOM 10076 N N . SER D 2 231 ? 18.285 -4.249 -3.811 1.00 4.61 217 SER R N 1
ATOM 10077 C CA . SER D 2 231 ? 18.261 -5.709 -3.512 1.00 4.74 217 SER R CA 1
ATOM 10078 C C . SER D 2 231 ? 16.853 -6.185 -3.184 1.00 4.02 217 SER R C 1
ATOM 10079 O O . SER D 2 231 ? 16.426 -7.225 -3.645 1.00 4.93 217 SER R O 1
ATOM 10082 N N . ALA D 2 232 ? 16.123 -5.418 -2.352 1.00 4.64 218 ALA R N 1
ATOM 10083 C CA . ALA D 2 232 ? 14.711 -5.736 -2.132 1.00 4.68 218 ALA R CA 1
ATOM 10084 C C . ALA D 2 232 ? 13.940 -5.874 -3.446 1.00 4.86 218 ALA R C 1
ATOM 10085 O O . ALA D 2 232 ? 13.289 -6.887 -3.742 1.00 5.05 218 ALA R O 1
ATOM 10087 N N . MET D 2 233 ? 14.081 -4.856 -4.303 1.00 4.67 219 MET R N 1
ATOM 10088 C CA . MET D 2 233 ? 13.373 -4.858 -5.557 1.00 4.27 219 MET R CA 1
ATOM 10089 C C . MET D 2 233 ? 13.724 -6.118 -6.384 1.00 4.33 219 MET R C 1
ATOM 10090 O O . MET D 2 233 ? 12.840 -6.718 -7.011 1.00 5.05 219 MET R O 1
ATOM 10095 N N . ALA D 2 234 ? 15.005 -6.490 -6.392 1.00 4.21 220 ALA R N 1
ATOM 10096 C CA . ALA D 2 234 ? 15.497 -7.617 -7.180 1.00 4.47 220 ALA R CA 1
ATOM 10097 C C . ALA D 2 234 ? 15.027 -8.967 -6.658 1.00 4.38 220 ALA R C 1
ATOM 10098 O O . ALA D 2 234 ? 15.004 -9.949 -7.443 1.00 5.01 220 ALA R O 1
ATOM 10100 N N . ILE D 2 235 ? 14.652 -9.087 -5.406 1.00 4.16 221 ILE R N 1
ATOM 10101 C CA . ILE D 2 235 ? 14.107 -10.361 -4.929 1.00 4.84 221 ILE R CA 1
ATOM 10102 C C . ILE D 2 235 ? 12.902 -10.729 -5.780 1.00 4.71 221 ILE R C 1
ATOM 10103 O O . ILE D 2 235 ? 12.714 -11.903 -6.161 1.00 5.37 221 ILE R O 1
ATOM 10108 N N . LEU D 2 236 ? 12.046 -9.744 -6.040 1.00 4.43 222 LEU R N 1
ATOM 10109 C CA . LEU D 2 236 ? 10.876 -9.948 -6.889 1.00 4.57 222 LEU R CA 1
ATOM 10110 C C . LEU D 2 236 ? 11.146 -9.710 -8.360 1.00 4.48 222 LEU R C 1
ATOM 10111 O O . LEU D 2 236 ? 10.521 -10.367 -9.230 1.00 5.15 222 LEU R O 1
ATOM 10116 N N . GLY D 2 237 ? 12.033 -8.756 -8.675 1.00 4.65 223 GLY R N 1
ATOM 10117 C CA . GLY D 2 237 ? 12.244 -8.385 -10.069 1.00 4.47 223 GLY R CA 1
ATOM 10118 C C . GLY D 2 237 ? 13.274 -9.147 -10.856 1.00 4.65 223 GLY R C 1
ATOM 10119 O O . GLY D 2 237 ? 13.403 -8.909 -12.054 1.00 5.72 223 GLY R O 1
ATOM 10120 N N . GLY D 2 238 ? 14.093 -9.969 -10.194 1.00 5.17 224 GLY R N 1
ATOM 10121 C CA . GLY D 2 238 ? 15.149 -10.722 -10.874 1.00 5.16 224 GLY R CA 1
ATOM 10122 C C . GLY D 2 238 ? 16.531 -10.059 -10.830 1.00 4.79 224 GLY R C 1
ATOM 10123 O O . GLY D 2 238 ? 17.556 -10.684 -10.587 1.00 5.60 224 GLY R O 1
ATOM 10124 N N . LYS D 2 239 ? 16.553 -8.728 -11.003 1.00 4.23 225 LYS R N 1
ATOM 10125 C CA . LYS D 2 239 ? 17.756 -7.905 -11.002 1.00 4.41 225 LYS R CA 1
ATOM 10126 C C . LYS D 2 239 ? 17.349 -6.441 -11.045 1.00 4.36 225 LYS R C 1
ATOM 10127 O O . LYS D 2 239 ? 16.252 -6.096 -11.450 1.00 5.35 225 LYS R O 1
ATOM 10133 N N . ASN D 2 240 ? 18.268 -5.584 -10.643 1.00 3.85 226 ASN R N 1
ATOM 10134 C CA . ASN D 2 240 ? 18.077 -4.149 -10.753 1.00 3.81 226 ASN R CA 1
ATOM 10135 C C . ASN D 2 240 ? 19.465 -3.576 -11.032 1.00 3.47 226 ASN R C 1
ATOM 10136 O O . ASN D 2 240 ? 20.409 -3.858 -10.285 1.00 4.26 226 ASN R O 1
ATOM 10141 N N . PRO D 2 241 ? 19.624 -2.789 -12.104 1.00 3.42 227 PRO R N 1
ATOM 10142 C CA . PRO D 2 241 ? 18.569 -2.314 -13.003 1.00 3.46 227 PRO R CA 1
ATOM 10143 C C . PRO D 2 241 ? 18.100 -3.340 -14.016 1.00 3.37 227 PRO R C 1
ATOM 10144 O O . PRO D 2 241 ? 18.773 -4.348 -14.319 1.00 4.63 227 PRO R O 1
ATOM 10148 N N . HIS D 2 242 ? 16.938 -3.017 -14.514 1.00 3.45 228 HIS R N 1
ATOM 10149 C CA . HIS D 2 242 ? 16.254 -3.666 -15.640 1.00 3.54 228 HIS R CA 1
ATOM 10150 C C . HIS D 2 242 ? 15.738 -5.037 -15.249 1.00 3.32 228 HIS R C 1
ATOM 10151 O O . HIS D 2 242 ? 16.375 -6.081 -15.409 1.00 4.13 228 HIS R O 1
ATOM 10158 N N . THR D 2 243 ? 14.543 -5.003 -14.658 1.00 3.71 229 THR R N 1
ATOM 10159 C CA . THR D 2 243 ? 13.980 -6.221 -14.128 1.00 4.11 229 THR R CA 1
ATOM 10160 C C . THR D 2 243 ? 13.604 -7.182 -15.222 1.00 4.30 229 THR R C 1
ATOM 10161 O O . THR D 2 243 ? 13.557 -6.818 -16.398 1.00 3.50 229 THR R O 1
ATOM 10165 N N . GLN D 2 244 ? 13.348 -8.429 -14.846 1.00 3.60 230 GLN R N 1
ATOM 10166 C CA . GLN D 2 244 ? 13.125 -9.473 -15.850 1.00 4.34 230 GLN R CA 1
ATOM 10167 C C . GLN D 2 244 ? 12.258 -10.561 -15.192 1.00 5.09 230 GLN R C 1
ATOM 10168 O O . GLN D 2 244 ? 12.690 -11.699 -14.993 1.00 6.26 230 GLN R O 1
ATOM 10174 N N . PHE D 2 245 ? 11.013 -10.151 -14.874 1.00 4.18 231 PHE R N 1
ATOM 10175 C CA . PHE D 2 245 ? 10.044 -11.061 -14.190 1.00 4.77 231 PHE R CA 1
ATOM 10176 C C . PHE D 2 245 ? 8.621 -10.929 -14.716 1.00 4.48 231 PHE R C 1
ATOM 10177 O O . PHE D 2 245 ? 7.741 -11.593 -14.219 1.00 5.98 231 PHE R O 1
ATOM 10185 N N . THR D 2 246 ? 8.393 -10.033 -15.667 1.00 4.09 232 THR R N 1
ATOM 10186 C CA . THR D 2 246 ? 7.068 -9.809 -16.241 1.00 4.41 232 THR R CA 1
ATOM 10187 C C . THR D 2 246 ? 6.956 -10.533 -17.565 1.00 3.96 232 THR R C 1
ATOM 10188 O O . THR D 2 246 ? 7.923 -10.617 -18.337 1.00 4.23 232 THR R O 1
ATOM 10192 N N . VAL D 2 247 ? 5.756 -11.032 -17.847 1.00 4.77 233 VAL R N 1
ATOM 10193 C CA . VAL D 2 247 ? 5.443 -11.711 -19.104 1.00 5.18 233 VAL R CA 1
ATOM 10194 C C . VAL D 2 247 ? 4.017 -11.291 -19.475 1.00 5.62 233 VAL R C 1
ATOM 10195 O O . VAL D 2 247 ? 3.238 -10.813 -18.620 1.00 5.36 233 VAL R O 1
ATOM 10199 N N . VAL D 2 248 ? 3.621 -11.506 -20.720 1.00 6.61 234 VAL R N 1
ATOM 10200 C CA . VAL D 2 248 ? 2.222 -11.301 -21.084 1.00 6.91 234 VAL R CA 1
ATOM 10201 C C . VAL D 2 248 ? 1.405 -12.267 -20.220 1.00 6.23 234 VAL R C 1
ATOM 10202 O O . VAL D 2 248 ? 1.702 -13.473 -20.119 1.00 8.05 234 VAL R O 1
ATOM 10206 N N . GLY D 2 249 ? 0.377 -11.722 -19.590 1.00 6.33 235 GLY R N 1
ATOM 10207 C CA . GLY D 2 249 ? -0.455 -12.501 -18.717 1.00 6.05 235 GLY R CA 1
ATOM 10208 C C . GLY D 2 249 ? -0.074 -12.521 -17.272 1.00 5.27 235 GLY R C 1
ATOM 10209 O O . GLY D 2 249 ? -0.855 -13.083 -16.475 1.00 5.49 235 GLY R O 1
ATOM 10210 N N . GLY D 2 250 ? 1.069 -11.953 -16.873 1.00 4.87 236 GLY R N 1
ATOM 10211 C CA . GLY D 2 250 ? 1.403 -11.888 -15.454 1.00 5.17 236 GLY R CA 1
ATOM 10212 C C . GLY D 2 250 ? 2.875 -11.767 -15.170 1.00 4.43 236 GLY R C 1
ATOM 10213 O O . GLY D 2 250 ? 3.533 -10.854 -15.652 1.00 5.60 236 GLY R O 1
ATOM 10214 N N . CYS D 2 251 ? 3.370 -12.724 -14.410 1.00 5.00 237 CYS R N 1
ATOM 10215 C CA . CYS D 2 251 ? 4.743 -12.745 -14.010 1.00 4.63 237 CYS R CA 1
ATOM 10216 C C . CYS D 2 251 ? 5.314 -14.148 -14.075 1.00 4.30 237 CYS R C 1
ATOM 10217 O O . CYS D 2 251 ? 4.560 -15.122 -14.155 1.00 5.56 237 CYS R O 1
ATOM 10220 N N . SER D 2 252 ? 6.655 -14.215 -14.027 1.00 4.66 238 SER R N 1
ATOM 10221 C CA . SER D 2 252 ? 7.360 -15.516 -14.141 1.00 4.54 238 SER R CA 1
ATOM 10222 C C . SER D 2 252 ? 7.951 -16.020 -12.844 1.00 5.28 238 SER R C 1
ATOM 10223 O O . SER D 2 252 ? 8.324 -17.167 -12.747 1.00 4.72 238 SER R O 1
ATOM 10226 N N . ASN D 2 253 ? 7.999 -15.146 -11.832 1.00 4.45 239 ASN R N 1
ATOM 10227 C CA . ASN D 2 253 ? 8.793 -15.384 -10.652 1.00 4.72 239 ASN R CA 1
ATOM 10228 C C . ASN D 2 253 ? 8.044 -16.102 -9.533 1.00 5.51 239 ASN R C 1
ATOM 10229 O O . ASN D 2 253 ? 7.652 -15.516 -8.520 1.00 5.15 239 ASN R O 1
ATOM 10234 N N . TYR D 2 254 ? 7.905 -17.395 -9.715 1.00 5.41 240 TYR R N 1
ATOM 10235 C CA . TYR D 2 254 ? 7.217 -18.224 -8.715 1.00 5.30 240 TYR R CA 1
ATOM 10236 C C . TYR D 2 254 ? 7.913 -18.170 -7.376 1.00 5.06 240 TYR R C 1
ATOM 10237 O O . TYR D 2 254 ? 7.270 -18.252 -6.335 1.00 6.16 240 TYR R O 1
ATOM 10246 N N . GLN D 2 255 ? 9.239 -18.070 -7.367 1.00 4.83 241 GLN R N 1
ATOM 10247 C CA . GLN D 2 255 ? 9.980 -18.050 -6.126 1.00 5.30 241 GLN R CA 1
ATOM 10248 C C . GLN D 2 255 ? 9.603 -16.842 -5.287 1.00 5.78 241 GLN R C 1
ATOM 10249 O O . GLN D 2 255 ? 9.638 -16.876 -4.044 1.00 6.96 241 GLN R O 1
ATOM 10255 N N . GLY D 2 256 ? 9.231 -15.748 -5.968 1.00 6.01 242 GLY R N 1
ATOM 10256 C CA . GLY D 2 256 ? 8.876 -14.497 -5.264 1.00 6.26 242 GLY R CA 1
ATOM 10257 C C . GLY D 2 256 ? 7.588 -14.590 -4.479 1.00 6.83 242 GLY R C 1
ATOM 10258 O O . GLY D 2 256 ? 7.300 -13.664 -3.729 1.00 7.16 242 GLY R O 1
ATOM 10259 N N . LEU D 2 257 ? 6.807 -15.667 -4.660 1.00 6.54 243 LEU R N 1
ATOM 10260 C CA . LEU D 2 257 ? 5.588 -15.886 -3.868 1.00 7.11 243 LEU R CA 1
ATOM 10261 C C . LEU D 2 257 ? 5.833 -16.612 -2.576 1.00 7.77 243 LEU R C 1
ATOM 10262 O O . LEU D 2 257 ? 4.916 -16.805 -1.803 1.00 8.62 243 LEU R O 1
ATOM 10267 N N . THR D 2 258 ? 7.059 -17.025 -2.347 1.00 6.64 244 THR R N 1
ATOM 10268 C CA . THR D 2 258 ? 7.363 -17.962 -1.289 1.00 7.06 244 THR R CA 1
ATOM 10269 C C . THR D 2 258 ? 7.957 -17.310 -0.038 1.00 7.76 244 THR R C 1
ATOM 10270 O O . THR D 2 258 ? 8.374 -16.138 -0.050 1.00 8.92 244 THR R O 1
ATOM 10274 N N . LYS D 2 259 ? 7.976 -18.086 1.057 1.00 8.72 245 LYS R N 1
ATOM 10275 C CA . LYS D 2 259 ? 8.219 -17.539 2.385 1.00 9.71 245 LYS R CA 1
ATOM 10276 C C . LYS D 2 259 ? 9.542 -16.858 2.599 1.00 9.91 245 LYS R C 1
ATOM 10277 O O . LYS D 2 259 ? 9.579 -15.715 3.047 1.00 10.50 245 LYS R O 1
ATOM 10283 N N . ASP D 2 260 ? 10.631 -17.532 2.296 1.00 9.40 246 ASP R N 1
ATOM 10284 C CA . ASP D 2 260 ? 11.966 -17.024 2.676 1.00 9.57 246 ASP R CA 1
ATOM 10285 C C . ASP D 2 260 ? 12.304 -15.787 1.839 1.00 8.97 246 ASP R C 1
ATOM 10286 O O . ASP D 2 260 ? 12.701 -14.766 2.399 1.00 8.64 246 ASP R O 1
ATOM 10291 N N . PRO D 2 261 ? 12.028 -15.825 0.517 1.00 7.86 247 PRO R N 1
ATOM 10292 C CA . PRO D 2 261 ? 12.258 -14.600 -0.243 1.00 7.33 247 PRO R CA 1
ATOM 10293 C C . PRO D 2 261 ? 11.438 -13.430 0.263 1.00 5.98 247 PRO R C 1
ATOM 10294 O O . PRO D 2 261 ? 11.966 -12.313 0.360 1.00 6.39 247 PRO R O 1
ATOM 10298 N N . LEU D 2 262 ? 10.166 -13.642 0.584 1.00 6.30 248 LEU R N 1
ATOM 10299 C CA . LEU D 2 262 ? 9.370 -12.542 1.080 1.00 6.61 248 LEU R CA 1
ATOM 10300 C C . LEU D 2 262 ? 9.770 -12.063 2.459 1.00 6.66 248 LEU R C 1
ATOM 10301 O O . LEU D 2 262 ? 9.606 -10.903 2.777 1.00 6.82 248 LEU R O 1
ATOM 10306 N N . ALA D 2 263 ? 10.214 -12.967 3.298 1.00 7.20 249 ALA R N 1
ATOM 10307 C CA . ALA D 2 263 ? 10.835 -12.558 4.570 1.00 7.48 249 ALA R CA 1
ATOM 10308 C C . ALA D 2 263 ? 12.059 -11.636 4.380 1.00 6.99 249 ALA R C 1
ATOM 10309 O O . ALA D 2 263 ? 12.190 -10.631 5.093 1.00 7.65 249 ALA R O 1
ATOM 10311 N N . ASN D 2 264 ? 12.927 -11.970 3.446 1.00 7.39 250 ASN R N 1
ATOM 10312 C CA . ASN D 2 264 ? 14.080 -11.136 3.116 1.00 7.31 250 ASN R CA 1
ATOM 10313 C C . ASN D 2 264 ? 13.662 -9.813 2.496 1.00 6.08 250 ASN R C 1
ATOM 10314 O O . ASN D 2 264 ? 14.199 -8.771 2.882 1.00 6.75 250 ASN R O 1
ATOM 10319 N N . TYR D 2 265 ? 12.651 -9.847 1.628 1.00 5.83 251 TYR R N 1
ATOM 10320 C CA . TYR D 2 265 ? 12.087 -8.635 1.048 1.00 5.72 251 TYR R CA 1
ATOM 10321 C C . TYR D 2 265 ? 11.536 -7.711 2.128 1.00 5.66 251 TYR R C 1
ATOM 10322 O O . TYR D 2 265 ? 11.823 -6.515 2.099 1.00 6.36 251 TYR R O 1
ATOM 10331 N N . LEU D 2 266 ? 10.777 -8.275 3.097 1.00 6.65 252 LEU R N 1
ATOM 10332 C CA . LEU D 2 266 ? 10.279 -7.467 4.207 1.00 6.99 252 LEU R CA 1
ATOM 10333 C C . LEU D 2 266 ? 11.427 -6.887 5.016 1.00 5.99 252 LEU R C 1
ATOM 10334 O O . LEU D 2 266 ? 11.362 -5.714 5.395 1.00 6.57 252 LEU R O 1
ATOM 10339 N N . ALA D 2 267 ? 12.410 -7.695 5.368 1.00 6.30 253 ALA R N 1
ATOM 10340 C CA . ALA D 2 267 ? 13.505 -7.232 6.212 1.00 7.74 253 ALA R CA 1
ATOM 10341 C C . ALA D 2 267 ? 14.257 -6.089 5.547 1.00 6.67 253 ALA R C 1
ATOM 10342 O O . ALA D 2 267 ? 14.536 -5.055 6.181 1.00 7.51 253 ALA R O 1
ATOM 10344 N N . LEU D 2 268 ? 14.584 -6.245 4.275 1.00 6.30 254 LEU R N 1
ATOM 10345 C CA . LEU D 2 268 ? 15.297 -5.179 3.570 1.00 5.99 254 LEU R CA 1
ATOM 10346 C C . LEU D 2 268 ? 14.434 -3.939 3.468 1.00 5.20 254 LEU R C 1
ATOM 10347 O O . LEU D 2 268 ? 14.899 -2.805 3.660 1.00 6.64 254 LEU R O 1
ATOM 10352 N N . SER D 2 269 ? 13.148 -4.120 3.129 1.00 5.76 255 SER R N 1
ATOM 10353 C CA . SER D 2 269 ? 12.240 -2.995 3.011 1.00 5.83 255 SER R CA 1
ATOM 10354 C C . SER D 2 269 ? 12.084 -2.263 4.325 1.00 6.05 255 SER R C 1
ATOM 10355 O O . SER D 2 269 ? 12.025 -1.047 4.332 1.00 6.86 255 SER R O 1
ATOM 10358 N N . LYS D 2 270 ? 12.077 -2.996 5.442 1.00 7.07 256 LYS R N 1
ATOM 10359 C CA . LYS D 2 270 ? 12.006 -2.328 6.742 1.00 7.69 256 LYS R CA 1
ATOM 10360 C C . LYS D 2 270 ? 13.261 -1.496 7.023 1.00 6.55 256 LYS R C 1
ATOM 10361 O O . LYS D 2 270 ? 13.134 -0.426 7.589 1.00 7.54 256 LYS R O 1
ATOM 10372 N N . GLU D 2 271 ? 14.447 -1.971 6.622 1.00 6.51 257 GLU R N 1
ATOM 10373 C CA . G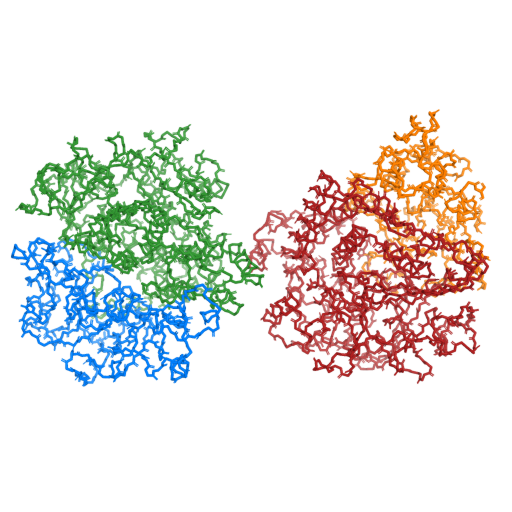LU D 2 271 ? 15.647 -1.193 6.784 1.00 7.85 257 GLU R CA 1
ATOM 10374 C C . GLU D 2 271 ? 15.596 0.110 5.971 1.00 6.15 257 GLU R C 1
ATOM 10375 O O . GLU D 2 271 ? 15.948 1.183 6.461 1.00 6.76 257 GLU R O 1
ATOM 10386 N N . VAL D 2 272 ? 15.131 -0.004 4.737 1.00 6.19 258 VAL R N 1
ATOM 10387 C CA . VAL D 2 272 ? 15.030 1.148 3.856 1.00 6.68 258 VAL R CA 1
ATOM 10388 C C . VAL D 2 272 ? 14.021 2.132 4.437 1.00 6.01 258 VAL R C 1
ATOM 10389 O O . VAL D 2 272 ? 14.262 3.327 4.495 1.00 6.66 258 VAL R O 1
ATOM 10393 N N . CYS D 2 273 ? 12.873 1.632 4.902 1.00 5.19 259 CYS R N 1
ATOM 10394 C CA . CYS D 2 273 ? 11.862 2.495 5.483 1.00 5.34 259 CYS R CA 1
ATOM 10395 C C . CYS D 2 273 ? 12.294 3.164 6.766 1.00 5.75 259 CYS R C 1
ATOM 10396 O O . CYS D 2 273 ? 11.940 4.327 7.009 1.00 6.04 259 CYS R O 1
ATOM 10399 N N . GLN D 2 274 ? 13.103 2.472 7.553 1.00 5.77 260 GLN R N 1
ATOM 10400 C CA . GLN D 2 274 ? 13.696 3.101 8.738 1.00 6.13 260 GLN R CA 1
ATOM 10401 C C . GLN D 2 274 ? 14.539 4.313 8.329 1.00 5.63 260 GLN R C 1
ATOM 10402 O O . GLN D 2 274 ? 14.498 5.336 8.994 1.00 6.99 260 GLN R O 1
ATOM 10408 N N . PHE D 2 275 ? 15.312 4.165 7.238 1.00 5.81 261 PHE R N 1
ATOM 10409 C CA . PHE D 2 275 ? 16.076 5.282 6.726 1.00 6.08 261 PHE R CA 1
ATOM 10410 C C . PHE D 2 275 ? 15.187 6.425 6.204 1.00 5.57 261 PHE R C 1
ATOM 10411 O O . PHE D 2 275 ? 15.474 7.614 6.394 1.00 6.10 261 PHE R O 1
ATOM 10419 N N . VAL D 2 276 ? 14.109 6.089 5.522 1.00 6.06 262 VAL R N 1
ATOM 10420 C CA . VAL D 2 276 ? 13.156 7.103 5.062 1.00 6.28 262 VAL R CA 1
ATOM 10421 C C . VAL D 2 276 ? 12.646 7.891 6.268 1.00 6.18 262 VAL R C 1
ATOM 10422 O O . VAL D 2 276 ? 12.610 9.109 6.262 1.00 6.97 262 VAL R O 1
ATOM 10426 N N . ASN D 2 277 ? 12.226 7.161 7.313 1.00 6.44 263 ASN R N 1
ATOM 10427 C CA . ASN D 2 277 ? 11.582 7.818 8.447 1.00 7.31 263 ASN R CA 1
ATOM 10428 C C . ASN D 2 277 ? 12.583 8.553 9.353 1.00 7.42 263 ASN R C 1
ATOM 10429 O O . ASN D 2 277 ? 12.234 9.566 9.945 1.00 10.13 263 ASN R O 1
ATOM 10434 N N . GLU D 2 278 ? 13.794 8.028 9.460 1.00 7.33 264 GLU R N 1
ATOM 10435 C CA . GLU D 2 278 ? 14.814 8.581 10.373 1.00 8.46 264 GLU R CA 1
ATOM 10436 C C . GLU D 2 278 ? 15.628 9.690 9.753 1.00 7.56 264 GLU R C 1
ATOM 10437 O O . GLU D 2 278 ? 16.106 10.544 10.489 1.00 8.62 264 GLU R O 1
ATOM 10443 N N . CYS D 2 279 ? 15.822 9.636 8.422 1.00 6.27 265 CYS R N 1
ATOM 10444 C CA . CYS D 2 279 ? 16.761 10.521 7.720 1.00 5.94 265 CYS R CA 1
ATOM 10445 C C . CYS D 2 279 ? 16.080 11.330 6.631 1.00 5.22 265 CYS R C 1
ATOM 10446 O O . CYS D 2 279 ? 16.156 12.540 6.672 1.00 6.99 265 CYS R O 1
ATOM 10449 N N . TYR D 2 280 ? 15.415 10.685 5.668 1.00 5.43 266 TYR R N 1
ATOM 10450 C CA . TYR D 2 280 ? 14.885 11.423 4.526 1.00 5.06 266 TYR R CA 1
ATOM 10451 C C . TYR D 2 280 ? 13.855 12.443 4.983 1.00 5.44 266 TYR R C 1
ATOM 10452 O O . TYR D 2 280 ? 13.985 13.637 4.686 1.00 6.00 266 TYR R O 1
ATOM 10461 N N . ILE D 2 281 ? 12.837 12.013 5.733 1.00 5.85 267 ILE R N 1
ATOM 10462 C CA . ILE D 2 281 ? 11.776 12.956 6.083 1.00 6.28 267 ILE R CA 1
ATOM 10463 C C . ILE D 2 281 ? 12.275 14.054 7.008 1.00 6.25 267 ILE R C 1
ATOM 10464 O O . ILE D 2 281 ? 11.992 15.240 6.769 1.00 5.94 267 ILE R O 1
ATOM 10469 N N . PRO D 2 282 ? 13.056 13.714 8.050 1.00 5.93 268 PRO R N 1
ATOM 10470 C CA . PRO D 2 282 ? 13.566 14.816 8.872 1.00 6.31 268 PRO R CA 1
ATOM 10471 C C . PRO D 2 282 ? 14.486 15.768 8.138 1.00 6.08 268 PRO R C 1
ATOM 10472 O O . PRO D 2 282 ? 14.437 16.979 8.384 1.00 6.80 268 PRO R O 1
ATOM 10476 N N . ASP D 2 283 ? 15.303 15.266 7.232 1.00 6.27 269 ASP R N 1
ATOM 10477 C CA . ASP D 2 283 ? 16.185 16.162 6.474 1.00 6.66 269 ASP R CA 1
ATOM 10478 C C . ASP D 2 283 ? 15.384 17.037 5.543 1.00 6.21 269 ASP R C 1
ATOM 10479 O O . ASP D 2 283 ? 15.642 18.248 5.411 1.00 7.12 269 ASP R O 1
ATOM 10484 N N . LEU D 2 284 ? 14.406 16.451 4.885 1.00 5.97 270 LEU R N 1
ATOM 10485 C CA . LEU D 2 284 ? 13.522 17.170 3.967 1.00 6.26 270 LEU R CA 1
ATOM 10486 C C . LEU D 2 284 ? 12.814 18.331 4.723 1.00 6.85 270 LEU R C 1
ATOM 10487 O O . LEU D 2 284 ? 12.694 19.466 4.223 1.00 7.36 270 LEU R O 1
ATOM 10492 N N . LEU D 2 285 ? 12.269 18.014 5.900 1.00 6.02 271 LEU R N 1
ATOM 10493 C CA . LEU D 2 285 ? 11.573 19.039 6.678 1.00 7.00 271 LEU R CA 1
ATOM 10494 C C . LEU D 2 285 ? 12.520 20.088 7.202 1.00 6.75 271 LEU R C 1
ATOM 10495 O O . LEU D 2 285 ? 12.123 21.248 7.289 1.00 7.68 271 LEU R O 1
ATOM 10500 N N . ALA D 2 286 ? 13.744 19.725 7.583 1.00 7.91 272 ALA R N 1
ATOM 10501 C CA . ALA D 2 286 ? 14.736 20.710 8.063 1.00 9.11 272 ALA R CA 1
ATOM 10502 C C . ALA D 2 286 ? 15.058 21.659 6.923 1.00 9.16 272 ALA R C 1
ATOM 10503 O O . ALA D 2 286 ? 15.026 22.877 7.099 1.00 11.43 272 ALA R O 1
ATOM 10505 N N . VAL D 2 287 ? 15.376 21.100 5.757 1.00 8.99 273 VAL R N 1
ATOM 10506 C CA . VAL D 2 287 ? 15.694 21.923 4.593 1.00 10.26 273 VAL R CA 1
ATOM 10507 C C . VAL D 2 287 ? 14.507 22.825 4.238 1.00 10.31 273 VAL R C 1
ATOM 10508 O O . VAL D 2 287 ? 14.657 24.034 4.014 1.00 11.38 273 VAL R O 1
ATOM 10512 N N . ALA D 2 288 ? 13.325 22.251 4.209 1.00 9.20 274 ALA R N 1
ATOM 10513 C CA . ALA D 2 288 ? 12.107 23.011 3.891 1.00 8.48 274 ALA R CA 1
ATOM 10514 C C . ALA D 2 288 ? 11.904 24.185 4.835 1.00 7.92 274 ALA R C 1
ATOM 10515 O O . ALA D 2 288 ? 11.522 25.278 4.413 1.00 8.94 274 ALA R O 1
ATOM 10517 N N . GLY D 2 289 ? 12.189 23.983 6.104 1.00 7.06 275 GLY R N 1
ATOM 10518 C CA . GLY D 2 289 ? 12.051 25.023 7.116 1.00 7.86 275 GLY R CA 1
ATOM 10519 C C . GLY D 2 289 ? 12.931 26.249 6.852 1.00 8.82 275 GLY R C 1
ATOM 10520 O O . GLY D 2 289 ? 12.499 27.393 7.077 1.00 13.84 275 GLY R O 1
ATOM 10521 N N . PHE D 2 290 ? 14.161 26.018 6.363 1.00 7.70 276 PHE R N 1
ATOM 10522 C CA . PHE D 2 290 ? 15.047 27.139 6.027 1.00 8.48 276 PHE R CA 1
ATOM 10523 C C . PHE D 2 290 ? 14.734 27.802 4.698 1.00 7.51 276 PHE R C 1
ATOM 10524 O O . PHE D 2 290 ? 15.050 28.961 4.495 1.00 9.96 276 PHE R O 1
ATOM 10532 N N . TYR D 2 291 ? 14.097 27.061 3.788 1.00 6.86 277 TYR R N 1
ATOM 10533 C CA . TYR D 2 291 ? 13.771 27.589 2.451 1.00 5.82 277 TYR R CA 1
ATOM 10534 C C . TYR D 2 291 ? 12.271 27.803 2.258 1.00 6.76 277 TYR R C 1
ATOM 10535 O O . TYR D 2 291 ? 11.742 27.512 1.197 1.00 6.70 277 TYR R O 1
ATOM 10544 N N . LYS D 2 292 ? 11.583 28.317 3.271 1.00 8.05 278 LYS R N 1
ATOM 10545 C CA . LYS D 2 292 ? 10.141 28.469 3.190 1.00 8.62 278 LYS R CA 1
ATOM 10546 C C . LYS D 2 292 ? 9.750 29.433 2.059 1.00 7.07 278 LYS R C 1
ATOM 10547 O O . LYS D 2 292 ? 8.636 29.356 1.518 1.00 7.78 278 LYS R O 1
ATOM 10558 N N . ASP D 2 293 ? 10.671 30.329 1.687 1.00 6.99 279 ASP R N 1
ATOM 10559 C CA . ASP D 2 293 ? 10.427 31.209 0.561 1.00 7.82 279 ASP R CA 1
ATOM 10560 C C . ASP D 2 293 ? 10.188 30.427 -0.714 1.00 7.23 279 ASP R C 1
ATOM 10561 O O . ASP D 2 293 ? 9.478 30.881 -1.600 1.00 7.61 279 ASP R O 1
ATOM 10566 N N . TRP D 2 294 ? 10.767 29.232 -0.820 1.00 6.33 280 TRP R N 1
ATOM 10567 C CA . TRP D 2 294 ? 10.535 28.398 -2.000 1.00 5.32 280 TRP R CA 1
ATOM 10568 C C . TRP D 2 294 ? 9.162 27.734 -2.088 1.00 5.85 280 TRP R C 1
ATOM 10569 O O . TRP D 2 294 ? 8.858 27.116 -3.085 1.00 5.92 280 TRP R O 1
ATOM 10580 N N . GLY D 2 295 ? 8.316 27.961 -1.082 1.00 5.96 281 GLY R N 1
ATOM 10581 C CA . GLY D 2 295 ? 6.911 27.668 -1.197 1.00 6.30 281 GLY R CA 1
ATOM 10582 C C . GLY D 2 295 ? 6.132 28.680 -1.985 1.00 5.06 281 GLY R C 1
ATOM 10583 O O . GLY D 2 295 ? 4.939 28.496 -2.248 1.00 6.86 281 GLY R O 1
ATOM 10584 N N . GLY D 2 296 ? 6.802 29.751 -2.409 1.00 6.32 282 GLY R N 1
ATOM 10585 C CA . GLY D 2 296 ? 6.188 30.725 -3.291 1.00 7.25 282 GLY R CA 1
ATOM 10586 C C . GLY D 2 296 ? 6.813 30.877 -4.656 1.00 6.48 282 GLY R C 1
ATOM 10587 O O . GLY D 2 296 ? 6.586 31.868 -5.337 1.00 8.20 282 GLY R O 1
ATOM 10588 N N . ILE D 2 297 ? 7.661 29.924 -5.028 1.00 6.08 283 ILE R N 1
ATOM 10589 C CA . ILE D 2 297 ? 8.397 29.905 -6.286 1.00 5.49 283 ILE R CA 1
ATOM 10590 C C . ILE D 2 297 ? 8.148 28.578 -6.974 1.00 5.64 283 ILE R C 1
ATOM 10591 O O . ILE D 2 297 ? 8.191 27.550 -6.324 1.00 5.87 283 ILE R O 1
ATOM 10596 N N . GLY D 2 298 ? 7.903 28.590 -8.276 1.00 5.93 284 GLY R N 1
ATOM 10597 C CA . GLY D 2 298 ? 7.882 27.364 -9.058 1.00 5.57 284 GLY R CA 1
ATOM 10598 C C . GLY D 2 298 ? 6.555 26.663 -9.146 1.00 4.95 284 GLY R C 1
ATOM 10599 O O . GLY D 2 298 ? 6.535 25.474 -9.496 1.00 7.42 284 GLY R O 1
ATOM 10600 N N . GLY D 2 299 ? 5.448 27.356 -8.887 1.00 6.40 285 GLY R N 1
ATOM 10601 C CA . GLY D 2 299 ? 4.133 26.761 -8.959 1.00 7.48 285 GLY R CA 1
ATOM 10602 C C . GLY D 2 299 ? 3.591 26.583 -10.355 1.00 6.77 285 GLY R C 1
ATOM 10603 O O . GLY D 2 299 ? 3.924 27.336 -11.244 1.00 7.96 285 GLY R O 1
ATOM 10604 N N . THR D 2 300 ? 2.725 25.585 -10.514 1.00 6.37 286 THR R N 1
ATOM 10605 C CA . THR D 2 300 ? 1.872 25.399 -11.694 1.00 6.60 286 THR R CA 1
ATOM 10606 C C . THR D 2 300 ? 0.440 25.173 -11.208 1.00 7.00 286 THR R C 1
ATOM 10607 O O . THR D 2 300 ? 0.181 25.229 -9.987 1.00 8.23 286 THR R O 1
ATOM 10611 N N . SER D 2 301 ? -0.483 24.870 -12.116 1.00 7.09 287 SER R N 1
ATOM 10612 C CA . SER D 2 301 ? -1.906 24.869 -11.736 1.00 7.57 287 SER R CA 1
ATOM 10613 C C . SER D 2 301 ? -2.699 23.617 -12.018 1.00 6.73 287 SER R C 1
ATOM 10614 O O . SER D 2 301 ? -3.758 23.460 -11.436 1.00 7.16 287 SER R O 1
ATOM 10617 N N . ASN D 2 302 ? -2.216 22.783 -12.937 1.00 5.49 288 ASN R N 1
ATOM 10618 C CA . ASN D 2 302 ? -3.000 21.627 -13.395 1.00 5.37 288 ASN R CA 1
ATOM 10619 C C . ASN D 2 302 ? -2.231 20.344 -13.118 1.00 5.60 288 ASN R C 1
ATOM 10620 O O . ASN D 2 302 ? -1.027 20.287 -13.376 1.00 5.59 288 ASN R O 1
ATOM 10625 N N . TYR D 2 303 ? -2.934 19.315 -12.647 1.00 5.44 289 TYR R N 1
ATOM 10626 C CA . TYR D 2 303 ? -2.301 18.057 -12.236 1.00 5.20 289 TYR R CA 1
ATOM 10627 C C . TYR D 2 303 ? -3.051 16.856 -12.762 1.00 4.91 289 TYR R C 1
ATOM 10628 O O . TYR D 2 303 ? -4.296 16.857 -12.787 1.00 6.12 289 TYR R O 1
ATOM 10637 N N . LEU D 2 304 ? -2.290 15.837 -13.172 1.00 4.27 290 LEU R N 1
ATOM 10638 C CA . LEU D 2 304 ? -2.843 14.611 -13.746 1.00 4.59 290 LEU R CA 1
ATOM 10639 C C . LEU D 2 304 ? -2.197 13.403 -13.104 1.00 4.32 290 LEU R C 1
ATOM 10640 O O . LEU D 2 304 ? -0.975 13.393 -12.927 1.00 4.63 290 LEU R O 1
ATOM 10645 N N . ALA D 2 305 ? -2.978 12.395 -12.739 1.00 4.56 291 ALA R N 1
ATOM 10646 C CA . ALA D 2 305 ? -2.448 11.090 -12.367 1.00 4.50 291 ALA R CA 1
ATOM 10647 C C . ALA D 2 305 ? -3.320 9.996 -12.897 1.00 4.42 291 ALA R C 1
ATOM 10648 O O . ALA D 2 305 ? -4.555 10.135 -12.958 1.00 5.11 291 ALA R O 1
ATOM 10650 N N . PHE D 2 306 ? -2.676 8.899 -13.333 1.00 4.57 292 PHE R N 1
ATOM 10651 C CA . PHE D 2 306 ? -3.385 7.650 -13.670 1.00 4.88 292 PHE R CA 1
ATOM 10652 C C . PHE D 2 306 ? -3.620 6.733 -12.469 1.00 5.02 292 PHE R C 1
ATOM 10653 O O . PHE D 2 306 ? -4.282 5.706 -12.595 1.00 6.31 292 PHE R O 1
ATOM 10661 N N . GLY D 2 307 ? -3.062 7.120 -11.315 1.00 5.09 293 GLY R N 1
ATOM 10662 C CA . GLY D 2 307 ? -3.084 6.327 -10.106 1.00 5.51 293 GLY R CA 1
ATOM 10663 C C . GLY D 2 307 ? -2.089 5.184 -10.151 1.00 4.66 293 GLY R C 1
ATOM 10664 O O . GLY D 2 307 ? -1.661 4.761 -11.220 1.00 4.87 293 GLY R O 1
ATOM 10665 N N . GLU D 2 308 ? -1.772 4.675 -8.974 1.00 4.75 294 GLU R N 1
ATOM 10666 C CA . GLU D 2 308 ? -0.987 3.473 -8.911 1.00 5.03 294 GLU R CA 1
ATOM 10667 C C . GLU D 2 308 ? -1.424 2.663 -7.672 1.00 4.23 294 GLU R C 1
ATOM 10668 O O . GLU D 2 308 ? -2.184 3.139 -6.816 1.00 5.24 294 GLU R O 1
ATOM 10674 N N . PHE D 2 309 ? -0.992 1.416 -7.622 1.00 4.58 295 PHE R N 1
ATOM 10675 C CA . PHE D 2 309 ? -1.296 0.537 -6.490 1.00 4.50 295 PHE R CA 1
ATOM 10676 C C . PHE D 2 309 ? -2.781 0.172 -6.470 1.00 4.51 295 PHE R C 1
ATOM 10677 O O . PHE D 2 309 ? -3.443 0.288 -5.452 1.00 6.11 295 PHE R O 1
ATOM 10685 N N . ALA D 2 310 ? -3.257 -0.305 -7.598 1.00 4.53 296 ALA R N 1
ATOM 10686 C CA . ALA D 2 310 ? -4.645 -0.634 -7.722 1.00 5.29 296 ALA R CA 1
ATOM 10687 C C . ALA D 2 310 ? -4.939 -2.028 -7.179 1.00 6.35 296 ALA R C 1
ATOM 10688 O O . ALA D 2 310 ? -4.100 -2.931 -7.245 1.00 6.83 296 ALA R O 1
ATOM 10690 N N . THR D 2 311 ? -6.159 -2.182 -6.662 1.00 6.11 297 THR R N 1
ATOM 10691 C CA . THR D 2 311 ? -6.655 -3.489 -6.248 1.00 6.84 297 THR R CA 1
ATOM 10692 C C . THR D 2 311 ? -7.313 -4.287 -7.384 1.00 7.45 297 THR R C 1
ATOM 10693 O O . THR D 2 311 ? -7.533 -5.468 -7.218 1.00 9.02 297 THR R O 1
ATOM 10697 N N . ASP D 2 312 ? -7.590 -3.625 -8.517 1.00 7.79 298 ASP R N 1
ATOM 10698 C CA . ASP D 2 312 ? -8.161 -4.280 -9.690 1.00 8.27 298 ASP R CA 1
ATOM 10699 C C . ASP D 2 312 ? -7.433 -3.716 -10.887 1.00 7.55 298 ASP R C 1
ATOM 10700 O O . ASP D 2 312 ? -7.648 -2.573 -11.265 1.00 8.50 298 ASP R O 1
ATOM 10705 N N . ASP D 2 313 ? -6.552 -4.527 -11.467 1.00 7.20 299 ASP R N 1
ATOM 10706 C CA . ASP D 2 313 ? -5.807 -4.135 -12.672 1.00 8.15 299 ASP R CA 1
ATOM 10707 C C . ASP D 2 313 ? -6.276 -4.961 -13.892 1.00 9.97 299 ASP R C 1
ATOM 10708 O O . ASP D 2 313 ? -5.518 -5.230 -14.804 1.00 12.78 299 ASP R O 1
ATOM 10713 N N . SER D 2 314 ? -7.546 -5.369 -13.895 1.00 8.55 300 SER R N 1
ATOM 10714 C CA . SER D 2 314 ? -8.043 -6.201 -14.985 1.00 10.32 300 SER R CA 1
ATOM 10715 C C . SER D 2 314 ? -8.323 -5.402 -16.236 1.00 11.92 300 SER R C 1
ATOM 10716 O O . SER D 2 314 ? -8.532 -6.005 -17.265 1.00 14.05 300 SER R O 1
ATOM 10719 N N . SER D 2 315 ? -8.380 -4.073 -16.146 1.00 10.93 301 SER R N 1
ATOM 10720 C CA . SER D 2 315 ? -8.513 -3.212 -17.310 1.00 10.25 301 SER R CA 1
ATOM 10721 C C . SER D 2 315 ? -7.968 -1.825 -16.976 1.00 8.00 301 SER R C 1
ATOM 10722 O O . SER D 2 315 ? -7.813 -1.504 -15.793 1.00 8.46 301 SER R O 1
ATOM 10725 N N . PRO D 2 316 ? -7.660 -1.003 -17.989 1.00 8.77 302 PRO R N 1
ATOM 10726 C CA . PRO D 2 316 ? -7.231 0.362 -17.692 1.00 9.38 302 PRO R CA 1
ATOM 10727 C C . PRO D 2 316 ? -8.245 1.175 -16.883 1.00 8.38 302 PRO R C 1
ATOM 10728 O O . PRO D 2 316 ? -7.872 1.939 -15.997 1.00 7.87 302 PRO R O 1
ATOM 10732 N N . GLU D 2 317 ? -9.516 0.994 -17.178 1.00 9.04 303 GLU R N 1
ATOM 10733 C CA 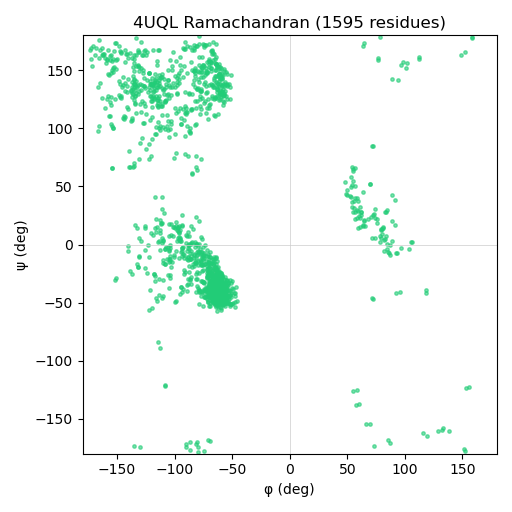. GLU D 2 317 ? -10.576 1.683 -16.445 1.00 9.58 303 GLU R CA 1
ATOM 10734 C C . GLU D 2 317 ? -10.591 1.255 -14.983 1.00 8.34 303 GLU R C 1
ATOM 10735 O O . GLU D 2 317 ? -10.710 2.093 -14.072 1.00 8.15 303 GLU R O 1
ATOM 10746 N N . LYS D 2 318 ? -10.430 -0.037 -14.730 1.00 7.57 304 LYS R N 1
ATOM 10747 C CA . LYS D 2 318 ? -10.373 -0.507 -13.352 1.00 7.81 304 LYS R CA 1
ATOM 10748 C C . LYS D 2 318 ? -9.121 -0.021 -12.634 1.00 6.84 304 LYS R C 1
ATOM 10749 O O . LYS D 2 318 ? -9.172 0.303 -11.416 1.00 7.44 304 LYS R O 1
ATOM 10755 N N . HIS D 2 319 ? -7.995 0.070 -13.352 1.00 6.27 305 HIS R N 1
ATOM 10756 C CA . HIS D 2 319 ? -6.804 0.660 -12.779 1.00 5.57 305 HIS R CA 1
ATOM 10757 C C . HIS D 2 319 ? -7.093 2.089 -12.326 1.00 5.86 305 HIS R C 1
ATOM 10758 O O . HIS D 2 319 ? -6.770 2.491 -11.194 1.00 5.87 305 HIS R O 1
ATOM 10765 N N . LEU D 2 320 ? -7.657 2.902 -13.234 1.00 5.85 306 LEU R N 1
ATOM 10766 C CA . LEU D 2 320 ? -7.995 4.283 -12.872 1.00 6.07 306 LEU R CA 1
ATOM 10767 C C . LEU D 2 320 ? -8.902 4.363 -11.651 1.00 5.75 306 LEU R C 1
ATOM 10768 O O . LEU D 2 320 ? -8.718 5.234 -10.801 1.00 6.67 306 LEU R O 1
ATOM 10773 N N . ALA D 2 321 ? -9.869 3.457 -11.539 1.00 6.03 307 ALA R N 1
ATOM 10774 C CA . ALA D 2 321 ? -10.884 3.538 -10.496 1.00 7.12 307 ALA R CA 1
ATOM 10775 C C . ALA D 2 321 ? -10.409 2.998 -9.174 1.00 6.45 307 ALA R C 1
ATOM 10776 O O . ALA D 2 321 ? -10.911 3.437 -8.152 1.00 8.64 307 ALA R O 1
ATOM 10778 N N . THR D 2 322 ? -9.499 2.027 -9.174 1.00 5.69 308 THR R N 1
ATOM 10779 C CA . THR D 2 322 ? -9.192 1.291 -7.936 1.00 6.90 308 THR R CA 1
ATOM 10780 C C . THR D 2 322 ? -7.768 1.516 -7.403 1.00 6.47 308 THR R C 1
ATOM 10781 O O . THR D 2 322 ? -7.380 0.927 -6.398 1.00 7.07 308 THR R O 1
ATOM 10785 N N . SER D 2 323 ? -6.991 2.386 -8.058 1.00 5.56 309 SER R N 1
ATOM 10786 C CA . SER D 2 323 ? -5.678 2.743 -7.575 1.00 5.65 309 SER R CA 1
ATOM 10787 C C . SER D 2 323 ? -5.761 3.297 -6.159 1.00 5.63 309 SER R C 1
ATOM 10788 O O . SER D 2 323 ? -6.489 4.268 -5.873 1.00 6.99 309 SER R O 1
ATOM 10791 N N . GLN D 2 324 ? -4.937 2.741 -5.261 1.00 5.87 310 GLN R N 1
ATOM 10792 C CA . GLN D 2 324 ? -4.922 3.233 -3.868 1.00 6.63 310 GLN R CA 1
ATOM 10793 C C . GLN D 2 324 ? -4.267 4.603 -3.760 1.00 6.10 310 GLN R C 1
ATOM 10794 O O . GLN D 2 324 ? -4.613 5.350 -2.852 1.00 7.11 310 GLN R O 1
ATOM 10800 N N . PHE D 2 325 ? -3.330 4.922 -4.659 1.00 5.53 311 PHE R N 1
ATOM 10801 C CA . PHE D 2 325 ? -2.912 6.316 -4.864 1.00 5.92 311 PHE R CA 1
ATOM 10802 C C . PHE D 2 325 ? -3.798 6.731 -6.036 1.00 5.90 311 PHE R C 1
ATOM 10803 O O . PHE D 2 325 ? -3.563 6.282 -7.140 1.00 6.07 311 PHE R O 1
ATOM 10811 N N . PRO D 2 326 ? -4.859 7.512 -5.783 1.00 5.55 312 PRO R N 1
ATOM 10812 C CA . PRO D 2 326 ? -5.897 7.646 -6.801 1.00 5.56 312 PRO R CA 1
ATOM 10813 C C . PRO D 2 326 ? -5.506 8.404 -8.046 1.00 5.15 312 PRO R C 1
ATOM 10814 O O . PRO D 2 326 ? -4.577 9.232 -8.041 1.00 5.67 312 PRO R O 1
ATOM 10818 N N . SER D 2 327 ? -6.247 8.101 -9.104 1.00 5.70 313 SER R N 1
ATOM 10819 C CA . SER D 2 327 ? -6.133 8.865 -10.346 1.00 5.20 313 SER R CA 1
ATOM 10820 C C . SER D 2 327 ? -6.974 10.127 -10.291 1.00 5.32 313 SER R C 1
ATOM 10821 O O . SER D 2 327 ? -7.804 10.305 -9.403 1.00 6.16 313 SER R O 1
ATOM 10824 N N . GLY D 2 328 ? -6.758 11.022 -11.250 1.00 4.91 314 GLY R N 1
ATOM 10825 C CA . GLY D 2 328 ? -7.613 12.195 -11.374 1.00 5.81 314 GLY R CA 1
ATOM 10826 C C . GLY D 2 328 ? -6.961 13.318 -12.131 1.00 5.60 314 GLY R C 1
ATOM 10827 O O . GLY D 2 328 ? -5.801 13.232 -12.550 1.00 5.50 314 GLY R O 1
ATOM 10828 N N . VAL D 2 329 ? -7.742 14.382 -12.270 1.00 6.15 315 VAL R N 1
ATOM 10829 C CA . VAL D 2 329 ? -7.326 15.614 -12.924 1.00 5.98 315 VAL R CA 1
ATOM 10830 C C . VAL D 2 329 ? -7.766 16.793 -12.066 1.00 6.17 315 VAL R C 1
ATOM 10831 O O . VAL D 2 329 ? -8.948 16.893 -11.684 1.00 8.22 315 VAL R O 1
ATOM 10835 N N . ILE D 2 330 ? -6.824 17.672 -11.752 1.00 6.20 316 ILE R N 1
ATOM 10836 C CA . ILE D 2 330 ? -7.094 18.961 -11.104 1.00 6.51 316 ILE R CA 1
ATOM 10837 C C . ILE D 2 330 ? -6.737 20.089 -12.062 1.00 7.43 316 ILE R C 1
ATOM 10838 O O . ILE D 2 330 ? -5.685 20.023 -12.690 1.00 6.80 316 ILE R O 1
ATOM 10843 N N . THR D 2 331 ? -7.586 21.115 -12.177 1.00 8.11 317 THR R N 1
ATOM 10844 C CA . THR D 2 331 ? -7.263 22.233 -13.007 1.00 8.12 317 THR R CA 1
ATOM 10845 C C . THR D 2 331 ? -7.395 23.529 -12.227 1.00 7.46 317 THR R C 1
ATOM 10846 O O . THR D 2 331 ? -8.222 23.638 -11.310 1.00 8.92 317 THR R O 1
ATOM 10853 N N . GLY D 2 332 ? -6.568 24.490 -12.559 1.00 7.95 318 GLY R N 1
ATOM 10854 C CA . GLY D 2 332 ? -6.693 25.818 -11.941 1.00 8.47 318 GLY R CA 1
ATOM 10855 C C . GLY D 2 332 ? -6.529 25.829 -10.446 1.00 8.57 318 GLY R C 1
ATOM 10856 O O . GLY D 2 332 ? -7.101 26.672 -9.773 1.00 9.24 318 GLY R O 1
ATOM 10857 N N . ARG D 2 333 ? -5.696 24.925 -9.918 1.00 8.54 319 ARG R N 1
ATOM 10858 C CA . ARG D 2 333 ? -5.457 24.771 -8.470 1.00 9.47 319 ARG R CA 1
ATOM 10859 C C . ARG D 2 333 ? -6.725 24.507 -7.652 1.00 10.27 319 ARG R C 1
ATOM 10860 O O . ARG D 2 333 ? -6.739 24.767 -6.442 1.00 10.60 319 ARG R O 1
ATOM 10868 N N . ASP D 2 334 ? -7.791 24.012 -8.288 1.00 8.94 320 ASP R N 1
ATOM 10869 C CA . ASP D 2 334 ? -9.059 23.836 -7.577 1.00 10.41 320 ASP R CA 1
ATOM 10870 C C . ASP D 2 334 ? -9.066 22.482 -6.885 1.00 10.78 320 ASP R C 1
ATOM 10871 O O . ASP D 2 334 ? -9.280 21.447 -7.540 1.00 11.33 320 ASP R O 1
ATOM 10876 N N . LEU D 2 335 ? -8.789 22.485 -5.582 1.00 10.46 321 LEU R N 1
ATOM 10877 C CA . LEU D 2 335 ? -8.759 21.247 -4.814 1.00 10.79 321 LEU R CA 1
ATOM 10878 C C . LEU D 2 335 ? -10.141 20.762 -4.381 1.00 12.50 321 LEU R C 1
ATOM 10879 O O . LEU D 2 335 ? -10.280 19.677 -3.787 1.00 17.81 321 LEU R O 1
ATOM 10884 N N . GLY D 2 336 ? -11.162 21.497 -4.756 1.00 11.55 322 GLY R N 1
ATOM 10885 C CA . GLY D 2 336 ? -12.494 21.129 -4.374 1.00 15.23 322 GLY R CA 1
ATOM 10886 C C . GLY D 2 336 ? -13.115 20.208 -5.386 1.00 14.09 322 GLY R C 1
ATOM 10887 O O . GLY D 2 336 ? -14.226 19.711 -5.167 1.00 15.82 322 GLY R O 1
ATOM 10888 N N . LYS D 2 337 ? -12.425 19.964 -6.507 1.00 13.79 323 LYS R N 1
ATOM 10889 C CA . LYS D 2 337 ? -12.986 19.091 -7.516 1.00 13.47 323 LYS R CA 1
ATOM 10890 C C . LYS D 2 337 ? -11.860 18.327 -8.199 1.00 11.27 323 LYS R C 1
ATOM 10891 O O . LYS D 2 337 ? -10.883 18.908 -8.585 1.00 15.10 323 LYS R O 1
ATOM 10897 N N . VAL D 2 338 ? -11.980 17.010 -8.255 1.00 9.33 324 VAL R N 1
ATOM 10898 C CA . VAL D 2 338 ? -11.066 16.146 -8.999 1.00 8.30 324 VAL R CA 1
ATOM 10899 C C . VAL D 2 338 ? -11.922 15.481 -10.061 1.00 8.46 324 VAL R C 1
ATOM 10900 O O . VAL D 2 338 ? -12.933 14.848 -9.757 1.00 11.83 324 VAL R O 1
ATOM 10904 N N . ASP D 2 339 ? -11.497 15.622 -11.317 1.00 8.09 325 ASP R N 1
ATOM 10905 C CA . ASP D 2 339 ? -12.240 15.032 -12.409 1.00 7.36 325 ASP R CA 1
ATOM 10906 C C . ASP D 2 339 ? -11.657 13.649 -12.750 1.00 7.22 325 ASP R C 1
ATOM 10907 O O . ASP D 2 339 ? -10.440 13.413 -12.613 1.00 8.18 325 ASP R O 1
ATOM 10912 N N . ASN D 2 340 ? -12.498 12.756 -13.229 1.00 7.69 326 ASN R N 1
ATOM 10913 C CA . ASN D 2 340 ? -12.044 11.492 -13.792 1.00 8.44 326 ASN R CA 1
ATOM 10914 C C . ASN D 2 340 ? -11.151 11.721 -15.008 1.00 8.08 326 ASN R C 1
ATOM 10915 O O . ASN D 2 340 ? -11.396 12.615 -15.839 1.00 8.01 326 ASN R O 1
ATOM 10920 N N . VAL D 2 341 ? -10.186 10.818 -15.170 1.00 6.32 327 VAL R N 1
ATOM 10921 C CA . VAL D 2 341 ? -9.343 10.838 -16.346 1.00 6.84 327 VAL R CA 1
ATOM 10922 C C . VAL D 2 341 ? -10.102 10.237 -17.537 1.00 7.28 327 VAL R C 1
ATOM 10923 O O . VAL D 2 341 ? -10.637 9.136 -17.448 1.00 9.34 327 VAL R O 1
ATOM 10927 N N . ASP D 2 342 ? -10.137 10.969 -18.641 1.00 6.80 328 ASP R N 1
ATOM 10928 C CA . ASP D 2 342 ? -10.714 10.503 -19.890 1.00 7.14 328 ASP R CA 1
ATOM 10929 C C . ASP D 2 342 ? -9.522 10.185 -20.806 1.00 6.99 328 ASP R C 1
ATOM 10930 O O . ASP D 2 342 ? -8.855 11.080 -21.321 1.00 7.64 328 ASP R O 1
ATOM 10935 N N . LEU D 2 343 ? -9.255 8.905 -21.002 1.00 7.65 329 LEU R N 1
ATOM 10936 C CA . LEU D 2 343 ? -8.104 8.487 -21.821 1.00 7.29 329 LEU R CA 1
ATOM 10937 C C . LEU D 2 343 ? -8.218 8.964 -23.276 1.00 7.34 329 LEU R C 1
ATOM 10938 O O . LEU D 2 343 ? -7.212 9.104 -23.962 1.00 8.33 329 LEU R O 1
ATOM 10943 N N . GLY D 2 344 ? -9.426 9.165 -23.744 1.00 7.94 330 GLY R N 1
ATOM 10944 C CA . GLY D 2 344 ? -9.670 9.700 -25.080 1.00 8.38 330 GLY R CA 1
ATOM 10945 C C . GLY D 2 344 ? -9.269 11.147 -25.275 1.00 8.48 330 GLY R C 1
ATOM 10946 O O . GLY D 2 344 ? -9.179 11.595 -26.405 1.00 9.60 330 GLY R O 1
ATOM 10947 N N . ALA D 2 345 ? -9.054 11.886 -24.182 1.00 8.13 331 ALA R N 1
ATOM 10948 C CA . ALA D 2 345 ? -8.744 13.324 -24.224 1.00 8.42 331 ALA R CA 1
ATOM 10949 C C . ALA D 2 345 ? -7.255 13.637 -24.216 1.00 8.03 331 ALA R C 1
ATOM 10950 O O . ALA D 2 345 ? -6.900 14.821 -24.328 1.00 8.81 331 ALA R O 1
ATOM 10952 N N . ILE D 2 346 ? -6.403 12.611 -24.117 1.00 7.04 332 ILE R N 1
ATOM 10953 C CA . ILE D 2 346 ? -4.963 12.798 -24.181 1.00 7.35 332 ILE R CA 1
ATOM 10954 C C . ILE D 2 346 ? -4.503 12.921 -25.634 1.00 6.70 332 ILE R C 1
ATOM 10955 O O . ILE D 2 346 ? -4.954 12.139 -26.481 1.00 7.39 332 ILE R O 1
ATOM 10960 N N . TYR D 2 347 ? -3.654 13.906 -25.921 1.00 5.81 333 TYR R N 1
ATOM 10961 C CA . TYR D 2 347 ? -3.016 13.953 -27.227 1.00 6.27 333 TYR R CA 1
ATOM 10962 C C . TYR D 2 347 ? -1.637 14.573 -27.116 1.00 6.61 333 TYR R C 1
ATOM 10963 O O . TYR D 2 347 ? -1.255 15.100 -26.052 1.00 6.85 333 TYR R O 1
ATOM 10972 N N . GLU D 2 348 ? -0.871 14.506 -28.191 1.00 5.86 334 GLU R N 1
ATOM 10973 C CA . GLU D 2 348 ? 0.440 15.114 -28.191 1.00 6.02 334 GLU R CA 1
ATOM 10974 C C . GLU D 2 348 ? 0.580 16.021 -29.397 1.00 6.24 334 GLU R C 1
ATOM 10975 O O . GLU D 2 348 ? 0.164 15.658 -30.513 1.00 7.02 334 GLU R O 1
ATOM 10981 N N . ASP D 2 349 ? 1.166 17.179 -29.155 1.00 6.04 335 ASP R N 1
ATOM 10982 C CA . ASP D 2 349 ? 1.552 18.134 -30.189 1.00 6.74 335 ASP R CA 1
ATOM 10983 C C . ASP D 2 349 ? 3.034 18.012 -30.529 1.00 5.94 335 ASP R C 1
ATOM 10984 O O . ASP D 2 349 ? 3.834 17.561 -29.711 1.00 6.57 335 ASP R O 1
ATOM 10989 N N . VAL D 2 350 ? 3.392 18.487 -31.730 1.00 6.30 336 VAL R N 1
ATOM 10990 C CA . VAL D 2 350 ? 4.771 18.560 -32.175 1.00 6.06 336 VAL R CA 1
ATOM 10991 C C . VAL D 2 350 ? 5.164 19.935 -32.714 1.00 6.67 336 VAL R C 1
ATOM 10992 O O . VAL D 2 350 ? 6.297 20.074 -33.155 1.00 6.19 336 VAL R O 1
ATOM 10996 N N . LYS D 2 351 ? 4.268 20.923 -32.674 1.00 6.22 337 LYS R N 1
ATOM 10997 C CA . LYS D 2 351 ? 4.522 22.231 -33.283 1.00 8.06 337 LYS R CA 1
ATOM 10998 C C . LYS D 2 351 ? 5.887 22.813 -32.926 1.00 7.15 337 LYS R C 1
ATOM 10999 O O . LYS D 2 351 ? 6.557 23.398 -33.790 1.00 8.75 337 LYS R O 1
ATOM 11010 N N . TYR D 2 352 ? 6.253 22.725 -31.638 1.00 6.53 338 TYR R N 1
ATOM 11011 C CA . TYR D 2 352 ? 7.517 23.287 -31.124 1.00 6.95 338 TYR R CA 1
ATOM 11012 C C . TYR D 2 352 ? 8.597 22.256 -30.885 1.00 6.31 338 TYR R C 1
ATOM 11013 O O . TYR D 2 352 ? 9.604 22.523 -30.218 1.00 6.77 338 TYR R O 1
ATOM 11022 N N . SER D 2 353 ? 8.400 21.080 -31.500 1.00 6.05 339 SER R N 1
ATOM 11023 C CA . SER D 2 353 ? 9.292 19.950 -31.353 1.00 5.95 339 SER R CA 1
ATOM 11024 C C . SER D 2 353 ? 10.005 19.631 -32.655 1.00 6.12 339 SER R C 1
ATOM 11025 O O . SER D 2 353 ? 9.623 20.107 -33.726 1.00 6.98 339 SER R O 1
ATOM 11028 N N . TRP D 2 354 ? 11.028 18.796 -32.570 1.00 6.22 340 TRP R N 1
ATOM 11029 C CA . TRP D 2 354 ? 11.793 18.363 -33.708 1.00 5.89 340 TRP R CA 1
ATOM 11030 C C . TRP D 2 354 ? 11.154 17.161 -34.409 1.00 5.29 340 TRP R C 1
ATOM 11031 O O . TRP D 2 354 ? 11.771 16.087 -34.562 1.00 6.08 340 TRP R O 1
ATOM 11042 N N . TYR D 2 355 ? 9.924 17.382 -34.883 1.00 6.20 341 TYR R N 1
ATOM 11043 C CA . TYR D 2 355 ? 9.178 16.401 -35.687 1.00 6.74 341 TYR R CA 1
ATOM 11044 C C . TYR D 2 355 ? 8.578 17.110 -36.884 1.00 7.92 341 TYR R C 1
ATOM 11045 O O . TYR D 2 355 ? 8.516 18.331 -36.939 1.00 7.68 341 TYR R O 1
ATOM 11054 N N . ALA D 2 356 ? 8.179 16.312 -37.864 1.00 8.70 342 ALA R N 1
ATOM 11055 C CA . ALA D 2 356 ? 7.601 16.841 -39.080 1.00 10.06 342 ALA R CA 1
ATOM 11056 C C . ALA D 2 356 ? 6.349 17.620 -38.821 1.00 10.49 342 ALA R C 1
ATOM 11057 O O . ALA D 2 356 ? 5.556 17.240 -37.975 1.00 9.78 342 ALA R O 1
ATOM 11059 N N . PRO D 2 357 ? 6.145 18.717 -39.553 1.00 16.51 343 PRO R N 1
ATOM 11060 C CA . PRO D 2 357 ? 4.845 19.349 -39.465 1.00 17.82 343 PRO R CA 1
ATOM 11061 C C . PRO D 2 357 ? 3.684 18.389 -39.825 1.00 19.14 343 PRO R C 1
ATOM 11062 O O . PRO D 2 357 ? 3.849 17.407 -40.578 1.00 22.81 343 PRO R O 1
ATOM 11066 N N . GLY D 2 358 ? 2.525 18.642 -39.243 1.00 18.32 344 GLY R N 1
ATOM 11067 C CA . GLY D 2 358 ? 1.363 17.838 -39.553 1.00 17.32 344 GLY R CA 1
ATOM 11068 C C . GLY D 2 358 ? 1.033 16.843 -38.451 1.00 14.63 344 GLY R C 1
ATOM 11069 O O . GLY D 2 358 ? -0.022 16.178 -38.524 1.00 19.39 344 GLY R O 1
ATOM 11070 N N . GLY D 2 359 ? 1.881 16.783 -37.407 1.00 12.16 345 GLY R N 1
ATOM 11071 C CA . GLY D 2 359 ? 1.716 15.838 -36.330 1.00 10.93 345 GLY R CA 1
ATOM 11072 C C . GLY D 2 359 ? 0.996 16.344 -35.108 1.00 10.17 345 GLY R C 1
ATOM 11073 O O . GLY D 2 359 ? 0.964 15.650 -34.103 1.00 11.19 345 GLY R O 1
ATOM 11074 N N . ASP D 2 360 ? 0.379 17.530 -35.149 1.00 9.34 346 ASP R N 1
ATOM 11075 C CA . ASP D 2 360 ? -0.274 18.047 -33.940 1.00 8.04 346 ASP R CA 1
ATOM 11076 C C . ASP D 2 360 ? -1.581 17.329 -33.645 1.00 9.00 346 ASP R C 1
ATOM 11077 O O . ASP D 2 360 ? -2.241 16.804 -34.537 1.00 11.52 346 ASP R O 1
ATOM 11082 N N . GLY D 2 361 ? -1.950 17.310 -32.375 1.00 8.87 347 GLY R N 1
ATOM 11083 C CA . GLY D 2 361 ? -3.265 16.887 -31.988 1.00 7.82 347 GLY R CA 1
ATOM 11084 C C . GLY D 2 361 ? -3.527 15.395 -32.026 1.00 8.70 347 GLY R C 1
ATOM 11085 O O . GLY D 2 361 ? -4.683 14.971 -32.113 1.00 10.75 347 GLY R O 1
ATOM 11086 N N . LYS D 2 362 ? -2.473 14.590 -31.973 1.00 8.65 348 LYS R N 1
ATOM 11087 C CA . LYS D 2 362 ? -2.618 13.140 -32.141 1.00 6.81 348 LYS R CA 1
ATOM 11088 C C . LYS D 2 362 ? -2.839 12.432 -30.821 1.00 5.58 348 LYS R C 1
ATOM 11089 O O . LYS D 2 362 ? -1.975 12.451 -29.912 1.00 6.31 348 LYS R O 1
ATOM 11095 N N . HIS D 2 363 ? -3.997 11.762 -30.737 1.00 6.32 349 HIS R N 1
ATOM 11096 C CA . HIS D 2 363 ? -4.195 10.796 -29.661 1.00 6.63 349 HIS R CA 1
ATOM 11097 C C . HIS D 2 363 ? -3.109 9.716 -29.846 1.00 6.76 349 HIS R C 1
ATOM 11098 O O . HIS D 2 363 ? -2.759 9.398 -30.992 1.00 6.62 349 HIS R O 1
ATOM 11105 N N . PRO D 2 364 ? -2.594 9.134 -28.753 1.00 6.94 350 PRO R N 1
ATOM 11106 C CA . PRO D 2 364 ? -1.484 8.178 -28.933 1.00 7.31 350 PRO R CA 1
ATOM 11107 C C . PRO D 2 364 ? -1.821 6.931 -29.759 1.00 5.97 350 PRO R C 1
ATOM 11108 O O . PRO D 2 364 ? -0.910 6.351 -30.349 1.00 7.39 350 PRO R O 1
ATOM 11112 N N . TYR D 2 365 ? -3.065 6.489 -29.805 1.00 7.20 351 TYR R N 1
ATOM 11113 C CA . TYR D 2 365 ? -3.397 5.400 -30.754 1.00 7.40 351 TYR R CA 1
ATOM 11114 C C . TYR D 2 365 ? -3.175 5.801 -32.225 1.00 8.52 351 TYR R C 1
ATOM 11115 O O . TYR D 2 365 ? -3.084 4.917 -33.064 1.00 10.50 351 TYR R O 1
ATOM 11124 N N . ASP D 2 366 ? -3.108 7.109 -32.515 1.00 7.50 352 ASP R N 1
ATOM 11125 C CA . ASP D 2 366 ? -2.878 7.671 -33.830 1.00 8.05 352 ASP R CA 1
ATOM 11126 C C . ASP D 2 366 ? -1.495 8.358 -33.879 1.00 7.41 352 ASP R C 1
ATOM 11127 O O . ASP D 2 366 ? -1.216 9.169 -34.734 1.00 8.94 352 ASP R O 1
ATOM 11132 N N . GLY D 2 367 ? -0.627 8.037 -32.922 1.00 7.43 353 GLY R N 1
ATOM 11133 C CA . GLY D 2 367 ? 0.618 8.742 -32.792 1.00 7.06 353 GLY R CA 1
ATOM 11134 C C . GLY D 2 367 ? 1.535 8.594 -33.971 1.00 7.05 353 GLY R C 1
ATOM 11135 O O . GLY D 2 367 ? 1.480 7.621 -34.696 1.00 8.92 353 GLY R O 1
ATOM 11136 N N . VAL D 2 368 ? 2.377 9.612 -34.164 1.00 6.49 354 VAL R N 1
ATOM 11137 C CA . VAL D 2 368 ? 3.320 9.645 -35.286 1.00 7.81 354 VAL R CA 1
ATOM 11138 C C . VAL D 2 368 ? 4.640 10.137 -34.728 1.00 6.09 354 VAL R C 1
ATOM 11139 O O . VAL D 2 368 ? 4.648 11.122 -33.970 1.00 6.95 354 VAL R O 1
ATOM 11146 N N . THR D 2 369 ? 5.717 9.481 -35.130 1.00 6.83 355 THR R N 1
ATOM 11147 C CA . THR D 2 369 ? 7.038 9.798 -34.648 1.00 5.81 355 THR R CA 1
ATOM 11148 C C . THR D 2 369 ? 7.955 9.935 -35.861 1.00 6.52 355 THR R C 1
ATOM 11149 O O . THR D 2 369 ? 8.623 8.974 -36.270 1.00 7.49 355 THR R O 1
ATOM 11153 N N . ASP D 2 370 ? 7.990 11.149 -36.397 1.00 6.59 356 ASP R N 1
ATOM 11154 C CA . ASP D 2 370 ? 8.677 11.473 -37.643 1.00 6.94 356 ASP R CA 1
ATOM 11155 C C . ASP D 2 370 ? 9.722 12.559 -37.387 1.00 6.46 356 ASP R C 1
ATOM 11156 O O . ASP D 2 370 ? 9.427 13.771 -37.477 1.00 7.24 356 ASP R O 1
ATOM 11165 N N . PRO D 2 371 ? 10.923 12.148 -36.986 1.00 7.59 357 PRO R N 1
ATOM 11166 C CA . PRO D 2 371 ? 11.931 13.121 -36.529 1.00 7.10 357 PRO R CA 1
ATOM 11167 C C . PRO D 2 371 ? 12.370 14.099 -37.605 1.00 6.96 357 PRO R C 1
ATOM 11168 O O . PRO D 2 371 ? 12.563 13.695 -38.756 1.00 10.14 357 PRO R O 1
ATOM 11172 N N . LYS D 2 372 ? 12.531 15.357 -37.209 1.00 7.87 358 LYS R N 1
ATOM 11173 C CA . LYS D 2 372 ? 12.968 16.424 -38.116 1.00 7.96 358 LYS R CA 1
ATOM 11174 C C . LYS D 2 372 ? 13.663 17.493 -37.292 1.00 7.93 358 LYS R C 1
ATOM 11175 O O . LYS D 2 372 ? 13.025 18.335 -36.664 1.00 8.30 358 LYS R O 1
ATOM 11181 N N . TYR D 2 373 ? 14.995 17.459 -37.317 1.00 7.34 359 TYR R N 1
ATOM 11182 C CA . TYR D 2 373 ? 15.788 18.418 -36.558 1.00 8.81 359 TYR R CA 1
ATOM 11183 C C . TYR D 2 373 ? 15.920 19.698 -37.361 1.00 9.45 359 TYR R C 1
ATOM 11184 O O . TYR D 2 373 ? 15.892 19.687 -38.583 1.00 9.91 359 TYR R O 1
ATOM 11193 N N . THR D 2 374 ? 16.030 20.828 -36.678 1.00 8.45 360 THR R N 1
ATOM 11194 C CA . THR D 2 374 ? 16.294 22.133 -37.329 1.00 10.07 360 THR R CA 1
ATOM 11195 C C . THR D 2 374 ? 17.698 22.623 -36.917 1.00 10.27 360 THR R C 1
ATOM 11196 O O . THR D 2 374 ? 18.699 22.304 -37.567 1.00 12.20 360 THR R O 1
ATOM 11200 N N . LYS D 2 375 ? 17.785 23.356 -35.814 1.00 10.55 361 LYS R N 1
ATOM 11201 C CA . LYS D 2 375 ? 19.045 23.869 -35.332 1.00 10.55 361 LYS R CA 1
ATOM 11202 C C . LYS D 2 375 ? 18.904 24.177 -33.849 1.00 9.62 361 LYS R C 1
ATOM 11203 O O . LYS D 2 375 ? 17.802 24.355 -33.326 1.00 8.62 361 LYS R O 1
ATOM 11209 N N . LEU D 2 376 ? 20.037 24.229 -33.179 1.00 10.73 362 LEU R N 1
ATOM 11210 C CA . LEU D 2 376 ? 20.072 24.524 -31.791 1.00 10.76 362 LEU R CA 1
ATOM 11211 C C . LEU D 2 376 ? 19.421 25.860 -31.529 1.00 12.21 362 LEU R C 1
ATOM 11212 O O . LEU D 2 376 ? 19.658 26.850 -32.254 1.00 12.85 362 LEU R O 1
ATOM 11217 N N . ASP D 2 377 ? 18.586 25.900 -30.472 1.00 11.78 363 ASP R N 1
ATOM 11218 C CA . ASP D 2 377 ? 17.975 27.128 -29.998 1.00 12.53 363 ASP R CA 1
ATOM 11219 C C . ASP D 2 377 ? 17.012 27.763 -30.988 1.00 11.88 363 ASP R C 1
ATOM 11220 O O . ASP D 2 377 ? 16.699 28.926 -30.851 1.00 14.52 363 ASP R O 1
ATOM 11225 N N . ASP D 2 378 ? 16.495 26.988 -31.935 1.00 11.85 364 ASP R N 1
ATOM 11226 C CA . ASP D 2 378 ? 15.413 27.463 -32.792 1.00 11.93 364 ASP R CA 1
ATOM 11227 C C . ASP D 2 378 ? 14.167 27.544 -31.923 1.00 10.05 364 ASP R C 1
ATOM 11228 O O . ASP D 2 378 ? 13.596 26.507 -31.570 1.00 10.79 364 ASP R O 1
ATOM 11233 N N . LYS D 2 379 ? 13.695 28.736 -31.569 1.00 9.55 365 LYS R N 1
ATOM 11234 C CA . LYS D 2 379 ? 12.537 28.815 -30.668 1.00 10.85 365 LYS R CA 1
ATOM 11235 C C . LYS D 2 379 ? 11.237 28.336 -31.329 1.00 9.55 365 LYS R C 1
ATOM 11236 O O . LYS D 2 379 ? 10.233 28.142 -30.639 1.00 10.13 365 LYS R O 1
ATOM 11242 N N . ASP D 2 380 ? 11.256 28.129 -32.644 1.00 8.32 366 ASP R N 1
ATOM 11243 C CA . ASP D 2 380 ? 10.118 27.488 -33.312 1.00 9.03 366 ASP R CA 1
ATOM 11244 C C . ASP D 2 380 ? 10.137 25.945 -33.178 1.00 9.38 366 ASP R C 1
ATOM 11245 O O . ASP D 2 380 ? 9.064 25.317 -33.277 1.00 8.81 366 ASP R O 1
ATOM 11250 N N . HIS D 2 381 ? 11.319 25.358 -32.942 1.00 7.87 367 HIS R N 1
ATOM 11251 C CA . HIS D 2 381 ? 11.454 23.874 -32.844 1.00 6.67 367 HIS R CA 1
ATOM 11252 C C . HIS D 2 381 ? 12.656 23.638 -31.950 1.00 6.16 367 HIS R C 1
ATOM 11253 O O . HIS D 2 381 ? 13.771 23.747 -32.405 1.00 8.43 367 HIS R O 1
ATOM 11260 N N . TYR D 2 382 ? 12.418 23.330 -30.666 1.00 6.40 368 TYR R N 1
ATOM 11261 C CA . TYR D 2 382 ? 13.508 23.379 -29.697 1.00 6.27 368 TYR R CA 1
ATOM 11262 C C . TYR D 2 382 ? 13.579 22.158 -28.810 1.00 5.85 368 TYR R C 1
ATOM 11263 O O . TYR D 2 382 ? 14.306 22.201 -27.824 1.00 5.67 368 TYR R O 1
ATOM 11272 N N . SER D 2 383 ? 12.883 21.066 -29.135 1.00 5.23 369 SER R N 1
ATOM 11273 C CA . SER D 2 383 ? 12.998 19.896 -28.272 1.00 4.82 369 SER R CA 1
ATOM 11274 C C . SER D 2 383 ? 12.714 18.627 -28.998 1.00 4.34 369 SER R C 1
ATOM 11275 O O . SER D 2 383 ? 11.816 18.586 -29.835 1.00 5.36 369 SER R O 1
ATOM 11278 N N . TRP D 2 384 ? 13.358 17.545 -28.553 1.00 5.15 370 TRP R N 1
ATOM 11279 C CA . TRP D 2 384 ? 12.979 16.214 -29.007 1.00 4.50 370 TRP R CA 1
ATOM 11280 C C . TRP D 2 384 ? 11.772 15.639 -28.287 1.00 4.98 370 TRP R C 1
ATOM 11281 O O . TRP D 2 384 ? 11.272 14.566 -28.694 1.00 5.70 370 TRP R O 1
ATOM 11292 N N . MET D 2 385 ? 11.313 16.299 -27.210 1.00 4.15 371 MET R N 1
ATOM 11293 C CA . MET D 2 385 ? 10.049 15.849 -26.628 1.00 4.17 371 MET R CA 1
ATOM 11294 C C . MET D 2 385 ? 8.872 16.368 -27.412 1.00 4.98 371 MET R C 1
ATOM 11295 O O . MET D 2 385 ? 8.871 17.533 -27.852 1.00 5.59 371 MET R O 1
ATOM 11300 N N . LYS D 2 386 ? 7.861 15.520 -27.530 1.00 4.51 372 LYS R N 1
ATOM 11301 C CA . LYS D 2 386 ? 6.534 15.997 -27.893 1.00 5.37 372 LYS R CA 1
ATOM 11302 C C . LYS D 2 386 ? 5.929 16.803 -26.726 1.00 4.85 372 LYS R C 1
ATOM 11303 O O . LYS D 2 386 ? 6.465 16.798 -25.619 1.00 5.57 372 LYS R O 1
ATOM 11309 N N . ALA D 2 387 ? 4.781 17.415 -26.996 1.00 5.14 373 ALA R N 1
ATOM 11310 C CA . ALA D 2 387 ? 4.061 18.224 -25.996 1.00 4.93 373 ALA R CA 1
ATOM 11311 C C . ALA D 2 387 ? 2.705 17.577 -25.716 1.00 4.74 373 ALA R C 1
ATOM 11312 O O . ALA D 2 387 ? 1.710 17.833 -26.415 1.00 5.48 373 ALA R O 1
ATOM 11314 N N . PRO D 2 388 ? 2.630 16.740 -24.650 1.00 4.81 374 PRO R N 1
ATOM 11315 C CA . PRO D 2 388 ? 1.332 16.145 -24.336 1.00 5.09 374 PRO R CA 1
ATOM 11316 C C . PRO D 2 388 ? 0.402 17.161 -23.692 1.00 5.67 374 PRO R C 1
ATOM 11317 O O . PRO D 2 388 ? 0.836 17.955 -22.829 1.00 5.98 374 PRO R O 1
ATOM 11321 N N . ARG D 2 389 ? -0.855 17.126 -24.107 1.00 5.77 375 ARG R N 1
ATOM 11322 C CA . ARG D 2 389 ? -1.840 18.001 -23.559 1.00 6.60 375 ARG R CA 1
ATOM 11323 C C . ARG D 2 389 ? -3.124 17.199 -23.262 1.00 6.77 375 ARG R C 1
ATOM 11324 O O . ARG D 2 389 ? -3.355 16.104 -23.776 1.00 7.55 375 ARG R O 1
ATOM 11332 N N . TYR D 2 390 ? -3.944 17.769 -22.388 1.00 8.51 376 TYR R N 1
ATOM 11333 C CA . TYR D 2 390 ? -5.159 17.118 -21.933 1.00 8.99 376 TYR R CA 1
ATOM 11334 C C . TYR D 2 390 ? -6.276 18.149 -21.994 1.00 10.39 376 TYR R C 1
ATOM 11335 O O . TYR D 2 390 ? -6.281 19.128 -21.259 1.00 9.24 376 TYR R O 1
ATOM 11344 N N . LYS D 2 391 ? -7.240 17.935 -22.879 1.00 12.35 377 LYS R N 1
ATOM 11345 C CA . LYS D 2 391 ? -8.405 18.824 -23.023 1.00 14.29 377 LYS R CA 1
ATOM 11346 C C . LYS D 2 391 ? -7.846 20.252 -23.243 1.00 15.29 377 LYS R C 1
ATOM 11347 O O . LYS D 2 391 ? -8.399 21.224 -22.739 1.00 17.70 377 LYS R O 1
ATOM 11353 N N . GLY D 2 392 ? -6.719 20.349 -23.985 1.00 13.67 378 GLY R N 1
ATOM 11354 C CA . GLY D 2 392 ? -6.076 21.630 -24.324 1.00 13.42 378 GLY R CA 1
ATOM 11355 C C . GLY D 2 392 ? -5.107 22.229 -23.303 1.00 14.14 378 GLY R C 1
ATOM 11356 O O . GLY D 2 392 ? -4.538 23.305 -23.558 1.00 16.11 378 GLY R O 1
ATOM 11357 N N . LYS D 2 393 ? -4.884 21.556 -22.166 1.00 10.15 379 LYS R N 1
ATOM 11358 C CA . LYS D 2 393 ? -4.079 22.091 -21.097 1.00 9.68 379 LYS R CA 1
ATOM 11359 C C . LYS D 2 393 ? -2.833 21.238 -20.861 1.00 8.03 379 LYS R C 1
ATOM 11360 O O . LYS D 2 393 ? -2.836 20.008 -20.998 1.00 7.87 379 LYS R O 1
ATOM 11371 N N . ALA D 2 394 ? -1.769 21.916 -20.471 1.00 7.12 380 ALA R N 1
ATOM 11372 C CA . ALA D 2 394 ? -0.602 21.261 -19.942 1.00 7.10 380 ALA R CA 1
ATOM 11373 C C . ALA D 2 394 ? -0.926 20.735 -18.562 1.00 6.50 380 ALA R C 1
ATOM 11374 O O . ALA D 2 394 ? -1.743 21.267 -17.814 1.00 8.62 380 ALA R O 1
ATOM 11376 N N . MET D 2 395 ? -0.310 19.619 -18.225 1.00 5.01 381 MET R N 1
ATOM 11377 C CA . MET D 2 395 ? -0.531 18.937 -16.946 1.00 5.11 381 MET R CA 1
ATOM 11378 C C . MET D 2 395 ? 0.796 18.583 -16.275 1.00 4.47 381 MET R C 1
ATOM 11379 O O . MET D 2 395 ? 1.676 17.967 -16.903 1.00 5.49 381 MET R O 1
ATOM 11388 N N . GLU D 2 396 ? 0.925 18.943 -15.008 1.00 4.66 382 GLU R N 1
ATOM 11389 C CA . GLU D 2 396 ? 2.010 18.474 -14.175 1.00 4.33 382 GLU R CA 1
ATOM 11390 C C . GLU D 2 396 ? 1.644 17.099 -13.649 1.00 4.34 382 GLU R C 1
ATOM 11391 O O . GLU D 2 396 ? 0.489 16.872 -13.232 1.00 4.86 382 GLU R O 1
ATOM 11397 N N . VAL D 2 397 ? 2.603 16.192 -13.701 1.00 4.58 383 VAL R N 1
ATOM 11398 C CA . VAL D 2 397 ? 2.410 14.840 -13.224 1.00 4.23 383 VAL R CA 1
ATOM 11399 C C . VAL D 2 397 ? 3.506 14.540 -12.200 1.00 4.13 383 VAL R C 1
ATOM 11400 O O . VAL D 2 397 ? 4.509 15.249 -12.109 1.00 4.53 383 VAL R O 1
ATOM 11404 N N . GLY D 2 398 ? 3.313 13.482 -11.388 1.00 3.95 384 GLY R N 1
ATOM 11405 C CA . GLY D 2 398 ? 4.345 13.102 -10.418 1.00 4.76 384 GLY R CA 1
ATOM 11406 C C . GLY D 2 398 ? 3.837 13.162 -8.995 1.00 4.41 384 GLY R C 1
ATOM 11407 O O . GLY D 2 398 ? 2.603 13.233 -8.751 1.00 3.86 384 GLY R O 1
ATOM 11408 N N . PRO D 2 399 ? 4.778 13.135 -8.047 1.00 3.81 385 PRO R N 1
ATOM 11409 C CA . PRO D 2 399 ? 4.380 13.095 -6.629 1.00 4.28 385 PRO R CA 1
ATOM 11410 C C . PRO D 2 399 ? 3.447 14.232 -6.226 1.00 4.24 385 PRO R C 1
ATOM 11411 O O . PRO D 2 399 ? 2.507 14.004 -5.440 1.00 4.65 385 PRO R O 1
ATOM 11415 N N . LEU D 2 400 ? 3.710 15.434 -6.706 1.00 4.18 386 LEU R N 1
ATOM 11416 C CA . LEU D 2 400 ? 2.840 16.554 -6.323 1.00 4.23 386 LEU R CA 1
ATOM 11417 C C . LEU D 2 400 ? 1.436 16.381 -6.865 1.00 4.58 386 LEU R C 1
ATOM 11418 O O . LEU D 2 400 ? 0.441 16.660 -6.162 1.00 5.07 386 LEU R O 1
ATOM 11423 N N . ALA D 2 401 ? 1.320 15.886 -8.100 1.00 4.45 387 ALA R N 1
ATOM 11424 C CA . ALA D 2 401 ? 0.013 15.637 -8.669 1.00 4.16 387 ALA R CA 1
ATOM 11425 C C . ALA D 2 401 ? -0.710 14.576 -7.852 1.00 4.26 387 ALA R C 1
ATOM 11426 O O . ALA D 2 401 ? -1.888 14.745 -7.457 1.00 5.48 387 ALA R O 1
ATOM 11428 N N . ARG D 2 402 ? -0.039 13.462 -7.597 1.00 4.98 388 ARG R N 1
ATOM 11429 C CA . ARG D 2 402 ? -0.643 12.410 -6.785 1.00 4.57 388 ARG R CA 1
ATOM 11430 C C . ARG D 2 402 ? -1.082 12.909 -5.413 1.00 4.63 388 ARG R C 1
ATOM 11431 O O . ARG D 2 402 ? -2.129 12.527 -4.909 1.00 4.86 388 ARG R O 1
ATOM 11439 N N . THR D 2 403 ? -0.239 13.726 -4.817 1.00 4.56 389 THR R N 1
ATOM 11440 C CA . THR D 2 403 ? -0.473 14.219 -3.450 1.00 4.77 389 THR R CA 1
ATOM 11441 C C . THR D 2 403 ? -1.683 15.121 -3.420 1.00 5.07 389 THR R C 1
ATOM 11442 O O . THR D 2 403 ? -2.538 14.993 -2.558 1.00 5.22 389 THR R O 1
ATOM 11446 N N . PHE D 2 404 ? -1.761 16.065 -4.355 1.00 4.91 390 PHE R N 1
ATOM 11447 C CA . PHE D 2 404 ? -2.932 16.925 -4.392 1.00 5.69 390 PHE R CA 1
ATOM 11448 C C . PHE D 2 404 ? -4.214 16.170 -4.694 1.00 5.37 390 PHE R C 1
ATOM 11449 O O . PHE D 2 404 ? -5.237 16.434 -4.080 1.00 5.95 390 PHE R O 1
ATOM 11457 N N . ILE D 2 405 ? -4.154 15.215 -5.613 1.00 5.40 391 ILE R N 1
ATOM 11458 C CA . ILE D 2 405 ? -5.347 14.457 -5.969 1.00 5.56 391 ILE R CA 1
ATOM 11459 C C . ILE D 2 405 ? -5.802 13.644 -4.772 1.00 5.53 391 ILE R C 1
ATOM 11460 O O . ILE D 2 405 ? -6.981 13.614 -4.431 1.00 6.07 391 ILE R O 1
ATOM 11465 N N . ALA D 2 406 ? -4.871 12.958 -4.119 1.00 5.81 392 ALA R N 1
ATOM 11466 C CA . ALA D 2 406 ? -5.205 12.112 -2.972 1.00 5.72 392 ALA R CA 1
ATOM 11467 C C . ALA D 2 406 ? -5.694 12.949 -1.794 1.00 5.95 392 ALA R C 1
ATOM 11468 O O . ALA D 2 406 ? -6.692 12.602 -1.141 1.00 6.70 392 ALA R O 1
ATOM 11470 N N . TYR D 2 407 ? -5.020 14.051 -1.537 1.00 6.49 393 TYR R N 1
ATOM 11471 C CA . TYR D 2 407 ? -5.389 14.928 -0.434 1.00 6.50 393 TYR R CA 1
ATOM 11472 C C . TYR D 2 407 ? -6.810 15.478 -0.686 1.00 6.85 393 TYR R C 1
ATOM 11473 O O . TYR D 2 407 ? -7.681 15.478 0.190 1.00 8.56 393 TYR R O 1
ATOM 11482 N N . ALA D 2 408 ? -7.065 15.968 -1.885 1.00 6.75 394 ALA R N 1
ATOM 11483 C CA . ALA D 2 408 ? -8.365 16.510 -2.249 1.00 7.64 394 ALA R CA 1
ATOM 11484 C C . ALA D 2 408 ? -9.490 15.498 -2.041 1.00 7.39 394 ALA R C 1
ATOM 11485 O O . ALA D 2 408 ? -10.581 15.853 -1.630 1.00 10.60 394 ALA R O 1
ATOM 11487 N N . LYS D 2 409 ? -9.217 14.241 -2.365 1.00 7.99 395 LYS R N 1
ATOM 11488 C CA . LYS D 2 409 ? -10.195 13.151 -2.223 1.00 9.62 395 LYS R CA 1
ATOM 11489 C C . LYS D 2 409 ? -10.250 12.617 -0.797 1.00 9.68 395 LYS R C 1
ATOM 11490 O O . LYS D 2 409 ? -11.054 11.715 -0.529 1.00 13.62 395 LYS R O 1
ATOM 11501 N N . GLY D 2 410 ? -9.430 13.130 0.111 1.00 9.00 396 GLY R N 1
ATOM 11502 C CA . GLY D 2 410 ? -9.492 12.605 1.454 1.00 11.20 396 GLY R CA 1
ATOM 11503 C C . GLY D 2 410 ? -8.883 11.233 1.672 1.00 10.71 396 GLY R C 1
ATOM 11504 O O . GLY D 2 410 ? -9.208 10.564 2.652 1.00 12.05 396 GLY R O 1
ATOM 11505 N N . GLN D 2 411 ? -7.962 10.838 0.803 1.00 8.62 397 GLN R N 1
ATOM 11506 C CA . GLN D 2 411 ? -7.260 9.576 0.970 1.00 8.66 397 GLN R CA 1
ATOM 11507 C C . GLN D 2 411 ? -6.596 9.626 2.344 1.00 7.79 397 GLN R C 1
ATOM 11508 O O . GLN D 2 411 ? -5.831 10.540 2.628 1.00 8.04 397 GLN R O 1
ATOM 11514 N N . PRO D 2 412 ? -6.894 8.664 3.237 1.00 9.29 398 PRO R N 1
ATOM 11515 C CA . PRO D 2 412 ? -6.521 8.918 4.644 1.00 9.96 398 PRO R CA 1
ATOM 11516 C C . PRO D 2 412 ? -5.036 8.981 4.955 1.00 7.55 398 PRO R C 1
ATOM 11517 O O . PRO D 2 412 ? -4.636 9.724 5.851 1.00 9.18 398 PRO R O 1
ATOM 11524 N N . ASP D 2 413 ? -4.220 8.234 4.207 1.00 7.90 399 ASP R N 1
ATOM 11525 C CA . ASP D 2 413 ? -2.763 8.298 4.438 1.00 8.45 399 ASP R CA 1
ATOM 11526 C C . ASP D 2 413 ? -2.206 9.644 3.980 1.00 7.14 399 ASP R C 1
ATOM 11527 O O . ASP D 2 413 ? -1.352 10.213 4.661 1.00 7.67 399 ASP R O 1
ATOM 11532 N N . PHE D 2 414 ? -2.639 10.122 2.818 1.00 6.49 400 PHE R N 1
ATOM 11533 C CA . PHE D 2 414 ? -2.222 11.435 2.361 1.00 6.16 400 PHE R CA 1
ATOM 11534 C C . PHE D 2 414 ? -2.742 12.552 3.258 1.00 6.54 400 PHE R C 1
ATOM 11535 O O . PHE D 2 414 ? -2.005 13.492 3.582 1.00 7.11 400 PHE R O 1
ATOM 11543 N N . LYS D 2 415 ? -3.973 12.440 3.750 1.00 6.58 401 LYS R N 1
ATOM 11544 C CA . LYS D 2 415 ? -4.456 13.467 4.676 1.00 7.87 401 LYS R CA 1
ATOM 11545 C C . LYS D 2 415 ? -3.541 13.528 5.893 1.00 7.56 401 LYS R C 1
ATOM 11546 O O . LYS D 2 415 ? -3.172 14.587 6.349 1.00 8.50 401 LYS R O 1
ATOM 11557 N N . LYS D 2 416 ? -3.218 12.385 6.467 1.00 7.51 402 LYS R N 1
ATOM 11558 C CA . LYS D 2 416 ? -2.409 12.326 7.683 1.00 8.34 402 LYS R CA 1
ATOM 11559 C C . LYS D 2 416 ? -1.001 12.883 7.439 1.00 6.42 402 LYS R C 1
ATOM 11560 O O . LYS D 2 416 ? -0.496 13.738 8.193 1.00 7.74 402 LYS R O 1
ATOM 11571 N N . VAL D 2 417 ? -0.334 12.366 6.407 1.00 6.25 403 VAL R N 1
ATOM 11572 C CA . VAL D 2 417 ? 1.075 12.751 6.236 1.00 6.29 403 VAL R CA 1
ATOM 11573 C C . VAL D 2 417 ? 1.200 14.175 5.701 1.00 5.96 403 VAL R C 1
ATOM 11574 O O . VAL D 2 417 ? 2.072 14.933 6.148 1.00 7.05 403 VAL R O 1
ATOM 11578 N N . VAL D 2 418 ? 0.321 14.544 4.779 1.00 5.36 404 VAL R N 1
ATOM 11579 C CA . VAL D 2 418 ? 0.322 15.946 4.356 1.00 5.70 404 VAL R CA 1
ATOM 11580 C C . VAL D 2 418 ? 0.098 16.858 5.556 1.00 6.40 404 VAL R C 1
ATOM 11581 O O . VAL D 2 418 ? 0.805 17.834 5.737 1.00 7.17 404 VAL R O 1
ATOM 11585 N N . ASP D 2 419 ? -0.909 16.559 6.391 1.00 6.73 405 ASP R N 1
ATOM 11586 C CA . ASP D 2 419 ? -1.176 17.469 7.493 1.00 7.11 405 ASP R CA 1
ATOM 11587 C C . ASP D 2 419 ? -0.032 17.534 8.491 1.00 7.01 405 ASP R C 1
ATOM 11588 O O . ASP D 2 419 ? 0.229 18.590 9.055 1.00 7.02 405 ASP R O 1
ATOM 11593 N N . MET D 2 420 ? 0.675 16.426 8.661 1.00 7.15 406 MET R N 1
ATOM 11594 C CA . MET D 2 420 ? 1.872 16.424 9.474 1.00 7.89 406 MET R CA 1
ATOM 11595 C C . MET D 2 420 ? 2.871 17.471 8.940 1.00 7.55 406 MET R C 1
ATOM 11596 O O . MET D 2 420 ? 3.415 18.256 9.705 1.00 8.19 406 MET R O 1
ATOM 11601 N N . VAL D 2 421 ? 3.070 17.498 7.619 1.00 6.51 407 VAL R N 1
ATOM 11602 C CA . VAL D 2 421 ? 4.043 18.400 7.036 1.00 6.71 407 VAL R CA 1
ATOM 11603 C C . VAL D 2 421 ? 3.544 19.857 7.123 1.00 6.35 407 VAL R C 1
ATOM 11604 O O . VAL D 2 421 ? 4.311 20.775 7.454 1.00 7.14 407 VAL R O 1
ATOM 11608 N N . LEU D 2 422 ? 2.263 20.057 6.827 1.00 5.72 408 LEU R N 1
ATOM 11609 C CA . LEU D 2 422 ? 1.702 21.393 6.920 1.00 6.91 408 LEU R CA 1
ATOM 11610 C C . LEU D 2 422 ? 1.826 21.957 8.319 1.00 6.87 408 LEU R C 1
ATOM 11611 O O . LEU D 2 422 ? 2.132 23.128 8.481 1.00 7.95 408 LEU R O 1
ATOM 11616 N N . GLY D 2 423 ? 1.609 21.128 9.325 1.00 7.45 409 GLY R N 1
ATOM 11617 C CA . GLY D 2 423 ? 1.791 21.562 10.689 1.00 8.00 409 GLY R CA 1
ATOM 11618 C C . GLY D 2 423 ? 3.213 21.830 11.076 1.00 7.98 409 GLY R C 1
ATOM 11619 O O . GLY D 2 423 ? 3.500 22.798 11.784 1.00 10.07 409 GLY R O 1
ATOM 11620 N N . LYS D 2 424 ? 4.136 20.955 10.666 1.00 7.85 410 LYS R N 1
ATOM 11621 C CA . LYS D 2 424 ? 5.554 21.166 10.980 1.00 8.22 410 LYS R CA 1
ATOM 11622 C C . LYS D 2 424 ? 6.071 22.446 10.361 1.00 8.57 410 LYS R C 1
ATOM 11623 O O . LYS D 2 424 ? 6.835 23.146 11.006 1.00 9.74 410 LYS R O 1
ATOM 11634 N N . LEU D 2 425 ? 5.638 22.765 9.134 1.00 7.46 411 LEU R N 1
ATOM 11635 C CA . LEU D 2 425 ? 6.175 23.934 8.441 1.00 7.65 411 LEU R CA 1
ATOM 11636 C C . LEU D 2 425 ? 5.339 25.192 8.641 1.00 7.18 411 LEU R C 1
ATOM 11637 O O . LEU D 2 425 ? 5.792 26.283 8.243 1.00 7.77 411 LEU R O 1
ATOM 11642 N N . SER D 2 426 ? 4.144 25.042 9.232 1.00 6.46 412 SER R N 1
ATOM 11643 C CA . SER D 2 426 ? 3.177 26.128 9.369 1.00 6.72 412 SER R CA 1
ATOM 11644 C C . SER D 2 426 ? 2.870 26.745 8.003 1.00 6.70 412 SER R C 1
ATOM 11645 O O . SER D 2 426 ? 3.018 27.946 7.751 1.00 6.98 412 SER R O 1
ATOM 11648 N N . VAL D 2 427 ? 2.458 25.877 7.091 1.00 5.99 413 VAL R N 1
ATOM 11649 C CA . VAL D 2 427 ? 2.040 26.287 5.723 1.00 6.16 413 VAL R CA 1
ATOM 11650 C C . VAL D 2 427 ? 0.696 25.637 5.417 1.00 6.59 413 VAL R C 1
ATOM 11651 O O . VAL D 2 427 ? 0.392 24.543 5.934 1.00 7.30 413 VAL R O 1
ATOM 11655 N N . PRO D 2 428 ? -0.109 26.275 4.532 1.00 5.96 414 PRO R N 1
ATOM 11656 C CA . PRO D 2 428 ? -1.339 25.667 4.080 1.00 5.95 414 PRO R CA 1
ATOM 11657 C C . PRO D 2 428 ? -1.070 24.706 2.939 1.00 5.98 414 PRO R C 1
ATOM 11658 O O . PRO D 2 428 ? -0.005 24.734 2.322 1.00 5.90 414 PRO R O 1
ATOM 11662 N N . ALA D 2 429 ? -2.069 23.913 2.582 1.00 6.48 415 ALA R N 1
ATOM 11663 C CA . ALA D 2 429 ? -1.931 23.004 1.438 1.00 5.95 415 ALA R CA 1
ATOM 11664 C C . ALA D 2 429 ? -1.596 23.759 0.158 1.00 5.76 415 ALA R C 1
ATOM 11665 O O . ALA D 2 429 ? -0.874 23.256 -0.699 1.00 6.45 415 ALA R O 1
ATOM 11667 N N . THR D 2 430 ? -2.081 24.983 0.023 1.00 5.91 416 THR R N 1
ATOM 11668 C CA . THR D 2 430 ? -1.771 25.781 -1.162 1.00 5.58 416 THR R CA 1
ATOM 11669 C C . THR D 2 430 ? -0.275 26.052 -1.325 1.00 4.81 416 THR R C 1
ATOM 11670 O O . THR D 2 430 ? 0.177 26.347 -2.448 1.00 5.95 416 THR R O 1
ATOM 11674 N N . ALA D 2 431 ? 0.511 25.990 -0.240 1.00 5.17 417 ALA R N 1
ATOM 11675 C CA . ALA D 2 431 ? 1.953 26.217 -0.353 1.00 5.83 417 ALA R CA 1
ATOM 11676 C C . ALA D 2 431 ? 2.634 25.130 -1.137 1.00 5.46 417 ALA R C 1
ATOM 11677 O O . ALA D 2 431 ? 3.772 25.287 -1.582 1.00 6.87 417 ALA R O 1
ATOM 11679 N N . LEU D 2 432 ? 1.943 24.014 -1.349 1.00 5.00 418 LEU R N 1
ATOM 11680 C CA . LEU D 2 432 ? 2.547 22.904 -2.073 1.00 5.44 418 LEU R CA 1
ATOM 11681 C C . LEU D 2 432 ? 2.556 23.162 -3.561 1.00 5.32 418 LEU R C 1
ATOM 11682 O O . LEU D 2 432 ? 3.245 22.417 -4.280 1.00 5.31 418 LEU R O 1
ATOM 11687 N N . HIS D 2 433 ? 1.820 24.164 -4.062 1.00 4.90 419 HIS R N 1
ATOM 11688 C CA . HIS D 2 433 ? 1.909 24.541 -5.492 1.00 4.29 419 HIS R CA 1
ATOM 11689 C C . HIS D 2 433 ? 3.197 25.343 -5.698 1.00 4.44 419 HIS R C 1
ATOM 11690 O O . HIS D 2 433 ? 3.167 26.569 -5.861 1.00 5.80 419 HIS R O 1
ATOM 11697 N N . SER D 2 434 ? 4.351 24.658 -5.674 1.00 4.60 420 SER R N 1
ATOM 11698 C CA . SER D 2 434 ? 5.658 25.308 -5.626 1.00 5.03 420 SER R CA 1
ATOM 11699 C C . SER D 2 434 ? 6.751 24.313 -5.756 1.00 4.17 420 SER R C 1
ATOM 11700 O O . SER D 2 434 ? 6.526 23.100 -5.647 1.00 4.45 420 SER R O 1
ATOM 11703 N N . THR D 2 435 ? 7.945 24.818 -5.975 1.00 4.33 421 THR R N 1
ATOM 11704 C CA . THR D 2 435 ? 9.127 23.968 -6.015 1.00 4.93 421 THR R CA 1
ATOM 11705 C C . THR D 2 435 ? 9.343 23.297 -4.657 1.00 4.86 421 THR R C 1
ATOM 11706 O O . THR D 2 435 ? 9.669 22.114 -4.612 1.00 4.92 421 THR R O 1
ATOM 11710 N N . LEU D 2 436 ? 9.199 24.032 -3.559 1.00 4.87 422 LEU R N 1
ATOM 11711 C CA . LEU D 2 436 ? 9.310 23.367 -2.236 1.00 5.42 422 LEU R CA 1
ATOM 11712 C C . LEU D 2 436 ? 8.233 22.291 -2.089 1.00 4.89 422 LEU R C 1
ATOM 11713 O O . LEU D 2 436 ? 8.502 21.193 -1.580 1.00 5.18 422 LEU R O 1
ATOM 11718 N N . GLY D 2 437 ? 7.016 22.609 -2.534 1.00 5.00 423 GLY R N 1
ATOM 11719 C CA . GLY D 2 437 ? 5.929 21.641 -2.439 1.00 5.56 423 GLY R CA 1
ATOM 11720 C C . GLY D 2 437 ? 6.158 20.368 -3.232 1.00 5.67 423 GLY R C 1
ATOM 11721 O O . GLY D 2 437 ? 5.858 19.265 -2.755 1.00 6.09 423 GLY R O 1
ATOM 11722 N N . ARG D 2 438 ? 6.699 20.524 -4.443 1.00 5.30 424 ARG R N 1
ATOM 11723 C CA . ARG D 2 438 ? 6.989 19.397 -5.308 1.00 6.15 424 ARG R CA 1
ATOM 11724 C C . ARG D 2 438 ? 8.018 18.471 -4.650 1.00 5.90 424 ARG R C 1
ATOM 11725 O O . ARG D 2 438 ? 7.921 17.234 -4.710 1.00 5.68 424 ARG R O 1
ATOM 11733 N N . THR D 2 439 ? 8.989 19.095 -4.012 1.00 4.72 425 THR R N 1
ATOM 11734 C CA . THR D 2 439 ? 10.032 18.382 -3.302 1.00 5.09 425 THR R CA 1
ATOM 11735 C C . THR D 2 439 ? 9.450 17.668 -2.093 1.00 5.21 425 THR R C 1
ATOM 11736 O O . THR D 2 439 ? 9.765 16.503 -1.788 1.00 5.62 425 THR R O 1
ATOM 11740 N N . ALA D 2 440 ? 8.615 18.390 -1.355 1.00 4.83 426 ALA R N 1
ATOM 11741 C CA . ALA D 2 440 ? 7.956 17.820 -0.162 1.00 4.70 426 ALA R CA 1
ATOM 11742 C C . ALA D 2 440 ? 7.084 16.647 -0.509 1.00 3.97 426 ALA R C 1
ATOM 11743 O O . ALA D 2 440 ? 7.045 15.636 0.195 1.00 4.68 426 ALA R O 1
ATOM 11745 N N . ALA D 2 441 ? 6.308 16.777 -1.593 1.00 4.35 427 ALA R N 1
ATOM 11746 C CA . ALA D 2 441 ? 5.401 15.714 -1.993 1.00 3.95 427 ALA R CA 1
ATOM 11747 C C . ALA D 2 441 ? 6.080 14.415 -2.284 1.00 4.28 427 ALA R C 1
ATOM 11748 O O . ALA D 2 441 ? 5.566 13.344 -1.984 1.00 4.50 427 ALA R O 1
ATOM 11750 N N . ARG D 2 442 ? 7.268 14.511 -2.872 1.00 4.14 428 ARG R N 1
ATOM 11751 C CA . ARG D 2 442 ? 8.085 13.326 -3.174 1.00 4.20 428 ARG R CA 1
ATOM 11752 C C . ARG D 2 442 ? 8.391 12.587 -1.853 1.00 4.07 428 ARG R C 1
ATOM 11753 O O . ARG D 2 442 ? 8.268 11.365 -1.782 1.00 4.59 428 ARG R O 1
ATOM 11761 N N . GLY D 2 443 ? 8.749 13.320 -0.797 1.00 4.31 429 GLY R N 1
ATOM 11762 C CA . GLY D 2 443 ? 8.991 12.677 0.464 1.00 4.62 429 GLY R CA 1
ATOM 11763 C C . GLY D 2 443 ? 7.726 12.158 1.128 1.00 4.45 429 GLY R C 1
ATOM 11764 O O . GLY D 2 443 ? 7.712 11.026 1.654 1.00 4.83 429 GLY R O 1
ATOM 11765 N N . ILE D 2 444 ? 6.653 12.976 1.111 1.00 4.56 430 ILE R N 1
ATOM 11766 C CA . ILE D 2 444 ? 5.333 12.527 1.656 1.00 4.85 430 ILE R CA 1
ATOM 11767 C C . ILE D 2 444 ? 4.958 11.164 1.092 1.00 5.06 430 ILE R C 1
ATOM 11768 O O . ILE D 2 444 ? 4.633 10.241 1.847 1.00 5.19 430 ILE R O 1
ATOM 11773 N N . GLU D 2 445 ? 5.023 11.030 -0.227 1.00 4.49 431 GLU R N 1
ATOM 11774 C CA . GLU D 2 445 ? 4.555 9.763 -0.781 1.00 5.23 431 GLU R CA 1
ATOM 11775 C C . GLU D 2 445 ? 5.496 8.623 -0.494 1.00 5.10 431 GLU R C 1
ATOM 11776 O O . GLU D 2 445 ? 5.070 7.465 -0.424 1.00 5.22 431 GLU R O 1
ATOM 11782 N N . THR D 2 446 ? 6.787 8.931 -0.320 1.00 4.45 432 THR R N 1
ATOM 11783 C CA . THR D 2 446 ? 7.747 7.875 0.046 1.00 4.72 432 THR R CA 1
ATOM 11784 C C . THR D 2 446 ? 7.394 7.318 1.436 1.00 4.14 432 THR R C 1
ATOM 11785 O O . THR D 2 446 ? 7.371 6.107 1.666 1.00 4.98 432 THR R O 1
ATOM 11789 N N . ALA D 2 447 ? 7.058 8.236 2.334 1.00 4.84 433 ALA R N 1
ATOM 11790 C CA . ALA D 2 447 ? 6.659 7.825 3.666 1.00 5.02 433 ALA R CA 1
ATOM 11791 C C . ALA D 2 447 ? 5.384 6.974 3.624 1.00 4.58 433 ALA R C 1
ATOM 11792 O O . ALA D 2 447 ? 5.236 6.026 4.398 1.00 5.58 433 ALA R O 1
ATOM 11794 N N . ILE D 2 448 ? 4.454 7.331 2.748 1.00 4.56 434 ILE R N 1
ATOM 11795 C CA . ILE D 2 448 ? 3.220 6.583 2.609 1.00 5.19 434 ILE R CA 1
ATOM 11796 C C . ILE D 2 448 ? 3.461 5.202 2.030 1.00 4.59 434 ILE R C 1
ATOM 11797 O O . ILE D 2 448 ? 2.888 4.225 2.509 1.00 5.60 434 ILE R O 1
ATOM 11802 N N . VAL D 2 449 ? 4.285 5.112 0.982 1.00 4.75 435 VAL R N 1
ATOM 11803 C CA . VAL D 2 449 ? 4.646 3.788 0.497 1.00 4.53 435 VAL R CA 1
ATOM 11804 C C . VAL D 2 449 ? 5.225 2.936 1.627 1.00 5.03 435 VAL R C 1
ATOM 11805 O O . VAL D 2 449 ? 4.823 1.783 1.809 1.00 5.83 435 VAL R O 1
ATOM 11809 N N . CYS D 2 450 ? 6.206 3.481 2.373 1.00 5.24 436 CYS R N 1
ATOM 11810 C CA . CYS D 2 450 ? 6.740 2.766 3.493 1.00 6.62 436 CYS R CA 1
ATOM 11811 C C . CYS D 2 450 ? 5.660 2.273 4.458 1.00 6.85 436 CYS R C 1
ATOM 11812 O O . CYS D 2 450 ? 5.710 1.140 4.939 1.00 9.11 436 CYS R O 1
ATOM 11815 N N . ALA D 2 451 ? 4.690 3.126 4.761 1.00 6.57 437 ALA R N 1
ATOM 11816 C CA . ALA D 2 451 ? 3.619 2.800 5.725 1.00 8.13 437 ALA R CA 1
ATOM 11817 C C . ALA D 2 451 ? 2.744 1.655 5.247 1.00 9.02 437 ALA R C 1
ATOM 11818 O O . ALA D 2 451 ? 2.027 1.057 6.048 1.00 10.06 437 ALA R O 1
ATOM 11820 N N . ASN D 2 452 ? 2.746 1.401 3.952 1.00 6.57 438 ASN R N 1
ATOM 11821 C CA . ASN D 2 452 ? 1.949 0.343 3.356 1.00 6.73 438 ASN R CA 1
ATOM 11822 C C . ASN D 2 452 ? 2.686 -0.947 3.018 1.00 5.80 438 ASN R C 1
ATOM 11823 O O . ASN D 2 452 ? 2.013 -1.939 2.665 1.00 6.50 438 ASN R O 1
ATOM 11832 N N . MET D 2 453 ? 4.011 -0.952 3.120 1.00 5.87 439 MET R N 1
ATOM 11833 C CA . MET D 2 453 ? 4.770 -2.106 2.677 1.00 6.21 439 MET R CA 1
ATOM 11834 C C . MET D 2 453 ? 4.413 -3.356 3.453 1.00 6.73 439 MET R C 1
ATOM 11835 O O . MET D 2 453 ? 4.265 -4.422 2.851 1.00 6.98 439 MET R O 1
ATOM 11840 N N . GLU D 2 454 ? 4.270 -3.257 4.767 1.00 6.65 440 GLU R N 1
ATOM 11841 C CA . GLU D 2 454 ? 4.004 -4.478 5.525 1.00 8.66 440 GLU R CA 1
ATOM 11842 C C . GLU D 2 454 ? 2.660 -5.065 5.123 1.00 7.67 440 GLU R C 1
ATOM 11843 O O . GLU D 2 454 ? 2.542 -6.301 4.970 1.00 8.41 440 GLU R O 1
ATOM 11854 N N . LYS D 2 455 ? 1.642 -4.240 4.961 1.00 7.15 441 LYS R N 1
ATOM 11855 C CA . LYS D 2 455 ? 0.311 -4.672 4.517 1.00 7.20 441 LYS R CA 1
ATOM 11856 C C . LYS D 2 455 ? 0.371 -5.330 3.143 1.00 6.52 441 LYS R C 1
ATOM 11857 O O . LYS D 2 455 ? -0.189 -6.423 2.936 1.00 8.09 441 LYS R O 1
ATOM 11863 N N . TRP D 2 456 ? 1.044 -4.678 2.200 1.00 5.84 442 TRP R N 1
ATOM 11864 C CA . TRP D 2 456 ? 1.131 -5.233 0.849 1.00 5.16 442 TRP R CA 1
ATOM 11865 C C . TRP D 2 456 ? 1.915 -6.539 0.807 1.00 5.32 442 TRP R C 1
ATOM 11866 O O . TRP D 2 456 ? 1.554 -7.474 0.083 1.00 5.90 442 TRP R O 1
ATOM 11877 N N . ILE D 2 457 ? 2.980 -6.616 1.585 1.00 5.52 443 ILE R N 1
ATOM 11878 C CA . ILE D 2 457 ? 3.781 -7.820 1.599 1.00 5.94 443 ILE R CA 1
ATOM 11879 C C . ILE D 2 457 ? 3.006 -8.971 2.211 1.00 5.56 443 ILE R C 1
ATOM 11880 O O . ILE D 2 457 ? 3.023 -10.081 1.706 1.00 7.08 443 ILE R O 1
ATOM 11885 N N . LYS D 2 458 ? 2.303 -8.700 3.295 1.00 6.23 444 LYS R N 1
ATOM 11886 C CA . LYS D 2 458 ? 1.451 -9.734 3.920 1.00 7.00 444 LYS R CA 1
ATOM 11887 C C . LYS D 2 458 ? 0.350 -10.200 2.999 1.00 5.56 444 LYS R C 1
ATOM 11888 O O . LYS D 2 458 ? 0.093 -11.405 2.924 1.00 6.48 444 LYS R O 1
ATOM 11894 N N . GLU D 2 459 ? -0.253 -9.286 2.248 1.00 5.90 445 GLU R N 1
ATOM 11895 C CA . GLU D 2 459 ? -1.255 -9.671 1.296 1.00 6.93 445 GLU R CA 1
ATOM 11896 C C . GLU D 2 459 ? -0.669 -10.665 0.297 1.00 5.63 445 GLU R C 1
ATOM 11897 O O . GLU D 2 459 ? -1.276 -11.706 -0.010 1.00 6.53 445 GLU R O 1
ATOM 11903 N N . MET D 2 460 ? 0.474 -10.303 -0.279 1.00 5.65 446 MET R N 1
ATOM 11904 C CA . MET D 2 460 ? 1.097 -11.187 -1.268 1.00 6.13 446 MET R CA 1
ATOM 11905 C C . MET D 2 460 ? 1.578 -12.483 -0.660 1.00 5.59 446 MET R C 1
ATOM 11906 O O . MET D 2 460 ? 1.486 -13.510 -1.285 1.00 5.81 446 MET R O 1
ATOM 11911 N N . ALA D 2 461 ? 2.132 -12.426 0.538 1.00 5.60 447 ALA R N 1
ATOM 11912 C CA . ALA D 2 461 ? 2.599 -13.653 1.183 1.00 6.36 447 ALA R CA 1
ATOM 11913 C C . ALA D 2 461 ? 1.438 -14.599 1.444 1.00 6.16 447 ALA R C 1
ATOM 11914 O O . ALA D 2 461 ? 1.572 -15.806 1.205 1.00 6.41 447 ALA R O 1
ATOM 11916 N N . ASP D 2 462 ? 0.312 -14.087 1.925 1.00 5.87 448 ASP R N 1
ATOM 11917 C CA . ASP D 2 462 ? -0.829 -14.926 2.213 1.00 6.15 448 ASP R CA 1
ATOM 11918 C C . ASP D 2 462 ? -1.436 -15.440 0.890 1.00 5.95 448 ASP R C 1
ATOM 11919 O O . ASP D 2 462 ? -1.869 -16.593 0.777 1.00 7.39 448 ASP R O 1
ATOM 11924 N N . SER D 2 463 ? -1.442 -14.603 -0.144 1.00 6.48 449 SER R N 1
ATOM 11925 C CA . SER D 2 463 ? -2.016 -15.029 -1.434 1.00 6.69 449 SER R CA 1
ATOM 11926 C C . SER D 2 463 ? -1.117 -16.100 -2.067 1.00 6.56 449 SER R C 1
ATOM 11927 O O . SER D 2 463 ? -1.592 -17.141 -2.502 1.00 7.38 449 SER R O 1
ATOM 11930 N N . GLY D 2 464 ? 0.191 -15.860 -2.035 1.00 6.70 450 GLY R N 1
ATOM 11931 C CA . GLY D 2 464 ? 1.118 -16.801 -2.654 1.00 7.50 450 GLY R CA 1
ATOM 11932 C C . GLY D 2 464 ? 1.176 -18.118 -1.914 1.00 7.24 450 GLY R C 1
ATOM 11933 O O . GLY D 2 464 ? 1.488 -19.155 -2.496 1.00 7.79 450 GLY R O 1
ATOM 11934 N N . ALA D 2 465 ? 0.866 -18.120 -0.623 1.00 6.68 451 ALA R N 1
ATOM 11935 C CA . ALA D 2 465 ? 0.849 -19.364 0.135 1.00 6.80 451 ALA R CA 1
ATOM 11936 C C . ALA D 2 465 ? -0.326 -20.249 -0.251 1.00 6.71 451 ALA R C 1
ATOM 11937 O O . ALA D 2 465 ? -0.239 -21.478 -0.111 1.00 6.91 451 ALA R O 1
ATOM 11939 N N . LYS D 2 466 ? -1.430 -19.645 -0.708 1.00 6.22 452 LYS R N 1
ATOM 11940 C CA . LYS D 2 466 ? -2.669 -20.365 -1.038 1.00 6.40 452 LYS R CA 1
ATOM 11941 C C . LYS D 2 466 ? -2.934 -20.562 -2.519 1.00 6.26 452 LYS R C 1
ATOM 11942 O O . LYS D 2 466 ? -3.822 -21.266 -2.881 1.00 7.56 452 LYS R O 1
ATOM 11948 N N . ASP D 2 467 ? -2.150 -19.907 -3.359 1.00 6.38 453 ASP R N 1
ATOM 11949 C CA . ASP D 2 467 ? -2.431 -19.827 -4.803 1.00 5.82 453 ASP R CA 1
ATOM 11950 C C . ASP D 2 467 ? -1.089 -19.580 -5.490 1.00 5.36 453 ASP R C 1
ATOM 11951 O O . ASP D 2 467 ? -0.379 -18.635 -5.122 1.00 6.33 453 ASP R O 1
ATOM 11956 N N . ASN D 2 468 ? -0.733 -20.389 -6.471 1.00 5.92 454 ASN R N 1
ATOM 11957 C CA . ASN D 2 468 ? 0.504 -20.118 -7.206 1.00 5.63 454 ASN R CA 1
ATOM 11958 C C . ASN D 2 468 ? 0.195 -19.797 -8.656 1.00 6.39 454 ASN R C 1
ATOM 11959 O O . ASN D 2 468 ? 1.087 -19.870 -9.515 1.00 7.81 454 ASN R O 1
ATOM 11964 N N . THR D 2 469 ? -1.024 -19.370 -8.963 1.00 6.30 455 THR R N 1
ATOM 11965 C CA . THR D 2 469 ? -1.327 -18.803 -10.273 1.00 5.97 455 THR R CA 1
ATOM 11966 C C . THR D 2 469 ? -0.633 -17.475 -10.404 1.00 5.63 455 THR R C 1
ATOM 11967 O O . THR D 2 469 ? -0.891 -16.571 -9.627 1.00 6.81 455 THR R O 1
ATOM 11971 N N . LEU D 2 470 ? 0.225 -17.348 -11.396 1.00 5.78 456 LEU R N 1
ATOM 11972 C CA . LEU D 2 470 ? 1.021 -16.129 -11.612 1.00 5.43 456 LEU R CA 1
ATOM 11973 C C . LEU D 2 470 ? 0.980 -15.634 -13.037 1.00 5.94 456 LEU R C 1
ATOM 11974 O O . LEU D 2 470 ? 1.282 -14.469 -13.271 1.00 6.12 456 LEU R O 1
ATOM 11979 N N . CYS D 2 471 ? 0.602 -16.494 -14.003 1.00 6.14 457 CYS R N 1
ATOM 11980 C CA . CYS D 2 471 ? 0.481 -16.086 -15.385 1.00 6.56 457 CYS R CA 1
ATOM 11981 C C . CYS D 2 471 ? -0.801 -16.685 -15.937 1.00 5.98 457 CYS R C 1
ATOM 11982 O O . CYS D 2 471 ? -1.013 -17.904 -15.776 1.00 8.20 457 CYS R O 1
ATOM 11985 N N . ALA D 2 472 ? -1.632 -15.855 -16.563 1.00 6.77 458 ALA R N 1
ATOM 11986 C CA . ALA D 2 472 ? -2.867 -16.289 -17.224 1.00 7.79 458 ALA R CA 1
ATOM 11987 C C . ALA D 2 472 ? -2.581 -16.747 -18.658 1.00 8.99 458 ALA R C 1
ATOM 11988 O O . ALA D 2 472 ? -1.586 -16.357 -19.263 1.00 11.13 458 ALA R O 1
ATOM 11990 N N . LYS D 2 473 ? -3.467 -17.577 -19.190 1.00 10.21 459 LYS R N 1
ATOM 11991 C CA . LYS D 2 473 ? -3.398 -18.040 -20.568 1.00 9.87 459 LYS R CA 1
ATOM 11992 C C . LYS D 2 473 ? -3.952 -16.954 -21.464 1.00 8.76 459 LYS R C 1
ATOM 11993 O O . LYS D 2 473 ? -4.871 -16.218 -21.069 1.00 9.81 459 LYS R O 1
ATOM 11999 N N . TRP D 2 474 ? -3.443 -16.871 -22.688 1.00 7.32 460 TRP R N 1
ATOM 12000 C CA . TRP D 2 474 ? -3.810 -15.804 -23.604 1.00 7.85 460 TRP R CA 1
ATOM 12001 C C . TRP D 2 474 ? -3.453 -16.226 -25.024 1.00 8.19 460 TRP R C 1
ATOM 12002 O O . TRP D 2 474 ? -2.698 -17.185 -25.238 1.00 9.96 460 TRP R O 1
ATOM 12013 N N . GLU D 2 475 ? -4.019 -15.524 -25.991 1.00 9.43 461 GLU R N 1
ATOM 12014 C CA . GLU D 2 475 ? -3.715 -15.736 -27.393 1.00 10.66 461 GLU R CA 1
ATOM 12015 C C . GLU D 2 475 ? -3.522 -14.406 -28.082 1.00 7.90 461 GLU R C 1
ATOM 12016 O O . GLU D 2 475 ? -4.229 -13.448 -27.768 1.00 9.95 461 GLU R O 1
ATOM 12022 N N . MET D 2 476 ? -2.574 -14.354 -29.019 1.00 9.28 462 MET R N 1
ATOM 12023 C CA . MET D 2 476 ? -2.310 -13.131 -29.764 1.00 8.91 462 MET R CA 1
ATOM 12024 C C . MET D 2 476 ? -3.387 -12.858 -30.805 1.00 8.98 462 MET R C 1
ATOM 12025 O O . MET D 2 476 ? -3.644 -13.716 -31.659 1.00 12.10 462 MET R O 1
ATOM 12030 N N . PRO D 2 477 ? -4.050 -11.700 -30.718 1.00 10.54 463 PRO R N 1
ATOM 12031 C CA . PRO D 2 477 ? -5.046 -11.389 -31.711 1.00 10.39 463 PRO R CA 1
ATOM 12032 C C . PRO D 2 477 ? -4.404 -10.943 -33.025 1.00 8.82 463 PRO R C 1
ATOM 12033 O O . PRO D 2 477 ? -3.298 -10.399 -33.037 1.00 10.45 463 PRO R O 1
ATOM 12037 N N . GLU D 2 478 ? -5.096 -11.178 -34.142 1.00 9.29 464 GLU R N 1
ATOM 12038 C CA . GLU D 2 478 ? -4.628 -10.680 -35.413 1.00 9.12 464 GLU R CA 1
ATOM 12039 C C . GLU D 2 478 ? -4.518 -9.133 -35.369 1.00 9.00 464 GLU R C 1
ATOM 12040 O O . GLU D 2 478 ? -3.531 -8.545 -35.792 1.00 9.06 464 GLU R O 1
ATOM 12051 N N . GLU D 2 479 ? -5.571 -8.489 -34.887 1.00 8.39 465 GLU R N 1
ATOM 12052 C CA . GLU D 2 479 ? -5.660 -7.024 -34.841 1.00 9.91 465 GLU R CA 1
ATOM 12053 C C . GLU D 2 479 ? -6.331 -6.599 -33.561 1.00 8.87 465 GLU R C 1
ATOM 12054 O O . GLU D 2 479 ? -7.373 -7.134 -33.182 1.00 11.41 465 GLU R O 1
ATOM 12065 N N . SER D 2 480 ? -5.735 -5.655 -32.873 1.00 7.99 466 SER R N 1
ATOM 12066 C CA A SER D 2 480 ? -6.299 -5.152 -31.625 0.80 8.97 466 SER R CA 1
ATOM 12067 C CA B SER D 2 480 ? -6.316 -5.125 -31.643 0.20 8.57 466 SER R CA 1
ATOM 12068 C C . SER D 2 480 ? -5.582 -3.854 -31.257 1.00 7.76 466 SER R C 1
ATOM 12069 O O . SER D 2 480 ? -4.652 -3.442 -31.935 1.00 8.32 466 SER R O 1
ATOM 12074 N N . LYS D 2 481 ? -6.021 -3.237 -30.166 1.00 6.82 467 LYS R N 1
ATOM 12075 C CA . LYS D 2 481 ? -5.314 -2.136 -29.571 1.00 7.27 467 LYS R CA 1
ATOM 12076 C C . LYS D 2 481 ? -5.419 -2.217 -28.064 1.00 7.89 467 LYS R C 1
ATOM 12077 O O . LYS D 2 481 ? -6.313 -2.896 -27.507 1.00 8.64 467 LYS R O 1
ATOM 12083 N N . GLY D 2 482 ? -4.471 -1.588 -27.383 1.00 6.49 468 GLY R N 1
ATOM 12084 C CA . GLY D 2 482 ? -4.493 -1.599 -25.933 1.00 6.90 468 GLY R CA 1
ATOM 12085 C C . GLY D 2 482 ? -3.686 -0.504 -25.351 1.00 6.55 468 GLY R C 1
ATOM 12086 O O . GLY D 2 482 ? -2.813 0.038 -26.004 1.00 5.56 468 GLY R O 1
ATOM 12087 N N . VAL D 2 483 ? -3.973 -0.200 -24.102 1.00 5.96 469 VAL R N 1
ATOM 12088 C CA . VAL D 2 483 ? -3.264 0.849 -23.361 1.00 5.66 469 VAL R CA 1
ATOM 12089 C C . VAL D 2 483 ? -2.858 0.293 -22.001 1.00 4.90 469 VAL R C 1
ATOM 12090 O O . VAL D 2 483 ? -3.658 -0.400 -21.347 1.00 6.50 469 VAL R O 1
ATOM 12094 N N . GLY D 2 484 ? -1.619 0.604 -21.597 1.00 4.28 470 GLY R N 1
ATOM 12095 C CA . GLY D 2 484 ? -1.088 0.256 -20.269 1.00 4.99 470 GLY R CA 1
ATOM 12096 C C . GLY D 2 484 ? -0.840 1.565 -19.530 1.00 5.09 470 GLY R C 1
ATOM 12097 O O . GLY D 2 484 ? -0.144 2.434 -20.023 1.00 5.69 470 GLY R O 1
ATOM 12098 N N . LEU D 2 485 ? -1.407 1.698 -18.336 1.00 4.41 471 LEU R N 1
ATOM 12099 C CA . LEU D 2 485 ? -1.265 2.871 -17.504 1.00 4.24 471 LEU R CA 1
ATOM 12100 C C . LEU D 2 485 ? -0.435 2.540 -16.265 1.00 4.47 471 LEU R C 1
ATOM 12101 O O . LEU D 2 485 ? -0.608 1.465 -15.682 1.00 5.33 471 LEU R O 1
ATOM 12106 N N . ALA D 2 486 ? 0.379 3.467 -15.791 1.00 4.37 472 ALA R N 1
ATOM 12107 C CA . ALA D 2 486 ? 1.075 3.329 -14.504 1.00 4.47 472 ALA R CA 1
ATOM 12108 C C . ALA D 2 486 ? 1.297 4.749 -14.012 1.00 5.11 472 ALA R C 1
ATOM 12109 O O . ALA D 2 486 ? 1.435 5.672 -14.840 1.00 6.25 472 ALA R O 1
ATOM 12111 N N . ASP D 2 487 ? 1.378 4.928 -12.699 1.00 4.72 473 ASP R N 1
ATOM 12112 C CA . ASP D 2 487 ? 1.966 6.150 -12.161 1.00 4.32 473 ASP R CA 1
ATOM 12113 C C . ASP D 2 487 ? 3.333 5.790 -11.637 1.00 4.00 473 ASP R C 1
ATOM 12114 O O . ASP D 2 487 ? 3.498 5.185 -10.581 1.00 4.58 473 ASP R O 1
ATOM 12119 N N . ALA D 2 488 ? 4.313 6.089 -12.479 1.00 4.39 474 ALA R N 1
ATOM 12120 C CA . ALA D 2 488 ? 5.713 5.844 -12.189 1.00 4.03 474 ALA R CA 1
ATOM 12121 C C . ALA D 2 488 ? 6.174 6.909 -11.176 1.00 3.57 474 ALA R C 1
ATOM 12122 O O . ALA D 2 488 ? 5.447 7.838 -10.879 1.00 3.74 474 ALA R O 1
ATOM 12124 N N . PRO D 2 489 ? 7.395 6.783 -10.643 1.00 3.93 475 PRO R N 1
ATOM 12125 C CA . PRO D 2 489 ? 7.862 7.784 -9.689 1.00 3.95 475 PRO R CA 1
ATOM 12126 C C . PRO D 2 489 ? 7.723 9.218 -10.150 1.00 3.80 475 PRO R C 1
ATOM 12127 O O . PRO D 2 489 ? 7.520 10.091 -9.288 1.00 4.52 475 PRO R O 1
ATOM 12131 N N . ARG D 2 490 ? 7.862 9.472 -11.463 1.00 3.45 476 ARG R N 1
ATOM 12132 C CA . ARG D 2 490 ? 7.705 10.817 -11.964 1.00 3.73 476 ARG R CA 1
ATOM 12133 C C . ARG D 2 490 ? 6.323 11.186 -12.460 1.00 4.02 476 ARG R C 1
ATOM 12134 O O . ARG D 2 490 ? 6.123 12.343 -12.801 1.00 4.37 476 ARG R O 1
ATOM 12142 N N . GLY D 2 491 ? 5.387 10.233 -12.501 1.00 3.83 477 GLY R N 1
ATOM 12143 C CA . GLY D 2 491 ? 4.010 10.524 -12.822 1.00 4.22 477 GLY R CA 1
ATOM 12144 C C . GLY D 2 491 ? 3.420 9.579 -13.847 1.00 4.35 477 GLY R C 1
ATOM 12145 O O . GLY D 2 491 ? 3.859 8.455 -14.103 1.00 5.42 477 GLY R O 1
ATOM 12146 N N . ALA D 2 492 ? 2.373 10.093 -14.471 1.00 4.55 478 ALA R N 1
ATOM 12147 C CA . ALA D 2 492 ? 1.447 9.375 -15.333 1.00 4.43 478 ALA R CA 1
ATOM 12148 C C . ALA D 2 492 ? 2.121 8.880 -16.608 1.00 4.53 478 ALA R C 1
ATOM 12149 O O . ALA D 2 492 ? 2.478 9.677 -17.498 1.00 5.34 478 ALA R O 1
ATOM 12151 N N . LEU D 2 493 ? 2.254 7.564 -16.699 1.00 3.82 479 LEU R N 1
ATOM 12152 C CA . LEU D 2 493 ? 2.893 6.880 -17.803 1.00 3.76 479 LEU R CA 1
ATOM 12153 C C . LEU D 2 493 ? 1.847 6.069 -18.576 1.00 3.93 479 LEU R C 1
ATOM 12154 O O . LEU D 2 493 ? 1.079 5.317 -17.959 1.00 4.54 479 LEU R O 1
ATOM 12159 N N . SER D 2 494 ? 1.903 6.135 -19.896 1.00 4.69 480 SER R N 1
ATOM 12160 C CA . SER D 2 494 ? 0.996 5.324 -20.692 1.00 4.21 480 SER R CA 1
ATOM 12161 C C . SER D 2 494 ? 1.751 4.829 -21.941 1.00 4.40 480 SER R C 1
ATOM 12162 O O . SER D 2 494 ? 2.502 5.581 -22.569 1.00 4.75 480 SER R O 1
ATOM 12165 N N . HIS D 2 495 ? 1.500 3.580 -22.270 1.00 4.23 481 HIS R N 1
ATOM 12166 C CA . HIS D 2 495 ? 2.005 2.946 -23.464 1.00 4.06 481 HIS R CA 1
ATOM 12167 C C . HIS D 2 495 ? 0.755 2.490 -24.250 1.00 4.48 481 HIS R C 1
ATOM 12168 O O . HIS D 2 495 ? -0.213 1.956 -23.683 1.00 4.89 481 HIS R O 1
ATOM 12175 N N . TRP D 2 496 ? 0.770 2.676 -25.574 1.00 4.77 482 TRP R N 1
ATOM 12176 C CA . TRP D 2 496 ? -0.412 2.497 -26.412 1.00 4.79 482 TRP R CA 1
ATOM 12177 C C . TRP D 2 496 ? -0.001 1.690 -27.641 1.00 5.79 482 TRP R C 1
ATOM 12178 O O . TRP D 2 496 ? 0.908 2.103 -28.389 1.00 6.02 482 TRP R O 1
ATOM 12189 N N . ILE D 2 497 ? -0.631 0.537 -27.843 1.00 5.24 483 ILE R N 1
ATOM 12190 C CA . ILE D 2 497 ? -0.286 -0.339 -28.978 1.00 5.63 483 ILE R CA 1
ATOM 12191 C C . ILE D 2 497 ? -1.449 -0.479 -29.959 1.00 6.19 483 ILE R C 1
ATOM 12192 O O . ILE D 2 497 ? -2.611 -0.585 -29.577 1.00 6.30 483 ILE R O 1
ATOM 12197 N N . ARG D 2 498 ? -1.084 -0.538 -31.245 1.00 6.27 484 ARG R N 1
ATOM 12198 C CA . ARG D 2 498 ? -1.946 -1.041 -32.316 1.00 6.25 484 ARG R CA 1
ATOM 12199 C C . ARG D 2 498 ? -1.277 -2.292 -32.857 1.00 6.81 484 ARG R C 1
ATOM 12200 O O . ARG D 2 498 ? -0.115 -2.236 -33.266 1.00 7.46 484 ARG R O 1
ATOM 12215 N N . ILE D 2 499 ? -1.969 -3.426 -32.771 1.00 6.33 485 ILE R N 1
ATOM 12216 C CA . ILE D 2 499 ? -1.501 -4.667 -33.319 1.00 6.72 485 ILE R CA 1
ATOM 12217 C C . ILE D 2 499 ? -2.210 -4.884 -34.656 1.00 7.26 485 ILE R C 1
ATOM 12218 O O . ILE D 2 499 ? -3.422 -4.731 -34.757 1.00 7.76 485 ILE R O 1
ATOM 12223 N N . LYS D 2 500 ? -1.438 -5.293 -35.664 1.00 6.89 486 LYS R N 1
ATOM 12224 C CA . LYS D 2 500 ? -1.996 -5.685 -36.960 1.00 8.30 486 LYS R CA 1
ATOM 12225 C C . LYS D 2 500 ? -1.137 -6.818 -37.496 1.00 8.72 486 LYS R C 1
ATOM 12226 O O . LYS D 2 500 ? 0.092 -6.755 -37.388 1.00 9.18 486 LYS R O 1
ATOM 12232 N N . GLY D 2 501 ? -1.765 -7.844 -38.060 1.00 10.08 487 GLY R N 1
ATOM 12233 C CA . GLY D 2 501 ? -1.020 -9.039 -38.469 1.00 9.60 487 GLY R CA 1
ATOM 12234 C C . GLY D 2 501 ? -0.222 -9.687 -37.352 1.00 9.72 487 GLY R C 1
ATOM 12235 O O . GLY D 2 501 ? 0.845 -10.270 -37.595 1.00 10.49 487 GLY R O 1
ATOM 12236 N N . LYS D 2 502 ? -0.727 -9.576 -36.130 1.00 9.13 488 LYS R N 1
ATOM 12237 C CA . LYS D 2 502 ? -0.066 -10.107 -34.944 1.00 9.07 488 LYS R CA 1
ATOM 12238 C C . LYS D 2 502 ? 1.286 -9.454 -34.647 1.00 8.48 488 LYS R C 1
ATOM 12239 O O . LYS D 2 502 ? 2.073 -9.965 -33.835 1.00 10.12 488 LYS R O 1
ATOM 12245 N N . LYS D 2 503 ? 1.511 -8.301 -35.254 1.00 7.87 489 LYS R N 1
ATOM 12246 C CA . LYS D 2 503 ? 2.747 -7.565 -35.032 1.00 8.50 489 LYS R CA 1
ATOM 12247 C C . LYS D 2 503 ? 2.440 -6.137 -34.578 1.00 7.42 489 LYS R C 1
ATOM 12248 O O . LYS D 2 503 ? 1.312 -5.647 -34.676 1.00 7.74 489 LYS R O 1
ATOM 12254 N N . ILE D 2 504 ? 3.473 -5.460 -34.094 1.00 6.60 490 ILE R N 1
ATOM 12255 C CA . ILE D 2 504 ? 3.298 -4.069 -33.691 1.00 6.71 490 ILE R CA 1
ATOM 12256 C C . ILE D 2 504 ? 3.122 -3.200 -34.949 1.00 7.14 490 ILE R C 1
ATOM 12257 O O . ILE D 2 504 ? 4.034 -3.065 -35.769 1.00 8.77 490 ILE R O 1
ATOM 12262 N N . ASP D 2 505 ? 1.964 -2.569 -35.061 1.00 6.75 491 ASP R N 1
ATOM 12263 C CA . ASP D 2 505 ? 1.712 -1.593 -36.126 1.00 7.51 491 ASP R CA 1
ATOM 12264 C C . ASP D 2 505 ? 2.041 -0.155 -35.655 1.00 7.35 491 ASP R C 1
ATOM 12265 O O . ASP D 2 505 ? 2.534 0.672 -36.438 1.00 9.64 491 ASP R O 1
ATOM 12270 N N . ASN D 2 506 ? 1.730 0.165 -34.402 1.00 6.47 492 ASN R N 1
ATOM 12271 C CA . ASN D 2 506 ? 2.101 1.437 -33.806 1.00 7.29 492 ASN R CA 1
ATOM 12272 C C . ASN D 2 506 ? 2.309 1.145 -32.331 1.00 6.15 492 ASN R C 1
ATOM 12273 O O . ASN D 2 506 ? 1.609 0.327 -31.730 1.00 7.05 492 ASN R O 1
ATOM 12278 N N . PHE D 2 507 ? 3.318 1.761 -31.773 1.00 5.91 493 PHE R N 1
ATOM 12279 C CA . PHE D 2 507 ? 3.577 1.680 -30.328 1.00 6.28 493 PHE R CA 1
ATOM 12280 C C . PHE D 2 507 ? 4.008 3.059 -29.904 1.00 6.65 493 PHE R C 1
ATOM 12281 O O . PHE D 2 507 ? 5.039 3.565 -30.388 1.00 8.32 493 PHE R O 1
ATOM 12289 N N . GLN D 2 508 ? 3.213 3.683 -29.035 1.00 5.09 494 GLN R N 1
ATOM 12290 C CA . GLN D 2 508 ? 3.494 5.052 -28.599 1.00 4.91 494 GLN R CA 1
ATOM 12291 C C . GLN D 2 508 ? 3.652 5.086 -27.091 1.00 4.74 494 GLN R C 1
ATOM 12292 O O . GLN D 2 508 ? 2.803 4.564 -26.359 1.00 5.15 494 GLN R O 1
ATOM 12298 N N . LEU D 2 509 ? 4.707 5.745 -26.634 1.00 4.80 495 LEU R N 1
ATOM 12299 C CA . LEU D 2 509 ? 4.934 5.990 -25.217 1.00 4.41 495 LEU R CA 1
ATOM 12300 C C . LEU D 2 509 ? 4.603 7.460 -24.988 1.00 4.17 495 LEU R C 1
ATOM 12301 O O . LEU D 2 509 ? 5.032 8.323 -25.748 1.00 4.61 495 LEU R O 1
ATOM 12306 N N . VAL D 2 510 ? 3.894 7.753 -23.892 1.00 4.50 496 VAL R N 1
ATOM 12307 C CA . VAL D 2 510 ? 3.696 9.136 -23.442 1.00 4.27 496 VAL R CA 1
ATOM 12308 C C . VAL D 2 510 ? 4.093 9.094 -21.977 1.00 4.52 496 VAL R C 1
ATOM 12309 O O . VAL D 2 510 ? 3.465 8.368 -21.183 1.00 4.30 496 VAL R O 1
ATOM 12313 N N . VAL D 2 511 ? 5.161 9.771 -21.627 1.00 4.11 497 VAL R N 1
ATOM 12314 C CA . VAL D 2 511 ? 5.849 9.497 -20.393 1.00 3.91 497 VAL R CA 1
ATOM 12315 C C . VAL D 2 511 ? 5.753 10.697 -19.454 1.00 4.14 497 VAL R C 1
ATOM 12316 O O . VAL D 2 511 ? 5.574 11.847 -19.908 1.00 4.27 497 VAL R O 1
ATOM 12320 N N . PRO D 2 512 ? 5.929 10.480 -18.137 1.00 4.19 498 PRO R N 1
ATOM 12321 C CA . PRO D 2 512 ? 5.737 11.621 -17.234 1.00 3.79 498 PRO R CA 1
ATOM 12322 C C . PRO D 2 512 ? 6.622 12.822 -17.550 1.00 3.40 498 PRO R C 1
ATOM 12323 O O . PRO D 2 512 ? 6.127 13.956 -17.523 1.00 4.41 498 PRO R O 1
ATOM 12327 N N . SER D 2 513 ? 7.907 12.608 -17.821 1.00 3.70 499 SER R N 1
ATOM 12328 C CA . SER D 2 513 ? 8.756 13.769 -18.126 1.00 3.72 499 SER R CA 1
ATOM 12329 C C . SER D 2 513 ? 8.369 14.406 -19.448 1.00 3.77 499 SER R C 1
ATOM 12330 O O . SER D 2 513 ? 8.698 15.554 -19.671 1.00 4.22 499 SER R O 1
ATOM 12333 N N . THR D 2 514 ? 7.717 13.668 -20.335 1.00 4.09 500 THR R N 1
ATOM 12334 C CA . THR D 2 514 ? 7.119 14.304 -21.507 1.00 4.02 500 THR R CA 1
ATOM 12335 C C . THR D 2 514 ? 6.068 15.342 -21.110 1.00 3.91 500 THR R C 1
ATOM 12336 O O . THR D 2 514 ? 6.058 16.495 -21.602 1.00 4.71 500 THR R O 1
ATOM 12340 N N . TRP D 2 515 ? 5.180 14.948 -20.215 1.00 4.14 501 TRP R N 1
ATOM 12341 C CA . TRP D 2 515 ? 4.165 15.881 -19.695 1.00 5.08 501 TRP R CA 1
ATOM 12342 C C . TRP D 2 515 ? 4.824 17.083 -19.020 1.00 4.46 501 TRP R C 1
ATOM 12343 O O . TRP D 2 515 ? 4.437 18.257 -19.232 1.00 4.86 501 TRP R O 1
ATOM 12354 N N . ASN D 2 516 ? 5.805 16.824 -18.150 1.00 4.11 502 ASN R N 1
ATOM 12355 C CA . ASN D 2 516 ? 6.362 17.892 -17.311 1.00 3.72 502 ASN R CA 1
ATOM 12356 C C . ASN D 2 516 ? 7.349 18.799 -18.041 1.00 3.72 502 ASN R C 1
ATOM 12357 O O . ASN D 2 516 ? 7.399 19.997 -17.754 1.00 4.93 502 ASN R O 1
ATOM 12362 N N . LEU D 2 517 ? 8.210 18.220 -18.872 1.00 4.48 503 LEU R N 1
ATOM 12363 C CA . LEU D 2 517 ? 9.364 18.912 -19.407 1.00 5.15 503 LEU R CA 1
ATOM 12364 C C . LEU D 2 517 ? 9.364 18.993 -20.910 1.00 4.93 503 LEU R C 1
ATOM 12365 O O . LEU D 2 517 ? 10.339 19.472 -21.473 1.00 6.47 503 LEU R O 1
ATOM 12370 N N . GLY D 2 518 ? 8.273 18.636 -21.575 1.00 5.53 504 GLY R N 1
ATOM 12371 C CA . GLY D 2 518 ? 8.123 18.853 -22.996 1.00 6.06 504 GLY R CA 1
ATOM 12372 C C . GLY D 2 518 ? 8.117 20.337 -23.280 1.00 6.30 504 GLY R C 1
ATOM 12373 O O . GLY D 2 518 ? 8.066 21.177 -22.350 1.00 8.61 504 GLY R O 1
ATOM 12374 N N . PRO D 2 519 ? 8.132 20.690 -24.555 1.00 5.26 505 PRO R N 1
ATOM 12375 C CA . PRO D 2 519 ? 8.051 22.074 -24.987 1.00 5.66 505 PRO R CA 1
ATOM 12376 C C . PRO D 2 519 ? 6.590 22.594 -24.979 1.00 6.23 505 PRO R C 1
ATOM 12377 O O . PRO D 2 519 ? 5.657 21.946 -24.520 1.00 6.06 505 PRO R O 1
ATOM 12381 N N . ARG D 2 520 ? 6.419 23.765 -25.545 1.00 5.61 506 ARG R N 1
ATOM 12382 C CA . ARG D 2 520 ? 5.119 24.357 -25.757 1.00 6.28 506 ARG R CA 1
ATOM 12383 C C . ARG D 2 520 ? 4.269 23.471 -26.663 1.00 5.81 506 ARG R C 1
ATOM 12384 O O . ARG D 2 520 ? 4.794 22.760 -27.536 1.00 6.50 506 ARG R O 1
ATOM 12392 N N . GLY D 2 521 ? 2.959 23.583 -26.489 1.00 6.42 507 GLY R N 1
ATOM 12393 C CA . GLY D 2 521 ? 2.002 22.905 -27.331 1.00 6.81 507 GLY R CA 1
ATOM 12394 C C . GLY D 2 521 ? 1.586 23.720 -28.540 1.00 7.08 507 GLY R C 1
ATOM 12395 O O . GLY D 2 521 ? 2.140 24.792 -28.816 1.00 7.50 507 GLY R O 1
ATOM 12396 N N . ALA D 2 522 ? 0.585 23.232 -29.266 1.00 8.16 508 ALA R N 1
ATOM 12397 C CA . ALA D 2 522 ? 0.231 23.851 -30.554 1.00 8.68 508 ALA R CA 1
ATOM 12398 C C . ALA D 2 522 ? -0.182 25.313 -30.434 1.00 9.77 508 ALA R C 1
ATOM 12399 O O . ALA D 2 522 ? 0.041 26.079 -31.374 1.00 13.78 508 ALA R O 1
ATOM 12401 N N . GLN D 2 523 ? -0.769 25.704 -29.300 1.00 10.61 509 GLN R N 1
ATOM 12402 C CA . GLN D 2 523 ? -1.208 27.080 -29.062 1.00 11.96 509 GLN R CA 1
ATOM 12403 C C . GLN D 2 523 ? -0.060 27.933 -28.458 1.00 11.33 509 GLN R C 1
ATOM 12404 O O . GLN D 2 523 ? -0.314 29.063 -28.089 1.00 14.70 509 GLN R O 1
ATOM 12415 N N . GLY D 2 524 ? 1.181 27.427 -28.369 1.00 10.02 510 GLY R N 1
ATOM 12416 C CA . GLY D 2 524 ? 2.270 28.213 -27.828 1.00 10.34 510 GLY R CA 1
ATOM 12417 C C . GLY D 2 524 ? 2.323 28.244 -26.299 1.00 9.25 510 GLY R C 1
ATOM 12418 O O . GLY D 2 524 ? 3.045 29.049 -25.715 1.00 10.91 510 GLY R O 1
ATOM 12419 N N . ASP D 2 525 ? 1.582 27.345 -25.643 1.00 8.67 511 ASP R N 1
ATOM 12420 C CA . ASP D 2 525 ? 1.422 27.330 -24.191 1.00 7.80 511 ASP R CA 1
ATOM 12421 C C . ASP D 2 525 ? 2.577 26.565 -23.551 1.00 7.34 511 ASP R C 1
ATOM 12422 O O . ASP D 2 525 ? 2.844 25.428 -23.891 1.00 7.51 511 ASP R O 1
ATOM 12427 N N . LYS D 2 526 ? 3.197 27.169 -22.569 1.00 7.08 512 LYS R N 1
ATOM 12428 C CA . LYS D 2 526 ? 4.331 26.606 -21.870 1.00 6.42 512 LYS R CA 1
ATOM 12429 C C . LYS D 2 526 ? 3.986 25.317 -21.143 1.00 6.47 512 LYS R C 1
ATOM 12430 O O . LYS D 2 526 ? 2.869 25.124 -20.641 1.00 8.25 512 LYS R O 1
ATOM 12436 N N . SER D 2 527 ? 4.961 24.425 -21.116 1.00 6.61 513 SER R N 1
ATOM 12437 C CA . SER D 2 527 ? 4.844 23.205 -20.345 1.00 5.49 513 SER R CA 1
ATOM 12438 C C . SER D 2 527 ? 5.009 23.518 -18.876 1.00 5.30 513 SER R C 1
ATOM 12439 O O . SER D 2 527 ? 5.374 24.617 -18.475 1.00 5.97 513 SER R O 1
ATOM 12442 N N . PRO D 2 528 ? 4.755 22.516 -18.022 1.00 4.43 514 PRO R N 1
ATOM 12443 C CA . PRO D 2 528 ? 4.834 22.772 -16.602 1.00 5.30 514 PRO R CA 1
ATOM 12444 C C . PRO D 2 528 ? 6.203 23.307 -16.137 1.00 4.81 514 PRO R C 1
ATOM 12445 O O . PRO D 2 528 ? 6.234 24.256 -15.322 1.00 5.76 514 PRO R O 1
ATOM 12449 N N . VAL D 2 529 ? 7.314 22.717 -16.587 1.00 4.68 515 VAL R N 1
ATOM 12450 C CA . VAL D 2 529 ? 8.597 23.227 -16.123 1.00 4.34 515 VAL R CA 1
ATOM 12451 C C . VAL D 2 529 ? 8.865 24.654 -16.628 1.00 5.17 515 VAL R C 1
ATOM 12452 O O . VAL D 2 529 ? 9.458 25.487 -15.927 1.00 5.62 515 VAL R O 1
ATOM 12456 N N . GLU D 2 530 ? 8.416 24.922 -17.848 1.00 4.91 516 GLU R N 1
ATOM 12457 C CA . GLU D 2 530 ? 8.616 26.243 -18.447 1.00 5.51 516 GLU R CA 1
ATOM 12458 C C . GLU D 2 530 ? 7.814 27.286 -17.630 1.00 5.64 516 GLU R C 1
ATOM 12459 O O . GLU D 2 530 ? 8.336 28.373 -17.312 1.00 6.84 516 GLU R O 1
ATOM 12465 N N . GLU D 2 531 ? 6.540 26.988 -17.338 1.00 5.12 517 GLU R N 1
ATOM 12466 C CA . GLU D 2 531 ? 5.772 27.864 -16.501 1.00 6.46 517 GLU R CA 1
ATOM 12467 C C . GLU D 2 531 ? 6.382 28.018 -15.107 1.00 5.33 517 GLU R C 1
ATOM 12468 O O . GLU D 2 531 ? 6.444 29.111 -14.560 1.00 6.30 517 GLU R O 1
ATOM 12479 N N . ALA D 2 532 ? 6.790 26.920 -14.520 1.00 5.20 518 ALA R N 1
ATOM 12480 C CA . ALA D 2 532 ? 7.339 26.932 -13.162 1.00 5.77 518 ALA R CA 1
ATOM 12481 C C . ALA D 2 532 ? 8.579 27.810 -13.037 1.00 5.27 518 ALA R C 1
ATOM 12482 O O . ALA D 2 532 ? 8.827 28.401 -11.979 1.00 6.01 518 ALA R O 1
ATOM 12484 N N . LEU D 2 533 ? 9.382 27.880 -14.111 1.00 5.29 519 LEU R N 1
ATOM 12485 C CA . LEU D 2 533 ? 10.568 28.697 -14.114 1.00 5.55 519 LEU R CA 1
ATOM 12486 C C . LEU D 2 533 ? 10.299 30.191 -14.163 1.00 5.10 519 LEU R C 1
ATOM 12487 O O . LEU D 2 533 ? 11.186 30.975 -13.765 1.00 5.94 519 LEU R O 1
ATOM 12492 N N . ILE D 2 534 ? 9.114 30.605 -14.621 1.00 5.14 520 ILE R N 1
ATOM 12493 C CA . ILE D 2 534 ? 8.817 32.041 -14.627 1.00 5.56 520 ILE R CA 1
ATOM 12494 C C . ILE D 2 534 ? 8.819 32.542 -13.182 1.00 5.71 520 ILE R C 1
ATOM 12495 O O . ILE D 2 534 ? 8.173 31.944 -12.327 1.00 8.18 520 ILE R O 1
ATOM 12500 N N . GLY D 2 535 ? 9.487 33.666 -12.954 1.00 6.77 521 GLY R N 1
ATOM 12501 C CA . GLY D 2 535 ? 9.609 34.247 -11.630 1.00 7.01 521 GLY R CA 1
ATOM 12502 C C . GLY D 2 535 ? 10.745 33.758 -10.765 1.00 7.41 521 GLY R C 1
ATOM 12503 O O . GLY D 2 535 ? 10.922 34.228 -9.649 1.00 9.53 521 GLY R O 1
ATOM 12504 N N . THR D 2 536 ? 11.532 32.833 -11.264 1.00 7.21 522 THR R N 1
ATOM 12505 C CA . THR D 2 536 ? 12.690 32.352 -10.506 1.00 6.88 522 THR R CA 1
ATOM 12506 C C . THR D 2 536 ? 13.670 33.491 -10.229 1.00 6.82 522 THR R C 1
ATOM 12507 O O . THR D 2 536 ? 14.124 34.135 -11.189 1.00 6.57 522 THR R O 1
ATOM 12511 N N . PRO D 2 537 ? 14.032 33.739 -8.972 1.00 6.97 523 PRO R N 1
ATOM 12512 C CA . PRO D 2 537 ? 15.068 34.721 -8.684 1.00 6.97 523 PRO R CA 1
ATOM 12513 C C . PRO D 2 537 ? 16.459 34.157 -8.986 1.00 6.67 523 PRO R C 1
ATOM 12514 O O . PRO D 2 537 ? 16.697 32.952 -8.853 1.00 8.03 523 PRO R O 1
ATOM 12518 N N . ILE D 2 538 ? 17.363 35.033 -9.389 1.00 6.00 524 ILE R N 1
ATOM 12519 C CA . ILE D 2 538 ? 18.709 34.632 -9.730 1.00 6.92 524 ILE R CA 1
ATOM 12520 C C . ILE D 2 538 ? 19.689 35.479 -8.923 1.00 6.95 524 ILE R C 1
ATOM 12521 O O . ILE D 2 538 ? 19.906 36.659 -9.238 1.00 8.70 524 ILE R O 1
ATOM 12526 N N . ALA D 2 539 ? 20.290 34.908 -7.898 1.00 7.54 525 ALA R N 1
ATOM 12527 C CA . ALA D 2 539 ? 21.237 35.651 -7.045 1.00 8.80 525 ALA R CA 1
ATOM 12528 C C . ALA D 2 539 ? 22.552 35.920 -7.777 1.00 8.79 525 ALA R C 1
ATOM 12529 O O . ALA D 2 539 ? 23.199 36.960 -7.571 1.00 9.93 525 ALA R O 1
ATOM 12531 N N . ASP D 2 540 ? 22.988 34.937 -8.580 1.00 9.02 526 ASP R N 1
ATOM 12532 C CA . ASP D 2 540 ? 24.235 35.014 -9.286 1.00 9.92 526 ASP R CA 1
ATOM 12533 C C . ASP D 2 540 ? 24.033 34.331 -10.637 1.00 9.64 526 ASP R C 1
ATOM 12534 O O . ASP D 2 540 ? 23.952 33.119 -10.721 1.00 10.16 526 ASP R O 1
ATOM 12539 N N . PRO D 2 541 ? 23.981 35.123 -11.719 1.00 11.20 527 PRO R N 1
ATOM 12540 C CA . PRO D 2 541 ? 23.739 34.498 -13.026 1.00 11.23 527 PRO R CA 1
ATOM 12541 C C . PRO D 2 541 ? 24.819 33.518 -13.525 1.00 10.40 527 PRO R C 1
ATOM 12542 O O . PRO D 2 541 ? 24.526 32.663 -14.395 1.00 13.30 527 PRO R O 1
ATOM 12546 N N . LYS D 2 542 ? 26.037 33.628 -12.980 1.00 10.65 528 LYS R N 1
ATOM 12547 C CA . LYS D 2 542 ? 27.103 32.680 -13.302 1.00 13.35 528 LYS R CA 1
ATOM 12548 C C . LYS D 2 542 ? 26.900 31.340 -12.585 1.00 11.33 528 LYS R C 1
ATOM 12549 O O . LYS D 2 542 ? 27.504 30.334 -12.974 1.00 13.74 528 LYS R O 1
ATOM 12555 N N . ARG D 2 543 ? 26.065 31.318 -11.543 1.00 9.51 529 ARG R N 1
ATOM 12556 C CA . ARG D 2 543 ? 25.848 30.120 -10.697 1.00 7.88 529 ARG R CA 1
ATOM 12557 C C . ARG D 2 543 ? 24.379 30.003 -10.376 1.00 6.90 529 ARG R C 1
ATOM 12558 O O . ARG D 2 543 ? 23.960 30.192 -9.223 1.00 7.66 529 ARG R O 1
ATOM 12566 N N . PRO D 2 544 ? 23.561 29.743 -11.405 1.00 6.99 530 PRO R N 1
ATOM 12567 C CA . PRO D 2 544 ? 22.091 29.857 -11.280 1.00 7.65 530 PRO R CA 1
ATOM 12568 C C . PRO D 2 544 ? 21.445 28.622 -10.645 1.00 6.41 530 PRO R C 1
ATOM 12569 O O . PRO D 2 544 ? 20.618 27.938 -11.254 1.00 7.33 530 PRO R O 1
ATOM 12573 N N . VAL D 2 545 ? 21.763 28.441 -9.370 1.00 6.35 531 VAL R N 1
ATOM 12574 C CA . VAL D 2 545 ? 21.269 27.315 -8.596 1.00 5.91 531 VAL R CA 1
ATOM 12575 C C . VAL D 2 545 ? 19.744 27.303 -8.522 1.00 5.95 531 VAL R C 1
ATOM 12576 O O . VAL D 2 545 ? 19.128 26.230 -8.443 1.00 5.68 531 VAL R O 1
ATOM 12580 N N . GLU D 2 546 ? 19.121 28.478 -8.580 1.00 5.86 532 GLU R N 1
ATOM 12581 C CA . GLU D 2 546 ? 17.668 28.541 -8.501 1.00 5.50 532 GLU R CA 1
ATOM 12582 C C . GLU D 2 546 ? 16.947 27.859 -9.668 1.00 5.48 532 GLU R C 1
ATOM 12583 O O . GLU D 2 546 ? 15.875 27.270 -9.493 1.00 5.27 532 GLU R O 1
ATOM 12589 N N . ILE D 2 547 ? 17.540 27.958 -10.853 1.00 5.27 533 ILE R N 1
ATOM 12590 C CA . ILE D 2 547 ? 17.050 27.230 -12.003 1.00 5.29 533 ILE R CA 1
ATOM 12591 C C . ILE D 2 547 ? 17.114 25.713 -11.705 1.00 4.92 533 ILE R C 1
ATOM 12592 O O . ILE D 2 547 ? 16.143 24.988 -11.931 1.00 5.83 533 ILE R O 1
ATOM 12597 N N . LEU D 2 548 ? 18.248 25.245 -11.199 1.00 5.13 534 LEU R N 1
ATOM 12598 C CA . LEU D 2 548 ? 18.399 23.833 -10.861 1.00 5.48 534 LEU R CA 1
ATOM 12599 C C . LEU D 2 548 ? 17.375 23.394 -9.799 1.00 5.08 534 LEU R C 1
ATOM 12600 O O . LEU D 2 548 ? 16.851 22.291 -9.913 1.00 4.85 534 LEU R O 1
ATOM 12605 N N . ARG D 2 549 ? 17.102 24.232 -8.798 1.00 5.18 535 ARG R N 1
ATOM 12606 C CA . ARG D 2 549 ? 16.175 23.833 -7.750 1.00 4.83 535 ARG R CA 1
ATOM 12607 C C . ARG D 2 549 ? 14.815 23.458 -8.320 1.00 4.80 535 ARG R C 1
ATOM 12608 O O . ARG D 2 549 ? 14.248 22.426 -7.946 1.00 4.81 535 ARG R O 1
ATOM 12616 N N . THR D 2 550 ? 14.291 24.284 -9.202 1.00 4.21 536 THR R N 1
ATOM 12617 C CA . THR D 2 550 ? 13.015 24.015 -9.786 1.00 4.72 536 THR R CA 1
ATOM 12618 C C . THR D 2 550 ? 13.065 22.883 -10.810 1.00 4.18 536 THR R C 1
ATOM 12619 O O . THR D 2 550 ? 12.202 22.008 -10.792 1.00 5.07 536 THR R O 1
ATOM 12623 N N . VAL D 2 551 ? 14.062 22.881 -11.692 1.00 4.44 537 VAL R N 1
ATOM 12624 C CA . VAL D 2 551 ? 14.135 21.820 -12.674 1.00 4.06 537 VAL R CA 1
ATOM 12625 C C . VAL D 2 551 ? 14.267 20.464 -11.976 1.00 4.12 537 VAL R C 1
ATOM 12626 O O . VAL D 2 551 ? 13.578 19.517 -12.305 1.00 4.50 537 VAL R O 1
ATOM 12630 N N . HIS D 2 552 ? 15.194 20.376 -11.024 1.00 4.20 538 HIS R N 1
ATOM 12631 C CA . HIS D 2 552 ? 15.393 19.128 -10.296 1.00 3.67 538 HIS R CA 1
ATOM 12632 C C . HIS D 2 552 ? 14.156 18.733 -9.529 1.00 3.66 538 HIS R C 1
ATOM 12633 O O . HIS D 2 552 ? 13.911 17.532 -9.299 1.00 4.02 538 HIS R O 1
ATOM 12640 N N . ALA D 2 553 ? 13.381 19.685 -9.031 1.00 3.72 539 ALA R N 1
ATOM 12641 C CA . ALA D 2 553 ? 12.174 19.313 -8.265 1.00 4.73 539 ALA R CA 1
ATOM 12642 C C . ALA D 2 553 ? 11.190 18.499 -9.079 1.00 4.26 539 ALA R C 1
ATOM 12643 O O . ALA D 2 553 ? 10.445 17.708 -8.494 1.00 4.86 539 ALA R O 1
ATOM 12645 N N . PHE D 2 554 ? 11.164 18.710 -10.402 1.00 4.59 540 PHE R N 1
ATOM 12646 C CA . PHE D 2 554 ? 10.322 17.877 -11.276 1.00 5.27 540 PHE R CA 1
ATOM 12647 C C . PHE D 2 554 ? 10.938 16.483 -11.539 1.00 4.81 540 PHE R C 1
ATOM 12648 O O . PHE D 2 554 ? 10.314 15.631 -12.186 1.00 6.27 540 PHE R O 1
ATOM 12656 N N . ASP D 2 555 ? 12.173 16.262 -11.071 1.00 4.86 541 ASP R N 1
ATOM 12657 C CA . ASP D 2 555 ? 12.858 14.961 -11.230 1.00 4.07 541 ASP R CA 1
ATOM 12658 C C . ASP D 2 555 ? 12.896 14.543 -12.707 1.00 4.63 541 ASP R C 1
ATOM 12659 O O . ASP D 2 555 ? 12.381 13.525 -13.103 1.00 5.24 541 ASP R O 1
ATOM 12664 N N . PRO D 2 556 ? 13.605 15.320 -13.528 1.00 4.17 542 PRO R N 1
ATOM 12665 C CA . PRO D 2 556 ? 13.529 15.081 -14.983 1.00 4.19 542 PRO R CA 1
ATOM 12666 C C . PRO D 2 556 ? 14.229 13.812 -15.426 1.00 4.07 542 PRO R C 1
ATOM 12667 O O . PRO D 2 556 ? 15.311 13.480 -14.905 1.00 4.79 542 PRO R O 1
ATOM 12680 N N . ILE D 2 558 ? 15.174 12.616 -19.295 1.00 3.53 544 ILE R N 1
ATOM 12681 C CA . ILE D 2 558 ? 15.023 13.010 -20.688 1.00 4.41 544 ILE R CA 1
ATOM 12682 C C . ILE D 2 558 ? 14.992 11.780 -21.583 1.00 4.06 544 ILE R C 1
ATOM 12683 O O . ILE D 2 558 ? 14.378 11.811 -22.663 1.00 4.32 544 ILE R O 1
ATOM 12688 N N . ALA D 2 559 ? 15.642 10.703 -21.184 1.00 4.04 545 ALA R N 1
ATOM 12689 C CA . ALA D 2 559 ? 15.559 9.419 -21.905 1.00 4.55 545 ALA R CA 1
ATOM 12690 C C . ALA D 2 559 ? 14.123 8.938 -21.851 1.00 3.69 545 ALA R C 1
ATOM 12691 O O . ALA D 2 559 ? 13.524 8.601 -22.872 1.00 5.25 545 ALA R O 1
ATOM 12693 N N . CYS D 2 560 ? 13.511 9.015 -20.672 1.00 3.91 546 CYS R N 1
ATOM 12694 C CA . CYS D 2 560 ? 12.074 8.780 -20.545 1.00 4.27 546 CYS R CA 1
ATOM 12695 C C . CYS D 2 560 ? 11.272 9.684 -21.445 1.00 4.31 546 CYS R C 1
ATOM 12696 O O . CYS D 2 560 ? 10.377 9.239 -22.167 1.00 4.34 546 CYS R O 1
ATOM 12699 N N . GLY D 2 561 ? 11.533 10.993 -21.340 1.00 4.90 547 GLY R N 1
ATOM 12700 C CA . GLY D 2 561 ? 10.651 11.954 -21.976 1.00 4.95 547 GLY R CA 1
ATOM 12701 C C . GLY D 2 561 ? 10.612 11.895 -23.490 1.00 4.11 547 GLY R C 1
ATOM 12702 O O . GLY D 2 561 ? 9.566 12.105 -24.110 1.00 4.80 547 GLY R O 1
ATOM 12703 N N . VAL D 2 562 ? 11.775 11.602 -24.067 1.00 3.84 548 VAL R N 1
ATOM 12704 C CA . VAL D 2 562 ? 11.907 11.521 -25.524 1.00 4.33 548 VAL R CA 1
ATOM 12705 C C . VAL D 2 562 ? 11.774 10.111 -26.073 1.00 3.77 548 VAL R C 1
ATOM 12706 O O . VAL D 2 562 ? 11.164 9.907 -27.140 1.00 3.95 548 VAL R O 1
ATOM 12710 N N . HIS D 2 563 ? 12.384 9.153 -25.426 1.00 3.51 549 HIS R N 1
ATOM 12711 C CA . HIS D 2 563 ? 12.407 7.762 -25.927 1.00 3.80 549 HIS R CA 1
ATOM 12712 C C . HIS D 2 563 ? 12.793 7.674 -27.391 1.00 4.28 549 HIS R C 1
ATOM 12713 O O . HIS D 2 563 ? 12.161 6.881 -28.102 1.00 5.23 549 HIS R O 1
#